Protein 9LQ2 (pdb70)

Structure (mmCIF, N/CA/C/O backbone):
data_9LQ2
#
_entry.id   9LQ2
#
_cell.length_a   1.00
_cell.length_b   1.00
_cell.length_c   1.00
_cell.angle_alpha   90.00
_cell.angle_beta   90.00
_cell.angle_gamma   90.00
#
_symmetry.space_group_name_H-M   'P 1'
#
loop_
_entity.id
_entity.type
_entity.pdbx_description
1 polymer 'Isoform 3 of NACHT, LRR and PYD domains-containing protein 7'
2 polymer 'T-cell leukemia/lymphoma protein 1A'
#
loop_
_atom_site.group_PDB
_atom_site.id
_atom_site.type_symbol
_atom_site.label_atom_id
_atom_site.label_alt_id
_atom_site.label_comp_id
_atom_site.label_asym_id
_atom_site.label_entity_id
_atom_site.label_seq_id
_atom_site.pdbx_PDB_ins_code
_atom_site.Cartn_x
_atom_site.Cartn_y
_atom_site.Cartn_z
_atom_site.occupancy
_atom_site.B_iso_or_equiv
_atom_site.auth_seq_id
_atom_site.auth_comp_id
_atom_site.auth_asym_id
_atom_site.auth_atom_id
_atom_site.pdbx_PDB_model_num
ATOM 1 N N . THR A 1 2 ? 139.603 131.596 115.744 1.00 104.49 2 THR A N 1
ATOM 2 C CA . THR A 1 2 ? 140.827 131.589 116.535 1.00 104.49 2 THR A CA 1
ATOM 3 C C . THR A 1 2 ? 141.605 130.296 116.317 1.00 104.49 2 THR A C 1
ATOM 4 O O . THR A 1 2 ? 141.036 129.276 115.931 1.00 104.49 2 THR A O 1
ATOM 8 N N . SER A 1 3 ? 142.910 130.347 116.570 1.00 103.08 3 SER A N 1
ATOM 9 C CA . SER A 1 3 ? 143.791 129.204 116.359 1.00 103.08 3 SER A CA 1
ATOM 10 C C . SER A 1 3 ? 144.330 128.711 117.695 1.00 103.08 3 SER A C 1
ATOM 11 O O . SER A 1 3 ? 145.256 129.327 118.245 1.00 103.08 3 SER A O 1
ATOM 14 N N . PRO A 1 4 ? 143.801 127.620 118.257 1.00 101.42 4 PRO A N 1
ATOM 15 C CA . PRO A 1 4 ? 144.362 127.108 119.518 1.00 101.42 4 PRO A CA 1
ATOM 16 C C . PRO A 1 4 ? 145.804 126.651 119.401 1.00 101.42 4 PRO A C 1
ATOM 17 O O . PRO A 1 4 ? 146.479 126.528 120.430 1.00 101.42 4 PRO A O 1
ATOM 21 N N . GLN A 1 5 ? 146.295 126.385 118.190 1.00 102.80 5 GLN A N 1
ATOM 22 C CA . GLN A 1 5 ? 147.648 125.862 118.037 1.00 102.80 5 GLN A CA 1
ATOM 23 C C . GLN A 1 5 ? 148.691 126.863 118.520 1.00 102.80 5 GLN A C 1
ATOM 24 O O . GLN A 1 5 ? 149.598 126.508 119.282 1.00 102.80 5 GLN A O 1
ATOM 30 N N . LEU A 1 6 ? 148.586 128.121 118.085 1.00 91.57 6 LEU A N 1
ATOM 31 C CA . LEU A 1 6 ? 149.624 129.092 118.417 1.00 91.57 6 LEU A CA 1
ATOM 32 C C . LEU A 1 6 ? 149.705 129.323 119.920 1.00 91.57 6 LEU A C 1
ATOM 33 O O . LEU A 1 6 ? 150.802 129.425 120.481 1.00 91.57 6 LEU A O 1
ATOM 38 N N . GLU A 1 7 ? 148.557 129.407 120.592 1.00 95.45 7 GLU A N 1
ATOM 39 C CA . GLU A 1 7 ? 148.572 129.620 122.035 1.00 95.45 7 GLU A CA 1
ATOM 40 C C . GLU A 1 7 ? 149.275 128.474 122.750 1.00 95.45 7 GLU A C 1
ATOM 41 O O . GLU A 1 7 ? 150.074 128.701 123.665 1.00 95.45 7 GLU A O 1
ATOM 47 N N . TRP A 1 8 ? 148.991 127.233 122.349 1.00 92.29 8 TRP A N 1
ATOM 48 C CA . TRP A 1 8 ? 149.640 126.091 122.983 1.00 92.29 8 TRP A CA 1
ATOM 49 C C . TRP A 1 8 ? 151.146 126.125 122.768 1.00 92.29 8 TRP A C 1
ATOM 50 O O . TRP A 1 8 ? 151.919 125.864 123.695 1.00 92.29 8 TRP A O 1
ATOM 61 N N . THR A 1 9 ? 151.582 126.442 121.549 1.00 92.53 9 THR A N 1
ATOM 62 C CA . THR A 1 9 ? 153.013 126.476 121.270 1.00 92.53 9 THR A CA 1
ATOM 63 C C . THR A 1 9 ? 153.706 127.581 122.055 1.00 92.53 9 THR A C 1
ATOM 64 O O . THR A 1 9 ? 154.834 127.401 122.525 1.00 92.53 9 THR A O 1
ATOM 68 N N . LEU A 1 10 ? 153.060 128.739 122.191 1.00 84.92 10 LEU A N 1
ATOM 69 C CA . LEU A 1 10 ? 153.680 129.838 122.922 1.00 84.92 10 LEU A CA 1
ATOM 70 C C . LEU A 1 10 ? 153.736 129.546 124.416 1.00 84.92 10 LEU A C 1
ATOM 71 O O . LEU A 1 10 ? 154.695 129.932 125.094 1.00 84.92 10 LEU A O 1
ATOM 76 N N . GLN A 1 11 ? 152.717 128.872 124.947 1.00 85.38 11 GLN A N 1
ATOM 77 C CA . GLN A 1 11 ? 152.691 128.580 126.376 1.00 85.38 11 GLN A CA 1
ATOM 78 C C . GLN A 1 11 ? 153.827 127.644 126.763 1.00 85.38 11 GLN A C 1
ATOM 79 O O . GLN A 1 11 ? 154.569 127.911 127.714 1.00 85.38 11 GLN A O 1
ATOM 85 N N . THR A 1 12 ? 153.984 126.540 126.030 1.00 86.51 12 THR A N 1
ATOM 86 C CA . THR A 1 12 ? 154.950 125.526 126.437 1.00 86.51 12 THR A CA 1
ATOM 87 C C . THR A 1 12 ? 156.370 126.073 126.452 1.00 86.51 12 THR A C 1
ATOM 88 O O . THR A 1 12 ? 157.160 125.719 127.333 1.00 86.51 12 THR A O 1
ATOM 92 N N . LEU A 1 13 ? 156.718 126.931 125.493 1.00 87.67 13 LEU A N 1
ATOM 93 C CA . LEU A 1 13 ? 158.069 127.479 125.460 1.00 87.67 13 LEU A CA 1
ATOM 94 C C . LEU A 1 13 ? 158.338 128.352 126.678 1.00 87.67 13 LEU A C 1
ATOM 95 O O . LEU A 1 13 ? 159.376 128.216 127.334 1.00 87.67 13 LEU A O 1
ATOM 100 N N . LEU A 1 14 ? 157.405 129.247 127.007 1.00 83.84 14 LEU A N 1
ATOM 101 C CA . LEU A 1 14 ? 157.643 130.191 128.094 1.00 83.84 14 LEU A CA 1
ATOM 102 C C . LEU A 1 14 ? 157.794 129.485 129.433 1.00 83.84 14 LEU A C 1
ATOM 103 O O . LEU A 1 14 ? 158.557 129.944 130.290 1.00 83.84 14 LEU A O 1
ATOM 108 N N . GLU A 1 15 ? 157.091 128.372 129.635 1.00 79.57 15 GLU A N 1
ATOM 109 C CA . GLU A 1 15 ? 157.148 127.682 130.916 1.00 79.57 15 GLU A CA 1
ATOM 110 C C . GLU A 1 15 ? 158.511 127.068 131.192 1.00 79.57 15 GLU A C 1
ATOM 111 O O . GLU A 1 15 ? 158.752 126.632 132.321 1.00 79.57 15 GLU A O 1
ATOM 117 N N . GLN A 1 16 ? 159.399 127.017 130.204 1.00 82.28 16 GLN A N 1
ATOM 118 C CA . GLN A 1 16 ? 160.750 126.523 130.420 1.00 82.28 16 GLN A CA 1
ATOM 119 C C . GLN A 1 16 ? 161.697 127.596 130.940 1.00 82.28 16 GLN A C 1
ATOM 120 O O . GLN A 1 16 ? 162.875 127.301 131.169 1.00 82.28 16 GLN A O 1
ATOM 126 N N . LEU A 1 17 ? 161.219 128.822 131.127 1.00 80.65 17 LEU A N 1
ATOM 127 C CA . LEU A 1 17 ? 162.055 129.897 131.637 1.00 80.65 17 LEU A CA 1
ATOM 128 C C . LEU A 1 17 ? 161.995 129.945 133.158 1.00 80.65 17 LEU A C 1
ATOM 129 O O . LEU A 1 17 ? 160.926 129.800 133.757 1.00 80.65 17 LEU A O 1
ATOM 134 N N . ASN A 1 18 ? 163.152 130.156 133.780 1.00 80.10 18 ASN A N 1
ATOM 135 C CA . ASN A 1 18 ? 163.218 130.336 135.221 1.00 80.10 18 ASN A CA 1
ATOM 136 C C . ASN A 1 18 ? 162.893 131.785 135.576 1.00 80.10 18 ASN A C 1
ATOM 137 O O . ASN A 1 18 ? 162.616 132.619 134.711 1.00 80.10 18 ASN A O 1
ATOM 142 N N . GLU A 1 19 ? 162.934 132.094 136.872 1.00 81.06 19 GLU A N 1
ATOM 143 C CA . GLU A 1 19 ? 162.516 133.416 137.328 1.00 81.06 19 GLU A CA 1
ATOM 144 C C . GLU A 1 19 ? 163.416 134.505 136.759 1.00 81.06 19 GLU A C 1
ATOM 145 O O . GLU A 1 19 ? 162.935 135.541 136.286 1.00 81.06 19 GLU A O 1
ATOM 151 N N . ASP A 1 20 ? 164.732 134.288 136.797 1.00 85.06 20 ASP A N 1
ATOM 152 C CA . ASP A 1 20 ? 165.661 135.315 136.340 1.00 85.06 20 ASP A CA 1
ATOM 153 C C . ASP A 1 20 ? 165.479 135.607 134.858 1.00 85.06 20 ASP A C 1
ATOM 154 O O . ASP A 1 20 ? 165.484 136.772 134.444 1.00 85.06 20 ASP A O 1
ATOM 159 N N . GLU A 1 21 ? 165.321 134.565 134.042 1.00 87.10 21 GLU A N 1
ATOM 160 C CA . GLU A 1 21 ? 165.199 134.774 132.604 1.00 87.10 21 GLU A CA 1
ATOM 161 C C . GLU A 1 21 ? 163.860 135.405 132.250 1.00 87.10 21 GLU A C 1
ATOM 162 O O . GLU A 1 21 ? 163.782 136.241 131.343 1.00 87.10 21 GLU A O 1
ATOM 168 N N . LEU A 1 22 ? 162.794 135.026 132.955 1.00 82.13 22 LEU A N 1
ATOM 169 C CA . LEU A 1 22 ? 161.483 135.584 132.647 1.00 82.13 22 LEU A CA 1
ATOM 170 C C . LEU A 1 22 ? 161.469 137.090 132.857 1.00 82.13 22 LEU A C 1
ATOM 171 O O . LEU A 1 22 ? 160.887 137.830 132.056 1.00 82.13 22 LEU A O 1
ATOM 176 N N . LYS A 1 23 ? 162.105 137.565 133.929 1.00 83.19 23 LYS A N 1
ATOM 177 C CA . LYS A 1 23 ? 162.125 138.999 134.194 1.00 83.19 23 LYS A CA 1
ATOM 178 C C . LYS A 1 23 ? 162.811 139.757 133.065 1.00 83.19 23 LYS A C 1
ATOM 179 O O . LYS A 1 23 ? 162.330 140.811 132.633 1.00 83.19 23 LYS A O 1
ATOM 185 N N . SER A 1 24 ? 163.937 139.237 132.574 1.00 88.03 24 SER A N 1
ATOM 186 C CA . SER A 1 24 ? 164.614 139.872 131.448 1.00 88.03 24 SER A CA 1
ATOM 187 C C . SER A 1 24 ? 163.752 139.824 130.195 1.00 88.03 24 SER A C 1
ATOM 188 O O . SER A 1 24 ? 163.740 140.772 129.402 1.00 88.03 24 SER A O 1
ATOM 191 N N . PHE A 1 25 ? 163.026 138.723 129.998 1.00 85.92 25 PHE A N 1
ATOM 192 C CA . PHE A 1 25 ? 162.178 138.591 128.819 1.00 85.92 25 PHE A CA 1
ATOM 193 C C . PHE A 1 25 ? 161.130 139.695 128.776 1.00 85.92 25 PHE A C 1
ATOM 194 O O . PHE A 1 25 ? 160.908 140.316 127.732 1.00 85.92 25 PHE A O 1
ATOM 202 N N . LYS A 1 26 ? 160.477 139.960 129.909 1.00 87.27 26 LYS A N 1
ATOM 203 C CA . LYS A 1 26 ? 159.462 141.006 129.938 1.00 87.27 26 LYS A CA 1
ATOM 204 C C . LYS A 1 26 ? 160.070 142.367 129.637 1.00 87.27 26 LYS A C 1
ATOM 205 O O . LYS A 1 26 ? 159.499 143.156 128.876 1.00 87.27 26 LYS A O 1
ATOM 211 N N . SER A 1 27 ? 161.232 142.662 130.222 1.00 91.48 27 SER A N 1
ATOM 212 C CA . SER A 1 27 ? 161.878 143.946 129.973 1.00 91.48 27 SER A CA 1
ATOM 213 C C . SER A 1 27 ? 162.275 144.083 128.508 1.00 91.48 27 SER A C 1
ATOM 214 O O . SER A 1 27 ? 162.056 145.130 127.888 1.00 91.48 27 SER A O 1
ATOM 217 N N . LEU A 1 28 ? 162.860 143.028 127.934 1.00 91.20 28 LEU A N 1
ATOM 218 C CA . LEU A 1 28 ? 163.276 143.086 126.536 1.00 91.20 28 LEU A CA 1
ATOM 219 C C . LEU A 1 28 ? 162.077 143.234 125.610 1.00 91.20 28 LEU A C 1
ATOM 220 O O . LEU A 1 28 ? 162.139 143.963 124.614 1.00 91.20 28 LEU A O 1
ATOM 225 N N . LEU A 1 29 ? 160.977 142.543 125.916 1.00 91.04 29 LEU A N 1
ATOM 226 C CA . LEU A 1 29 ? 159.773 142.683 125.105 1.00 91.04 29 LEU A CA 1
ATOM 227 C C . LEU A 1 29 ? 159.271 144.118 125.123 1.00 91.04 29 LEU A C 1
ATOM 228 O O . LEU A 1 29 ? 158.881 144.661 124.083 1.00 91.04 29 LEU A O 1
ATOM 233 N N . TRP A 1 30 ? 159.274 144.750 126.298 1.00 100.71 30 TRP A N 1
ATOM 234 C CA . TRP A 1 30 ? 158.760 146.111 126.408 1.00 100.71 30 TRP A CA 1
ATOM 235 C C . TRP A 1 30 ? 159.562 147.074 125.542 1.00 100.71 30 TRP A C 1
ATOM 236 O O . TRP A 1 30 ? 158.993 147.959 124.893 1.00 100.71 30 TRP A O 1
ATOM 247 N N . ALA A 1 31 ? 160.887 146.922 125.523 1.00 99.84 31 ALA A N 1
ATOM 248 C CA . ALA A 1 31 ? 161.719 147.742 124.651 1.00 99.84 31 ALA A CA 1
ATOM 249 C C . ALA A 1 31 ? 161.453 147.470 123.178 1.00 99.84 31 ALA A C 1
ATOM 250 O O . ALA A 1 31 ? 161.762 148.320 122.337 1.00 99.84 31 ALA A O 1
ATOM 252 N N . PHE A 1 32 ? 160.896 146.309 122.849 1.00 89.74 32 PHE A N 1
ATOM 253 C CA . PHE A 1 32 ? 160.578 145.995 121.468 1.00 89.74 32 PHE A CA 1
ATOM 254 C C . PHE A 1 32 ? 159.491 146.941 120.957 1.00 89.74 32 PHE A C 1
ATOM 255 O O . PHE A 1 32 ? 158.647 147.400 121.729 1.00 89.74 32 PHE A O 1
ATOM 263 N N . PRO A 1 33 ? 159.494 147.262 119.659 1.00 89.60 33 PRO A N 1
ATOM 264 C CA . PRO A 1 33 ? 158.395 148.070 119.114 1.00 89.60 33 PRO A CA 1
ATOM 265 C C . PRO A 1 33 ? 157.044 147.437 119.402 1.00 89.60 33 PRO A C 1
ATOM 266 O O . PRO A 1 33 ? 156.746 146.345 118.908 1.00 89.60 33 PRO A O 1
ATOM 270 N N . LEU A 1 34 ? 156.222 148.113 120.199 1.00 90.15 34 LEU A N 1
ATOM 271 C CA . LEU A 1 34 ? 154.945 147.557 120.618 1.00 90.15 34 LEU A CA 1
ATOM 272 C C . LEU A 1 34 ? 153.825 147.997 119.686 1.00 90.15 34 LEU A C 1
ATOM 273 O O . LEU A 1 34 ? 153.781 149.147 119.241 1.00 90.15 34 LEU A O 1
ATOM 278 N N . GLU A 1 35 ? 152.916 147.070 119.393 1.00 79.67 35 GLU A N 1
ATOM 279 C CA . GLU A 1 35 ? 151.704 147.421 118.672 1.00 79.67 35 GLU A CA 1
ATOM 280 C C . GLU A 1 35 ? 150.830 148.316 119.543 1.00 79.67 35 GLU A C 1
ATOM 281 O O . GLU A 1 35 ? 150.865 148.247 120.774 1.00 79.67 35 GLU A O 1
ATOM 287 N N . ASP A 1 36 ? 150.034 149.165 118.889 1.00 80.43 36 ASP A N 1
ATOM 288 C CA . ASP A 1 36 ? 149.284 150.180 119.625 1.00 80.43 36 ASP A CA 1
ATOM 289 C C . ASP A 1 36 ? 148.367 149.564 120.673 1.00 80.43 36 ASP A C 1
ATOM 290 O O . ASP A 1 36 ? 148.104 150.188 121.707 1.00 80.43 36 ASP A O 1
ATOM 295 N N . VAL A 1 37 ? 147.867 148.352 120.432 1.00 79.56 37 VAL A N 1
ATOM 296 C CA . VAL A 1 37 ? 146.926 147.752 121.371 1.00 79.56 37 VAL A CA 1
ATOM 297 C C . VAL A 1 37 ? 147.623 147.402 122.679 1.00 79.56 37 VAL A C 1
ATOM 298 O O . VAL A 1 37 ? 147.056 147.570 123.764 1.00 79.56 37 VAL A O 1
ATOM 302 N N . LEU A 1 38 ? 148.860 146.907 122.602 1.00 85.61 38 LEU A N 1
ATOM 303 C CA . LEU A 1 38 ? 149.546 146.448 123.805 1.00 85.61 38 LEU A CA 1
ATOM 304 C C . LEU A 1 38 ? 149.780 147.591 124.784 1.00 85.61 38 LEU A C 1
ATOM 305 O O . LEU A 1 38 ? 149.627 147.417 125.998 1.00 85.61 38 LEU A O 1
ATOM 310 N N . GLN A 1 39 ? 150.152 148.768 124.277 1.00 83.33 39 GLN A N 1
ATOM 311 C CA . GLN A 1 39 ? 150.503 149.874 125.162 1.00 83.33 39 GLN A CA 1
ATOM 312 C C . GLN A 1 39 ? 149.371 150.214 126.122 1.00 83.33 39 GLN A C 1
ATOM 313 O O . GLN A 1 39 ? 149.626 150.644 127.252 1.00 83.33 39 GLN A O 1
ATOM 319 N N . LYS A 1 40 ? 148.120 150.030 125.698 1.00 92.53 40 LYS A N 1
ATOM 320 C CA . LYS A 1 40 ? 146.993 150.331 126.572 1.00 92.53 40 LYS A CA 1
ATOM 321 C C . LYS A 1 40 ? 146.961 149.431 127.799 1.00 92.53 40 LYS A C 1
ATOM 322 O O . LYS A 1 40 ? 146.333 149.791 128.800 1.00 92.53 40 LYS A O 1
ATOM 328 N N . THR A 1 41 ? 147.619 148.278 127.747 1.00 94.87 41 THR A N 1
ATOM 329 C CA . THR A 1 41 ? 147.630 147.378 128.889 1.00 94.87 41 THR A CA 1
ATOM 330 C C . THR A 1 41 ? 148.388 148.018 130.051 1.00 94.87 41 THR A C 1
ATOM 331 O O . THR A 1 41 ? 149.373 148.730 129.831 1.00 94.87 41 THR A O 1
ATOM 335 N N . PRO A 1 42 ? 147.963 147.791 131.297 1.00 93.03 42 PRO A N 1
ATOM 336 C CA . PRO A 1 42 ? 148.698 148.362 132.433 1.00 93.03 42 PRO A CA 1
ATOM 337 C C . PRO A 1 42 ? 149.937 147.534 132.745 1.00 93.03 42 PRO A C 1
ATOM 338 O O . PRO A 1 42 ? 149.865 146.309 132.876 1.00 93.03 42 PRO A O 1
ATOM 342 N N . TRP A 1 43 ? 151.078 148.215 132.875 1.00 96.17 43 TRP A N 1
ATOM 343 C CA . TRP A 1 43 ? 152.336 147.511 133.093 1.00 96.17 43 TRP A CA 1
ATOM 344 C C . TRP A 1 43 ? 152.312 146.700 134.381 1.00 96.17 43 TRP A C 1
ATOM 345 O O . TRP A 1 43 ? 153.052 145.718 134.509 1.00 96.17 43 TRP A O 1
ATOM 356 N N . SER A 1 44 ? 151.474 147.085 135.345 1.00 96.99 44 SER A N 1
ATOM 357 C CA . SER A 1 44 ? 151.402 146.334 136.593 1.00 96.99 44 SER A CA 1
ATOM 358 C C . SER A 1 44 ? 150.955 144.901 136.345 1.00 96.99 44 SER A C 1
ATOM 359 O O . SER A 1 44 ? 151.506 143.960 136.929 1.00 96.99 44 SER A O 1
ATOM 362 N N . GLU A 1 45 ? 149.956 144.712 135.481 1.00 96.40 45 GLU A N 1
ATOM 363 C CA . GLU A 1 45 ? 149.446 143.368 135.230 1.00 96.40 45 GLU A CA 1
ATOM 364 C C . GLU A 1 45 ? 150.503 142.483 134.585 1.00 96.40 45 GLU A C 1
ATOM 365 O O . GLU A 1 45 ? 150.604 141.293 134.906 1.00 96.40 45 GLU A O 1
ATOM 371 N N . VAL A 1 46 ? 151.299 143.043 133.673 1.00 95.58 46 VAL A N 1
ATOM 372 C CA . VAL A 1 46 ? 152.325 142.252 133.001 1.00 95.58 46 VAL A CA 1
ATOM 373 C C . VAL A 1 46 ? 153.322 141.704 134.014 1.00 95.58 46 VAL A C 1
ATOM 374 O O . VAL A 1 46 ? 153.736 140.542 133.934 1.00 95.58 46 VAL A O 1
ATOM 378 N N . GLU A 1 47 ? 153.726 142.530 134.981 1.00 96.76 47 GLU A N 1
ATOM 379 C CA . GLU A 1 47 ? 154.709 142.086 135.963 1.00 96.76 47 GLU A CA 1
ATOM 380 C C . GLU A 1 47 ? 154.193 140.903 136.771 1.00 96.76 47 GLU A C 1
ATOM 381 O O . GLU A 1 47 ? 154.919 139.925 136.985 1.00 96.76 47 GLU A O 1
ATOM 387 N N . GLU A 1 48 ? 152.943 140.971 137.230 1.00 88.90 48 GLU A N 1
ATOM 388 C CA . GLU A 1 48 ? 152.403 139.921 138.084 1.00 88.90 48 GLU A CA 1
ATOM 389 C C . GLU A 1 48 ? 152.033 138.661 137.314 1.00 88.90 48 GLU A C 1
ATOM 390 O O . GLU A 1 48 ? 151.951 137.587 137.918 1.00 88.90 48 GLU A O 1
ATOM 396 N N . ALA A 1 49 ? 151.810 138.763 136.007 1.00 89.67 49 ALA A N 1
ATOM 397 C CA . ALA A 1 49 ? 151.404 137.600 135.232 1.00 89.67 49 ALA A CA 1
ATOM 398 C C . ALA A 1 49 ? 152.510 136.553 135.220 1.00 89.67 49 ALA A C 1
ATOM 399 O O . ALA A 1 49 ? 153.693 136.874 135.081 1.00 89.67 49 ALA A O 1
ATOM 401 N N . ASP A 1 50 ? 152.116 135.292 135.364 1.00 88.23 50 ASP A N 1
ATOM 402 C CA . ASP A 1 50 ? 153.063 134.185 135.335 1.00 88.23 50 ASP A CA 1
ATOM 403 C C . ASP A 1 50 ? 153.313 133.789 133.881 1.00 88.23 50 ASP A C 1
ATOM 404 O O . ASP A 1 50 ? 152.922 134.490 132.944 1.00 88.23 50 ASP A O 1
ATOM 409 N N . GLY A 1 51 ? 153.980 132.654 133.672 1.00 88.78 51 GLY A N 1
ATOM 410 C CA . GLY A 1 51 ? 154.288 132.234 132.316 1.00 88.78 51 GLY A CA 1
ATOM 411 C C . GLY A 1 51 ? 153.048 131.958 131.487 1.00 88.78 51 GLY A C 1
ATOM 412 O O . GLY A 1 51 ? 152.943 132.408 130.345 1.00 88.78 51 GLY A O 1
ATOM 413 N N . LYS A 1 52 ? 152.091 131.217 132.048 1.00 86.43 52 LYS A N 1
ATOM 414 C CA . LYS A 1 52 ? 150.917 130.825 131.274 1.00 86.43 52 LYS A CA 1
ATOM 415 C C . LYS A 1 52 ? 150.079 132.035 130.881 1.00 86.43 52 LYS A C 1
ATOM 416 O O . LYS A 1 52 ? 149.625 132.142 129.737 1.00 86.43 52 LYS A O 1
ATOM 422 N N . LYS A 1 53 ? 149.853 132.954 131.819 1.00 85.30 53 LYS A N 1
ATOM 423 C CA . LYS A 1 53 ? 149.012 134.108 131.519 1.00 85.30 53 LYS A CA 1
ATOM 424 C C . LYS A 1 53 ? 149.665 135.019 130.486 1.00 85.30 53 LYS A C 1
ATOM 425 O O . LYS A 1 53 ? 148.982 135.554 129.607 1.00 85.30 53 LYS A O 1
ATOM 431 N N . LEU A 1 54 ? 150.983 135.212 130.576 1.00 84.79 54 LEU A N 1
ATOM 432 C CA . LEU A 1 54 ? 151.659 136.095 129.631 1.00 84.79 54 LEU A CA 1
ATOM 433 C C . LEU A 1 54 ? 151.394 135.663 128.196 1.00 84.79 54 LEU A C 1
ATOM 434 O O . LEU A 1 54 ? 151.195 136.504 127.313 1.00 84.79 54 LEU A O 1
ATOM 439 N N . ALA A 1 55 ? 151.382 134.354 127.942 1.00 83.63 55 ALA A N 1
ATOM 440 C CA . ALA A 1 55 ? 151.027 133.873 126.613 1.00 83.63 55 ALA A CA 1
ATOM 441 C C . ALA A 1 55 ? 149.598 134.261 126.259 1.00 83.63 55 ALA A C 1
ATOM 442 O O . ALA A 1 55 ? 149.318 134.664 125.125 1.00 83.63 55 ALA A O 1
ATOM 444 N N . GLU A 1 56 ? 148.680 134.150 127.220 1.00 88.49 56 GLU A N 1
ATOM 445 C CA . GLU A 1 56 ? 147.291 134.512 126.960 1.00 88.49 56 GLU A CA 1
ATOM 446 C C . GLU A 1 56 ? 147.159 135.993 126.625 1.00 88.49 56 GLU A C 1
ATOM 447 O O . GLU A 1 56 ? 146.373 136.370 125.750 1.00 88.49 56 GLU A O 1
ATOM 453 N N . ILE A 1 57 ? 147.908 136.850 127.320 1.00 85.96 57 ILE A N 1
ATOM 454 C CA . ILE A 1 57 ? 147.837 138.281 127.040 1.00 85.96 57 ILE A CA 1
ATOM 455 C C . ILE A 1 57 ? 148.322 138.575 125.626 1.00 85.96 57 ILE A C 1
ATOM 456 O O . ILE A 1 57 ? 147.697 139.348 124.891 1.00 85.96 57 ILE A O 1
ATOM 461 N N . LEU A 1 58 ? 149.442 137.974 125.223 1.00 83.06 58 LEU A N 1
ATOM 462 C CA . LEU A 1 58 ? 150.009 138.280 123.913 1.00 83.06 58 LEU A CA 1
ATOM 463 C C . LEU A 1 58 ? 149.082 137.841 122.787 1.00 83.06 58 LEU A C 1
ATOM 464 O O . LEU A 1 58 ? 148.907 138.566 121.802 1.00 83.06 58 LEU A O 1
ATOM 469 N N . VAL A 1 59 ? 148.482 136.657 122.911 1.00 85.35 59 VAL A N 1
ATOM 470 C CA . VAL A 1 59 ? 147.700 136.110 121.807 1.00 85.35 59 VAL A CA 1
ATOM 471 C C . VAL A 1 59 ? 146.398 136.878 121.612 1.00 85.35 59 VAL A C 1
ATOM 472 O O . VAL A 1 59 ? 145.871 136.938 120.495 1.00 85.35 59 VAL A O 1
ATOM 476 N N . ASN A 1 60 ? 145.852 137.468 122.674 1.00 84.82 60 ASN A N 1
ATOM 477 C CA . ASN A 1 60 ? 144.536 138.090 122.594 1.00 84.82 60 ASN A CA 1
ATOM 478 C C . ASN A 1 60 ? 144.567 139.540 122.129 1.00 84.82 60 ASN A C 1
ATOM 479 O O . ASN A 1 60 ? 143.496 140.137 121.978 1.00 84.82 60 ASN A O 1
ATOM 484 N N . THR A 1 61 ? 145.743 140.125 121.899 1.00 83.30 61 THR A N 1
ATOM 485 C CA . THR A 1 61 ? 145.833 141.538 121.540 1.00 83.30 61 THR A CA 1
ATOM 486 C C . THR A 1 61 ? 146.752 141.844 120.366 1.00 83.30 61 THR A C 1
ATOM 487 O O . THR A 1 61 ? 146.596 142.912 119.763 1.00 83.30 61 THR A O 1
ATOM 491 N N . SER A 1 62 ? 147.689 140.969 120.019 1.00 79.82 62 SER A N 1
ATOM 492 C CA . SER A 1 62 ? 148.699 141.273 119.018 1.00 79.82 62 SER A CA 1
ATOM 493 C C . SER A 1 62 ? 148.540 140.373 117.799 1.00 79.82 62 SER A C 1
ATOM 494 O O . SER A 1 62 ? 147.995 139.269 117.877 1.00 79.82 62 SER A O 1
ATOM 497 N N . SER A 1 63 ? 149.029 140.868 116.665 1.00 79.23 63 SER A N 1
ATOM 498 C CA . SER A 1 63 ? 148.919 140.140 115.410 1.00 79.23 63 SER A CA 1
ATOM 499 C C . SER A 1 63 ? 149.825 138.916 115.416 1.00 79.23 63 SER A C 1
ATOM 500 O O . SER A 1 63 ? 150.823 138.855 116.138 1.00 79.23 63 SER A O 1
ATOM 503 N N . GLU A 1 64 ? 149.471 137.936 114.584 1.00 82.64 64 GLU A N 1
ATOM 504 C CA . GLU A 1 64 ? 150.193 136.668 114.584 1.00 82.64 64 GLU A CA 1
ATOM 505 C C . GLU A 1 64 ? 151.650 136.858 114.177 1.00 82.64 64 GLU A C 1
ATOM 506 O O . GLU A 1 64 ? 152.560 136.336 114.829 1.00 82.64 64 GLU A O 1
ATOM 512 N N . ASN A 1 65 ? 151.893 137.613 113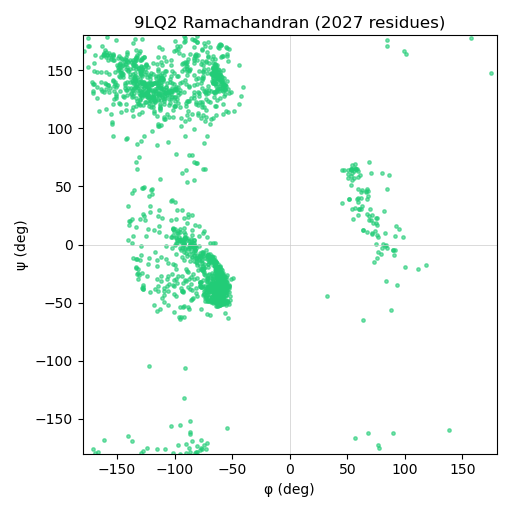.105 1.00 74.12 65 ASN A N 1
ATOM 513 C CA . ASN A 1 65 ? 153.261 137.763 112.619 1.00 74.12 65 ASN A CA 1
ATOM 514 C C . ASN A 1 65 ? 154.144 138.441 113.657 1.00 74.12 65 ASN A C 1
ATOM 515 O O . ASN A 1 65 ? 155.308 138.065 113.831 1.00 74.12 65 ASN A O 1
ATOM 520 N N . TRP A 1 66 ? 153.611 139.446 114.354 1.00 79.66 66 TRP A N 1
ATOM 521 C CA . TRP A 1 66 ? 154.407 140.143 115.359 1.00 79.66 66 TRP A CA 1
ATOM 522 C C . TRP A 1 66 ? 154.871 139.187 116.449 1.00 79.66 66 TRP A C 1
ATOM 523 O O . TRP A 1 66 ? 156.013 139.271 116.914 1.00 79.66 66 TRP A O 1
ATOM 534 N N . ILE A 1 67 ? 153.999 138.270 116.869 1.00 78.75 67 ILE A N 1
ATOM 535 C CA . ILE A 1 67 ? 154.361 137.337 117.930 1.00 78.75 67 ILE A CA 1
ATOM 536 C C . ILE A 1 67 ? 155.518 136.450 117.492 1.00 78.75 67 ILE A C 1
ATOM 537 O O . ILE A 1 67 ? 156.450 136.196 118.264 1.00 78.75 67 ILE A O 1
ATOM 542 N N . ARG A 1 68 ? 155.477 135.960 116.253 1.00 85.19 68 ARG A N 1
ATOM 543 C CA . ARG A 1 68 ? 156.493 135.017 115.796 1.00 85.19 68 ARG A CA 1
ATOM 544 C C . ARG A 1 68 ? 157.881 135.647 115.806 1.00 85.19 68 ARG A C 1
ATOM 545 O O . ARG A 1 68 ? 158.851 135.029 116.260 1.00 85.19 68 ARG A O 1
ATOM 553 N N . ASN A 1 69 ? 157.999 136.875 115.301 1.00 79.94 69 ASN A N 1
ATOM 554 C CA . ASN A 1 69 ? 159.310 137.509 115.210 1.00 79.94 69 ASN A CA 1
ATOM 555 C C . ASN A 1 69 ? 159.760 138.048 116.560 1.00 79.94 69 ASN A C 1
ATOM 556 O O . ASN A 1 69 ? 160.960 138.087 116.854 1.00 79.94 69 ASN A O 1
ATOM 561 N N . ALA A 1 70 ? 158.814 138.485 117.392 1.00 84.04 70 ALA A N 1
ATOM 562 C CA . ALA A 1 70 ? 159.177 138.976 118.717 1.00 84.04 70 ALA A CA 1
ATOM 563 C C . ALA A 1 70 ? 159.769 137.865 119.574 1.00 84.04 70 ALA A C 1
ATOM 564 O O . ALA A 1 70 ? 160.734 138.087 120.314 1.00 84.04 70 ALA A O 1
ATOM 566 N N . THR A 1 71 ? 159.201 136.663 119.496 1.00 81.81 71 THR A N 1
ATOM 567 C CA . THR A 1 71 ? 159.701 135.559 120.307 1.00 81.81 71 THR A CA 1
ATOM 568 C C . THR A 1 71 ? 161.092 135.133 119.858 1.00 81.81 71 THR A C 1
ATOM 569 O O . THR A 1 71 ? 162.001 134.979 120.680 1.00 81.81 71 THR A O 1
ATOM 573 N N . VAL A 1 72 ? 161.279 134.936 118.554 1.00 85.83 72 VAL A N 1
ATOM 574 C CA . VAL A 1 72 ? 162.548 134.406 118.062 1.00 85.83 72 VAL A CA 1
ATOM 575 C C . VAL A 1 72 ? 163.681 135.387 118.335 1.00 85.83 72 VAL A C 1
ATOM 576 O O . VAL A 1 72 ? 164.777 134.994 118.749 1.00 85.83 72 VAL A O 1
ATOM 580 N N . ASN A 1 73 ? 163.442 136.676 118.093 1.00 89.46 73 ASN A N 1
ATOM 581 C CA . ASN A 1 73 ? 164.505 137.660 118.262 1.00 89.46 73 ASN A CA 1
ATOM 582 C C . ASN A 1 73 ? 164.935 137.775 119.719 1.00 89.46 73 ASN A C 1
ATOM 583 O O . ASN A 1 73 ? 166.131 137.874 120.014 1.00 89.46 73 ASN A O 1
ATOM 588 N N . ILE A 1 74 ? 163.975 137.776 120.647 1.00 88.56 74 ILE A N 1
ATOM 589 C CA . ILE A 1 74 ? 164.308 137.953 122.059 1.00 88.56 74 ILE A CA 1
ATOM 590 C C . ILE A 1 74 ? 165.142 136.782 122.560 1.00 88.56 74 ILE A C 1
ATOM 591 O O . ILE A 1 74 ? 166.157 136.966 123.242 1.00 88.56 74 ILE A O 1
ATOM 596 N N . LEU A 1 75 ? 164.728 135.558 122.231 1.00 89.86 75 LEU A N 1
ATOM 597 C CA . LEU A 1 75 ? 165.458 134.387 122.702 1.00 89.86 75 LEU A CA 1
ATOM 598 C C . LEU A 1 75 ? 166.876 134.363 122.150 1.00 89.86 75 LEU A C 1
ATOM 599 O O . LEU A 1 75 ? 167.827 134.041 122.871 1.00 89.86 75 LEU A O 1
ATOM 604 N N . GLU A 1 76 ? 167.041 134.707 120.872 1.00 95.00 76 GLU A N 1
ATOM 605 C CA . GLU A 1 76 ? 168.375 134.713 120.282 1.00 95.00 76 GLU A CA 1
ATOM 606 C C . GLU A 1 76 ? 169.286 135.697 121.003 1.00 95.00 76 GLU A C 1
ATOM 607 O O . GLU A 1 76 ? 170.456 135.396 121.263 1.00 95.00 76 GLU A O 1
ATOM 613 N N . GLU A 1 77 ? 168.767 136.883 121.331 1.00 99.47 77 GLU A N 1
ATOM 614 C CA . GLU A 1 77 ? 169.575 137.879 122.026 1.00 99.47 77 GLU A CA 1
ATOM 615 C C . GLU A 1 77 ? 169.968 137.415 123.423 1.00 99.47 77 GLU A C 1
ATOM 616 O O . GLU A 1 77 ? 171.107 137.638 123.849 1.00 99.47 77 GLU A O 1
ATOM 622 N N . MET A 1 78 ? 169.050 136.780 124.150 1.00 92.75 78 MET A N 1
ATOM 623 C CA . MET A 1 78 ? 169.340 136.286 125.490 1.00 92.75 78 MET A CA 1
ATOM 624 C C . MET A 1 78 ? 170.282 135.090 125.484 1.00 92.75 78 MET A C 1
ATOM 625 O O . MET A 1 78 ? 170.728 134.668 126.556 1.00 92.75 78 MET A O 1
ATOM 630 N N . ASN A 1 79 ? 170.582 134.532 124.313 1.00 100.57 79 ASN A N 1
ATOM 631 C CA . ASN A 1 79 ? 171.578 133.480 124.139 1.00 100.57 79 ASN A CA 1
ATOM 632 C C . ASN A 1 79 ? 171.092 132.114 124.604 1.00 100.57 79 ASN A C 1
ATOM 633 O O . ASN A 1 79 ? 171.908 131.242 124.917 1.00 100.57 79 ASN A O 1
ATOM 638 N N . LEU A 1 80 ? 169.777 131.897 124.652 1.00 92.84 80 LEU A N 1
ATOM 639 C CA . LEU A 1 80 ? 169.221 130.571 124.921 1.00 92.84 80 LEU A CA 1
ATOM 640 C C . LEU A 1 80 ? 169.145 129.800 123.602 1.00 92.84 80 LEU A C 1
ATOM 641 O O . LEU A 1 80 ? 168.092 129.643 122.982 1.00 92.84 80 LEU A O 1
ATOM 646 N N . THR A 1 81 ? 170.309 129.307 123.176 1.00 101.64 81 THR A N 1
ATOM 647 C CA . THR A 1 81 ? 170.417 128.707 121.851 1.00 101.64 81 THR A CA 1
ATOM 648 C C . THR A 1 81 ? 169.504 127.497 121.707 1.00 101.64 81 THR A C 1
ATOM 649 O O . THR A 1 81 ? 168.836 127.335 120.679 1.00 101.64 81 THR A O 1
ATOM 653 N N . GLU A 1 82 ? 169.456 126.636 122.724 1.00 102.02 82 GLU A N 1
ATOM 654 C CA . GLU A 1 82 ? 168.669 125.413 122.605 1.00 102.02 82 GLU A CA 1
ATOM 655 C C . GLU A 1 82 ? 167.202 125.733 122.347 1.00 102.02 82 GLU A C 1
ATOM 656 O O . GLU A 1 82 ? 166.566 125.126 121.479 1.00 102.02 82 GLU A O 1
ATOM 662 N N . LEU A 1 83 ? 166.647 126.693 123.090 1.00 95.73 83 LEU A N 1
ATOM 663 C CA . LEU A 1 83 ? 165.258 127.073 122.869 1.00 95.73 83 LEU A CA 1
ATOM 664 C C . LEU A 1 83 ? 165.060 127.687 121.492 1.00 95.73 83 LEU A C 1
ATOM 665 O O . LEU A 1 83 ? 164.001 127.504 120.881 1.00 95.73 83 LEU A O 1
ATOM 670 N N . CYS A 1 84 ? 166.058 128.414 120.986 1.00 97.56 84 CYS A N 1
ATOM 671 C CA . CYS A 1 84 ? 165.915 129.045 119.680 1.00 97.56 84 CYS A CA 1
ATOM 672 C C . CYS A 1 84 ? 165.692 128.006 118.589 1.00 97.56 84 CYS A C 1
ATOM 673 O O . CYS A 1 84 ? 164.844 128.193 117.708 1.00 97.56 84 CYS A O 1
ATOM 676 N N . LYS A 1 85 ? 166.440 126.903 118.632 1.00 102.12 85 LYS A N 1
ATOM 677 C CA . LYS A 1 85 ? 166.255 125.856 117.634 1.00 102.12 85 LYS A CA 1
ATOM 678 C C . LYS A 1 85 ? 164.857 125.258 117.719 1.00 102.12 85 LYS A C 1
ATOM 679 O O . LYS A 1 85 ? 164.209 125.027 116.692 1.00 102.12 85 LYS A O 1
ATOM 685 N N . MET A 1 86 ? 164.373 125.002 118.937 1.00 103.88 86 MET A N 1
ATOM 686 C CA . MET A 1 86 ? 163.028 124.457 119.093 1.00 103.88 86 MET A CA 1
ATOM 687 C C . MET A 1 86 ? 161.979 125.425 118.567 1.00 103.88 86 MET A C 1
ATOM 688 O O . MET A 1 86 ? 161.034 125.018 117.882 1.00 103.88 86 MET A O 1
ATOM 693 N N . ALA A 1 87 ? 162.126 126.714 118.880 1.00 99.53 87 ALA A N 1
ATOM 694 C CA . ALA A 1 87 ? 161.149 127.697 118.429 1.00 99.53 87 ALA A CA 1
ATOM 695 C C . ALA A 1 87 ? 161.141 127.803 116.910 1.00 99.53 87 ALA A C 1
ATOM 696 O O . ALA A 1 87 ? 160.076 127.810 116.282 1.00 99.53 87 ALA A O 1
ATOM 698 N N . LYS A 1 88 ? 162.324 127.872 116.297 1.00 99.33 88 LYS A N 1
ATOM 699 C CA . LYS A 1 88 ? 162.390 128.042 114.849 1.00 99.33 88 LYS A CA 1
ATOM 700 C C . LYS A 1 88 ? 161.758 126.861 114.125 1.00 99.33 88 LYS A C 1
ATOM 701 O O . LYS A 1 88 ? 161.023 127.044 113.148 1.00 99.33 88 LYS A O 1
ATOM 707 N N . ALA A 1 89 ? 162.024 125.641 114.592 1.00 103.31 89 ALA A N 1
ATOM 708 C CA . ALA A 1 89 ? 161.492 124.466 113.913 1.00 103.31 89 ALA A CA 1
ATOM 709 C C . ALA A 1 89 ? 159.970 124.488 113.890 1.00 103.31 89 ALA A C 1
ATOM 710 O O . ALA A 1 89 ? 159.353 124.182 112.863 1.00 103.31 89 ALA A O 1
ATOM 712 N N . GLU A 1 90 ? 159.346 124.851 115.011 1.00 101.16 90 GLU A N 1
ATOM 713 C CA . GLU A 1 90 ? 157.890 124.879 115.067 1.00 101.16 90 GLU A CA 1
ATOM 714 C C . GLU A 1 90 ? 157.314 126.169 114.494 1.00 101.16 90 GLU A C 1
ATOM 715 O O . GLU A 1 90 ? 156.195 126.160 113.970 1.00 101.16 90 GLU A O 1
ATOM 721 N N . MET A 1 91 ? 158.047 127.281 114.590 1.00 98.69 91 MET A N 1
ATOM 722 C CA . MET A 1 91 ? 157.536 128.543 114.064 1.00 98.69 91 MET A CA 1
ATOM 723 C C . MET A 1 91 ? 157.620 128.596 112.544 1.00 98.69 91 MET A C 1
ATOM 724 O O . MET A 1 91 ? 156.889 129.368 111.914 1.00 98.69 91 MET A O 1
ATOM 729 N N . MET A 1 92 ? 158.496 127.800 111.941 1.00 110.59 92 MET A N 1
ATOM 730 C CA . MET A 1 92 ? 158.637 127.777 110.490 1.00 110.59 92 MET A CA 1
ATOM 731 C C . MET A 1 92 ? 157.329 127.357 109.829 1.00 110.59 92 MET A C 1
ATOM 732 O O . MET A 1 92 ? 157.092 127.654 108.659 1.00 110.59 92 MET A O 1
ATOM 737 N N . ILE A 1 143 ? 127.648 103.411 130.642 1.00 107.78 143 ILE A N 1
ATOM 738 C CA . ILE A 1 143 ? 126.259 102.973 130.632 1.00 107.78 143 ILE A CA 1
ATOM 739 C C . ILE A 1 143 ? 125.371 104.168 130.307 1.00 107.78 143 ILE A C 1
ATOM 740 O O . ILE A 1 143 ? 125.743 105.315 130.552 1.00 107.78 143 ILE A O 1
ATOM 745 N N . ASP A 1 144 ? 124.193 103.888 129.758 1.00 119.44 144 ASP A N 1
ATOM 746 C CA . ASP A 1 144 ? 123.321 104.935 129.255 1.00 119.44 144 ASP A CA 1
ATOM 747 C C . ASP A 1 144 ? 122.932 105.907 130.372 1.00 119.44 144 ASP A C 1
ATOM 748 O O . ASP A 1 144 ? 123.226 105.702 131.552 1.00 119.44 144 ASP A O 1
ATOM 753 N N . ASN A 1 145 ? 122.272 106.994 129.963 1.00 120.99 145 ASN A N 1
ATOM 754 C CA . ASN A 1 145 ? 121.772 108.032 130.860 1.00 120.99 145 ASN A CA 1
ATOM 755 C C . ASN A 1 145 ? 122.885 108.952 131.352 1.00 120.99 145 ASN A C 1
ATOM 756 O O . ASN A 1 145 ? 122.610 109.954 132.019 1.00 120.99 145 ASN A O 1
ATOM 761 N N . PHE A 1 146 ? 124.137 108.633 131.026 1.00 105.21 146 PHE A N 1
ATOM 762 C CA . PHE A 1 146 ? 125.279 109.472 131.373 1.00 105.21 146 PHE A CA 1
ATOM 763 C C . PHE A 1 146 ? 125.929 110.078 130.137 1.00 105.21 146 PHE A C 1
ATOM 764 O O . PHE A 1 146 ? 126.074 111.303 130.039 1.00 105.21 146 PHE A O 1
ATOM 772 N N . HIS A 1 147 ? 126.324 109.232 129.183 1.00 101.16 147 HIS A N 1
ATOM 773 C CA . HIS A 1 147 ? 126.788 109.737 127.898 1.00 101.16 147 HIS A CA 1
ATOM 774 C C . HIS A 1 147 ? 125.726 110.619 127.251 1.00 101.16 147 HIS A C 1
ATOM 775 O O . HIS A 1 147 ? 126.046 111.652 126.651 1.00 101.16 147 HIS A O 1
ATOM 782 N N . ASP A 1 148 ? 124.452 110.229 127.370 1.00 113.72 148 ASP A N 1
ATOM 783 C CA . ASP A 1 148 ? 123.368 111.075 126.880 1.00 113.72 148 ASP A CA 1
ATOM 784 C C . ASP A 1 148 ? 123.336 112.406 127.618 1.00 113.72 148 ASP A C 1
ATOM 785 O O . ASP A 1 148 ? 123.142 113.463 127.005 1.00 113.72 148 ASP A O 1
ATOM 790 N N . ASP A 1 149 ? 123.520 112.375 128.940 1.00 114.04 149 ASP A N 1
ATOM 791 C CA . ASP A 1 149 ? 123.503 113.609 129.717 1.00 114.04 149 ASP A CA 1
ATOM 792 C C . ASP A 1 149 ? 124.598 114.560 129.252 1.00 114.04 149 ASP A C 1
ATOM 793 O O . ASP A 1 149 ? 124.386 115.775 129.159 1.00 114.04 149 ASP A O 1
ATOM 798 N N . VAL A 1 150 ? 125.785 114.025 128.961 1.00 108.87 150 VAL A N 1
ATOM 799 C CA . VAL A 1 150 ? 126.886 114.872 128.502 1.00 108.87 150 VAL A CA 1
ATOM 800 C C . VAL A 1 150 ? 126.608 115.391 127.094 1.00 108.87 150 VAL A C 1
ATOM 801 O O . VAL A 1 150 ? 126.788 116.581 126.799 1.00 108.87 150 VAL A O 1
ATOM 805 N N . THR A 1 151 ? 126.160 114.503 126.205 1.00 106.98 151 THR A N 1
ATOM 806 C CA . THR A 1 151 ? 125.988 114.881 124.808 1.00 106.98 151 THR A CA 1
ATOM 807 C C . THR A 1 151 ? 124.872 115.905 124.644 1.00 106.98 151 THR A C 1
ATOM 808 O O . THR A 1 151 ? 124.922 116.743 123.737 1.00 106.98 151 THR A O 1
ATOM 812 N N . LEU A 1 152 ? 123.855 115.859 125.508 1.00 115.30 152 LEU A N 1
ATOM 813 C CA . LEU A 1 152 ? 122.747 116.798 125.368 1.00 115.30 152 LEU A CA 1
ATOM 814 C C . LEU A 1 152 ? 123.226 118.234 125.542 1.00 115.30 152 LEU A C 1
ATOM 815 O O . LEU A 1 152 ? 122.830 119.129 124.787 1.00 115.30 152 LEU A O 1
ATOM 820 N N . ARG A 1 153 ? 124.084 118.476 126.537 1.00 114.99 153 ARG A N 1
ATOM 821 C CA . ARG A 1 153 ? 124.604 119.825 126.733 1.00 114.99 153 ARG A CA 1
ATOM 822 C C . ARG A 1 153 ? 125.699 120.145 125.724 1.00 114.99 153 ARG A C 1
ATOM 823 O O . ARG A 1 153 ? 125.853 121.301 125.314 1.00 114.99 153 ARG A O 1
ATOM 831 N N . ASN A 1 154 ? 126.473 119.138 125.308 1.00 111.80 154 ASN A N 1
ATOM 832 C CA . ASN A 1 154 ? 127.511 119.396 124.314 1.00 111.80 154 ASN A CA 1
ATOM 833 C C . ASN A 1 154 ? 126.911 119.860 122.992 1.00 111.80 154 ASN A C 1
ATOM 834 O O . ASN A 1 154 ? 127.440 120.773 122.348 1.00 111.80 154 ASN A O 1
ATOM 839 N N . GLN A 1 155 ? 125.799 119.249 122.574 1.00 110.95 155 GLN A N 1
ATOM 840 C CA . GLN A 1 155 ? 125.273 119.495 121.234 1.00 110.95 155 GLN A CA 1
ATOM 841 C C . GLN A 1 155 ? 124.855 120.949 121.049 1.00 110.95 155 GLN A C 1
ATOM 842 O O . GLN A 1 155 ? 124.808 121.449 119.919 1.00 110.95 155 GLN A O 1
ATOM 848 N N . ARG A 1 156 ? 124.543 121.644 122.143 1.00 118.61 156 ARG A N 1
ATOM 849 C CA . ARG A 1 156 ? 123.930 122.963 122.023 1.00 118.61 156 ARG A CA 1
ATOM 850 C C . ARG A 1 156 ? 124.969 124.042 121.724 1.00 118.61 156 ARG A C 1
ATOM 851 O O . ARG A 1 156 ? 124.620 125.136 121.266 1.00 118.61 156 ARG A O 1
ATOM 859 N N . PHE A 1 157 ? 126.252 123.752 121.958 1.00 116.81 157 PHE A N 1
ATOM 860 C CA . PHE A 1 157 ? 127.290 124.752 121.708 1.00 116.81 157 PHE A CA 1
ATOM 861 C C . PHE A 1 157 ? 127.509 124.964 120.212 1.00 116.81 157 PHE A C 1
ATOM 862 O O . PHE A 1 157 ? 128.162 125.933 119.804 1.00 116.81 157 PHE A O 1
ATOM 870 N N . ILE A 1 158 ? 126.962 124.081 119.384 1.00 112.34 158 ILE A N 1
ATOM 871 C CA . ILE A 1 158 ? 127.228 124.112 117.941 1.00 112.34 158 ILE A CA 1
ATOM 872 C C . ILE A 1 158 ? 126.264 125.102 117.290 1.00 112.34 158 ILE A C 1
ATOM 873 O O . ILE A 1 158 ? 125.087 125.156 117.696 1.00 112.34 158 ILE A O 1
ATOM 878 N N . PRO A 1 171 ? 126.555 127.975 104.561 1.00 126.56 171 PRO A N 1
ATOM 879 C CA . PRO A 1 171 ? 127.443 126.853 104.879 1.00 126.56 171 PRO A CA 1
ATOM 880 C C . PRO A 1 171 ? 128.236 127.074 106.165 1.00 126.56 171 PRO A C 1
ATOM 881 O O . PRO A 1 171 ? 128.893 128.104 106.317 1.00 126.56 171 PRO A O 1
ATOM 885 N N . TYR A 1 172 ? 128.169 126.108 107.077 1.00 125.65 172 TYR A N 1
ATOM 886 C CA . TYR A 1 172 ? 128.843 126.180 108.365 1.00 125.65 172 TYR A CA 1
ATOM 887 C C . TYR A 1 172 ? 129.887 125.078 108.459 1.00 125.65 172 TYR A C 1
ATOM 888 O O . TYR A 1 172 ? 129.649 123.947 108.025 1.00 125.65 172 TYR A O 1
ATOM 897 N N . THR A 1 173 ? 131.043 125.414 109.026 1.00 114.77 173 THR A N 1
ATOM 898 C CA . THR A 1 173 ? 132.137 124.467 109.234 1.00 114.77 173 THR A CA 1
ATOM 899 C C . THR A 1 173 ? 132.382 124.366 110.736 1.00 114.77 173 THR A C 1
ATOM 900 O O . THR A 1 173 ? 132.821 125.333 111.366 1.00 114.77 173 THR A O 1
ATOM 904 N N . VAL A 1 174 ? 132.103 123.195 111.304 1.00 108.26 174 VAL A N 1
ATOM 905 C CA . VAL A 1 174 ? 132.256 122.947 112.734 1.00 108.26 174 VAL A CA 1
ATOM 906 C C . VAL A 1 174 ? 133.348 121.907 112.927 1.00 108.26 174 VAL A C 1
ATOM 907 O O . VAL A 1 174 ? 133.398 120.906 112.201 1.00 108.26 174 VAL A O 1
ATOM 911 N N . VAL A 1 175 ? 134.224 122.143 113.900 1.00 100.17 175 VAL A N 1
ATOM 912 C CA . VAL A 1 175 ? 135.325 121.241 114.217 1.00 100.17 175 VAL A CA 1
ATOM 913 C C . VAL A 1 175 ? 135.228 120.886 115.695 1.00 100.17 175 VAL A C 1
ATOM 914 O O . VAL A 1 175 ? 135.100 121.775 116.545 1.00 100.17 175 VAL A O 1
ATOM 918 N N . LEU A 1 176 ? 135.280 119.592 115.997 1.00 96.57 176 LEU A N 1
ATOM 919 C CA . LEU A 1 176 ? 135.315 119.103 117.368 1.00 96.57 176 LEU A CA 1
ATOM 920 C C . LEU A 1 176 ? 136.712 118.585 117.678 1.00 96.57 176 LEU A C 1
ATOM 921 O O . LEU A 1 176 ? 137.294 117.844 116.879 1.00 96.57 176 LEU A O 1
ATOM 926 N N . HIS A 1 177 ? 137.249 118.977 118.831 1.00 93.72 177 HIS A N 1
ATOM 927 C CA . HIS A 1 177 ? 138.570 118.536 119.250 1.00 93.72 177 HIS A CA 1
ATOM 928 C C . HIS A 1 177 ? 138.595 118.316 120.753 1.00 93.72 177 HIS A C 1
ATOM 929 O O . HIS A 1 177 ? 138.037 119.113 121.512 1.00 93.72 177 HIS A O 1
ATOM 936 N N . GLY A 1 178 ? 139.257 117.242 121.177 1.00 84.63 178 GLY A N 1
ATOM 937 C CA . GLY A 1 178 ? 139.416 116.948 122.580 1.00 84.63 178 GLY A CA 1
ATOM 938 C C . GLY A 1 178 ? 140.322 115.756 122.810 1.00 84.63 178 GLY A C 1
ATOM 939 O O . GLY A 1 178 ? 140.705 115.052 121.871 1.00 84.63 178 GLY A O 1
ATOM 940 N N . PRO A 1 179 ? 140.687 115.507 124.066 1.00 70.63 179 PRO A N 1
ATOM 941 C CA . PRO A 1 179 ? 141.540 114.353 124.375 1.00 70.63 179 PRO A CA 1
ATOM 942 C C . PRO A 1 179 ? 140.836 113.038 124.081 1.00 70.63 179 PRO A C 1
ATOM 943 O O . PRO A 1 179 ? 139.608 112.933 124.075 1.00 70.63 179 PRO A O 1
ATOM 947 N N . ALA A 1 180 ? 141.644 112.014 123.829 1.00 68.56 180 ALA A N 1
ATOM 948 C CA . ALA A 1 180 ? 141.110 110.707 123.480 1.00 68.56 180 ALA A CA 1
ATOM 949 C C . ALA A 1 180 ? 140.284 110.137 124.625 1.00 68.56 180 ALA A C 1
ATOM 950 O O . ALA A 1 180 ? 140.578 110.355 125.801 1.00 68.56 180 ALA A O 1
ATOM 952 N N . GLY A 1 181 ? 139.237 109.397 124.266 1.00 62.52 181 GLY A N 1
ATOM 953 C CA . GLY A 1 181 ? 138.376 108.762 125.244 1.00 62.52 181 GLY A CA 1
ATOM 954 C C . GLY A 1 181 ? 137.288 109.643 125.813 1.00 62.52 181 GLY A C 1
ATOM 955 O O . GLY A 1 181 ? 136.508 109.173 126.647 1.00 62.52 181 GLY A O 1
ATOM 956 N N . VAL A 1 182 ? 137.203 110.905 125.387 1.00 74.21 182 VAL A N 1
ATOM 957 C CA . VAL A 1 182 ? 136.187 111.812 125.914 1.00 74.21 182 VAL A CA 1
ATOM 958 C C . VAL A 1 182 ? 134.842 111.656 125.225 1.00 74.21 182 VAL A C 1
ATOM 959 O O . VAL A 1 182 ? 133.851 112.235 125.687 1.00 74.21 182 VAL A O 1
ATOM 963 N N . GLY A 1 183 ? 134.768 110.890 124.140 1.00 77.89 183 GLY A N 1
ATOM 964 C CA . GLY A 1 183 ? 133.492 110.616 123.510 1.00 77.89 183 GLY A CA 1
ATOM 965 C C . GLY A 1 183 ? 133.050 111.652 122.497 1.00 77.89 183 GLY A C 1
ATOM 966 O O . GLY A 1 183 ? 132.008 112.287 122.677 1.00 77.89 183 GLY A O 1
ATOM 967 N N . LYS A 1 184 ? 133.844 111.855 121.442 1.00 84.32 184 LYS A N 1
ATOM 968 C CA . LYS A 1 184 ? 133.399 112.702 120.339 1.00 84.32 184 LYS A CA 1
ATOM 969 C C . LYS A 1 184 ? 132.564 111.906 119.341 1.00 84.32 184 LYS A C 1
ATOM 970 O O . LYS A 1 184 ? 131.564 112.411 118.810 1.00 84.32 184 LYS A O 1
ATOM 976 N N . THR A 1 185 ? 132.958 110.659 119.077 1.00 84.01 185 THR A N 1
ATOM 977 C CA . THR A 1 185 ? 132.203 109.827 118.148 1.00 84.01 185 THR A CA 1
ATOM 978 C C . THR A 1 185 ? 130.793 109.576 118.658 1.00 84.01 185 THR A C 1
ATOM 979 O O . THR A 1 185 ? 129.839 109.544 117.873 1.00 84.01 185 THR A O 1
ATOM 983 N N . THR A 1 186 ? 130.637 109.382 119.965 1.00 85.48 186 THR A N 1
ATOM 984 C CA . THR A 1 186 ? 129.294 109.227 120.507 1.00 85.48 186 THR A CA 1
ATOM 985 C C . THR A 1 186 ? 128.473 110.486 120.269 1.00 85.48 186 THR A C 1
ATOM 986 O O . THR A 1 186 ? 127.283 110.406 119.957 1.00 85.48 186 THR A O 1
ATOM 990 N N . LEU A 1 187 ? 129.094 111.659 120.396 1.00 93.60 187 LEU A N 1
ATOM 991 C CA . LEU A 1 187 ? 128.377 112.906 120.152 1.00 93.60 187 LEU A CA 1
ATOM 992 C C . LEU A 1 187 ? 127.905 112.992 118.705 1.00 93.60 187 LEU A C 1
ATOM 993 O O . LEU A 1 187 ? 126.741 113.316 118.433 1.00 93.60 187 LEU A O 1
ATOM 998 N N . ALA A 1 188 ? 128.799 112.703 117.759 1.00 94.29 188 ALA A N 1
ATOM 999 C CA . ALA A 1 188 ? 128.412 112.768 116.352 1.00 94.29 188 ALA A CA 1
ATOM 1000 C C . ALA A 1 188 ? 127.319 111.754 116.032 1.00 94.29 188 ALA A C 1
ATOM 1001 O O . ALA A 1 188 ? 126.360 112.064 115.312 1.00 94.29 188 ALA A O 1
ATOM 1003 N N . LYS A 1 189 ? 127.445 110.532 116.554 1.00 99.92 189 LYS A N 1
ATOM 1004 C CA . LYS A 1 189 ? 126.429 109.519 116.299 1.00 99.92 189 LYS A CA 1
ATOM 1005 C C . LYS A 1 189 ? 125.097 109.911 116.922 1.00 99.92 189 LYS A C 1
ATOM 1006 O O . LYS A 1 189 ? 124.038 109.622 116.360 1.00 99.92 189 LYS A O 1
ATOM 1012 N N . LYS A 1 190 ? 125.128 110.554 118.090 1.00 107.89 190 LYS A N 1
ATOM 1013 C CA . LYS A 1 190 ? 123.896 111.038 118.703 1.00 107.89 190 LYS A CA 1
ATOM 1014 C C . LYS A 1 190 ? 123.239 112.100 117.831 1.00 107.89 190 LYS A C 1
ATOM 1015 O O . LYS A 1 190 ? 122.014 112.105 117.662 1.00 107.89 190 LYS A O 1
ATOM 1021 N N . CYS A 1 191 ? 124.038 113.006 117.264 1.00 107.27 191 CYS A N 1
ATOM 1022 C CA . CYS A 1 191 ? 123.478 113.996 116.347 1.00 107.27 191 CYS A CA 1
ATOM 1023 C C . CYS A 1 191 ? 122.840 113.324 115.136 1.00 107.27 191 CYS A C 1
ATOM 1024 O O . CYS A 1 191 ? 121.725 113.679 114.729 1.00 107.27 191 CYS A O 1
ATOM 1027 N N . MET A 1 192 ? 123.529 112.346 114.549 1.00 112.41 192 MET A N 1
ATOM 1028 C CA . MET A 1 192 ? 122.974 111.664 113.382 1.00 112.41 192 MET A CA 1
ATOM 1029 C C . MET A 1 192 ? 121.687 110.924 113.732 1.00 112.41 192 MET A C 1
ATOM 1030 O O . MET A 1 192 ? 120.710 110.966 112.975 1.00 112.41 192 MET A O 1
ATOM 1035 N N . LEU A 1 193 ? 121.666 110.239 114.877 1.00 117.41 193 LEU A N 1
ATOM 1036 C CA . LEU A 1 193 ? 120.459 109.536 115.294 1.00 117.41 193 LEU A CA 1
ATOM 1037 C C . LEU A 1 193 ? 119.312 110.510 115.513 1.00 117.41 193 LEU A C 1
ATOM 1038 O O . LEU A 1 193 ? 118.169 110.230 115.135 1.00 117.41 193 LEU A O 1
ATOM 1043 N N . ASP A 1 194 ? 119.598 111.660 116.126 1.00 124.19 194 ASP A N 1
ATOM 1044 C CA . ASP A 1 194 ? 118.570 112.679 116.291 1.00 124.19 194 ASP A CA 1
ATOM 1045 C C . ASP A 1 194 ? 118.033 113.129 114.940 1.00 124.19 194 ASP A C 1
ATOM 1046 O O . ASP A 1 194 ? 116.829 113.365 114.788 1.00 124.19 194 ASP A O 1
ATOM 1051 N N . TRP A 1 195 ? 118.913 113.260 113.946 1.00 127.55 195 TRP A N 1
ATOM 1052 C CA . TRP A 1 195 ? 118.442 113.576 112.601 1.00 127.55 195 TRP A CA 1
ATOM 1053 C C . TRP A 1 195 ? 117.507 112.489 112.084 1.00 127.55 195 TRP A C 1
ATOM 1054 O O . TRP A 1 195 ? 116.453 112.781 111.507 1.00 127.55 195 TRP A O 1
ATOM 1065 N N . THR A 1 196 ? 117.883 111.221 112.278 1.00 133.68 196 THR A N 1
ATOM 1066 C CA . THR A 1 196 ? 117.055 110.120 111.788 1.00 133.68 196 THR A CA 1
ATOM 1067 C C . THR A 1 196 ? 115.703 110.091 112.487 1.00 133.68 196 THR A C 1
ATOM 1068 O O . THR A 1 196 ? 114.667 109.879 111.846 1.00 133.68 196 THR A O 1
ATOM 1072 N N . ASP A 1 197 ? 115.694 110.295 113.801 1.00 142.47 197 ASP A N 1
ATOM 1073 C CA . ASP A 1 197 ? 114.474 110.209 114.592 1.00 142.47 197 ASP A CA 1
ATOM 1074 C C . ASP A 1 197 ? 113.611 111.458 114.483 1.00 142.47 197 ASP A C 1
ATOM 1075 O O . ASP A 1 197 ? 112.629 111.577 115.223 1.00 142.47 197 ASP A O 1
ATOM 1080 N N . CYS A 1 198 ? 113.956 112.389 113.594 1.00 140.34 198 CYS A N 1
ATOM 1081 C CA . CYS A 1 198 ? 113.232 113.646 113.424 1.00 140.34 198 CYS A CA 1
ATOM 1082 C C . CYS A 1 198 ? 113.301 114.521 114.669 1.00 140.34 198 CYS A C 1
ATOM 1083 O O . CYS A 1 198 ? 112.561 115.504 114.783 1.00 140.34 198 CYS A O 1
ATOM 1086 N N . ASN A 1 199 ? 114.185 114.184 115.612 1.00 137.67 199 ASN A N 1
ATOM 1087 C CA . ASN A 1 199 ? 114.337 115.009 116.804 1.00 137.67 199 ASN A CA 1
ATOM 1088 C C . ASN A 1 199 ? 114.840 116.402 116.452 1.00 137.67 199 ASN A C 1
ATOM 1089 O O . ASN A 1 199 ? 114.362 117.395 117.014 1.00 137.67 199 ASN A O 1
ATOM 1094 N N . LEU A 1 200 ? 115.791 116.495 115.526 1.00 130.26 200 LEU A N 1
ATOM 1095 C CA . LEU A 1 200 ? 116.342 117.770 115.106 1.00 130.26 200 LEU A CA 1
ATOM 1096 C C . LEU A 1 200 ? 115.326 118.517 114.245 1.00 130.26 200 LEU A C 1
ATOM 1097 O O . LEU A 1 200 ? 114.190 118.077 114.051 1.00 130.26 200 LEU A O 1
ATOM 1102 N N . SER A 1 201 ? 115.741 119.663 113.720 1.00 136.85 201 SER A N 1
ATOM 1103 C CA . SER A 1 201 ? 114.862 120.437 112.861 1.00 136.85 201 SER A CA 1
ATOM 1104 C C . SER A 1 201 ? 114.561 119.648 111.588 1.00 136.85 201 SER A C 1
ATOM 1105 O O . SER A 1 201 ? 115.413 118.887 111.113 1.00 136.85 201 SER A O 1
ATOM 1108 N N . PRO A 1 202 ? 113.365 119.796 111.010 1.00 138.74 202 PRO A N 1
ATOM 1109 C CA . PRO A 1 202 ? 113.060 119.075 109.764 1.00 138.74 202 PRO A CA 1
ATOM 1110 C C . PRO A 1 202 ? 113.924 119.498 108.588 1.00 138.74 202 PRO A C 1
ATOM 1111 O O . PRO A 1 202 ? 113.958 118.777 107.582 1.00 138.74 202 PRO A O 1
ATOM 1115 N N . THR A 1 203 ? 114.617 120.637 108.677 1.00 137.78 203 THR A N 1
ATOM 1116 C CA . THR A 1 203 ? 115.450 121.093 107.569 1.00 137.78 203 THR A CA 1
ATOM 1117 C C . THR A 1 203 ? 116.520 120.076 107.196 1.00 137.78 203 THR A C 1
ATOM 1118 O O . THR A 1 203 ? 116.973 120.064 106.047 1.00 137.78 203 THR A O 1
ATOM 1122 N N . LEU A 1 204 ? 116.934 119.228 108.134 1.00 132.13 204 LEU A N 1
ATOM 1123 C CA . LEU A 1 204 ? 117.924 118.187 107.865 1.00 132.13 204 LEU A CA 1
ATOM 1124 C C . LEU A 1 204 ? 117.196 116.995 107.258 1.00 132.13 204 LEU A C 1
ATOM 1125 O O . LEU A 1 204 ? 116.593 116.190 107.971 1.00 132.13 204 LEU A O 1
ATOM 1130 N N . ARG A 1 205 ? 117.248 116.883 105.932 1.00 127.92 205 ARG A N 1
ATOM 1131 C CA . ARG A 1 205 ? 116.573 115.806 105.220 1.00 127.92 205 ARG A CA 1
ATOM 1132 C C . ARG A 1 205 ? 117.499 114.657 104.855 1.00 127.92 205 ARG A C 1
ATOM 1133 O O . ARG A 1 205 ? 117.020 113.544 104.617 1.00 127.92 205 ARG A O 1
ATOM 1141 N N . TYR A 1 206 ? 118.808 114.894 104.803 1.00 127.32 206 TYR A N 1
ATOM 1142 C CA . TYR A 1 206 ? 119.768 113.864 104.437 1.00 127.32 206 TYR A CA 1
ATOM 1143 C C . TYR A 1 206 ? 121.078 114.105 105.173 1.00 127.32 206 TYR A C 1
ATOM 1144 O O . TYR A 1 206 ? 121.473 115.249 105.415 1.00 127.32 206 TYR A O 1
ATOM 1153 N N . ALA A 1 207 ? 121.742 113.008 105.538 1.00 126.21 207 ALA A N 1
ATOM 1154 C CA . ALA A 1 207 ? 123.028 113.053 106.219 1.00 126.21 207 ALA A CA 1
ATOM 1155 C C . ALA A 1 207 ? 123.863 111.861 105.780 1.00 126.21 207 ALA A C 1
ATOM 1156 O O . ALA A 1 207 ? 123.333 110.784 105.494 1.00 126.21 207 ALA A O 1
ATOM 1158 N N . PHE A 1 208 ? 125.178 112.060 105.730 1.00 118.12 208 PHE A N 1
ATOM 1159 C CA . PHE A 1 208 ? 126.105 111.044 105.255 1.00 118.12 208 PHE A CA 1
ATOM 1160 C C . PHE A 1 208 ? 127.240 110.871 106.252 1.00 118.12 208 PHE A C 1
ATOM 1161 O O . PHE A 1 208 ? 127.709 111.846 106.846 1.00 118.12 208 PHE A O 1
ATOM 1169 N N . TYR A 1 209 ? 127.682 109.627 106.425 1.00 107.13 209 TYR A N 1
ATOM 1170 C CA . TYR A 1 209 ? 128.714 109.276 107.393 1.00 107.13 209 TYR A CA 1
ATOM 1171 C C . TYR A 1 209 ? 129.972 108.840 106.655 1.00 107.13 209 TYR A C 1
ATOM 1172 O O . TYR A 1 209 ? 129.928 107.916 105.836 1.00 107.13 209 TYR A O 1
ATOM 1181 N N . LEU A 1 210 ? 131.089 109.499 106.955 1.00 108.19 210 LEU A N 1
ATOM 1182 C CA . LEU A 1 210 ? 132.384 109.192 106.363 1.00 108.19 210 LEU A CA 1
ATOM 1183 C C . LEU A 1 210 ? 133.385 108.990 107.490 1.00 108.19 210 LEU A C 1
ATOM 1184 O O . LEU A 1 210 ? 133.466 109.817 108.404 1.00 108.19 210 LEU A O 1
ATOM 1189 N N . SER A 1 211 ? 134.143 107.899 107.425 1.00 102.12 211 SER A N 1
ATOM 1190 C CA . SER A 1 211 ? 135.107 107.544 108.459 1.00 102.12 211 SER A CA 1
ATOM 1191 C C . SER A 1 211 ? 136.472 107.338 107.821 1.00 102.12 211 SER A C 1
ATOM 1192 O O . SER A 1 211 ? 136.622 106.497 106.929 1.00 102.12 211 SER A O 1
ATOM 1195 N N . CYS A 1 212 ? 137.467 108.094 108.290 1.00 102.99 212 CYS A N 1
ATOM 1196 C CA . CYS A 1 212 ? 138.832 107.879 107.825 1.00 102.99 212 CYS A CA 1
ATOM 1197 C C . CYS A 1 212 ? 139.345 106.510 108.246 1.00 102.99 212 CYS A C 1
ATOM 1198 O O . CYS A 1 212 ? 140.321 106.007 107.677 1.00 102.99 212 CYS A O 1
ATOM 1201 N N . LYS A 1 213 ? 138.698 105.896 109.240 1.00 96.68 213 LYS A N 1
ATOM 1202 C CA . LYS A 1 213 ? 139.105 104.573 109.701 1.00 96.68 213 LYS A CA 1
ATOM 1203 C C . LYS A 1 213 ? 139.002 103.543 108.583 1.00 96.68 213 LYS A C 1
ATOM 1204 O O . LYS A 1 213 ? 139.788 102.589 108.533 1.00 96.68 213 LYS A O 1
ATOM 1210 N N . GLU A 1 214 ? 138.041 103.720 107.679 1.00 103.67 214 GLU A N 1
ATOM 1211 C CA . GLU A 1 214 ? 137.802 102.796 106.576 1.00 103.67 214 GLU A CA 1
ATOM 1212 C C . GLU A 1 214 ? 138.194 103.375 105.224 1.00 103.67 214 GLU A C 1
ATOM 1213 O O . GLU A 1 214 ? 138.715 102.649 104.373 1.00 103.67 214 GLU A O 1
ATOM 1219 N N . LEU A 1 215 ? 137.964 104.670 105.009 1.00 108.07 215 LEU A N 1
ATOM 1220 C CA . LEU A 1 215 ? 138.185 105.273 103.701 1.00 108.07 215 LEU A CA 1
ATOM 1221 C C . LEU A 1 215 ? 139.660 105.394 103.345 1.00 108.07 215 LEU A C 1
ATOM 1222 O O . LEU A 1 215 ? 139.973 105.730 102.199 1.00 108.07 215 LEU A O 1
ATOM 1227 N N . SER A 1 216 ? 140.567 105.132 104.286 1.00 104.87 216 SER A N 1
ATOM 1228 C CA . SER A 1 216 ? 141.990 105.285 104.007 1.00 104.87 216 SER A CA 1
ATOM 1229 C C . SER A 1 216 ? 142.513 104.238 103.031 1.00 104.87 216 SER A C 1
ATOM 1230 O O . SER A 1 216 ? 143.643 104.374 102.551 1.00 104.87 216 SER A O 1
ATOM 1233 N N . ARG A 1 217 ? 141.726 103.204 102.723 1.00 107.33 217 ARG A N 1
ATOM 1234 C CA . ARG A 1 217 ? 142.195 102.097 101.902 1.00 107.33 217 ARG A CA 1
ATOM 1235 C C . ARG A 1 217 ? 141.485 101.967 100.562 1.00 107.33 217 ARG A C 1
ATOM 1236 O O . ARG A 1 217 ? 142.100 101.489 99.605 1.00 107.33 217 ARG A O 1
ATOM 1244 N N . MET A 1 218 ? 140.222 102.367 100.468 1.00 118.31 218 MET A N 1
ATOM 1245 C CA . MET A 1 218 ? 139.463 102.152 99.245 1.00 118.31 218 MET A CA 1
ATOM 1246 C C . MET A 1 218 ? 140.038 102.984 98.102 1.00 118.31 218 MET A C 1
ATOM 1247 O O . MET A 1 218 ? 140.494 104.114 98.301 1.00 118.31 218 MET A O 1
ATOM 1252 N N . GLY A 1 219 ? 140.015 102.412 96.896 1.00 121.24 219 GLY A N 1
ATOM 1253 C CA . GLY A 1 219 ? 140.678 103.006 95.759 1.00 121.24 219 GLY A CA 1
ATOM 1254 C C . GLY A 1 219 ? 139.864 104.110 95.117 1.00 121.24 219 GLY A C 1
ATOM 1255 O O . GLY A 1 219 ? 138.761 104.460 95.554 1.00 121.24 219 GLY A O 1
ATOM 1256 N N . PRO A 1 220 ? 140.416 104.677 94.043 1.00 121.00 220 PRO A N 1
ATOM 1257 C CA . PRO A 1 220 ? 139.750 105.809 93.386 1.00 121.00 220 PRO A CA 1
ATOM 1258 C C . PRO A 1 220 ? 138.358 105.440 92.895 1.00 121.00 220 PRO A C 1
ATOM 1259 O O . PRO A 1 220 ? 138.104 104.313 92.467 1.00 121.00 220 PRO A O 1
ATOM 1263 N N . CYS A 1 221 ? 137.453 106.410 92.967 1.00 119.83 221 CYS A N 1
ATOM 1264 C CA . CYS A 1 221 ? 136.080 106.247 92.504 1.00 119.83 221 CYS A CA 1
ATOM 1265 C C . CYS A 1 221 ? 135.420 107.620 92.531 1.00 119.83 221 CYS A C 1
ATOM 1266 O O . CYS A 1 221 ? 136.062 108.632 92.829 1.00 119.83 221 CYS A O 1
ATOM 1269 N N . SER A 1 222 ? 134.130 107.648 92.213 1.00 121.87 222 SER A N 1
ATOM 1270 C CA . SER A 1 222 ? 133.359 108.881 92.230 1.00 121.87 222 SER A CA 1
ATOM 1271 C C . SER A 1 222 ? 132.749 109.102 93.607 1.00 121.87 222 SER A C 1
ATOM 1272 O O . SER A 1 222 ? 132.452 108.154 94.338 1.00 121.87 222 SER A O 1
ATOM 1275 N N . PHE A 1 223 ? 132.554 110.376 93.952 1.00 121.94 223 PHE A N 1
ATOM 1276 C CA . PHE A 1 223 ? 132.007 110.706 95.264 1.00 121.94 223 PHE A CA 1
ATOM 1277 C C . PHE A 1 223 ? 130.603 110.142 95.435 1.00 121.94 223 PHE A C 1
ATOM 1278 O O . PHE A 1 223 ? 130.244 109.670 96.521 1.00 121.94 223 PHE A O 1
ATOM 1286 N N . ALA A 1 224 ? 129.786 110.196 94.381 1.00 123.72 224 ALA A N 1
ATOM 1287 C CA . ALA A 1 224 ? 128.445 109.628 94.467 1.00 123.72 224 ALA A CA 1
ATOM 1288 C C . ALA A 1 224 ? 128.506 108.136 94.769 1.00 123.72 224 ALA A C 1
ATOM 1289 O O . ALA A 1 224 ? 127.772 107.638 95.630 1.00 123.72 224 ALA A O 1
ATOM 1291 N N . GLU A 1 225 ? 129.382 107.408 94.075 1.00 126.35 225 GLU A N 1
ATOM 1292 C CA . GLU A 1 225 ? 129.578 105.998 94.390 1.00 126.35 225 GLU A CA 1
ATOM 1293 C C . GLU A 1 225 ? 130.162 105.830 95.786 1.00 126.35 225 GLU A C 1
ATOM 1294 O O . GLU A 1 225 ? 129.768 104.921 96.527 1.00 126.35 225 GLU A O 1
ATOM 1300 N N . LEU A 1 226 ? 131.099 106.702 96.162 1.00 119.82 226 LEU A N 1
ATOM 1301 C CA . LEU A 1 226 ? 131.731 106.600 97.473 1.00 119.82 226 LEU A CA 1
ATOM 1302 C C . LEU A 1 226 ? 130.693 106.646 98.586 1.00 119.82 226 LEU A C 1
ATOM 1303 O O . LEU A 1 226 ? 130.679 105.787 99.475 1.00 119.82 226 LEU A O 1
ATOM 1308 N N . ILE A 1 227 ? 129.809 107.643 98.549 1.00 120.35 227 ILE A N 1
ATOM 1309 C CA . ILE A 1 227 ? 128.835 107.810 99.621 1.00 120.35 227 ILE A CA 1
ATOM 1310 C C . ILE A 1 227 ? 127.689 106.812 99.525 1.00 120.35 227 ILE A C 1
ATOM 1311 O O . ILE A 1 227 ? 127.018 106.554 100.532 1.00 120.35 227 ILE A O 1
ATOM 1316 N N . SER A 1 228 ? 127.444 106.244 98.347 1.00 127.75 228 SER A N 1
ATOM 1317 C CA . SER A 1 228 ? 126.384 105.264 98.161 1.00 127.75 228 SER A CA 1
ATOM 1318 C C . SER A 1 228 ? 126.877 103.830 98.294 1.00 127.75 228 SER A C 1
ATOM 1319 O O . SER A 1 228 ? 126.094 102.898 98.081 1.00 127.75 228 SER A O 1
ATOM 1322 N N . LYS A 1 229 ? 128.150 103.630 98.639 1.00 126.57 229 LYS A N 1
ATOM 1323 C CA . LYS A 1 229 ? 128.676 102.275 98.760 1.00 126.57 229 LYS A CA 1
ATOM 1324 C C . LYS A 1 229 ? 127.935 101.493 99.837 1.00 126.57 229 LYS A C 1
ATOM 1325 O O . LYS A 1 229 ? 127.600 100.319 99.642 1.00 126.57 229 LYS A O 1
ATOM 1331 N N . ASP A 1 230 ? 127.671 102.126 100.979 1.00 129.43 230 ASP A N 1
ATOM 1332 C CA . ASP A 1 230 ? 127.003 101.456 102.087 1.00 129.43 230 ASP A CA 1
ATOM 1333 C C . ASP A 1 230 ? 125.486 101.428 101.942 1.00 129.43 230 ASP A C 1
ATOM 1334 O O . ASP A 1 230 ? 124.827 100.675 102.667 1.00 129.43 230 ASP A O 1
ATOM 1339 N N . TRP A 1 231 ? 124.920 102.218 101.032 1.00 132.07 231 TRP A N 1
ATOM 1340 C CA . TRP A 1 231 ? 123.478 102.255 100.784 1.00 132.07 231 TRP A CA 1
ATOM 1341 C C . TRP A 1 231 ? 123.234 102.139 99.286 1.00 132.07 231 TRP A C 1
ATOM 1342 O O . TRP A 1 231 ? 122.912 103.127 98.615 1.00 132.07 231 TRP A O 1
ATOM 1353 N N . PRO A 1 232 ? 123.379 100.935 98.724 1.00 127.14 232 PRO A N 1
ATOM 1354 C CA . PRO A 1 232 ? 123.217 100.793 97.266 1.00 127.14 232 PRO A CA 1
ATOM 1355 C C . PRO A 1 232 ? 121.864 101.261 96.758 1.00 127.14 232 PRO A C 1
ATOM 1356 O O . PRO A 1 232 ? 121.779 101.815 95.655 1.00 127.14 232 PRO A O 1
ATOM 1360 N N . GLU A 1 233 ? 120.800 101.058 97.537 1.00 128.69 233 GLU A N 1
ATOM 1361 C CA . GLU A 1 233 ? 119.463 101.422 97.083 1.00 128.69 233 GLU A CA 1
ATOM 1362 C C . GLU A 1 233 ? 119.329 102.915 96.811 1.00 128.69 233 GLU A C 1
ATOM 1363 O O . GLU A 1 233 ? 118.451 103.316 96.039 1.00 128.69 233 GLU A O 1
ATOM 1369 N N . LEU A 1 234 ? 120.173 103.743 97.425 1.00 131.24 234 LEU A N 1
ATOM 1370 C CA . LEU A 1 234 ? 120.036 105.190 97.318 1.00 131.24 234 LEU A CA 1
ATOM 1371 C C . LEU A 1 234 ? 120.698 105.770 96.075 1.00 131.24 234 LEU A C 1
ATOM 1372 O O . LEU A 1 234 ? 120.469 106.945 95.769 1.00 131.24 234 LEU A O 1
ATOM 1377 N N . GLN A 1 235 ? 121.501 104.985 95.349 1.00 130.79 235 GLN A N 1
ATOM 1378 C CA . GLN A 1 235 ? 122.223 105.532 94.204 1.00 130.79 235 GLN A CA 1
ATOM 1379 C C . GLN A 1 235 ? 121.263 106.097 93.164 1.00 130.79 235 GLN A C 1
ATOM 1380 O O . GLN A 1 235 ? 121.575 107.087 92.492 1.00 130.79 235 GLN A O 1
ATOM 1386 N N . ASP A 1 236 ? 120.092 105.475 93.010 1.00 135.24 236 ASP A N 1
ATOM 1387 C CA . ASP A 1 236 ? 119.088 106.018 92.104 1.00 135.24 236 ASP A CA 1
ATOM 1388 C C . ASP A 1 236 ? 118.608 107.387 92.565 1.00 135.24 236 ASP A C 1
ATOM 1389 O O . ASP A 1 236 ? 118.221 108.218 91.736 1.00 135.24 236 ASP A O 1
ATOM 1394 N N . ASP A 1 237 ? 118.620 107.637 93.874 1.00 127.19 237 ASP A N 1
ATOM 1395 C CA . ASP A 1 237 ? 118.190 108.911 94.429 1.00 127.19 237 ASP A CA 1
ATOM 1396 C C . ASP A 1 237 ? 119.347 109.841 94.767 1.00 127.19 237 ASP A C 1
ATOM 1397 O O . ASP A 1 237 ? 119.103 110.956 95.239 1.00 127.19 237 ASP A O 1
ATOM 1402 N N . ILE A 1 238 ? 120.595 109.419 94.538 1.00 123.31 238 ILE A N 1
ATOM 1403 C CA . ILE A 1 238 ? 121.736 110.279 94.860 1.00 123.31 238 ILE A CA 1
ATOM 1404 C C . ILE A 1 238 ? 121.661 111.598 94.108 1.00 123.31 238 ILE A C 1
ATOM 1405 O O . ILE A 1 238 ? 121.870 112.651 94.728 1.00 123.31 238 ILE A O 1
ATOM 1410 N N . PRO A 1 239 ? 121.403 111.634 92.798 1.00 118.16 239 PRO A N 1
ATOM 1411 C CA . PRO A 1 239 ? 121.265 112.940 92.134 1.00 118.16 239 PRO A CA 1
ATOM 1412 C C . PRO A 1 239 ? 120.167 113.799 92.734 1.00 118.16 239 PRO A C 1
ATOM 1413 O O . PRO A 1 239 ? 120.360 115.007 92.926 1.00 118.16 239 PRO A O 1
ATOM 1417 N N . SER A 1 240 ? 119.016 113.203 93.052 1.00 121.58 240 SER A N 1
ATOM 1418 C CA . SER A 1 240 ? 117.931 113.972 93.652 1.00 121.58 240 SER A CA 1
ATOM 1419 C C . SER A 1 240 ? 118.320 114.477 95.034 1.00 121.58 240 SER A C 1
ATOM 1420 O O . SER A 1 240 ? 118.004 115.614 95.402 1.00 121.58 240 SER A O 1
ATOM 1423 N N . ILE A 1 241 ? 119.006 113.643 95.815 1.00 123.51 241 ILE A N 1
ATOM 1424 C CA . ILE A 1 241 ? 119.444 114.058 97.144 1.00 123.51 241 ILE A CA 1
ATOM 1425 C C . ILE A 1 241 ? 120.419 115.224 97.039 1.00 123.51 241 ILE A C 1
ATOM 1426 O O . ILE A 1 241 ? 120.324 116.205 97.785 1.00 123.51 241 ILE A O 1
ATOM 1431 N N . LEU A 1 242 ? 121.369 115.135 96.105 1.00 119.73 242 LEU A N 1
ATOM 1432 C CA . LEU A 1 242 ? 122.391 116.166 95.970 1.00 119.73 242 LEU A CA 1
ATOM 1433 C C . LEU A 1 242 ? 121.877 117.401 95.241 1.00 119.73 242 LEU A C 1
ATOM 1434 O O . LEU A 1 242 ? 122.579 118.417 95.202 1.00 119.73 242 LEU A O 1
ATOM 1439 N N . ALA A 1 243 ? 120.682 117.334 94.653 1.00 117.11 243 ALA A N 1
ATOM 1440 C CA . ALA A 1 243 ? 120.050 118.538 94.128 1.00 117.11 243 ALA A CA 1
ATOM 1441 C C . ALA A 1 243 ? 119.563 119.459 95.241 1.00 117.11 243 ALA A C 1
ATOM 1442 O O . ALA A 1 243 ? 119.154 120.590 94.960 1.00 117.11 243 ALA A O 1
ATOM 1444 N N . GLN A 1 244 ? 119.596 118.997 96.490 1.00 120.84 244 GLN A N 1
ATOM 1445 C CA . GLN A 1 244 ? 119.150 119.756 97.653 1.00 120.84 244 GLN A CA 1
ATOM 1446 C C . GLN A 1 244 ? 120.291 119.949 98.648 1.00 120.84 244 GLN A C 1
ATOM 1447 O O . GLN A 1 244 ? 120.137 119.719 99.849 1.00 120.84 244 GLN A O 1
ATOM 1453 N N . ALA A 1 245 ? 121.454 120.368 98.148 1.00 117.08 245 ALA A N 1
ATOM 1454 C CA . ALA A 1 245 ? 122.671 120.455 98.948 1.00 117.08 245 ALA A CA 1
ATOM 1455 C C . ALA A 1 245 ? 122.451 121.184 100.269 1.00 117.08 245 ALA A C 1
ATOM 1456 O O . ALA A 1 245 ? 123.145 120.909 101.253 1.00 117.08 245 ALA A O 1
ATOM 1458 N N . GLN A 1 246 ? 121.497 122.114 100.308 1.00 120.27 246 GLN A N 1
ATOM 1459 C CA . GLN A 1 246 ? 121.244 122.856 101.538 1.00 120.27 246 GLN A CA 1
ATOM 1460 C C . GLN A 1 246 ? 120.575 122.007 102.613 1.00 120.27 246 GLN A C 1
ATOM 1461 O O . GLN A 1 246 ? 120.461 122.468 103.754 1.00 120.27 246 GLN A O 1
ATOM 1467 N N . ARG A 1 247 ? 120.131 120.793 102.284 1.00 125.19 247 ARG A N 1
ATOM 1468 C CA . ARG A 1 247 ? 119.498 119.894 103.242 1.00 125.19 247 ARG A CA 1
ATOM 1469 C C . ARG A 1 247 ? 120.342 118.653 103.516 1.00 125.19 247 ARG A C 1
ATOM 1470 O O . ARG A 1 247 ? 119.793 117.591 103.826 1.00 125.19 247 ARG A O 1
ATOM 1478 N N . ILE A 1 248 ? 121.665 118.764 103.410 1.00 121.24 248 ILE A N 1
ATOM 1479 C CA . ILE A 1 248 ? 122.577 117.639 103.587 1.00 121.24 248 ILE A CA 1
ATOM 1480 C C . ILE A 1 248 ? 123.547 117.967 104.712 1.00 121.24 248 ILE A C 1
ATOM 1481 O O . ILE A 1 248 ? 123.983 119.115 104.855 1.00 121.24 248 ILE A O 1
ATOM 1486 N N . LEU A 1 249 ? 123.884 116.955 105.510 1.00 118.79 249 LEU A N 1
ATOM 1487 C CA . LEU A 1 249 ? 124.845 117.089 106.597 1.00 118.79 249 LEU A CA 1
ATOM 1488 C C . LEU A 1 249 ? 125.943 116.048 106.426 1.00 118.79 249 LEU A C 1
ATOM 1489 O O . LEU A 1 249 ? 125.656 114.861 106.238 1.00 118.79 249 LEU A O 1
ATOM 1494 N N . PHE A 1 250 ? 127.194 116.492 106.504 1.00 118.45 250 PHE A N 1
ATOM 1495 C CA . PHE A 1 250 ? 128.357 115.629 106.350 1.00 118.45 250 PHE A CA 1
ATOM 1496 C C . PHE A 1 250 ? 129.134 115.595 107.658 1.00 118.45 250 PHE A C 1
ATOM 1497 O O . PHE A 1 250 ? 129.298 116.631 108.312 1.00 118.45 250 PHE A O 1
ATOM 1505 N N . VAL A 1 251 ? 129.608 114.410 108.036 1.00 105.74 251 VAL A N 1
ATOM 1506 C CA . VAL A 1 251 ? 130.400 114.223 109.248 1.00 105.74 251 VAL A CA 1
ATOM 1507 C C . VAL A 1 251 ? 131.653 113.444 108.878 1.00 105.74 251 VAL A C 1
ATOM 1508 O O . VAL A 1 251 ? 131.566 112.378 108.257 1.00 105.74 251 VAL A O 1
ATOM 1512 N N . VAL A 1 252 ? 132.809 113.968 109.269 1.00 99.61 252 VAL A N 1
ATOM 1513 C CA . VAL A 1 252 ? 134.092 113.300 109.085 1.00 99.61 252 VAL A CA 1
ATOM 1514 C C . VAL A 1 252 ? 134.608 112.949 110.473 1.00 99.61 252 VAL A C 1
ATOM 1515 O O . VAL A 1 252 ? 134.837 113.838 111.303 1.00 99.61 252 VAL A O 1
ATOM 1519 N N . ASP A 1 253 ? 134.796 111.658 110.731 1.00 94.37 253 ASP A N 1
ATOM 1520 C CA . ASP A 1 253 ? 135.154 111.163 112.053 1.00 94.37 253 ASP A CA 1
ATOM 1521 C C . ASP A 1 253 ? 136.582 110.642 112.039 1.00 94.37 253 ASP A C 1
ATOM 1522 O O . ASP A 1 253 ? 136.937 109.810 111.197 1.00 94.37 253 ASP A O 1
ATOM 1527 N N . GLY A 1 254 ? 137.393 111.129 112.973 1.00 98.73 254 GLY A N 1
ATOM 1528 C CA . GLY A 1 254 ? 138.752 110.648 113.121 1.00 98.73 254 GLY A CA 1
ATOM 1529 C C . GLY A 1 254 ? 139.673 111.077 111.999 1.00 98.73 254 GLY A C 1
ATOM 1530 O O . GLY A 1 254 ? 140.210 110.234 111.275 1.00 98.73 254 GLY A O 1
ATOM 1531 N N . LEU A 1 255 ? 139.864 112.388 111.839 1.00 100.99 255 LEU A N 1
ATOM 1532 C CA . LEU A 1 255 ? 140.782 112.874 110.814 1.00 100.99 255 LEU A CA 1
ATOM 1533 C C . LEU A 1 255 ? 142.208 112.419 111.093 1.00 100.99 255 LEU A C 1
ATOM 1534 O O . LEU A 1 255 ? 142.928 112.003 110.178 1.00 100.99 255 LEU A O 1
ATOM 1539 N N . ASP A 1 256 ? 142.634 112.488 112.356 1.00 101.00 256 ASP A N 1
ATOM 1540 C CA . ASP A 1 256 ? 144.011 112.140 112.690 1.00 101.00 256 ASP A CA 1
ATOM 1541 C C . ASP A 1 256 ? 144.332 110.696 112.329 1.00 101.00 256 ASP A C 1
ATOM 1542 O O . ASP A 1 256 ? 145.489 110.374 112.037 1.00 101.00 256 ASP A O 1
ATOM 1547 N N . GLU A 1 257 ? 143.333 109.815 112.342 1.00 100.27 257 GLU A N 1
ATOM 1548 C CA . GLU A 1 257 ? 143.565 108.412 112.028 1.00 100.27 257 GLU A CA 1
ATOM 1549 C C . GLU A 1 257 ? 143.694 108.149 110.535 1.00 100.27 257 GLU A C 1
ATOM 1550 O O . GLU A 1 257 ? 144.028 107.023 110.151 1.00 100.27 257 GLU A O 1
ATOM 1556 N N . LEU A 1 258 ? 143.440 109.144 109.691 1.00 103.35 258 LEU A N 1
ATOM 1557 C CA . LEU A 1 258 ? 143.538 108.972 108.245 1.00 103.35 258 LEU A CA 1
ATOM 1558 C C . LEU A 1 258 ? 144.910 108.434 107.850 1.00 103.35 258 LEU A C 1
ATOM 1559 O O . LEU A 1 258 ? 145.908 109.153 107.896 1.00 103.35 258 LEU A O 1
ATOM 1564 N N . GLY A 1 271 ? 134.735 118.488 91.762 1.00 120.05 271 GLY A N 1
ATOM 1565 C CA . GLY A 1 271 ? 133.512 119.236 91.990 1.00 120.05 271 GLY A CA 1
ATOM 1566 C C . GLY A 1 271 ? 132.263 118.442 91.659 1.00 120.05 271 GLY A C 1
ATOM 1567 O O . GLY A 1 271 ? 131.220 118.617 92.290 1.00 120.05 271 GLY A O 1
ATOM 1568 N N . ASP A 1 272 ? 132.367 117.569 90.660 1.00 124.74 272 ASP A N 1
ATOM 1569 C CA . ASP A 1 272 ? 131.257 116.719 90.250 1.00 124.74 272 ASP A CA 1
ATOM 1570 C C . ASP A 1 272 ? 131.265 115.447 91.086 1.00 124.74 272 ASP A C 1
ATOM 1571 O O . ASP A 1 272 ? 132.260 114.715 91.106 1.00 124.74 272 ASP A O 1
ATOM 1576 N N . TRP A 1 273 ? 130.149 115.182 91.764 1.00 121.04 273 TRP A N 1
ATOM 1577 C CA . TRP A 1 273 ? 130.039 113.980 92.581 1.00 121.04 273 TRP A CA 1
ATOM 1578 C C . TRP A 1 273 ? 130.096 112.707 91.749 1.00 121.04 273 TRP A C 1
ATOM 1579 O O . TRP A 1 273 ? 130.335 111.630 92.307 1.00 121.04 273 TRP A O 1
ATOM 1590 N N . GLU A 1 274 ? 129.883 112.800 90.437 1.00 120.84 274 GLU A N 1
ATOM 1591 C CA . GLU A 1 274 ? 129.926 111.643 89.554 1.00 120.84 274 GLU A CA 1
ATOM 1592 C C . GLU A 1 274 ? 131.228 111.544 88.770 1.00 120.84 274 GLU A C 1
ATOM 1593 O O . GLU A 1 274 ? 131.303 110.765 87.814 1.00 120.84 274 GLU A O 1
ATOM 1599 N N . LYS A 1 275 ? 132.249 112.307 89.148 1.00 125.64 275 LYS A N 1
ATOM 1600 C CA . LYS A 1 275 ? 133.557 112.224 88.515 1.00 125.64 275 LYS A CA 1
ATOM 1601 C C . LYS A 1 275 ? 134.488 111.383 89.379 1.00 125.64 275 LYS A C 1
ATOM 1602 O O . LYS A 1 275 ? 134.651 111.654 90.573 1.00 125.64 275 LYS A O 1
ATOM 1608 N N . LYS A 1 276 ? 135.095 110.364 88.775 1.00 123.44 276 LYS A N 1
ATOM 1609 C CA . LYS A 1 276 ? 135.987 109.480 89.513 1.00 123.44 276 LYS A CA 1
ATOM 1610 C C . LYS A 1 276 ? 137.298 110.191 89.827 1.00 123.44 276 LYS A C 1
ATOM 1611 O O . LYS A 1 276 ? 137.921 110.786 88.942 1.00 123.44 276 LYS A O 1
ATOM 1617 N N . LYS A 1 277 ? 137.718 110.123 91.085 1.00 123.06 277 LYS A N 1
ATOM 1618 C CA . LYS A 1 277 ? 138.934 110.784 91.535 1.00 123.06 277 LYS A CA 1
ATOM 1619 C C . LYS A 1 277 ? 139.481 110.028 92.735 1.00 123.06 277 LYS A C 1
ATOM 1620 O O . LYS A 1 277 ? 138.763 109.233 93.353 1.00 123.06 277 LYS A O 1
ATOM 1626 N N . PRO A 1 278 ? 140.750 110.245 93.087 1.00 119.83 278 PRO A N 1
ATOM 1627 C CA . PRO A 1 278 ? 141.311 109.573 94.266 1.00 119.83 278 PRO A CA 1
ATOM 1628 C C . PRO A 1 278 ? 140.631 110.029 95.548 1.00 119.83 278 PRO A C 1
ATOM 1629 O O . PRO A 1 278 ? 140.150 111.159 95.657 1.00 119.83 278 PRO A O 1
ATOM 1633 N N . VAL A 1 279 ? 140.603 109.126 96.532 1.00 115.70 279 VAL A N 1
ATOM 1634 C CA . VAL A 1 279 ? 139.941 109.438 97.801 1.00 115.70 279 VAL A CA 1
ATOM 1635 C C . VAL A 1 279 ? 140.577 110.644 98.475 1.00 115.70 279 VAL A C 1
ATOM 1636 O O . VAL A 1 279 ? 139.839 111.520 98.951 1.00 115.70 279 VAL A O 1
ATOM 1640 N N . PRO A 1 280 ? 141.905 110.756 98.581 1.00 117.06 280 PRO A N 1
ATOM 1641 C CA . PRO A 1 280 ? 142.472 111.970 99.193 1.00 117.06 280 PRO A CA 1
ATOM 1642 C C . PRO A 1 280 ? 142.054 113.241 98.480 1.00 117.06 280 PRO A C 1
ATOM 1643 O O . PRO A 1 280 ? 141.769 114.252 99.133 1.00 117.06 280 PRO A O 1
ATOM 1647 N N . VAL A 1 281 ? 141.998 113.213 97.148 1.00 119.93 281 VAL A N 1
ATOM 1648 C CA . VAL A 1 281 ? 141.577 114.393 96.401 1.00 119.93 281 VAL A CA 1
ATOM 1649 C C . VAL A 1 281 ? 140.131 114.736 96.725 1.00 119.93 281 VAL A C 1
ATOM 1650 O O . VAL A 1 281 ? 139.789 115.906 96.929 1.00 119.93 281 VAL A O 1
ATOM 1654 N N . LEU A 1 282 ? 139.259 113.730 96.766 1.00 119.44 282 LEU A N 1
ATOM 1655 C CA . LEU A 1 282 ? 137.858 113.982 97.082 1.00 119.44 282 LEU A CA 1
ATOM 1656 C C . LEU A 1 282 ? 137.713 114.577 98.476 1.00 119.44 282 LEU A C 1
ATOM 1657 O O . LEU A 1 282 ? 136.950 115.529 98.684 1.00 119.44 282 LEU A O 1
ATOM 1662 N N . LEU A 1 283 ? 138.435 114.020 99.451 1.00 114.34 283 LEU A N 1
ATOM 1663 C CA . LEU A 1 283 ? 138.335 114.525 100.816 1.00 114.34 283 LEU A CA 1
ATOM 1664 C C . LEU A 1 283 ? 138.863 115.950 100.916 1.00 114.34 283 LEU A C 1
ATOM 1665 O O . LEU A 1 283 ? 138.263 116.793 101.594 1.00 114.34 283 LEU A O 1
ATOM 1670 N N . GLY A 1 284 ? 139.981 116.241 100.250 1.00 117.00 284 GLY A N 1
ATOM 1671 C CA . GLY A 1 284 ? 140.491 117.601 100.254 1.00 117.00 284 GLY A CA 1
ATOM 1672 C C . GLY A 1 284 ? 139.532 118.578 99.603 1.00 117.00 284 GLY A C 1
ATOM 1673 O O . GLY A 1 284 ? 139.331 119.690 100.096 1.00 117.00 284 GLY A O 1
ATOM 1674 N N . SER A 1 285 ? 138.925 118.174 98.485 1.00 119.21 285 SER A N 1
ATOM 1675 C CA . SER A 1 285 ? 137.974 119.044 97.805 1.00 119.21 285 SER A CA 1
ATOM 1676 C C . SER A 1 285 ? 136.754 119.316 98.675 1.00 119.21 285 SER A C 1
ATOM 1677 O O . SER A 1 285 ? 136.311 120.464 98.793 1.00 119.21 285 SER A O 1
ATOM 1680 N N . LEU A 1 286 ? 136.198 118.275 99.298 1.00 116.63 286 LEU A N 1
ATOM 1681 C CA . LEU A 1 286 ? 135.032 118.479 100.151 1.00 116.63 286 LEU A CA 1
ATOM 1682 C C . LEU A 1 286 ? 135.382 119.351 101.349 1.00 116.63 286 LEU A C 1
ATOM 1683 O O . LEU A 1 286 ? 134.630 120.265 101.706 1.00 116.63 286 LEU A O 1
ATOM 1688 N N . LEU A 1 287 ? 136.526 119.086 101.985 1.00 112.17 287 LEU A N 1
ATOM 1689 C CA . LEU A 1 287 ? 136.961 119.929 103.091 1.00 112.17 287 LEU A CA 1
ATOM 1690 C C . LEU A 1 287 ? 137.177 121.365 102.637 1.00 112.17 287 LEU A C 1
ATOM 1691 O O . LEU A 1 287 ? 136.998 122.301 103.424 1.00 112.17 287 LEU A O 1
ATOM 1696 N N . LYS A 1 288 ? 137.561 121.557 101.377 1.00 119.07 288 LYS A N 1
ATOM 1697 C CA . LYS A 1 288 ? 137.720 122.885 100.803 1.00 119.07 288 LYS A CA 1
ATOM 1698 C C . LYS A 1 288 ? 136.415 123.442 100.248 1.00 119.07 288 LYS A C 1
ATOM 1699 O O . LYS A 1 288 ? 136.407 124.574 99.752 1.00 119.07 288 LYS A O 1
ATOM 1705 N N . ARG A 1 289 ? 135.324 122.676 100.316 1.00 120.66 289 ARG A N 1
ATOM 1706 C CA . ARG A 1 289 ? 134.009 123.066 99.814 1.00 120.66 289 ARG A CA 1
ATOM 1707 C C . ARG A 1 289 ? 133.972 123.191 98.296 1.00 120.66 289 ARG A C 1
ATOM 1708 O O . ARG A 1 289 ? 133.146 123.933 97.754 1.00 120.66 289 ARG A O 1
ATOM 1716 N N . LYS A 1 290 ? 134.850 122.472 97.593 1.00 121.98 290 LYS A N 1
ATOM 1717 C CA . LYS A 1 290 ? 134.850 122.519 96.135 1.00 121.98 290 LYS A CA 1
ATOM 1718 C C . LYS A 1 290 ? 133.692 121.720 95.548 1.00 121.98 290 LYS A C 1
ATOM 1719 O O . LYS A 1 290 ? 133.332 121.920 94.383 1.00 121.98 290 LYS A O 1
ATOM 1725 N N . MET A 1 291 ? 133.105 120.818 96.331 1.00 121.89 291 MET A N 1
ATOM 1726 C CA . MET A 1 291 ? 131.970 120.007 95.910 1.00 121.89 291 MET A CA 1
ATOM 1727 C C . MET A 1 291 ? 130.880 120.106 96.966 1.00 121.89 291 MET A C 1
ATOM 1728 O O . MET A 1 291 ? 131.154 119.956 98.160 1.00 121.89 291 MET A O 1
ATOM 1733 N N . LEU A 1 292 ? 129.649 120.348 96.526 1.00 120.07 292 LEU A N 1
ATOM 1734 C CA . LEU A 1 292 ? 128.517 120.550 97.422 1.00 120.07 292 LEU A CA 1
ATOM 1735 C C . LEU A 1 292 ? 128.839 121.646 98.443 1.00 120.07 292 LEU A C 1
ATOM 1736 O O . LEU A 1 292 ? 128.798 121.408 99.653 1.00 120.07 292 LEU A O 1
ATOM 1741 N N . PRO A 1 293 ? 129.153 122.857 97.981 1.00 120.73 293 PRO A N 1
ATOM 1742 C CA . PRO A 1 293 ? 129.627 123.893 98.913 1.00 120.73 293 PRO A CA 1
ATOM 1743 C C . PRO A 1 293 ? 128.640 124.232 100.015 1.00 120.73 293 PRO A C 1
ATOM 1744 O O . PRO A 1 293 ? 129.067 124.565 101.127 1.00 120.73 293 PRO A O 1
ATOM 1748 N N . ARG A 1 294 ? 127.339 124.160 99.749 1.00 120.03 294 ARG A N 1
ATOM 1749 C CA . ARG A 1 294 ? 126.335 124.636 100.692 1.00 120.03 294 ARG A CA 1
ATOM 1750 C C . ARG A 1 294 ? 125.841 123.557 101.649 1.00 120.03 294 ARG A C 1
ATOM 1751 O O . ARG A 1 294 ? 124.734 123.685 102.183 1.00 120.03 294 ARG A O 1
ATOM 1759 N N . ALA A 1 295 ? 126.621 122.504 101.878 1.00 119.23 295 ALA A N 1
ATOM 1760 C CA . ALA A 1 295 ? 126.266 121.504 102.871 1.00 119.23 295 ALA A CA 1
ATOM 1761 C C . ALA A 1 295 ? 126.851 121.874 104.232 1.00 119.23 295 ALA A C 1
ATOM 1762 O O . ALA A 1 295 ? 127.510 122.904 104.395 1.00 119.23 295 ALA A O 1
ATOM 1764 N N . ALA A 1 296 ? 126.598 121.016 105.216 1.00 118.12 296 ALA A N 1
ATOM 1765 C CA . ALA A 1 296 ? 127.098 121.220 106.570 1.00 118.12 296 ALA A CA 1
ATOM 1766 C C . ALA A 1 296 ? 128.140 120.165 106.917 1.00 118.12 296 ALA A C 1
ATOM 1767 O O . ALA A 1 296 ? 127.939 118.971 106.679 1.00 118.12 296 ALA A O 1
ATOM 1769 N N . LEU A 1 297 ? 129.251 120.615 107.496 1.00 113.86 297 LEU A N 1
ATOM 1770 C CA . LEU A 1 297 ? 130.379 119.755 107.822 1.00 113.86 297 LEU A CA 1
ATOM 1771 C C . LEU A 1 297 ? 130.557 119.679 109.331 1.00 113.86 297 LEU A C 1
ATOM 1772 O O . LEU A 1 297 ? 130.249 120.632 110.054 1.00 113.86 297 LEU A O 1
ATOM 1777 N N . LEU A 1 298 ? 131.059 118.536 109.796 1.00 105.50 298 LEU A N 1
ATOM 1778 C CA . LEU A 1 298 ? 131.345 118.313 111.208 1.00 105.50 298 LEU A CA 1
ATOM 1779 C C . LEU A 1 298 ? 132.531 117.367 111.301 1.00 105.50 298 LEU A C 1
ATOM 1780 O O . LEU A 1 298 ? 132.471 116.247 110.787 1.00 105.50 298 LEU A O 1
ATOM 1785 N N . VAL A 1 299 ? 133.599 117.812 111.959 1.00 99.16 299 VAL A N 1
ATOM 1786 C CA . VAL A 1 299 ? 134.877 117.110 111.964 1.00 99.16 299 VAL A CA 1
ATOM 1787 C C . VAL A 1 299 ? 135.261 116.789 113.401 1.00 99.16 299 VAL A C 1
ATOM 1788 O O . VAL A 1 299 ? 135.072 117.612 114.304 1.00 99.16 299 VAL A O 1
ATOM 1792 N N . THR A 1 300 ? 135.794 115.588 113.610 1.00 91.52 300 THR A N 1
ATOM 1793 C CA . THR A 1 300 ? 136.284 115.146 114.909 1.00 91.52 300 THR A CA 1
ATOM 1794 C C . THR A 1 300 ? 137.744 114.745 114.778 1.00 91.52 300 THR A C 1
ATOM 1795 O O . THR A 1 300 ? 138.087 113.914 113.931 1.00 91.52 300 THR A O 1
ATOM 1799 N N . THR A 1 301 ? 138.597 115.322 115.622 1.00 96.76 301 THR A N 1
ATOM 1800 C CA . THR A 1 301 ? 140.027 115.055 115.557 1.00 96.76 301 THR A CA 1
ATOM 1801 C C . THR A 1 301 ? 140.655 115.376 116.904 1.00 96.76 301 THR A C 1
ATOM 1802 O O . THR A 1 301 ? 140.098 116.131 117.703 1.00 96.76 301 THR A O 1
ATOM 1806 N N . ARG A 1 302 ? 141.825 114.790 117.143 1.00 85.59 302 ARG A N 1
ATOM 1807 C CA . ARG A 1 302 ? 142.605 115.115 118.324 1.00 85.59 302 ARG A CA 1
ATOM 1808 C C . ARG A 1 302 ? 143.384 116.406 118.101 1.00 85.59 302 ARG A C 1
ATOM 1809 O O . ARG A 1 302 ? 143.630 116.805 116.961 1.00 85.59 302 ARG A O 1
ATOM 1817 N N . PRO A 1 303 ? 143.797 117.079 119.178 1.00 88.91 303 PRO A N 1
ATOM 1818 C CA . PRO A 1 303 ? 144.522 118.347 119.005 1.00 88.91 303 PRO A CA 1
ATOM 1819 C C . PRO A 1 303 ? 145.818 118.200 118.235 1.00 88.91 303 PRO A C 1
ATOM 1820 O O . PRO A 1 303 ? 146.334 119.200 117.723 1.00 88.91 303 PRO A O 1
ATOM 1824 N N . ARG A 1 304 ? 146.364 116.988 118.138 1.00 89.49 304 ARG A N 1
ATOM 1825 C CA . ARG A 1 304 ? 147.635 116.806 117.446 1.00 89.49 304 ARG A CA 1
ATOM 1826 C C . ARG A 1 304 ? 147.516 117.135 115.963 1.00 89.49 304 ARG A C 1
ATOM 1827 O O . ARG A 1 304 ? 148.413 117.761 115.386 1.00 89.49 304 ARG A O 1
ATOM 1835 N N . ALA A 1 305 ? 146.421 116.724 115.328 1.00 103.19 305 ALA A N 1
ATOM 1836 C CA . ALA A 1 305 ? 146.241 116.881 113.891 1.00 103.19 305 ALA A CA 1
ATOM 1837 C C . ALA A 1 305 ? 145.457 118.135 113.522 1.00 103.19 305 ALA A C 1
ATOM 1838 O O . ALA A 1 305 ? 145.065 118.286 112.360 1.00 103.19 305 ALA A O 1
ATOM 1840 N N . LEU A 1 306 ? 145.227 119.038 114.476 1.00 104.20 306 LEU A N 1
ATOM 1841 C CA . LEU A 1 306 ? 144.435 120.231 114.206 1.00 104.20 306 LEU A CA 1
ATOM 1842 C C . LEU A 1 306 ? 145.125 121.187 113.242 1.00 104.20 306 LEU A C 1
ATOM 1843 O O . LEU A 1 306 ? 144.479 122.114 112.742 1.00 104.20 306 LEU A O 1
ATOM 1848 N N . ARG A 1 307 ? 146.415 120.990 112.968 1.00 112.00 307 ARG A N 1
ATOM 1849 C CA . ARG A 1 307 ? 147.153 121.956 112.158 1.00 112.00 307 ARG A CA 1
ATOM 1850 C C . ARG A 1 307 ? 146.625 122.019 110.729 1.00 112.00 307 ARG A C 1
ATOM 1851 O O . ARG A 1 307 ? 146.430 123.109 110.180 1.00 112.00 307 ARG A O 1
ATOM 1859 N N . ASP A 1 308 ? 146.385 120.862 110.110 1.00 114.71 308 ASP A N 1
ATOM 1860 C CA . ASP A 1 308 ? 146.051 120.842 108.688 1.00 114.71 308 ASP A CA 1
ATOM 1861 C C . ASP A 1 308 ? 144.725 121.542 108.413 1.00 114.71 308 ASP A C 1
ATOM 1862 O O . ASP A 1 308 ? 144.580 122.241 107.401 1.00 114.71 308 ASP A O 1
ATOM 1867 N N . LEU A 1 309 ? 143.742 121.361 109.297 1.00 109.28 309 LEU A N 1
ATOM 1868 C CA . LEU A 1 309 ? 142.441 121.981 109.081 1.00 109.28 309 LEU A CA 1
ATOM 1869 C C . LEU A 1 309 ? 142.557 123.493 108.958 1.00 109.28 309 LEU A C 1
ATOM 1870 O O . LEU A 1 309 ? 141.711 124.128 108.318 1.00 109.28 309 LEU A O 1
ATOM 1875 N N . GLN A 1 310 ? 143.585 124.089 109.566 1.00 113.42 310 GLN A N 1
ATOM 1876 C CA . GLN A 1 310 ? 143.800 125.523 109.401 1.00 113.42 310 GLN A CA 1
ATOM 1877 C C . GLN A 1 310 ? 144.136 125.876 107.958 1.00 113.42 310 GLN A C 1
ATOM 1878 O O . GLN A 1 310 ? 143.614 126.863 107.425 1.00 113.42 310 GLN A O 1
ATOM 1884 N N . LEU A 1 311 ? 144.999 125.093 107.313 1.00 115.51 311 LEU A N 1
ATOM 1885 C CA . LEU A 1 311 ? 145.335 125.329 105.917 1.00 115.51 311 LEU A CA 1
ATOM 1886 C C . LEU A 1 311 ? 144.227 124.905 104.964 1.00 115.51 311 LEU A C 1
ATOM 1887 O O . LEU A 1 311 ? 144.166 125.424 103.845 1.00 115.51 311 LEU A O 1
ATOM 1892 N N . LEU A 1 312 ? 143.355 123.985 105.374 1.00 113.48 312 LEU A N 1
ATOM 1893 C CA . LEU A 1 312 ? 142.288 123.486 104.515 1.00 113.48 312 LEU A CA 1
ATOM 1894 C C . LEU A 1 312 ? 140.982 124.251 104.675 1.00 113.48 312 LEU A C 1
ATOM 1895 O O . LEU A 1 312 ? 140.423 124.732 103.685 1.00 113.48 312 LEU A O 1
ATOM 1900 N N . ALA A 1 313 ? 140.479 124.381 105.899 1.00 113.47 313 ALA A N 1
ATOM 1901 C CA . ALA A 1 313 ? 139.165 124.965 106.124 1.00 113.47 313 ALA A CA 1
ATOM 1902 C C . ALA A 1 313 ? 139.179 126.473 105.895 1.00 113.47 313 ALA A C 1
ATOM 1903 O O . ALA A 1 313 ? 140.221 127.129 105.980 1.00 113.47 313 ALA A O 1
ATOM 1905 N N . GLN A 1 314 ? 137.999 127.016 105.602 1.00 122.10 314 GLN A N 1
ATOM 1906 C CA . GLN A 1 314 ? 137.797 128.447 105.406 1.00 122.10 314 GLN A CA 1
ATOM 1907 C C . GLN A 1 314 ? 136.828 128.963 106.461 1.00 122.10 314 GLN A C 1
ATOM 1908 O O . GLN A 1 314 ? 135.650 128.590 106.463 1.00 122.10 314 GLN A O 1
ATOM 1914 N N . GLN A 1 315 ? 137.322 129.830 107.341 1.00 119.95 315 GLN A N 1
ATOM 1915 C CA . GLN A 1 315 ? 136.521 130.445 108.391 1.00 119.95 315 GLN A CA 1
ATOM 1916 C C . GLN A 1 315 ? 135.721 129.408 109.188 1.00 119.95 315 GLN A C 1
ATOM 1917 O O . GLN A 1 315 ? 134.493 129.489 109.262 1.00 119.95 315 GLN A O 1
ATOM 1923 N N . PRO A 1 316 ? 136.386 128.426 109.790 1.00 110.00 316 PRO A N 1
ATOM 1924 C CA . PRO A 1 316 ? 135.669 127.442 110.604 1.00 110.00 316 PRO A CA 1
ATOM 1925 C C . PRO A 1 316 ? 135.414 127.954 112.014 1.00 110.00 316 PRO A C 1
ATOM 1926 O O . PRO A 1 316 ? 135.844 129.040 112.404 1.00 110.00 316 PRO A O 1
ATOM 1930 N N . ILE A 1 317 ? 134.690 127.140 112.778 1.00 103.73 317 ILE A N 1
ATOM 1931 C CA . ILE A 1 317 ? 134.433 127.391 114.191 1.00 103.73 317 ILE A CA 1
ATOM 1932 C C . ILE A 1 317 ? 134.850 126.152 114.970 1.00 103.73 317 ILE A C 1
ATOM 1933 O O . ILE A 1 317 ? 134.597 125.023 114.533 1.00 103.73 317 ILE A O 1
ATOM 1938 N N . TYR A 1 318 ? 135.491 126.363 116.116 1.00 97.72 318 TYR A N 1
ATOM 1939 C CA . TYR A 1 318 ? 136.046 125.283 116.919 1.00 97.72 318 TYR A CA 1
ATOM 1940 C C . TYR A 1 318 ? 135.204 125.075 118.169 1.00 97.72 318 TYR A C 1
ATOM 1941 O O . TYR A 1 318 ? 134.821 126.042 118.835 1.00 97.72 318 TYR A O 1
ATOM 1950 N N . VAL A 1 319 ? 134.927 123.813 118.487 1.00 99.68 319 VAL A N 1
ATOM 1951 C CA . VAL A 1 319 ? 134.161 123.435 119.668 1.00 99.68 319 VAL A CA 1
ATOM 1952 C C . VAL A 1 319 ? 134.958 122.393 120.437 1.00 99.68 319 VAL A C 1
ATOM 1953 O O . VAL A 1 319 ? 135.549 121.490 119.836 1.00 99.68 319 VAL A O 1
ATOM 1957 N N . ARG A 1 320 ? 134.971 122.517 121.760 1.00 96.06 320 ARG A N 1
ATOM 1958 C CA . ARG A 1 320 ? 135.766 121.658 122.624 1.00 96.06 320 ARG A CA 1
ATOM 1959 C C . ARG A 1 320 ? 134.854 120.788 123.478 1.00 96.06 320 ARG A C 1
ATOM 1960 O O . ARG A 1 320 ? 133.802 121.240 123.938 1.00 96.06 320 ARG A O 1
ATOM 1968 N N . VAL A 1 321 ? 135.261 119.538 123.683 1.00 86.12 321 VAL A N 1
ATOM 1969 C CA . VAL A 1 321 ? 134.538 118.600 124.533 1.00 86.12 321 VAL A CA 1
ATOM 1970 C C . VAL A 1 321 ? 135.332 118.400 125.814 1.00 86.12 321 VAL A C 1
ATOM 1971 O O . VAL A 1 321 ? 136.542 118.647 125.861 1.00 86.12 321 VAL A O 1
ATOM 1975 N N . GLU A 1 322 ? 134.649 117.956 126.868 1.00 85.85 322 GLU A N 1
ATOM 1976 C CA . GLU A 1 322 ? 135.279 117.789 128.171 1.00 85.85 322 GLU A CA 1
ATOM 1977 C C . GLU A 1 322 ? 135.080 116.415 128.794 1.00 85.85 322 GLU A C 1
ATOM 1978 O O . GLU A 1 322 ? 136.012 115.901 129.412 1.00 85.85 322 GLU A O 1
ATOM 1984 N N . GLY A 1 323 ? 133.910 115.807 128.653 1.00 82.69 323 GLY A N 1
ATOM 1985 C CA . GLY A 1 323 ? 133.678 114.489 129.210 1.00 82.69 323 GLY A CA 1
ATOM 1986 C C . GLY A 1 323 ? 133.143 114.536 130.628 1.00 82.69 323 GLY A C 1
ATOM 1987 O O . GLY A 1 323 ? 132.651 115.556 131.116 1.00 82.69 323 GLY A O 1
ATOM 1988 N N . PHE A 1 324 ? 133.262 113.394 131.302 1.00 78.03 324 PHE A N 1
ATOM 1989 C CA . PHE A 1 324 ? 132.694 113.237 132.635 1.00 78.03 324 PHE A CA 1
ATOM 1990 C C . PHE A 1 324 ? 133.181 114.331 133.575 1.00 78.03 324 PHE A C 1
ATOM 1991 O O . PHE A 1 324 ? 134.179 115.008 133.318 1.00 78.03 324 PHE A O 1
ATOM 1999 N N . LEU A 1 325 ? 132.458 114.496 134.676 1.00 79.31 325 LEU A N 1
ATOM 2000 C CA . LEU A 1 325 ? 132.833 115.370 135.775 1.00 79.31 325 LEU A CA 1
ATOM 2001 C C . LEU A 1 325 ? 132.872 114.560 137.069 1.00 79.31 325 LEU A C 1
ATOM 2002 O O . LEU A 1 325 ? 132.700 113.338 137.071 1.00 79.31 325 LEU A O 1
ATOM 2007 N N . GLU A 1 326 ? 133.099 115.258 138.185 1.00 79.80 326 GLU A N 1
ATOM 2008 C CA . GLU A 1 326 ? 133.151 114.582 139.477 1.00 79.80 326 GLU A CA 1
ATOM 2009 C C . GLU A 1 326 ? 131.833 113.886 139.786 1.00 79.80 326 GLU A C 1
ATOM 2010 O O . GLU A 1 326 ? 131.817 112.738 140.251 1.00 79.80 326 GLU A O 1
ATOM 2016 N N . GLU A 1 327 ? 130.714 114.559 139.522 1.00 87.38 327 GLU A N 1
ATOM 2017 C CA . GLU A 1 327 ? 129.421 113.968 139.837 1.00 87.38 327 GLU A CA 1
ATOM 2018 C C . GLU A 1 327 ? 129.176 112.728 138.994 1.00 87.38 327 GLU A C 1
ATOM 2019 O O . GLU A 1 327 ? 128.686 111.710 139.494 1.00 87.38 327 GLU A O 1
ATOM 2025 N N . ASP A 1 328 ? 129.523 112.789 137.709 1.00 84.18 328 ASP A N 1
ATOM 2026 C CA . ASP A 1 328 ? 129.318 111.630 136.852 1.00 84.18 328 ASP A CA 1
ATOM 2027 C C . ASP A 1 328 ? 130.255 110.492 137.235 1.00 84.18 328 ASP A C 1
ATOM 2028 O O . ASP A 1 328 ? 129.884 109.320 137.125 1.00 84.18 328 ASP A O 1
ATOM 2033 N N . ARG A 1 329 ? 131.469 110.809 137.687 1.00 73.06 329 ARG A N 1
ATOM 2034 C CA . ARG A 1 329 ? 132.353 109.760 138.189 1.00 73.06 329 ARG A CA 1
ATOM 2035 C C . ARG A 1 329 ? 131.740 109.074 139.402 1.00 73.06 329 ARG A C 1
ATOM 2036 O O . ARG A 1 329 ? 131.744 107.839 139.506 1.00 73.06 329 ARG A O 1
ATOM 2044 N N . ARG A 1 330 ? 131.199 109.862 140.332 1.00 86.17 330 ARG A N 1
ATOM 2045 C CA . ARG A 1 330 ? 130.545 109.271 141.492 1.00 86.17 330 ARG A CA 1
ATOM 2046 C C . ARG A 1 330 ? 129.373 108.399 141.064 1.00 86.17 330 ARG A C 1
ATOM 2047 O O . ARG A 1 330 ? 129.175 107.301 141.598 1.00 86.17 330 ARG A O 1
ATOM 2055 N N . ALA A 1 331 ? 128.586 108.875 140.098 1.00 86.92 331 ALA A N 1
ATOM 2056 C CA . ALA A 1 331 ? 127.446 108.100 139.620 1.00 86.92 331 ALA A CA 1
ATOM 2057 C C . ALA A 1 331 ? 127.896 106.790 138.986 1.00 86.92 331 ALA A C 1
ATOM 2058 O O . ALA A 1 331 ? 127.280 105.741 139.207 1.00 86.92 331 ALA A O 1
ATOM 2060 N N . TYR A 1 332 ? 128.959 106.832 138.183 1.00 76.96 332 TYR A N 1
ATOM 2061 C CA . TYR A 1 332 ? 129.456 105.610 137.565 1.00 76.96 332 TYR A CA 1
ATOM 2062 C C . TYR A 1 332 ? 129.923 104.626 138.624 1.00 76.96 332 TYR A C 1
ATOM 2063 O O . TYR A 1 332 ? 129.671 103.419 138.520 1.00 76.96 332 TYR A O 1
ATOM 2072 N N . PHE A 1 333 ? 130.617 105.122 139.648 1.00 74.95 333 PHE A N 1
ATOM 2073 C CA . PHE A 1 333 ? 131.058 104.234 140.716 1.00 74.95 333 PHE A CA 1
ATOM 2074 C C . PHE A 1 333 ? 129.864 103.614 141.432 1.00 74.95 333 PHE A C 1
ATOM 2075 O O . PHE A 1 333 ? 129.861 102.412 141.726 1.00 74.95 333 PHE A O 1
ATOM 2083 N N . LEU A 1 334 ? 128.835 104.418 141.711 1.00 90.62 334 LEU A N 1
ATOM 2084 C CA . LEU A 1 334 ? 127.641 103.890 142.364 1.00 90.62 334 LEU A CA 1
ATOM 2085 C C . LEU A 1 334 ? 126.982 102.815 141.512 1.00 90.62 334 LEU A C 1
ATOM 2086 O O . LEU A 1 334 ? 126.551 101.778 142.029 1.00 90.62 334 LEU A O 1
ATOM 2091 N N . ARG A 1 335 ? 126.888 103.049 140.203 1.00 101.05 335 ARG A N 1
ATOM 2092 C CA . ARG A 1 335 ? 126.302 102.056 139.311 1.00 101.05 335 ARG A CA 1
ATOM 2093 C C . ARG A 1 335 ? 127.102 100.761 139.330 1.00 101.05 335 ARG A C 1
ATOM 2094 O O . ARG A 1 335 ? 126.537 99.669 139.458 1.00 101.05 335 ARG A O 1
ATOM 2102 N N . HIS A 1 336 ? 128.425 100.863 139.199 1.00 86.97 336 HIS A N 1
ATOM 2103 C CA . HIS A 1 336 ? 129.240 99.659 139.078 1.00 86.97 336 HIS A CA 1
ATOM 2104 C C . HIS A 1 336 ? 129.245 98.862 140.377 1.00 86.97 336 HIS A C 1
ATOM 2105 O O . HIS A 1 336 ? 129.006 97.650 140.373 1.00 86.97 336 HIS A O 1
ATOM 2112 N N . PHE A 1 337 ? 129.509 99.525 141.504 1.00 90.91 337 PHE A N 1
ATOM 2113 C CA . PHE A 1 337 ? 129.599 98.800 142.767 1.00 90.91 337 PHE A CA 1
ATOM 2114 C C . PHE A 1 337 ? 128.232 98.333 143.254 1.00 90.91 337 PHE A C 1
ATOM 2115 O O . PHE A 1 337 ? 128.090 97.191 143.705 1.00 90.91 337 PHE A O 1
ATOM 2123 N N . GLY A 1 338 ? 127.219 99.192 143.173 1.00 106.65 338 GLY A N 1
ATOM 2124 C CA . GLY A 1 338 ? 125.896 98.845 143.655 1.00 106.65 338 GLY A CA 1
ATOM 2125 C C . GLY A 1 338 ? 125.711 99.156 145.126 1.00 106.65 338 GLY A C 1
ATOM 2126 O O . GLY A 1 338 ? 124.794 99.889 145.504 1.00 106.65 338 GLY A O 1
ATOM 2127 N N . ASP A 1 339 ? 126.580 98.602 145.967 1.00 110.94 339 ASP A N 1
ATOM 2128 C CA . ASP A 1 339 ? 126.556 98.866 147.399 1.00 110.94 339 ASP A CA 1
ATOM 2129 C C . ASP A 1 339 ? 127.093 100.266 147.670 1.00 110.94 339 ASP A C 1
ATOM 2130 O O . ASP A 1 339 ? 128.159 100.634 147.167 1.00 110.94 339 ASP A O 1
ATOM 2135 N N . GLU A 1 340 ? 126.357 101.044 148.467 1.00 106.21 340 GLU A N 1
ATOM 2136 C CA . GLU A 1 340 ? 126.767 102.421 148.731 1.00 106.21 340 GLU A CA 1
ATOM 2137 C C . GLU A 1 340 ? 128.113 102.469 149.443 1.00 106.21 340 GLU A C 1
ATOM 2138 O O . GLU A 1 340 ? 128.987 103.271 149.092 1.00 106.21 340 GLU A O 1
ATOM 2144 N N . ASP A 1 341 ? 128.297 101.616 150.452 1.00 105.08 341 ASP A N 1
ATOM 2145 C CA . ASP A 1 341 ? 129.534 101.641 151.226 1.00 105.08 341 ASP A CA 1
ATOM 2146 C C . ASP A 1 341 ? 130.739 101.346 150.343 1.00 105.08 341 ASP A C 1
ATOM 2147 O O . ASP A 1 341 ? 131.729 102.087 150.355 1.00 105.08 341 ASP A O 1
ATOM 2152 N N . GLN A 1 342 ? 130.674 100.262 149.570 1.00 97.93 342 GLN A N 1
ATOM 2153 C CA . GLN A 1 342 ? 131.793 99.908 148.705 1.00 97.93 342 GLN A CA 1
ATOM 2154 C C . GLN A 1 342 ? 132.062 101.008 147.688 1.00 97.93 342 GLN A C 1
ATOM 2155 O O . GLN A 1 342 ? 133.213 101.405 147.471 1.00 97.93 342 GLN A O 1
ATOM 2161 N N . ALA A 1 343 ? 131.004 101.515 147.054 1.00 90.49 343 ALA A N 1
ATOM 2162 C CA . ALA A 1 343 ? 131.181 102.524 146.017 1.00 90.49 343 ALA A CA 1
ATOM 2163 C C . ALA A 1 343 ? 131.845 103.770 146.580 1.00 90.49 343 ALA A C 1
ATOM 2164 O O . ALA A 1 343 ? 132.784 104.309 145.983 1.00 90.49 343 ALA A O 1
ATOM 2166 N N . MET A 1 344 ? 131.384 104.235 147.745 1.00 85.60 344 MET A N 1
ATOM 2167 C CA . MET A 1 344 ? 131.931 105.464 148.311 1.00 85.60 344 MET A CA 1
ATOM 2168 C C . MET A 1 344 ? 133.344 105.253 148.840 1.00 85.60 344 MET A C 1
ATOM 2169 O O . MET A 1 344 ? 134.197 106.139 148.709 1.00 85.60 344 MET A O 1
ATOM 2174 N N . ARG A 1 345 ? 133.621 104.090 149.432 1.00 81.37 345 ARG A N 1
ATOM 2175 C CA . ARG A 1 345 ? 134.984 103.795 149.859 1.00 81.37 345 ARG A CA 1
ATOM 2176 C C . ARG A 1 345 ? 135.941 103.831 148.675 1.00 81.37 345 ARG A C 1
ATOM 2177 O O . ARG A 1 345 ? 136.999 104.474 148.728 1.00 81.37 345 ARG A O 1
ATOM 2185 N N . ALA A 1 346 ? 135.574 103.152 147.585 1.00 76.97 346 ALA A N 1
ATOM 2186 C CA . ALA A 1 346 ? 136.427 103.141 146.403 1.00 76.97 346 ALA A CA 1
ATOM 2187 C C . ALA A 1 346 ? 136.587 104.540 145.830 1.00 76.97 346 ALA A C 1
ATOM 2188 O O . ALA A 1 346 ? 137.694 104.940 145.450 1.00 76.97 346 ALA A O 1
ATOM 2190 N N . PHE A 1 347 ? 135.495 105.302 145.754 1.00 68.84 347 PHE A N 1
ATOM 2191 C CA . PHE A 1 347 ? 135.586 106.641 145.190 1.00 68.84 347 PHE A CA 1
ATOM 2192 C C . PHE A 1 347 ? 136.504 107.519 146.022 1.00 68.84 347 PHE A C 1
ATOM 2193 O O . PHE A 1 347 ? 137.292 108.298 145.476 1.00 68.84 347 PHE A O 1
ATOM 2201 N N . GLU A 1 348 ? 136.417 107.416 147.348 1.00 65.53 348 GLU A N 1
ATOM 2202 C CA . GLU A 1 348 ? 137.306 108.208 148.187 1.00 65.53 348 GLU A CA 1
ATOM 2203 C C . GLU A 1 348 ? 138.759 107.809 147.967 1.00 65.53 348 GLU A C 1
ATOM 2204 O O . GLU A 1 348 ? 139.628 108.672 147.765 1.00 65.53 348 GLU A O 1
ATOM 2210 N N . LEU A 1 349 ? 139.036 106.501 147.974 1.00 62.38 349 LEU A N 1
ATOM 2211 C CA . LEU A 1 349 ? 140.408 106.043 147.791 1.00 62.38 349 LEU A CA 1
ATOM 2212 C C . LEU A 1 349 ? 140.974 106.529 146.466 1.00 62.38 349 LEU A C 1
ATOM 2213 O O . LEU A 1 349 ? 142.144 106.917 146.386 1.00 62.38 349 LEU A O 1
ATOM 2218 N N . MET A 1 350 ? 140.160 106.515 145.412 1.00 57.04 350 MET A N 1
ATOM 2219 C CA . MET A 1 350 ? 140.629 107.016 144.127 1.00 57.04 350 MET A CA 1
ATOM 2220 C C . MET A 1 350 ? 140.882 108.516 144.186 1.00 57.04 350 MET A C 1
ATOM 2221 O O . MET A 1 350 ? 141.959 108.986 143.808 1.00 57.04 350 MET A O 1
ATOM 2226 N N . ARG A 1 351 ? 139.910 109.287 144.676 1.00 61.50 351 ARG A N 1
ATOM 2227 C CA . ARG A 1 351 ? 140.059 110.737 144.649 1.00 61.50 351 ARG A CA 1
ATOM 2228 C C . ARG A 1 351 ? 141.222 111.206 145.506 1.00 61.50 351 ARG A C 1
ATOM 2229 O O . ARG A 1 351 ? 141.695 112.331 145.322 1.00 61.50 351 ARG A O 1
ATOM 2237 N N . SER A 1 352 ? 141.701 110.377 146.434 1.00 55.64 352 SER A N 1
ATOM 2238 C CA . SER A 1 352 ? 142.840 110.803 147.238 1.00 55.64 352 SER A CA 1
ATOM 2239 C C . SER A 1 352 ? 144.067 111.087 146.380 1.00 55.64 352 SER A C 1
ATOM 2240 O O . SER A 1 352 ? 144.981 111.779 146.839 1.00 55.64 352 SER A O 1
ATOM 2243 N N . ASN A 1 353 ? 144.106 110.576 145.148 1.00 50.42 353 ASN A N 1
ATOM 2244 C CA . ASN A 1 353 ? 145.233 110.745 144.233 1.00 50.42 353 ASN A CA 1
ATOM 2245 C C . ASN A 1 353 ? 144.822 111.682 143.103 1.00 50.42 353 ASN A C 1
ATOM 2246 O O . ASN A 1 353 ? 144.062 111.290 142.214 1.00 50.42 353 ASN A O 1
ATOM 2251 N N . ALA A 1 354 ? 145.355 112.905 143.116 1.00 45.47 354 ALA A N 1
ATOM 2252 C CA . ALA A 1 354 ? 144.920 113.909 142.149 1.00 45.47 354 ALA A CA 1
ATOM 2253 C C . ALA A 1 354 ? 145.261 113.502 140.721 1.00 45.47 354 ALA A C 1
ATOM 2254 O O . ALA A 1 354 ? 144.434 113.646 139.811 1.00 45.47 354 ALA A O 1
ATOM 2256 N N . ALA A 1 355 ? 146.476 113.000 140.500 1.00 46.81 355 ALA A N 1
ATOM 2257 C CA . ALA A 1 355 ? 146.901 112.670 139.143 1.00 46.81 355 ALA A CA 1
ATOM 2258 C C . ALA A 1 355 ? 146.043 111.563 138.546 1.00 46.81 355 ALA A C 1
ATOM 2259 O O . ALA A 1 355 ? 145.655 111.635 137.375 1.00 46.81 355 ALA A O 1
ATOM 2261 N N . LEU A 1 356 ? 145.746 110.524 139.328 1.00 45.95 356 LEU A N 1
ATOM 2262 C CA . LEU A 1 356 ? 144.870 109.467 138.839 1.00 45.95 356 LEU A CA 1
ATOM 2263 C C . LEU A 1 356 ? 143.437 109.954 138.702 1.00 45.95 356 LEU A C 1
ATOM 2264 O O . LEU A 1 356 ? 142.705 109.486 137.826 1.00 45.95 356 LEU A O 1
ATOM 2269 N N . PHE A 1 357 ? 143.014 110.876 139.566 1.00 55.04 357 PHE A N 1
ATOM 2270 C CA . PHE A 1 357 ? 141.662 111.412 139.473 1.00 55.04 357 PHE A CA 1
ATOM 2271 C C . PHE A 1 357 ? 141.456 112.161 138.166 1.00 55.04 357 PHE A C 1
ATOM 2272 O O . PHE A 1 357 ? 140.413 112.017 137.523 1.00 55.04 357 PHE A O 1
ATOM 2280 N N . GLN A 1 358 ? 142.440 112.960 137.753 1.00 49.83 358 GLN A N 1
ATOM 2281 C CA . GLN A 1 358 ? 142.282 113.728 136.522 1.00 49.83 358 GLN A CA 1
ATOM 2282 C C . GLN A 1 358 ? 142.070 112.814 135.324 1.00 49.83 358 GLN A C 1
ATOM 2283 O O . GLN A 1 358 ? 141.205 113.073 134.482 1.00 49.83 358 GLN A O 1
ATOM 2289 N N . LEU A 1 359 ? 142.846 111.734 135.232 1.00 47.83 359 LEU A N 1
ATOM 2290 C CA . LEU A 1 359 ? 142.677 110.782 134.140 1.00 47.83 359 LEU A CA 1
ATOM 2291 C C . LEU A 1 359 ? 141.382 109.994 134.248 1.00 47.83 359 LEU A C 1
ATOM 2292 O O . LEU A 1 359 ? 141.142 109.119 133.412 1.00 47.83 359 LEU A O 1
ATOM 2297 N N . GLY A 1 360 ? 140.562 110.261 135.263 1.00 54.71 360 GLY A N 1
ATOM 2298 C CA . GLY A 1 360 ? 139.298 109.568 135.412 1.00 54.71 360 GLY A CA 1
ATOM 2299 C C . GLY A 1 360 ? 138.175 110.126 134.568 1.00 54.71 360 GLY A C 1
ATOM 2300 O O . GLY A 1 360 ? 137.084 109.547 134.566 1.00 54.71 360 GLY A O 1
ATOM 2301 N N . SER A 1 361 ? 138.407 111.231 133.857 1.00 58.88 361 SER A N 1
ATOM 2302 C CA . SER A 1 361 ? 137.362 111.771 132.998 1.00 58.88 361 SER A CA 1
ATOM 2303 C C . SER A 1 361 ? 136.976 110.778 131.915 1.00 58.88 361 SER A C 1
ATOM 2304 O O . SER A 1 361 ? 135.788 110.598 131.631 1.00 58.88 361 SER A O 1
ATOM 2307 N N . ALA A 1 362 ? 137.946 110.125 131.313 1.00 53.03 362 ALA A N 1
ATOM 2308 C CA . ALA A 1 362 ? 137.645 109.112 130.313 1.00 53.03 362 ALA A CA 1
ATOM 2309 C C . ALA A 1 362 ? 136.909 107.948 130.968 1.00 53.03 362 ALA A C 1
ATOM 2310 O O . ALA A 1 362 ? 137.360 107.441 131.997 1.00 53.03 362 ALA A O 1
ATOM 2312 N N . PRO A 1 363 ? 135.779 107.502 130.416 1.00 59.35 363 PRO A N 1
ATOM 2313 C CA . PRO A 1 363 ? 135.059 106.390 131.056 1.00 59.35 363 PRO A CA 1
ATOM 2314 C C . PRO A 1 363 ? 135.880 105.123 131.197 1.00 59.35 363 PRO A C 1
ATOM 2315 O O . PRO A 1 363 ? 135.704 104.386 132.174 1.00 59.35 363 PRO A O 1
ATOM 2319 N N . ALA A 1 364 ? 136.770 104.837 130.249 1.00 52.73 364 ALA A N 1
ATOM 2320 C CA . ALA A 1 364 ? 137.506 103.579 130.301 1.00 52.73 364 ALA A CA 1
ATOM 2321 C C . ALA A 1 364 ? 138.399 103.506 131.535 1.00 52.73 364 ALA A C 1
ATOM 2322 O O . ALA A 1 364 ? 138.536 102.441 132.151 1.00 52.73 364 ALA A O 1
ATOM 2324 N N . VAL A 1 365 ? 139.030 104.621 131.904 1.00 50.49 365 VAL A N 1
ATOM 2325 C CA . VAL A 1 365 ? 139.897 104.629 133.080 1.00 50.49 365 VAL A CA 1
ATOM 2326 C C . VAL A 1 365 ? 139.089 104.330 134.337 1.00 50.49 365 VAL A C 1
ATOM 2327 O O . VAL A 1 365 ? 139.534 103.583 135.220 1.00 50.49 365 VAL A O 1
ATOM 2331 N N . CYS A 1 366 ? 137.896 104.918 134.445 1.00 49.29 366 CYS A N 1
ATOM 2332 C CA . CYS A 1 366 ? 137.023 104.618 135.574 1.00 49.29 366 CYS A CA 1
ATOM 2333 C C . CYS A 1 366 ? 136.601 103.156 135.560 1.00 49.29 366 CYS A C 1
ATOM 2334 O O . CYS A 1 366 ? 136.486 102.525 136.616 1.00 49.29 366 CYS A O 1
ATOM 2337 N N . TRP A 1 367 ? 136.375 102.599 134.373 1.00 51.03 367 TRP A N 1
ATOM 2338 C CA . TRP A 1 367 ? 136.071 101.176 134.273 1.00 51.03 367 TRP A CA 1
ATOM 2339 C C . TRP A 1 367 ? 137.207 100.341 134.850 1.00 51.03 367 TRP A C 1
ATOM 2340 O O . TRP A 1 367 ? 136.981 99.412 135.635 1.00 51.03 367 TRP A O 1
ATOM 2351 N N . ILE A 1 368 ? 138.443 100.672 134.474 1.00 50.95 368 ILE A N 1
ATOM 2352 C CA . ILE A 1 368 ? 139.600 99.917 134.953 1.00 50.95 368 ILE A CA 1
ATOM 2353 C C . ILE A 1 368 ? 139.711 100.021 136.468 1.00 50.95 368 ILE A C 1
ATOM 2354 O O . ILE A 1 368 ? 139.915 99.019 137.168 1.00 50.95 368 ILE A O 1
ATOM 2359 N N . VAL A 1 369 ? 139.589 101.240 136.995 1.00 51.54 369 VAL A N 1
ATOM 2360 C CA . VAL A 1 369 ? 139.740 101.446 138.433 1.00 51.54 369 VAL A CA 1
ATOM 2361 C C . VAL A 1 369 ? 138.674 100.669 139.192 1.00 51.54 369 VAL A C 1
ATOM 2362 O O . VAL A 1 369 ? 138.963 99.991 140.185 1.00 51.54 369 VAL A O 1
ATOM 2366 N N . CYS A 1 370 ? 137.421 100.763 138.742 1.00 62.09 370 CYS A N 1
ATOM 2367 C CA . CYS A 1 370 ? 136.341 100.074 139.435 1.00 62.09 370 CYS A CA 1
ATOM 2368 C C . CYS A 1 370 ? 136.542 98.569 139.396 1.00 62.09 370 CYS A C 1
ATOM 2369 O O . CYS A 1 370 ? 136.401 97.889 140.418 1.00 62.09 370 CYS A O 1
ATOM 2372 N N . THR A 1 371 ? 136.890 98.024 138.229 1.00 62.76 371 THR A N 1
ATOM 2373 C CA . THR A 1 371 ? 137.090 96.582 138.140 1.00 62.76 371 THR A CA 1
ATOM 2374 C C . THR A 1 371 ? 138.194 96.130 139.085 1.00 62.76 371 THR A C 1
ATOM 2375 O O . THR A 1 371 ? 138.024 95.169 139.845 1.00 62.76 371 THR A O 1
ATOM 2379 N N . THR A 1 372 ? 139.334 96.826 139.066 1.00 63.15 372 THR A N 1
ATOM 2380 C CA . THR A 1 372 ? 140.462 96.411 139.892 1.00 63.15 372 THR A CA 1
ATOM 2381 C C . THR A 1 372 ? 140.114 96.484 141.372 1.00 63.15 372 THR A C 1
ATOM 2382 O O . THR A 1 372 ? 140.341 95.529 142.127 1.00 63.15 372 THR A O 1
ATOM 2386 N N . LEU A 1 373 ? 139.568 97.618 141.812 1.00 69.62 373 LEU A N 1
ATOM 2387 C CA . LEU A 1 373 ? 139.281 97.774 143.231 1.00 69.62 373 LEU A CA 1
ATOM 2388 C C . LEU A 1 373 ? 138.222 96.782 143.687 1.00 69.62 373 LEU A C 1
ATOM 2389 O O . LEU A 1 373 ? 138.323 96.225 144.783 1.00 69.62 373 LEU A O 1
ATOM 2394 N N . LYS A 1 374 ? 137.195 96.548 142.867 1.00 84.17 374 LYS A N 1
ATOM 2395 C CA . LYS A 1 374 ? 136.168 95.584 143.242 1.00 84.17 374 LYS A CA 1
ATOM 2396 C C . LYS A 1 374 ? 136.749 94.182 143.354 1.00 84.17 374 LYS A C 1
ATOM 2397 O O . LYS A 1 374 ? 136.432 93.445 144.294 1.00 84.17 374 LYS A O 1
ATOM 2403 N N . LEU A 1 375 ? 137.606 93.796 142.406 1.00 79.38 375 LEU A N 1
ATOM 2404 C CA . LEU A 1 375 ? 138.231 92.481 142.482 1.00 79.38 375 LEU A CA 1
ATOM 2405 C C . LEU A 1 375 ? 139.061 92.346 143.749 1.00 79.38 375 LEU A C 1
ATOM 2406 O O . LEU A 1 375 ? 139.022 91.307 144.419 1.00 79.38 375 LEU A O 1
ATOM 2411 N N . GLN A 1 376 ? 139.825 93.385 144.093 1.00 84.92 376 GLN A N 1
ATOM 2412 C CA . GLN A 1 376 ? 140.632 93.323 145.308 1.00 84.92 376 GLN A CA 1
ATOM 2413 C C . GLN A 1 376 ? 139.752 93.247 146.551 1.00 84.92 376 GLN A C 1
ATOM 2414 O O . GLN A 1 376 ? 140.059 92.508 147.494 1.00 84.92 376 GLN A O 1
ATOM 2420 N N . MET A 1 377 ? 138.655 94.008 146.575 1.00 87.41 377 MET A N 1
ATOM 2421 C CA . MET A 1 377 ? 137.770 94.001 147.735 1.00 87.41 377 MET A CA 1
ATOM 2422 C C . MET A 1 377 ? 137.111 92.642 147.920 1.00 87.41 377 MET A C 1
ATOM 2423 O O . MET A 1 377 ? 137.013 92.140 149.046 1.00 87.41 377 MET A O 1
ATOM 2428 N N . GLU A 1 378 ? 136.648 92.031 146.828 1.00 94.63 378 GLU A N 1
ATOM 2429 C CA . GLU A 1 378 ? 135.995 90.732 146.941 1.00 94.63 378 GLU A CA 1
ATOM 2430 C C . GLU A 1 378 ? 136.951 89.669 147.467 1.00 94.63 378 GLU A C 1
ATOM 2431 O O . GLU A 1 378 ? 136.507 88.675 148.051 1.00 94.63 378 GLU A O 1
ATOM 2437 N N . LYS A 1 379 ? 138.253 89.858 147.275 1.00 96.08 379 LYS A N 1
ATOM 2438 C CA . LYS A 1 379 ? 139.259 88.926 147.765 1.00 96.08 379 LYS A CA 1
ATOM 2439 C C . LYS A 1 379 ? 139.778 89.290 149.150 1.00 96.08 379 LYS A C 1
ATOM 2440 O O . LYS A 1 379 ? 140.650 88.589 149.671 1.00 96.08 379 LYS A O 1
ATOM 2446 N N . GLY A 1 380 ? 139.265 90.357 149.758 1.00 100.89 380 GLY A N 1
ATOM 2447 C CA . GLY A 1 380 ? 139.722 90.754 151.075 1.00 100.89 380 GLY A CA 1
ATOM 2448 C C . GLY A 1 380 ? 141.155 91.232 151.126 1.00 100.89 380 GLY A C 1
ATOM 2449 O O . GLY A 1 380 ? 141.903 90.829 152.022 1.00 100.89 380 GLY A O 1
ATOM 2450 N N . GLU A 1 381 ? 141.563 92.078 150.185 1.00 94.54 381 GLU A N 1
ATOM 2451 C CA . GLU A 1 381 ? 142.913 92.620 150.162 1.00 94.54 381 GLU A CA 1
ATOM 2452 C C . GLU A 1 381 ? 142.901 94.117 150.458 1.00 94.54 381 GLU A C 1
ATOM 2453 O O . GLU A 1 381 ? 141.895 94.808 150.277 1.00 94.54 381 GLU A O 1
ATOM 2459 N N . ASP A 1 382 ? 144.045 94.611 150.921 1.00 84.93 382 ASP A N 1
ATOM 2460 C CA . ASP A 1 382 ? 144.186 96.024 151.253 1.00 84.93 382 ASP A CA 1
ATOM 2461 C C . ASP A 1 382 ? 144.315 96.846 149.975 1.00 84.93 382 ASP A C 1
ATOM 2462 O O . ASP A 1 382 ? 145.223 96.589 149.178 1.00 84.93 382 ASP A O 1
ATOM 2467 N N . PRO A 1 383 ? 143.445 97.834 149.740 1.00 80.22 383 PRO A N 1
ATOM 2468 C CA . PRO A 1 383 ? 143.552 98.640 148.520 1.00 80.22 383 PRO A CA 1
ATOM 2469 C C . PRO A 1 383 ? 144.392 99.900 148.647 1.00 80.22 383 PRO A C 1
ATOM 2470 O O . PRO A 1 383 ? 144.620 100.564 147.628 1.00 80.22 383 PRO A O 1
ATOM 2474 N N . VAL A 1 384 ? 144.852 100.255 149.847 1.00 75.07 384 VAL A N 1
ATOM 2475 C CA . VAL A 1 384 ? 145.576 101.515 150.013 1.00 75.07 384 VAL A CA 1
ATOM 2476 C C . VAL A 1 384 ? 146.823 101.565 149.140 1.00 75.07 384 VAL A C 1
ATOM 2477 O O . VAL A 1 384 ? 147.003 102.557 148.415 1.00 75.07 384 VAL A O 1
ATOM 2481 N N . PRO A 1 385 ? 147.709 100.567 149.153 1.00 75.84 385 PRO A N 1
ATOM 2482 C CA . PRO A 1 385 ? 148.895 100.641 148.283 1.00 75.84 385 PRO A CA 1
ATOM 2483 C C . PRO A 1 385 ? 148.557 100.696 146.805 1.00 75.84 385 PRO A C 1
ATOM 2484 O O . PRO A 1 385 ? 149.331 101.255 146.019 1.00 75.84 385 PRO A O 1
ATOM 2488 N N . THR A 1 386 ? 147.419 100.129 146.401 1.00 68.47 386 THR A N 1
ATOM 2489 C CA . THR A 1 386 ? 147.094 100.049 144.982 1.00 68.47 386 THR A CA 1
ATOM 2490 C C . THR A 1 386 ? 146.959 101.433 144.360 1.00 68.47 386 THR A C 1
ATOM 2491 O O . THR A 1 386 ? 147.479 101.681 143.267 1.00 68.47 386 THR A O 1
ATOM 2495 N N . CYS A 1 387 ? 146.281 102.350 145.040 1.00 58.47 387 CYS A N 1
ATOM 2496 C CA . CYS A 1 387 ? 145.993 103.665 144.488 1.00 58.47 387 CYS A CA 1
ATOM 2497 C C . CYS A 1 387 ? 147.067 104.692 144.812 1.00 58.47 387 CYS A C 1
ATOM 2498 O O . CYS A 1 387 ? 146.888 105.874 144.504 1.00 58.47 387 CYS A O 1
ATOM 2501 N N . LEU A 1 388 ? 148.172 104.274 145.429 1.00 54.54 388 LEU A N 1
ATOM 2502 C CA . LEU A 1 388 ? 149.210 105.230 145.797 1.00 54.54 388 LEU A CA 1
ATOM 2503 C C . LEU A 1 388 ? 149.811 105.896 144.565 1.00 54.54 388 LEU A C 1
ATOM 2504 O O . LEU A 1 388 ? 150.096 107.098 144.579 1.00 54.54 388 LEU A O 1
ATOM 2509 N N . THR A 1 389 ? 150.015 105.134 143.493 1.00 47.58 389 THR A N 1
ATOM 2510 C CA . THR A 1 389 ? 150.556 105.678 142.256 1.00 47.58 389 THR A CA 1
ATOM 2511 C C . THR A 1 389 ? 149.969 104.914 141.080 1.00 47.58 389 THR A C 1
ATOM 2512 O O . THR A 1 389 ? 149.549 103.762 141.212 1.00 47.58 389 THR A O 1
ATOM 2516 N N . ARG A 1 390 ? 149.960 105.564 139.916 1.00 45.77 390 ARG A N 1
ATOM 2517 C CA . ARG A 1 390 ? 149.340 104.964 138.740 1.00 45.77 390 ARG A CA 1
ATOM 2518 C C . ARG A 1 390 ? 149.930 103.592 138.444 1.00 45.77 390 ARG A C 1
ATOM 2519 O O . ARG A 1 390 ? 149.199 102.604 138.272 1.00 45.77 390 ARG A O 1
ATOM 2527 N N . THR A 1 391 ? 151.260 103.508 138.404 1.00 48.80 391 THR A N 1
ATOM 2528 C CA . THR A 1 391 ? 151.903 102.300 137.911 1.00 48.80 391 THR A CA 1
ATOM 2529 C C . THR A 1 391 ? 151.486 101.084 138.718 1.00 48.80 391 THR A C 1
ATOM 2530 O O . THR A 1 391 ? 151.288 100.003 138.159 1.00 48.80 391 THR A O 1
ATOM 2534 N N . GLY A 1 392 ? 151.343 101.232 140.033 1.00 47.28 392 GLY A N 1
ATOM 2535 C CA . GLY A 1 392 ? 150.889 100.107 140.832 1.00 47.28 392 GLY A CA 1
ATOM 2536 C C . GLY A 1 392 ? 149.523 99.615 140.399 1.00 47.28 392 GLY A C 1
ATOM 2537 O O . GLY A 1 392 ? 149.302 98.411 140.244 1.00 47.28 392 GLY A O 1
ATOM 2538 N N . LEU A 1 393 ? 148.595 100.544 140.176 1.00 51.53 393 LEU A N 1
ATOM 2539 C CA . LEU A 1 393 ? 147.245 100.166 139.778 1.00 51.53 393 LEU A CA 1
ATOM 2540 C C . LEU A 1 393 ? 147.252 99.435 138.443 1.00 51.53 393 LEU A C 1
ATOM 2541 O O . LEU A 1 393 ? 146.697 98.334 138.317 1.00 51.53 393 LEU A O 1
ATOM 2546 N N . PHE A 1 394 ? 147.875 100.036 137.430 1.00 61.89 394 PHE A N 1
ATOM 2547 C CA . PHE A 1 394 ? 147.865 99.400 136.119 1.00 61.89 394 PHE A CA 1
ATOM 2548 C C . PHE A 1 394 ? 148.576 98.058 136.164 1.00 61.89 394 PHE A C 1
ATOM 2549 O O . PHE A 1 394 ? 148.130 97.093 135.536 1.00 61.89 394 PHE A O 1
ATOM 2557 N N . LEU A 1 395 ? 149.685 97.974 136.902 1.00 51.01 395 LEU A N 1
ATOM 2558 C CA . LEU A 1 395 ? 150.416 96.719 137.001 1.00 51.01 395 LEU A CA 1
ATOM 2559 C C . LEU A 1 395 ? 149.550 95.636 137.618 1.00 51.01 395 LEU A C 1
ATOM 2560 O O . LEU A 1 395 ? 149.534 94.495 137.141 1.00 51.01 395 LEU A O 1
ATOM 2565 N N . ARG A 1 396 ? 148.817 95.972 138.680 1.00 56.53 396 ARG A N 1
ATOM 2566 C CA . ARG A 1 396 ? 147.949 94.980 139.298 1.00 56.53 396 ARG A CA 1
ATOM 2567 C C . ARG A 1 396 ? 146.871 94.521 138.328 1.00 56.53 396 ARG A C 1
ATOM 2568 O O . ARG A 1 396 ? 146.613 93.316 138.195 1.00 56.53 396 ARG A O 1
ATOM 2576 N N . PHE A 1 397 ? 146.245 95.463 137.618 1.00 54.03 397 PHE A N 1
ATOM 2577 C CA . PHE A 1 397 ? 145.201 95.067 136.678 1.00 54.03 397 PHE A CA 1
ATOM 2578 C C . PHE A 1 397 ? 145.760 94.147 135.605 1.00 54.03 397 PHE A C 1
ATOM 2579 O O . PHE A 1 397 ? 145.162 93.115 135.284 1.00 54.03 397 PHE A O 1
ATOM 2587 N N . LEU A 1 398 ? 146.919 94.497 135.047 1.00 55.70 398 LEU A N 1
ATOM 2588 C CA . LEU A 1 398 ? 147.501 93.664 134.001 1.00 55.70 398 LEU A CA 1
ATOM 2589 C C . LEU A 1 398 ? 147.835 92.281 134.533 1.00 55.70 398 LEU A C 1
ATOM 2590 O O . LEU A 1 398 ? 147.602 91.275 133.854 1.00 55.70 398 LEU A O 1
ATOM 2595 N N . CYS A 1 399 ? 148.375 92.205 135.750 1.00 60.03 399 CYS A N 1
ATOM 2596 C CA . CYS A 1 399 ? 148.640 90.905 136.351 1.00 60.03 399 CYS A CA 1
ATOM 2597 C C . CYS A 1 399 ? 147.363 90.110 136.571 1.00 60.03 399 CYS A C 1
ATOM 2598 O O . CYS A 1 399 ? 147.415 88.876 136.609 1.00 60.03 399 CYS A O 1
ATOM 2601 N N . SER A 1 400 ? 146.222 90.781 136.713 1.00 63.07 400 SER A N 1
ATOM 2602 C CA . SER A 1 400 ? 144.962 90.107 136.994 1.00 63.07 400 SER A CA 1
ATOM 2603 C C . SER A 1 400 ? 144.109 89.879 135.749 1.00 63.07 400 SER A C 1
ATOM 2604 O O . SER A 1 400 ? 142.880 89.842 135.858 1.00 63.07 400 SER A O 1
ATOM 2607 N N . ARG A 1 401 ? 144.719 89.716 134.575 1.00 62.76 401 ARG A N 1
ATOM 2608 C CA . ARG A 1 401 ? 143.970 89.518 133.340 1.00 62.76 401 ARG A CA 1
ATOM 2609 C C . ARG A 1 401 ? 144.551 88.429 132.446 1.00 62.76 401 ARG A C 1
ATOM 2610 O O . ARG A 1 401 ? 144.287 88.429 131.241 1.00 62.76 401 ARG A O 1
ATOM 2618 N N . PHE A 1 402 ? 145.325 87.500 132.996 1.00 84.67 402 PHE A N 1
ATOM 2619 C CA . PHE A 1 402 ? 145.831 86.373 132.230 1.00 84.67 402 PHE A CA 1
ATOM 2620 C C . PHE A 1 402 ? 145.810 85.129 133.103 1.00 84.67 402 PHE A C 1
ATOM 2621 O O . PHE A 1 402 ? 145.919 85.225 134.332 1.00 84.67 402 PHE A O 1
ATOM 2629 N N . PRO A 1 403 ? 145.689 83.948 132.496 1.00 108.46 403 PRO A N 1
ATOM 2630 C CA . PRO A 1 403 ? 145.565 82.719 133.290 1.00 108.46 403 PRO A CA 1
ATOM 2631 C C . PRO A 1 403 ? 146.833 82.412 134.075 1.00 108.46 403 PRO A C 1
ATOM 2632 O O . PRO A 1 403 ? 147.940 82.791 133.689 1.00 108.46 403 PRO A O 1
ATOM 2636 N N . GLN A 1 404 ? 146.655 81.712 135.194 1.00 134.33 404 GLN A N 1
ATOM 2637 C CA . GLN A 1 404 ? 147.782 81.348 136.039 1.00 134.33 404 GLN A CA 1
ATOM 2638 C C . GLN A 1 404 ? 148.535 80.153 135.466 1.00 134.33 404 GLN A C 1
ATOM 2639 O O . GLN A 1 404 ? 147.960 79.278 134.812 1.00 134.33 404 GLN A O 1
ATOM 2645 N N . GLY A 1 405 ? 149.843 80.126 135.722 1.00 121.48 405 GLY A N 1
ATOM 2646 C CA . GLY A 1 405 ? 150.687 79.005 135.368 1.00 121.48 405 GLY A CA 1
ATOM 2647 C C . GLY A 1 405 ? 151.114 78.946 133.921 1.00 121.48 405 GLY A C 1
ATOM 2648 O O . GLY A 1 405 ? 151.955 78.106 133.578 1.00 121.48 405 GLY A O 1
ATOM 2649 N N . ALA A 1 406 ? 150.576 79.807 133.058 1.00 109.56 406 ALA A N 1
ATOM 2650 C CA . ALA A 1 406 ? 150.941 79.751 131.649 1.00 109.56 406 ALA A CA 1
ATOM 2651 C C . ALA A 1 406 ? 152.351 80.281 131.423 1.00 109.56 406 ALA A C 1
ATOM 2652 O O . ALA A 1 406 ? 153.114 79.711 130.635 1.00 109.56 406 ALA A O 1
ATOM 2654 N N . GLN A 1 407 ? 152.717 81.360 132.108 1.00 93.98 407 GLN A N 1
ATOM 2655 C CA . GLN A 1 407 ? 153.997 82.027 131.890 1.00 93.98 407 GLN A CA 1
ATOM 2656 C C . GLN A 1 407 ? 154.158 82.388 130.413 1.00 93.98 407 GLN A C 1
ATOM 2657 O O . GLN A 1 407 ? 155.066 81.928 129.718 1.00 93.98 407 GLN A O 1
ATOM 2663 N N . LEU A 1 408 ? 153.237 83.228 129.941 1.00 88.31 408 LEU A N 1
ATOM 2664 C CA . LEU A 1 408 ? 153.207 83.644 128.541 1.00 88.31 408 LEU A CA 1
ATOM 2665 C C . LEU A 1 408 ? 154.229 84.754 128.293 1.00 88.31 408 LEU A C 1
ATOM 2666 O O . LEU A 1 408 ? 153.899 85.916 128.059 1.00 88.31 408 LEU A O 1
ATOM 2671 N N . ARG A 1 409 ? 155.503 84.367 128.351 1.00 77.28 409 ARG A N 1
ATOM 2672 C CA . ARG A 1 409 ? 156.575 85.319 128.081 1.00 77.28 409 ARG A CA 1
ATOM 2673 C C . ARG A 1 409 ? 156.483 85.844 126.654 1.00 77.28 409 ARG A C 1
ATOM 2674 O O . ARG A 1 409 ? 156.513 87.059 126.419 1.00 77.28 409 ARG A O 1
ATOM 2682 N N . GLY A 1 410 ? 156.345 84.937 125.686 1.00 69.82 410 GLY A N 1
ATOM 2683 C CA . GLY A 1 410 ? 156.301 85.358 124.298 1.00 69.82 410 GLY A CA 1
ATOM 2684 C C . GLY A 1 410 ? 155.144 86.293 124.012 1.00 69.82 410 GLY A C 1
ATOM 2685 O O . GLY A 1 410 ? 155.302 87.297 123.314 1.00 69.82 410 GLY A O 1
ATOM 2686 N N . ALA A 1 411 ? 153.966 85.980 124.548 1.00 69.58 411 ALA A N 1
ATOM 2687 C CA . ALA A 1 411 ? 152.816 86.844 124.325 1.00 69.58 411 ALA A CA 1
ATOM 2688 C C . ALA A 1 411 ? 153.055 88.231 124.903 1.00 69.58 411 ALA A C 1
ATOM 2689 O O . ALA A 1 411 ? 152.697 89.238 124.282 1.00 69.58 411 ALA A O 1
ATOM 2691 N N . LEU A 1 412 ? 153.648 88.306 126.096 1.00 59.95 412 LEU A N 1
ATOM 2692 C CA . LEU A 1 412 ? 153.901 89.607 126.707 1.00 59.95 412 LEU A CA 1
ATOM 2693 C C . LEU A 1 412 ? 154.898 90.415 125.886 1.00 59.95 412 LEU A C 1
ATOM 2694 O O . LEU A 1 412 ? 154.709 91.620 125.671 1.00 59.95 412 LEU A O 1
ATOM 2699 N N . ARG A 1 413 ? 155.962 89.769 125.405 1.00 65.30 413 ARG A N 1
ATOM 2700 C CA . ARG A 1 413 ? 156.902 90.476 124.541 1.00 65.30 413 ARG A CA 1
ATOM 2701 C C . ARG A 1 413 ? 156.212 90.973 123.277 1.00 65.30 413 ARG A C 1
ATOM 2702 O O . ARG A 1 413 ? 156.425 92.115 122.846 1.00 65.30 413 ARG A O 1
ATOM 2710 N N . THR A 1 414 ? 155.378 90.127 122.671 1.00 61.16 414 THR A N 1
ATOM 2711 C CA . THR A 1 414 ? 154.679 90.516 121.452 1.00 61.16 414 THR A CA 1
ATOM 2712 C C . THR A 1 414 ? 153.789 91.723 121.699 1.00 61.16 414 THR A C 1
ATOM 2713 O O . THR A 1 414 ? 153.783 92.679 120.915 1.00 61.16 414 THR A O 1
ATOM 2717 N N . LEU A 1 415 ? 153.025 91.693 122.789 1.00 58.25 415 LEU A N 1
ATOM 2718 C CA . LEU A 1 415 ? 152.130 92.803 123.088 1.00 58.25 415 LEU A CA 1
ATOM 2719 C C . LEU A 1 415 ? 152.912 94.084 123.326 1.00 58.25 415 LEU A C 1
ATOM 2720 O O . LEU A 1 415 ? 152.523 95.158 122.848 1.00 58.25 415 LEU A O 1
ATOM 2725 N N . SER A 1 416 ? 154.016 93.996 124.065 1.00 58.10 416 SER A N 1
ATOM 2726 C CA . SER A 1 416 ? 154.821 95.185 124.310 1.00 58.10 416 SER A CA 1
ATOM 2727 C C . SER A 1 416 ? 155.338 95.773 123.005 1.00 58.10 416 SER A C 1
ATOM 2728 O O . SER A 1 416 ? 155.252 96.987 122.781 1.00 58.10 416 SER A O 1
ATOM 2731 N N . LEU A 1 417 ? 155.863 94.922 122.122 1.00 63.20 417 LEU A N 1
ATOM 2732 C CA . LEU A 1 417 ? 156.387 95.412 120.851 1.00 63.20 417 LEU A CA 1
ATOM 2733 C C . LEU A 1 417 ? 155.288 96.054 120.015 1.00 63.20 417 LEU A C 1
ATOM 2734 O O . LEU A 1 417 ? 155.499 97.104 119.395 1.00 63.20 417 LEU A O 1
ATOM 2739 N N . LEU A 1 418 ? 154.111 95.427 119.974 1.00 60.54 418 LEU A N 1
ATOM 2740 C CA . LEU A 1 418 ? 153.007 95.972 119.193 1.00 60.54 418 LEU A CA 1
ATOM 2741 C C . LEU A 1 418 ? 152.585 97.340 119.713 1.00 60.54 418 LEU A C 1
ATOM 2742 O O . LEU A 1 418 ? 152.377 98.276 118.930 1.00 60.54 418 LEU A O 1
ATOM 2747 N N . ALA A 1 419 ? 152.464 97.481 121.033 1.00 56.03 419 ALA A N 1
ATOM 2748 C CA . ALA A 1 419 ? 152.098 98.776 121.592 1.00 56.03 419 ALA A CA 1
ATOM 2749 C C . ALA A 1 419 ? 153.156 99.820 121.283 1.00 56.03 419 ALA A C 1
ATOM 2750 O O . ALA A 1 419 ? 152.830 100.972 120.972 1.00 56.03 419 ALA A O 1
ATOM 2752 N N . ALA A 1 420 ? 154.432 99.444 121.380 1.00 62.11 420 ALA A N 1
ATOM 2753 C CA . ALA A 1 420 ? 155.500 100.394 121.087 1.00 62.11 420 ALA A CA 1
ATOM 2754 C C . ALA A 1 420 ? 155.413 100.881 119.649 1.00 62.11 420 ALA A C 1
ATOM 2755 O O . ALA A 1 420 ? 155.453 102.089 119.381 1.00 62.11 420 ALA A O 1
ATOM 2757 N N . GLN A 1 421 ? 155.285 99.947 118.706 1.00 64.19 421 GLN A N 1
ATOM 2758 C CA . GLN A 1 421 ? 155.156 100.335 117.308 1.00 64.19 421 GLN A CA 1
ATOM 2759 C C . GLN A 1 421 ? 153.977 101.277 117.123 1.00 64.19 421 GLN A C 1
ATOM 2760 O O . GLN A 1 421 ? 154.095 102.323 116.476 1.00 64.19 421 GLN A O 1
ATOM 2766 N N . GLY A 1 422 ? 152.828 100.924 117.698 1.00 62.88 422 GLY A N 1
ATOM 2767 C CA . GLY A 1 422 ? 151.657 101.766 117.542 1.00 62.88 422 GLY A CA 1
ATOM 2768 C C . GLY A 1 422 ? 151.884 103.172 118.056 1.00 62.88 422 GLY A C 1
ATOM 2769 O O . GLY A 1 422 ? 151.488 104.148 117.417 1.00 62.88 422 GLY A O 1
ATOM 2770 N N . LEU A 1 423 ? 152.522 103.298 119.220 1.00 56.45 423 LEU A N 1
ATOM 2771 C CA . LEU A 1 423 ? 152.719 104.626 119.786 1.00 56.45 423 LEU A CA 1
ATOM 2772 C C . LEU A 1 423 ? 153.701 105.438 118.959 1.00 56.45 423 LEU A C 1
ATOM 2773 O O . LEU A 1 423 ? 153.502 106.641 118.760 1.00 56.45 423 LEU A O 1
ATOM 2778 N N . TRP A 1 424 ? 154.775 104.810 118.478 1.00 68.08 424 TRP A N 1
ATOM 2779 C CA . TRP A 1 424 ? 155.761 105.569 117.715 1.00 68.08 424 TRP A CA 1
ATOM 2780 C C . TRP A 1 424 ? 155.170 106.096 116.413 1.00 68.08 424 TRP A C 1
ATOM 2781 O O . TRP A 1 424 ? 155.444 107.235 116.018 1.00 68.08 424 TRP A O 1
ATOM 2792 N N . ALA A 1 425 ? 154.349 105.291 115.740 1.00 72.79 425 ALA A N 1
ATOM 2793 C CA . ALA A 1 425 ? 153.798 105.651 114.438 1.00 72.79 425 ALA A CA 1
ATOM 2794 C C . ALA A 1 425 ? 152.578 106.559 114.529 1.00 72.79 425 ALA A C 1
ATOM 2795 O O . ALA A 1 425 ? 152.111 107.039 113.492 1.00 72.79 425 ALA A O 1
ATOM 2797 N N . GLN A 1 426 ? 152.052 106.808 115.729 1.00 77.33 426 GLN A N 1
ATOM 2798 C CA . GLN A 1 426 ? 150.928 107.721 115.934 1.00 77.33 426 GLN A CA 1
ATOM 2799 C C . GLN A 1 426 ? 149.613 107.154 115.407 1.00 77.33 426 GLN A C 1
ATOM 2800 O O . GLN A 1 426 ? 148.697 107.908 115.076 1.00 77.33 426 GLN A O 1
ATOM 2806 N N . MET A 1 427 ? 149.494 105.834 115.332 1.00 76.60 427 MET A N 1
ATOM 2807 C CA . MET A 1 427 ? 148.291 105.184 114.832 1.00 76.60 427 MET A CA 1
ATOM 2808 C C . MET A 1 427 ? 147.496 104.617 116.000 1.00 76.60 427 MET A C 1
ATOM 2809 O O . MET A 1 427 ? 148.075 104.063 116.940 1.00 76.60 427 MET A O 1
ATOM 2814 N N . SER A 1 428 ? 146.170 104.752 115.934 1.00 79.38 428 SER A N 1
ATOM 2815 C CA . SER A 1 428 ? 145.289 104.304 117.004 1.00 79.38 428 SER A CA 1
ATOM 2816 C C . SER A 1 428 ? 144.489 103.059 116.650 1.00 79.38 428 SER A C 1
ATOM 2817 O O . SER A 1 428 ? 143.886 102.461 117.546 1.00 79.38 428 SER A O 1
ATOM 2820 N N . VAL A 1 429 ? 144.458 102.657 115.383 1.00 76.47 429 VAL A N 1
ATOM 2821 C CA . VAL A 1 429 ? 143.693 101.497 114.949 1.00 76.47 429 VAL A CA 1
ATOM 2822 C C . VAL A 1 429 ? 144.602 100.591 114.137 1.00 76.47 429 VAL A C 1
ATOM 2823 O O . VAL A 1 429 ? 145.536 101.049 113.473 1.00 76.47 429 VAL A O 1
ATOM 2827 N N . PHE A 1 430 ? 144.323 99.292 114.195 1.00 72.50 430 PHE A N 1
ATOM 2828 C CA . PHE A 1 430 ? 145.084 98.302 113.453 1.00 72.50 430 PHE A CA 1
ATOM 2829 C C . PHE A 1 430 ? 144.122 97.333 112.786 1.00 72.50 430 PHE A C 1
ATOM 2830 O O . PHE A 1 430 ? 143.096 96.969 113.367 1.00 72.50 430 PHE A O 1
ATOM 2838 N N . HIS A 1 431 ? 144.453 96.929 111.566 1.00 84.82 431 HIS A N 1
ATOM 2839 C CA . HIS A 1 431 ? 143.680 95.947 110.823 1.00 84.82 431 HIS A CA 1
ATOM 2840 C C . HIS A 1 431 ? 144.327 94.573 110.943 1.00 84.82 431 HIS A C 1
ATOM 2841 O O . HIS A 1 431 ? 145.469 94.432 111.383 1.00 84.82 431 HIS A O 1
ATOM 2848 N N . ARG A 1 432 ? 143.577 93.548 110.535 1.00 87.18 432 ARG A N 1
ATOM 2849 C CA . ARG A 1 432 ? 144.105 92.190 110.583 1.00 87.18 432 ARG A CA 1
ATOM 2850 C C . ARG A 1 432 ? 145.434 92.091 109.849 1.00 87.18 432 ARG A C 1
ATOM 2851 O O . ARG A 1 432 ? 146.334 91.359 110.279 1.00 87.18 432 ARG A O 1
ATOM 2859 N N . GLU A 1 433 ? 145.582 92.829 108.748 1.00 89.22 433 GLU A N 1
ATOM 2860 C CA . GLU A 1 433 ? 146.831 92.789 107.999 1.00 89.22 433 GLU A CA 1
ATOM 2861 C C . GLU A 1 433 ? 147.994 93.302 108.838 1.00 89.22 433 GLU A C 1
ATOM 2862 O O . GLU A 1 433 ? 149.092 92.738 108.799 1.00 89.22 433 GLU A O 1
ATOM 2868 N N . ASP A 1 434 ? 147.777 94.376 109.600 1.00 83.47 434 ASP A N 1
ATOM 2869 C CA . ASP A 1 434 ? 148.847 94.903 110.440 1.00 83.47 434 ASP A CA 1
ATOM 2870 C C . ASP A 1 434 ? 149.273 93.888 111.493 1.00 83.47 434 ASP A C 1
ATOM 2871 O O . ASP A 1 434 ? 150.470 93.690 111.727 1.00 83.47 434 ASP A O 1
ATOM 2876 N N . LEU A 1 435 ? 148.308 93.229 112.137 1.00 80.05 435 LEU A N 1
ATOM 2877 C CA . LEU A 1 435 ? 148.656 92.209 113.119 1.00 80.05 435 LEU A CA 1
ATOM 2878 C C . LEU A 1 435 ? 149.409 91.061 112.462 1.00 80.05 435 LEU A C 1
ATOM 2879 O O . LEU A 1 435 ? 150.355 90.515 113.041 1.00 80.05 435 LEU A O 1
ATOM 2884 N N . GLU A 1 436 ? 149.001 90.677 111.251 1.00 86.80 436 GLU A N 1
ATOM 2885 C CA . GLU A 1 436 ? 149.710 89.621 110.537 1.00 86.80 436 GLU A CA 1
ATOM 2886 C C . GLU A 1 436 ? 151.149 90.028 110.245 1.00 86.80 436 GLU A C 1
ATOM 2887 O O . GLU A 1 436 ? 152.070 89.211 110.363 1.00 86.80 436 GLU A O 1
ATOM 2893 N N . ARG A 1 437 ? 151.361 91.290 109.861 1.00 85.89 437 ARG A N 1
ATOM 2894 C CA . ARG A 1 437 ? 152.698 91.740 109.483 1.00 85.89 437 ARG A CA 1
ATOM 2895 C C . ARG A 1 437 ? 153.707 91.520 110.601 1.00 85.89 437 ARG A C 1
ATOM 2896 O O . ARG A 1 437 ? 154.883 91.255 110.330 1.00 85.89 437 ARG A O 1
ATOM 2904 N N . LEU A 1 438 ? 153.276 91.628 111.853 1.00 78.39 438 LEU A N 1
ATOM 2905 C CA . LEU A 1 438 ? 154.165 91.486 112.996 1.00 78.39 438 LEU A CA 1
ATOM 2906 C C . LEU A 1 438 ? 154.236 90.060 113.522 1.00 78.39 438 LEU A C 1
ATOM 2907 O O . LEU A 1 438 ? 154.873 89.828 114.554 1.00 78.39 438 LEU A O 1
ATOM 2912 N N . GLY A 1 439 ? 153.598 89.106 112.849 1.00 81.80 439 GLY A N 1
ATOM 2913 C CA . GLY A 1 439 ? 153.642 87.733 113.304 1.00 81.80 439 GLY A CA 1
ATOM 2914 C C . GLY A 1 439 ? 152.779 87.440 114.507 1.00 81.80 439 GLY A C 1
ATOM 2915 O O . GLY A 1 439 ? 153.042 86.472 115.223 1.00 81.80 439 GLY A O 1
ATOM 2916 N N . VAL A 1 440 ? 151.755 88.249 114.755 1.00 83.79 440 VAL A N 1
ATOM 2917 C CA . VAL A 1 440 ? 150.847 88.014 115.872 1.00 83.79 440 VAL A CA 1
ATOM 2918 C C . VAL A 1 440 ? 149.897 86.891 115.469 1.00 83.79 440 VAL A C 1
ATOM 2919 O O . VAL A 1 440 ? 149.021 87.080 114.623 1.00 83.79 440 VAL A O 1
ATOM 2923 N N . GLN A 1 441 ? 150.073 85.718 116.071 1.00 94.99 441 GLN A N 1
ATOM 2924 C CA . GLN A 1 441 ? 149.195 84.593 115.781 1.00 94.99 441 GLN A CA 1
ATOM 2925 C C . GLN A 1 441 ? 147.773 84.927 116.207 1.00 94.99 441 GLN A C 1
ATOM 2926 O O . GLN A 1 441 ? 147.543 85.398 117.326 1.00 94.99 441 GLN A O 1
ATOM 2932 N N . GLU A 1 442 ? 146.810 84.675 115.317 1.00 100.68 442 GLU A N 1
ATOM 2933 C CA . GLU A 1 442 ? 145.433 85.052 115.611 1.00 100.68 442 GLU A CA 1
ATOM 2934 C C . GLU A 1 442 ? 144.866 84.272 116.788 1.00 100.68 442 GLU A C 1
ATOM 2935 O O . GLU A 1 442 ? 143.869 84.699 117.379 1.00 100.68 442 GLU A O 1
ATOM 2941 N N . SER A 1 443 ? 145.481 83.145 117.148 1.00 101.91 443 SER A N 1
ATOM 2942 C CA . SER A 1 443 ? 145.028 82.410 118.322 1.00 101.91 443 SER A CA 1
ATOM 2943 C C . SER A 1 443 ? 145.184 83.246 119.586 1.00 101.91 443 SER A C 1
ATOM 2944 O O . SER A 1 443 ? 144.301 83.246 120.452 1.00 101.91 443 SER A O 1
ATOM 2947 N N . ASP A 1 444 ? 146.299 83.969 119.710 1.00 94.70 444 ASP A N 1
ATOM 2948 C CA . ASP A 1 444 ? 146.516 84.805 120.886 1.00 94.70 444 ASP A CA 1
ATOM 2949 C C . ASP A 1 444 ? 145.483 85.916 121.006 1.00 94.70 444 ASP A C 1
ATOM 2950 O O . ASP A 1 444 ? 145.288 86.450 122.106 1.00 94.70 444 ASP A O 1
ATOM 2955 N N . LEU A 1 445 ? 144.823 86.282 119.905 1.00 88.06 445 LEU A N 1
ATOM 2956 C CA . LEU A 1 445 ? 143.816 87.330 119.987 1.00 88.06 445 LEU A CA 1
ATOM 2957 C C . LEU A 1 445 ? 142.688 86.939 120.928 1.00 88.06 445 LEU A C 1
ATOM 2958 O O . LEU A 1 445 ? 142.034 87.815 121.497 1.00 88.06 445 LEU A O 1
ATOM 2963 N N . ARG A 1 446 ? 142.457 85.639 121.126 1.00 95.48 446 ARG A N 1
ATOM 2964 C CA . ARG A 1 446 ? 141.431 85.215 122.076 1.00 95.48 446 ARG A CA 1
ATOM 2965 C C . ARG A 1 446 ? 141.753 85.713 123.478 1.00 95.48 446 ARG A C 1
ATOM 2966 O O . ARG A 1 446 ? 140.908 86.323 124.144 1.00 95.48 446 ARG A O 1
ATOM 2974 N N . LEU A 1 447 ? 142.978 85.463 123.942 1.00 90.62 447 LEU A N 1
ATOM 2975 C CA . LEU A 1 447 ? 143.390 85.974 125.244 1.00 90.62 447 LEU A CA 1
ATOM 2976 C C . LEU A 1 447 ? 143.446 87.495 125.241 1.00 90.62 447 LEU A C 1
ATOM 2977 O O . LEU A 1 447 ? 143.022 88.141 126.205 1.00 90.62 447 LEU A O 1
ATOM 2982 N N . PHE A 1 448 ? 143.960 88.087 124.160 1.00 74.24 448 PHE A N 1
ATOM 2983 C CA . PHE A 1 448 ? 144.092 89.540 124.121 1.00 74.24 448 PHE A CA 1
ATOM 2984 C C . PHE A 1 448 ? 142.741 90.236 124.222 1.00 74.24 448 PHE A C 1
ATOM 2985 O O . PHE A 1 448 ? 142.652 91.326 124.799 1.00 74.24 448 PHE A O 1
ATOM 2993 N N . LEU A 1 449 ? 141.689 89.634 123.667 1.00 78.20 449 LEU A N 1
ATOM 2994 C CA . LEU A 1 449 ? 140.360 90.228 123.659 1.00 78.20 449 LEU A CA 1
ATOM 2995 C C . LEU A 1 449 ? 139.579 89.885 124.920 1.00 78.20 449 LEU A C 1
ATOM 2996 O O . LEU A 1 449 ? 139.119 90.783 125.632 1.00 78.20 449 LEU A O 1
ATOM 3001 N N . ASP A 1 450 ? 139.432 88.594 125.217 1.00 80.68 450 ASP A N 1
ATOM 3002 C CA . ASP A 1 450 ? 138.646 88.201 126.378 1.00 80.68 450 ASP A CA 1
ATOM 3003 C C . ASP A 1 450 ? 139.204 88.791 127.662 1.00 80.68 450 ASP A C 1
ATOM 3004 O O . ASP A 1 450 ? 138.471 88.903 128.650 1.00 80.68 450 ASP A O 1
ATOM 3009 N N . GLY A 1 451 ? 140.477 89.167 127.674 1.00 69.70 451 GLY A N 1
ATOM 3010 C CA . GLY A 1 451 ? 141.037 89.880 128.798 1.00 69.70 451 GLY A CA 1
ATOM 3011 C C . GLY A 1 451 ? 140.798 91.369 128.788 1.00 69.70 451 GLY A C 1
ATOM 3012 O O . GLY A 1 451 ? 141.212 92.057 129.723 1.00 69.70 451 GLY A O 1
ATOM 3013 N N . ASP A 1 452 ? 140.141 91.891 127.753 1.00 65.03 452 ASP A N 1
ATOM 3014 C CA . ASP A 1 452 ? 139.835 93.310 127.613 1.00 65.03 452 ASP A CA 1
ATOM 3015 C C . ASP A 1 452 ? 141.072 94.165 127.368 1.00 65.03 452 ASP A C 1
ATOM 3016 O O . ASP A 1 452 ? 141.065 95.363 127.670 1.00 65.03 452 ASP A O 1
ATOM 3021 N N . ILE A 1 453 ? 142.145 93.589 126.827 1.00 59.43 453 ILE A N 1
ATOM 3022 C CA . ILE A 1 453 ? 143.276 94.415 126.421 1.00 59.43 453 ILE A CA 1
ATOM 3023 C C . ILE A 1 453 ? 143.013 95.030 125.053 1.00 59.43 453 ILE A C 1
ATOM 3024 O O . ILE A 1 453 ? 143.300 96.209 124.827 1.00 59.43 453 ILE A O 1
ATOM 3029 N N . LEU A 1 454 ? 142.455 94.253 124.127 1.00 64.84 454 LEU A N 1
ATOM 3030 C CA . LEU A 1 454 ? 142.051 94.736 122.815 1.00 64.84 454 LEU A CA 1
ATOM 3031 C C . LEU A 1 454 ? 140.534 94.688 122.691 1.00 64.84 454 LEU A C 1
ATOM 3032 O O . LEU A 1 454 ? 139.879 93.796 123.235 1.00 64.84 454 LEU A O 1
ATOM 3037 N N . ARG A 1 455 ? 139.977 95.654 121.968 1.00 69.65 455 ARG A N 1
ATOM 3038 C CA . ARG A 1 455 ? 138.538 95.739 121.759 1.00 69.65 455 ARG A CA 1
ATOM 3039 C C . ARG A 1 455 ? 138.241 95.711 120.268 1.00 69.65 455 ARG A C 1
ATOM 3040 O O . ARG A 1 455 ? 138.711 96.576 119.522 1.00 69.65 455 ARG A O 1
ATOM 3048 N N . GLN A 1 456 ? 137.451 94.729 119.842 1.00 83.79 456 GLN A N 1
ATOM 3049 C CA . GLN A 1 456 ? 137.091 94.578 118.440 1.00 83.79 456 GLN A CA 1
ATOM 3050 C C . GLN A 1 456 ? 135.924 95.498 118.108 1.00 83.79 456 GLN A C 1
ATOM 3051 O O . GLN A 1 456 ? 134.908 95.497 118.808 1.00 83.79 456 GLN A O 1
ATOM 3057 N N . ASP A 1 457 ? 136.075 96.282 117.044 1.00 100.29 457 ASP A N 1
ATOM 3058 C CA . ASP A 1 457 ? 134.998 97.160 116.605 1.00 100.29 457 ASP A CA 1
ATOM 3059 C C . ASP A 1 457 ? 133.881 96.342 115.970 1.00 100.29 457 ASP A C 1
ATOM 3060 O O . ASP A 1 457 ? 134.133 95.473 115.129 1.00 100.29 457 ASP A O 1
ATOM 3065 N N . ARG A 1 458 ? 132.643 96.627 116.369 1.00 114.60 458 ARG A N 1
ATOM 3066 C CA . ARG A 1 458 ? 131.488 95.871 115.906 1.00 114.60 458 ARG A CA 1
ATOM 3067 C C . ARG A 1 458 ? 130.755 96.535 114.749 1.00 114.60 458 ARG A C 1
ATOM 3068 O O . ARG A 1 458 ? 129.740 95.997 114.294 1.00 114.60 458 ARG A O 1
ATOM 3076 N N . VAL A 1 459 ? 131.234 97.680 114.263 1.00 109.59 459 VAL A N 1
ATOM 3077 C CA . VAL A 1 459 ? 130.594 98.364 113.145 1.00 109.59 459 VAL A CA 1
ATOM 3078 C C . VAL A 1 459 ? 131.280 97.952 111.850 1.00 109.59 459 VAL A C 1
ATOM 3079 O O . VAL A 1 459 ? 130.656 97.353 110.968 1.00 109.59 459 VAL A O 1
ATOM 3083 N N . SER A 1 460 ? 132.566 98.267 111.729 1.00 108.86 460 SER A N 1
ATOM 3084 C CA . SER A 1 460 ? 133.373 97.863 110.580 1.00 108.86 460 SER A CA 1
ATOM 3085 C C . SER A 1 460 ? 134.208 96.664 111.014 1.00 108.86 460 SER A C 1
ATOM 3086 O O . SER A 1 460 ? 135.136 96.796 111.815 1.00 108.86 460 SER A O 1
ATOM 3089 N N . LYS A 1 461 ? 133.871 95.490 110.489 1.00 115.20 461 LYS A N 1
ATOM 3090 C CA . LYS A 1 461 ? 134.589 94.279 110.855 1.00 115.20 461 LYS A CA 1
ATOM 3091 C C . LYS A 1 461 ? 136.034 94.357 110.377 1.00 115.20 461 LYS A C 1
ATOM 3092 O O . LYS A 1 461 ? 136.358 95.055 109.412 1.00 115.20 461 LYS A O 1
ATOM 3098 N N . GLY A 1 462 ? 136.911 93.632 111.067 1.00 94.09 462 GLY A N 1
ATOM 3099 C CA . GLY A 1 462 ? 138.315 93.639 110.715 1.00 94.09 462 GLY A CA 1
ATOM 3100 C C . GLY A 1 462 ? 139.097 94.810 111.257 1.00 94.09 462 GLY A C 1
ATOM 3101 O O . GLY A 1 462 ? 140.078 95.224 110.633 1.00 94.09 462 GLY A O 1
ATOM 3102 N N . CYS A 1 463 ? 138.689 95.366 112.394 1.00 86.57 463 CYS A N 1
ATOM 3103 C CA . CYS A 1 463 ? 139.394 96.461 113.045 1.00 86.57 463 CYS A CA 1
ATOM 3104 C C . CYS A 1 463 ? 139.612 96.126 114.515 1.00 86.57 463 CYS A C 1
ATOM 3105 O O . CYS A 1 463 ? 138.820 95.397 115.119 1.00 86.57 463 CYS A O 1
ATOM 3108 N N . TYR A 1 464 ? 140.694 96.651 115.085 1.00 74.40 464 TYR A N 1
ATOM 3109 C CA . TYR A 1 464 ? 141.016 96.430 116.485 1.00 74.40 464 TYR A CA 1
ATOM 3110 C C . TYR A 1 464 ? 141.709 97.662 117.047 1.00 74.40 464 TYR A C 1
ATOM 3111 O O . TYR A 1 464 ? 142.326 98.434 116.309 1.00 74.40 464 TYR A O 1
ATOM 3120 N N . SER A 1 465 ? 141.604 97.838 118.362 1.00 59.96 465 SER A N 1
ATOM 3121 C CA . SER A 1 465 ? 142.227 98.975 119.026 1.00 59.96 465 SER A CA 1
ATOM 3122 C C . SER A 1 465 ? 142.445 98.634 120.493 1.00 59.96 465 SER A C 1
ATOM 3123 O O . SER A 1 465 ? 141.880 97.669 121.014 1.00 59.96 465 SER A O 1
ATOM 3126 N N . PHE A 1 466 ? 143.283 99.435 121.148 1.00 53.79 466 PHE A N 1
ATOM 3127 C CA . PHE A 1 466 ? 143.593 99.221 122.552 1.00 53.79 466 PHE A CA 1
ATOM 3128 C C . PHE A 1 466 ? 142.526 99.844 123.445 1.00 53.79 466 PHE A C 1
ATOM 3129 O O . PHE A 1 466 ? 141.795 100.752 123.047 1.00 53.79 466 PHE A O 1
ATOM 3137 N N . ILE A 1 467 ? 142.464 99.352 124.682 1.00 50.84 467 ILE A N 1
ATOM 3138 C CA . ILE A 1 467 ? 141.395 99.756 125.591 1.00 50.84 467 ILE A CA 1
ATOM 3139 C C . ILE A 1 467 ? 141.429 101.259 125.827 1.00 50.84 467 ILE A C 1
ATOM 3140 O O . ILE A 1 467 ? 140.390 101.927 125.808 1.00 50.84 467 ILE A O 1
ATOM 3145 N N . HIS A 1 468 ? 142.612 101.817 126.056 1.00 48.03 468 HIS A N 1
ATOM 3146 C CA . HIS A 1 468 ? 142.732 103.250 126.277 1.00 48.03 468 HIS A CA 1
ATOM 3147 C C . HIS A 1 468 ? 144.180 103.655 126.067 1.00 48.03 468 HIS A C 1
ATOM 3148 O O . HIS A 1 468 ? 145.084 102.818 126.080 1.00 48.03 468 HIS A O 1
ATOM 3155 N N . LEU A 1 469 ? 144.391 104.957 125.878 1.00 53.28 469 LEU A N 1
ATOM 3156 C CA . LEU A 1 469 ? 145.725 105.443 125.544 1.00 53.28 469 LEU A CA 1
ATOM 3157 C C . LEU A 1 469 ? 146.723 105.143 126.654 1.00 53.28 469 LEU A C 1
ATOM 3158 O O . LEU A 1 469 ? 147.866 104.752 126.382 1.00 53.28 469 LEU A O 1
ATOM 3163 N N . SER A 1 470 ? 146.318 105.323 127.913 1.00 54.18 470 SER A N 1
ATOM 3164 C CA . SER A 1 470 ? 147.262 105.144 129.010 1.00 54.18 470 SER A CA 1
ATOM 3165 C C . SER A 1 470 ? 147.775 103.713 129.063 1.00 54.18 470 SER A C 1
ATOM 3166 O O . SER A 1 470 ? 148.952 103.482 129.354 1.00 54.18 470 SER A O 1
ATOM 3169 N N . PHE A 1 471 ? 146.906 102.734 128.808 1.00 61.89 471 PHE A N 1
ATOM 3170 C CA . PHE A 1 471 ? 147.356 101.348 128.798 1.00 61.89 471 PHE A CA 1
ATOM 3171 C C . PHE A 1 471 ? 148.383 101.113 127.697 1.00 61.89 471 PHE A C 1
ATOM 3172 O O . PHE A 1 471 ? 149.365 100.383 127.889 1.00 61.89 471 PHE A O 1
ATOM 3180 N N . GLN A 1 472 ? 148.178 101.729 126.536 1.00 56.56 472 GLN A N 1
ATOM 3181 C CA . GLN A 1 472 ? 149.167 101.634 125.472 1.00 56.56 472 GLN A CA 1
ATOM 3182 C C . GLN A 1 472 ? 150.497 102.226 125.913 1.00 56.56 472 GLN A C 1
ATOM 3183 O O . GLN A 1 472 ? 151.559 101.652 125.650 1.00 56.56 472 GLN A O 1
ATOM 3189 N N . GLN A 1 473 ? 150.463 103.372 126.594 1.00 52.39 473 GLN A N 1
ATOM 3190 C CA . GLN A 1 473 ? 151.707 103.965 127.074 1.00 52.39 473 GLN A CA 1
ATOM 3191 C C . GLN A 1 473 ? 152.395 103.065 128.095 1.00 52.39 473 GLN A C 1
ATOM 3192 O O . GLN A 1 473 ? 153.622 102.902 128.064 1.00 52.39 473 GLN A O 1
ATOM 3198 N N . PHE A 1 474 ? 151.629 102.478 129.010 1.00 61.89 474 PHE A N 1
ATOM 3199 C CA . PHE A 1 474 ? 152.224 101.595 130.004 1.00 61.89 474 PHE A CA 1
ATOM 3200 C C . PHE A 1 474 ? 152.915 100.418 129.332 1.00 61.89 474 PHE A C 1
ATOM 3201 O O . PHE A 1 474 ? 154.055 100.076 129.670 1.00 61.89 474 PHE A O 1
ATOM 3209 N N . LEU A 1 475 ? 152.253 99.793 128.357 1.00 61.89 475 LEU A N 1
ATOM 3210 C CA . LEU A 1 475 ? 152.902 98.696 127.646 1.00 61.89 475 LEU A CA 1
ATOM 3211 C C . LEU A 1 475 ? 154.141 99.171 126.893 1.00 61.89 475 LEU A C 1
ATOM 3212 O O . LEU A 1 475 ? 155.133 98.435 126.796 1.00 61.89 475 LEU A O 1
ATOM 3217 N N . THR A 1 476 ? 154.115 100.392 126.354 1.00 49.64 476 THR A N 1
ATOM 3218 C CA . THR A 1 476 ? 155.319 100.925 125.727 1.00 49.64 476 THR A CA 1
ATOM 3219 C C . THR A 1 476 ? 156.471 100.966 126.718 1.00 49.64 476 THR A C 1
ATOM 3220 O O . THR A 1 476 ? 157.594 100.567 126.392 1.00 49.64 476 THR A O 1
ATOM 3224 N N . ALA A 1 477 ? 156.215 101.444 127.936 1.00 49.07 477 ALA A N 1
ATOM 3225 C CA . ALA A 1 477 ? 157.278 101.486 128.937 1.00 49.07 477 ALA A CA 1
ATOM 3226 C C . ALA A 1 477 ? 157.778 100.084 129.257 1.00 49.07 477 ALA A C 1
ATOM 3227 O O . ALA A 1 477 ? 158.992 99.847 129.348 1.00 49.07 477 ALA A O 1
ATOM 3229 N N . LEU A 1 478 ? 156.853 99.141 129.422 1.00 61.89 478 LEU A N 1
ATOM 3230 C CA . LEU A 1 478 ? 157.252 97.761 129.669 1.00 61.89 478 LEU A CA 1
ATOM 3231 C C . LEU A 1 478 ? 158.159 97.240 128.567 1.00 61.89 478 LEU A C 1
ATOM 3232 O O . LEU A 1 478 ? 159.036 96.413 128.830 1.00 61.89 478 LEU A O 1
ATOM 3237 N N . PHE A 1 479 ? 157.949 97.676 127.326 1.00 57.07 479 PHE A N 1
ATOM 3238 C CA . PHE A 1 479 ? 158.868 97.266 126.267 1.00 57.07 479 PHE A CA 1
ATOM 3239 C C . PHE A 1 479 ? 160.283 97.743 126.557 1.00 57.07 479 PHE A C 1
ATOM 3240 O O . PHE A 1 479 ? 161.234 96.955 126.520 1.00 57.07 479 PHE A O 1
ATOM 3248 N N . TYR A 1 480 ? 160.443 99.038 126.842 1.00 52.77 480 TYR A N 1
ATOM 3249 C CA . TYR A 1 480 ? 161.780 99.596 127.012 1.00 52.77 480 TYR A CA 1
ATOM 3250 C C . TYR A 1 480 ? 162.503 98.978 128.194 1.00 52.77 480 TYR A C 1
ATOM 3251 O O . TYR A 1 480 ? 163.711 98.734 128.116 1.00 52.77 480 TYR A O 1
ATOM 3260 N N . ALA A 1 481 ? 161.804 98.723 129.297 1.00 48.98 481 ALA A N 1
ATOM 3261 C CA . ALA A 1 481 ? 162.492 98.111 130.426 1.00 48.98 481 ALA A CA 1
ATOM 3262 C C . ALA A 1 481 ? 162.713 96.616 130.223 1.00 48.98 481 ALA A C 1
ATOM 3263 O O . ALA A 1 481 ? 163.523 96.022 130.938 1.00 48.98 481 ALA A O 1
ATOM 3265 N N . LEU A 1 482 ? 162.037 96.000 129.258 1.00 60.52 482 LEU A N 1
ATOM 3266 C CA . LEU A 1 482 ? 162.247 94.585 128.982 1.00 60.52 482 LEU A CA 1
ATOM 3267 C C . LEU A 1 482 ? 163.644 94.340 128.422 1.00 60.52 482 LEU A C 1
ATOM 3268 O O . LEU A 1 482 ? 164.212 95.174 127.711 1.00 60.52 482 LEU A O 1
ATOM 3273 N N . GLU A 1 483 ? 164.194 93.171 128.745 1.00 70.98 483 GLU A N 1
ATOM 3274 C CA . GLU A 1 483 ? 165.533 92.814 128.293 1.00 70.98 483 GLU A CA 1
ATOM 3275 C C . GLU A 1 483 ? 165.568 92.673 126.776 1.00 70.98 483 GLU A C 1
ATOM 3276 O O . GLU A 1 483 ? 164.641 92.127 126.171 1.00 70.98 483 GLU A O 1
ATOM 3282 N N . LYS A 1 484 ? 166.645 93.161 126.162 1.00 80.60 484 LYS A N 1
ATOM 3283 C CA . LYS A 1 484 ? 166.814 93.058 124.717 1.00 80.60 484 LYS A CA 1
ATOM 3284 C C . LYS A 1 484 ? 167.723 91.888 124.368 1.00 80.60 484 LYS A C 1
ATOM 3285 O O . LYS A 1 484 ? 168.772 91.692 124.987 1.00 80.60 484 LYS A O 1
ATOM 3291 N N . GLU A 1 485 ? 167.324 91.116 123.363 1.00 103.30 485 GLU A N 1
ATOM 3292 C CA . GLU A 1 485 ? 168.065 89.930 122.963 1.00 103.30 485 GLU A CA 1
ATOM 3293 C C . GLU A 1 485 ? 169.127 90.279 121.924 1.00 103.30 485 GLU A C 1
ATOM 3294 O O . GLU A 1 485 ? 169.009 91.253 121.177 1.00 103.30 485 GLU A O 1
ATOM 3300 N N . GLU A 1 486 ? 170.175 89.457 121.890 1.00 112.61 486 GLU A N 1
ATOM 3301 C CA . GLU A 1 486 ? 171.270 89.668 120.953 1.00 112.61 486 GLU A CA 1
ATOM 3302 C C . GLU A 1 486 ? 170.806 89.442 119.520 1.00 112.61 486 GLU A C 1
ATOM 3303 O O . GLU A 1 486 ? 170.028 88.527 119.237 1.00 112.61 486 GLU A O 1
ATOM 3309 N N . GLY A 1 487 ? 171.295 90.283 118.613 1.00 126.20 487 GLY A N 1
ATOM 3310 C CA . GLY A 1 487 ? 171.024 90.117 117.201 1.00 126.20 487 GLY A CA 1
ATOM 3311 C C . GLY A 1 487 ? 169.648 90.549 116.756 1.00 126.20 487 GLY A C 1
ATOM 3312 O O . GLY A 1 487 ? 169.303 90.342 115.587 1.00 126.20 487 GLY A O 1
ATOM 3313 N N . GLU A 1 488 ? 168.852 91.154 117.640 1.00 125.69 488 GLU A N 1
ATOM 3314 C CA . GLU A 1 488 ? 167.500 91.547 117.262 1.00 125.69 488 GLU A CA 1
ATOM 3315 C C . GLU A 1 488 ? 167.497 92.630 116.193 1.00 125.69 488 GLU A C 1
ATOM 3316 O O . GLU A 1 488 ? 166.449 92.891 115.592 1.00 125.69 488 GLU A O 1
ATOM 3322 N N . ASP A 1 489 ? 168.642 93.266 115.942 1.00 139.13 489 ASP A N 1
ATOM 3323 C CA . ASP A 1 489 ? 168.757 94.194 114.825 1.00 139.13 489 ASP A CA 1
ATOM 3324 C C . ASP A 1 489 ? 168.691 93.489 113.476 1.00 139.13 489 ASP A C 1
ATOM 3325 O O . ASP A 1 489 ? 168.554 94.165 112.450 1.00 139.13 489 ASP A O 1
ATOM 3330 N N . ARG A 1 490 ? 168.778 92.160 113.455 1.00 134.00 490 ARG A N 1
ATOM 3331 C CA . ARG A 1 490 ? 168.799 91.384 112.222 1.00 134.00 490 ARG A CA 1
ATOM 3332 C C . ARG A 1 490 ? 167.410 90.992 111.736 1.00 134.00 490 ARG A C 1
ATOM 3333 O O . ARG A 1 490 ? 167.304 90.269 110.740 1.00 134.00 490 ARG A O 1
ATOM 3341 N N . ASP A 1 491 ? 166.352 91.435 112.409 1.00 125.73 491 ASP A N 1
ATOM 3342 C CA . ASP A 1 491 ? 165.005 91.091 111.983 1.00 125.73 491 ASP A CA 1
ATOM 3343 C C . ASP A 1 491 ? 164.765 91.558 110.549 1.00 125.73 491 ASP A C 1
ATOM 3344 O O . ASP A 1 491 ? 165.484 92.405 110.012 1.00 125.73 491 ASP A O 1
ATOM 3349 N N . GLY A 1 492 ? 163.732 90.993 109.929 1.00 117.94 492 GLY A N 1
ATOM 3350 C CA . GLY A 1 492 ? 163.426 91.290 108.542 1.00 117.94 492 GLY A CA 1
ATOM 3351 C C . GLY A 1 492 ? 162.706 92.599 108.308 1.00 117.94 492 GLY A C 1
ATOM 3352 O O . GLY A 1 492 ? 162.430 92.934 107.153 1.00 117.94 492 GLY A O 1
ATOM 3353 N N . HIS A 1 493 ? 162.394 93.346 109.366 1.00 116.13 493 HIS A N 1
ATOM 3354 C CA . HIS A 1 493 ? 161.700 94.620 109.257 1.00 116.13 493 HIS A CA 1
ATOM 3355 C C . HIS A 1 493 ? 162.505 95.703 109.958 1.00 116.13 493 HIS A C 1
ATOM 3356 O O . HIS A 1 493 ? 163.177 95.440 110.961 1.00 116.13 493 HIS A O 1
ATOM 3363 N N . ALA A 1 494 ? 162.433 96.922 109.424 1.00 112.93 494 ALA A N 1
ATOM 3364 C CA . ALA A 1 494 ? 163.063 98.088 110.041 1.00 112.93 494 ALA A CA 1
ATOM 3365 C C . ALA A 1 494 ? 162.037 98.731 110.964 1.00 112.93 494 ALA A C 1
ATOM 3366 O O . ALA A 1 494 ? 161.227 99.561 110.551 1.00 112.93 494 ALA A O 1
ATOM 3368 N N . TRP A 1 495 ? 162.077 98.344 112.237 1.00 95.02 495 TRP A N 1
ATOM 3369 C CA . TRP A 1 495 ? 161.064 98.787 113.184 1.00 95.02 495 TRP A CA 1
ATOM 3370 C C . TRP A 1 495 ? 161.131 100.294 113.386 1.00 95.02 495 TRP A C 1
ATOM 3371 O O . TRP A 1 495 ? 162.195 100.908 113.277 1.00 95.02 495 TRP A O 1
ATOM 3382 N N . ASP A 1 496 ? 159.977 100.889 113.678 1.00 86.25 496 ASP A N 1
ATOM 3383 C CA . ASP A 1 496 ? 159.889 102.318 113.978 1.00 86.25 496 ASP A CA 1
ATOM 3384 C C . ASP A 1 496 ? 159.967 102.545 115.489 1.00 86.25 496 ASP A C 1
ATOM 3385 O O . ASP A 1 496 ? 159.048 103.058 116.124 1.00 86.25 496 ASP A O 1
ATOM 3390 N N . ILE A 1 497 ? 161.099 102.144 116.061 1.00 75.22 497 ILE A N 1
ATOM 3391 C CA . ILE A 1 497 ? 161.339 102.232 117.496 1.00 75.22 497 ILE A CA 1
ATOM 3392 C C . ILE A 1 497 ? 162.606 103.044 117.714 1.00 75.22 497 ILE A C 1
ATOM 3393 O O . ILE A 1 497 ? 163.629 102.794 117.065 1.00 75.22 497 ILE A O 1
ATOM 3398 N N . GLY A 1 498 ? 162.538 104.017 118.622 1.00 68.38 498 GLY A N 1
ATOM 3399 C CA . GLY A 1 498 ? 163.703 104.798 118.977 1.00 68.38 498 GLY A CA 1
ATOM 3400 C C . GLY A 1 498 ? 164.514 104.138 120.075 1.00 68.38 498 GLY A C 1
ATOM 3401 O O . GLY A 1 498 ? 164.533 102.919 120.223 1.00 68.38 498 GLY A O 1
ATOM 3402 N N . ASP A 1 499 ? 165.202 104.969 120.848 1.00 63.02 499 ASP A N 1
ATOM 3403 C CA . ASP A 1 499 ? 165.949 104.504 122.006 1.00 63.02 499 ASP A CA 1
ATOM 3404 C C . ASP A 1 499 ? 165.691 105.405 123.208 1.00 63.02 499 ASP A C 1
ATOM 3405 O O . ASP A 1 499 ? 165.001 106.423 123.122 1.00 63.02 499 ASP A O 1
ATOM 3410 N N . VAL A 1 500 ? 166.275 105.018 124.342 1.00 59.99 500 VAL A N 1
ATOM 3411 C CA . VAL A 1 500 ? 165.982 105.699 125.600 1.00 59.99 500 VAL A CA 1
ATOM 3412 C C . VAL A 1 500 ? 166.363 107.171 125.511 1.00 59.99 500 VAL A C 1
ATOM 3413 O O . VAL A 1 500 ? 165.591 108.056 125.902 1.00 59.99 500 VAL A O 1
ATOM 3417 N N . GLN A 1 501 ? 167.560 107.460 124.995 1.00 61.49 501 GLN A N 1
ATOM 3418 C CA . GLN A 1 501 ? 167.999 108.849 124.907 1.00 61.49 501 GLN A CA 1
ATOM 3419 C C . GLN A 1 501 ? 167.091 109.654 123.990 1.00 61.49 501 GLN A C 1
ATOM 3420 O O . GLN A 1 501 ? 166.760 110.807 124.288 1.00 61.49 501 GLN A O 1
ATOM 3426 N N . LYS A 1 502 ? 166.683 109.068 122.866 1.00 62.52 502 LYS A N 1
ATOM 3427 C CA . LYS A 1 502 ? 165.764 109.768 121.977 1.00 62.52 502 LYS A CA 1
ATOM 3428 C C . LYS A 1 502 ? 164.408 109.948 122.644 1.00 62.52 502 LYS A C 1
ATOM 3429 O O . LYS A 1 502 ? 163.774 111.001 122.510 1.00 62.52 502 LYS A O 1
ATOM 3435 N N . LEU A 1 503 ? 163.956 108.931 123.381 1.00 59.86 503 LEU A N 1
ATOM 3436 C CA . LEU A 1 503 ? 162.671 109.017 124.067 1.00 59.86 503 LEU A CA 1
ATOM 3437 C C . LEU A 1 503 ? 162.661 110.152 125.080 1.00 59.86 503 LEU A C 1
ATOM 3438 O O . LEU A 1 503 ? 161.655 110.855 125.226 1.00 59.86 503 LEU A O 1
ATOM 3443 N N . LEU A 1 504 ? 163.763 110.335 125.802 1.00 63.59 504 LEU A N 1
ATOM 3444 C CA . LEU A 1 504 ? 163.843 111.341 126.853 1.00 63.59 504 LEU A CA 1
ATOM 3445 C C . LEU A 1 504 ? 164.248 112.714 126.335 1.00 63.59 504 LEU A C 1
ATOM 3446 O O . LEU A 1 504 ? 164.356 113.651 127.132 1.00 63.59 504 LEU A O 1
ATOM 3451 N N . SER A 1 505 ? 164.474 112.859 125.035 1.00 74.68 505 SER A N 1
ATOM 3452 C CA . SER A 1 505 ? 164.873 114.146 124.488 1.00 74.68 505 SER A CA 1
ATOM 3453 C C . SER A 1 505 ? 163.687 115.106 124.447 1.00 74.68 505 SER A C 1
ATOM 3454 O O . SER A 1 505 ? 162.530 114.696 124.327 1.00 74.68 505 SER A O 1
ATOM 3457 N N . GLY A 1 506 ? 163.987 116.401 124.561 1.00 79.03 506 GLY A N 1
ATOM 3458 C CA . GLY A 1 506 ? 162.928 117.399 124.569 1.00 79.03 506 GLY A CA 1
ATOM 3459 C C . GLY A 1 506 ? 162.303 117.621 123.204 1.00 79.03 506 GLY A C 1
ATOM 3460 O O . GLY A 1 506 ? 161.088 117.817 123.090 1.00 79.03 506 GLY A O 1
ATOM 3461 N N . GLU A 1 507 ? 163.121 117.611 122.150 1.00 84.80 507 GLU A N 1
ATOM 3462 C CA . GLU A 1 507 ? 162.588 117.831 120.811 1.00 84.80 507 GLU A CA 1
ATOM 3463 C C . GLU A 1 507 ? 161.586 116.746 120.439 1.00 84.80 507 GLU A C 1
ATOM 3464 O O . GLU A 1 507 ? 160.554 117.029 119.820 1.00 84.80 507 GLU A O 1
ATOM 3470 N N . GLU A 1 508 ? 161.867 115.497 120.815 1.00 78.90 508 GLU A N 1
ATOM 3471 C CA . GLU A 1 508 ? 160.902 114.430 120.587 1.00 78.90 508 GLU A CA 1
ATOM 3472 C C . GLU A 1 508 ? 159.628 114.664 121.382 1.00 78.90 508 GLU A C 1
ATOM 3473 O O . GLU A 1 508 ? 158.528 114.394 120.887 1.00 78.90 508 GLU A O 1
ATOM 3479 N N . ARG A 1 509 ? 159.753 115.162 122.613 1.00 73.37 509 ARG A N 1
ATOM 3480 C CA . ARG A 1 509 ? 158.570 115.482 123.402 1.00 73.37 509 ARG A CA 1
ATOM 3481 C C . ARG A 1 509 ? 157.695 116.497 122.680 1.00 73.37 509 ARG A C 1
ATOM 3482 O O . ARG A 1 509 ? 156.481 116.305 122.546 1.00 73.37 509 ARG A O 1
ATOM 3490 N N . LEU A 1 510 ? 158.296 117.588 122.202 1.00 86.19 510 LEU A N 1
ATOM 3491 C CA . LEU A 1 510 ? 157.512 118.597 121.494 1.00 86.19 510 LEU A CA 1
ATOM 3492 C C . LEU A 1 510 ? 156.906 118.027 120.218 1.00 86.19 510 LEU A C 1
ATOM 3493 O O . LEU A 1 510 ? 155.735 118.279 119.911 1.00 86.19 510 LEU A O 1
ATOM 3498 N N . LYS A 1 511 ? 157.686 117.257 119.460 1.00 84.01 511 LYS A N 1
ATOM 3499 C CA . LYS A 1 511 ? 157.178 116.691 118.216 1.00 84.01 511 LYS A CA 1
ATOM 3500 C C . LYS A 1 511 ? 156.040 115.713 118.476 1.00 84.01 511 LYS A C 1
ATOM 3501 O O . LYS A 1 511 ? 155.041 115.705 117.749 1.00 84.01 511 LYS A O 1
ATOM 3507 N N . ASN A 1 512 ? 156.174 114.880 119.507 1.00 75.66 512 ASN A N 1
ATOM 3508 C CA . ASN A 1 512 ? 155.212 113.822 119.820 1.00 75.66 512 ASN A CA 1
ATOM 3509 C C . ASN A 1 512 ? 154.829 113.933 121.291 1.00 75.66 512 ASN A C 1
ATOM 3510 O O . ASN A 1 512 ? 155.456 113.307 122.154 1.00 75.66 512 ASN A O 1
ATOM 3515 N N . PRO A 1 513 ? 153.798 114.716 121.615 1.00 71.26 513 PRO A N 1
ATOM 3516 C CA . PRO A 1 513 ? 153.487 114.959 123.033 1.00 71.26 513 PRO A CA 1
ATOM 3517 C C . PRO A 1 513 ? 153.003 113.733 123.787 1.00 71.26 513 PRO A C 1
ATOM 3518 O O . PRO A 1 513 ? 152.693 113.850 124.977 1.00 71.26 513 PRO A O 1
ATOM 3522 N N . ASP A 1 514 ? 152.917 112.567 123.148 1.00 66.90 514 ASP A N 1
ATOM 3523 C CA . ASP A 1 514 ? 152.370 111.397 123.823 1.00 66.90 514 ASP A CA 1
ATOM 3524 C C . ASP A 1 514 ? 153.430 110.544 124.507 1.00 66.90 514 ASP A C 1
ATOM 3525 O O . ASP A 1 514 ? 153.086 109.483 125.034 1.00 66.90 514 ASP A O 1
ATOM 3530 N N . LEU A 1 515 ? 154.697 110.961 124.503 1.00 58.75 515 LEU A N 1
ATOM 3531 C CA . LEU A 1 515 ? 155.738 110.206 125.193 1.00 58.75 515 LEU A CA 1
ATOM 3532 C C . LEU A 1 515 ? 155.980 110.703 126.613 1.00 58.75 515 LEU A C 1
ATOM 3533 O O . LEU A 1 515 ? 156.672 110.030 127.391 1.00 58.75 515 LEU A O 1
ATOM 3538 N N . ILE A 1 516 ? 155.418 111.854 126.974 1.00 57.65 516 ILE A N 1
ATOM 3539 C CA . ILE A 1 516 ? 155.627 112.384 128.315 1.00 57.65 516 ILE A CA 1
ATOM 3540 C C . ILE A 1 516 ? 155.156 111.374 129.351 1.00 57.65 516 ILE A C 1
ATOM 3541 O O . ILE A 1 516 ? 155.856 111.082 130.326 1.00 57.65 516 ILE A O 1
ATOM 3546 N N . GLN A 1 517 ? 153.971 110.807 129.144 1.00 49.71 517 GLN A N 1
ATOM 3547 C CA . GLN A 1 517 ? 153.448 109.843 130.101 1.00 49.71 517 GLN A CA 1
ATOM 3548 C C . GLN A 1 517 ? 154.281 108.567 130.124 1.00 49.71 517 GLN A C 1
ATOM 3549 O O . GLN A 1 517 ? 154.439 107.945 131.185 1.00 49.71 517 GLN A O 1
ATOM 3555 N N . VAL A 1 518 ? 154.802 108.145 128.970 1.00 47.82 518 VAL A N 1
ATOM 3556 C CA . VAL A 1 518 ? 155.675 106.978 128.966 1.00 47.82 518 VAL A CA 1
ATOM 3557 C C . VAL A 1 518 ? 156.880 107.246 129.838 1.00 47.82 518 VAL A C 1
ATOM 3558 O O . VAL A 1 518 ? 157.411 106.332 130.474 1.00 47.82 518 VAL A O 1
ATOM 3562 N N . GLY A 1 519 ? 157.333 108.497 129.885 1.00 41.87 519 GLY A N 1
ATOM 3563 C CA . GLY A 1 519 ? 158.444 108.822 130.768 1.00 41.87 519 GLY A CA 1
ATOM 3564 C C . GLY A 1 519 ? 158.134 108.525 132.225 1.00 41.87 519 GLY A C 1
ATOM 3565 O O . GLY A 1 519 ? 158.909 107.858 132.918 1.00 41.87 519 GLY A O 1
ATOM 3566 N N . HIS A 1 520 ? 156.984 109.000 132.704 1.00 44.30 520 HIS A N 1
ATOM 3567 C CA . HIS A 1 520 ? 156.618 108.767 134.096 1.00 44.30 520 HIS A CA 1
ATOM 3568 C C . HIS A 1 520 ? 156.472 107.282 134.373 1.00 44.30 520 HIS A C 1
ATOM 3569 O O . HIS A 1 520 ? 156.943 106.780 135.397 1.00 44.30 520 HIS A O 1
ATOM 3576 N N . PHE A 1 521 ? 155.817 106.555 133.469 1.00 61.89 521 PHE A N 1
ATOM 3577 C CA . PHE A 1 521 ? 155.643 105.125 133.702 1.00 61.89 521 PHE A CA 1
ATOM 3578 C C . PHE A 1 521 ? 156.989 104.417 133.756 1.00 61.89 521 PHE A C 1
ATOM 3579 O O . PHE A 1 521 ? 157.206 103.543 134.604 1.00 61.89 521 PHE A O 1
ATOM 3587 N N . LEU A 1 522 ? 157.912 104.784 132.865 1.00 49.08 522 LEU A N 1
ATOM 3588 C CA . LEU A 1 522 ? 159.229 104.164 132.889 1.00 49.08 522 LEU A CA 1
ATOM 3589 C C . LEU A 1 522 ? 159.919 104.425 134.214 1.00 49.08 522 LEU A C 1
ATOM 3590 O O . LEU A 1 522 ? 160.500 103.511 134.809 1.00 49.08 522 LEU A O 1
ATOM 3595 N N . PHE A 1 523 ? 159.852 105.663 134.703 1.00 44.08 523 PHE A N 1
ATOM 3596 C CA . PHE A 1 523 ? 160.395 105.939 136.028 1.00 44.08 523 PHE A CA 1
ATOM 3597 C C . PHE A 1 523 ? 159.762 105.024 137.061 1.00 44.08 523 PHE A C 1
ATOM 3598 O O . PHE A 1 523 ? 160.452 104.469 137.922 1.00 44.08 523 PHE A O 1
ATOM 3606 N N . GLY A 1 524 ? 158.448 104.844 136.978 1.00 44.68 524 GLY A N 1
ATOM 3607 C CA . GLY A 1 524 ? 157.761 104.013 137.949 1.00 44.68 524 GLY A CA 1
ATOM 3608 C C . GLY A 1 524 ? 158.203 102.567 137.913 1.00 44.68 524 GLY A C 1
ATOM 3609 O O . GLY A 1 524 ? 158.154 101.875 138.932 1.00 44.68 524 GLY A O 1
ATOM 3610 N N . LEU A 1 525 ? 158.623 102.084 136.749 1.00 48.58 525 LEU A N 1
ATOM 3611 C CA . LEU A 1 525 ? 159.052 100.695 136.633 1.00 48.58 525 LEU A CA 1
ATOM 3612 C C . LEU A 1 525 ? 160.496 100.480 137.068 1.00 48.58 525 LEU A C 1
ATOM 3613 O O . LEU A 1 525 ? 160.966 99.338 137.038 1.00 48.58 525 LEU A O 1
ATOM 3618 N N . ALA A 1 526 ? 161.209 101.534 137.476 1.00 48.43 526 ALA A N 1
ATOM 3619 C CA . ALA A 1 526 ? 162.589 101.391 137.929 1.00 48.43 526 ALA A CA 1
ATOM 3620 C C . ALA A 1 526 ? 162.695 100.785 139.320 1.00 48.43 526 ALA A C 1
ATOM 3621 O O . ALA A 1 526 ? 163.809 100.496 139.766 1.00 48.43 526 ALA A O 1
ATOM 3623 N N . ASN A 1 527 ? 161.578 100.597 140.013 1.00 49.88 527 ASN A N 1
ATOM 3624 C CA . ASN A 1 527 ? 161.593 99.972 141.326 1.00 49.88 527 ASN A CA 1
ATOM 3625 C C . ASN A 1 527 ? 162.011 98.512 141.216 1.00 49.88 527 ASN A C 1
ATOM 3626 O O . ASN A 1 527 ? 161.980 97.913 140.139 1.00 49.88 527 ASN A O 1
ATOM 3631 N N . GLU A 1 528 ? 162.411 97.938 142.352 1.00 55.45 528 GLU A N 1
ATOM 3632 C CA . GLU A 1 528 ? 162.833 96.543 142.368 1.00 55.45 528 GLU A CA 1
ATOM 3633 C C . GLU A 1 528 ? 161.678 95.607 142.706 1.00 55.45 528 GLU A C 1
ATOM 3634 O O . GLU A 1 528 ? 161.562 94.523 142.121 1.00 55.45 528 GLU A O 1
ATOM 3640 N N . LYS A 1 529 ? 160.820 96.000 143.646 1.00 49.88 529 LYS A N 1
ATOM 3641 C CA . LYS A 1 529 ? 159.734 95.119 144.061 1.00 49.88 529 LYS A CA 1
ATOM 3642 C C . LYS A 1 529 ? 158.777 94.842 142.909 1.00 49.88 529 LYS A C 1
ATOM 3643 O O . LYS A 1 529 ? 158.309 93.710 142.738 1.00 49.88 529 LYS A O 1
ATOM 3649 N N . ARG A 1 530 ? 158.458 95.866 142.119 1.00 47.02 530 ARG A N 1
ATOM 3650 C CA . ARG A 1 530 ? 157.550 95.665 140.998 1.00 47.02 530 ARG A CA 1
ATOM 3651 C C . ARG A 1 530 ? 158.153 94.719 139.972 1.00 47.02 530 ARG A C 1
ATOM 3652 O O . ARG A 1 530 ? 157.455 93.856 139.430 1.00 47.02 530 ARG A O 1
ATOM 3660 N N . ALA A 1 531 ? 159.450 94.860 139.693 1.00 58.12 531 ALA A N 1
ATOM 3661 C CA . ALA A 1 531 ? 160.107 93.939 138.770 1.00 58.12 531 ALA A CA 1
ATOM 3662 C C . ALA A 1 531 ? 160.076 92.517 139.310 1.00 58.12 531 ALA A C 1
ATOM 3663 O O . ALA A 1 531 ? 159.830 91.564 138.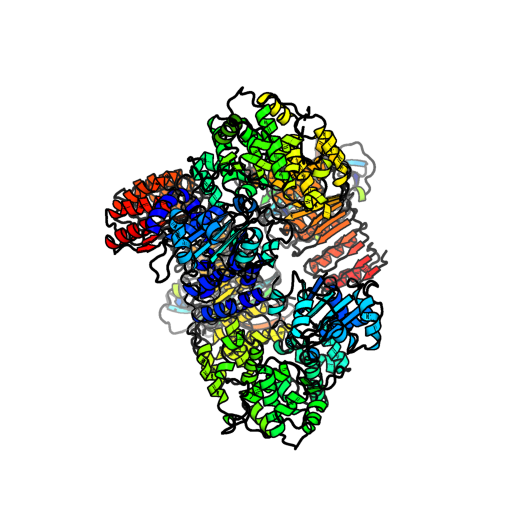561 1.00 58.12 531 ALA A O 1
ATOM 3665 N N . LYS A 1 532 ? 160.322 92.354 140.610 1.00 63.45 532 LYS A N 1
ATOM 3666 C CA . LYS A 1 532 ? 160.255 91.030 141.217 1.00 63.45 532 LYS A CA 1
ATOM 3667 C C . LYS A 1 532 ? 158.869 90.419 141.039 1.00 63.45 532 LYS A C 1
ATOM 3668 O O . LYS A 1 532 ? 158.734 89.266 140.610 1.00 63.45 532 LYS A O 1
ATOM 3674 N N . GLU A 1 533 ? 157.824 91.183 141.364 1.00 57.77 533 GLU A N 1
ATOM 3675 C CA . GLU A 1 533 ? 156.466 90.655 141.258 1.00 57.77 533 GLU A CA 1
ATOM 3676 C C . GLU A 1 533 ? 156.116 90.322 139.814 1.00 57.77 533 GLU A C 1
ATOM 3677 O O . GLU A 1 533 ? 155.500 89.286 139.539 1.00 57.77 533 GLU A O 1
ATOM 3683 N N . LEU A 1 534 ? 156.488 91.195 138.877 1.00 58.22 534 LEU A N 1
ATOM 3684 C CA . LEU A 1 534 ? 156.176 90.953 137.474 1.00 58.22 534 LEU A CA 1
ATOM 3685 C C . LEU A 1 534 ? 156.871 89.694 136.973 1.00 58.22 534 LEU A C 1
ATOM 3686 O O . LEU A 1 534 ? 156.263 88.866 136.285 1.00 58.22 534 LEU A O 1
ATOM 3691 N N . GLU A 1 535 ? 158.151 89.527 137.314 1.00 67.66 535 GLU A N 1
ATOM 3692 C CA . GLU A 1 535 ? 158.866 88.326 136.898 1.00 67.66 535 GLU A CA 1
ATOM 3693 C C . GLU A 1 535 ? 158.239 87.080 137.507 1.00 67.66 535 GLU A C 1
ATOM 3694 O O . GLU A 1 535 ? 158.096 86.055 136.830 1.00 67.66 535 GLU A O 1
ATOM 3700 N N . ALA A 1 536 ? 157.856 87.147 138.785 1.00 67.15 536 ALA A N 1
ATOM 3701 C CA . ALA A 1 536 ? 157.242 85.991 139.428 1.00 67.15 536 ALA A CA 1
ATOM 3702 C C . ALA A 1 536 ? 155.912 85.627 138.784 1.00 67.15 536 ALA A C 1
ATOM 3703 O O . ALA A 1 536 ? 155.620 84.441 138.598 1.00 67.15 536 ALA A O 1
ATOM 3705 N N . THR A 1 537 ? 155.095 86.624 138.441 1.00 66.52 537 THR A N 1
ATOM 3706 C CA . THR A 1 537 ? 153.777 86.343 137.881 1.00 66.52 537 THR A CA 1
ATOM 3707 C C . THR A 1 537 ? 153.860 85.861 136.437 1.00 66.52 537 THR A C 1
ATOM 3708 O O . THR A 1 537 ? 153.119 84.955 136.043 1.00 66.52 537 THR A O 1
ATOM 3712 N N . PHE A 1 538 ? 154.748 86.450 135.632 1.00 69.31 538 PHE A N 1
ATOM 3713 C CA . PHE A 1 538 ? 154.850 86.093 134.224 1.00 69.31 538 PHE A CA 1
ATOM 3714 C C . PHE A 1 538 ? 156.084 85.276 133.879 1.00 69.31 538 PHE A C 1
ATOM 3715 O O . PHE A 1 538 ? 155.996 84.397 133.017 1.00 69.31 538 PHE A O 1
ATOM 3723 N N . GLY A 1 539 ? 157.222 85.533 134.520 1.00 77.23 539 GLY A N 1
ATOM 3724 C CA . GLY A 1 539 ? 158.430 84.799 134.204 1.00 77.23 539 GLY A CA 1
ATOM 3725 C C . GLY A 1 539 ? 159.311 85.430 133.150 1.00 77.23 539 GLY A C 1
ATOM 3726 O O . GLY A 1 539 ? 160.180 84.749 132.599 1.00 77.23 539 GLY A O 1
ATOM 3727 N N . CYS A 1 540 ? 159.113 86.709 132.844 1.00 73.26 540 CYS A N 1
ATOM 3728 C CA . CYS A 1 540 ? 159.996 87.405 131.922 1.00 73.26 540 CYS A CA 1
ATOM 3729 C C . CYS A 1 540 ? 161.301 87.762 132.631 1.00 73.26 540 CYS A C 1
ATOM 3730 O O . CYS A 1 540 ? 161.537 87.387 133.783 1.00 73.26 540 CYS A O 1
ATOM 3733 N N . ARG A 1 541 ? 162.166 88.495 131.934 1.00 74.17 541 ARG A N 1
ATOM 3734 C CA . ARG A 1 541 ? 163.446 88.928 132.473 1.00 74.17 541 ARG A CA 1
ATOM 3735 C C . ARG A 1 541 ? 163.589 90.427 132.279 1.00 74.17 541 ARG A C 1
ATOM 3736 O O . ARG A 1 541 ? 163.231 90.961 131.227 1.00 74.17 541 ARG A O 1
ATOM 3744 N N . MET A 1 542 ? 164.124 91.101 133.291 1.00 61.45 542 MET A N 1
ATOM 3745 C CA . MET A 1 542 ? 164.116 92.553 133.352 1.00 61.45 542 MET A CA 1
ATOM 3746 C C . MET A 1 542 ? 165.531 93.096 133.191 1.00 61.45 542 MET A C 1
ATOM 3747 O O . MET A 1 542 ? 166.473 92.593 133.810 1.00 61.45 542 MET A O 1
ATOM 3752 N N . SER A 1 543 ? 165.674 94.125 132.363 1.00 66.49 543 SER A N 1
ATOM 3753 C CA . SER A 1 543 ? 166.980 94.741 132.148 1.00 66.49 543 SER A CA 1
ATOM 3754 C C . SER A 1 543 ? 167.409 95.504 133.396 1.00 66.49 543 SER A C 1
ATOM 3755 O O . SER A 1 543 ? 166.612 96.269 133.949 1.00 66.49 543 SER A O 1
ATOM 3758 N N . PRO A 1 544 ? 168.647 95.334 133.870 1.00 69.37 544 PRO A N 1
ATOM 3759 C CA . PRO A 1 544 ? 169.082 96.044 135.078 1.00 69.37 544 PRO A CA 1
ATOM 3760 C C . PRO A 1 544 ? 169.762 97.381 134.835 1.00 69.37 544 PRO A C 1
ATOM 3761 O O . PRO A 1 544 ? 170.166 98.029 135.810 1.00 69.37 544 PRO A O 1
ATOM 3765 N N . ASP A 1 545 ? 169.900 97.818 133.585 1.00 66.68 545 ASP A N 1
ATOM 3766 C CA . ASP A 1 545 ? 170.634 99.042 133.296 1.00 66.68 545 ASP A CA 1
ATOM 3767 C C . ASP A 1 545 ? 169.750 100.280 133.275 1.00 66.68 545 ASP A C 1
ATOM 3768 O O . ASP A 1 545 ? 170.241 101.360 132.930 1.00 66.68 545 ASP A O 1
ATOM 3773 N N . ILE A 1 546 ? 168.467 100.157 133.619 1.00 55.96 546 ILE A N 1
ATOM 3774 C CA . ILE A 1 546 ? 167.578 101.312 133.552 1.00 55.96 546 ILE A CA 1
ATOM 3775 C C . ILE A 1 546 ? 168.008 102.374 134.554 1.00 55.96 546 ILE A C 1
ATOM 3776 O O . ILE A 1 546 ? 167.929 103.579 134.279 1.00 55.96 546 ILE A O 1
ATOM 3781 N N . LYS A 1 547 ? 168.467 101.948 135.731 1.00 60.64 547 LYS A N 1
ATOM 3782 C CA . LYS A 1 547 ? 168.856 102.907 136.760 1.00 60.64 547 LYS A CA 1
ATOM 3783 C C . LYS A 1 547 ? 169.984 103.804 136.281 1.00 60.64 547 LYS A C 1
ATOM 3784 O O . LYS A 1 547 ? 170.083 104.959 136.709 1.00 60.64 547 LYS A O 1
ATOM 3790 N N . GLN A 1 548 ? 170.845 103.292 135.404 1.00 66.42 548 GLN A N 1
ATOM 3791 C CA . GLN A 1 548 ? 171.937 104.076 134.843 1.00 66.42 548 GLN A CA 1
ATOM 3792 C C . GLN A 1 548 ? 171.513 104.828 133.589 1.00 66.42 548 GLN A C 1
ATOM 3793 O O . GLN A 1 548 ? 171.960 105.957 133.366 1.00 66.42 548 GLN A O 1
ATOM 3799 N N . GLU A 1 549 ? 170.661 104.223 132.760 1.00 61.77 549 GLU A N 1
ATOM 3800 C CA . GLU A 1 549 ? 170.220 104.897 131.544 1.00 61.77 549 GLU A CA 1
ATOM 3801 C C . GLU A 1 549 ? 169.421 106.147 131.875 1.00 61.77 549 GLU A C 1
ATOM 3802 O O . GLU A 1 549 ? 169.540 107.169 131.191 1.00 61.77 549 GLU A O 1
ATOM 3808 N N . LEU A 1 550 ? 168.595 106.086 132.922 1.00 57.62 550 LEU A N 1
ATOM 3809 C CA . LEU A 1 550 ? 167.842 107.266 133.332 1.00 57.62 550 LEU A CA 1
ATOM 3810 C C . LEU A 1 550 ? 168.775 108.390 133.762 1.00 57.62 550 LEU A C 1
ATOM 3811 O O . LEU A 1 550 ? 168.559 109.556 133.414 1.00 57.62 550 LEU A O 1
ATOM 3816 N N . LEU A 1 551 ? 169.820 108.059 134.518 1.00 67.76 551 LEU A N 1
ATOM 3817 C CA . LEU A 1 551 ? 170.774 109.058 134.973 1.00 67.76 551 LEU A CA 1
ATOM 3818 C C . LEU A 1 551 ? 171.729 109.504 133.877 1.00 67.76 551 LEU A C 1
ATOM 3819 O O . LEU A 1 551 ? 172.427 110.504 134.057 1.00 67.76 551 LEU A O 1
ATOM 3824 N N . GLN A 1 552 ? 171.795 108.785 132.756 1.00 76.57 552 GLN A N 1
ATOM 3825 C CA . GLN A 1 552 ? 172.621 109.246 131.646 1.00 76.57 552 GLN A CA 1
ATOM 3826 C C . GLN A 1 552 ? 172.021 110.475 130.980 1.00 76.57 552 GLN A C 1
ATOM 3827 O O . GLN A 1 552 ? 172.752 111.266 130.374 1.00 76.57 552 GLN A O 1
ATOM 3833 N N . CYS A 1 553 ? 170.705 110.652 131.084 1.00 79.08 553 CYS A N 1
ATOM 3834 C CA . CYS A 1 553 ? 170.037 111.878 130.676 1.00 79.08 553 CYS A CA 1
ATOM 3835 C C . CYS A 1 553 ? 169.988 112.904 131.802 1.00 79.08 553 CYS A C 1
ATOM 3836 O O . CYS A 1 553 ? 169.116 113.781 131.800 1.00 79.08 553 CYS A O 1
ATOM 3839 N N . LYS A 1 554 ? 170.907 112.801 132.766 1.00 88.41 554 LYS A N 1
ATOM 3840 C CA . LYS A 1 554 ? 170.967 113.695 133.916 1.00 88.41 554 LYS A CA 1
ATOM 3841 C C . LYS A 1 554 ? 171.354 115.118 133.538 1.00 88.41 554 LYS A C 1
ATOM 3842 O O . LYS A 1 554 ? 171.212 116.020 134.370 1.00 88.41 554 LYS A O 1
ATOM 3848 N N . ALA A 1 555 ? 171.840 115.339 132.315 1.00 96.24 555 ALA A N 1
ATOM 3849 C CA . ALA A 1 555 ? 172.095 116.700 131.860 1.00 96.24 555 ALA A CA 1
ATOM 3850 C C . ALA A 1 555 ? 170.812 117.519 131.820 1.00 96.24 555 ALA A C 1
ATOM 3851 O O . ALA A 1 555 ? 170.853 118.745 131.971 1.00 96.24 555 ALA A O 1
ATOM 3853 N N . HIS A 1 556 ? 169.665 116.863 131.617 1.00 91.05 556 HIS A N 1
ATOM 3854 C CA . HIS A 1 556 ? 168.389 117.569 131.663 1.00 91.05 556 HIS A CA 1
ATOM 3855 C C . HIS A 1 556 ? 168.167 118.224 133.018 1.00 91.05 556 HIS A C 1
ATOM 3856 O O . HIS A 1 556 ? 167.411 119.197 133.124 1.00 91.05 556 HIS A O 1
ATOM 3863 N N . LEU A 1 557 ? 168.807 117.701 134.061 1.00 83.74 557 LEU A N 1
ATOM 3864 C CA . LEU A 1 557 ? 168.678 118.211 135.419 1.00 83.74 557 LEU A CA 1
ATOM 3865 C C . LEU A 1 557 ? 169.846 119.099 135.825 1.00 83.74 557 LEU A C 1
ATOM 3866 O O . LEU A 1 557 ? 169.668 120.026 136.621 1.00 83.74 557 LEU A O 1
ATOM 3871 N N . HIS A 1 558 ? 171.038 118.837 135.290 1.00 95.45 558 HIS A N 1
ATOM 3872 C CA . HIS A 1 558 ? 172.229 119.623 135.608 1.00 95.45 558 HIS A CA 1
ATOM 3873 C C . HIS A 1 558 ? 172.372 120.794 134.635 1.00 95.45 558 HIS A C 1
ATOM 3874 O O . HIS A 1 558 ? 173.321 120.896 133.860 1.00 95.45 558 HIS A O 1
ATOM 3881 N N . ALA A 1 559 ? 171.391 121.692 134.690 1.00 115.33 559 ALA A N 1
ATOM 3882 C CA . ALA A 1 559 ? 171.412 122.884 133.855 1.00 115.33 559 ALA A CA 1
ATOM 3883 C C . ALA A 1 559 ? 172.297 123.987 134.419 1.00 115.33 559 ALA A C 1
ATOM 3884 O O . ALA A 1 559 ? 172.549 124.974 133.719 1.00 115.33 559 ALA A O 1
ATOM 3886 N N . ASN A 1 560 ? 172.770 123.850 135.657 1.00 117.21 560 ASN A N 1
ATOM 3887 C CA . ASN A 1 560 ? 173.586 124.847 136.343 1.00 117.21 560 ASN A CA 1
ATOM 3888 C C . ASN A 1 560 ? 172.815 126.124 136.637 1.00 117.21 560 ASN A C 1
ATOM 3889 O O . ASN A 1 560 ? 173.421 127.131 137.020 1.00 117.21 560 ASN A O 1
ATOM 3894 N N . LYS A 1 561 ? 171.499 126.115 136.462 1.00 97.02 561 LYS A N 1
ATOM 3895 C CA . LYS A 1 561 ? 170.637 127.230 136.807 1.00 97.02 561 LYS A CA 1
ATOM 3896 C C . LYS A 1 561 ? 169.417 126.698 137.541 1.00 97.02 561 LYS A C 1
ATOM 3897 O O . LYS A 1 561 ? 169.040 125.538 137.357 1.00 97.02 561 LYS A O 1
ATOM 3903 N N . PRO A 1 562 ? 168.782 127.516 138.377 1.00 73.05 562 PRO A N 1
ATOM 3904 C CA . PRO A 1 562 ? 167.546 127.065 139.032 1.00 73.05 562 PRO A CA 1
ATOM 3905 C C . PRO A 1 562 ? 166.507 126.656 138.000 1.00 73.05 562 PRO A C 1
ATOM 3906 O O . PRO A 1 562 ? 166.322 127.324 136.980 1.00 73.05 562 PRO A O 1
ATOM 3910 N N . LEU A 1 563 ? 165.831 125.544 138.268 1.00 58.68 563 LEU A N 1
ATOM 3911 C CA . LEU A 1 563 ? 164.825 125.041 137.343 1.00 58.68 563 LEU A CA 1
ATOM 3912 C C . LEU A 1 563 ? 163.522 125.809 137.516 1.00 58.68 563 LEU A C 1
ATOM 3913 O O . LEU A 1 563 ? 163.145 126.170 138.634 1.00 58.68 563 LEU A O 1
ATOM 3918 N N . SER A 1 564 ? 162.831 126.056 136.406 1.00 59.91 564 SER A N 1
ATOM 3919 C CA . SER A 1 564 ? 161.548 126.745 136.449 1.00 59.91 564 SER A CA 1
ATOM 3920 C C . SER A 1 564 ? 160.548 125.936 137.259 1.00 59.91 564 SER A C 1
ATOM 3921 O O . SER A 1 564 ? 160.830 124.796 137.636 1.00 59.91 564 SER A O 1
ATOM 3924 N N . VAL A 1 565 ? 159.376 126.511 137.529 1.00 45.58 565 VAL A N 1
ATOM 3925 C CA . VAL A 1 565 ? 158.401 125.833 138.380 1.00 45.58 565 VAL A CA 1
ATOM 3926 C C . VAL A 1 565 ? 157.939 124.532 137.738 1.00 45.58 565 VAL A C 1
ATOM 3927 O O . VAL A 1 565 ? 157.895 123.480 138.389 1.00 45.58 565 VAL A O 1
ATOM 3931 N N . THR A 1 566 ? 157.587 124.579 136.454 1.00 49.25 566 THR A N 1
ATOM 3932 C CA . THR A 1 566 ? 157.032 123.398 135.804 1.00 49.25 566 THR A CA 1
ATOM 3933 C C . THR A 1 566 ? 158.050 122.267 135.736 1.00 49.25 566 THR A C 1
ATOM 3934 O O . THR A 1 566 ? 157.705 121.099 135.957 1.00 49.25 566 THR A O 1
ATOM 3938 N N . ASP A 1 567 ? 159.304 122.586 135.422 1.00 52.31 567 ASP A N 1
ATOM 3939 C CA . ASP A 1 567 ? 160.324 121.546 135.384 1.00 52.31 567 ASP A CA 1
ATOM 3940 C C . ASP A 1 567 ? 160.485 120.892 136.748 1.00 52.31 567 ASP A C 1
ATOM 3941 O O . ASP A 1 567 ? 160.616 119.666 136.845 1.00 52.31 567 ASP A O 1
ATOM 3946 N N . LEU A 1 568 ? 160.488 121.695 137.811 1.00 43.10 568 LEU A N 1
ATOM 3947 C CA . LEU A 1 568 ? 160.611 121.133 139.147 1.00 43.10 568 LEU A CA 1
ATOM 3948 C C . LEU A 1 568 ? 159.422 120.240 139.468 1.00 43.10 568 LEU A C 1
ATOM 3949 O O . LEU A 1 568 ? 159.585 119.165 140.056 1.00 43.10 568 LEU A O 1
ATOM 3954 N N . LYS A 1 569 ? 158.215 120.663 139.084 1.00 43.51 569 LYS A N 1
ATOM 3955 C CA . LYS A 1 569 ? 157.049 119.812 139.300 1.00 43.51 569 LYS A CA 1
ATOM 3956 C C . LYS A 1 569 ? 157.216 118.475 138.595 1.00 43.51 569 LYS A C 1
ATOM 3957 O O . LYS A 1 569 ? 156.957 117.417 139.179 1.00 43.51 569 LYS A O 1
ATOM 3963 N N . GLU A 1 570 ? 157.653 118.505 137.337 1.00 50.60 570 GLU A N 1
ATOM 3964 C CA . GLU A 1 570 ? 157.811 117.268 136.579 1.00 50.60 570 GLU A CA 1
ATOM 3965 C C . GLU A 1 570 ? 158.840 116.353 137.234 1.00 50.60 570 GLU A C 1
ATOM 3966 O O . GLU A 1 570 ? 158.607 115.146 137.395 1.00 50.60 570 GLU A O 1
ATOM 3972 N N . VAL A 1 571 ? 159.991 116.911 137.615 1.00 44.71 571 VAL A N 1
ATOM 3973 C CA . VAL A 1 571 ? 161.053 116.091 138.192 1.00 44.71 571 VAL A CA 1
ATOM 3974 C C . VAL A 1 571 ? 160.597 115.485 139.510 1.00 44.71 571 VAL A C 1
ATOM 3975 O O . VAL A 1 571 ? 160.850 114.306 139.788 1.00 44.71 571 VAL A O 1
ATOM 3979 N N . LEU A 1 572 ? 159.930 116.278 140.349 1.00 40.59 572 LEU A N 1
ATOM 3980 C CA . LEU A 1 572 ? 159.461 115.755 141.624 1.00 40.59 572 LEU A CA 1
ATOM 3981 C C . LEU A 1 572 ? 158.414 114.669 141.420 1.00 40.59 572 LEU A C 1
ATOM 3982 O O . LEU A 1 572 ? 158.411 113.659 142.132 1.00 40.59 572 LEU A O 1
ATOM 3987 N N . GLY A 1 573 ? 157.516 114.854 140.452 1.00 44.54 573 GLY A N 1
ATOM 3988 C CA . GLY A 1 573 ? 156.531 113.822 140.177 1.00 44.54 573 GLY A CA 1
ATOM 3989 C C . GLY A 1 573 ? 157.173 112.516 139.753 1.00 44.54 573 GLY A C 1
ATOM 3990 O O . GLY A 1 573 ? 156.815 111.443 140.244 1.00 44.54 573 GLY A O 1
ATOM 3991 N N . CYS A 1 574 ? 158.140 112.589 138.838 1.00 42.65 574 CYS A N 1
ATOM 3992 C CA . CYS A 1 574 ? 158.831 111.376 138.415 1.00 42.65 574 CYS A CA 1
ATOM 3993 C C . CYS A 1 574 ? 159.533 110.713 139.594 1.00 42.65 574 CYS A C 1
ATOM 3994 O O . CYS A 1 574 ? 159.431 109.495 139.793 1.00 42.65 574 CYS A O 1
ATOM 3997 N N . LEU A 1 575 ? 160.240 111.503 140.404 1.00 43.73 575 LEU A N 1
ATOM 3998 C CA . LEU A 1 575 ? 160.973 110.922 141.521 1.00 43.73 575 LEU A CA 1
ATOM 3999 C C . LEU A 1 575 ? 160.024 110.247 142.498 1.00 43.73 575 LEU A C 1
ATOM 4000 O O . LEU A 1 575 ? 160.318 109.160 143.005 1.00 43.73 575 LEU A O 1
ATOM 4005 N N . TYR A 1 576 ? 158.874 110.869 142.769 1.00 41.85 576 TYR A N 1
ATOM 4006 C CA . TYR A 1 576 ? 157.887 110.238 143.640 1.00 41.85 576 TYR A CA 1
ATOM 4007 C C . TYR A 1 576 ? 157.370 108.945 143.032 1.00 41.85 576 TYR A C 1
ATOM 4008 O O . TYR A 1 576 ? 157.155 107.959 143.744 1.00 41.85 576 TYR A O 1
ATOM 4017 N N . GLU A 1 577 ? 157.154 108.929 141.718 1.00 44.67 577 GLU A N 1
ATOM 4018 C CA . GLU A 1 577 ? 156.756 107.688 141.065 1.00 44.67 577 GLU A CA 1
ATOM 4019 C C . GLU A 1 577 ? 157.778 106.595 141.325 1.00 44.67 577 GLU A C 1
ATOM 4020 O O . GLU A 1 577 ? 157.413 105.442 141.577 1.00 44.67 577 GLU A O 1
ATOM 4026 N N . SER A 1 578 ? 159.065 106.939 141.275 1.00 42.88 578 SER A N 1
ATOM 4027 C CA . SER A 1 578 ? 160.102 105.922 141.423 1.00 42.88 578 SER A CA 1
ATOM 4028 C C . SER A 1 578 ? 160.007 105.222 142.771 1.00 42.88 578 SER A C 1
ATOM 4029 O O . SER A 1 578 ? 160.240 104.013 142.867 1.00 42.88 578 SER A O 1
ATOM 4032 N N . GLN A 1 579 ? 159.684 105.963 143.828 1.00 45.11 579 GLN A N 1
ATOM 4033 C CA . GLN A 1 579 ? 159.528 105.394 145.167 1.00 45.11 579 GLN A CA 1
ATOM 4034 C C . GLN A 1 579 ? 160.811 104.734 145.661 1.00 45.11 579 GLN A C 1
ATOM 4035 O O . GLN A 1 579 ? 160.770 103.769 146.424 1.00 45.11 579 GLN A O 1
ATOM 4041 N N . GLU A 1 580 ? 161.963 105.244 145.235 1.00 53.59 580 GLU A N 1
ATOM 4042 C CA . GLU A 1 580 ? 163.255 104.775 145.720 1.00 53.59 580 GLU A CA 1
ATOM 4043 C C . GLU A 1 580 ? 164.113 105.983 146.057 1.00 53.59 580 GLU A C 1
ATOM 4044 O O . GLU A 1 580 ? 164.419 106.795 145.179 1.00 53.59 580 GLU A O 1
ATOM 4050 N N . GLU A 1 581 ? 164.511 106.092 147.324 1.00 55.17 581 GLU A N 1
ATOM 4051 C CA . GLU A 1 581 ? 165.223 107.283 147.768 1.00 55.17 581 GLU A CA 1
ATOM 4052 C C . GLU A 1 581 ? 166.616 107.373 147.160 1.00 55.17 581 GLU A C 1
ATOM 4053 O O . GLU A 1 581 ? 167.099 108.479 146.889 1.00 55.17 581 GLU A O 1
ATOM 4059 N N . GLU A 1 582 ? 167.276 106.233 146.941 1.00 58.34 582 GLU A N 1
ATOM 4060 C CA . GLU A 1 582 ? 168.615 106.262 146.363 1.00 58.34 582 GLU A CA 1
ATOM 4061 C C . GLU A 1 582 ? 168.606 106.890 144.980 1.00 58.34 582 GLU A C 1
ATOM 4062 O O . GLU A 1 582 ? 169.624 107.433 144.538 1.00 58.34 582 GLU A O 1
ATOM 4068 N N . LEU A 1 583 ? 167.477 106.814 144.277 1.00 49.93 583 LEU A N 1
ATOM 4069 C CA . LEU A 1 583 ? 167.366 107.484 142.989 1.00 49.93 583 LEU A CA 1
ATOM 4070 C C . LEU A 1 583 ? 167.196 108.986 143.159 1.00 49.93 583 LEU A C 1
ATOM 4071 O O . LEU A 1 583 ? 167.619 109.759 142.293 1.00 49.93 583 LEU A O 1
ATOM 4076 N N . ALA A 1 584 ? 166.567 109.415 144.255 1.00 47.10 584 ALA A N 1
ATOM 4077 C CA . ALA A 1 584 ? 166.333 110.836 144.483 1.00 47.10 584 ALA A CA 1
ATOM 4078 C C . ALA A 1 584 ? 167.585 111.548 144.981 1.00 47.10 584 ALA A C 1
ATOM 4079 O O . ALA A 1 584 ? 167.816 112.715 144.641 1.00 47.10 584 ALA A O 1
ATOM 4081 N N . LYS A 1 585 ? 168.391 110.873 145.800 1.00 49.25 585 LYS A N 1
ATOM 4082 C CA . LYS A 1 585 ? 169.546 111.537 146.395 1.00 49.25 585 LYS A CA 1
ATOM 4083 C C . LYS A 1 585 ? 170.488 112.062 145.322 1.00 49.25 585 LYS A C 1
ATOM 4084 O O . LYS A 1 585 ? 170.858 113.240 145.327 1.00 49.25 585 LYS A O 1
ATOM 4090 N N . VAL A 1 586 ? 170.874 111.205 144.376 1.00 55.20 586 VAL A N 1
ATOM 4091 C CA . VAL A 1 586 ? 171.854 111.601 143.375 1.00 55.20 586 VAL A CA 1
ATOM 4092 C C . VAL A 1 586 ? 171.345 112.740 142.507 1.00 55.20 586 VAL A C 1
ATOM 4093 O O . VAL A 1 586 ? 172.145 113.446 141.886 1.00 55.20 586 VAL A O 1
ATOM 4097 N N . VAL A 1 587 ? 170.033 112.941 142.445 1.00 53.17 587 VAL A N 1
ATOM 4098 C CA . VAL A 1 587 ? 169.466 113.953 141.559 1.00 53.17 587 VAL A CA 1
ATOM 4099 C C . VAL A 1 587 ? 169.262 115.279 142.278 1.00 53.17 587 VAL A C 1
ATOM 4100 O O . VAL A 1 587 ? 169.504 116.340 141.701 1.00 53.17 587 VAL A O 1
ATOM 4104 N N . VAL A 1 588 ? 168.801 115.254 143.534 1.00 46.84 588 VAL A N 1
ATOM 4105 C CA . VAL A 1 588 ? 168.499 116.495 144.246 1.00 46.84 588 VAL A CA 1
ATOM 4106 C C . VAL A 1 588 ? 169.681 117.024 145.043 1.00 46.84 588 VAL A C 1
ATOM 4107 O O . VAL A 1 588 ? 169.521 117.996 145.791 1.00 46.84 588 VAL A O 1
ATOM 4111 N N . ALA A 1 589 ? 170.854 116.412 144.926 1.00 44.49 589 ALA A N 1
ATOM 4112 C CA . ALA A 1 589 ? 172.006 116.900 145.676 1.00 44.49 589 ALA A CA 1
ATOM 4113 C C . ALA A 1 589 ? 172.437 118.305 145.275 1.00 44.49 589 ALA A C 1
ATOM 4114 O O . ALA A 1 589 ? 172.699 119.119 146.178 1.00 44.49 589 ALA A O 1
ATOM 4116 N N . PRO A 1 590 ? 172.540 118.660 143.992 1.00 49.96 590 PRO A N 1
ATOM 4117 C CA . PRO A 1 590 ? 173.174 119.929 143.623 1.00 49.96 590 PRO A CA 1
ATOM 4118 C C . PRO A 1 590 ? 172.248 121.135 143.584 1.00 49.96 590 PRO A C 1
ATOM 4119 O O . PRO A 1 590 ? 172.710 122.218 143.212 1.00 49.96 590 PRO A O 1
ATOM 4123 N N . PHE A 1 591 ? 170.972 121.007 143.939 1.00 47.73 591 PHE A N 1
ATOM 4124 C CA . PHE A 1 591 ? 170.085 122.164 143.896 1.00 47.73 591 PHE A CA 1
ATOM 4125 C C . PHE A 1 591 ? 170.622 123.271 144.790 1.00 47.73 591 PHE A C 1
ATOM 4126 O O . PHE A 1 591 ? 171.112 123.018 145.892 1.00 47.73 591 PHE A O 1
ATOM 4134 N N . LYS A 1 592 ? 170.534 124.505 144.303 1.00 43.08 592 LYS A N 1
ATOM 4135 C CA . LYS A 1 592 ? 170.976 125.669 145.055 1.00 43.08 592 LYS A CA 1
ATOM 4136 C C . LYS A 1 592 ? 169.900 126.719 145.244 1.00 43.08 592 LYS A C 1
ATOM 4137 O O . LYS A 1 592 ? 169.962 127.466 146.217 1.00 43.08 592 LYS A O 1
ATOM 4143 N N . GLU A 1 593 ? 168.932 126.812 144.344 1.00 45.90 593 GLU A N 1
ATOM 4144 C CA . GLU A 1 593 ? 167.812 127.718 144.519 1.00 45.90 593 GLU A CA 1
ATOM 4145 C C . GLU A 1 593 ? 166.550 127.029 144.035 1.00 45.90 593 GLU A C 1
ATOM 4146 O O . GLU A 1 593 ? 166.604 126.178 143.145 1.00 45.90 593 GLU A O 1
ATOM 4152 N N . ILE A 1 594 ? 165.419 127.386 144.629 1.00 38.98 594 ILE A N 1
ATOM 4153 C CA . ILE A 1 594 ? 164.175 126.670 144.403 1.00 38.98 594 ILE A CA 1
ATOM 4154 C C . ILE A 1 594 ? 163.019 127.653 144.442 1.00 38.98 594 ILE A C 1
ATOM 4155 O O . ILE A 1 594 ? 163.055 128.656 145.159 1.00 38.98 594 ILE A O 1
ATOM 4160 N N . SER A 1 595 ? 161.993 127.365 143.654 1.00 40.30 595 SER A N 1
ATOM 4161 C CA . SER A 1 595 ? 160.725 128.070 143.729 1.00 40.30 595 SER A CA 1
ATOM 4162 C C . SER A 1 595 ? 159.600 127.053 143.668 1.00 40.30 595 SER A C 1
ATOM 4163 O O . SER A 1 595 ? 159.663 126.096 142.894 1.00 40.30 595 SER A O 1
ATOM 4166 N N . ILE A 1 596 ? 158.572 127.263 144.482 1.00 34.27 596 ILE A N 1
ATOM 4167 C CA . ILE A 1 596 ? 157.478 126.315 144.626 1.00 34.27 596 ILE A CA 1
ATOM 4168 C C . ILE A 1 596 ? 156.165 127.057 144.449 1.00 34.27 596 ILE A C 1
ATOM 4169 O O . ILE A 1 596 ? 156.055 128.236 144.798 1.00 34.27 596 ILE A O 1
ATOM 4174 N N . HIS A 1 597 ? 155.173 126.370 143.886 1.00 32.49 597 HIS A N 1
ATOM 4175 C CA . HIS A 1 597 ? 153.826 126.915 143.710 1.00 32.49 597 HIS A CA 1
ATOM 4176 C C . HIS A 1 597 ? 152.846 125.773 143.955 1.00 32.49 597 HIS A C 1
ATOM 4177 O O . HIS A 1 597 ? 152.470 125.059 143.025 1.00 32.49 597 HIS A O 1
ATOM 4184 N N . LEU A 1 598 ? 152.421 125.619 145.202 1.00 33.19 598 LEU A N 1
ATOM 4185 C CA . LEU A 1 598 ? 151.526 124.532 145.562 1.00 33.19 598 LEU A CA 1
ATOM 4186 C C . LEU A 1 598 ? 150.112 124.827 145.084 1.00 33.19 598 LEU A C 1
ATOM 4187 O O . LEU A 1 598 ? 149.675 125.979 145.069 1.00 33.19 598 LEU A O 1
ATOM 4192 N N . THR A 1 599 ? 149.399 123.774 144.686 1.00 38.75 599 THR A N 1
ATOM 4193 C CA . THR A 1 599 ? 148.008 123.894 144.272 1.00 38.75 599 THR A CA 1
ATOM 4194 C C . THR A 1 599 ? 147.088 122.850 144.879 1.00 38.75 599 THR A C 1
ATOM 4195 O O . THR A 1 599 ? 145.873 123.072 144.890 1.00 38.75 599 THR A O 1
ATOM 4199 N N . ASN A 1 600 ? 147.604 121.732 145.374 1.00 40.03 600 ASN A N 1
ATOM 4200 C CA . ASN A 1 600 ? 146.763 120.719 145.994 1.00 40.03 600 ASN A CA 1
ATOM 4201 C C . ASN A 1 600 ? 147.630 119.859 146.899 1.00 40.03 600 ASN A C 1
ATOM 4202 O O . ASN A 1 600 ? 148.845 120.044 146.989 1.00 40.03 600 ASN A O 1
ATOM 4207 N N . THR A 1 601 ? 146.986 118.903 147.566 1.00 41.82 601 THR A N 1
ATOM 4208 C CA . THR A 1 601 ? 147.677 118.105 148.573 1.00 41.82 601 THR A CA 1
ATOM 4209 C C . THR A 1 601 ? 148.801 117.275 147.964 1.00 41.82 601 THR A C 1
ATOM 4210 O O . THR A 1 601 ? 149.882 117.143 148.556 1.00 41.82 601 THR A O 1
ATOM 4214 N N . SER A 1 602 ? 148.565 116.696 146.787 1.00 41.21 602 SER A N 1
ATOM 4215 C CA . SER A 1 602 ? 149.550 115.793 146.207 1.00 41.21 602 SER A CA 1
ATOM 4216 C C . SER A 1 602 ? 150.887 116.495 145.995 1.00 41.21 602 SER A C 1
ATOM 4217 O O . SER A 1 602 ? 151.951 115.898 146.200 1.00 41.21 602 SER A O 1
ATOM 4220 N N . GLU A 1 603 ? 150.857 117.761 145.576 1.00 39.41 603 GLU A N 1
ATOM 4221 C CA . GLU A 1 603 ? 152.105 118.489 145.378 1.00 39.41 603 GLU A CA 1
ATOM 4222 C C . GLU A 1 603 ? 152.859 118.651 146.692 1.00 39.41 603 GLU A C 1
ATOM 4223 O O . GLU A 1 603 ? 154.088 118.504 146.734 1.00 39.41 603 GLU A O 1
ATOM 4229 N N . VAL A 1 604 ? 152.142 118.950 147.774 1.00 32.93 604 VAL A N 1
ATOM 4230 C CA . VAL A 1 604 ? 152.784 119.048 149.080 1.00 32.93 604 VAL A CA 1
ATOM 4231 C C . VAL A 1 604 ? 153.447 117.728 149.432 1.00 32.93 604 VAL A C 1
ATOM 4232 O O . VAL A 1 604 ? 154.588 117.690 149.910 1.00 32.93 604 VAL A O 1
ATOM 4236 N N . MET A 1 605 ? 152.742 116.621 149.203 1.00 39.40 605 MET A N 1
ATOM 4237 C CA . MET A 1 605 ? 153.307 115.324 149.556 1.00 39.40 605 MET A CA 1
ATOM 4238 C C . MET A 1 605 ? 154.565 115.036 148.747 1.00 39.40 605 MET A C 1
ATOM 4239 O O . MET A 1 605 ? 155.563 114.545 149.289 1.00 39.40 605 MET A O 1
ATOM 4244 N N . HIS A 1 606 ? 154.542 115.347 147.450 1.00 37.97 606 HIS A N 1
ATOM 4245 C CA . HIS A 1 606 ? 155.713 115.106 146.611 1.00 37.97 606 HIS A CA 1
ATOM 4246 C C . HIS A 1 606 ? 156.910 115.923 147.083 1.00 37.97 606 HIS A C 1
ATOM 4247 O O . HIS A 1 606 ? 158.027 115.396 147.210 1.00 37.97 606 HIS A O 1
ATOM 4254 N N . CYS A 1 607 ? 156.699 117.217 147.337 1.00 33.93 607 CYS A N 1
ATOM 4255 C CA . CYS A 1 607 ? 157.800 118.062 147.785 1.00 33.93 607 CYS A CA 1
ATOM 4256 C C . CYS A 1 607 ? 158.365 117.560 149.104 1.00 33.93 607 CYS A C 1
ATOM 4257 O O . CYS A 1 607 ? 159.588 117.494 149.280 1.00 33.93 607 CYS A O 1
ATOM 4260 N N . SER A 1 608 ? 157.493 117.183 150.040 1.00 35.85 608 SER A N 1
ATOM 4261 C CA . SER A 1 608 ? 157.977 116.675 151.316 1.00 35.85 608 SER A CA 1
ATOM 4262 C C . SER A 1 608 ? 158.811 115.420 151.120 1.00 35.85 608 SER A C 1
ATOM 4263 O O . SER A 1 608 ? 159.881 115.279 151.722 1.00 35.85 608 SER A O 1
ATOM 4266 N N . PHE A 1 609 ? 158.346 114.496 150.277 1.00 39.37 609 PHE A N 1
ATOM 4267 C CA . PHE A 1 609 ? 159.085 113.252 150.086 1.00 39.37 609 PHE A CA 1
ATOM 4268 C C . PHE A 1 609 ? 160.463 113.507 149.499 1.00 39.37 609 PHE A C 1
ATOM 4269 O O . PHE A 1 609 ? 161.447 112.894 149.926 1.00 39.37 609 PHE A O 1
ATOM 4277 N N . SER A 1 610 ? 160.557 114.390 148.506 1.00 37.57 610 SER A N 1
ATOM 4278 C CA . SER A 1 610 ? 161.806 114.539 147.763 1.00 37.57 610 SER A CA 1
ATOM 4279 C C . SER A 1 610 ? 162.805 115.486 148.412 1.00 37.57 610 SER A C 1
ATOM 4280 O O . SER A 1 610 ? 163.982 115.138 148.526 1.00 37.57 610 SER A O 1
ATOM 4283 N N . LEU A 1 611 ? 162.377 116.675 148.841 1.00 35.08 611 LEU A N 1
ATOM 4284 C CA . LEU A 1 611 ? 163.335 117.731 149.156 1.00 35.08 611 LEU A CA 1
ATOM 4285 C C . LEU A 1 611 ? 164.062 117.532 150.479 1.00 35.08 611 LEU A C 1
ATOM 4286 O O . LEU A 1 611 ? 165.006 118.278 150.754 1.00 35.08 611 LEU A O 1
ATOM 4291 N N . LYS A 1 612 ? 163.671 116.555 151.298 1.00 44.30 612 LYS A N 1
ATOM 4292 C CA . LYS A 1 612 ? 164.307 116.409 152.603 1.00 44.30 612 LYS A CA 1
ATOM 4293 C C . LYS A 1 612 ? 165.785 116.061 152.492 1.00 44.30 612 LYS A C 1
ATOM 4294 O O . LYS A 1 612 ? 166.511 116.181 153.484 1.00 44.30 612 LYS A O 1
ATOM 4300 N N . HIS A 1 613 ? 166.248 115.629 151.320 1.00 45.13 613 HIS A N 1
ATOM 4301 C CA . HIS A 1 613 ? 167.637 115.229 151.136 1.00 45.13 613 HIS A CA 1
ATOM 4302 C C . HIS A 1 613 ? 168.545 116.368 150.695 1.00 45.13 613 HIS A C 1
ATOM 4303 O O . HIS A 1 613 ? 169.763 116.172 150.631 1.00 45.13 613 HIS A O 1
ATOM 4310 N N . CYS A 1 614 ? 167.999 117.538 150.384 1.00 44.28 614 CYS A N 1
ATOM 4311 C CA . CYS A 1 614 ? 168.837 118.655 149.977 1.00 44.28 614 CYS A CA 1
ATOM 4312 C C . CYS A 1 614 ? 169.710 119.109 151.139 1.00 44.28 614 CYS A C 1
ATOM 4313 O O . CYS A 1 614 ? 169.300 119.057 152.301 1.00 44.28 614 CYS A O 1
ATOM 4316 N N . GLN A 1 615 ? 170.926 119.549 150.820 1.00 43.49 615 GLN A N 1
ATOM 4317 C CA . GLN A 1 615 ? 171.862 120.037 151.823 1.00 43.49 615 GLN A CA 1
ATOM 4318 C C . GLN A 1 615 ? 172.491 121.376 151.480 1.00 43.49 615 GLN A C 1
ATOM 4319 O O . GLN A 1 615 ? 172.881 122.102 152.395 1.00 43.49 615 GLN A O 1
ATOM 4325 N N . ASP A 1 616 ? 172.604 121.724 150.202 1.00 41.26 616 ASP A N 1
ATOM 4326 C CA . ASP A 1 616 ? 173.206 122.984 149.794 1.00 41.26 616 ASP A CA 1
ATOM 4327 C C . ASP A 1 616 ? 172.176 124.034 149.408 1.00 41.26 616 ASP A C 1
ATOM 4328 O O . ASP A 1 616 ? 172.551 125.105 148.926 1.00 41.26 616 ASP A O 1
ATOM 4333 N N . LEU A 1 617 ? 170.892 123.758 149.606 1.00 37.31 617 LEU A N 1
ATOM 4334 C CA . LEU A 1 617 ? 169.860 124.725 149.261 1.00 37.31 617 LEU A CA 1
ATOM 4335 C C . LEU A 1 617 ? 170.121 126.035 149.987 1.00 37.31 617 LEU A C 1
ATOM 4336 O O . LEU A 1 617 ? 170.478 126.037 151.167 1.00 37.31 617 LEU A O 1
ATOM 4341 N N . GLN A 1 618 ? 169.962 127.155 149.280 1.00 36.60 618 GLN A N 1
ATOM 4342 C CA . GLN A 1 618 ? 170.312 128.461 149.825 1.00 36.60 618 GLN A CA 1
ATOM 4343 C C . GLN A 1 618 ? 169.221 129.508 149.721 1.00 36.60 618 GLN A C 1
ATOM 4344 O O . GLN A 1 618 ? 169.239 130.460 150.496 1.00 36.60 618 GLN A O 1
ATOM 4350 N N . LYS A 1 619 ? 168.297 129.385 148.785 1.00 36.01 619 LYS A N 1
ATOM 4351 C CA . LYS A 1 619 ? 167.200 130.326 148.660 1.00 36.01 619 LYS A CA 1
ATOM 4352 C C . LYS A 1 619 ? 165.912 129.543 148.501 1.00 36.01 619 LYS A C 1
ATOM 4353 O O . LYS A 1 619 ? 165.931 128.357 148.177 1.00 36.01 619 LYS A O 1
ATOM 4359 N N . LEU A 1 620 ? 164.789 130.198 148.761 1.00 41.66 620 LEU A N 1
ATOM 4360 C CA . LEU A 1 620 ? 163.504 129.526 148.667 1.00 41.66 620 LEU A CA 1
ATOM 4361 C C . LEU A 1 620 ? 162.406 130.566 148.551 1.00 41.66 620 LEU A C 1
ATOM 4362 O O . LEU A 1 620 ? 162.369 131.517 149.332 1.00 41.66 620 LEU A O 1
ATOM 4367 N N . SER A 1 621 ? 161.522 130.385 147.580 1.00 42.39 621 SER A N 1
ATOM 4368 C CA . SER A 1 621 ? 160.362 131.243 147.399 1.00 42.39 621 SER A CA 1
ATOM 4369 C C . SER A 1 621 ? 159.120 130.372 147.410 1.00 42.39 621 SER A C 1
ATOM 4370 O O . SER A 1 621 ? 159.033 129.408 146.646 1.00 42.39 621 SER A O 1
ATOM 4373 N N . LEU A 1 622 ? 158.164 130.714 148.260 1.00 61.89 622 LEU A N 1
ATOM 4374 C CA . LEU A 1 622 ? 157.003 129.875 148.500 1.00 61.89 622 LEU A CA 1
ATOM 4375 C C . LEU A 1 622 ? 155.746 130.578 148.014 1.00 61.89 622 LEU A C 1
ATOM 4376 O O . LEU A 1 622 ? 155.741 131.789 147.792 1.00 61.89 622 LEU A O 1
ATOM 4381 N N . GLN A 1 623 ? 154.688 129.799 147.820 1.00 42.71 623 GLN A N 1
ATOM 4382 C CA . GLN A 1 623 ? 153.390 130.344 147.461 1.00 42.71 623 GLN A CA 1
ATOM 4383 C C . GLN A 1 623 ? 152.359 129.236 147.565 1.00 42.71 623 GLN A C 1
ATOM 4384 O O . GLN A 1 623 ? 152.618 128.108 147.146 1.00 42.71 623 GLN A O 1
ATOM 4390 N N . VAL A 1 624 ? 151.195 129.559 148.117 1.00 36.49 624 VAL A N 1
ATOM 4391 C CA . VAL A 1 624 ? 150.117 128.596 148.299 1.00 36.49 624 VAL A CA 1
ATOM 4392 C C . VAL A 1 624 ? 148.888 129.131 147.583 1.00 36.49 624 VAL A C 1
ATOM 4393 O O . VAL A 1 624 ? 148.495 130.284 147.792 1.00 36.49 624 VAL A O 1
ATOM 4397 N N . ALA A 1 625 ? 148.284 128.300 146.743 1.00 38.52 625 ALA A N 1
ATOM 4398 C CA . ALA A 1 625 ? 147.102 128.710 146.008 1.00 38.52 625 ALA A CA 1
ATOM 4399 C C . ALA A 1 625 ? 145.846 128.420 146.818 1.00 38.52 625 ALA A C 1
ATOM 4400 O O . ALA A 1 625 ? 145.841 127.597 147.734 1.00 38.52 625 ALA A O 1
ATOM 4402 N N . LYS A 1 626 ? 144.768 129.112 146.465 1.00 49.51 626 LYS A N 1
ATOM 4403 C CA . LYS A 1 626 ? 143.508 128.923 147.165 1.00 49.51 626 LYS A CA 1
ATOM 4404 C C . LYS A 1 626 ? 143.005 127.499 146.973 1.00 49.51 626 LYS A C 1
ATOM 4405 O O . LYS A 1 626 ? 143.210 126.878 145.929 1.00 49.51 626 LYS A O 1
ATOM 4411 N N . GLY A 1 627 ? 142.344 126.981 148.001 1.00 44.79 627 GLY A N 1
ATOM 4412 C CA . GLY A 1 627 ? 141.763 125.663 147.969 1.00 44.79 627 GLY A CA 1
ATOM 4413 C C . GLY A 1 627 ? 142.585 124.596 148.659 1.00 44.79 627 GLY A C 1
ATOM 4414 O O . GLY A 1 627 ? 142.038 123.541 148.999 1.00 44.79 627 GLY A O 1
ATOM 4415 N N . VAL A 1 628 ? 143.877 124.834 148.877 1.00 41.75 628 VAL A N 1
ATOM 4416 C CA . VAL A 1 628 ? 144.689 123.858 149.593 1.00 41.75 628 VAL A CA 1
ATOM 4417 C C . VAL A 1 628 ? 144.231 123.755 151.041 1.00 41.75 628 VAL A C 1
ATOM 4418 O O . VAL A 1 628 ? 144.018 122.656 151.565 1.00 41.75 628 VAL A O 1
ATOM 4422 N N . PHE A 1 629 ? 144.065 124.897 151.703 1.00 47.63 629 PHE A N 1
ATOM 4423 C CA . PHE A 1 629 ? 143.620 124.956 153.089 1.00 47.63 629 PHE A CA 1
ATOM 4424 C C . PHE A 1 629 ? 142.181 125.446 153.138 1.00 47.63 629 PHE A C 1
ATOM 4425 O O . PHE A 1 629 ? 141.854 126.489 152.561 1.00 47.63 629 PHE A O 1
ATOM 4433 N N . LEU A 1 630 ? 141.333 124.699 153.836 1.00 97.87 630 LEU A N 1
ATOM 4434 C CA . LEU A 1 630 ? 139.912 124.997 153.884 1.00 97.87 630 LEU A CA 1
ATOM 4435 C C . LEU A 1 630 ? 139.666 126.319 154.608 1.00 97.87 630 LEU A C 1
ATOM 4436 O O . LEU A 1 630 ? 140.394 126.701 155.528 1.00 97.87 630 LEU A O 1
ATOM 4441 N N . GLU A 1 631 ? 138.620 127.019 154.177 1.00 105.69 631 GLU A N 1
ATOM 4442 C CA . GLU A 1 631 ? 138.259 128.291 154.787 1.00 105.69 631 GLU A CA 1
ATOM 4443 C C . GLU A 1 631 ? 138.108 128.147 156.297 1.00 105.69 631 GLU A C 1
ATOM 4444 O O . GLU A 1 631 ? 137.892 127.053 156.824 1.00 105.69 631 GLU A O 1
ATOM 4450 N N . ASN A 1 632 ? 138.229 129.274 156.994 1.00 116.96 632 ASN A N 1
ATOM 4451 C CA . ASN A 1 632 ? 138.154 129.269 158.449 1.00 116.96 632 ASN A CA 1
ATOM 4452 C C . ASN A 1 632 ? 136.715 129.081 158.912 1.00 116.96 632 ASN A C 1
ATOM 4453 O O . ASN A 1 632 ? 135.800 129.750 158.425 1.00 116.96 632 ASN A O 1
ATOM 4458 N N . TYR A 1 633 ? 136.522 128.170 159.862 1.00 116.82 633 TYR A N 1
ATOM 4459 C CA . TYR A 1 633 ? 135.218 127.958 160.479 1.00 116.82 633 TYR A CA 1
ATOM 4460 C C . TYR A 1 633 ? 135.322 128.153 161.986 1.00 116.82 633 TYR A C 1
ATOM 4461 O O . TYR A 1 633 ? 136.408 128.063 162.559 1.00 116.82 633 TYR A O 1
ATOM 4470 N N . TRP A 1 653 ? 134.584 118.014 157.313 1.00 123.09 653 TRP A N 1
ATOM 4471 C CA . TRP A 1 653 ? 135.564 119.003 156.880 1.00 123.09 653 TRP A CA 1
ATOM 4472 C C . TRP A 1 653 ? 136.799 118.971 157.779 1.00 123.09 653 TRP A C 1
ATOM 4473 O O . TRP A 1 653 ? 137.923 119.242 157.335 1.00 123.09 653 TRP A O 1
ATOM 4484 N N . ALA A 1 654 ? 136.576 118.630 159.050 1.00 122.07 654 ALA A N 1
ATOM 4485 C CA . ALA A 1 654 ? 137.672 118.620 160.012 1.00 122.07 654 ALA A CA 1
ATOM 4486 C C . ALA A 1 654 ? 138.756 117.631 159.604 1.00 122.07 654 ALA A C 1
ATOM 4487 O O . ALA A 1 654 ? 139.945 117.958 159.646 1.00 122.07 654 ALA A O 1
ATOM 4489 N N . ARG A 1 655 ? 138.369 116.419 159.196 1.00 117.81 655 ARG A N 1
ATOM 4490 C CA . ARG A 1 655 ? 139.360 115.425 158.790 1.00 117.81 655 ARG A CA 1
ATOM 4491 C C . ARG A 1 655 ? 140.068 115.842 157.505 1.00 117.81 655 ARG A C 1
ATOM 4492 O O . ARG A 1 655 ? 141.278 115.618 157.345 1.00 117.81 655 ARG A O 1
ATOM 4494 N N . GLN A 1 656 ? 139.324 116.434 156.569 1.00 111.24 656 GLN A N 1
ATOM 4495 C CA . GLN A 1 656 ? 139.931 116.893 155.326 1.00 111.24 656 GLN A CA 1
ATOM 4496 C C . GLN A 1 656 ? 141.007 117.928 155.608 1.00 111.24 656 GLN A C 1
ATOM 4497 O O . GLN A 1 656 ? 142.092 117.894 155.015 1.00 111.24 656 GLN A O 1
ATOM 4503 N N . ASP A 1 657 ? 140.727 118.863 156.519 1.00 98.19 657 ASP A N 1
ATOM 4504 C CA . ASP A 1 657 ? 141.753 119.830 156.889 1.00 98.19 657 ASP A CA 1
ATOM 4505 C C . ASP A 1 657 ? 142.852 119.189 157.728 1.00 98.19 657 ASP A C 1
ATOM 4506 O O . ASP A 1 657 ? 144.002 119.636 157.680 1.00 98.19 657 ASP A O 1
ATOM 4511 N N . LEU A 1 658 ? 142.525 118.149 158.498 1.00 90.05 658 LEU A N 1
ATOM 4512 C CA . LEU A 1 658 ? 143.525 117.513 159.349 1.00 90.05 658 LEU A CA 1
ATOM 4513 C C . LEU A 1 658 ? 144.595 116.815 158.523 1.00 90.05 658 LEU A C 1
ATOM 4514 O O . LEU A 1 658 ? 145.782 116.861 158.869 1.00 90.05 658 LEU A O 1
ATOM 4519 N N . ARG A 1 659 ? 144.197 116.144 157.443 1.00 65.56 659 ARG A N 1
ATOM 4520 C CA . ARG A 1 659 ? 145.197 115.517 156.583 1.00 65.56 659 ARG A CA 1
ATOM 4521 C C . ARG A 1 659 ? 146.153 116.560 156.018 1.00 65.56 659 ARG A C 1
ATOM 4522 O O . ARG A 1 659 ? 147.378 116.365 156.017 1.00 65.56 659 ARG A O 1
ATOM 4530 N N . SER A 1 660 ? 145.609 117.682 155.545 1.00 58.34 660 SER A N 1
ATOM 4531 C CA . SER A 1 660 ? 146.453 118.748 155.022 1.00 58.34 660 SER A CA 1
ATOM 4532 C C . SER A 1 660 ? 147.363 119.302 156.106 1.00 58.34 660 SER A C 1
ATOM 4533 O O . SER A 1 660 ? 148.527 119.614 155.844 1.00 58.34 660 SER A O 1
ATOM 4536 N N . LEU A 1 661 ? 146.850 119.442 157.328 1.00 55.64 661 LEU A N 1
ATOM 4537 C CA . LEU A 1 661 ? 147.681 119.935 158.422 1.00 55.64 661 LEU A CA 1
ATOM 4538 C C . LEU A 1 661 ? 148.831 118.981 158.713 1.00 55.64 661 LEU A C 1
ATOM 4539 O O . LEU A 1 661 ? 149.967 119.416 158.929 1.00 55.64 661 LEU A O 1
ATOM 4544 N N . ARG A 1 662 ? 148.557 117.678 158.730 1.00 50.81 662 ARG A N 1
ATOM 4545 C CA . ARG A 1 662 ? 149.616 116.704 158.971 1.00 50.81 662 ARG A CA 1
ATOM 4546 C C . ARG A 1 662 ? 150.691 116.797 157.897 1.00 50.81 662 ARG A C 1
ATOM 4547 O O . ARG A 1 662 ? 151.893 116.841 158.195 1.00 50.81 662 ARG A O 1
ATOM 4555 N N . LEU A 1 663 ? 150.273 116.840 156.631 1.00 42.97 663 LEU A N 1
ATOM 4556 C CA . LEU A 1 663 ? 151.254 116.927 155.556 1.00 42.97 663 LEU A CA 1
ATOM 4557 C C . LEU A 1 663 ? 152.020 118.239 155.621 1.00 42.97 663 LEU A C 1
ATOM 4558 O O . LEU A 1 663 ? 153.219 118.279 155.333 1.00 42.97 663 LEU A O 1
ATOM 4563 N N . TRP A 1 664 ? 151.348 119.326 155.997 1.00 38.30 664 TRP A N 1
ATOM 4564 C CA . TRP A 1 664 ? 152.028 120.608 156.130 1.00 38.30 664 TRP A CA 1
ATOM 4565 C C . TRP A 1 664 ? 153.087 120.549 157.219 1.00 38.30 664 TRP A C 1
ATOM 4566 O O . TRP A 1 664 ? 154.202 121.053 157.042 1.00 38.30 664 TRP A O 1
ATOM 4577 N N . THR A 1 665 ? 152.760 119.930 158.353 1.00 40.48 665 THR A N 1
ATOM 4578 C CA . THR A 1 665 ? 153.743 119.793 159.422 1.00 40.48 665 THR A CA 1
ATOM 4579 C C . THR A 1 665 ? 154.940 118.980 158.957 1.00 40.48 665 THR A C 1
ATOM 4580 O O . THR A 1 665 ? 156.086 119.310 159.280 1.00 40.48 665 THR A O 1
ATOM 4584 N N . ASP A 1 666 ? 154.696 117.905 158.209 1.00 44.07 666 ASP A N 1
ATOM 4585 C CA . ASP A 1 666 ? 155.816 117.139 157.669 1.00 44.07 666 ASP A CA 1
ATOM 4586 C C . ASP A 1 666 ? 156.635 117.976 156.693 1.00 44.07 666 ASP A C 1
ATOM 4587 O O . ASP A 1 666 ? 157.864 117.865 156.650 1.00 44.07 666 ASP A O 1
ATOM 4592 N N . PHE A 1 667 ? 155.968 118.815 155.902 1.00 33.96 667 PHE A N 1
ATOM 4593 C CA . PHE A 1 667 ? 156.655 119.591 154.877 1.00 33.96 667 PHE A CA 1
ATOM 4594 C C . PHE A 1 667 ? 157.497 120.709 155.469 1.00 33.96 667 PHE A C 1
ATOM 4595 O O . PHE A 1 667 ? 158.529 121.069 154.895 1.00 33.96 667 PHE A O 1
ATOM 4603 N N . CYS A 1 668 ? 157.078 121.279 156.597 1.00 32.75 668 CYS A N 1
ATOM 4604 C CA . CYS A 1 668 ? 157.778 122.420 157.174 1.00 32.75 668 CYS A CA 1
ATOM 4605 C C . CYS A 1 668 ? 159.037 122.030 157.931 1.00 32.75 668 CYS A C 1
ATOM 4606 O O . CYS A 1 668 ? 159.537 122.840 158.715 1.00 32.75 668 CYS A O 1
ATOM 4609 N N . SER A 1 669 ? 159.560 120.821 157.734 1.00 33.47 669 SER A N 1
ATOM 4610 C CA . SER A 1 669 ? 160.796 120.438 158.401 1.00 33.47 669 SER A CA 1
ATOM 4611 C C . SER A 1 669 ? 162.036 120.867 157.631 1.00 33.47 669 SER A C 1
ATOM 4612 O O . SER A 1 669 ? 163.146 120.679 158.138 1.00 33.47 669 SER A O 1
ATOM 4615 N N . LEU A 1 670 ? 161.887 121.417 156.425 1.00 31.44 670 LEU A N 1
ATOM 4616 C CA . LEU A 1 670 ? 163.058 121.888 155.691 1.00 31.44 670 LEU A CA 1
ATOM 4617 C C . LEU A 1 670 ? 163.754 123.008 156.446 1.00 31.44 670 LEU A C 1
ATOM 4618 O O . LEU A 1 670 ? 164.985 123.026 156.551 1.00 31.44 670 LEU A O 1
ATOM 4623 N N . PHE A 1 671 ? 162.981 123.949 156.990 1.00 34.01 671 PHE A N 1
ATOM 4624 C CA . PHE A 1 671 ? 163.577 125.106 157.645 1.00 34.01 671 PHE A CA 1
ATOM 4625 C C . PHE A 1 671 ? 164.392 124.693 158.861 1.00 34.01 671 PHE A C 1
ATOM 4626 O O . PHE A 1 671 ? 165.480 125.224 159.097 1.00 34.01 671 PHE A O 1
ATOM 4634 N N . SER A 1 672 ? 163.884 123.745 159.643 1.00 35.70 672 SER A N 1
ATOM 4635 C CA . SER A 1 672 ? 164.551 123.377 160.886 1.00 35.70 672 SER A CA 1
ATOM 4636 C C . SER A 1 672 ? 165.799 122.539 160.642 1.00 35.70 672 SER A C 1
ATOM 4637 O O . SER A 1 672 ? 166.784 122.669 161.375 1.00 35.70 672 SER A O 1
ATOM 4640 N N . SER A 1 673 ? 165.779 121.673 159.630 1.00 38.16 673 SER A N 1
ATOM 4641 C CA . SER A 1 673 ? 166.877 120.731 159.441 1.00 38.16 673 SER A CA 1
ATOM 4642 C C . SER A 1 673 ? 168.036 121.359 158.677 1.00 38.16 673 SER A C 1
ATOM 4643 O O . SER A 1 673 ? 169.199 121.211 159.066 1.00 38.16 673 SER A O 1
ATOM 4646 N N . ASN A 1 674 ? 167.742 122.053 157.585 1.00 35.82 674 ASN A N 1
ATOM 4647 C CA . ASN A 1 674 ? 168.779 122.623 156.736 1.00 35.82 674 ASN A CA 1
ATOM 4648 C C . ASN A 1 674 ? 169.354 123.868 157.399 1.00 35.82 674 ASN A C 1
ATOM 4649 O O . ASN A 1 674 ? 168.632 124.844 157.627 1.00 35.82 674 ASN A O 1
ATOM 4654 N N . SER A 1 675 ? 170.650 123.841 157.701 1.00 36.15 675 SER A N 1
ATOM 4655 C CA . SER A 1 675 ? 171.318 124.953 158.361 1.00 36.15 675 SER A CA 1
ATOM 4656 C C . SER A 1 675 ? 172.101 125.825 157.392 1.00 36.15 675 SER A C 1
ATOM 4657 O O . SER A 1 675 ? 172.902 126.652 157.834 1.00 36.15 675 SER A O 1
ATOM 4660 N N . ASN A 1 676 ? 171.910 125.646 156.086 1.00 33.05 676 ASN A N 1
ATOM 4661 C CA . ASN A 1 676 ? 172.526 126.513 155.093 1.00 33.05 676 ASN A CA 1
ATOM 4662 C C . ASN A 1 676 ? 171.544 127.479 154.455 1.00 33.05 676 ASN A C 1
ATOM 4663 O O . ASN A 1 676 ? 171.977 128.447 153.825 1.00 33.05 676 ASN A O 1
ATOM 4668 N N . LEU A 1 677 ? 170.244 127.242 154.601 1.00 38.23 677 LEU A N 1
ATOM 4669 C CA . LEU A 1 677 ? 169.248 128.150 154.054 1.00 38.23 677 LEU A CA 1
ATOM 4670 C C . LEU A 1 677 ? 169.476 129.550 154.603 1.00 38.23 677 LEU A C 1
ATOM 4671 O O . LEU A 1 677 ? 169.670 129.730 155.806 1.00 38.23 677 LEU A O 1
ATOM 4676 N N . LYS A 1 678 ? 169.469 130.545 153.717 1.00 37.49 678 LYS A N 1
ATOM 4677 C CA . LYS A 1 678 ? 169.816 131.907 154.094 1.00 37.49 678 LYS A CA 1
ATOM 4678 C C . LYS A 1 678 ? 168.951 132.975 153.451 1.00 37.49 678 LYS A C 1
ATOM 4679 O O . LYS A 1 678 ? 169.391 134.124 153.373 1.00 37.49 678 LYS A O 1
ATOM 4685 N N . PHE A 1 679 ? 167.763 132.642 152.964 1.00 46.75 679 PHE A N 1
ATOM 4686 C CA . PHE A 1 679 ? 166.887 133.629 152.351 1.00 46.75 679 PHE A CA 1
ATOM 4687 C C . PHE A 1 679 ? 165.541 132.967 152.115 1.00 46.75 679 PHE A C 1
ATOM 4688 O O . PHE A 1 679 ? 165.486 131.853 151.594 1.00 46.75 679 PHE A O 1
ATOM 4696 N N . LEU A 1 680 ? 164.469 133.635 152.514 1.00 61.89 680 LEU A N 1
ATOM 4697 C CA . LEU A 1 680 ? 163.123 133.110 152.372 1.00 61.89 680 LEU A CA 1
ATOM 4698 C C . LEU A 1 680 ? 162.236 134.199 151.795 1.00 61.89 680 LEU A C 1
ATOM 4699 O O . LEU A 1 680 ? 162.586 135.378 151.822 1.00 61.89 680 LEU A O 1
ATOM 4704 N N . GLU A 1 681 ? 161.104 133.795 151.233 1.00 49.99 681 GLU A N 1
ATOM 4705 C CA . GLU A 1 681 ? 160.130 134.746 150.723 1.00 49.99 681 GLU A CA 1
ATOM 4706 C C . GLU A 1 681 ? 158.779 134.061 150.621 1.00 49.99 681 GLU A C 1
ATOM 4707 O O . GLU A 1 681 ? 158.693 132.909 150.194 1.00 49.99 681 GLU A O 1
ATOM 4713 N N . VAL A 1 682 ? 157.729 134.773 151.011 1.00 61.89 682 VAL A N 1
ATOM 4714 C CA . VAL A 1 682 ? 156.363 134.273 150.952 1.00 61.89 682 VAL A CA 1
ATOM 4715 C C . VAL A 1 682 ? 155.507 135.362 150.331 1.00 61.89 682 VAL A C 1
ATOM 4716 O O . VAL A 1 682 ? 155.662 136.539 150.670 1.00 61.89 682 VAL A O 1
ATOM 4720 N N . LYS A 1 683 ? 154.615 134.987 149.421 1.00 46.15 683 LYS A N 1
ATOM 4721 C CA . LYS A 1 683 ? 153.836 135.996 148.724 1.00 46.15 683 LYS A CA 1
ATOM 4722 C C . LYS A 1 683 ? 152.537 135.413 148.193 1.00 46.15 683 LYS A C 1
ATOM 4723 O O . LYS A 1 683 ? 152.527 134.333 147.602 1.00 46.15 683 LYS A O 1
ATOM 4729 N N . GLN A 1 684 ? 151.449 136.149 148.400 1.00 41.93 684 GLN A N 1
ATOM 4730 C CA . GLN A 1 684 ? 150.157 135.862 147.787 1.00 41.93 684 GLN A CA 1
ATOM 4731 C C . GLN A 1 684 ? 149.704 134.436 148.101 1.00 41.93 684 GLN A C 1
ATOM 4732 O O . GLN A 1 684 ? 149.540 133.593 147.225 1.00 41.93 684 GLN A O 1
ATOM 4738 N N . SER A 1 685 ? 149.497 134.198 149.390 1.00 38.59 685 SER A N 1
ATOM 4739 C CA . SER A 1 685 ? 149.129 132.884 149.886 1.00 38.59 685 SER A CA 1
ATOM 4740 C C . SER A 1 685 ? 147.843 132.978 150.690 1.00 38.59 685 SER A C 1
ATOM 4741 O O . SER A 1 685 ? 147.674 133.891 151.501 1.00 38.59 685 SER A O 1
ATOM 4744 N N . PHE A 1 686 ? 146.940 132.026 150.466 1.00 42.07 686 PHE A N 1
ATOM 4745 C CA . PHE A 1 686 ? 145.686 131.949 151.212 1.00 42.07 686 PHE A CA 1
ATOM 4746 C C . PHE A 1 686 ? 145.863 130.916 152.320 1.00 42.07 686 PHE A C 1
ATOM 4747 O O . PHE A 1 686 ? 145.403 129.779 152.232 1.00 42.07 686 PHE A O 1
ATOM 4755 N N . LEU A 1 687 ? 146.540 131.333 153.384 1.00 39.42 687 LEU A N 1
ATOM 4756 C CA . LEU A 1 687 ? 146.840 130.452 154.499 1.00 39.42 687 LEU A CA 1
ATOM 4757 C C . LEU A 1 687 ? 145.700 130.469 155.516 1.00 39.42 687 LEU A C 1
ATOM 4758 O O . LEU A 1 687 ? 144.652 131.083 155.310 1.00 39.42 687 LEU A O 1
ATOM 4763 N N . SER A 1 688 ? 145.908 129.772 156.629 1.00 43.07 688 SER A N 1
ATOM 4764 C CA . SER A 1 688 ? 144.985 129.791 157.751 1.00 43.07 688 SER A CA 1
ATOM 4765 C C . SER A 1 688 ? 145.794 129.785 159.040 1.00 43.07 688 SER A C 1
ATOM 4766 O O . SER A 1 688 ? 146.950 129.358 159.065 1.00 43.07 688 SER A O 1
ATOM 4769 N N . ASP A 1 689 ? 145.163 130.251 160.120 1.00 49.40 689 ASP A N 1
ATOM 4770 C CA . ASP A 1 689 ? 145.897 130.535 161.352 1.00 49.40 689 ASP A CA 1
ATOM 4771 C C . ASP A 1 689 ? 146.743 129.351 161.804 1.00 49.40 689 ASP A C 1
ATOM 4772 O O . ASP A 1 689 ? 147.904 129.523 162.194 1.00 49.40 689 ASP A O 1
ATOM 4777 N N . SER A 1 690 ? 146.183 128.141 161.771 1.00 46.43 690 SER A N 1
ATOM 4778 C CA . SER A 1 690 ? 146.918 126.985 162.276 1.00 46.43 690 SER A CA 1
ATOM 4779 C C . SER A 1 690 ? 148.193 126.747 161.478 1.00 46.43 690 SER A C 1
ATOM 4780 O O . SER A 1 690 ? 149.254 126.467 162.053 1.00 46.43 690 SER A O 1
ATOM 4783 N N . SER A 1 691 ? 148.111 126.843 160.150 1.00 40.85 691 SER A N 1
ATOM 4784 C CA . SER A 1 691 ? 149.296 126.636 159.329 1.00 40.85 691 SER A CA 1
ATOM 4785 C C . SER A 1 691 ? 150.363 127.673 159.639 1.00 40.85 691 SER A C 1
ATOM 4786 O O . SER A 1 691 ? 151.550 127.343 159.751 1.00 40.85 691 SER A O 1
ATOM 4789 N N . VAL A 1 692 ? 149.961 128.935 159.780 1.00 37.43 692 VAL A N 1
ATOM 4790 C CA . VAL A 1 692 ? 150.927 129.979 160.097 1.00 37.43 692 VAL A CA 1
ATOM 4791 C C . VAL A 1 692 ? 151.579 129.703 161.443 1.00 37.43 692 VAL A C 1
ATOM 4792 O O . VAL A 1 692 ? 152.785 129.912 161.620 1.00 37.43 692 VAL A O 1
ATOM 4796 N N . ARG A 1 693 ? 150.797 129.239 162.416 1.00 42.63 693 ARG A N 1
ATOM 4797 C CA . ARG A 1 693 ? 151.373 128.951 163.724 1.00 42.63 693 ARG A CA 1
ATOM 4798 C C . ARG A 1 693 ? 152.382 127.816 163.643 1.00 42.63 693 ARG A C 1
ATOM 4799 O O . ARG A 1 693 ? 153.440 127.875 164.276 1.00 42.63 693 ARG A O 1
ATOM 4807 N N . ILE A 1 694 ? 152.079 126.770 162.875 1.00 37.14 694 ILE A N 1
ATOM 4808 C CA . ILE A 1 694 ? 153.041 125.679 162.733 1.00 37.14 694 ILE A CA 1
ATOM 4809 C C . ILE A 1 694 ? 154.320 126.184 162.077 1.00 37.14 694 ILE A C 1
ATOM 4810 O O . ILE A 1 694 ? 155.438 125.862 162.512 1.00 37.14 694 ILE A O 1
ATOM 4815 N N . LEU A 1 695 ? 154.179 126.988 161.024 1.00 33.24 695 LEU A N 1
ATOM 4816 C CA . LEU A 1 695 ? 155.353 127.506 160.332 1.00 33.24 695 LEU A CA 1
ATOM 4817 C C . LEU A 1 695 ? 156.217 128.328 161.275 1.00 33.24 695 LEU A C 1
ATOM 4818 O O . LEU A 1 695 ? 157.443 128.172 161.308 1.00 33.24 695 LEU A O 1
ATOM 4823 N N . CYS A 1 696 ? 155.595 129.201 162.069 1.00 40.43 696 CYS A N 1
ATOM 4824 C CA . CYS A 1 696 ? 156.371 130.009 163.004 1.00 40.43 696 CYS A CA 1
ATOM 4825 C C . CYS A 1 696 ? 157.011 129.154 164.089 1.00 40.43 696 CYS A C 1
ATOM 4826 O O . CYS A 1 696 ? 158.154 129.413 164.486 1.00 40.43 696 CYS A O 1
ATOM 4829 N N . ASP A 1 697 ? 156.304 128.137 164.580 1.00 36.57 697 ASP A N 1
ATOM 4830 C CA . ASP A 1 697 ? 156.908 127.231 165.547 1.00 36.57 697 ASP A CA 1
ATOM 4831 C C . ASP A 1 697 ? 158.189 126.637 164.995 1.00 36.57 697 ASP A C 1
ATOM 4832 O O . ASP A 1 697 ? 159.194 126.533 165.705 1.00 36.57 697 ASP A O 1
ATOM 4837 N N . HIS A 1 698 ? 158.172 126.229 163.727 1.00 35.44 698 HIS A N 1
ATOM 4838 C CA . HIS A 1 698 ? 159.378 125.632 163.156 1.00 35.44 698 HIS A CA 1
ATOM 4839 C C . HIS A 1 698 ? 160.446 126.685 162.884 1.00 35.44 698 HIS A C 1
ATOM 4840 O O . HIS A 1 698 ? 161.641 126.375 162.882 1.00 35.44 698 HIS A O 1
ATOM 4847 N N . VAL A 1 699 ? 160.040 127.935 162.659 1.00 36.60 699 VAL A N 1
ATOM 4848 C CA . VAL A 1 699 ? 161.019 128.972 162.345 1.00 36.60 699 VAL A CA 1
ATOM 4849 C C . VAL A 1 699 ? 161.708 129.492 163.601 1.00 36.60 699 VAL A C 1
ATOM 4850 O O . VAL A 1 699 ? 162.806 130.052 163.520 1.00 36.60 699 VAL A O 1
ATOM 4854 N N . THR A 1 700 ? 161.098 129.325 164.773 1.00 40.39 700 THR A N 1
ATOM 4855 C CA . THR A 1 700 ? 161.673 129.911 165.984 1.00 40.39 700 THR A CA 1
ATOM 4856 C C . THR A 1 700 ? 162.774 129.070 166.612 1.00 40.39 700 THR A C 1
ATOM 4857 O O . THR A 1 700 ? 163.334 129.490 167.628 1.00 40.39 700 THR A O 1
ATOM 4861 N N . ARG A 1 701 ? 163.099 127.904 166.062 1.00 41.59 701 ARG A N 1
ATOM 4862 C CA . ARG A 1 701 ? 164.096 127.054 166.692 1.00 41.59 701 ARG A CA 1
ATOM 4863 C C . ARG A 1 701 ? 165.497 127.624 166.478 1.00 41.59 701 ARG A C 1
ATOM 4864 O O . ARG A 1 701 ? 165.696 128.615 165.772 1.00 41.59 701 ARG A O 1
ATOM 4872 N N . SER A 1 702 ? 166.478 126.997 167.125 1.00 42.77 702 SER A N 1
ATOM 4873 C CA . SER A 1 702 ? 167.853 127.479 167.112 1.00 42.77 702 SER A CA 1
ATOM 4874 C C . SER A 1 702 ? 168.728 126.791 166.074 1.00 42.77 702 SER A C 1
ATOM 4875 O O . SER A 1 702 ? 169.934 127.048 166.043 1.00 42.77 702 SER A O 1
ATOM 4878 N N . THR A 1 703 ? 168.172 125.912 165.246 1.00 36.73 703 THR A N 1
ATOM 4879 C CA . THR A 1 703 ? 168.921 125.305 164.154 1.00 36.73 703 THR A CA 1
ATOM 4880 C C . THR A 1 703 ? 168.720 126.033 162.836 1.00 36.73 703 THR A C 1
ATOM 4881 O O . THR A 1 703 ? 169.246 125.586 161.815 1.00 36.73 703 THR A O 1
ATOM 4885 N N . CYS A 1 704 ? 167.970 127.128 162.832 1.00 35.65 704 CYS A N 1
ATOM 4886 C CA . CYS A 1 704 ? 167.713 127.907 161.631 1.00 35.65 704 CYS A CA 1
ATOM 4887 C C . CYS A 1 704 ? 168.622 129.126 161.632 1.00 35.65 704 CYS A C 1
ATOM 4888 O O . CYS A 1 704 ? 168.808 129.759 162.674 1.00 35.65 704 CYS A O 1
ATOM 4891 N N . HIS A 1 705 ? 169.192 129.450 160.471 1.00 40.53 705 HIS A N 1
ATOM 4892 C CA . HIS A 1 705 ? 170.118 130.572 160.374 1.00 40.53 705 HIS A CA 1
ATOM 4893 C C . HIS A 1 705 ? 169.707 131.551 159.285 1.00 40.53 705 HIS A C 1
ATOM 4894 O O . HIS A 1 705 ? 170.533 131.941 158.458 1.00 40.53 705 HIS A O 1
ATOM 4901 N N . LEU A 1 706 ? 168.443 131.959 159.276 1.00 61.89 706 LEU A N 1
ATOM 4902 C CA . LEU A 1 706 ? 167.967 132.882 158.257 1.00 61.89 706 LEU A CA 1
ATOM 4903 C C . LEU A 1 706 ? 168.674 134.225 158.380 1.00 61.89 706 LEU A C 1
ATOM 4904 O O . LEU A 1 706 ? 169.116 134.624 159.459 1.00 61.89 706 LEU A O 1
ATOM 4909 N N . GLN A 1 707 ? 168.797 134.918 157.244 1.00 61.89 707 GLN A N 1
ATOM 4910 C CA . GLN A 1 707 ? 169.425 136.229 157.180 1.00 61.89 707 GLN A CA 1
ATOM 4911 C C . GLN A 1 707 ? 168.600 137.275 156.458 1.00 61.89 707 GLN A C 1
ATOM 4912 O O . GLN A 1 707 ? 168.942 138.454 156.537 1.00 61.89 707 GLN A O 1
ATOM 4918 N N . LYS A 1 708 ? 167.557 136.888 155.739 1.00 61.89 708 LYS A N 1
ATOM 4919 C CA . LYS A 1 708 ? 166.643 137.836 155.127 1.00 61.89 708 LYS A CA 1
ATOM 4920 C C . LYS A 1 708 ? 165.263 137.209 155.100 1.00 61.89 708 LYS A C 1
ATOM 4921 O O . LYS A 1 708 ? 165.139 135.986 155.109 1.00 61.89 708 LYS A O 1
ATOM 4927 N N . VAL A 1 709 ? 164.228 138.040 155.087 1.00 61.89 709 VAL A N 1
ATOM 4928 C CA . VAL A 1 709 ? 162.854 137.560 155.070 1.00 61.89 709 VAL A CA 1
ATOM 4929 C C . VAL A 1 709 ? 161.994 138.582 154.344 1.00 61.89 709 VAL A C 1
ATOM 4930 O O . VAL A 1 709 ? 162.330 139.766 154.275 1.00 61.89 709 VAL A O 1
ATOM 4934 N N . GLU A 1 710 ? 160.883 138.115 153.783 1.00 53.86 710 GLU A N 1
ATOM 4935 C CA . GLU A 1 710 ? 159.946 138.997 153.103 1.00 53.86 710 GLU A CA 1
ATOM 4936 C C . GLU A 1 710 ? 158.554 138.395 153.182 1.00 53.86 710 GLU A C 1
ATOM 4937 O O . GLU A 1 710 ? 158.396 137.182 153.036 1.00 53.86 710 GLU A O 1
ATOM 4943 N N . ILE A 1 711 ? 157.555 139.239 153.413 1.00 61.89 711 ILE A N 1
ATOM 4944 C CA . ILE A 1 711 ? 156.155 138.837 153.438 1.00 61.89 711 ILE A CA 1
ATOM 4945 C C . ILE A 1 711 ? 155.376 139.818 152.578 1.00 61.89 711 ILE A C 1
ATOM 4946 O O . ILE A 1 711 ? 155.579 141.031 152.679 1.00 61.89 711 ILE A O 1
ATOM 4951 N N . LYS A 1 712 ? 154.497 139.306 151.724 1.00 43.84 712 LYS A N 1
ATOM 4952 C CA . LYS A 1 712 ? 153.763 140.174 150.808 1.00 43.84 712 LYS A CA 1
ATOM 4953 C C . LYS A 1 712 ? 152.380 139.601 150.547 1.00 43.84 712 LYS A C 1
ATOM 4954 O O . LYS A 1 712 ? 152.257 138.477 150.056 1.00 43.84 712 LYS A O 1
ATOM 4960 N N . ASN A 1 713 ? 151.347 140.374 150.866 1.00 41.96 713 ASN A N 1
ATOM 4961 C CA . ASN A 1 713 ? 149.969 140.051 150.506 1.00 41.96 713 ASN A CA 1
ATOM 4962 C C . ASN A 1 713 ? 149.593 138.639 150.960 1.00 41.96 713 ASN A C 1
ATOM 4963 O O . ASN A 1 713 ? 149.312 137.751 150.161 1.00 41.96 713 ASN A O 1
ATOM 4968 N N . VAL A 1 714 ? 149.593 138.461 152.275 1.00 41.55 714 VAL A N 1
ATOM 4969 C CA . VAL A 1 714 ? 149.214 137.202 152.904 1.00 41.55 714 VAL A CA 1
ATOM 4970 C C . VAL A 1 714 ? 147.896 137.405 153.634 1.00 41.55 714 VAL A C 1
ATOM 4971 O O . VAL A 1 714 ? 147.650 138.476 154.196 1.00 41.55 714 VAL A O 1
ATOM 4975 N N . THR A 1 715 ? 147.044 136.380 153.616 1.00 40.38 715 THR A N 1
ATOM 4976 C CA . THR A 1 715 ? 145.790 136.400 154.352 1.00 40.38 715 THR A CA 1
ATOM 4977 C C . THR A 1 715 ? 145.653 135.131 155.185 1.00 40.38 715 THR A C 1
ATOM 4978 O O . THR A 1 715 ? 146.114 134.068 154.757 1.00 40.38 715 THR A O 1
ATOM 4982 N N . PRO A 1 716 ? 145.014 135.190 156.359 1.00 44.92 716 PRO A N 1
ATOM 4983 C CA . PRO A 1 716 ? 144.332 136.328 156.994 1.00 44.92 716 PRO A CA 1
ATOM 4984 C C . PRO A 1 716 ? 145.295 137.392 157.507 1.00 44.92 716 PRO A C 1
ATOM 4985 O O . PRO A 1 716 ? 146.486 137.333 157.229 1.00 44.92 716 PRO A O 1
ATOM 4989 N N . ASP A 1 717 ? 144.811 138.375 158.265 1.00 42.80 717 ASP A N 1
ATOM 4990 C CA . ASP A 1 717 ? 145.631 139.508 158.671 1.00 42.80 717 ASP A CA 1
ATOM 4991 C C . ASP A 1 717 ? 146.296 139.326 160.027 1.00 42.80 717 ASP A C 1
ATOM 4992 O O . ASP A 1 717 ? 146.956 140.257 160.501 1.00 42.80 717 ASP A O 1
ATOM 4997 N N . THR A 1 718 ? 146.134 138.170 160.670 1.00 44.57 718 THR A N 1
ATOM 4998 C CA . THR A 1 718 ? 146.915 137.881 161.866 1.00 44.57 718 THR A CA 1
ATOM 4999 C C . THR A 1 718 ? 148.307 137.374 161.521 1.00 44.57 718 THR A C 1
ATOM 5000 O O . THR A 1 718 ? 149.172 137.301 162.405 1.00 44.57 718 THR A O 1
ATOM 5004 N N . ALA A 1 719 ? 148.544 137.031 160.255 1.00 40.14 719 ALA A N 1
ATOM 5005 C CA . ALA A 1 719 ? 149.843 136.502 159.867 1.00 40.14 719 ALA A CA 1
ATOM 5006 C C . ALA A 1 719 ? 150.949 137.508 160.146 1.00 40.14 719 ALA A C 1
ATOM 5007 O O . ALA A 1 719 ? 152.019 137.140 160.643 1.00 40.14 719 ALA A O 1
ATOM 5009 N N . TYR A 1 720 ? 150.719 138.782 159.825 1.00 43.11 720 TYR A N 1
ATOM 5010 C CA . TYR A 1 720 ? 151.760 139.781 160.040 1.00 43.11 720 TYR A CA 1
ATOM 5011 C C . TYR A 1 720 ? 152.103 139.904 161.516 1.00 43.11 720 TYR A C 1
ATOM 5012 O O . TYR A 1 720 ? 153.282 139.972 161.882 1.00 43.11 720 TYR A O 1
ATOM 5021 N N . ARG A 1 721 ? 151.089 139.937 162.381 1.00 41.83 721 ARG A N 1
ATOM 5022 C CA . ARG A 1 721 ? 151.354 140.038 163.811 1.00 41.83 721 ARG A CA 1
ATOM 5023 C C . ARG A 1 721 ? 152.128 138.827 164.304 1.00 41.83 721 ARG A C 1
ATOM 5024 O O . ARG A 1 721 ? 153.106 138.960 165.052 1.00 41.83 721 ARG A O 1
ATOM 5032 N N . ASP A 1 722 ? 151.709 137.630 163.896 1.00 37.38 722 ASP A N 1
ATOM 5033 C CA . ASP A 1 722 ? 152.405 136.441 164.367 1.00 37.38 722 ASP A CA 1
ATOM 5034 C C . ASP A 1 722 ? 153.851 136.435 163.896 1.00 37.38 722 ASP A C 1
ATOM 5035 O O . ASP A 1 722 ? 154.759 136.090 164.660 1.00 37.38 722 ASP A O 1
ATOM 5040 N N . PHE A 1 723 ? 154.088 136.820 162.641 1.00 39.28 723 PHE A N 1
ATOM 5041 C CA . PHE A 1 723 ? 155.452 136.837 162.127 1.00 39.28 723 PHE A CA 1
ATOM 5042 C C . PHE A 1 723 ? 156.304 137.861 162.861 1.00 39.28 723 PHE A C 1
ATOM 5043 O O . PHE A 1 723 ? 157.465 137.591 163.185 1.00 39.28 723 PHE A O 1
ATOM 5051 N N . CYS A 1 724 ? 155.752 139.042 163.139 1.00 37.27 724 CYS A N 1
ATOM 5052 C CA . CYS A 1 724 ? 156.503 140.016 163.920 1.00 37.27 724 CYS A CA 1
ATOM 5053 C C . CYS A 1 724 ? 156.830 139.479 165.302 1.00 37.27 724 CYS A C 1
ATOM 5054 O O . CYS A 1 724 ? 157.893 139.786 165.847 1.00 37.27 724 CYS A O 1
ATOM 5057 N N . LEU A 1 725 ? 155.932 138.695 165.896 1.00 39.21 725 LEU A N 1
ATOM 5058 C CA . LEU A 1 725 ? 156.248 138.098 167.190 1.00 39.21 725 LEU A CA 1
ATOM 5059 C C . LEU A 1 725 ? 157.365 137.069 167.072 1.00 39.21 725 LEU A C 1
ATOM 5060 O O . LEU A 1 725 ? 158.243 136.998 167.938 1.00 39.21 725 LEU A O 1
ATOM 5065 N N . ALA A 1 726 ? 157.346 136.254 166.017 1.00 36.09 726 ALA A N 1
ATOM 5066 C CA . ALA A 1 726 ? 158.281 135.135 165.944 1.00 36.09 726 ALA A CA 1
ATOM 5067 C C . ALA A 1 726 ? 159.710 135.589 165.686 1.00 36.09 726 ALA A C 1
ATOM 5068 O O . ALA A 1 726 ? 160.653 134.911 166.102 1.00 36.09 726 ALA A O 1
ATOM 5070 N N . PHE A 1 727 ? 159.898 136.718 165.007 1.00 45.64 727 PHE A N 1
ATOM 5071 C CA . PHE A 1 727 ? 161.219 137.164 164.588 1.00 45.64 727 PHE A CA 1
ATOM 5072 C C . PHE A 1 727 ? 161.872 138.110 165.587 1.00 45.64 727 PHE A C 1
ATOM 5073 O O . PHE A 1 727 ? 162.657 138.973 165.182 1.00 45.64 727 PHE A O 1
ATOM 5081 N N . ILE A 1 728 ? 161.570 137.978 166.872 1.00 39.00 728 ILE A N 1
ATOM 5082 C CA . ILE A 1 728 ? 162.187 138.810 167.897 1.00 39.00 728 ILE A CA 1
ATOM 5083 C C . ILE A 1 728 ? 163.337 138.042 168.523 1.00 39.00 728 ILE A C 1
ATOM 5084 O O . ILE A 1 728 ? 163.153 136.926 169.019 1.00 39.00 728 ILE A O 1
ATOM 5089 N N . GLY A 1 729 ? 164.521 138.642 168.513 1.00 41.63 729 GLY A N 1
ATOM 5090 C CA . GLY A 1 729 ? 165.689 138.025 169.098 1.00 41.63 729 GLY A CA 1
ATOM 5091 C C . GLY A 1 729 ? 166.494 137.149 168.164 1.00 41.63 729 GLY A C 1
ATOM 5092 O O . GLY A 1 729 ? 167.553 136.658 168.569 1.00 41.63 729 GLY A O 1
ATOM 5093 N N . LYS A 1 730 ? 166.034 136.929 166.936 1.00 40.20 730 LYS A N 1
ATOM 5094 C CA . LYS A 1 730 ? 166.812 136.154 165.981 1.00 40.20 730 LYS A CA 1
ATOM 5095 C C . LYS A 1 730 ? 168.205 136.749 165.860 1.00 40.20 730 LYS A C 1
ATOM 5096 O O . LYS A 1 730 ? 168.364 137.876 165.387 1.00 40.20 730 LYS A O 1
ATOM 5102 N N . LYS A 1 731 ? 169.223 136.002 166.283 1.00 45.59 731 LYS A N 1
ATOM 5103 C CA . LYS A 1 731 ? 170.577 136.538 166.264 1.00 45.59 731 LYS A CA 1
ATOM 5104 C C . LYS A 1 731 ? 171.034 136.842 164.845 1.00 45.59 731 LYS A C 1
ATOM 5105 O O . LYS A 1 731 ? 171.701 137.854 164.606 1.00 45.59 731 LYS A O 1
ATOM 5111 N N . THR A 1 732 ? 170.696 135.978 163.889 1.00 47.88 732 THR A N 1
ATOM 5112 C CA . THR A 1 732 ? 171.232 136.131 162.543 1.00 47.88 732 THR A CA 1
ATOM 5113 C C . THR A 1 732 ? 170.485 137.177 161.728 1.00 47.88 732 THR A C 1
ATOM 5114 O O . THR A 1 732 ? 171.084 137.807 160.853 1.00 47.88 732 THR A O 1
ATOM 5118 N N . LEU A 1 733 ? 169.199 137.388 162.000 1.00 61.89 733 LEU A N 1
ATOM 5119 C CA . LEU A 1 733 ? 168.374 138.217 161.129 1.00 61.89 733 LEU A CA 1
ATOM 5120 C C . LEU A 1 733 ? 168.975 139.605 160.971 1.00 61.89 733 LEU A C 1
ATOM 5121 O O . LEU A 1 733 ? 169.385 140.228 161.952 1.00 61.89 733 LEU A O 1
ATOM 5126 N N . THR A 1 734 ? 169.037 140.085 159.725 1.00 61.89 734 THR A N 1
ATOM 5127 C CA . THR A 1 734 ? 169.511 141.430 159.440 1.00 61.89 734 THR A CA 1
ATOM 5128 C C . THR A 1 734 ? 168.680 142.175 158.412 1.00 61.89 734 THR A C 1
ATOM 5129 O O . THR A 1 734 ? 169.048 143.295 158.057 1.00 61.89 734 THR A O 1
ATOM 5133 N N . HIS A 1 735 ? 167.613 141.591 157.891 1.00 61.89 735 HIS A N 1
ATOM 5134 C CA . HIS A 1 735 ? 166.688 142.284 157.012 1.00 61.89 735 HIS A CA 1
ATOM 5135 C C . HIS A 1 735 ? 165.282 141.813 157.340 1.00 61.89 735 HIS A C 1
ATOM 5136 O O . HIS A 1 735 ? 165.101 140.775 157.975 1.00 61.89 735 HIS A O 1
ATOM 5143 N N . LEU A 1 736 ? 164.282 142.588 156.930 1.00 61.89 736 LEU A N 1
ATOM 5144 C CA . LEU A 1 736 ? 162.900 142.224 157.220 1.00 61.89 736 LEU A CA 1
ATOM 5145 C C . LEU A 1 736 ? 161.975 143.153 156.454 1.00 61.89 736 LEU A C 1
ATOM 5146 O O . LEU A 1 736 ? 162.222 144.358 156.397 1.00 61.89 736 LEU A O 1
ATOM 5151 N N . THR A 1 737 ? 160.918 142.598 155.873 1.00 54.04 737 THR A N 1
ATOM 5152 C CA . THR A 1 737 ? 159.985 143.358 155.056 1.00 54.04 737 THR A CA 1
ATOM 5153 C C . THR A 1 737 ? 158.560 142.931 155.364 1.00 54.04 737 THR A C 1
ATOM 5154 O O . THR A 1 737 ? 158.301 141.755 155.622 1.00 54.04 737 THR A O 1
ATOM 5158 N N . LEU A 1 738 ? 157.638 143.887 155.340 1.00 61.89 738 LEU A N 1
ATOM 5159 C CA . LEU A 1 738 ? 156.223 143.611 155.540 1.00 61.89 738 LEU A CA 1
ATOM 5160 C C . LEU A 1 738 ? 155.418 144.510 154.619 1.00 61.89 738 LEU A C 1
ATOM 5161 O O . LEU A 1 738 ? 155.679 145.713 154.543 1.00 61.89 738 LEU A O 1
ATOM 5166 N N . ALA A 1 739 ? 154.443 143.936 153.924 1.00 46.39 739 ALA A N 1
ATOM 5167 C CA . ALA A 1 739 ? 153.636 144.685 152.974 1.00 46.39 739 ALA A CA 1
ATOM 5168 C C . ALA A 1 739 ? 152.241 144.087 152.913 1.00 46.39 739 ALA A C 1
ATOM 5169 O O . ALA A 1 739 ? 152.034 142.939 153.311 1.00 46.39 739 ALA A O 1
ATOM 5171 N N . GLY A 1 740 ? 151.294 144.867 152.424 1.00 49.70 740 GLY A N 1
ATOM 5172 C CA . GLY A 1 740 ? 149.914 144.429 152.333 1.00 49.70 740 GLY A CA 1
ATOM 5173 C C . GLY A 1 740 ? 148.972 145.538 152.745 1.00 49.70 740 GLY A C 1
ATOM 5174 O O . GLY A 1 740 ? 149.315 146.717 152.745 1.00 49.70 740 GLY A O 1
ATOM 5175 N N . HIS A 1 741 ? 147.753 145.134 153.095 1.00 62.52 741 HIS A N 1
ATOM 5176 C CA . HIS A 1 741 ? 146.738 146.058 153.590 1.00 62.52 741 HIS A CA 1
ATOM 5177 C C . HIS A 1 741 ? 146.423 145.704 155.038 1.00 62.52 741 HIS A C 1
ATOM 5178 O O . HIS A 1 741 ? 145.830 144.657 155.314 1.00 62.52 741 HIS A O 1
ATOM 5185 N N . ILE A 1 742 ? 146.819 146.576 155.963 1.00 52.14 742 ILE A N 1
ATOM 5186 C CA . ILE A 1 742 ? 146.653 146.335 157.390 1.00 52.14 742 ILE A CA 1
ATOM 5187 C C . ILE A 1 742 ? 146.154 147.606 158.058 1.00 52.14 742 ILE A C 1
ATOM 5188 O O . ILE A 1 742 ? 146.308 148.712 157.532 1.00 52.14 742 ILE A O 1
ATOM 5193 N N . GLU A 1 743 ? 145.547 147.437 159.227 1.00 58.46 743 GLU A N 1
ATOM 5194 C CA . GLU A 1 743 ? 145.187 148.539 160.106 1.00 58.46 743 GLU A CA 1
ATOM 5195 C C . GLU A 1 743 ? 145.774 148.261 161.481 1.00 58.46 743 GLU A C 1
ATOM 5196 O O . GLU A 1 743 ? 145.673 147.140 161.987 1.00 58.46 743 GLU A O 1
ATOM 5202 N N . TRP A 1 744 ? 146.382 149.279 162.083 1.00 45.11 744 TRP A N 1
ATOM 5203 C CA . TRP A 1 744 ? 147.172 149.065 163.287 1.00 45.11 744 TRP A CA 1
ATOM 5204 C C . TRP A 1 744 ? 146.292 148.816 164.504 1.00 45.11 744 TRP A C 1
ATOM 5205 O O . TRP A 1 744 ? 145.942 149.750 165.230 1.00 45.11 744 TRP A O 1
ATOM 5216 N N . GLU A 1 745 ? 145.932 147.559 164.732 1.00 51.12 745 GLU A N 1
ATOM 5217 C CA . GLU A 1 745 ? 145.347 147.167 166.004 1.00 51.12 745 GLU A CA 1
ATOM 5218 C C . GLU A 1 745 ? 146.402 147.301 167.096 1.00 51.12 745 GLU A C 1
ATOM 5219 O O . GLU A 1 745 ? 147.593 147.095 166.852 1.00 51.12 745 GLU A O 1
ATOM 5225 N N . ARG A 1 746 ? 145.965 147.657 168.306 1.00 54.27 746 ARG A N 1
ATOM 5226 C CA . ARG A 1 746 ? 146.909 147.936 169.383 1.00 54.27 746 ARG A CA 1
ATOM 5227 C C . ARG A 1 746 ? 147.899 146.794 169.585 1.00 54.27 746 ARG A C 1
ATOM 5228 O O . ARG A 1 746 ? 149.067 147.030 169.915 1.00 54.27 746 ARG A O 1
ATOM 5236 N N . THR A 1 747 ? 147.458 145.548 169.405 1.00 42.16 747 THR A N 1
ATOM 5237 C CA . THR A 1 747 ? 148.382 144.430 169.564 1.00 42.16 747 THR A CA 1
ATOM 5238 C C . THR A 1 747 ? 149.529 144.523 168.567 1.00 42.16 747 THR A C 1
ATOM 5239 O O . THR A 1 747 ? 150.694 144.288 168.919 1.00 42.16 747 THR A O 1
ATOM 5243 N N . MET A 1 748 ? 149.220 144.861 167.316 1.00 39.89 748 MET A N 1
ATOM 5244 C CA . MET A 1 748 ? 150.275 145.010 166.324 1.00 39.89 748 MET A CA 1
ATOM 5245 C C . MET A 1 748 ? 151.231 146.126 166.711 1.00 39.89 748 MET A C 1
ATOM 5246 O O . MET A 1 748 ? 152.441 146.005 166.509 1.00 39.89 748 MET A O 1
ATOM 5251 N N . MET A 1 749 ? 150.713 147.226 167.257 1.00 42.18 749 MET A N 1
ATOM 5252 C CA . MET A 1 749 ? 151.597 148.297 167.705 1.00 42.18 749 MET A CA 1
ATOM 5253 C C . MET A 1 749 ? 152.516 147.817 168.820 1.00 42.18 749 MET A C 1
ATOM 5254 O O . MET A 1 749 ? 153.719 148.108 168.814 1.00 42.18 749 MET A O 1
ATOM 5259 N N . LEU A 1 750 ? 151.971 147.072 169.782 1.00 43.53 750 LEU A N 1
ATOM 5260 C CA . LEU A 1 750 ? 152.804 146.518 170.843 1.00 43.53 750 LEU A CA 1
ATOM 5261 C C . LEU A 1 750 ? 153.939 145.689 170.262 1.00 43.53 750 LEU A C 1
ATOM 5262 O O . LEU A 1 750 ? 155.112 145.888 170.603 1.00 43.53 750 LEU A O 1
ATOM 5267 N N . MET A 1 751 ? 153.605 144.741 169.388 1.00 38.67 751 MET A N 1
ATOM 5268 C CA . MET A 1 751 ? 154.635 143.856 168.856 1.00 38.67 751 MET A CA 1
ATOM 5269 C C . MET A 1 751 ? 155.649 144.626 168.024 1.00 38.67 751 MET A C 1
ATOM 5270 O O . MET A 1 751 ? 156.856 144.381 168.131 1.00 38.67 751 MET A O 1
ATOM 5275 N N . LEU A 1 752 ? 155.191 145.567 167.200 1.00 40.43 752 LEU A N 1
ATOM 5276 C CA . LEU A 1 752 ? 156.103 146.266 166.308 1.00 40.43 752 LEU A CA 1
ATOM 5277 C C . LEU A 1 752 ? 156.962 147.288 167.035 1.00 40.43 752 LEU A C 1
ATOM 5278 O O . LEU A 1 752 ? 157.961 147.742 166.472 1.00 40.43 752 LEU A O 1
ATOM 5283 N N . CYS A 1 753 ? 156.593 147.677 168.256 1.00 40.34 753 CYS A N 1
ATOM 5284 C CA . CYS A 1 753 ? 157.507 148.475 169.066 1.00 40.34 753 CYS A CA 1
ATOM 5285 C C . CYS A 1 753 ? 158.466 147.590 169.851 1.00 40.34 753 CYS A C 1
ATOM 5286 O O . CYS A 1 753 ? 159.649 147.924 170.003 1.00 40.34 753 CYS A O 1
ATOM 5289 N N . ASP A 1 754 ? 157.982 146.456 170.357 1.00 40.32 754 ASP A N 1
ATOM 5290 C CA . ASP A 1 754 ? 158.870 145.573 171.098 1.00 40.32 754 ASP A CA 1
ATOM 5291 C C . ASP A 1 754 ? 159.925 144.957 170.196 1.00 40.32 754 ASP A C 1
ATOM 5292 O O . ASP A 1 754 ? 161.005 144.593 170.670 1.00 40.32 754 ASP A O 1
ATOM 5297 N N . LEU A 1 755 ? 159.635 144.821 168.902 1.00 38.91 755 LEU A N 1
ATOM 5298 C CA . LEU A 1 755 ? 160.624 144.254 167.992 1.00 38.91 755 LEU A CA 1
ATOM 5299 C C . LEU A 1 755 ? 161.875 145.116 167.917 1.00 38.91 755 LEU A C 1
ATOM 5300 O O . LEU A 1 755 ? 162.949 144.618 167.563 1.00 38.91 755 LEU A O 1
ATOM 5305 N N . LEU A 1 756 ? 161.757 146.407 168.227 1.00 36.58 756 LEU A N 1
ATOM 5306 C CA . LEU A 1 756 ? 162.898 147.311 168.247 1.00 36.58 756 LEU A CA 1
ATOM 5307 C C . LEU A 1 756 ? 163.395 147.609 169.652 1.00 36.58 756 LEU A C 1
ATOM 5308 O O . LEU A 1 756 ? 164.566 147.964 169.818 1.00 36.58 756 LEU A O 1
ATOM 5313 N N . ARG A 1 757 ? 162.536 147.494 170.662 1.00 44.91 757 ARG A N 1
ATOM 5314 C CA . ARG A 1 757 ? 162.983 147.768 172.023 1.00 44.91 757 ARG A CA 1
ATOM 5315 C C . ARG A 1 757 ? 163.996 146.735 172.500 1.00 44.91 757 ARG A C 1
ATOM 5316 O O . ARG A 1 757 ? 164.869 147.049 173.315 1.00 44.91 757 ARG A O 1
ATOM 5324 N N . ASN A 1 758 ? 163.900 145.503 172.004 1.00 39.52 758 ASN A N 1
ATOM 5325 C CA . ASN A 1 758 ? 164.657 144.395 172.572 1.00 39.52 758 ASN A CA 1
ATOM 5326 C C . ASN A 1 758 ? 166.146 144.711 172.606 1.00 39.52 758 ASN A C 1
ATOM 5327 O O . ASN A 1 758 ? 166.618 145.643 171.953 1.00 39.52 758 ASN A O 1
ATOM 5332 N N . HIS A 1 759 ? 166.890 143.925 173.389 1.00 41.42 759 HIS A N 1
ATOM 5333 C CA . HIS A 1 759 ? 168.329 144.117 173.521 1.00 41.42 759 HIS A CA 1
ATOM 5334 C C . HIS A 1 759 ? 169.148 143.133 172.697 1.00 41.42 759 HIS A C 1
ATOM 5335 O O . HIS A 1 759 ? 170.338 143.380 172.473 1.00 41.42 759 HIS A O 1
ATOM 5342 N N . LYS A 1 760 ? 168.551 142.030 172.247 1.00 44.16 760 LYS A N 1
ATOM 5343 C CA . LYS A 1 760 ? 169.211 141.107 171.330 1.00 44.16 760 LYS A CA 1
ATOM 5344 C C . LYS A 1 760 ? 169.115 141.555 169.880 1.00 44.16 760 LYS A C 1
ATOM 5345 O O . LYS A 1 760 ? 169.678 140.890 169.007 1.00 44.16 760 LYS A O 1
ATOM 5351 N N . CYS A 1 761 ? 168.413 142.651 169.606 1.00 44.88 761 CYS A N 1
ATOM 5352 C CA . CYS A 1 761 ? 168.143 143.046 168.232 1.00 44.88 761 CYS A CA 1
ATOM 5353 C C . CYS A 1 761 ? 169.437 143.215 167.456 1.00 44.88 761 CYS A C 1
ATOM 5354 O O . CYS A 1 761 ? 170.412 143.777 167.962 1.00 44.88 761 CYS A O 1
ATOM 5357 N N . ASN A 1 762 ? 169.442 142.717 166.219 1.00 50.44 762 ASN A N 1
ATOM 5358 C CA . ASN A 1 762 ? 170.573 142.877 165.315 1.00 50.44 762 ASN A CA 1
ATOM 5359 C C . ASN A 1 762 ? 170.125 143.384 163.951 1.00 50.44 762 ASN A C 1
ATOM 5360 O O . ASN A 1 762 ? 170.848 143.220 162.966 1.00 50.44 762 ASN A O 1
ATOM 5365 N N . LEU A 1 763 ? 168.958 144.013 163.881 1.00 61.89 763 LEU A N 1
ATOM 5366 C CA . LEU A 1 763 ? 168.384 144.401 162.604 1.00 61.89 763 LEU A CA 1
ATOM 5367 C C . LEU A 1 763 ? 169.261 145.449 161.927 1.00 61.89 763 LEU A C 1
ATOM 5368 O O . LEU A 1 763 ? 170.031 146.159 162.575 1.00 61.89 763 LEU A O 1
ATOM 5373 N N . GLN A 1 764 ? 169.157 145.524 160.599 1.00 61.89 764 GLN A N 1
ATOM 5374 C CA . GLN A 1 764 ? 169.889 146.520 159.829 1.00 61.89 764 GLN A CA 1
ATOM 5375 C C . GLN A 1 764 ? 169.090 147.117 158.683 1.00 61.89 764 GLN A C 1
ATOM 5376 O O . GLN A 1 764 ? 169.657 147.886 157.905 1.00 61.89 764 GLN A O 1
ATOM 5382 N N . TYR A 1 765 ? 167.820 146.768 158.527 1.00 61.89 765 TYR A N 1
ATOM 5383 C CA . TYR A 1 765 ? 167.011 147.293 157.436 1.00 61.89 765 TYR A CA 1
ATOM 5384 C C . TYR A 1 765 ? 165.578 146.873 157.690 1.00 61.89 765 TYR A C 1
ATOM 5385 O O . TYR A 1 765 ? 165.324 145.697 157.951 1.00 61.89 765 TYR A O 1
ATOM 5394 N N . LEU A 1 766 ? 164.648 147.817 157.621 1.00 61.89 766 LEU A N 1
ATOM 5395 C CA . LEU A 1 766 ? 163.257 147.533 157.939 1.00 61.89 766 LEU A CA 1
ATOM 5396 C C . LEU A 1 766 ? 162.364 148.316 156.996 1.00 61.89 766 LEU A C 1
ATOM 5397 O O . LEU A 1 766 ? 162.598 149.502 156.762 1.00 61.89 766 LEU A O 1
ATOM 5402 N N . ARG A 1 767 ? 161.350 147.652 156.458 1.00 49.06 767 ARG A N 1
ATOM 5403 C CA . ARG A 1 767 ? 160.421 148.261 155.524 1.00 49.06 767 ARG A CA 1
ATOM 5404 C C . ARG A 1 767 ? 158.996 148.039 156.008 1.00 49.06 767 ARG A C 1
ATOM 5405 O O . ARG A 1 767 ? 158.711 147.079 156.725 1.00 49.06 767 ARG A O 1
ATOM 5413 N N . LEU A 1 768 ? 158.105 148.947 155.625 1.00 42.36 768 LEU A N 1
ATOM 5414 C CA . LEU A 1 768 ? 156.697 148.849 155.970 1.00 42.36 768 LEU A CA 1
ATOM 5415 C C . LEU A 1 768 ? 155.871 149.279 154.770 1.00 42.36 768 LEU A C 1
ATOM 5416 O O . LEU A 1 768 ? 156.308 150.117 153.979 1.00 42.36 768 LEU A O 1
ATOM 5421 N N . GLY A 1 769 ? 154.681 148.706 154.635 1.00 48.21 769 GLY A N 1
ATOM 5422 C CA . GLY A 1 769 ? 153.818 149.042 153.521 1.00 48.21 769 GLY A CA 1
ATOM 5423 C C . GLY A 1 769 ? 152.344 148.911 153.841 1.00 48.21 769 GLY A C 1
ATOM 5424 O O . GLY A 1 769 ? 151.923 147.951 154.490 1.00 48.21 769 GLY A O 1
ATOM 5425 N N . GLY A 1 770 ? 151.551 149.880 153.398 1.00 48.38 770 GLY A N 1
ATOM 5426 C CA . GLY A 1 770 ? 150.116 149.817 153.591 1.00 48.38 770 GLY A CA 1
ATOM 5427 C C . GLY A 1 770 ? 149.676 149.743 155.035 1.00 48.38 770 GLY A C 1
ATOM 5428 O O . GLY A 1 770 ? 148.692 149.064 155.338 1.00 48.38 770 GLY A O 1
ATOM 5429 N N . HIS A 1 771 ? 150.367 150.434 155.935 1.00 47.12 771 HIS A N 1
ATOM 5430 C CA . HIS A 1 771 ? 149.999 150.470 157.343 1.00 47.12 771 HIS A CA 1
ATOM 5431 C C . HIS A 1 771 ? 149.343 151.806 157.654 1.00 47.12 771 HIS A C 1
ATOM 5432 O O . HIS A 1 771 ? 149.951 152.861 157.455 1.00 47.12 771 HIS A O 1
ATOM 5439 N N . CYS A 1 772 ? 148.108 151.758 158.145 1.00 54.56 772 CYS A N 1
ATOM 5440 C CA . CYS A 1 772 ? 147.362 152.949 158.528 1.00 54.56 772 CYS A CA 1
ATOM 5441 C C . CYS A 1 772 ? 147.247 152.997 160.044 1.00 54.56 772 CYS A C 1
ATOM 5442 O O . CYS A 1 772 ? 146.884 151.999 160.674 1.00 54.56 772 CYS A O 1
ATOM 5445 N N . ALA A 1 773 ? 147.556 154.154 160.623 1.00 47.83 773 ALA A N 1
ATOM 5446 C CA . ALA A 1 773 ? 147.535 154.308 162.068 1.00 47.83 773 ALA A CA 1
ATOM 5447 C C . ALA A 1 773 ? 147.331 155.775 162.411 1.00 47.83 773 ALA A C 1
ATOM 5448 O O . ALA A 1 773 ? 147.521 156.661 161.575 1.00 47.83 773 ALA A O 1
ATOM 5450 N N . THR A 1 774 ? 146.942 156.019 163.656 1.00 55.03 774 THR A N 1
ATOM 5451 C CA . THR A 1 774 ? 146.695 157.372 164.125 1.00 55.03 774 THR A CA 1
ATOM 5452 C C . THR A 1 774 ? 147.996 158.044 164.542 1.00 55.03 774 THR A C 1
ATOM 5453 O O . THR A 1 774 ? 148.995 157.375 164.816 1.00 55.03 774 THR A O 1
ATOM 5457 N N . PRO A 1 775 ? 148.015 159.377 164.610 1.00 54.17 775 PRO A N 1
ATOM 5458 C CA . PRO A 1 775 ? 149.259 160.072 164.973 1.00 54.17 775 PRO A CA 1
ATOM 5459 C C . PRO A 1 775 ? 149.814 159.681 166.329 1.00 54.17 775 PRO A C 1
ATOM 5460 O O . PRO A 1 775 ? 151.026 159.804 166.535 1.00 54.17 775 PRO A O 1
ATOM 5464 N N . GLU A 1 776 ? 148.985 159.218 167.261 1.00 55.57 776 GLU A N 1
ATOM 5465 C CA . GLU A 1 776 ? 149.503 158.826 168.569 1.00 55.57 776 GLU A CA 1
ATOM 5466 C C . GLU A 1 776 ? 150.366 157.573 168.474 1.00 55.57 776 GLU A C 1
ATOM 5467 O O . GLU A 1 776 ? 151.456 157.511 169.062 1.00 55.57 776 GLU A O 1
ATOM 5473 N N . GLN A 1 777 ? 149.893 156.568 167.738 1.00 48.03 777 GLN A N 1
ATOM 5474 C CA . GLN A 1 777 ? 150.678 155.356 167.551 1.00 48.03 777 GLN A CA 1
ATOM 5475 C C . GLN A 1 777 ? 151.994 155.668 166.852 1.00 48.03 777 GLN A C 1
ATOM 5476 O O . GLN A 1 777 ? 153.054 155.170 167.247 1.00 48.03 777 GLN A O 1
ATOM 5482 N N . TRP A 1 778 ? 151.946 156.498 165.810 1.00 42.79 778 TRP A N 1
ATOM 5483 C CA . TRP A 1 778 ? 153.174 156.886 165.128 1.00 42.79 778 TRP A CA 1
ATOM 5484 C C . TRP A 1 778 ? 154.110 157.620 166.074 1.00 42.79 778 TRP A C 1
ATOM 5485 O O . TRP A 1 778 ? 155.330 157.420 166.034 1.00 42.79 778 TRP A O 1
ATOM 5496 N N . ALA A 1 779 ? 153.563 158.485 166.927 1.00 45.57 779 ALA A N 1
ATOM 5497 C CA . ALA A 1 779 ? 154.401 159.214 167.870 1.00 45.57 779 ALA A CA 1
ATOM 5498 C C . ALA A 1 779 ? 155.123 158.255 168.803 1.00 45.57 779 ALA A C 1
ATOM 5499 O O . ALA A 1 779 ? 156.330 158.388 169.038 1.00 45.57 779 ALA A O 1
ATOM 5501 N N . GLU A 1 780 ? 154.408 157.262 169.330 1.00 44.65 780 GLU A N 1
ATOM 5502 C CA . GLU A 1 780 ? 155.059 156.331 170.249 1.00 44.65 780 GLU A CA 1
ATOM 5503 C C . GLU A 1 780 ? 156.066 155.444 169.524 1.00 44.65 780 GLU A C 1
ATOM 5504 O O . GLU A 1 780 ? 157.124 155.116 170.075 1.00 44.65 780 GLU A O 1
ATOM 5510 N N . PHE A 1 781 ? 155.772 155.061 168.284 1.00 37.57 781 PHE A N 1
ATOM 5511 C CA . PHE A 1 781 ? 156.739 154.288 167.514 1.00 37.57 781 PHE A CA 1
ATOM 5512 C C . PHE A 1 781 ? 158.030 155.076 167.324 1.00 37.57 781 PHE A C 1
ATOM 5513 O O . PHE A 1 781 ? 159.125 154.589 167.639 1.00 37.57 781 PHE A O 1
ATOM 5521 N N . PHE A 1 782 ? 157.920 156.315 166.841 1.00 39.43 782 PHE A N 1
ATOM 5522 C CA . PHE A 1 782 ? 159.118 157.121 166.628 1.00 39.43 782 PHE A CA 1
ATOM 5523 C C . PHE A 1 782 ? 159.834 157.411 167.936 1.00 39.43 782 PHE A C 1
ATOM 5524 O O . PHE A 1 782 ? 161.052 157.606 167.938 1.00 39.43 782 PHE A O 1
ATOM 5532 N N . TYR A 1 783 ? 159.109 157.456 169.052 1.00 41.59 783 TYR A N 1
ATOM 5533 C CA . TYR A 1 783 ? 159.785 157.547 170.339 1.00 41.59 783 TYR A CA 1
ATOM 5534 C C . TYR A 1 783 ? 160.602 156.293 170.612 1.00 41.59 783 TYR A C 1
ATOM 5535 O O . TYR A 1 783 ? 161.713 156.372 171.146 1.00 41.59 783 TYR A O 1
ATOM 5544 N N . VAL A 1 784 ? 160.062 155.124 170.264 1.00 39.61 784 VAL A N 1
ATOM 5545 C CA . VAL A 1 784 ? 160.790 153.878 170.504 1.00 39.61 784 VAL A CA 1
ATOM 5546 C C . VAL A 1 784 ? 162.051 153.824 169.656 1.00 39.61 784 VAL A C 1
ATOM 5547 O O . VAL A 1 784 ? 163.082 153.298 170.089 1.00 39.61 784 VAL A O 1
ATOM 5551 N N . LEU A 1 785 ? 161.990 154.355 168.433 1.00 38.71 785 LEU A N 1
ATOM 5552 C CA . LEU A 1 785 ? 163.166 154.332 167.564 1.00 38.71 785 LEU A CA 1
ATOM 5553 C C . LEU A 1 785 ? 164.384 154.967 168.218 1.00 38.71 785 LEU A C 1
ATOM 5554 O O . LEU A 1 785 ? 165.519 154.582 167.920 1.00 38.71 785 LEU A O 1
ATOM 5559 N N . LYS A 1 786 ? 164.175 155.944 169.102 1.00 47.52 786 LYS A N 1
ATOM 5560 C CA . LYS A 1 786 ? 165.296 156.686 169.668 1.00 47.52 786 LYS A CA 1
ATOM 5561 C C . LYS A 1 786 ? 166.263 155.777 170.410 1.00 47.52 786 LYS A C 1
ATOM 5562 O O . LYS A 1 786 ? 167.456 156.085 170.499 1.00 47.52 786 LYS A O 1
ATOM 5568 N N . ALA A 1 787 ? 165.774 154.670 170.962 1.00 44.73 787 ALA A N 1
ATOM 5569 C CA . ALA A 1 787 ? 166.615 153.775 171.746 1.00 44.73 787 ALA A CA 1
ATOM 5570 C C . ALA A 1 787 ? 167.391 152.789 170.888 1.00 44.73 787 ALA A C 1
ATOM 5571 O O . ALA A 1 787 ? 168.451 152.314 171.310 1.00 44.73 787 ALA A O 1
ATOM 5573 N N . ASN A 1 788 ? 166.893 152.469 169.699 1.00 42.28 788 ASN A N 1
ATOM 5574 C CA . ASN A 1 788 ? 167.561 151.495 168.851 1.00 42.28 788 ASN A CA 1
ATOM 5575 C C . ASN A 1 788 ? 168.941 151.999 168.458 1.00 42.28 788 ASN A C 1
ATOM 5576 O O . ASN A 1 788 ? 169.123 153.177 168.146 1.00 42.28 788 ASN A O 1
ATOM 5581 N N . GLN A 1 789 ? 169.923 151.097 168.477 1.00 48.10 789 GLN A N 1
ATOM 5582 C CA . GLN A 1 789 ? 171.295 151.436 168.122 1.00 48.10 789 GLN A CA 1
ATOM 5583 C C . GLN A 1 789 ? 171.859 150.509 167.052 1.00 48.10 789 GLN A C 1
ATOM 5584 O O . GLN A 1 789 ? 173.076 150.316 166.984 1.00 48.10 789 GLN A O 1
ATOM 5590 N N . SER A 1 790 ? 171.003 149.926 166.220 1.00 49.58 790 SER A N 1
ATOM 5591 C CA . SER A 1 790 ? 171.445 149.068 165.134 1.00 49.58 790 SER A CA 1
ATOM 5592 C C . SER A 1 790 ? 170.810 149.395 163.795 1.00 49.58 790 SER A C 1
ATOM 5593 O O . SER A 1 790 ? 171.444 149.173 162.766 1.00 49.58 790 SER A O 1
ATOM 5596 N N . LEU A 1 791 ? 169.589 149.919 163.777 1.00 61.89 791 LEU A N 1
ATOM 5597 C CA . LEU A 1 791 ? 168.919 150.191 162.515 1.00 61.89 791 LEU A CA 1
ATOM 5598 C C . LEU A 1 791 ? 169.713 151.211 161.708 1.00 61.89 791 LEU A C 1
ATOM 5599 O O . LEU A 1 791 ? 170.306 152.137 162.265 1.00 61.89 791 LEU A O 1
ATOM 5604 N N . LYS A 1 792 ? 169.752 151.020 160.387 1.00 43.21 792 LYS A N 1
ATOM 5605 C CA . LYS A 1 792 ? 170.466 151.940 159.508 1.00 43.21 792 LYS A CA 1
ATOM 5606 C C . LYS A 1 792 ? 169.604 152.418 158.349 1.00 43.21 792 LYS A C 1
ATOM 5607 O O . LYS A 1 792 ? 169.708 153.575 157.942 1.00 43.21 792 LYS A O 1
ATOM 5613 N N . HIS A 1 793 ? 168.764 151.553 157.801 1.00 47.15 793 HIS A N 1
ATOM 5614 C CA . HIS A 1 793 ? 167.811 151.942 156.774 1.00 47.15 793 HIS A CA 1
ATOM 5615 C C . HIS A 1 793 ? 166.439 152.119 157.406 1.00 47.15 793 HIS A C 1
ATOM 5616 O O . HIS A 1 793 ? 166.213 151.741 158.555 1.00 47.15 793 HIS A O 1
ATOM 5623 N N . LEU A 1 794 ? 165.523 152.731 156.658 1.00 41.48 794 LEU A N 1
ATOM 5624 C CA . LEU A 1 794 ? 164.125 152.785 157.083 1.00 41.48 794 LEU A CA 1
ATOM 5625 C C . LEU A 1 794 ? 163.281 153.212 155.893 1.00 41.48 794 LEU A C 1
ATOM 5626 O O . LEU A 1 794 ? 163.415 154.343 155.423 1.00 41.48 794 LEU A O 1
ATOM 5631 N N . ARG A 1 795 ? 162.406 152.332 155.424 1.00 43.77 795 ARG A N 1
ATOM 5632 C CA . ARG A 1 795 ? 161.522 152.628 154.306 1.00 43.77 795 ARG A CA 1
ATOM 5633 C C . ARG A 1 795 ? 160.084 152.703 154.794 1.00 43.77 795 ARG A C 1
ATOM 5634 O O . ARG A 1 795 ? 159.688 151.966 155.699 1.00 43.77 795 ARG A O 1
ATOM 5642 N N . LEU A 1 796 ? 159.307 153.601 154.198 1.00 42.07 796 LEU A N 1
ATOM 5643 C CA . LEU A 1 796 ? 157.908 153.792 154.554 1.00 42.07 796 LEU A CA 1
ATOM 5644 C C . LEU A 1 796 ? 157.059 153.959 153.307 1.00 42.07 796 LEU A C 1
ATOM 5645 O O . LEU A 1 796 ? 156.193 154.833 153.238 1.00 42.07 796 LEU A O 1
ATOM 5650 N N . SER A 1 797 ? 157.284 153.125 152.299 1.00 46.39 797 SER A N 1
ATOM 5651 C CA . SER A 1 797 ? 156.545 153.262 151.052 1.00 46.39 797 SER A CA 1
ATOM 5652 C C . SER A 1 797 ? 155.090 152.855 151.245 1.00 46.39 797 SER A C 1
ATOM 5653 O O . SER A 1 797 ? 154.798 151.844 151.890 1.00 46.39 797 SER A O 1
ATOM 5656 N N . ALA A 1 798 ? 154.179 153.650 150.687 1.00 47.85 798 ALA A N 1
ATOM 5657 C CA . ALA A 1 798 ? 152.740 153.391 150.624 1.00 47.85 798 ALA A CA 1
ATOM 5658 C C . ALA A 1 798 ? 152.027 153.607 151.952 1.00 47.85 798 ALA A C 1
ATOM 5659 O O . ALA A 1 798 ? 150.809 153.409 152.018 1.00 47.85 798 ALA A O 1
ATOM 5661 N N . ASN A 1 799 ? 152.728 154.009 153.005 1.00 52.51 799 ASN A N 1
ATOM 5662 C CA . ASN A 1 799 ? 152.116 154.282 154.296 1.00 52.51 799 ASN A CA 1
ATOM 5663 C C . ASN A 1 799 ? 151.674 155.736 154.346 1.00 52.51 799 ASN A C 1
ATOM 5664 O O . ASN A 1 799 ? 152.326 156.611 153.769 1.00 52.51 799 ASN A O 1
ATOM 5669 N N . VAL A 1 800 ? 150.571 155.993 155.039 1.00 55.57 800 VAL A N 1
ATOM 5670 C CA . VAL A 1 800 ? 150.016 157.338 155.135 1.00 55.57 800 VAL A CA 1
ATOM 5671 C C . VAL A 1 800 ? 150.624 158.020 156.356 1.00 55.57 800 VAL A C 1
ATOM 5672 O O . VAL A 1 800 ? 150.517 157.522 157.478 1.00 55.57 800 VAL A O 1
ATOM 5676 N N . LEU A 1 801 ? 151.284 159.156 156.131 1.00 57.20 801 LEU A N 1
ATOM 5677 C CA . LEU A 1 801 ? 151.776 159.957 157.246 1.00 57.20 801 LEU A CA 1
ATOM 5678 C C . LEU A 1 801 ? 150.831 161.113 157.548 1.00 57.20 801 LEU A C 1
ATOM 5679 O O . LEU A 1 801 ? 150.731 161.556 158.699 1.00 57.20 801 LEU A O 1
ATOM 5684 N N . LEU A 1 802 ? 150.130 161.615 156.530 1.00 69.81 802 LEU A N 1
ATOM 5685 C CA . LEU A 1 802 ? 149.265 162.786 156.646 1.00 69.81 802 LEU A CA 1
ATOM 5686 C C . LEU A 1 802 ? 150.047 164.047 156.990 1.00 69.81 802 LEU A C 1
ATOM 5687 O O . LEU A 1 802 ? 149.456 165.060 157.373 1.00 69.81 802 LEU A O 1
ATOM 5689 N N . ASP A 1 803 ? 151.374 163.978 156.886 1.00 65.26 803 ASP A N 1
ATOM 5690 C CA . ASP A 1 803 ? 152.305 165.064 157.174 1.00 65.26 803 ASP A CA 1
ATOM 5691 C C . ASP A 1 803 ? 152.438 165.329 158.667 1.00 65.26 803 ASP A C 1
ATOM 5692 O O . ASP A 1 803 ? 153.443 165.897 159.103 1.00 65.26 803 ASP A O 1
ATOM 5697 N N . GLU A 1 804 ? 151.524 164.801 159.478 1.00 62.19 804 GLU A N 1
ATOM 5698 C CA . GLU A 1 804 ? 151.633 165.018 160.915 1.00 62.19 804 GLU A CA 1
ATOM 5699 C C . GLU A 1 804 ? 152.644 164.059 161.519 1.00 62.19 804 GLU A C 1
ATOM 5700 O O . GLU A 1 804 ? 153.492 164.458 162.329 1.00 62.19 804 GLU A O 1
ATOM 5706 N N . GLY A 1 805 ? 152.588 162.792 161.113 1.00 59.31 805 GLY A N 1
ATOM 5707 C CA . GLY A 1 805 ? 153.656 161.877 161.459 1.00 59.31 805 GLY A CA 1
ATOM 5708 C C . GLY A 1 805 ? 154.995 162.357 160.939 1.00 59.31 805 GLY A C 1
ATOM 5709 O O . GLY A 1 805 ? 156.019 162.200 161.601 1.00 59.31 805 GLY A O 1
ATOM 5710 N N . ALA A 1 806 ? 155.004 162.959 159.750 1.00 56.38 806 ALA A N 1
ATOM 5711 C CA . ALA A 1 806 ? 156.256 163.470 159.207 1.00 56.38 806 ALA A CA 1
ATOM 5712 C C . ALA A 1 806 ? 156.829 164.582 160.077 1.00 56.38 806 ALA A C 1
ATOM 5713 O O . ALA A 1 806 ? 158.029 164.585 160.378 1.00 56.38 806 ALA A O 1
ATOM 5715 N N . MET A 1 807 ? 155.999 165.546 160.482 1.00 61.74 807 MET A N 1
ATOM 5716 C CA . MET A 1 807 ? 156.513 166.609 161.339 1.00 61.74 807 MET A CA 1
ATOM 5717 C C . MET A 1 807 ? 156.961 166.055 162.685 1.00 61.74 807 MET A C 1
ATOM 5718 O O . MET A 1 807 ? 157.973 166.500 163.237 1.00 61.74 807 MET A O 1
ATOM 5723 N N . LEU A 1 808 ? 156.225 165.086 163.235 1.00 53.83 808 LEU A N 1
ATOM 5724 C CA . LEU A 1 808 ? 156.662 164.458 164.479 1.00 53.83 808 LEU A CA 1
ATOM 5725 C C . LEU A 1 808 ? 158.024 163.797 164.300 1.00 53.83 808 LEU A C 1
ATOM 5726 O O . LEU A 1 808 ? 158.912 163.922 165.152 1.00 53.83 808 LEU A O 1
ATOM 5731 N N . LEU A 1 809 ? 158.204 163.094 163.184 1.00 48.34 809 LEU A N 1
ATOM 5732 C CA . LEU A 1 809 ? 159.467 162.429 162.903 1.00 48.34 809 LEU A CA 1
ATOM 5733 C C . LEU A 1 809 ? 160.607 163.436 162.845 1.00 48.34 809 LEU A C 1
ATOM 5734 O O . LEU A 1 809 ? 161.653 163.252 163.478 1.00 48.34 809 LEU A O 1
ATOM 5739 N N . TYR A 1 810 ? 160.413 164.521 162.094 1.00 50.41 810 TYR A N 1
ATOM 5740 C CA . TYR A 1 810 ? 161.474 165.515 161.965 1.00 50.41 810 TYR A CA 1
ATOM 5741 C C . TYR A 1 810 ? 161.787 166.160 163.307 1.00 50.41 810 TYR A C 1
ATOM 5742 O O . TYR A 1 810 ? 162.958 166.343 163.656 1.00 50.41 810 TYR A O 1
ATOM 5751 N N . LYS A 1 811 ? 160.758 166.507 164.079 1.00 55.45 811 LYS A N 1
ATOM 5752 C CA . LYS A 1 811 ? 161.003 167.075 165.398 1.00 55.45 811 LYS A CA 1
ATOM 5753 C C . LYS A 1 811 ? 161.682 166.077 166.320 1.00 55.45 811 LYS A C 1
ATOM 5754 O O . LYS A 1 811 ? 162.307 166.485 167.304 1.00 55.45 811 LYS A O 1
ATOM 5760 N N . THR A 1 812 ? 161.554 164.780 166.040 1.00 49.05 812 THR A N 1
ATOM 5761 C CA . THR A 1 812 ? 162.307 163.788 166.798 1.00 49.05 812 THR A CA 1
ATOM 5762 C C . THR A 1 812 ? 163.766 163.737 166.362 1.00 49.05 812 THR A C 1
ATOM 5763 O O . THR A 1 812 ? 164.657 163.543 167.195 1.00 49.05 812 THR A O 1
ATOM 5767 N N . MET A 1 813 ? 164.027 163.904 165.063 1.00 46.54 813 MET A N 1
ATOM 5768 C CA . MET A 1 813 ? 165.391 163.794 164.556 1.00 46.54 813 MET A CA 1
ATOM 5769 C C . MET A 1 813 ? 166.260 164.994 164.896 1.00 46.54 813 MET A C 1
ATOM 5770 O O . MET A 1 813 ? 167.488 164.870 164.878 1.00 46.54 813 MET A O 1
ATOM 5775 N N . THR A 1 814 ? 165.671 166.147 165.212 1.00 49.91 814 THR A N 1
ATOM 5776 C CA . THR A 1 814 ? 166.493 167.312 165.519 1.00 49.91 814 THR A CA 1
ATOM 5777 C C . THR A 1 814 ? 167.312 167.116 166.786 1.00 49.91 814 THR A C 1
ATOM 5778 O O . THR A 1 814 ? 168.231 167.900 167.044 1.00 49.91 814 THR A O 1
ATOM 5782 N N . ARG A 1 815 ? 167.006 166.092 167.579 1.00 59.17 815 ARG A N 1
ATOM 5783 C CA . ARG A 1 815 ? 167.761 165.837 168.789 1.00 59.17 815 ARG A CA 1
ATOM 5784 C C . ARG A 1 815 ? 169.197 165.457 168.437 1.00 59.17 815 ARG A C 1
ATOM 5785 O O . ARG A 1 815 ? 169.487 165.067 167.304 1.00 59.17 815 ARG A O 1
ATOM 5793 N N . PRO A 1 816 ? 170.123 165.587 169.393 1.00 60.96 816 PRO A N 1
ATOM 5794 C CA . PRO A 1 816 ? 171.545 165.419 169.060 1.00 60.96 816 PRO A CA 1
ATOM 5795 C C . PRO A 1 816 ? 172.055 163.989 169.105 1.00 60.96 816 PRO A C 1
ATOM 5796 O O . PRO A 1 816 ? 173.244 163.779 168.829 1.00 60.96 816 PRO A O 1
ATOM 5800 N N . LYS A 1 817 ? 171.225 163.002 169.437 1.00 55.46 817 LYS A N 1
ATOM 5801 C CA . LYS A 1 817 ? 171.706 161.643 169.647 1.00 55.46 817 LYS A CA 1
ATOM 5802 C C . LYS A 1 817 ? 170.974 160.603 168.810 1.00 55.46 817 LYS A C 1
ATOM 5803 O O . LYS A 1 817 ? 171.004 159.420 169.156 1.00 55.46 817 LYS A O 1
ATOM 5809 N N . HIS A 1 818 ? 170.335 160.999 167.715 1.00 47.04 818 HIS A N 1
ATOM 5810 C CA . HIS A 1 818 ? 169.707 160.011 166.855 1.00 47.04 818 HIS A CA 1
ATOM 5811 C C . HIS A 1 818 ? 170.770 159.215 166.105 1.00 47.04 818 HIS A C 1
ATOM 5812 O O . HIS A 1 818 ? 171.945 159.587 166.061 1.00 47.04 818 HIS A O 1
ATOM 5819 N N . PHE A 1 819 ? 170.344 158.097 165.512 1.00 50.21 819 PHE A N 1
ATOM 5820 C CA . PHE A 1 819 ? 171.269 157.147 164.914 1.00 50.21 819 PHE A CA 1
ATOM 5821 C C . PHE A 1 819 ? 170.937 156.744 163.485 1.00 50.21 819 PHE A C 1
ATOM 5822 O O . PHE A 1 819 ? 171.761 156.080 162.850 1.00 50.21 819 PHE A O 1
ATOM 5830 N N . LEU A 1 820 ? 169.775 157.109 162.957 1.00 37.24 820 LEU A N 1
ATOM 5831 C CA . LEU A 1 820 ? 169.455 156.745 161.586 1.00 37.24 820 LEU A CA 1
ATOM 5832 C C . LEU A 1 820 ? 170.419 157.421 160.620 1.00 37.24 820 LEU A C 1
ATOM 5833 O O . LEU A 1 820 ? 170.883 158.538 160.853 1.00 37.24 820 LEU A O 1
ATOM 5838 N N . GLN A 1 821 ? 170.733 156.721 159.531 1.00 34.25 821 GLN A N 1
ATOM 5839 C CA . GLN A 1 821 ? 171.560 157.262 158.460 1.00 34.25 821 GLN A CA 1
ATOM 5840 C C . GLN A 1 821 ? 170.799 157.399 157.154 1.00 34.25 821 GLN A C 1
ATOM 5841 O O . GLN A 1 821 ? 170.711 158.502 156.609 1.00 34.25 821 GLN A O 1
ATOM 5847 N N . MET A 1 822 ? 170.237 156.319 156.637 1.00 35.30 822 MET A N 1
ATOM 5848 C CA . MET A 1 822 ? 169.349 156.414 155.493 1.00 35.30 822 MET A CA 1
ATOM 5849 C C . MET A 1 822 ? 167.959 156.821 155.971 1.00 35.30 822 MET A C 1
ATOM 5850 O O . MET A 1 822 ? 167.651 156.775 157.161 1.00 35.30 822 MET A O 1
ATOM 5855 N N . LEU A 1 823 ? 167.129 157.262 155.031 1.00 37.52 823 LEU A N 1
ATOM 5856 C CA . LEU A 1 823 ? 165.728 157.535 155.326 1.00 37.52 823 LEU A CA 1
ATOM 5857 C C . LEU A 1 823 ? 164.987 157.716 154.015 1.00 37.52 823 LEU A C 1
ATOM 5858 O O . LEU A 1 823 ? 165.478 158.407 153.121 1.00 37.52 823 LEU A O 1
ATOM 5863 N N . SER A 1 824 ? 163.814 157.104 153.900 1.00 41.15 824 SER A N 1
ATOM 5864 C CA . SER A 1 824 ? 163.027 157.189 152.677 1.00 41.15 824 SER A CA 1
ATOM 5865 C C . SER A 1 824 ? 161.559 157.307 153.042 1.00 41.15 824 SER A C 1
ATOM 5866 O O . SER A 1 824 ? 161.047 156.498 153.818 1.00 41.15 824 SER A O 1
ATOM 5869 N N . LEU A 1 825 ? 160.885 158.305 152.478 1.00 45.62 825 LEU A N 1
ATOM 5870 C CA . LEU A 1 825 ? 159.475 158.572 152.736 1.00 45.62 825 LEU A CA 1
ATOM 5871 C C . LEU A 1 825 ? 158.662 158.468 151.455 1.00 45.62 825 LEU A C 1
ATOM 5872 O O . LEU A 1 825 ? 157.792 159.292 151.180 1.00 45.62 825 LEU A O 1
ATOM 5877 N N . GLU A 1 826 ? 158.938 157.440 150.665 1.00 49.16 826 GLU A N 1
ATOM 5878 C CA . GLU A 1 826 ? 158.345 157.317 149.344 1.00 49.16 826 GLU A CA 1
ATOM 5879 C C . GLU A 1 826 ? 156.823 157.297 149.420 1.00 49.16 826 GLU A C 1
ATOM 5880 O O . GLU A 1 826 ? 156.234 156.437 150.078 1.00 49.16 826 GLU A O 1
ATOM 5886 N N . ASN A 1 827 ? 156.188 158.253 148.745 1.00 54.75 827 ASN A N 1
ATOM 5887 C CA . ASN A 1 827 ? 154.737 158.266 148.551 1.00 54.75 827 ASN A CA 1
ATOM 5888 C C . ASN A 1 827 ? 153.985 158.226 149.882 1.00 54.75 827 ASN A C 1
ATOM 5889 O O . ASN A 1 827 ? 153.263 157.279 150.192 1.00 54.75 827 ASN A O 1
ATOM 5894 N N . CYS A 1 828 ? 154.152 159.289 150.666 1.00 58.34 828 CYS A N 1
ATOM 5895 C CA . CYS A 1 828 ? 153.546 159.384 151.989 1.00 58.34 828 CYS A CA 1
ATOM 5896 C C . CYS A 1 828 ? 152.631 160.599 152.116 1.00 58.34 828 CYS A C 1
ATOM 5897 O O . CYS A 1 828 ? 152.438 161.122 153.215 1.00 58.34 828 CYS A O 1
ATOM 5900 N N . ARG A 1 829 ? 152.051 161.056 151.008 1.00 68.73 829 ARG A N 1
ATOM 5901 C CA . ARG A 1 829 ? 151.117 162.182 151.038 1.00 68.73 829 ARG A CA 1
ATOM 5902 C C . ARG A 1 829 ? 151.784 163.435 151.599 1.00 68.73 829 ARG A C 1
ATOM 5903 O O . ARG A 1 829 ? 151.326 164.011 152.587 1.00 68.73 829 ARG A O 1
ATOM 5911 N N . LEU A 1 830 ? 152.871 163.866 150.966 1.00 65.02 830 LEU A N 1
ATOM 5912 C CA . LEU A 1 830 ? 153.644 164.994 151.462 1.00 65.02 830 LEU A CA 1
ATOM 5913 C C . LEU A 1 830 ? 153.364 166.252 150.649 1.00 65.02 830 LEU A C 1
ATOM 5914 O O . LEU A 1 830 ? 152.975 166.191 149.480 1.00 65.02 830 LEU A O 1
ATOM 5919 N N . THR A 1 831 ? 153.561 167.400 151.292 1.00 73.53 831 THR A N 1
ATOM 5920 C CA . THR A 1 831 ? 153.391 168.711 150.682 1.00 73.53 831 THR A CA 1
ATOM 5921 C C . THR A 1 831 ? 154.550 169.604 151.103 1.00 73.53 831 THR A C 1
ATOM 5922 O O . THR A 1 831 ? 155.538 169.147 151.682 1.00 73.53 831 THR A O 1
ATOM 5926 N N . GLU A 1 832 ? 154.420 170.899 150.812 1.00 77.76 832 GLU A N 1
ATOM 5927 C CA . GLU A 1 832 ? 155.471 171.850 151.155 1.00 77.76 832 GLU A CA 1
ATOM 5928 C C . GLU A 1 832 ? 155.387 172.313 152.603 1.00 77.76 832 GLU A C 1
ATOM 5929 O O . GLU A 1 832 ? 156.264 173.057 153.052 1.00 77.76 832 GLU A O 1
ATOM 5935 N N . ALA A 1 833 ? 154.354 171.903 153.339 1.00 71.32 833 ALA A N 1
ATOM 5936 C CA . ALA A 1 833 ? 154.193 172.378 154.708 1.00 71.32 833 ALA A CA 1
ATOM 5937 C C . ALA A 1 833 ? 155.339 171.914 155.598 1.00 71.32 833 ALA A C 1
ATOM 5938 O O . ALA A 1 833 ? 155.844 172.681 156.426 1.00 71.32 833 ALA A O 1
ATOM 5940 N N . SER A 1 834 ? 155.765 170.661 155.443 1.00 66.38 834 SER A N 1
ATOM 5941 C CA . SER A 1 834 ? 156.740 170.068 156.348 1.00 66.38 834 SER A CA 1
ATOM 5942 C C . SER A 1 834 ? 158.185 170.322 155.938 1.00 66.38 834 SER A C 1
ATOM 5943 O O . SER A 1 834 ? 159.093 170.016 156.718 1.00 66.38 834 SER A O 1
ATOM 5946 N N . CYS A 1 835 ? 158.424 170.882 154.753 1.00 61.16 835 CYS A N 1
ATOM 5947 C CA . CYS A 1 835 ? 159.792 170.992 154.260 1.00 61.16 835 CYS A CA 1
ATOM 5948 C C . CYS A 1 835 ? 160.665 171.838 155.179 1.00 61.16 835 CYS A C 1
ATOM 5949 O O . CYS A 1 835 ? 161.881 171.628 155.242 1.00 61.16 835 CYS A O 1
ATOM 5952 N N . LYS A 1 836 ? 160.076 172.796 155.893 1.00 62.46 836 LYS A N 1
ATOM 5953 C CA . LYS A 1 836 ? 160.878 173.649 156.764 1.00 62.46 836 LYS A CA 1
ATOM 5954 C C . LYS A 1 836 ? 161.541 172.838 157.871 1.00 62.46 836 LYS A C 1
ATOM 5955 O O . LYS A 1 836 ? 162.727 173.029 158.171 1.00 62.46 836 LYS A O 1
ATOM 5961 N N . ASP A 1 837 ? 160.792 171.922 158.491 1.00 60.45 837 ASP A N 1
ATOM 5962 C CA . ASP A 1 837 ? 161.387 171.060 159.505 1.00 60.45 837 ASP A CA 1
ATOM 5963 C C . ASP A 1 837 ? 162.463 170.168 158.907 1.00 60.45 837 ASP A C 1
ATOM 5964 O O . ASP A 1 837 ? 163.459 169.865 159.573 1.00 60.45 837 ASP A O 1
ATOM 5969 N N . LEU A 1 838 ? 162.284 169.742 157.655 1.00 48.80 838 LEU A N 1
ATOM 5970 C CA . LEU A 1 838 ? 163.317 168.962 156.984 1.00 48.80 838 LEU A CA 1
ATOM 5971 C C . LEU A 1 838 ? 164.593 169.778 156.814 1.00 48.80 838 LEU A C 1
ATOM 5972 O O . LEU A 1 838 ? 165.702 169.264 157.001 1.00 48.80 838 LEU A O 1
ATOM 5977 N N . ALA A 1 839 ? 164.455 171.056 156.457 1.00 51.93 839 ALA A N 1
ATOM 5978 C CA . ALA A 1 839 ? 165.623 171.924 156.368 1.00 51.93 839 ALA A CA 1
ATOM 5979 C C . ALA A 1 839 ? 166.295 172.070 157.725 1.00 51.93 839 ALA A C 1
ATOM 5980 O O . ALA A 1 839 ? 167.529 172.070 157.824 1.00 51.93 839 ALA A O 1
ATOM 5982 N N . ALA A 1 840 ? 165.495 172.212 158.783 1.00 50.10 840 ALA A N 1
ATOM 5983 C CA . ALA A 1 840 ? 166.061 172.275 160.126 1.00 50.10 840 ALA A CA 1
ATOM 5984 C C . ALA A 1 840 ? 166.864 171.018 160.433 1.00 50.10 840 ALA A C 1
ATOM 5985 O O . ALA A 1 840 ? 167.978 171.090 160.970 1.00 50.10 840 ALA A O 1
ATOM 5987 N N . VAL A 1 841 ? 166.316 169.854 160.085 1.00 48.50 841 VAL A N 1
ATOM 5988 C CA . VAL A 1 841 ? 167.023 168.598 160.313 1.00 48.50 841 VAL A CA 1
ATOM 5989 C C . VAL A 1 841 ? 168.341 168.594 159.551 1.00 48.50 841 VAL A C 1
ATOM 5990 O O . VAL A 1 841 ? 169.392 168.236 160.094 1.00 48.50 841 VAL A O 1
ATOM 5994 N N . LEU A 1 842 ? 168.305 169.003 158.281 1.00 45.92 842 LEU A N 1
ATOM 5995 C CA . LEU A 1 842 ? 169.520 168.978 157.472 1.00 45.92 842 LEU A CA 1
ATOM 5996 C C . LEU A 1 842 ? 170.590 169.885 158.062 1.00 45.92 842 LEU A C 1
ATOM 5997 O O . LEU A 1 842 ? 171.768 169.515 158.111 1.00 45.92 842 LEU A O 1
ATOM 6002 N N . VAL A 1 843 ? 170.205 171.081 158.506 1.00 49.58 843 VAL A N 1
ATOM 6003 C CA . VAL A 1 843 ? 171.205 172.011 159.021 1.00 49.58 843 VAL A CA 1
ATOM 6004 C C . VAL A 1 843 ? 171.750 171.531 160.360 1.00 49.58 843 VAL A C 1
ATOM 6005 O O . VAL A 1 843 ? 172.934 171.721 160.661 1.00 49.58 843 VAL A O 1
ATOM 6009 N N . VAL A 1 844 ? 170.909 170.913 161.187 1.00 46.90 844 VAL A N 1
ATOM 6010 C CA . VAL A 1 844 ? 171.343 170.551 162.533 1.00 46.90 844 VAL A CA 1
ATOM 6011 C C . VAL A 1 844 ? 171.948 169.150 162.603 1.00 46.90 844 VAL A C 1
ATOM 6012 O O . VAL A 1 844 ? 172.831 168.904 163.431 1.00 46.90 844 VAL A O 1
ATOM 6016 N N . SER A 1 845 ? 171.503 168.227 161.756 1.00 45.27 845 SER A N 1
ATOM 6017 C CA . SER A 1 845 ? 171.866 166.825 161.922 1.00 45.27 845 SER A CA 1
ATOM 6018 C C . SER A 1 845 ? 173.375 166.625 161.850 1.00 45.27 845 SER A C 1
ATOM 6019 O O . SER A 1 845 ? 174.119 167.476 161.357 1.00 45.27 845 SER A O 1
ATOM 6022 N N . LYS A 1 846 ? 173.822 165.478 162.362 1.00 48.91 846 LYS A N 1
ATOM 6023 C CA . LYS A 1 846 ? 175.218 165.072 162.299 1.00 48.91 846 LYS A CA 1
ATOM 6024 C C . LYS A 1 846 ? 175.396 163.608 161.924 1.00 48.91 846 LYS A C 1
ATOM 6025 O O . LYS A 1 846 ? 176.521 163.103 161.988 1.00 48.91 846 LYS A O 1
ATOM 6031 N N . LYS A 1 847 ? 174.326 162.910 161.550 1.00 40.52 847 LYS A N 1
ATOM 6032 C CA . LYS A 1 847 ? 174.425 161.501 161.200 1.00 40.52 847 LYS A CA 1
ATOM 6033 C C . LYS A 1 847 ? 173.717 161.199 159.887 1.00 40.52 847 LYS A C 1
ATOM 6034 O O . LYS A 1 847 ? 174.052 160.222 159.214 1.00 40.52 847 LYS A O 1
ATOM 6040 N N . LEU A 1 848 ? 172.736 162.016 159.515 1.00 36.02 848 LEU A N 1
ATOM 6041 C CA . LEU A 1 848 ? 171.994 161.779 158.284 1.00 36.02 848 LEU A CA 1
ATOM 6042 C C . LEU A 1 848 ? 172.906 161.955 157.078 1.00 36.02 848 LEU A C 1
ATOM 6043 O O . LEU A 1 848 ? 173.559 162.991 156.936 1.00 36.02 848 LEU A O 1
ATOM 6048 N N . THR A 1 849 ? 172.951 160.943 156.205 1.00 29.54 849 THR A N 1
ATOM 6049 C CA . THR A 1 849 ? 173.758 161.034 154.992 1.00 29.54 849 THR A CA 1
ATOM 6050 C C . THR A 1 849 ? 173.099 160.454 153.756 1.00 29.54 849 THR A C 1
ATOM 6051 O O . THR A 1 849 ? 173.817 160.149 152.803 1.00 29.54 849 THR A O 1
ATOM 6055 N N . HIS A 1 850 ? 171.794 160.234 153.744 1.00 34.92 850 HIS A N 1
ATOM 6056 C CA . HIS A 1 850 ? 171.067 159.862 152.540 1.00 34.92 850 HIS A CA 1
ATOM 6057 C C . HIS A 1 850 ? 169.631 160.322 152.712 1.00 34.92 850 HIS A C 1
ATOM 6058 O O . HIS A 1 850 ? 169.212 160.633 153.828 1.00 34.92 850 HIS A O 1
ATOM 6065 N N . LEU A 1 851 ? 168.880 160.379 151.618 1.00 39.18 851 LEU A N 1
ATOM 6066 C CA . LEU A 1 851 ? 167.490 160.796 151.696 1.00 39.18 851 LEU A CA 1
ATOM 6067 C C . LEU A 1 851 ? 166.783 160.403 150.413 1.00 39.18 851 LEU A C 1
ATOM 6068 O O . LEU A 1 851 ? 167.426 160.126 149.401 1.00 39.18 851 LEU A O 1
ATOM 6073 N N . CYS A 1 852 ? 165.457 160.365 150.462 1.00 41.74 852 CYS A N 1
ATOM 6074 C CA . CYS A 1 852 ? 164.663 160.054 149.283 1.00 41.74 852 CYS A CA 1
ATOM 6075 C C . CYS A 1 852 ? 163.238 160.538 149.487 1.00 41.74 852 CYS A C 1
ATOM 6076 O O . CYS A 1 852 ? 162.678 160.395 150.575 1.00 41.74 852 CYS A O 1
ATOM 6079 N N . LEU A 1 853 ? 162.656 161.114 148.436 1.00 46.83 853 LEU A N 1
ATOM 6080 C CA . LEU A 1 853 ? 161.305 161.653 148.516 1.00 46.83 853 LEU A CA 1
ATOM 6081 C C . LEU A 1 853 ? 160.514 161.369 147.248 1.00 46.83 853 LEU A C 1
ATOM 6082 O O . LEU A 1 853 ? 159.667 162.174 146.852 1.00 46.83 853 LEU A O 1
ATOM 6087 N N . ALA A 1 854 ? 160.763 160.234 146.604 1.00 50.78 854 ALA A N 1
ATOM 6088 C CA . ALA A 1 854 ? 160.108 159.946 145.337 1.00 50.78 854 ALA A CA 1
ATOM 6089 C C . ALA A 1 854 ? 158.594 159.896 145.507 1.00 50.78 854 ALA A C 1
ATOM 6090 O O . ALA A 1 854 ? 158.073 159.527 146.561 1.00 50.78 854 ALA A O 1
ATOM 6092 N N . LYS A 1 855 ? 157.888 160.282 144.445 1.00 54.83 855 LYS A N 1
ATOM 6093 C CA . LYS A 1 855 ? 156.426 160.276 144.416 1.00 54.83 855 LYS A CA 1
ATOM 6094 C C . LYS A 1 855 ? 155.848 161.165 145.517 1.00 54.83 855 LYS A C 1
ATOM 6095 O O . LYS A 1 855 ? 155.161 160.703 146.430 1.00 54.83 855 LYS A O 1
ATOM 6101 N N . ASN A 1 856 ? 156.139 162.459 145.424 1.00 61.82 856 ASN A N 1
ATOM 6102 C CA . ASN A 1 856 ? 155.572 163.446 146.331 1.00 61.82 856 ASN A CA 1
ATOM 6103 C C . ASN A 1 856 ? 155.565 164.818 145.669 1.00 61.82 856 ASN A C 1
ATOM 6104 O O . ASN A 1 856 ? 156.635 165.393 145.436 1.00 61.82 856 ASN A O 1
ATOM 6109 N N . PRO A 1 857 ? 154.397 165.386 145.357 1.00 65.06 857 PRO A N 1
ATOM 6110 C CA . PRO A 1 857 ? 154.365 166.738 144.774 1.00 65.06 857 PRO A CA 1
ATOM 6111 C C . PRO A 1 857 ? 154.636 167.818 145.817 1.00 65.06 857 PRO A C 1
ATOM 6112 O O . PRO A 1 857 ? 153.782 168.645 146.138 1.00 65.06 857 PRO A O 1
ATOM 6116 N N . ILE A 1 858 ? 155.853 167.806 146.363 1.00 68.52 858 ILE A N 1
ATOM 6117 C CA . ILE A 1 858 ? 156.193 168.749 147.424 1.00 68.52 858 ILE A CA 1
ATOM 6118 C C . ILE A 1 858 ? 156.107 170.182 146.914 1.00 68.52 858 ILE A C 1
ATOM 6119 O O . ILE A 1 858 ? 155.581 171.068 147.599 1.00 68.52 858 ILE A O 1
ATOM 6124 N N . GLY A 1 859 ? 156.612 170.435 145.712 1.00 72.06 859 GLY A N 1
ATOM 6125 C CA . GLY A 1 859 ? 156.463 171.728 145.083 1.00 72.06 859 GLY A CA 1
ATOM 6126 C C . GLY A 1 859 ? 157.702 172.602 145.184 1.00 72.06 859 GLY A C 1
ATOM 6127 O O . GLY A 1 859 ? 158.613 172.383 145.990 1.00 72.06 859 GLY A O 1
ATOM 6128 N N . ASP A 1 860 ? 157.713 173.633 144.337 1.00 77.70 860 ASP A N 1
ATOM 6129 C CA . ASP A 1 860 ? 158.877 174.504 144.245 1.00 77.70 860 ASP A CA 1
ATOM 6130 C C . ASP A 1 860 ? 159.146 175.221 145.558 1.00 77.70 860 ASP A C 1
ATOM 6131 O O . ASP A 1 860 ? 160.300 175.520 145.871 1.00 77.70 860 ASP A O 1
ATOM 6136 N N . THR A 1 861 ? 158.106 175.501 146.343 1.00 76.90 861 THR A N 1
ATOM 6137 C CA . THR A 1 861 ? 158.331 176.109 147.650 1.00 76.90 861 THR A CA 1
ATOM 6138 C C . THR A 1 861 ? 159.087 175.158 148.573 1.00 76.90 861 THR A C 1
ATOM 6139 O O . THR A 1 861 ? 159.994 175.576 149.306 1.00 76.90 861 THR A O 1
ATOM 6143 N N . GLY A 1 862 ? 158.730 173.873 148.552 1.00 73.61 862 GLY A N 1
ATOM 6144 C CA . GLY A 1 862 ? 159.483 172.900 149.322 1.00 73.61 862 GLY A CA 1
ATOM 6145 C C . GLY A 1 862 ? 160.916 172.775 148.845 1.00 73.61 862 GLY A C 1
ATOM 6146 O O . GLY A 1 862 ? 161.846 172.677 149.652 1.00 73.61 862 GLY A O 1
ATOM 6147 N N . VAL A 1 863 ? 161.115 172.768 147.527 1.00 72.42 863 VAL A N 1
ATOM 6148 C CA . VAL A 1 863 ? 162.476 172.741 146.999 1.00 72.42 863 VAL A CA 1
ATOM 6149 C C . VAL A 1 863 ? 163.250 173.959 147.483 1.00 72.42 863 VAL A C 1
ATOM 6150 O O . VAL A 1 863 ? 164.436 173.867 147.817 1.00 72.42 863 VAL A O 1
ATOM 6154 N N . LYS A 1 864 ? 162.592 175.117 147.525 1.00 74.11 864 LYS A N 1
ATOM 6155 C CA . LYS A 1 864 ? 163.236 176.335 148.004 1.00 74.11 864 LYS A CA 1
ATOM 6156 C C . LYS A 1 864 ? 163.647 176.198 149.463 1.00 74.11 864 LYS A C 1
ATOM 6157 O O . LYS A 1 864 ? 164.750 176.597 149.851 1.00 74.11 864 LYS A O 1
ATOM 6163 N N . PHE A 1 865 ? 162.759 175.652 150.292 1.00 67.36 865 PHE A N 1
ATOM 6164 C CA . PHE A 1 865 ? 163.094 175.460 151.700 1.00 67.36 865 PHE A CA 1
ATOM 6165 C C . PHE A 1 865 ? 164.293 174.530 151.852 1.00 67.36 865 PHE A C 1
ATOM 6166 O O . PHE A 1 865 ? 165.244 174.825 152.590 1.00 67.36 865 PHE A O 1
ATOM 6174 N N . LEU A 1 866 ? 164.275 173.402 151.142 1.00 58.86 866 LEU A N 1
ATOM 6175 C CA . LEU A 1 866 ? 165.395 172.474 151.233 1.00 58.86 866 LEU A CA 1
ATOM 6176 C C . LEU A 1 866 ? 166.686 173.135 150.775 1.00 58.86 866 LEU A C 1
ATOM 6177 O O . LEU A 1 866 ? 167.737 172.951 151.396 1.00 58.86 866 LEU A O 1
ATOM 6182 N N . CYS A 1 867 ? 166.628 173.907 149.686 1.00 66.91 867 CYS A N 1
ATOM 6183 C CA . CYS A 1 867 ? 167.828 174.565 149.179 1.00 66.91 867 CYS A CA 1
ATOM 6184 C C . CYS A 1 867 ? 168.363 175.575 150.183 1.00 66.91 867 CYS A C 1
ATOM 6185 O O . CYS A 1 867 ? 169.578 175.679 150.382 1.00 66.91 867 CYS A O 1
ATOM 6188 N N . GLU A 1 868 ? 167.474 176.333 150.824 1.00 70.74 868 GLU A N 1
ATOM 6189 C CA . GLU A 1 868 ? 167.910 177.172 151.933 1.00 70.74 868 GLU A CA 1
ATOM 6190 C C . GLU A 1 868 ? 168.612 176.333 152.989 1.00 70.74 868 GLU A C 1
ATOM 6191 O O . GLU A 1 868 ? 169.584 176.781 153.609 1.00 70.74 868 GLU A O 1
ATOM 6197 N N . GLY A 1 869 ? 168.130 175.111 153.209 1.00 61.08 869 GLY A N 1
ATOM 6198 C CA . GLY A 1 869 ? 168.797 174.233 154.158 1.00 61.08 869 GLY A CA 1
ATOM 6199 C C . GLY A 1 869 ? 170.197 173.845 153.715 1.00 61.08 869 GLY A C 1
ATOM 6200 O O . GLY A 1 869 ? 171.147 173.888 154.502 1.00 61.08 869 GLY A O 1
ATOM 6201 N N . LEU A 1 870 ? 170.347 173.474 152.443 1.00 57.07 870 LEU A N 1
ATOM 6202 C CA . LEU A 1 870 ? 171.614 172.928 151.966 1.00 57.07 870 LEU A CA 1
ATOM 6203 C C . LEU A 1 870 ? 172.743 173.943 152.056 1.00 57.07 870 LEU A C 1
ATOM 6204 O O . LEU A 1 870 ? 173.910 173.561 152.194 1.00 57.07 870 LEU A O 1
ATOM 6209 N N . SER A 1 871 ? 172.423 175.235 151.983 1.00 62.59 871 SER A N 1
ATOM 6210 C CA . SER A 1 871 ? 173.458 176.252 151.845 1.00 62.59 871 SER A CA 1
ATOM 6211 C C . SER A 1 871 ? 174.375 176.337 153.057 1.00 62.59 871 SER A C 1
ATOM 6212 O O . SER A 1 871 ? 175.467 176.903 152.948 1.00 62.59 871 SER A O 1
ATOM 6215 N N . TYR A 1 872 ? 173.969 175.797 154.198 1.00 59.34 872 TYR A N 1
ATOM 6216 C CA . TYR A 1 872 ? 174.765 175.967 155.402 1.00 59.34 872 TYR A CA 1
ATOM 6217 C C . TYR A 1 872 ? 176.117 175.271 155.241 1.00 59.34 872 TYR A C 1
ATOM 6218 O O . TYR A 1 872 ? 176.205 174.233 154.577 1.00 59.34 872 TYR A O 1
ATOM 6227 N N . PRO A 1 873 ? 177.189 175.821 155.819 1.00 61.76 873 PRO A N 1
ATOM 6228 C CA . PRO A 1 873 ? 178.515 175.211 155.621 1.00 61.76 873 PRO A CA 1
ATOM 6229 C C . PRO A 1 873 ? 178.625 173.772 156.095 1.00 61.76 873 PRO A C 1
ATOM 6230 O O . PRO A 1 873 ? 179.332 172.980 155.461 1.00 61.76 873 PRO A O 1
ATOM 6234 N N . ASP A 1 874 ? 177.957 173.401 157.182 1.00 53.39 874 ASP A N 1
ATOM 6235 C CA . ASP A 1 874 ? 178.200 172.119 157.830 1.00 53.39 874 ASP A CA 1
ATOM 6236 C C . ASP A 1 874 ? 177.309 170.995 157.310 1.00 53.39 874 ASP A C 1
ATOM 6237 O O . ASP A 1 874 ? 177.300 169.911 157.901 1.00 53.39 874 ASP A O 1
ATOM 6242 N N . CYS A 1 875 ? 176.562 171.219 156.233 1.00 51.29 875 CYS A N 1
ATOM 6243 C CA . CYS A 1 875 ? 175.714 170.164 155.697 1.00 51.29 875 CYS A CA 1
ATOM 6244 C C . CYS A 1 875 ? 176.546 168.941 155.341 1.00 51.29 875 CYS A C 1
ATOM 6245 O O . CYS A 1 875 ? 177.618 169.053 154.740 1.00 51.29 875 CYS A O 1
ATOM 6248 N N . LYS A 1 876 ? 176.041 167.761 155.708 1.00 47.10 876 LYS A N 1
ATOM 6249 C CA . LYS A 1 876 ? 176.740 166.507 155.471 1.00 47.10 876 LYS A CA 1
ATOM 6250 C C . LYS A 1 876 ? 175.993 165.564 154.542 1.00 47.10 876 LYS A C 1
ATOM 6251 O O . LYS A 1 876 ? 176.543 164.520 154.179 1.00 47.10 876 LYS A O 1
ATOM 6257 N N . LEU A 1 877 ? 174.767 165.888 154.150 1.00 38.86 877 LEU A N 1
ATOM 6258 C CA . LEU A 1 877 ? 174.042 165.041 153.217 1.00 38.86 877 LEU A CA 1
ATOM 6259 C C . LEU A 1 877 ? 174.853 164.867 151.943 1.00 38.86 877 LEU A C 1
ATOM 6260 O O . LEU A 1 877 ? 175.380 165.837 151.394 1.00 38.86 877 LEU A O 1
ATOM 6265 N N . GLN A 1 878 ? 174.958 163.623 151.473 1.00 39.54 878 GLN A N 1
ATOM 6266 C CA . GLN A 1 878 ? 175.736 163.306 150.283 1.00 39.54 878 GLN A CA 1
ATOM 6267 C C . GLN A 1 878 ? 174.905 162.782 149.129 1.00 39.54 878 GLN A C 1
ATOM 6268 O O . GLN A 1 878 ? 175.417 162.710 148.012 1.00 39.54 878 GLN A O 1
ATOM 6274 N N . THR A 1 879 ? 173.661 162.402 149.366 1.00 37.98 879 THR A N 1
ATOM 6275 C CA . THR A 1 879 ? 172.790 161.882 148.328 1.00 37.98 879 THR A CA 1
ATOM 6276 C C . THR A 1 879 ? 171.419 162.516 148.471 1.00 37.98 879 THR A C 1
ATOM 6277 O O . THR A 1 879 ? 171.023 162.913 149.569 1.00 37.98 879 THR A O 1
ATOM 6281 N N . LEU A 1 880 ? 170.703 162.622 147.360 1.00 44.04 880 LEU A N 1
ATOM 6282 C CA . LEU A 1 880 ? 169.368 163.193 147.354 1.00 44.04 880 LEU A CA 1
ATOM 6283 C C . LEU A 1 880 ? 168.631 162.695 146.126 1.00 44.04 880 LEU A C 1
ATOM 6284 O O . LEU A 1 880 ? 169.203 162.636 145.037 1.00 44.04 880 LEU A O 1
ATOM 6289 N N . VAL A 1 881 ? 167.366 162.336 146.302 1.00 49.27 881 VAL A N 1
ATOM 6290 C CA . VAL A 1 881 ? 166.541 161.808 145.225 1.00 49.27 881 VAL A CA 1
ATOM 6291 C C . VAL A 1 881 ? 165.240 162.592 145.191 1.00 49.27 881 VAL A C 1
ATOM 6292 O O . VAL A 1 881 ? 164.578 162.748 146.222 1.00 49.27 881 VAL A O 1
ATOM 6296 N N . LEU A 1 882 ? 164.881 163.091 144.013 1.00 55.06 882 LEU A N 1
ATOM 6297 C CA . LEU A 1 882 ? 163.650 163.850 143.824 1.00 55.06 882 LEU A CA 1
ATOM 6298 C C . LEU A 1 882 ? 162.953 163.383 142.555 1.00 55.06 882 LEU A C 1
ATOM 6299 O O . LEU A 1 882 ? 162.518 164.178 141.724 1.00 55.06 882 LEU A O 1
ATOM 6304 N N . GLN A 1 883 ? 162.845 162.070 142.395 1.00 59.60 883 GLN A N 1
ATOM 6305 C CA . GLN A 1 883 ? 162.191 161.509 141.223 1.00 59.60 883 GLN A CA 1
ATOM 6306 C C . GLN A 1 883 ? 160.685 161.719 141.310 1.00 59.60 883 GLN A C 1
ATOM 6307 O O . GLN A 1 883 ? 160.063 161.410 142.329 1.00 59.60 883 GLN A O 1
ATOM 6313 N N . GLN A 1 884 ? 160.103 162.256 140.240 1.00 62.41 884 GLN A N 1
ATOM 6314 C CA . GLN A 1 884 ? 158.656 162.435 140.123 1.00 62.41 884 GLN A CA 1
ATOM 6315 C C . GLN A 1 884 ? 158.088 163.188 141.327 1.00 62.41 884 GLN A C 1
ATOM 6316 O O . GLN A 1 884 ? 157.301 162.662 142.115 1.00 62.41 884 GLN A O 1
ATOM 6322 N N . CYS A 1 885 ? 158.503 164.449 141.455 1.00 64.30 885 CYS A N 1
ATOM 6323 C CA . CYS A 1 885 ? 158.079 165.300 142.561 1.00 64.30 885 CYS A CA 1
ATOM 6324 C C . CYS A 1 885 ? 157.417 166.590 142.087 1.00 64.30 885 CYS A C 1
ATOM 6325 O O . CYS A 1 885 ? 157.225 167.510 142.888 1.00 64.30 885 CYS A O 1
ATOM 6328 N N . SER A 1 886 ? 157.057 166.680 140.809 1.00 74.37 886 SER A N 1
ATOM 6329 C CA . SER A 1 886 ? 156.330 167.836 140.287 1.00 74.37 886 SER A CA 1
ATOM 6330 C C . SER A 1 886 ? 157.059 169.139 140.613 1.00 74.37 886 SER A C 1
ATOM 6331 O O . SER A 1 886 ? 156.579 169.981 141.374 1.00 74.37 886 SER A O 1
ATOM 6334 N N . ILE A 1 887 ? 158.242 169.291 140.038 1.00 77.20 887 ILE A N 1
ATOM 6335 C CA . ILE A 1 887 ? 159.049 170.493 140.199 1.00 77.20 887 ILE A CA 1
ATOM 6336 C C . ILE A 1 887 ? 159.093 171.225 138.866 1.00 77.20 887 ILE A C 1
ATOM 6337 O O . ILE A 1 887 ? 159.057 170.610 137.793 1.00 77.20 887 ILE A O 1
ATOM 6342 N N . THR A 1 888 ? 159.162 172.551 138.930 1.00 85.98 888 THR A N 1
ATOM 6343 C CA . THR A 1 888 ? 159.172 173.405 137.749 1.00 85.98 888 THR A CA 1
ATOM 6344 C C . THR A 1 888 ? 160.507 174.147 137.654 1.00 85.98 888 THR A C 1
ATOM 6345 O O . THR A 1 888 ? 161.418 173.944 138.461 1.00 85.98 888 THR A O 1
ATOM 6349 N N . LYS A 1 889 ? 160.609 175.025 136.655 1.00 83.48 889 LYS A N 1
ATOM 6350 C CA . LYS A 1 889 ? 161.883 175.673 136.364 1.00 83.48 889 LYS A CA 1
ATOM 6351 C C . LYS A 1 889 ? 162.351 176.532 137.528 1.00 83.48 889 LYS A C 1
ATOM 6352 O O . LYS A 1 889 ? 163.554 176.758 137.698 1.00 83.48 889 LYS A O 1
ATOM 6358 N N . LEU A 1 890 ? 161.417 177.027 138.340 1.00 82.66 890 LEU A N 1
ATOM 6359 C CA . LEU A 1 890 ? 161.814 177.760 139.537 1.00 82.66 890 LEU A CA 1
ATOM 6360 C C . LEU A 1 890 ? 162.595 176.859 140.488 1.00 82.66 890 LEU A C 1
ATOM 6361 O O . LEU A 1 890 ? 163.598 177.279 141.082 1.00 82.66 890 LEU A O 1
ATOM 6366 N N . GLY A 1 891 ? 162.155 175.608 140.634 1.00 81.85 891 GLY A N 1
ATOM 6367 C CA . GLY A 1 891 ? 162.913 174.657 141.427 1.00 81.85 891 GLY A CA 1
ATOM 6368 C C . GLY A 1 891 ? 164.289 174.391 140.849 1.00 81.85 891 GLY A C 1
ATOM 6369 O O . GLY A 1 891 ? 165.262 174.235 141.589 1.00 81.85 891 GLY A O 1
ATOM 6370 N N . CYS A 1 892 ? 164.392 174.331 139.520 1.00 80.10 892 CYS A N 1
ATOM 6371 C CA . CYS A 1 892 ? 165.698 174.148 138.893 1.00 80.10 892 CYS A CA 1
ATOM 6372 C C . CYS A 1 892 ? 166.617 175.326 139.185 1.00 80.10 892 CYS A C 1
ATOM 6373 O O . CYS A 1 892 ? 167.807 175.142 139.471 1.00 80.10 892 CYS A O 1
ATOM 6376 N N . ARG A 1 893 ? 166.087 176.546 139.106 1.00 82.90 893 ARG A N 1
ATOM 6377 C CA . ARG A 1 893 ? 166.887 177.717 139.442 1.00 82.90 893 ARG A CA 1
ATOM 6378 C C . ARG A 1 893 ? 167.358 177.647 140.886 1.00 82.90 893 ARG A C 1
ATOM 6379 O O . ARG A 1 893 ? 168.519 177.945 141.190 1.00 82.90 893 ARG A O 1
ATOM 6387 N N . TYR A 1 894 ? 166.465 177.252 141.795 1.00 80.62 894 TYR A N 1
ATOM 6388 C CA . TYR A 1 894 ? 166.860 177.111 143.193 1.00 80.62 894 TYR A CA 1
ATOM 6389 C C . TYR A 1 894 ? 167.959 176.068 143.351 1.00 80.62 894 TYR A C 1
ATOM 6390 O O . TYR A 1 894 ? 168.917 176.272 144.107 1.00 80.62 894 TYR A O 1
ATOM 6399 N N . LEU A 1 895 ? 167.833 174.938 142.654 1.00 74.29 895 LEU A N 1
ATOM 6400 C CA . LEU A 1 895 ? 168.844 173.893 142.763 1.00 74.29 895 LEU A CA 1
ATOM 6401 C C . LEU A 1 895 ? 170.191 174.387 142.265 1.00 74.29 895 LEU A C 1
ATOM 6402 O O . LEU A 1 895 ? 171.226 174.114 142.882 1.00 74.29 895 LEU A O 1
ATOM 6407 N N . SER A 1 896 ? 170.203 175.109 141.145 1.00 78.95 896 SER A N 1
ATOM 6408 C CA . SER A 1 896 ? 171.463 175.631 140.627 1.00 78.95 896 SER A CA 1
ATOM 6409 C C . SER A 1 896 ? 172.070 176.645 141.586 1.00 78.95 896 SER A C 1
ATOM 6410 O O . SER A 1 896 ? 173.286 176.654 141.807 1.00 78.95 896 SER A O 1
ATOM 6413 N N . GLU A 1 897 ? 171.237 177.506 142.170 1.00 84.66 897 GLU A N 1
ATOM 6414 C CA . GLU A 1 897 ? 171.749 178.475 143.132 1.00 84.66 897 GLU A CA 1
ATOM 6415 C C . GLU A 1 897 ? 172.351 177.776 144.342 1.00 84.66 897 GLU A C 1
ATOM 6416 O O . GLU A 1 897 ? 173.397 178.192 144.853 1.00 84.66 897 GLU A O 1
ATOM 6422 N N . ALA A 1 898 ? 171.704 176.712 144.819 1.00 75.55 898 ALA A N 1
ATOM 6423 C CA . ALA A 1 898 ? 172.253 175.960 145.944 1.00 75.55 898 ALA A CA 1
ATOM 6424 C C . ALA A 1 898 ? 173.567 175.286 145.567 1.00 75.55 898 ALA A C 1
ATOM 6425 O O . ALA A 1 898 ? 174.543 175.338 146.324 1.00 75.55 898 ALA A O 1
ATOM 6427 N N . LEU A 1 899 ? 173.612 174.650 144.395 1.00 70.45 899 LEU A N 1
ATOM 6428 C CA . LEU A 1 899 ? 174.806 173.935 143.961 1.00 70.45 899 LEU A CA 1
ATOM 6429 C C . LEU A 1 899 ? 175.973 174.868 143.680 1.00 70.45 899 LEU A C 1
ATOM 6430 O O . LEU A 1 899 ? 177.126 174.430 143.740 1.00 70.45 899 LEU A O 1
ATOM 6435 N N . GLN A 1 900 ? 175.703 176.136 143.368 1.00 85.94 900 GLN A N 1
ATOM 6436 C CA . GLN A 1 900 ? 176.776 177.053 143.001 1.00 85.94 900 GLN A CA 1
ATOM 6437 C C . GLN A 1 900 ? 177.808 177.210 144.106 1.00 85.94 900 GLN A C 1
ATOM 6438 O O . GLN A 1 900 ? 178.941 177.615 143.825 1.00 85.94 900 GLN A O 1
ATOM 6444 N N . GLU A 1 901 ? 177.449 176.908 145.346 1.00 87.01 901 GLU A N 1
ATOM 6445 C CA . GLU A 1 901 ? 178.383 177.009 146.452 1.00 87.01 901 GLU A CA 1
ATOM 6446 C C . GLU A 1 901 ? 179.111 175.683 146.651 1.00 87.01 901 GLU A C 1
ATOM 6447 O O . GLU A 1 901 ? 178.833 174.683 145.987 1.00 87.01 901 GLU A O 1
ATOM 6453 N N . ALA A 1 902 ? 180.063 175.686 147.582 1.00 79.68 902 ALA A N 1
ATOM 6454 C CA . ALA A 1 902 ? 180.883 174.508 147.855 1.00 79.68 902 ALA A CA 1
ATOM 6455 C C . ALA A 1 902 ? 180.136 173.536 148.773 1.00 79.68 902 ALA A C 1
ATOM 6456 O O . ALA A 1 902 ? 180.475 173.339 149.939 1.00 79.68 902 ALA A O 1
ATOM 6458 N N . CYS A 1 903 ? 179.098 172.920 148.219 1.00 65.25 903 CYS A N 1
ATOM 6459 C CA . CYS A 1 903 ? 178.327 171.946 148.970 1.00 65.25 903 CYS A CA 1
ATOM 6460 C C . CYS A 1 903 ? 179.042 170.598 148.977 1.00 65.25 903 CYS A C 1
ATOM 6461 O O . CYS A 1 903 ? 180.121 170.429 148.404 1.00 65.25 903 CYS A O 1
ATOM 6464 N N . SER A 1 904 ? 178.421 169.628 149.645 1.00 54.04 904 SER A N 1
ATOM 6465 C CA . SER A 1 904 ? 178.946 168.274 149.738 1.00 54.04 904 SER A CA 1
ATOM 6466 C C . SER A 1 904 ? 178.156 167.277 148.905 1.00 54.04 904 SER A C 1
ATOM 6467 O O . SER A 1 904 ? 178.510 166.097 148.878 1.00 54.04 904 SER A O 1
ATOM 6470 N N . LEU A 1 905 ? 177.099 167.718 148.233 1.00 49.95 905 LEU A N 1
ATOM 6471 C CA . LEU A 1 905 ? 176.315 166.813 147.407 1.00 49.95 905 LEU A CA 1
ATOM 6472 C C . LEU A 1 905 ? 177.195 166.218 146.315 1.00 49.95 905 LEU A C 1
ATOM 6473 O O . LEU A 1 905 ? 178.075 166.891 145.775 1.00 49.95 905 LEU A O 1
ATOM 6478 N N . THR A 1 906 ? 176.977 164.939 146.008 1.00 51.01 906 THR A N 1
ATOM 6479 C CA . THR A 1 906 ? 177.695 164.309 144.906 1.00 51.01 906 THR A CA 1
ATOM 6480 C C . THR A 1 906 ? 176.760 163.530 143.997 1.00 51.01 906 THR A C 1
ATOM 6481 O O . THR A 1 906 ? 177.067 163.329 142.820 1.00 51.01 906 THR A O 1
ATOM 6485 N N . ASN A 1 907 ? 175.631 163.075 144.523 1.00 45.70 907 ASN A N 1
ATOM 6486 C CA . ASN A 1 907 ? 174.670 162.292 143.759 1.00 45.70 907 ASN A CA 1
ATOM 6487 C C . ASN A 1 907 ? 173.342 163.028 143.750 1.00 45.70 907 ASN A C 1
ATOM 6488 O O . ASN A 1 907 ? 172.925 163.570 144.777 1.00 45.70 907 ASN A O 1
ATOM 6493 N N . LEU A 1 908 ? 172.688 163.060 142.593 1.00 55.10 908 LEU A N 1
ATOM 6494 C CA . LEU A 1 908 ? 171.408 163.734 142.431 1.00 55.10 908 LEU A CA 1
ATOM 6495 C C . LEU A 1 908 ? 170.647 163.055 141.308 1.00 55.10 908 LEU A C 1
ATOM 6496 O O . LEU A 1 908 ? 171.208 162.816 140.236 1.00 55.10 908 LEU A O 1
ATOM 6501 N N . ASP A 1 909 ? 169.378 162.750 141.547 1.00 58.10 909 ASP A N 1
ATOM 6502 C CA . ASP A 1 909 ? 168.582 161.979 140.603 1.00 58.10 909 ASP A CA 1
ATOM 6503 C C . ASP A 1 909 ? 167.262 162.688 140.347 1.00 58.10 909 ASP A C 1
ATOM 6504 O O . ASP A 1 909 ? 166.475 162.894 141.275 1.00 58.10 909 ASP A O 1
ATOM 6509 N N . LEU A 1 910 ? 167.024 163.051 139.086 1.00 63.41 910 LEU A N 1
ATOM 6510 C CA . LEU A 1 910 ? 165.785 163.685 138.654 1.00 63.41 910 LEU A CA 1
ATOM 6511 C C . LEU A 1 910 ? 165.210 162.886 137.497 1.00 63.41 910 LEU A C 1
ATOM 6512 O O . LEU A 1 910 ? 165.955 162.419 136.632 1.00 63.41 910 LEU A O 1
ATOM 6517 N N . SER A 1 911 ? 163.892 162.717 137.488 1.00 66.39 911 SER A N 1
ATOM 6518 C CA . SER A 1 911 ? 163.235 162.013 136.400 1.00 66.39 911 SER A CA 1
ATOM 6519 C C . SER A 1 911 ? 161.754 162.355 136.409 1.00 66.39 911 SER A C 1
ATOM 6520 O O . SER A 1 911 ? 161.224 162.860 137.402 1.00 66.39 911 SER A O 1
ATOM 6523 N N . ILE A 1 912 ? 161.091 162.080 135.288 1.00 69.92 912 ILE A N 1
ATOM 6524 C CA . ILE A 1 912 ? 159.685 162.422 135.106 1.00 69.92 912 ILE A CA 1
ATOM 6525 C C . ILE A 1 912 ? 159.527 163.936 135.158 1.00 69.92 912 ILE A C 1
ATOM 6526 O O . ILE A 1 912 ? 159.153 164.562 134.160 1.00 69.92 912 ILE A O 1
ATOM 6531 N N . ASN A 1 913 ? 159.814 164.538 136.309 1.00 71.85 913 ASN A N 1
ATOM 6532 C CA . ASN A 1 913 ? 159.825 165.991 136.383 1.00 71.85 913 ASN A CA 1
ATOM 6533 C C . ASN A 1 913 ? 160.842 166.535 135.388 1.00 71.85 913 ASN A C 1
ATOM 6534 O O . ASN A 1 913 ? 161.917 165.959 135.199 1.00 71.85 913 ASN A O 1
ATOM 6539 N N . GLN A 1 914 ? 160.496 167.643 134.739 1.00 82.73 914 GLN A N 1
ATOM 6540 C CA . GLN A 1 914 ? 161.217 168.124 133.567 1.00 82.73 914 GLN A CA 1
ATOM 6541 C C . GLN A 1 914 ? 161.992 169.392 133.890 1.00 82.73 914 GLN A C 1
ATOM 6542 O O . GLN A 1 914 ? 161.511 170.248 134.640 1.00 82.73 914 GLN A O 1
ATOM 6548 N N . ILE A 1 915 ? 163.187 169.507 133.307 1.00 85.33 915 ILE A N 1
ATOM 6549 C CA . ILE A 1 915 ? 164.069 170.650 133.514 1.00 85.33 915 ILE A CA 1
ATOM 6550 C C . ILE A 1 915 ? 164.500 171.284 132.193 1.00 85.33 915 ILE A C 1
ATOM 6551 O O . ILE A 1 915 ? 165.549 171.934 132.136 1.00 85.33 915 ILE A O 1
ATOM 6556 N N . ALA A 1 916 ? 163.710 171.116 131.129 1.00 90.05 916 ALA A N 1
ATOM 6557 C CA . ALA A 1 916 ? 164.177 171.465 129.789 1.00 90.05 916 ALA A CA 1
ATOM 6558 C C . ALA A 1 916 ? 164.446 172.958 129.658 1.00 90.05 916 ALA A C 1
ATOM 6559 O O . ALA A 1 916 ? 165.531 173.370 129.236 1.00 90.05 916 ALA A O 1
ATOM 6561 N N . ARG A 1 917 ? 163.468 173.788 130.016 1.00 91.31 917 ARG A N 1
ATOM 6562 C CA . ARG A 1 917 ? 163.624 175.227 129.828 1.00 91.31 917 ARG A CA 1
ATOM 6563 C C . ARG A 1 917 ? 164.769 175.767 130.677 1.00 91.31 917 ARG A C 1
ATOM 6564 O O . ARG A 1 917 ? 165.562 176.595 130.216 1.00 91.31 917 ARG A O 1
ATOM 6572 N N . GLY A 1 918 ? 164.875 175.302 131.919 1.00 86.75 918 GLY A N 1
ATOM 6573 C CA . GLY A 1 918 ? 165.951 175.693 132.803 1.00 86.75 918 GLY A CA 1
ATOM 6574 C C . GLY A 1 918 ? 167.214 174.881 132.659 1.00 86.75 918 GLY A C 1
ATOM 6575 O O . GLY A 1 918 ? 168.163 175.084 133.420 1.00 86.75 918 GLY A O 1
ATOM 6576 N N . LEU A 1 919 ? 167.253 173.963 131.691 1.00 88.49 919 LEU A N 1
ATOM 6577 C CA . LEU A 1 919 ? 168.422 173.108 131.518 1.00 88.49 919 LEU A CA 1
ATOM 6578 C C . LEU A 1 919 ? 169.697 173.934 131.404 1.00 88.49 919 LEU A C 1
ATOM 6579 O O . LEU A 1 919 ? 170.752 173.542 131.918 1.00 88.49 919 LEU A O 1
ATOM 6584 N N . TRP A 1 920 ? 169.619 175.086 130.736 1.00 92.71 920 TRP A N 1
ATOM 6585 C CA . TRP A 1 920 ? 170.786 175.952 130.633 1.00 92.71 920 TRP A CA 1
ATOM 6586 C C . TRP A 1 920 ? 171.229 176.448 132.002 1.00 92.71 920 TRP A C 1
ATOM 6587 O O . TRP A 1 920 ? 172.420 176.697 132.217 1.00 92.71 920 TRP A O 1
ATOM 6598 N N . ILE A 1 921 ? 170.296 176.569 132.949 1.00 84.94 921 ILE A N 1
ATOM 6599 C CA . ILE A 1 921 ? 170.668 176.994 134.295 1.00 84.94 921 ILE A CA 1
ATOM 6600 C C . ILE A 1 921 ? 171.547 175.940 134.955 1.00 84.94 921 ILE A C 1
ATOM 6601 O O . ILE A 1 921 ? 172.593 176.255 135.537 1.00 84.94 921 ILE A O 1
ATOM 6606 N N . LEU A 1 922 ? 171.139 174.673 134.880 1.00 84.40 922 LEU A N 1
ATOM 6607 C CA . LEU A 1 922 ? 171.957 173.611 135.450 1.00 84.40 922 LEU A CA 1
ATOM 6608 C C . LEU A 1 922 ? 173.268 173.456 134.695 1.00 84.40 922 LEU A C 1
ATOM 6609 O O . LEU A 1 922 ? 174.283 173.090 135.294 1.00 84.40 922 LEU A O 1
ATOM 6614 N N . CYS A 1 923 ? 173.275 173.729 133.388 1.00 87.79 923 CYS A N 1
ATOM 6615 C CA . CYS A 1 923 ? 174.534 173.719 132.650 1.00 87.79 923 CYS A CA 1
ATOM 6616 C C . CYS A 1 923 ? 175.480 174.798 133.168 1.00 87.79 923 CYS A C 1
ATOM 6617 O O . CYS A 1 923 ? 176.679 174.552 133.356 1.00 87.79 923 CYS A O 1
ATOM 6620 N N . GLN A 1 924 ? 174.955 175.998 133.418 1.00 89.94 924 GLN A N 1
ATOM 6621 C CA . GLN A 1 924 ? 175.764 177.048 134.026 1.00 89.94 924 GLN A CA 1
ATOM 6622 C C . GLN A 1 924 ? 176.283 176.603 135.385 1.00 89.94 924 GLN A C 1
ATOM 6623 O O . GLN A 1 924 ? 177.449 176.830 135.726 1.00 89.94 924 GLN A O 1
ATOM 6629 N N . ALA A 1 925 ? 175.420 175.968 136.180 1.00 83.44 925 ALA A N 1
ATOM 6630 C CA . ALA A 1 925 ? 175.849 175.477 137.485 1.00 83.44 925 ALA A CA 1
ATOM 6631 C C . ALA A 1 925 ? 176.996 174.485 137.343 1.00 83.44 925 ALA A C 1
ATOM 6632 O O . ALA A 1 925 ? 177.981 174.549 138.088 1.00 83.44 925 ALA A O 1
ATOM 6634 N N . LEU A 1 926 ? 176.890 173.567 136.381 1.00 80.56 926 LEU A N 1
ATOM 6635 C CA . LEU A 1 926 ? 177.972 172.622 136.130 1.00 80.56 926 LEU A CA 1
ATOM 6636 C C . LEU A 1 926 ? 179.251 173.343 135.741 1.00 80.56 926 LEU A C 1
ATOM 6637 O O . LEU A 1 926 ? 180.343 172.932 136.147 1.00 80.56 926 LEU A O 1
ATOM 6642 N N . GLU A 1 927 ? 179.142 174.414 134.954 1.00 91.53 927 GLU A N 1
ATOM 6643 C CA . GLU A 1 927 ? 180.327 175.177 134.583 1.00 91.53 927 GLU A CA 1
ATOM 6644 C C . GLU A 1 927 ? 181.050 175.746 135.797 1.00 91.53 927 GLU A C 1
ATOM 6645 O O . GLU A 1 927 ? 182.253 176.014 135.716 1.00 91.53 927 GLU A O 1
ATOM 6651 N N . ASN A 1 928 ? 180.355 175.930 136.909 1.00 95.04 928 ASN A N 1
ATOM 6652 C CA . ASN A 1 928 ? 180.973 176.531 138.083 1.00 95.04 928 ASN A CA 1
ATOM 6653 C C . ASN A 1 928 ? 182.081 175.623 138.608 1.00 95.04 928 ASN A C 1
ATOM 6654 O O . ASN A 1 928 ? 181.862 174.417 138.763 1.00 95.04 928 ASN A O 1
ATOM 6659 N N . PRO A 1 929 ? 183.274 176.152 138.893 1.00 97.07 929 PRO A N 1
ATOM 6660 C CA . PRO A 1 929 ? 184.334 175.295 139.448 1.00 97.07 929 PRO A CA 1
ATOM 6661 C C . PRO A 1 929 ? 184.009 174.735 140.818 1.00 97.07 929 PRO A C 1
ATOM 6662 O O . PRO A 1 929 ? 184.609 173.730 141.216 1.00 97.07 929 PRO A O 1
ATOM 6666 N N . ASN A 1 930 ? 183.084 175.349 141.553 1.00 91.41 930 ASN A N 1
ATOM 6667 C CA . ASN A 1 930 ? 182.776 174.913 142.908 1.00 91.41 930 ASN A CA 1
ATOM 6668 C C . ASN A 1 930 ? 181.904 173.667 142.951 1.00 91.41 930 ASN A C 1
ATOM 6669 O O . ASN A 1 930 ? 181.706 173.113 144.036 1.00 91.41 930 ASN A O 1
ATOM 6674 N N . CYS A 1 931 ? 181.376 173.218 141.818 1.00 74.56 931 CYS A N 1
ATOM 6675 C CA . CYS A 1 931 ? 180.541 172.027 141.812 1.00 74.56 931 CYS A CA 1
ATOM 6676 C C . CYS A 1 931 ? 181.361 170.795 142.162 1.00 74.56 931 CYS A C 1
ATOM 6677 O O . CYS A 1 931 ? 182.563 170.731 141.892 1.00 74.56 931 CYS A O 1
ATOM 6680 N N . ASN A 1 932 ? 180.700 169.810 142.769 1.00 64.13 932 ASN A N 1
ATOM 6681 C CA . ASN A 1 932 ? 181.343 168.556 143.128 1.00 64.13 932 ASN A CA 1
ATOM 6682 C C . ASN A 1 932 ? 180.505 167.348 142.743 1.00 64.13 932 ASN A C 1
ATOM 6683 O O . ASN A 1 932 ? 180.779 166.243 143.221 1.00 64.13 932 ASN A O 1
ATOM 6688 N N . LEU A 1 933 ? 179.495 167.521 141.898 1.00 56.89 933 LEU A N 1
ATOM 6689 C CA . LEU A 1 933 ? 178.672 166.392 141.497 1.00 56.89 933 LEU A CA 1
ATOM 6690 C C . LEU A 1 933 ? 179.512 165.367 140.745 1.00 56.89 933 LEU A C 1
ATOM 6691 O O . LEU A 1 933 ? 180.423 165.716 139.991 1.00 56.89 933 LEU A O 1
ATOM 6696 N N . LYS A 1 934 ? 179.211 164.092 140.971 1.00 55.81 934 LYS A N 1
ATOM 6697 C CA . LYS A 1 934 ? 179.812 163.001 140.218 1.00 55.81 934 LYS A CA 1
ATOM 6698 C C . LYS A 1 934 ? 178.824 162.286 139.320 1.00 55.81 934 LYS A C 1
ATOM 6699 O O . LYS A 1 934 ? 179.215 161.792 138.263 1.00 55.81 934 LYS A O 1
ATOM 6705 N N . HIS A 1 935 ? 177.561 162.224 139.717 1.00 52.61 935 HIS A N 1
ATOM 6706 C CA . HIS A 1 935 ? 176.526 161.546 138.961 1.00 52.61 935 HIS A CA 1
ATOM 6707 C C . HIS A 1 935 ? 175.353 162.494 138.780 1.00 52.61 935 HIS A C 1
ATOM 6708 O O . HIS A 1 935 ? 175.215 163.478 139.508 1.00 52.61 935 HIS A O 1
ATOM 6715 N N . LEU A 1 936 ? 174.525 162.204 137.782 1.00 63.66 936 LEU A N 1
ATOM 6716 C CA . LEU A 1 936 ? 173.367 163.036 137.491 1.00 63.66 936 LEU A CA 1
ATOM 6717 C C . LEU A 1 936 ? 172.471 162.279 136.528 1.00 63.66 936 LEU A C 1
ATOM 6718 O O . LEU A 1 936 ? 172.934 161.846 135.470 1.00 63.66 936 LEU A O 1
ATOM 6723 N N . ARG A 1 937 ? 171.202 162.122 136.887 1.00 69.69 937 ARG A N 1
ATOM 6724 C CA . ARG A 1 937 ? 170.252 161.368 136.082 1.00 69.69 937 ARG A CA 1
ATOM 6725 C C . ARG A 1 937 ? 169.123 162.282 135.636 1.00 69.69 937 ARG A C 1
ATOM 6726 O O . ARG A 1 937 ? 168.486 162.937 136.466 1.00 69.69 937 ARG A O 1
ATOM 6734 N N . LEU A 1 938 ? 168.875 162.314 134.329 1.00 76.82 938 LEU A N 1
ATOM 6735 C CA . LEU A 1 938 ? 167.808 163.106 133.729 1.00 76.82 938 LEU A CA 1
ATOM 6736 C C . LEU A 1 938 ? 166.956 162.228 132.828 1.00 76.82 938 LEU A C 1
ATOM 6737 O O . LEU A 1 938 ? 166.666 162.559 131.679 1.00 76.82 938 LEU A O 1
ATOM 6742 N N . TRP A 1 939 ? 166.550 161.078 133.352 1.00 80.15 939 TRP A N 1
ATOM 6743 C CA . TRP A 1 939 ? 165.734 160.138 132.596 1.00 80.15 939 TRP A CA 1
ATOM 6744 C C . TRP A 1 939 ? 164.338 160.712 132.379 1.00 80.15 939 TRP A C 1
ATOM 6745 O O . TRP A 1 939 ? 163.638 161.038 133.343 1.00 80.15 939 TRP A O 1
ATOM 6756 N N . SER A 1 940 ? 163.930 160.829 131.114 1.00 80.65 940 SER A N 1
ATOM 6757 C CA . SER A 1 940 ? 162.588 161.277 130.737 1.00 80.65 940 SER A CA 1
ATOM 6758 C C . SER A 1 940 ? 162.293 162.672 131.298 1.00 80.65 940 SER A C 1
ATOM 6759 O O . SER A 1 940 ? 161.414 162.871 132.137 1.00 80.65 940 SER A O 1
ATOM 6762 N N . CYS A 1 941 ? 163.060 163.642 130.797 1.00 82.64 941 CYS A N 1
ATOM 6763 C CA . CYS A 1 941 ? 162.934 165.033 131.219 1.00 82.64 941 CYS A CA 1
ATOM 6764 C C . CYS A 1 941 ? 162.425 165.940 130.101 1.00 82.64 941 CYS A C 1
ATOM 6765 O O . CYS A 1 941 ? 162.539 167.165 130.204 1.00 82.64 941 CYS A O 1
ATOM 6768 N N . SER A 1 942 ? 161.865 165.368 129.037 1.00 85.72 942 SER A N 1
ATOM 6769 C CA . SER A 1 942 ? 161.241 166.143 127.966 1.00 85.72 942 SER A CA 1
ATOM 6770 C C . SER A 1 942 ? 162.178 167.238 127.461 1.00 85.72 942 SER A C 1
ATOM 6771 O O . SER A 1 942 ? 161.904 168.433 127.580 1.00 85.72 942 SER A O 1
ATOM 6774 N N . LEU A 1 943 ? 163.300 166.813 126.892 1.00 92.97 943 LEU A N 1
ATOM 6775 C CA . LEU A 1 943 ? 164.315 167.728 126.394 1.00 92.97 943 LEU A CA 1
ATOM 6776 C C . LEU A 1 943 ? 164.226 167.851 124.877 1.00 92.97 943 LEU A C 1
ATOM 6777 O O . LEU A 1 943 ? 163.845 166.908 124.177 1.00 92.97 943 LEU A O 1
ATOM 6782 N N . MET A 1 944 ? 164.588 169.036 124.372 1.00 97.25 944 MET A N 1
ATOM 6783 C CA . MET A 1 944 ? 164.543 169.335 122.952 1.00 97.25 944 MET A CA 1
ATOM 6784 C C . MET A 1 944 ? 165.953 169.419 122.375 1.00 97.25 944 MET A C 1
ATOM 6785 O O . MET A 1 944 ? 166.891 169.814 123.075 1.00 97.25 944 MET A O 1
ATOM 6790 N N . PRO A 1 945 ? 166.137 169.075 121.097 1.00 101.50 945 PRO A N 1
ATOM 6791 C CA . PRO A 1 945 ? 167.500 169.066 120.539 1.00 101.50 945 PRO A CA 1
ATOM 6792 C C . PRO A 1 945 ? 168.188 170.418 120.573 1.00 101.50 945 PRO A C 1
ATOM 6793 O O . PRO A 1 945 ? 169.424 170.470 120.550 1.00 101.50 945 PRO A O 1
ATOM 6797 N N . PHE A 1 946 ? 167.434 171.517 120.620 1.00 103.58 946 PHE A N 1
ATOM 6798 C CA . PHE A 1 946 ? 168.062 172.834 120.599 1.00 103.58 946 PHE A CA 1
ATOM 6799 C C . PHE A 1 946 ? 169.022 173.023 121.766 1.00 103.58 946 PHE A C 1
ATOM 6800 O O . PHE A 1 946 ? 169.988 173.786 121.657 1.00 103.58 946 PHE A O 1
ATOM 6808 N N . TYR A 1 947 ? 168.788 172.331 122.878 1.00 100.60 947 TYR A N 1
ATOM 6809 C CA . TYR A 1 947 ? 169.534 172.576 124.106 1.00 100.60 947 TYR A CA 1
ATOM 6810 C C . TYR A 1 947 ? 170.775 171.701 124.244 1.00 100.60 947 TYR A C 1
ATOM 6811 O O . TYR A 1 947 ? 171.437 171.762 125.284 1.00 100.60 947 TYR A O 1
ATOM 6820 N N . CYS A 1 948 ? 171.108 170.898 123.232 1.00 104.42 948 CYS A N 1
ATOM 6821 C CA . CYS A 1 948 ? 172.291 170.048 123.325 1.00 104.42 948 CYS A CA 1
ATOM 6822 C C . CYS A 1 948 ? 173.570 170.868 123.442 1.00 104.42 948 CYS A C 1
ATOM 6823 O O . CYS A 1 948 ? 174.568 170.383 123.992 1.00 104.42 948 CYS A O 1
ATOM 6826 N N . GLN A 1 949 ? 173.563 172.103 122.939 1.00 105.69 949 GLN A N 1
ATOM 6827 C CA . GLN A 1 949 ? 174.761 172.934 122.997 1.00 105.69 949 GLN A CA 1
ATOM 6828 C C . GLN A 1 949 ? 175.216 173.141 124.434 1.00 105.69 949 GLN A C 1
ATOM 6829 O O . GLN A 1 949 ? 176.413 173.052 124.738 1.00 105.69 949 GLN A O 1
ATOM 6835 N N . HIS A 1 950 ? 174.273 173.433 125.329 1.00 100.36 950 HIS A N 1
ATOM 6836 C CA . HIS A 1 950 ? 174.631 173.714 126.714 1.00 100.36 950 HIS A CA 1
ATOM 6837 C C . HIS A 1 950 ? 175.280 172.500 127.364 1.00 100.36 950 HIS A C 1
ATOM 6838 O O . HIS A 1 950 ? 176.326 172.613 128.015 1.00 100.36 950 HIS A O 1
ATOM 6845 N N . LEU A 1 951 ? 174.669 171.325 127.198 1.00 90.75 951 LEU A N 1
ATOM 6846 C CA . LEU A 1 951 ? 175.233 170.118 127.788 1.00 90.75 951 LEU A CA 1
ATOM 6847 C C . LEU A 1 951 ? 176.602 169.815 127.202 1.00 90.75 951 LEU A C 1
ATOM 6848 O O . LEU A 1 951 ? 177.519 169.419 127.927 1.00 90.75 951 LEU A O 1
ATOM 6853 N N . GLY A 1 952 ? 176.758 169.983 125.888 1.00 95.84 952 GLY A N 1
ATOM 6854 C CA . GLY A 1 952 ? 178.058 169.742 125.285 1.00 95.84 952 GLY A CA 1
ATOM 6855 C C . GLY A 1 952 ? 179.133 170.639 125.866 1.00 95.84 952 GLY A C 1
ATOM 6856 O O . GLY A 1 952 ? 180.219 170.178 126.233 1.00 95.84 952 GLY A O 1
ATOM 6857 N N . SER A 1 953 ? 178.841 171.938 125.969 1.00 93.15 953 SER A N 1
ATOM 6858 C CA . SER A 1 953 ? 179.823 172.865 126.522 1.00 93.15 953 SER A CA 1
ATOM 6859 C C . SER A 1 953 ? 180.139 172.527 127.972 1.00 93.15 953 SER A C 1
ATOM 6860 O O . SER A 1 953 ? 181.309 172.521 128.377 1.00 93.15 953 SER A O 1
ATOM 6863 N N . ALA A 1 954 ? 179.111 172.235 128.769 1.00 88.77 954 ALA A N 1
ATOM 6864 C CA . ALA A 1 954 ? 179.344 171.908 130.170 1.00 88.77 954 ALA A CA 1
ATOM 6865 C C . ALA A 1 954 ? 180.207 170.662 130.305 1.00 88.77 954 ALA A C 1
ATOM 6866 O O . ALA A 1 954 ? 181.152 170.636 131.102 1.00 88.77 954 ALA A O 1
ATOM 6868 N N . LEU A 1 955 ? 179.903 169.619 129.531 1.00 87.09 955 LEU A N 1
ATOM 6869 C CA . LEU A 1 955 ? 180.689 168.394 129.608 1.00 87.09 955 LEU A CA 1
ATOM 6870 C C . LEU A 1 955 ? 182.129 168.645 129.190 1.00 87.09 955 LEU A C 1
ATOM 6871 O O . LEU A 1 955 ? 183.063 168.142 129.823 1.00 87.09 955 LEU A O 1
ATOM 6876 N N . LEU A 1 956 ? 182.331 169.431 128.130 1.00 99.47 956 LEU A N 1
ATOM 6877 C CA . LEU A 1 956 ? 183.687 169.778 127.725 1.00 99.47 956 LEU A CA 1
ATOM 6878 C C . LEU A 1 956 ? 184.410 170.602 128.780 1.00 99.47 956 LEU A C 1
ATOM 6879 O O . LEU A 1 956 ? 185.644 170.584 128.824 1.00 99.47 956 LEU A O 1
ATOM 6884 N N . SER A 1 957 ? 183.673 171.321 129.626 1.00 88.51 957 SER A N 1
ATOM 6885 C CA . SER A 1 957 ? 184.289 172.203 130.609 1.00 88.51 957 SER A CA 1
ATOM 6886 C C . SER A 1 957 ? 184.504 171.529 131.960 1.00 88.51 957 SER A C 1
ATOM 6887 O O . SER A 1 957 ? 185.548 171.733 132.589 1.00 88.51 957 SER A O 1
ATOM 6890 N N . ASN A 1 958 ? 183.545 170.730 132.421 1.00 81.00 958 ASN A N 1
ATOM 6891 C CA . ASN A 1 958 ? 183.594 170.214 133.782 1.00 81.00 958 ASN A CA 1
ATOM 6892 C C . ASN A 1 958 ? 184.756 169.242 133.959 1.00 81.00 958 ASN A C 1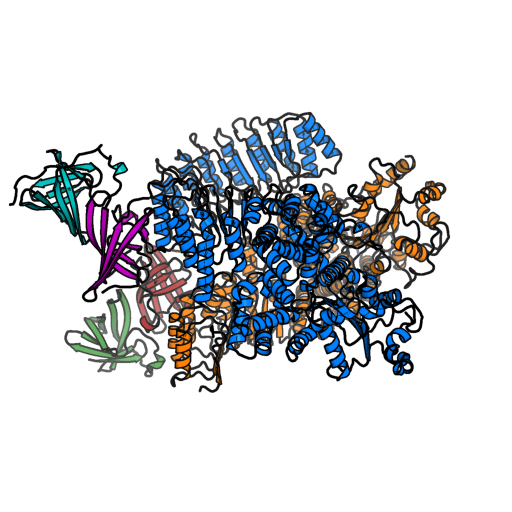
ATOM 6893 O O . ASN A 1 958 ? 185.286 168.685 132.994 1.00 81.00 958 ASN A O 1
ATOM 6898 N N . GLN A 1 959 ? 185.148 169.044 135.219 1.00 75.06 959 GLN A N 1
ATOM 6899 C CA . GLN A 1 959 ? 186.307 168.235 135.563 1.00 75.06 959 GLN A CA 1
ATOM 6900 C C . GLN A 1 959 ? 185.986 167.082 136.501 1.00 75.06 959 GLN A C 1
ATOM 6901 O O . GLN A 1 959 ? 186.802 166.162 136.620 1.00 75.06 959 GLN A O 1
ATOM 6907 N N . LYS A 1 960 ? 184.832 167.097 137.169 1.00 67.75 960 LYS A N 1
ATOM 6908 C CA . LYS A 1 960 ? 184.517 166.098 138.185 1.00 67.75 960 LYS A CA 1
ATOM 6909 C C . LYS A 1 960 ? 183.348 165.191 137.839 1.00 67.75 960 LYS A C 1
ATOM 6910 O O . LYS A 1 960 ? 183.224 164.129 138.458 1.00 67.75 960 LYS A O 1
ATOM 6916 N N . LEU A 1 961 ? 182.490 165.560 136.892 1.00 67.30 961 LEU A N 1
ATOM 6917 C CA . LEU A 1 961 ? 181.354 164.714 136.550 1.00 67.30 961 LEU A CA 1
ATOM 6918 C C . LEU A 1 961 ? 181.843 163.392 135.966 1.00 67.30 961 LEU A C 1
ATOM 6919 O O . LEU A 1 961 ? 182.768 163.365 135.151 1.00 67.30 961 LEU A O 1
ATOM 6924 N N . GLU A 1 962 ? 181.223 162.289 136.395 1.00 67.10 962 GLU A N 1
ATOM 6925 C CA . GLU A 1 962 ? 181.645 160.957 135.985 1.00 67.10 962 GLU A CA 1
ATOM 6926 C C . GLU A 1 962 ? 180.529 160.071 135.456 1.00 67.10 962 GLU A C 1
ATOM 6927 O O . GLU A 1 962 ? 180.810 158.930 135.078 1.00 67.10 962 GLU A O 1
ATOM 6933 N N . THR A 1 963 ? 179.284 160.536 135.432 1.00 67.34 963 THR A N 1
ATOM 6934 C CA . THR A 1 963 ? 178.203 159.735 134.879 1.00 67.34 963 THR A CA 1
ATOM 6935 C C . THR A 1 963 ? 176.997 160.619 134.613 1.00 67.34 963 THR A C 1
ATOM 6936 O O . THR A 1 963 ? 176.611 161.425 135.462 1.00 67.34 963 THR A O 1
ATOM 6940 N N . LEU A 1 964 ? 176.404 160.454 133.435 1.00 76.02 964 LEU A N 1
ATOM 6941 C CA . LEU A 1 964 ? 175.211 161.189 133.047 1.00 76.02 964 LEU A CA 1
ATOM 6942 C C . LEU A 1 964 ? 174.235 160.221 132.401 1.00 76.02 964 LEU A C 1
ATOM 6943 O O . LEU A 1 964 ? 174.646 159.303 131.687 1.00 76.02 964 LEU A O 1
ATOM 6948 N N . ASP A 1 965 ? 172.944 160.428 132.646 1.00 78.88 965 ASP A N 1
ATOM 6949 C CA . ASP A 1 965 ? 171.909 159.494 132.214 1.00 78.88 965 ASP A CA 1
ATOM 6950 C C . ASP A 1 965 ? 170.796 160.264 131.515 1.00 78.88 965 ASP A C 1
ATOM 6951 O O . ASP A 1 965 ? 170.064 161.024 132.158 1.00 78.88 965 ASP A O 1
ATOM 6956 N N . LEU A 1 966 ? 170.660 160.056 130.207 1.00 85.74 966 LEU A N 1
ATOM 6957 C CA . LEU A 1 966 ? 169.622 160.684 129.401 1.00 85.74 966 LEU A CA 1
ATOM 6958 C C . LEU A 1 966 ? 168.774 159.603 128.748 1.00 85.74 966 LEU A C 1
ATOM 6959 O O . LEU A 1 966 ? 169.310 158.643 128.187 1.00 85.74 966 LEU A O 1
ATOM 6964 N N . GLY A 1 967 ? 167.461 159.761 128.824 1.00 88.89 967 GLY A N 1
ATOM 6965 C CA . GLY A 1 967 ? 166.548 158.792 128.243 1.00 88.89 967 GLY A CA 1
ATOM 6966 C C . GLY A 1 967 ? 165.217 159.432 127.924 1.00 88.89 967 GLY A C 1
ATOM 6967 O O . GLY A 1 967 ? 164.868 160.486 128.465 1.00 88.89 967 GLY A O 1
ATOM 6968 N N . GLN A 1 968 ? 164.468 158.787 127.031 1.00 89.42 968 GLN A N 1
ATOM 6969 C CA . GLN A 1 968 ? 163.148 159.212 126.576 1.00 89.42 968 GLN A CA 1
ATOM 6970 C C . GLN A 1 968 ? 163.141 160.635 126.037 1.00 89.42 968 GLN A C 1
ATOM 6971 O O . GLN A 1 968 ? 162.076 161.261 126.004 1.00 89.42 968 GLN A O 1
ATOM 6977 N N . ASN A 1 969 ? 164.282 161.168 125.618 1.00 93.38 969 ASN A N 1
ATOM 6978 C CA . ASN A 1 969 ? 164.328 162.512 125.069 1.00 93.38 969 ASN A CA 1
ATOM 6979 C C . ASN A 1 969 ? 164.171 162.469 123.551 1.00 93.38 969 ASN A C 1
ATOM 6980 O O . ASN A 1 969 ? 164.340 161.428 122.910 1.00 93.38 969 ASN A O 1
ATOM 6985 N N . HIS A 1 970 ? 163.845 163.624 122.978 1.00 95.63 970 HIS A N 1
ATOM 6986 C CA . HIS A 1 970 ? 163.640 163.749 121.542 1.00 95.63 970 HIS A CA 1
ATOM 6987 C C . HIS A 1 970 ? 164.910 164.142 120.800 1.00 95.63 970 HIS A C 1
ATOM 6988 O O . HIS A 1 970 ? 164.846 164.455 119.607 1.00 95.63 970 HIS A O 1
ATOM 6995 N N . LEU A 1 971 ? 166.061 164.117 121.468 1.00 100.93 971 LEU A N 1
ATOM 6996 C CA . LEU A 1 971 ? 167.328 164.486 120.855 1.00 100.93 971 LEU A CA 1
ATOM 6997 C C . LEU A 1 971 ? 167.956 163.318 120.107 1.00 100.93 971 LEU A C 1
ATOM 6998 O O . LEU A 1 971 ? 169.181 163.281 119.938 1.00 100.93 971 LEU A O 1
ATOM 7003 N N . TRP A 1 972 ? 167.138 162.365 119.658 1.00 110.50 972 TRP A N 1
ATOM 7004 C CA . TRP A 1 972 ? 167.668 161.100 119.166 1.00 110.50 972 TRP A CA 1
ATOM 7005 C C . TRP A 1 972 ? 168.576 161.309 117.960 1.00 110.50 972 TRP A C 1
ATOM 7006 O O . TRP A 1 972 ? 169.691 160.779 117.916 1.00 110.50 972 TRP A O 1
ATOM 7017 N N . LYS A 1 973 ? 168.122 162.076 116.967 1.00 111.56 973 LYS A N 1
ATOM 7018 C CA . LYS A 1 973 ? 168.888 162.260 115.735 1.00 111.56 973 LYS A CA 1
ATOM 7019 C C . LYS A 1 973 ? 169.735 163.530 115.756 1.00 111.56 973 LYS A C 1
ATOM 7020 O O . LYS A 1 973 ? 170.972 163.465 115.752 1.00 111.56 973 LYS A O 1
ATOM 7026 N N . SER A 1 974 ? 169.087 164.695 115.810 1.00 107.46 974 SER A N 1
ATOM 7027 C CA . SER A 1 974 ? 169.833 165.948 115.822 1.00 107.46 974 SER A CA 1
ATOM 7028 C C . SER A 1 974 ? 170.659 166.073 117.092 1.00 107.46 974 SER A C 1
ATOM 7029 O O . SER A 1 974 ? 171.806 166.538 117.058 1.00 107.46 974 SER A O 1
ATOM 7032 N N . GLY A 1 975 ? 170.083 165.675 118.227 1.00 106.08 975 GLY A N 1
ATOM 7033 C CA . GLY A 1 975 ? 170.822 165.728 119.474 1.00 106.08 975 GLY A CA 1
ATOM 7034 C C . GLY A 1 975 ? 172.029 164.815 119.467 1.00 106.08 975 GLY A C 1
ATOM 7035 O O . GLY A 1 975 ? 173.107 165.198 119.921 1.00 106.08 975 GLY A O 1
ATOM 7036 N N . ILE A 1 976 ? 171.866 163.594 118.957 1.00 111.58 976 ILE A N 1
ATOM 7037 C CA . ILE A 1 976 ? 173.018 162.712 118.819 1.00 111.58 976 ILE A CA 1
ATOM 7038 C C . ILE A 1 976 ? 174.089 163.389 117.982 1.00 111.58 976 ILE A C 1
ATOM 7039 O O . ILE A 1 976 ? 175.265 163.434 118.367 1.00 111.58 976 ILE A O 1
ATOM 7044 N N . ILE A 1 977 ? 173.701 163.938 116.830 1.00 112.89 977 ILE A N 1
ATOM 7045 C CA . ILE A 1 977 ? 174.683 164.539 115.930 1.00 112.89 977 ILE A CA 1
ATOM 7046 C C . ILE A 1 977 ? 175.449 165.642 116.650 1.00 112.89 977 ILE A C 1
ATOM 7047 O O . ILE A 1 977 ? 176.686 165.660 116.668 1.00 112.89 977 ILE A O 1
ATOM 7052 N N . LYS A 1 978 ? 174.719 166.564 117.281 1.00 106.07 978 LYS A N 1
ATOM 7053 C CA . LYS A 1 978 ? 175.368 167.718 117.894 1.00 106.07 978 LYS A CA 1
ATOM 7054 C C . LYS A 1 978 ? 176.221 167.314 119.090 1.00 106.07 978 LYS A C 1
ATOM 7055 O O . LYS A 1 978 ? 177.354 167.788 119.235 1.00 106.07 978 LYS A O 1
ATOM 7061 N N . LEU A 1 979 ? 175.697 166.456 119.968 1.00 101.16 979 LEU A N 1
ATOM 7062 C CA . LEU A 1 979 ? 176.470 166.043 121.133 1.00 101.16 979 LEU A CA 1
ATOM 7063 C C . LEU A 1 979 ? 177.744 165.331 120.709 1.00 101.16 979 LEU A C 1
ATOM 7064 O O . LEU A 1 979 ? 178.827 165.612 121.232 1.00 101.16 979 LEU A O 1
ATOM 7069 N N . PHE A 1 980 ? 177.639 164.405 119.757 1.00 108.21 980 PHE A N 1
ATOM 7070 C CA . PHE A 1 980 ? 178.823 163.672 119.335 1.00 108.21 980 PHE A CA 1
ATOM 7071 C C . PHE A 1 980 ? 179.831 164.599 118.673 1.00 108.21 980 PHE A C 1
ATOM 7072 O O . PHE A 1 980 ? 181.041 164.465 118.891 1.00 108.21 980 PHE A O 1
ATOM 7080 N N . GLY A 1 981 ? 179.358 165.557 117.874 1.00 105.91 981 GLY A N 1
ATOM 7081 C CA . GLY A 1 981 ? 180.277 166.510 117.274 1.00 105.91 981 GLY A CA 1
ATOM 7082 C C . GLY A 1 981 ? 180.995 167.347 118.313 1.00 105.91 981 GLY A C 1
ATOM 7083 O O . GLY A 1 981 ? 182.209 167.550 118.237 1.00 105.91 981 GLY A O 1
ATOM 7084 N N . VAL A 1 982 ? 180.254 167.840 119.307 1.00 105.23 982 VAL A N 1
ATOM 7085 C CA . VAL A 1 982 ? 180.852 168.714 120.310 1.00 105.23 982 VAL A CA 1
ATOM 7086 C C . VAL A 1 982 ? 181.836 167.942 121.180 1.00 105.23 982 VAL A C 1
ATOM 7087 O O . VAL A 1 982 ? 182.956 168.403 121.432 1.00 105.23 982 VAL A O 1
ATOM 7091 N N . LEU A 1 983 ? 181.439 166.760 121.652 1.00 103.51 983 LEU A N 1
ATOM 7092 C CA . LEU A 1 983 ? 182.286 165.980 122.545 1.00 103.51 983 LEU A CA 1
ATOM 7093 C C . LEU A 1 983 ? 183.513 165.414 121.846 1.00 103.51 983 LEU A C 1
ATOM 7094 O O . LEU A 1 983 ? 184.420 164.922 122.526 1.00 103.51 983 LEU A O 1
ATOM 7099 N N . ARG A 1 984 ? 183.565 165.472 120.516 1.00 114.16 984 ARG A N 1
ATOM 7100 C CA . ARG A 1 984 ? 184.737 165.012 119.784 1.00 114.16 984 ARG A CA 1
ATOM 7101 C C . ARG A 1 984 ? 185.964 165.874 120.051 1.00 114.16 984 ARG A C 1
ATOM 7102 O O . ARG A 1 984 ? 187.080 165.452 119.730 1.00 114.16 984 ARG A O 1
ATOM 7110 N N . GLN A 1 985 ? 185.788 167.053 120.649 1.00 110.50 985 GLN A N 1
ATOM 7111 C CA . GLN A 1 985 ? 186.884 168.005 120.774 1.00 110.50 985 GLN A CA 1
ATOM 7112 C C . GLN A 1 985 ? 187.810 167.693 121.945 1.00 110.50 985 GLN A C 1
ATOM 7113 O O . GLN A 1 985 ? 189.027 167.877 121.827 1.00 110.50 985 GLN A O 1
ATOM 7119 N N . ARG A 1 986 ? 187.269 167.225 123.069 1.00 111.58 986 ARG A N 1
ATOM 7120 C CA . ARG A 1 986 ? 188.042 167.058 124.292 1.00 111.58 986 ARG A CA 1
ATOM 7121 C C . ARG A 1 986 ? 187.738 165.701 124.909 1.00 111.58 986 ARG A C 1
ATOM 7122 O O . ARG A 1 986 ? 186.707 165.084 124.629 1.00 111.58 986 ARG A O 1
ATOM 7130 N N . THR A 1 987 ? 188.659 165.241 125.756 1.00 112.87 987 THR A N 1
ATOM 7131 C CA . THR A 1 987 ? 188.522 163.971 126.472 1.00 112.87 987 THR A CA 1
ATOM 7132 C C . THR A 1 987 ? 188.191 164.286 127.928 1.00 112.87 987 THR A C 1
ATOM 7133 O O . THR A 1 987 ? 189.076 164.396 128.777 1.00 112.87 987 THR A O 1
ATOM 7137 N N . GLY A 1 988 ? 186.897 164.429 128.216 1.00 100.55 988 GLY A N 1
ATOM 7138 C CA . GLY A 1 988 ? 186.462 164.739 129.560 1.00 100.55 988 GLY A CA 1
ATOM 7139 C C . GLY A 1 988 ? 186.514 163.534 130.477 1.00 100.55 988 GLY A C 1
ATOM 7140 O O . GLY A 1 988 ? 186.681 162.392 130.054 1.00 100.55 988 GLY A O 1
ATOM 7141 N N . SER A 1 989 ? 186.362 163.806 131.773 1.00 79.79 989 SER A N 1
ATOM 7142 C CA . SER A 1 989 ? 186.440 162.740 132.762 1.00 79.79 989 SER A CA 1
ATOM 7143 C C . SER A 1 989 ? 185.271 161.772 132.661 1.00 79.79 989 SER A C 1
ATOM 7144 O O . SER A 1 989 ? 185.343 160.678 133.228 1.00 79.79 989 SER A O 1
ATOM 7147 N N . LEU A 1 990 ? 184.214 162.138 131.942 1.00 78.40 990 LEU A N 1
ATOM 7148 C CA . LEU A 1 990 ? 183.015 161.312 131.888 1.00 78.40 990 LEU A CA 1
ATOM 7149 C C . LEU A 1 990 ? 183.372 159.890 131.480 1.00 78.40 990 LEU A C 1
ATOM 7150 O O . LEU A 1 990 ? 184.143 159.675 130.542 1.00 78.40 990 LEU A O 1
ATOM 7155 N N . LYS A 1 991 ? 182.822 158.918 132.203 1.00 79.00 991 LYS A N 1
ATOM 7156 C CA . LYS A 1 991 ? 183.083 157.505 131.957 1.00 79.00 991 LYS A CA 1
ATOM 7157 C C . LYS A 1 991 ? 181.895 156.760 131.373 1.00 79.00 991 LYS A C 1
ATOM 7158 O O . LYS A 1 991 ? 182.069 155.971 130.443 1.00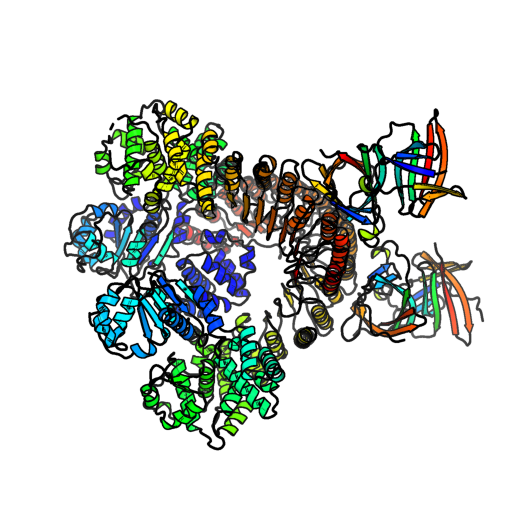 79.00 991 LYS A O 1
ATOM 7164 N N . ILE A 1 992 ? 180.689 156.986 131.888 1.00 80.38 992 ILE A N 1
ATOM 7165 C CA . ILE A 1 992 ? 179.489 156.292 131.433 1.00 80.38 992 ILE A CA 1
ATOM 7166 C C . ILE A 1 992 ? 178.462 157.334 131.019 1.00 80.38 992 ILE A C 1
ATOM 7167 O O . ILE A 1 992 ? 178.077 158.187 131.827 1.00 80.38 992 ILE A O 1
ATOM 7172 N N . LEU A 1 993 ? 178.010 157.256 129.770 1.00 88.74 993 LEU A N 1
ATOM 7173 C CA . LEU A 1 993 ? 176.977 158.138 129.241 1.00 88.74 993 LEU A CA 1
ATOM 7174 C C . LEU A 1 993 ? 175.900 157.286 128.592 1.00 88.74 993 LEU A C 1
ATOM 7175 O O . LEU A 1 993 ? 176.207 156.426 127.760 1.00 88.74 993 LEU A O 1
ATOM 7180 N N . ARG A 1 994 ? 174.647 157.525 128.961 1.00 94.11 994 ARG A N 1
ATOM 7181 C CA . ARG A 1 994 ? 173.528 156.704 128.521 1.00 94.11 994 ARG A CA 1
ATOM 7182 C C . ARG A 1 994 ? 172.540 157.541 127.720 1.00 94.11 994 ARG A C 1
ATOM 7183 O O . ARG A 1 994 ? 172.079 158.587 128.190 1.00 94.11 994 ARG A O 1
ATOM 7191 N N . LEU A 1 995 ? 172.212 157.072 126.518 1.00 104.63 995 LEU A N 1
ATOM 7192 C CA . LEU A 1 995 ? 171.196 157.708 125.691 1.00 104.63 995 LEU A CA 1
ATOM 7193 C C . LEU A 1 995 ? 170.729 156.716 124.635 1.00 104.63 995 LEU A C 1
ATOM 7194 O O . LEU A 1 995 ? 171.381 155.700 124.380 1.00 104.63 995 LEU A O 1
ATOM 7199 N N . LYS A 1 996 ? 169.588 157.027 124.023 1.00 110.97 996 LYS A N 1
ATOM 7200 C CA . LYS A 1 996 ? 168.950 156.136 123.061 1.00 110.97 996 LYS A CA 1
ATOM 7201 C C . LYS A 1 996 ? 169.357 156.513 121.642 1.00 110.97 996 LYS A C 1
ATOM 7202 O O . LYS A 1 996 ? 169.332 157.692 121.273 1.00 110.97 996 LYS A O 1
ATOM 7208 N N . THR A 1 997 ? 169.730 155.508 120.851 1.00 116.75 997 THR A N 1
ATOM 7209 C CA . THR A 1 997 ? 170.218 155.725 119.497 1.00 116.75 997 THR A CA 1
ATOM 7210 C C . THR A 1 997 ? 169.685 154.637 118.576 1.00 116.75 997 THR A C 1
ATOM 7211 O O . THR A 1 997 ? 169.177 153.606 119.022 1.00 116.75 997 THR A O 1
ATOM 7215 N N . TYR A 1 998 ? 169.810 154.890 117.276 1.00 113.10 998 TYR A N 1
ATOM 7216 C CA . TYR A 1 998 ? 169.576 153.892 116.241 1.00 113.10 998 TYR A CA 1
ATOM 7217 C C . TYR A 1 998 ? 170.902 153.628 115.542 1.00 113.10 998 TYR A C 1
ATOM 7218 O O . TYR A 1 998 ? 171.546 154.563 115.055 1.00 113.10 998 TYR A O 1
ATOM 7227 N N . GLU A 1 999 ? 171.308 152.360 115.498 1.00 127.76 999 GLU A N 1
ATOM 7228 C CA . GLU A 1 999 ? 172.585 151.966 114.921 1.00 127.76 999 GLU A CA 1
ATOM 7229 C C . GLU A 1 999 ? 172.489 151.678 113.427 1.00 127.76 999 GLU A C 1
ATOM 7230 O O . GLU A 1 999 ? 173.374 151.015 112.874 1.00 127.76 999 GLU A O 1
ATOM 7236 N N . THR A 1 1000 ? 171.439 152.159 112.766 1.00 113.27 1000 THR A N 1
ATOM 7237 C CA . THR A 1 1000 ? 171.254 151.944 111.339 1.00 113.27 1000 THR A CA 1
ATOM 7238 C C . THR A 1 1000 ? 171.791 153.084 110.484 1.00 113.27 1000 THR A C 1
ATOM 7239 O O . THR A 1 1000 ? 171.777 152.971 109.253 1.00 113.27 1000 THR A O 1
ATOM 7243 N N . ASN A 1 1001 ? 172.267 154.166 111.093 1.00 116.04 1001 ASN A N 1
ATOM 7244 C CA . ASN A 1 1001 ? 172.713 155.346 110.364 1.00 116.04 1001 ASN A CA 1
ATOM 7245 C C . ASN A 1 1001 ? 174.231 155.326 110.237 1.00 116.04 1001 ASN A C 1
ATOM 7246 O O . ASN A 1 1001 ? 174.938 155.063 111.216 1.00 116.04 1001 ASN A O 1
ATOM 7251 N N . LEU A 1 1002 ? 174.725 155.598 109.027 1.00 122.20 1002 LEU A N 1
ATOM 7252 C CA . LEU A 1 1002 ? 176.163 155.532 108.782 1.00 122.20 1002 LEU A CA 1
ATOM 7253 C C . LEU A 1 1002 ? 176.893 156.724 109.391 1.00 122.20 1002 LEU A C 1
ATOM 7254 O O . LEU A 1 1002 ? 177.965 156.561 109.985 1.00 122.20 1002 LEU A O 1
ATOM 7259 N N . GLU A 1 1003 ? 176.341 157.931 109.246 1.00 122.56 1003 GLU A N 1
ATOM 7260 C CA . GLU A 1 1003 ? 177.018 159.115 109.767 1.00 122.56 1003 GLU A CA 1
ATOM 7261 C C . GLU A 1 1003 ? 177.117 159.068 111.287 1.00 122.56 1003 GLU A C 1
ATOM 7262 O O . GLU A 1 1003 ? 178.161 159.402 111.862 1.00 122.56 1003 GLU A O 1
ATOM 7268 N N . ILE A 1 1004 ? 176.035 158.663 111.955 1.00 118.17 1004 ILE A N 1
ATOM 7269 C CA . ILE A 1 1004 ? 176.074 158.534 113.408 1.00 118.17 1004 ILE A CA 1
ATOM 7270 C C . ILE A 1 1004 ? 177.101 157.487 113.813 1.00 118.17 1004 ILE A C 1
ATOM 7271 O O . ILE A 1 1004 ? 177.827 157.658 114.800 1.00 118.17 1004 ILE A O 1
ATOM 7276 N N . LYS A 1 1005 ? 177.179 156.388 113.061 1.00 120.07 1005 LYS A N 1
ATOM 7277 C CA . LYS A 1 1005 ? 178.182 155.371 113.349 1.00 120.07 1005 LYS A CA 1
ATOM 7278 C C . LYS A 1 1005 ? 179.589 155.937 113.219 1.00 120.07 1005 LYS A C 1
ATOM 7279 O O . LYS A 1 1005 ? 180.455 155.665 114.057 1.00 120.07 1005 LYS A O 1
ATOM 7285 N N . LYS A 1 1006 ? 179.837 156.724 112.172 1.00 119.18 1006 LYS A N 1
ATOM 7286 C CA . LYS A 1 1006 ? 181.161 157.308 111.983 1.00 119.18 1006 LYS A CA 1
ATOM 7287 C C . LYS A 1 1006 ? 181.510 158.244 113.132 1.00 119.18 1006 LYS A C 1
ATOM 7288 O O . LYS A 1 1006 ? 182.630 158.213 113.660 1.00 119.18 1006 LYS A O 1
ATOM 7294 N N . LEU A 1 1007 ? 180.560 159.090 113.533 1.00 115.20 1007 LEU A N 1
ATOM 7295 C CA . LEU A 1 1007 ? 180.816 160.008 114.639 1.00 115.20 1007 LEU A CA 1
ATOM 7296 C C . LEU A 1 1007 ? 181.094 159.245 115.928 1.00 115.20 1007 LEU A C 1
ATOM 7297 O O . LEU A 1 1007 ? 182.015 159.591 116.681 1.00 115.20 1007 LEU A O 1
ATOM 7302 N N . LEU A 1 1008 ? 180.307 158.202 116.198 1.00 113.88 1008 LEU A N 1
ATOM 7303 C CA . LEU A 1 1008 ? 180.520 157.407 117.400 1.00 113.88 1008 LEU A CA 1
ATOM 7304 C C . LEU A 1 1008 ? 181.887 156.737 117.375 1.00 113.88 1008 LEU A C 1
ATOM 7305 O O . LEU A 1 1008 ? 182.586 156.698 118.394 1.00 113.88 1008 LEU A O 1
ATOM 7310 N N . GLU A 1 1009 ? 182.283 156.196 116.221 1.00 117.42 1009 GLU A N 1
ATOM 7311 C CA . GLU A 1 1009 ? 183.589 155.556 116.114 1.00 117.42 1009 GLU A CA 1
ATOM 7312 C C . GLU A 1 1009 ? 184.709 156.559 116.354 1.00 117.42 1009 GLU A C 1
ATOM 7313 O O . GLU A 1 1009 ? 185.687 156.254 117.044 1.00 117.42 1009 GLU A O 1
ATOM 7319 N N . GLU A 1 1010 ? 184.585 157.761 115.789 1.00 117.31 1010 GLU A N 1
ATOM 7320 C CA . GLU A 1 1010 ? 185.600 158.786 116.009 1.00 117.31 1010 GLU A CA 1
ATOM 7321 C C . GLU A 1 1010 ? 185.702 159.142 117.487 1.00 117.31 1010 GLU A C 1
ATOM 7322 O O . GLU A 1 1010 ? 186.803 159.219 118.049 1.00 117.31 1010 GLU A O 1
ATOM 7328 N N . VAL A 1 1011 ? 184.557 159.352 118.138 1.00 113.41 1011 VAL A N 1
ATOM 7329 C CA . VAL A 1 1011 ? 184.572 159.721 119.551 1.00 113.41 1011 VAL A CA 1
ATOM 7330 C C . VAL A 1 1011 ? 185.198 158.605 120.378 1.00 113.41 1011 VAL A C 1
ATOM 7331 O O . VAL A 1 1011 ? 186.024 158.853 121.264 1.00 113.41 1011 VAL A O 1
ATOM 7335 N N . LYS A 1 1012 ? 184.820 157.356 120.096 1.00 114.44 1012 LYS A N 1
ATOM 7336 C CA . LYS A 1 1012 ? 185.374 156.230 120.841 1.00 114.44 1012 LYS A CA 1
ATOM 7337 C C . LYS A 1 1012 ? 186.880 156.127 120.642 1.00 114.44 1012 LYS A C 1
ATOM 7338 O O . LYS A 1 1012 ? 187.625 155.880 121.598 1.00 114.44 1012 LYS A O 1
ATOM 7344 N N . GLU A 1 1013 ? 187.348 156.307 119.406 1.00 117.16 1013 GLU A N 1
ATOM 7345 C CA . GLU A 1 1013 ? 188.781 156.250 119.145 1.00 117.16 1013 GLU A CA 1
ATOM 7346 C C . GLU A 1 1013 ? 189.520 157.336 119.914 1.00 117.16 1013 GLU A C 1
ATOM 7347 O O . GLU A 1 1013 ? 190.565 157.074 120.521 1.00 117.16 1013 GLU A O 1
ATOM 7353 N N . LYS A 1 1014 ? 188.993 158.561 119.906 1.00 117.37 1014 LYS A N 1
ATOM 7354 C CA . LYS A 1 1014 ? 189.681 159.644 120.599 1.00 117.37 1014 LYS A CA 1
ATOM 7355 C C . LYS A 1 1014 ? 189.464 159.593 122.106 1.00 117.37 1014 LYS A C 1
ATOM 7356 O O . LYS A 1 1014 ? 190.234 160.204 122.855 1.00 117.37 1014 LYS A O 1
ATOM 7362 N N . ASN A 1 1015 ? 188.440 158.879 122.570 1.00 110.81 1015 ASN A N 1
ATOM 7363 C CA . ASN A 1 1015 ? 188.150 158.733 123.997 1.00 110.81 1015 ASN A CA 1
ATOM 7364 C C . ASN A 1 1015 ? 187.885 157.265 124.308 1.00 110.81 1015 ASN A C 1
ATOM 7365 O O . ASN A 1 1015 ? 186.749 156.871 124.594 1.00 110.81 1015 ASN A O 1
ATOM 7370 N N . PRO A 1 1016 ? 188.923 156.425 124.267 1.00 112.20 1016 PRO A N 1
ATOM 7371 C CA . PRO A 1 1016 ? 188.715 154.992 124.533 1.00 112.20 1016 PRO A CA 1
ATOM 7372 C C . PRO A 1 1016 ? 188.262 154.690 125.951 1.00 112.20 1016 PRO A C 1
ATOM 7373 O O . PRO A 1 1016 ? 187.743 153.594 126.194 1.00 112.20 1016 PRO A O 1
ATOM 7377 N N . LYS A 1 1017 ? 188.442 155.615 126.892 1.00 104.14 1017 LYS A N 1
ATOM 7378 C CA . LYS A 1 1017 ? 188.059 155.391 128.281 1.00 104.14 1017 LYS A CA 1
ATOM 7379 C C . LYS A 1 1017 ? 186.598 155.718 128.554 1.00 104.14 1017 LYS A C 1
ATOM 7380 O O . LYS A 1 1017 ? 186.160 155.600 129.703 1.00 104.14 1017 LYS A O 1
ATOM 7386 N N . LEU A 1 1018 ? 185.843 156.127 127.540 1.00 99.33 1018 LEU A N 1
ATOM 7387 C CA . LEU A 1 1018 ? 184.452 156.526 127.699 1.00 99.33 1018 LEU A CA 1
ATOM 7388 C C . LEU A 1 1018 ? 183.548 155.428 127.155 1.00 99.33 1018 LEU A C 1
ATOM 7389 O O . LEU A 1 1018 ? 183.627 155.083 125.972 1.00 99.33 1018 LEU A O 1
ATOM 7394 N N . THR A 1 1019 ? 182.691 154.888 128.014 1.00 95.92 1019 THR A N 1
ATOM 7395 C CA . THR A 1 1019 ? 181.692 153.905 127.617 1.00 95.92 1019 THR A CA 1
ATOM 7396 C C . THR A 1 1019 ? 180.367 154.617 127.390 1.00 95.92 1019 THR A C 1
ATOM 7397 O O . THR A 1 1019 ? 179.907 155.368 128.256 1.00 95.92 1019 THR A O 1
ATOM 7401 N N . ILE A 1 1020 ? 179.757 154.383 126.232 1.00 103.19 1020 ILE A N 1
ATOM 7402 C CA . ILE A 1 1020 ? 178.496 155.018 125.863 1.00 103.19 1020 ILE A CA 1
ATOM 7403 C C . ILE A 1 1020 ? 177.451 153.926 125.698 1.00 103.19 1020 ILE A C 1
ATOM 7404 O O . ILE A 1 1020 ? 177.621 153.010 124.885 1.00 103.19 1020 ILE A O 1
ATOM 7409 N N . ASP A 1 1021 ? 176.367 154.030 126.462 1.00 107.11 1021 ASP A N 1
ATOM 7410 C CA . ASP A 1 1021 ? 175.255 153.088 126.380 1.00 107.11 1021 ASP A CA 1
ATOM 7411 C C . ASP A 1 1021 ? 174.291 153.605 125.320 1.00 107.11 1021 ASP A C 1
ATOM 7412 O O . ASP A 1 1021 ? 173.686 154.668 125.478 1.00 107.11 1021 ASP A O 1
ATOM 7417 N N . CYS A 1 1022 ? 174.149 152.851 124.232 1.00 125.66 1022 CYS A N 1
ATOM 7418 C CA . CYS A 1 1022 ? 173.329 153.265 123.101 1.00 125.66 1022 CYS A CA 1
ATOM 7419 C C . CYS A 1 1022 ? 171.939 152.646 123.112 1.00 125.66 1022 CYS A C 1
ATOM 7420 O O . CYS A 1 1022 ? 171.220 152.770 122.116 1.00 125.66 1022 CYS A O 1
ATOM 7423 N N . ASN A 1 1023 ? 171.545 151.986 124.201 1.00 119.95 1023 ASN A N 1
ATOM 7424 C CA . ASN A 1 1023 ? 170.276 151.271 124.248 1.00 119.95 1023 ASN A CA 1
ATOM 7425 C C . ASN A 1 1023 ? 169.451 151.693 125.456 1.00 119.95 1023 ASN A C 1
ATOM 7426 O O . ASN A 1 1023 ? 168.935 150.845 126.191 1.00 119.95 1023 ASN A O 1
ATOM 7431 N N . ALA A 1 1024 ? 169.316 153.001 125.666 1.00 109.39 1024 ALA A N 1
ATOM 7432 C CA . ALA A 1 1024 ? 168.584 153.549 126.801 1.00 109.39 1024 ALA A CA 1
ATOM 7433 C C . ALA A 1 1024 ? 167.070 153.432 126.653 1.00 109.39 1024 ALA A C 1
ATOM 7434 O O . ALA A 1 1024 ? 166.334 154.045 127.435 1.00 109.39 1024 ALA A O 1
ATOM 7436 N N . SER A 1 1025 ? 166.589 152.661 125.677 1.00 116.16 1025 SER A N 1
ATOM 7437 C CA . SER A 1 1025 ? 165.156 152.541 125.438 1.00 116.16 1025 SER A CA 1
ATOM 7438 C C . SER A 1 1025 ? 164.409 151.858 126.576 1.00 116.16 1025 SER A C 1
ATOM 7439 O O . SER A 1 1025 ? 163.173 151.877 126.576 1.00 116.16 1025 SER A O 1
ATOM 7442 N N . GLY A 1 1026 ? 165.115 151.256 127.531 1.00 112.41 1026 GLY A N 1
ATOM 7443 C CA . GLY A 1 1026 ? 164.465 150.584 128.639 1.00 112.41 1026 GLY A CA 1
ATOM 7444 C C . GLY A 1 1026 ? 163.470 151.475 129.353 1.00 112.41 1026 GLY A C 1
ATOM 7445 O O . GLY A 1 1026 ? 163.786 152.615 129.705 1.00 112.41 1026 GLY A O 1
ATOM 7446 N N . ALA A 1 1027 ? 162.261 150.962 129.571 1.00 104.17 1027 ALA A N 1
ATOM 7447 C CA . ALA A 1 1027 ? 161.183 151.721 130.187 1.00 104.17 1027 ALA A CA 1
ATOM 7448 C C . ALA A 1 1027 ? 161.031 151.430 131.675 1.00 104.17 1027 ALA A C 1
ATOM 7449 O O . ALA A 1 1027 ? 159.950 151.651 132.231 1.00 104.17 1027 ALA A O 1
ATOM 7451 N N . THR A 1 1028 ? 162.080 150.932 132.325 1.00 101.74 1028 THR A N 1
ATOM 7452 C CA . THR A 1 1028 ? 162.096 150.740 133.769 1.00 101.74 1028 THR A CA 1
ATOM 7453 C C . THR A 1 1028 ? 163.044 151.763 134.382 1.00 101.74 1028 THR A C 1
ATOM 7454 O O . THR A 1 1028 ? 164.223 151.820 134.016 1.00 101.74 1028 THR A O 1
ATOM 7458 N N . ALA A 1 1029 ? 162.529 152.566 135.306 1.00 84.58 1029 ALA A N 1
ATOM 7459 C CA . ALA A 1 1029 ? 163.325 153.630 135.892 1.00 84.58 1029 ALA A CA 1
ATOM 7460 C C . ALA A 1 1029 ? 164.303 153.071 136.923 1.00 84.58 1029 ALA A C 1
ATOM 7461 O O . ALA A 1 1029 ? 164.068 152.006 137.499 1.00 84.58 1029 ALA A O 1
ATOM 7463 N N . PRO A 1 1030 ? 165.407 153.768 137.177 1.00 74.99 1030 PRO A N 1
ATOM 7464 C CA . PRO A 1 1030 ? 166.299 153.362 138.262 1.00 74.99 1030 PRO A CA 1
ATOM 7465 C C . PRO A 1 1030 ? 165.602 153.505 139.603 1.00 74.99 1030 PRO A C 1
ATOM 7466 O O . PRO A 1 1030 ? 165.197 154.614 139.980 1.00 74.99 1030 PRO A O 1
ATOM 7470 N N . PRO A 1 1031 ? 165.434 152.421 140.352 1.00 69.39 1031 PRO A N 1
ATOM 7471 C CA . PRO A 1 1031 ? 164.694 152.501 141.614 1.00 69.39 1031 PRO A CA 1
ATOM 7472 C C . PRO A 1 1031 ? 165.524 153.145 142.719 1.00 69.39 1031 PRO A C 1
ATOM 7473 O O . PRO A 1 1031 ? 166.642 153.616 142.510 1.00 69.39 1031 PRO A O 1
ATOM 7477 N N . CYS A 1 1032 ? 164.940 153.163 143.916 1.00 60.50 1032 CYS A N 1
ATOM 7478 C CA . CYS A 1 1032 ? 165.572 153.731 145.102 1.00 60.50 1032 CYS A CA 1
ATOM 7479 C C . CYS A 1 1032 ? 166.248 152.680 145.977 1.00 60.50 1032 CYS A C 1
ATOM 7480 O O . CYS A 1 1032 ? 166.653 153.004 147.098 1.00 60.50 1032 CYS A O 1
ATOM 7483 N N . CYS A 1 1033 ? 166.368 151.436 145.502 1.00 64.19 1033 CYS A N 1
ATOM 7484 C CA . CYS A 1 1033 ? 166.911 150.367 146.336 1.00 64.19 1033 CYS A CA 1
ATOM 7485 C C . CYS A 1 1033 ? 168.346 150.660 146.749 1.00 64.19 1033 CYS A C 1
ATOM 7486 O O . CYS A 1 1033 ? 168.722 150.454 147.908 1.00 64.19 1033 CYS A O 1
ATOM 7489 N N . ASP A 1 1034 ? 169.166 151.129 145.813 1.00 53.91 1034 ASP A N 1
ATOM 7490 C CA . ASP A 1 1034 ? 170.540 151.502 146.117 1.00 53.91 1034 ASP A CA 1
ATOM 7491 C C . ASP A 1 1034 ? 170.637 152.705 147.046 1.00 53.91 1034 ASP A C 1
ATOM 7492 O O . ASP A 1 1034 ? 171.497 152.711 147.935 1.00 53.91 1034 ASP A O 1
ATOM 7497 N N . PHE A 1 1035 ? 169.779 153.707 146.871 1.00 53.77 1035 PHE A N 1
ATOM 7498 C CA . PHE A 1 1035 ? 169.909 154.991 147.560 1.00 53.77 1035 PHE A CA 1
ATOM 7499 C C . PHE A 1 1035 ? 169.298 154.974 148.958 1.00 53.77 1035 PHE A C 1
ATOM 7500 O O . PHE A 1 1035 ? 169.177 156.016 149.601 1.00 53.77 1035 PHE A O 1
ATOM 7508 N N . GLU B 1 121 ? 177.331 148.513 87.635 1.00 108.33 121 GLU B N 1
ATOM 7509 C CA . GLU B 1 121 ? 177.923 149.780 88.043 1.00 108.33 121 GLU B CA 1
ATOM 7510 C C . GLU B 1 121 ? 177.355 150.927 87.214 1.00 108.33 121 GLU B C 1
ATOM 7511 O O . GLU B 1 121 ? 176.836 151.901 87.760 1.00 108.33 121 GLU B O 1
ATOM 7517 N N . GLY B 1 122 ? 177.455 150.804 85.889 1.00 114.78 122 GLY B N 1
ATOM 7518 C CA . GLY B 1 122 ? 176.895 151.826 85.020 1.00 114.78 122 GLY B CA 1
ATOM 7519 C C . GLY B 1 122 ? 175.394 151.970 85.188 1.00 114.78 122 GLY B C 1
ATOM 7520 O O . GLY B 1 122 ? 174.854 153.076 85.111 1.00 114.78 122 GLY B O 1
ATOM 7521 N N . TRP B 1 123 ? 174.701 150.853 85.417 1.00 111.50 123 TRP B N 1
ATOM 7522 C CA . TRP B 1 123 ? 173.258 150.911 85.638 1.00 111.50 123 TRP B CA 1
ATOM 7523 C C . TRP B 1 123 ? 172.933 151.654 86.927 1.00 111.50 123 TRP B C 1
ATOM 7524 O O . TRP B 1 123 ? 171.991 152.454 86.970 1.00 111.50 123 TRP B O 1
ATOM 7535 N N . ARG B 1 124 ? 173.703 151.401 87.986 1.00 114.11 124 ARG B N 1
ATOM 7536 C CA . ARG B 1 124 ? 173.471 152.087 89.252 1.00 114.11 124 ARG B CA 1
ATOM 7537 C C . ARG B 1 124 ? 173.682 153.588 89.110 1.00 114.11 124 ARG B C 1
ATOM 7538 O O . ARG B 1 124 ? 172.936 154.384 89.692 1.00 114.11 124 ARG B O 1
ATOM 7540 N N . ASN B 1 125 ? 174.694 153.994 88.341 1.00 117.55 125 ASN B N 1
ATOM 7541 C CA . ASN B 1 125 ? 174.961 155.418 88.168 1.00 117.55 125 ASN B CA 1
ATOM 7542 C C . ASN B 1 125 ? 173.767 156.127 87.543 1.00 117.55 125 ASN B C 1
ATOM 7543 O O . ASN B 1 125 ? 173.389 157.222 87.976 1.00 117.55 125 ASN B O 1
ATOM 7548 N N . SER B 1 126 ? 173.159 155.520 86.522 1.00 116.10 126 SER B N 1
ATOM 7549 C CA . SER B 1 126 ? 171.953 156.094 85.935 1.00 116.10 126 SER B CA 1
ATOM 7550 C C . SER B 1 126 ? 170.801 156.086 86.933 1.00 116.10 126 SER B C 1
ATOM 7551 O O . SER B 1 126 ? 170.019 157.041 86.995 1.00 116.10 126 SER B O 1
ATOM 7554 N N . MET B 1 127 ? 170.682 155.016 87.721 1.00 113.74 127 MET B N 1
ATOM 7555 C CA . MET B 1 127 ? 169.612 154.938 88.709 1.00 113.74 127 MET B CA 1
ATOM 7556 C C . MET B 1 127 ? 169.778 155.985 89.802 1.00 113.74 127 MET B C 1
ATOM 7557 O O . MET B 1 127 ? 168.781 156.499 90.323 1.00 113.74 127 MET B O 1
ATOM 7562 N N . GLU B 1 128 ? 171.022 156.315 90.162 1.00 121.31 128 GLU B N 1
ATOM 7563 C CA . GLU B 1 128 ? 171.253 157.257 91.252 1.00 121.31 128 GLU B CA 1
ATOM 7564 C C . GLU B 1 128 ? 170.589 158.600 90.985 1.00 121.31 128 GLU B C 1
ATOM 7565 O O . GLU B 1 128 ? 170.113 159.253 91.920 1.00 121.31 128 GLU B O 1
ATOM 7571 N N . LYS B 1 129 ? 170.550 159.033 89.723 1.00 123.43 129 LYS B N 1
ATOM 7572 C CA . LYS B 1 129 ? 169.843 160.265 89.391 1.00 123.43 129 LYS B CA 1
ATOM 7573 C C . LYS B 1 129 ? 168.364 160.149 89.733 1.00 123.43 129 LYS B C 1
ATOM 7574 O O . LYS B 1 129 ? 167.758 161.098 90.244 1.00 123.43 129 LYS B O 1
ATOM 7580 N N . GLN B 1 130 ? 167.765 158.989 89.455 1.00 114.43 130 GLN B N 1
ATOM 7581 C CA . GLN B 1 130 ? 166.367 158.774 89.806 1.00 114.43 130 GLN B CA 1
ATOM 7582 C C . GLN B 1 130 ? 166.181 158.641 91.311 1.00 114.43 130 GLN B C 1
ATOM 7583 O O . GLN B 1 130 ? 165.058 158.769 91.810 1.00 114.43 130 GLN B O 1
ATOM 7589 N N . SER B 1 131 ? 167.262 158.385 92.049 1.00 111.74 131 SER B N 1
ATOM 7590 C CA . SER B 1 131 ? 167.155 158.242 93.495 1.00 111.74 131 SER B CA 1
ATOM 7591 C C . SER B 1 131 ? 166.773 159.548 94.178 1.00 111.74 131 SER B C 1
ATOM 7592 O O . SER B 1 131 ? 166.328 159.523 95.330 1.00 111.74 131 SER B O 1
ATOM 7595 N N . LEU B 1 132 ? 166.941 160.685 93.500 1.00 111.60 132 LEU B N 1
ATOM 7596 C CA . LEU B 1 132 ? 166.647 161.967 94.132 1.00 111.60 132 LEU B CA 1
ATOM 7597 C C . LEU B 1 132 ? 165.166 162.114 94.452 1.00 111.60 132 LEU B C 1
ATOM 7598 O O . LEU B 1 132 ? 164.812 162.585 95.539 1.00 111.60 132 LEU B O 1
ATOM 7603 N N . VAL B 1 133 ? 164.285 161.724 93.529 1.00 104.39 133 VAL B N 1
ATOM 7604 C CA . VAL B 1 133 ? 162.852 161.861 93.776 1.00 104.39 133 VAL B CA 1
ATOM 7605 C C . VAL B 1 133 ? 162.414 160.931 94.901 1.00 104.39 133 VAL B C 1
ATOM 7606 O O . VAL B 1 133 ? 161.643 161.322 95.785 1.00 104.39 133 VAL B O 1
ATOM 7610 N N . TRP B 1 134 ? 162.905 159.689 94.894 1.00 95.28 134 TRP B N 1
ATOM 7611 C CA . TRP B 1 134 ? 162.561 158.751 95.956 1.00 95.28 134 TRP B CA 1
ATOM 7612 C C . TRP B 1 134 ? 163.204 159.127 97.282 1.00 95.28 134 TRP B C 1
ATOM 7613 O O . TRP B 1 134 ? 162.806 158.595 98.324 1.00 95.28 134 TRP B O 1
ATOM 7624 N N . LYS B 1 135 ? 164.185 160.030 97.267 1.00 98.71 135 LYS B N 1
ATOM 7625 C CA . LYS B 1 135 ? 164.828 160.467 98.499 1.00 98.71 135 LYS B CA 1
ATOM 7626 C C . LYS B 1 135 ? 164.052 161.571 99.202 1.00 98.71 135 LYS B C 1
ATOM 7627 O O . LYS B 1 135 ? 164.505 162.056 100.245 1.00 98.71 135 LYS B O 1
ATOM 7633 N N . ASN B 1 136 ? 162.909 161.986 98.655 1.00 94.78 136 ASN B N 1
ATOM 7634 C CA . ASN B 1 136 ? 161.984 162.848 99.378 1.00 94.78 136 ASN B CA 1
ATOM 7635 C C . ASN B 1 136 ? 161.105 161.988 100.277 1.00 94.78 136 ASN B C 1
ATOM 7636 O O . ASN B 1 136 ? 159.874 162.046 100.196 1.00 94.78 136 ASN B O 1
ATOM 7641 N N . THR B 1 137 ? 161.737 161.195 101.146 1.00 76.01 137 THR B N 1
ATOM 7642 C CA . THR B 1 137 ? 161.058 160.184 101.947 1.00 76.01 137 THR B CA 1
ATOM 7643 C C . THR B 1 137 ? 160.533 160.738 103.271 1.00 76.01 137 THR B C 1
ATOM 7644 O O . THR B 1 137 ? 160.401 159.989 104.248 1.00 76.01 137 THR B O 1
ATOM 7648 N N . PHE B 1 138 ? 160.243 162.036 103.330 1.00 78.90 138 PHE B N 1
ATOM 7649 C CA . PHE B 1 138 ? 159.659 162.653 104.511 1.00 78.90 138 PHE B CA 1
ATOM 7650 C C . PHE B 1 138 ? 158.541 163.588 104.075 1.00 78.90 138 PHE B C 1
ATOM 7651 O O . PHE B 1 138 ? 158.534 164.098 102.952 1.00 78.90 138 PHE B O 1
ATOM 7659 N N . TRP B 1 139 ? 157.592 163.815 104.982 1.00 83.92 139 TRP B N 1
ATOM 7660 C CA . TRP B 1 139 ? 156.431 164.634 104.658 1.00 83.92 139 TRP B CA 1
ATOM 7661 C C . TRP B 1 139 ? 156.867 166.027 104.222 1.00 83.92 139 TRP B C 1
ATOM 7662 O O . TRP B 1 139 ? 157.787 166.618 104.794 1.00 83.92 139 TRP B O 1
ATOM 7673 N N . GLN B 1 140 ? 156.201 166.546 103.190 1.00 103.02 140 GLN B N 1
ATOM 7674 C CA . GLN B 1 140 ? 156.566 167.833 102.612 1.00 103.02 140 GLN B CA 1
ATOM 7675 C C . GLN B 1 140 ? 156.513 168.921 103.676 1.00 103.02 140 GLN B C 1
ATOM 7676 O O . GLN B 1 140 ? 155.434 169.270 104.165 1.00 103.02 140 GLN B O 1
ATOM 7682 N N . GLY B 1 141 ? 157.673 169.465 104.031 1.00 93.90 141 GLY B N 1
ATOM 7683 C CA . GLY B 1 141 ? 157.766 170.461 105.076 1.00 93.90 141 GLY B CA 1
ATOM 7684 C C . GLY B 1 141 ? 158.029 169.919 106.462 1.00 93.90 141 GLY B C 1
ATOM 7685 O O . GLY B 1 141 ? 157.994 170.693 107.426 1.00 93.90 141 GLY B O 1
ATOM 7686 N N . ASP B 1 142 ? 158.294 168.621 106.598 1.00 82.75 142 ASP B N 1
ATOM 7687 C CA . ASP B 1 142 ? 158.540 168.049 107.914 1.00 82.75 142 ASP B CA 1
ATOM 7688 C C . ASP B 1 142 ? 159.718 168.745 108.579 1.00 82.75 142 ASP B C 1
ATOM 7689 O O . ASP B 1 142 ? 160.722 169.053 107.930 1.00 82.75 142 ASP B O 1
ATOM 7694 N N . ILE B 1 143 ? 159.591 168.995 109.879 1.00 82.81 143 ILE B N 1
ATOM 7695 C CA . ILE B 1 143 ? 160.640 169.664 110.643 1.00 82.81 143 ILE B CA 1
ATOM 7696 C C . ILE B 1 143 ? 161.564 168.593 111.215 1.00 82.81 143 ILE B C 1
ATOM 7697 O O . ILE B 1 143 ? 161.201 167.887 112.158 1.00 82.81 143 ILE B O 1
ATOM 7702 N N . ASP B 1 144 ? 162.762 168.477 110.644 1.00 86.66 144 ASP B N 1
ATOM 7703 C CA . ASP B 1 144 ? 163.786 167.531 111.077 1.00 86.66 144 ASP B CA 1
ATOM 7704 C C . ASP B 1 144 ? 163.451 166.086 110.713 1.00 86.66 144 ASP B C 1
ATOM 7705 O O . ASP B 1 144 ? 164.018 165.155 111.292 1.00 86.66 144 ASP B O 1
ATOM 7710 N N . ASN B 1 145 ? 162.539 165.876 109.766 1.00 78.09 145 ASN B N 1
ATOM 7711 C CA . ASN B 1 145 ? 162.271 164.555 109.199 1.00 78.09 145 ASN B CA 1
ATOM 7712 C C . ASN B 1 145 ? 161.859 163.552 110.279 1.00 78.09 145 ASN B C 1
ATOM 7713 O O . ASN B 1 145 ? 162.552 162.573 110.560 1.00 78.09 145 ASN B O 1
ATOM 7718 N N . PHE B 1 146 ? 160.698 163.813 110.886 1.00 63.71 146 PHE B N 1
ATOM 7719 C CA . PHE B 1 146 ? 160.198 162.924 111.930 1.00 63.71 146 PHE B CA 1
ATOM 7720 C C . PHE B 1 146 ? 159.877 161.537 111.391 1.00 63.71 146 PHE B C 1
ATOM 7721 O O . PHE B 1 146 ? 159.884 160.562 112.151 1.00 63.71 146 PHE B O 1
ATOM 7729 N N . HIS B 1 147 ? 159.589 161.423 110.094 1.00 63.55 147 HIS B N 1
ATOM 7730 C CA . HIS B 1 147 ? 159.136 160.152 109.540 1.00 63.55 147 HIS B CA 1
ATOM 7731 C C . HIS B 1 147 ? 160.221 159.080 109.548 1.00 63.55 147 HIS B C 1
ATOM 7732 O O . HIS B 1 147 ? 159.908 157.910 109.295 1.00 63.55 147 HIS B O 1
ATOM 7739 N N . ASP B 1 148 ? 161.478 159.441 109.820 1.00 62.64 148 ASP B N 1
ATOM 7740 C CA . ASP B 1 148 ? 162.548 158.447 109.815 1.00 62.64 148 ASP B CA 1
ATOM 7741 C C . ASP B 1 148 ? 162.295 157.360 110.851 1.00 62.64 148 ASP B C 1
ATOM 7742 O O . ASP B 1 148 ? 162.388 156.163 110.551 1.00 62.64 148 ASP B O 1
ATOM 7747 N N . ASP B 1 149 ? 161.976 157.758 112.082 1.00 62.33 149 ASP B N 1
ATOM 7748 C CA . ASP B 1 149 ? 161.746 156.773 113.130 1.00 62.33 149 ASP B CA 1
ATOM 7749 C C . ASP B 1 149 ? 160.546 155.903 112.785 1.00 62.33 149 ASP B C 1
ATOM 7750 O O . ASP B 1 149 ? 160.584 154.678 112.949 1.00 62.33 149 ASP B O 1
ATOM 7755 N N . VAL B 1 150 ? 159.473 156.520 112.289 1.00 56.84 150 VAL B N 1
ATOM 7756 C CA . VAL B 1 150 ? 158.260 155.766 111.986 1.00 56.84 150 VAL B CA 1
ATOM 7757 C C . VAL B 1 150 ? 158.529 154.729 110.904 1.00 56.84 150 VAL B C 1
ATOM 7758 O O . VAL B 1 150 ? 158.123 153.567 111.026 1.00 56.84 150 VAL B O 1
ATOM 7762 N N . THR B 1 151 ? 159.219 155.121 109.833 1.00 54.70 151 THR B N 1
ATOM 7763 C CA . THR B 1 151 ? 159.513 154.159 108.777 1.00 54.70 151 THR B CA 1
ATOM 7764 C C . THR B 1 151 ? 160.424 153.051 109.288 1.00 54.70 151 THR B C 1
ATOM 7765 O O . THR B 1 151 ? 160.135 151.865 109.101 1.00 54.70 151 THR B O 1
ATOM 7769 N N . LEU B 1 152 ? 161.522 153.412 109.955 1.00 63.73 152 LEU B N 1
ATOM 7770 C CA . LEU B 1 152 ? 162.479 152.399 110.383 1.00 63.73 152 LEU B CA 1
ATOM 7771 C C . LEU B 1 152 ? 161.929 151.504 111.486 1.00 63.73 152 LEU B C 1
ATOM 7772 O O . LEU B 1 152 ? 162.507 150.446 111.751 1.00 63.73 152 LEU B O 1
ATOM 7777 N N . ARG B 1 153 ? 160.837 151.899 112.138 1.00 62.87 153 ARG B N 1
ATOM 7778 C CA . ARG B 1 153 ? 160.299 151.084 113.220 1.00 62.87 153 ARG B CA 1
ATOM 7779 C C . ARG B 1 153 ? 159.825 149.726 112.718 1.00 62.87 153 ARG B C 1
ATOM 7780 O O . ARG B 1 153 ? 160.033 148.707 113.384 1.00 62.87 153 ARG B O 1
ATOM 7788 N N . ASN B 1 154 ? 159.186 149.690 111.551 1.00 59.14 154 ASN B N 1
ATOM 7789 C CA . ASN B 1 154 ? 158.546 148.478 111.048 1.00 59.14 154 ASN B CA 1
ATOM 7790 C C . ASN B 1 154 ? 159.448 147.638 110.154 1.00 59.14 154 ASN B C 1
ATOM 7791 O O . ASN B 1 154 ? 159.005 146.595 109.665 1.00 59.14 154 ASN B O 1
ATOM 7796 N N . GLN B 1 155 ? 160.696 148.049 109.932 1.00 60.08 155 GLN B N 1
ATOM 7797 C CA . GLN B 1 155 ? 161.578 147.300 109.046 1.00 60.08 155 GLN B CA 1
ATOM 7798 C C . GLN B 1 155 ? 162.028 145.972 109.637 1.00 60.08 155 GLN B C 1
ATOM 7799 O O . GLN B 1 155 ? 162.661 145.185 108.927 1.00 60.08 155 GLN B O 1
ATOM 7805 N N . ARG B 1 156 ? 161.737 145.707 110.911 1.00 78.03 156 ARG B N 1
ATOM 7806 C CA . ARG B 1 156 ? 162.192 144.480 111.551 1.00 78.03 156 ARG B CA 1
ATOM 7807 C C . ARG B 1 156 ? 161.372 143.258 111.164 1.00 78.03 156 ARG B C 1
ATOM 7808 O O . ARG B 1 156 ? 161.783 142.139 111.486 1.00 78.03 156 ARG B O 1
ATOM 7816 N N . PHE B 1 157 ? 160.232 143.432 110.497 1.00 71.12 157 PHE B N 1
ATOM 7817 C CA . PHE B 1 157 ? 159.305 142.335 110.255 1.00 71.12 157 PHE B CA 1
ATOM 7818 C C . PHE B 1 157 ? 159.283 141.861 108.809 1.00 71.12 157 PHE B C 1
ATOM 7819 O O . PHE B 1 157 ? 158.442 141.026 108.464 1.00 71.12 157 PHE B O 1
ATOM 7827 N N . ILE B 1 158 ? 160.173 142.357 107.959 1.00 58.94 158 ILE B N 1
ATOM 7828 C CA . ILE B 1 158 ? 160.194 141.990 106.547 1.00 58.94 158 ILE B CA 1
ATOM 7829 C C . ILE B 1 158 ? 161.203 140.858 106.369 1.00 58.94 158 ILE B C 1
ATOM 7830 O O . ILE B 1 158 ? 162.395 141.064 106.644 1.00 58.94 158 ILE B O 1
ATOM 7835 N N . PRO B 1 159 ? 160.784 139.672 105.916 1.00 65.76 159 PRO B N 1
ATOM 7836 C CA . PRO B 1 159 ? 161.742 138.554 105.840 1.00 65.76 159 PRO B CA 1
ATOM 7837 C C . PRO B 1 159 ? 162.980 138.852 105.011 1.00 65.76 159 PRO B C 1
ATOM 7838 O O . PRO B 1 159 ? 164.098 138.800 105.540 1.00 65.76 159 PRO B O 1
ATOM 7842 N N . PHE B 1 160 ? 162.823 139.184 103.731 1.00 61.65 160 PHE B N 1
ATOM 7843 C CA . PHE B 1 160 ? 163.993 139.244 102.861 1.00 61.65 160 PHE B CA 1
ATOM 7844 C C . PHE B 1 160 ? 164.898 140.432 103.149 1.00 61.65 160 PHE B C 1
ATOM 7845 O O . PHE B 1 160 ? 165.847 140.652 102.391 1.00 61.65 160 PHE B O 1
ATOM 7853 N N . LEU B 1 161 ? 164.640 141.198 104.207 1.00 69.55 161 LEU B N 1
ATOM 7854 C CA . LEU B 1 161 ? 165.559 142.229 104.666 1.00 69.55 161 LEU B CA 1
ATOM 7855 C C . LEU B 1 161 ? 166.340 141.800 105.901 1.00 69.55 161 LEU B C 1
ATOM 7856 O O . LEU B 1 161 ? 167.060 142.621 106.477 1.00 69.55 161 LEU B O 1
ATOM 7861 N N . ASN B 1 162 ? 166.213 140.540 106.321 1.00 98.16 162 ASN B N 1
ATOM 7862 C CA . ASN B 1 162 ? 166.924 140.024 107.486 1.00 98.16 162 ASN B CA 1
ATOM 7863 C C . ASN B 1 162 ? 168.002 139.045 107.040 1.00 98.16 162 ASN B C 1
ATOM 7864 O O . ASN B 1 162 ? 167.670 137.936 106.592 1.00 98.16 162 ASN B O 1
ATOM 7866 N N . PRO B 1 163 ? 169.291 139.387 107.143 1.00 107.46 163 PRO B N 1
ATOM 7867 C CA . PRO B 1 163 ? 170.328 138.424 106.736 1.00 107.46 163 PRO B CA 1
ATOM 7868 C C . PRO B 1 163 ? 170.219 137.145 107.545 1.00 107.46 163 PRO B C 1
ATOM 7869 O O . PRO B 1 163 ? 170.544 136.066 107.031 1.00 107.46 163 PRO B O 1
ATOM 7873 N N . ARG B 1 164 ? 169.722 137.251 108.779 1.00 110.43 164 ARG B N 1
ATOM 7874 C CA . ARG B 1 164 ? 169.605 136.062 109.667 1.00 110.43 164 ARG B CA 1
ATOM 7875 C C . ARG B 1 164 ? 168.618 135.052 109.074 1.00 110.43 164 ARG B C 1
ATOM 7876 O O . ARG B 1 164 ? 168.719 133.862 109.427 1.00 110.43 164 ARG B O 1
ATOM 7884 N N . THR B 1 165 ? 167.701 135.502 108.213 1.00 113.95 165 THR B N 1
ATOM 7885 C CA . THR B 1 165 ? 166.680 134.618 107.674 1.00 113.95 165 THR B CA 1
ATOM 7886 C C . THR B 1 165 ? 167.254 133.377 106.997 1.00 113.95 165 THR B C 1
ATOM 7887 O O . THR B 1 165 ? 168.233 133.486 106.244 1.00 113.95 165 THR B O 1
ATOM 7889 N N . PRO B 1 166 ? 166.692 132.192 107.233 1.00 112.21 166 PRO B N 1
ATOM 7890 C CA . PRO B 1 166 ? 167.236 130.987 106.595 1.00 112.21 166 PRO B CA 1
ATOM 7891 C C . PRO B 1 166 ? 167.173 131.095 105.080 1.00 112.21 166 PRO B C 1
ATOM 7892 O O . PRO B 1 166 ? 166.168 131.528 104.511 1.00 112.21 166 PRO B O 1
ATOM 7896 N N . ARG B 1 167 ? 168.258 130.686 104.423 1.00 111.81 167 ARG B N 1
ATOM 7897 C CA . ARG B 1 167 ? 168.365 130.777 102.968 1.00 111.81 167 ARG B CA 1
ATOM 7898 C C . ARG B 1 167 ? 167.763 129.520 102.336 1.00 111.81 167 ARG B C 1
ATOM 7899 O O . ARG B 1 167 ? 168.456 128.607 101.882 1.00 111.81 167 ARG B O 1
ATOM 7901 N N . LYS B 1 168 ? 166.434 129.489 102.314 1.00 126.76 168 LYS B N 1
ATOM 7902 C CA . LYS B 1 168 ? 165.706 128.392 101.700 1.00 126.76 168 LYS B CA 1
ATOM 7903 C C . LYS B 1 168 ? 165.407 128.718 100.237 1.00 126.76 168 LYS B C 1
ATOM 7904 O O . LYS B 1 168 ? 165.679 129.818 99.747 1.00 126.76 168 LYS B O 1
ATOM 7906 N N . LEU B 1 169 ? 164.839 127.745 99.529 1.00 127.09 169 LEU B N 1
ATOM 7907 C CA . LEU B 1 169 ? 164.489 127.904 98.124 1.00 127.09 169 LEU B CA 1
ATOM 7908 C C . LEU B 1 169 ? 163.057 128.380 97.918 1.00 127.09 169 LEU B C 1
ATOM 7909 O O . LEU B 1 169 ? 162.642 128.565 96.769 1.00 127.09 169 LEU B O 1
ATOM 7911 N N . THR B 1 170 ? 162.299 128.579 98.987 1.00 120.34 170 THR B N 1
ATOM 7912 C CA . THR B 1 170 ? 160.916 129.025 98.859 1.00 120.34 170 THR B CA 1
ATOM 7913 C C . THR B 1 170 ? 160.868 130.535 98.660 1.00 120.34 170 THR B C 1
ATOM 7914 O O . THR B 1 170 ? 161.396 131.275 99.501 1.00 120.34 170 THR B O 1
ATOM 7916 N N . PRO B 1 171 ? 160.264 131.039 97.582 1.00 101.62 171 PRO B N 1
ATOM 7917 C CA . PRO B 1 171 ? 160.108 132.491 97.437 1.00 101.62 171 PRO B CA 1
ATOM 7918 C C . PRO B 1 171 ? 158.888 132.997 98.193 1.00 101.62 171 PRO B C 1
ATOM 7919 O O . PRO B 1 171 ? 157.861 132.319 98.283 1.00 101.62 171 PRO B O 1
ATOM 7923 N N . TYR B 1 172 ? 159.006 134.204 98.734 1.00 81.05 172 TYR B N 1
ATOM 7924 C CA . TYR B 1 172 ? 158.001 134.759 99.628 1.00 81.05 172 TYR B CA 1
ATOM 7925 C C . TYR B 1 172 ? 157.226 135.887 98.958 1.00 81.05 172 TYR B C 1
ATOM 7926 O O . TYR B 1 172 ? 157.651 136.461 97.954 1.00 81.05 172 TYR B O 1
ATOM 7935 N N . THR B 1 173 ? 156.063 136.189 99.534 1.00 70.91 173 THR B N 1
ATOM 7936 C CA . THR B 1 173 ? 155.241 137.327 99.143 1.00 70.91 173 THR B CA 1
ATOM 7937 C C . THR B 1 173 ? 154.862 138.087 100.402 1.00 70.91 173 THR B C 1
ATOM 7938 O O . THR B 1 173 ? 154.377 137.487 101.365 1.00 70.91 173 THR B O 1
ATOM 7942 N N . VAL B 1 174 ? 155.068 139.400 100.394 1.00 54.93 174 VAL B N 1
ATOM 7943 C CA . VAL B 1 174 ? 154.795 140.249 101.547 1.00 54.93 174 VAL B CA 1
ATOM 7944 C C . VAL B 1 174 ? 153.654 141.190 101.188 1.00 54.93 174 VAL B C 1
ATOM 7945 O O . VAL B 1 174 ? 153.702 141.871 100.157 1.00 54.93 174 VAL B O 1
ATOM 7949 N N . VAL B 1 175 ? 152.634 141.229 102.039 1.00 48.42 175 VAL B N 1
ATOM 7950 C CA . VAL B 1 175 ? 151.418 141.992 101.793 1.00 48.42 175 VAL B CA 1
ATOM 7951 C C . VAL B 1 175 ? 151.277 143.032 102.894 1.00 48.42 175 VAL B C 1
ATOM 7952 O O . VAL B 1 175 ? 151.147 142.680 104.072 1.00 48.42 175 VAL B O 1
ATOM 7956 N N . LEU B 1 176 ? 151.288 144.307 102.510 1.00 42.35 176 LEU B N 1
ATOM 7957 C CA . LEU B 1 176 ? 151.118 145.409 103.447 1.00 42.35 176 LEU B CA 1
ATOM 7958 C C . LEU B 1 176 ? 149.661 145.849 103.444 1.00 42.35 176 LEU B C 1
ATOM 7959 O O . LEU B 1 176 ? 149.077 146.054 102.377 1.00 42.35 176 LEU B O 1
ATOM 7964 N N . HIS B 1 177 ? 149.076 145.995 104.630 1.00 41.40 177 HIS B N 1
ATOM 7965 C CA . HIS B 1 177 ? 147.669 146.355 104.730 1.00 41.40 177 HIS B CA 1
ATOM 7966 C C . HIS B 1 177 ? 147.437 147.261 105.928 1.00 41.40 177 HIS B C 1
ATOM 7967 O O . HIS B 1 177 ? 147.831 146.926 107.047 1.00 41.40 177 HIS B O 1
ATOM 7974 N N . GLY B 1 178 ? 146.791 148.401 105.688 1.00 36.05 178 GLY B N 1
ATOM 7975 C CA . GLY B 1 178 ? 146.419 149.311 106.745 1.00 36.05 178 GLY B CA 1
ATOM 7976 C C . GLY B 1 178 ? 145.497 150.407 106.248 1.00 36.05 178 GLY B C 1
ATOM 7977 O O . GLY B 1 178 ? 145.500 150.750 105.064 1.00 36.05 178 GLY B O 1
ATOM 7978 N N . PRO B 1 179 ? 144.705 150.995 107.147 1.00 37.42 179 PRO B N 1
ATOM 7979 C CA . PRO B 1 179 ? 143.711 151.988 106.722 1.00 37.42 179 PRO B CA 1
ATOM 7980 C C . PRO B 1 179 ? 144.332 153.121 105.923 1.00 37.42 179 PRO B C 1
ATOM 7981 O O . PRO B 1 179 ? 145.551 153.267 105.842 1.00 37.42 179 PRO B O 1
ATOM 7985 N N . ALA B 1 180 ? 143.465 153.932 105.325 1.00 37.80 180 ALA B N 1
ATOM 7986 C CA . ALA B 1 180 ? 143.919 154.967 104.407 1.00 37.80 180 ALA B CA 1
ATOM 7987 C C . ALA B 1 180 ? 144.675 156.060 105.145 1.00 37.80 180 ALA B C 1
ATOM 7988 O O . ALA B 1 180 ? 144.387 156.364 106.303 1.00 37.80 180 ALA B O 1
ATOM 7990 N N . GLY B 1 181 ? 145.652 156.651 104.465 1.00 36.49 181 GLY B N 1
ATOM 7991 C CA . GLY B 1 181 ? 146.385 157.772 105.012 1.00 36.49 181 GLY B CA 1
ATOM 7992 C C . GLY B 1 181 ? 147.515 157.415 105.951 1.00 36.49 181 GLY B C 1
ATOM 7993 O O . GLY B 1 181 ? 148.204 158.321 106.430 1.00 36.49 181 GLY B O 1
ATOM 7994 N N . VAL B 1 182 ? 147.735 156.126 106.231 1.00 29.35 182 VAL B N 1
ATOM 7995 C CA . VAL B 1 182 ? 148.815 155.717 107.120 1.00 29.35 182 VAL B CA 1
ATOM 7996 C C . VAL B 1 182 ? 150.159 155.673 106.410 1.00 29.35 182 VAL B C 1
ATOM 7997 O O . VAL B 1 182 ? 151.180 155.400 107.053 1.00 29.35 182 VAL B O 1
ATOM 8001 N N . GLY B 1 183 ? 150.199 155.932 105.108 1.00 30.96 183 GLY B N 1
ATOM 8002 C CA . GLY B 1 183 ? 151.483 156.069 104.442 1.00 30.96 183 GLY B CA 1
ATOM 8003 C C . GLY B 1 183 ? 152.269 154.780 104.341 1.00 30.96 183 GLY B C 1
ATOM 8004 O O . GLY B 1 183 ? 153.267 154.611 105.053 1.00 30.96 183 GLY B O 1
ATOM 8005 N N . LYS B 1 184 ? 151.822 153.849 103.492 1.00 34.98 184 LYS B N 1
ATOM 8006 C CA . LYS B 1 184 ? 152.564 152.608 103.276 1.00 34.98 184 LYS B CA 1
ATOM 8007 C C . LYS B 1 184 ? 153.512 152.729 102.090 1.00 34.98 184 LYS B C 1
ATOM 8008 O O . LYS B 1 184 ? 154.594 152.127 102.083 1.00 34.98 184 LYS B O 1
ATOM 8014 N N . THR B 1 185 ? 153.129 153.504 101.078 1.00 40.66 185 THR B N 1
ATOM 8015 C CA . THR B 1 185 ? 154.014 153.694 99.938 1.00 40.66 185 THR B CA 1
ATOM 8016 C C . THR B 1 185 ? 155.369 154.211 100.388 1.00 40.66 185 THR B C 1
ATOM 8017 O O . THR B 1 185 ? 156.393 153.904 99.771 1.00 40.66 185 THR B O 1
ATOM 8021 N N . THR B 1 186 ? 155.403 154.998 101.464 1.00 42.11 186 THR B N 1
ATOM 8022 C CA . THR B 1 186 ? 156.682 155.493 101.961 1.00 42.11 186 THR B CA 1
ATOM 8023 C C . THR B 1 186 ? 157.546 154.349 102.478 1.00 42.11 186 THR B C 1
ATOM 8024 O O . THR B 1 186 ? 158.756 154.307 102.220 1.00 42.11 186 THR B O 1
ATOM 8028 N N . LEU B 1 187 ? 156.942 153.399 103.195 1.00 41.78 187 LEU B N 1
ATOM 8029 C CA . LEU B 1 187 ? 157.697 152.243 103.668 1.00 41.78 187 LEU B CA 1
ATOM 8030 C C . LEU B 1 187 ? 158.199 151.405 102.501 1.00 41.78 187 LEU B C 1
ATOM 8031 O O . LEU B 1 187 ? 159.334 150.915 102.519 1.00 41.78 187 LEU B O 1
ATOM 8036 N N . ALA B 1 188 ? 157.370 151.230 101.472 1.00 43.93 188 ALA B N 1
ATOM 8037 C CA . ALA B 1 188 ? 157.822 150.493 100.297 1.00 43.93 188 ALA B CA 1
ATOM 8038 C C . ALA B 1 188 ? 158.992 151.202 99.625 1.00 43.93 188 ALA B C 1
ATOM 8039 O O . ALA B 1 188 ? 159.959 150.562 99.193 1.00 43.93 188 ALA B O 1
ATOM 8041 N N . LYS B 1 189 ? 158.919 152.529 99.516 1.00 57.89 189 LYS B N 1
ATOM 8042 C CA . LYS B 1 189 ? 160.028 153.279 98.936 1.00 57.89 189 LYS B CA 1
ATOM 8043 C C . LYS B 1 189 ? 161.298 153.077 99.744 1.00 57.89 189 LYS B C 1
ATOM 8044 O O . LYS B 1 189 ? 162.389 152.925 99.182 1.00 57.89 189 LYS B O 1
ATOM 8050 N N . LYS B 1 190 ? 161.179 153.093 101.071 1.00 59.78 190 LYS B N 1
ATOM 8051 C CA . LYS B 1 190 ? 162.353 152.898 101.913 1.00 59.78 190 LYS B CA 1
ATOM 8052 C C . LYS B 1 190 ? 162.951 151.513 101.695 1.00 59.78 190 LYS B C 1
ATOM 8053 O O . LYS B 1 190 ? 164.176 151.356 101.640 1.00 59.78 190 LYS B O 1
ATOM 8059 N N . CYS B 1 191 ? 162.098 150.493 101.577 1.00 56.66 191 CYS B N 1
ATOM 8060 C CA . CYS B 1 191 ? 162.601 149.148 101.305 1.00 56.66 191 CYS B CA 1
ATOM 8061 C C . CYS B 1 191 ? 163.334 149.091 99.975 1.00 56.66 191 CYS B C 1
ATOM 8062 O O . CYS B 1 191 ? 164.406 148.484 99.873 1.00 56.66 191 CYS B O 1
ATOM 8065 N N . MET B 1 192 ? 162.768 149.706 98.940 1.00 65.30 192 MET B N 1
ATOM 8066 C CA . MET B 1 192 ? 163.453 149.739 97.652 1.00 65.30 192 MET B CA 1
ATOM 8067 C C . MET B 1 192 ? 164.817 150.404 97.779 1.00 65.30 192 MET B C 1
ATOM 8068 O O . MET B 1 192 ? 165.817 149.896 97.258 1.00 65.30 192 MET B O 1
ATOM 8073 N N . LEU B 1 193 ? 164.878 151.543 98.473 1.00 72.11 193 LEU B N 1
ATOM 8074 C CA . LEU B 1 193 ? 166.145 152.255 98.607 1.00 72.11 193 LEU B CA 1
ATOM 8075 C C . LEU B 1 193 ? 167.171 151.419 99.358 1.00 72.11 193 LEU B C 1
ATOM 8076 O O . LEU B 1 193 ? 168.350 151.390 98.986 1.00 72.11 193 LEU B O 1
ATOM 8081 N N . ASP B 1 194 ? 166.747 150.737 100.421 1.00 72.03 194 ASP B N 1
ATOM 8082 C CA . ASP B 1 194 ? 167.667 149.867 101.147 1.00 72.03 194 ASP B CA 1
ATOM 8083 C C . ASP B 1 194 ? 168.167 148.737 100.257 1.00 72.03 194 ASP B C 1
ATOM 8084 O O . ASP B 1 194 ? 169.351 148.386 100.289 1.00 72.03 194 ASP B O 1
ATOM 8089 N N . TRP B 1 195 ? 167.276 148.154 99.455 1.00 72.36 195 TRP B N 1
ATOM 8090 C CA . TRP B 1 195 ? 167.683 147.076 98.561 1.00 72.36 195 TRP B CA 1
ATOM 8091 C C . TRP B 1 195 ? 168.688 147.564 97.526 1.00 72.36 195 TRP B C 1
ATOM 8092 O O . TRP B 1 195 ? 169.600 146.824 97.142 1.00 72.36 195 TRP B O 1
ATOM 8103 N N . THR B 1 196 ? 168.530 148.799 97.046 1.00 77.12 196 THR B N 1
ATOM 8104 C CA . THR B 1 196 ? 169.451 149.308 96.032 1.00 77.12 196 THR B CA 1
ATOM 8105 C C . THR B 1 196 ? 170.876 149.389 96.566 1.00 77.12 196 THR B C 1
ATOM 8106 O O . THR B 1 196 ? 171.831 149.067 95.851 1.00 77.12 196 THR B O 1
ATOM 8110 N N . ASP B 1 197 ? 171.044 149.831 97.816 1.00 83.06 197 ASP B N 1
ATOM 8111 C CA . ASP B 1 197 ? 172.386 149.925 98.382 1.00 83.06 197 ASP B CA 1
ATOM 8112 C C . ASP B 1 197 ? 173.094 148.579 98.330 1.00 83.06 197 ASP B C 1
ATOM 8113 O O . ASP B 1 197 ? 174.239 148.488 97.872 1.00 83.06 197 ASP B O 1
ATOM 8118 N N . CYS B 1 198 ? 172.428 147.523 98.794 1.00 84.86 198 CYS B N 1
ATOM 8119 C CA . CYS B 1 198 ? 172.911 146.168 98.563 1.00 84.86 198 CYS B CA 1
ATOM 8120 C C . CYS B 1 198 ? 174.326 145.958 99.085 1.00 84.86 198 CYS B C 1
ATOM 8121 O O . CYS B 1 198 ? 175.269 145.850 98.294 1.00 84.86 198 CYS B O 1
ATOM 8123 N N . ASN B 1 199 ? 174.493 145.955 100.407 1.00 91.94 199 ASN B N 1
ATOM 8124 C CA . ASN B 1 199 ? 175.777 145.591 100.990 1.00 91.94 199 ASN B CA 1
ATOM 8125 C C . ASN B 1 199 ? 176.382 144.414 100.234 1.00 91.94 199 ASN B C 1
ATOM 8126 O O . ASN B 1 199 ? 175.692 143.442 99.915 1.00 91.94 199 ASN B O 1
ATOM 8128 N N . LEU B 1 200 ? 177.679 144.519 99.942 1.00 101.72 200 LEU B N 1
ATOM 8129 C CA . LEU B 1 200 ? 178.337 143.602 99.017 1.00 101.72 200 LEU B CA 1
ATOM 8130 C C . LEU B 1 200 ? 177.929 142.158 99.273 1.00 101.72 200 LEU B C 1
ATOM 8131 O O . LEU B 1 200 ? 178.127 141.623 100.367 1.00 101.72 200 LEU B O 1
ATOM 8133 N N . SER B 1 201 ? 177.353 141.534 98.252 1.00 106.25 201 SER B N 1
ATOM 8134 C CA . SER B 1 201 ? 176.971 140.131 98.295 1.00 106.25 201 SER B CA 1
ATOM 8135 C C . SER B 1 201 ? 177.237 139.526 96.926 1.00 106.25 201 SER B C 1
ATOM 8136 O O . SER B 1 201 ? 177.258 140.246 95.920 1.00 106.25 201 SER B O 1
ATOM 8138 N N . PRO B 1 202 ? 177.449 138.208 96.850 1.00 113.48 202 PRO B N 1
ATOM 8139 C CA . PRO B 1 202 ? 177.715 137.595 95.539 1.00 113.48 202 PRO B CA 1
ATOM 8140 C C . PRO B 1 202 ? 176.582 137.775 94.545 1.00 113.48 202 PRO B C 1
ATOM 8141 O O . PRO B 1 202 ? 176.843 137.883 93.341 1.00 113.48 202 PRO B O 1
ATOM 8145 N N . THR B 1 203 ? 175.335 137.805 95.005 1.00 108.56 203 THR B N 1
ATOM 8146 C CA . THR B 1 203 ? 174.208 137.967 94.097 1.00 108.56 203 THR B CA 1
ATOM 8147 C C . THR B 1 203 ? 174.108 139.410 93.618 1.00 108.56 203 THR B C 1
ATOM 8148 O O . THR B 1 203 ? 174.563 140.340 94.290 1.00 108.56 203 THR B O 1
ATOM 8150 N N . LEU B 1 204 ? 173.515 139.591 92.440 1.00 114.83 204 LEU B N 1
ATOM 8151 C CA . LEU B 1 204 ? 173.277 140.925 91.912 1.00 114.83 204 LEU B CA 1
ATOM 8152 C C . LEU B 1 204 ? 172.031 141.534 92.557 1.00 114.83 204 LEU B C 1
ATOM 8153 O O . LEU B 1 204 ? 171.308 140.885 93.320 1.00 114.83 204 LEU B O 1
ATOM 8155 N N . ARG B 1 205 ? 171.776 142.801 92.235 1.00 102.08 205 ARG B N 1
ATOM 8156 C CA . ARG B 1 205 ? 170.664 143.545 92.814 1.00 102.08 205 ARG B CA 1
ATOM 8157 C C . ARG B 1 205 ? 170.051 144.446 91.752 1.00 102.08 205 ARG B C 1
ATOM 8158 O O . ARG B 1 205 ? 170.711 145.368 91.261 1.00 102.08 205 ARG B O 1
ATOM 8160 N N . TYR B 1 206 ? 168.793 144.177 91.401 1.00 96.74 206 TYR B N 1
ATOM 8161 C CA . TYR B 1 206 ? 168.016 145.014 90.495 1.00 96.74 206 TYR B CA 1
ATOM 8162 C C . TYR B 1 206 ? 166.635 145.213 91.100 1.00 96.74 206 TYR B C 1
ATOM 8163 O O . TYR B 1 206 ? 166.107 144.302 91.746 1.00 96.74 206 TYR B O 1
ATOM 8172 N N . ALA B 1 207 ? 166.051 146.393 90.895 1.00 79.83 207 ALA B N 1
ATOM 8173 C CA . ALA B 1 207 ? 164.760 146.740 91.478 1.00 79.83 207 ALA B CA 1
ATOM 8174 C C . ALA B 1 207 ? 163.872 147.416 90.443 1.00 79.83 207 ALA B C 1
ATOM 8175 O O . ALA B 1 207 ? 164.324 148.308 89.719 1.00 79.83 207 ALA B O 1
ATOM 8177 N N . PHE B 1 208 ? 162.608 146.994 90.387 1.00 79.76 208 PHE B N 1
ATOM 8178 C CA . PHE B 1 208 ? 161.604 147.572 89.505 1.00 79.76 208 PHE B CA 1
ATOM 8179 C C . PHE B 1 208 ? 160.297 147.719 90.270 1.00 79.76 208 PHE B C 1
ATOM 8180 O O . PHE B 1 208 ? 160.065 147.014 91.256 1.00 79.76 208 PHE B O 1
ATOM 8188 N N . TYR B 1 209 ? 159.442 148.631 89.812 1.00 69.45 209 TYR B N 1
ATOM 8189 C CA . TYR B 1 209 ? 158.253 149.044 90.547 1.00 69.45 209 TYR B CA 1
ATOM 8190 C C . TYR B 1 209 ? 157.101 149.272 89.579 1.00 69.45 209 TYR B C 1
ATOM 8191 O O . TYR B 1 209 ? 157.201 150.108 88.675 1.00 69.45 209 TYR B O 1
ATOM 8200 N N . LEU B 1 210 ? 156.009 148.533 89.776 1.00 70.20 210 LEU B N 1
ATOM 8201 C CA . LEU B 1 210 ? 154.821 148.623 88.935 1.00 70.20 210 LEU B CA 1
ATOM 8202 C C . LEU B 1 210 ? 153.650 149.109 89.772 1.00 70.20 210 LEU B C 1
ATOM 8203 O O . LEU B 1 210 ? 153.415 148.596 90.870 1.00 70.20 210 LEU B O 1
ATOM 8208 N N . SER B 1 211 ? 152.908 150.078 89.247 1.00 73.46 211 SER B N 1
ATOM 8209 C CA . SER B 1 211 ? 151.765 150.661 89.935 1.00 73.46 211 SER B CA 1
ATOM 8210 C C . SER B 1 211 ? 150.489 150.270 89.207 1.00 73.46 211 SER B C 1
ATOM 8211 O O . SER B 1 211 ? 150.421 150.358 87.977 1.00 73.46 211 SER B O 1
ATOM 8214 N N . CYS B 1 212 ? 149.479 149.847 89.967 1.00 72.83 212 CYS B N 1
ATOM 8215 C CA . CYS B 1 212 ? 148.226 149.427 89.357 1.00 72.83 212 CYS B CA 1
ATOM 8216 C C . CYS B 1 212 ? 147.453 150.590 88.757 1.00 72.83 212 CYS B C 1
ATOM 8217 O O . CYS B 1 212 ? 146.488 150.360 88.023 1.00 72.83 212 CYS B O 1
ATOM 8220 N N . LYS B 1 213 ? 147.853 151.828 89.048 1.00 75.22 213 LYS B N 1
ATOM 8221 C CA . LYS B 1 213 ? 147.125 152.980 88.529 1.00 75.22 213 LYS B CA 1
ATOM 8222 C C . LYS B 1 213 ? 147.185 153.027 87.009 1.00 75.22 213 LYS B C 1
ATOM 8223 O O . LYS B 1 213 ? 146.181 153.305 86.345 1.00 75.22 213 LYS B O 1
ATOM 8229 N N . GLU B 1 214 ? 148.358 152.763 86.438 1.00 83.48 214 GLU B N 1
ATOM 8230 C CA . GLU B 1 214 ? 148.520 152.802 84.992 1.00 83.48 214 GLU B CA 1
ATOM 8231 C C . GLU B 1 214 ? 148.377 151.436 84.336 1.00 83.48 214 GLU B C 1
ATOM 8232 O O . GLU B 1 214 ? 148.445 151.348 83.105 1.00 83.48 214 GLU B O 1
ATOM 8238 N N . LEU B 1 215 ? 148.188 150.372 85.121 1.00 85.06 215 LEU B N 1
ATOM 8239 C CA . LEU B 1 215 ? 148.007 149.050 84.533 1.00 85.06 215 LEU B CA 1
ATOM 8240 C C . LEU B 1 215 ? 146.603 148.868 83.973 1.00 85.06 215 LEU B C 1
ATOM 8241 O O . LEU B 1 215 ? 146.421 148.152 82.983 1.00 85.06 215 LEU B O 1
ATOM 8246 N N . SER B 1 216 ? 145.603 149.503 84.585 1.00 85.43 216 SER B N 1
ATOM 8247 C CA . SER B 1 216 ? 144.226 149.309 84.150 1.00 85.43 216 SER B CA 1
ATOM 8248 C C . SER B 1 216 ? 143.965 149.886 82.765 1.00 85.43 216 SER B C 1
ATOM 8249 O O . SER B 1 216 ? 142.917 149.599 82.179 1.00 85.43 216 SER B O 1
ATOM 8252 N N . ARG B 1 217 ? 144.883 150.690 82.231 1.00 89.94 217 ARG B N 1
ATOM 8253 C CA . ARG B 1 217 ? 144.690 151.326 80.934 1.00 89.94 217 ARG B CA 1
ATOM 8254 C C . ARG B 1 217 ? 145.544 150.724 79.828 1.00 89.94 217 ARG B C 1
ATOM 8255 O O . ARG B 1 217 ? 145.127 150.742 78.665 1.00 89.94 217 ARG B O 1
ATOM 8263 N N . MET B 1 218 ? 146.720 150.194 80.153 1.00 98.22 218 MET B N 1
ATOM 8264 C CA . MET B 1 218 ? 147.644 149.748 79.120 1.00 98.22 218 MET B CA 1
ATOM 8265 C C . MET B 1 218 ? 147.060 148.580 78.333 1.00 98.22 218 MET B C 1
ATOM 8266 O O . MET B 1 218 ? 146.316 147.750 78.862 1.00 98.22 218 MET B O 1
ATOM 8271 N N . GLY B 1 219 ? 147.408 148.525 77.048 1.00 102.98 219 GLY B N 1
ATOM 8272 C CA . GLY B 1 219 ? 146.946 147.479 76.168 1.00 102.98 219 GLY B CA 1
ATOM 8273 C C . GLY B 1 219 ? 147.839 146.256 76.208 1.00 102.98 219 GLY B C 1
ATOM 8274 O O . GLY B 1 219 ? 148.823 146.200 76.950 1.00 102.98 219 GLY B O 1
ATOM 8275 N N . PRO B 1 220 ? 147.507 145.246 75.406 1.00 102.84 220 PRO B N 1
ATOM 8276 C CA . PRO B 1 220 ? 148.282 143.999 75.432 1.00 102.84 220 PRO B CA 1
ATOM 8277 C C . PRO B 1 220 ? 149.734 144.223 75.035 1.00 102.84 220 PRO B C 1
ATOM 8278 O O . PRO B 1 220 ? 150.039 145.016 74.142 1.00 102.84 220 PRO B O 1
ATOM 8282 N N . CYS B 1 221 ? 150.630 143.500 75.703 1.00 102.03 221 CYS B N 1
ATOM 8283 C CA . CYS B 1 221 ? 152.060 143.566 75.422 1.00 102.03 221 CYS B CA 1
ATOM 8284 C C . CYS B 1 221 ? 152.759 142.524 76.284 1.00 102.03 221 CYS B C 1
ATOM 8285 O O . CYS B 1 221 ? 152.155 141.915 77.170 1.00 102.03 221 CYS B O 1
ATOM 8288 N N . SER B 1 222 ? 154.045 142.328 76.011 1.00 103.16 222 SER B N 1
ATOM 8289 C CA . SER B 1 222 ? 154.840 141.360 76.748 1.00 103.16 222 SER B CA 1
ATOM 8290 C C . SER B 1 222 ? 155.328 141.953 78.065 1.00 103.16 222 SER B C 1
ATOM 8291 O O . SER B 1 222 ? 155.342 143.169 78.264 1.00 103.16 222 SER B O 1
ATOM 8294 N N . PHE B 1 223 ? 155.742 141.067 78.972 1.00 94.55 223 PHE B N 1
ATOM 8295 C CA . PHE B 1 223 ? 156.249 141.525 80.261 1.00 94.55 223 PHE B CA 1
ATOM 8296 C C . PHE B 1 223 ? 157.526 142.337 80.100 1.00 94.55 223 PHE B C 1
ATOM 8297 O O . PHE B 1 223 ? 157.715 143.347 80.787 1.00 94.55 223 PHE B O 1
ATOM 8305 N N . ALA B 1 224 ? 158.417 141.916 79.204 1.00 97.59 224 ALA B N 1
ATOM 8306 C CA . ALA B 1 224 ? 159.636 142.686 78.979 1.00 97.59 224 ALA B CA 1
ATOM 8307 C C . ALA B 1 224 ? 159.311 144.087 78.478 1.00 97.59 224 ALA B C 1
ATOM 8308 O O . ALA B 1 224 ? 159.897 145.073 78.940 1.00 97.59 224 ALA B O 1
ATOM 8310 N N . GLU B 1 225 ? 158.376 144.195 77.535 1.00 99.96 225 GLU B N 1
ATOM 8311 C CA . GLU B 1 225 ? 157.958 145.508 77.059 1.00 99.96 225 GLU B CA 1
ATOM 8312 C C . GLU B 1 225 ? 157.225 146.276 78.151 1.00 99.96 225 GLU B C 1
ATOM 8313 O O . GLU B 1 225 ? 157.376 147.498 78.267 1.00 99.96 225 GLU B O 1
ATOM 8319 N N . LEU B 1 226 ? 156.432 145.575 78.963 1.00 94.50 226 LEU B N 1
ATOM 8320 C CA . LEU B 1 226 ? 155.701 146.231 80.042 1.00 94.50 226 LEU B CA 1
ATOM 8321 C C . LEU B 1 226 ? 156.652 146.878 81.039 1.00 94.50 226 LEU B C 1
ATOM 8322 O O . LEU B 1 226 ? 156.408 147.995 81.508 1.00 94.50 226 LEU B O 1
ATOM 8327 N N . ILE B 1 227 ? 157.742 146.190 81.376 1.00 91.24 227 ILE B N 1
ATOM 8328 C CA . ILE B 1 227 ? 158.658 146.683 82.398 1.00 91.24 227 ILE B CA 1
ATOM 8329 C C . ILE B 1 227 ? 159.709 147.636 81.842 1.00 91.24 227 ILE B C 1
ATOM 8330 O O . ILE B 1 227 ? 160.378 148.327 82.623 1.00 91.24 227 ILE B O 1
ATOM 8335 N N . SER B 1 228 ? 159.877 147.692 80.524 1.00 101.77 228 SER B N 1
ATOM 8336 C CA . SER B 1 228 ? 160.843 148.583 79.895 1.00 101.77 228 SER B CA 1
ATOM 8337 C C . SER B 1 228 ? 160.226 149.897 79.440 1.00 101.77 228 SER B C 1
ATOM 8338 O O . SER B 1 228 ? 160.916 150.701 78.807 1.00 101.77 228 SER B O 1
ATOM 8341 N N . LYS B 1 229 ? 158.947 150.130 79.737 1.00 101.33 229 LYS B N 1
ATOM 8342 C CA . LYS B 1 229 ? 158.296 151.354 79.283 1.00 101.33 229 LYS B CA 1
ATOM 8343 C C . LYS B 1 229 ? 158.975 152.589 79.861 1.00 101.33 229 LYS B C 1
ATOM 8344 O O . LYS B 1 229 ? 159.168 153.587 79.157 1.00 101.33 229 LYS B O 1
ATOM 8350 N N . ASP B 1 230 ? 159.344 152.544 81.139 1.00 103.75 230 ASP B N 1
ATOM 8351 C CA . ASP B 1 230 ? 160.003 153.661 81.801 1.00 103.75 230 ASP B CA 1
ATOM 8352 C C . ASP B 1 230 ? 161.522 153.541 81.806 1.00 103.75 230 ASP B C 1
ATOM 8353 O O . ASP B 1 230 ? 162.193 154.390 82.401 1.00 103.75 230 ASP B O 1
ATOM 8358 N N . TRP B 1 231 ? 162.080 152.515 81.167 1.00 105.21 231 TRP B N 1
ATOM 8359 C CA . TRP B 1 231 ? 163.529 152.321 81.089 1.00 105.21 231 TRP B CA 1
ATOM 8360 C C . TRP B 1 231 ? 163.935 152.007 79.653 1.00 105.21 231 TRP B C 1
ATOM 8361 O O . TRP B 1 231 ? 164.421 150.913 79.354 1.00 105.21 231 TRP B O 1
ATOM 8372 N N . PRO B 1 232 ? 163.754 152.957 78.730 1.00 111.82 232 PRO B N 1
ATOM 8373 C CA . PRO B 1 232 ? 164.115 152.674 77.330 1.00 111.82 232 PRO B CA 1
ATOM 8374 C C . PRO B 1 232 ? 165.578 152.312 77.146 1.00 111.82 232 PRO B C 1
ATOM 8375 O O . PRO B 1 232 ? 165.902 151.444 76.326 1.00 111.82 232 PRO B O 1
ATOM 8379 N N . GLU B 1 233 ? 166.476 152.950 77.901 1.00 115.38 233 GLU B N 1
ATOM 8380 C CA . GLU B 1 233 ? 167.904 152.746 77.682 1.00 115.38 233 GLU B CA 1
ATOM 8381 C C . GLU B 1 233 ? 168.297 151.298 77.933 1.00 115.38 233 GLU B C 1
ATOM 8382 O O . GLU B 1 233 ? 169.082 150.717 77.174 1.00 115.38 233 GLU B O 1
ATOM 8388 N N . LEU B 1 234 ? 167.755 150.695 78.988 1.00 111.39 234 LEU B N 1
ATOM 8389 C CA . LEU B 1 234 ? 168.116 149.336 79.363 1.00 111.39 234 LEU B CA 1
ATOM 8390 C C . LEU B 1 234 ? 167.356 148.282 78.569 1.00 111.39 234 LEU B C 1
ATOM 8391 O O . LEU B 1 234 ? 167.603 147.088 78.768 1.00 111.39 234 LEU B O 1
ATOM 8396 N N . GLN B 1 235 ? 166.463 148.696 77.665 1.00 110.89 235 GLN B N 1
ATOM 8397 C CA . GLN B 1 235 ? 165.559 147.754 77.009 1.00 110.89 235 GLN B CA 1
ATOM 8398 C C . GLN B 1 235 ? 166.315 146.583 76.393 1.00 110.89 235 GLN B C 1
ATOM 8399 O O . GLN B 1 235 ? 165.942 145.420 76.583 1.00 110.89 235 GLN B O 1
ATOM 8405 N N . ASP B 1 236 ? 167.389 146.869 75.653 1.00 113.35 236 ASP B N 1
ATOM 8406 C CA . ASP B 1 236 ? 168.129 145.793 75.001 1.00 113.35 236 ASP B CA 1
ATOM 8407 C C . ASP B 1 236 ? 168.698 144.808 76.013 1.00 113.35 236 ASP B C 1
ATOM 8408 O O . ASP B 1 236 ? 168.807 143.613 75.720 1.00 113.35 236 ASP B O 1
ATOM 8413 N N . ASP B 1 237 ? 169.068 145.284 77.200 1.00 108.37 237 ASP B N 1
ATOM 8414 C CA . ASP B 1 237 ? 169.603 144.415 78.239 1.00 108.37 237 ASP B CA 1
ATOM 8415 C C . ASP B 1 237 ? 168.526 143.827 79.139 1.00 108.37 237 ASP B C 1
ATOM 8416 O O . ASP B 1 237 ? 168.828 142.930 79.934 1.00 108.37 237 ASP B O 1
ATOM 8421 N N . ILE B 1 238 ? 167.287 144.295 79.031 1.00 102.75 238 ILE B N 1
ATOM 8422 C CA . ILE B 1 238 ? 166.213 143.851 79.917 1.00 102.75 238 ILE B CA 1
ATOM 8423 C C . ILE B 1 238 ? 166.090 142.332 79.864 1.00 102.75 238 ILE B C 1
ATOM 8424 O O . ILE B 1 238 ? 165.905 141.704 80.914 1.00 102.75 238 ILE B O 1
ATOM 8429 N N . PRO B 1 239 ? 166.154 141.697 78.689 1.00 104.45 239 PRO B N 1
ATOM 8430 C CA . PRO B 1 239 ? 166.096 140.226 78.678 1.00 104.45 239 PRO B CA 1
ATOM 8431 C C . PRO B 1 239 ? 167.173 139.583 79.533 1.00 104.45 239 PRO B C 1
ATOM 8432 O O . PRO B 1 239 ? 166.897 138.611 80.249 1.00 104.45 239 PRO B O 1
ATOM 8436 N N . SER B 1 240 ? 168.397 140.112 79.493 1.00 104.28 240 SER B N 1
ATOM 8437 C CA . SER B 1 240 ? 169.468 139.549 80.308 1.00 104.28 240 SER B CA 1
ATOM 8438 C C . SER B 1 240 ? 169.160 139.707 81.790 1.00 104.28 240 SER B C 1
ATOM 8439 O O . SER B 1 240 ? 169.347 138.772 82.578 1.00 104.28 240 SER B O 1
ATOM 8442 N N . ILE B 1 241 ? 168.674 140.884 82.187 1.00 101.31 241 ILE B N 1
ATOM 8443 C CA . ILE B 1 241 ? 168.341 141.109 83.590 1.00 101.31 241 ILE B CA 1
ATOM 8444 C C . ILE B 1 241 ? 167.238 140.157 84.026 1.00 101.31 241 ILE B C 1
ATOM 8445 O O . ILE B 1 241 ? 167.275 139.602 85.130 1.00 101.31 241 ILE B O 1
ATOM 8450 N N . LEU B 1 242 ? 166.241 139.951 83.166 1.00 97.63 242 LEU B N 1
ATOM 8451 C CA . LEU B 1 242 ? 165.176 139.009 83.486 1.00 97.63 242 LEU B CA 1
ATOM 8452 C C . LEU B 1 242 ? 165.728 137.600 83.643 1.00 97.63 242 LEU B C 1
ATOM 8453 O O . LEU B 1 242 ? 165.284 136.845 84.515 1.00 97.63 242 LEU B O 1
ATOM 8458 N N . ALA B 1 243 ? 166.701 137.228 82.807 1.00 97.52 243 ALA B N 1
ATOM 8459 C CA . ALA B 1 243 ? 167.291 135.897 82.909 1.00 97.52 243 ALA B CA 1
ATOM 8460 C C . ALA B 1 243 ? 167.846 135.647 84.306 1.00 97.52 243 ALA B C 1
ATOM 8461 O O . ALA B 1 243 ? 167.695 134.550 84.855 1.00 97.52 243 ALA B O 1
ATOM 8463 N N . GLN B 1 244 ? 168.495 136.652 84.895 1.00 99.33 244 GLN B N 1
ATOM 8464 C CA . GLN B 1 244 ? 168.992 136.566 86.268 1.00 99.33 244 GLN B CA 1
ATOM 8465 C C . GLN B 1 244 ? 167.866 136.893 87.253 1.00 99.33 244 GLN B C 1
ATOM 8466 O O . GLN B 1 244 ? 167.851 137.928 87.918 1.00 99.33 244 GLN B O 1
ATOM 8472 N N . ALA B 1 245 ? 166.912 135.965 87.344 1.00 94.51 245 ALA B N 1
ATOM 8473 C CA . ALA B 1 245 ? 165.702 136.222 88.117 1.00 94.51 245 ALA B CA 1
ATOM 8474 C C . ALA B 1 245 ? 166.008 136.495 89.582 1.00 94.51 245 ALA B C 1
ATOM 8475 O O . ALA B 1 245 ? 165.352 137.337 90.204 1.00 94.51 245 ALA B O 1
ATOM 8477 N N . GLN B 1 246 ? 166.995 135.800 90.150 1.00 96.83 246 GLN B N 1
ATOM 8478 C CA . GLN B 1 246 ? 167.252 135.919 91.581 1.00 96.83 246 GLN B CA 1
ATOM 8479 C C . GLN B 1 246 ? 167.468 137.371 91.989 1.00 96.83 246 GLN B C 1
ATOM 8480 O O . GLN B 1 246 ? 166.976 137.808 93.035 1.00 96.83 246 GLN B O 1
ATOM 8486 N N . ARG B 1 247 ? 168.193 138.134 91.178 1.00 101.48 247 ARG B N 1
ATOM 8487 C CA . ARG B 1 247 ? 168.542 139.515 91.516 1.00 101.48 247 ARG B CA 1
ATOM 8488 C C . ARG B 1 247 ? 167.487 140.507 91.029 1.00 101.48 247 ARG B C 1
ATOM 8489 O O . ARG B 1 247 ? 167.796 141.475 90.335 1.00 101.48 247 ARG B O 1
ATOM 8491 N N . ILE B 1 248 ? 166.229 140.279 91.401 1.00 88.55 248 ILE B N 1
ATOM 8492 C CA . ILE B 1 248 ? 165.121 141.135 90.989 1.00 88.55 248 ILE B CA 1
ATOM 8493 C C . ILE B 1 248 ? 164.216 141.373 92.189 1.00 88.55 248 ILE B C 1
ATOM 8494 O O . ILE B 1 248 ? 163.979 140.465 92.992 1.00 88.55 248 ILE B O 1
ATOM 8499 N N . LEU B 1 249 ? 163.713 142.601 92.308 1.00 75.93 249 LEU B N 1
ATOM 8500 C CA . LEU B 1 249 ? 162.748 142.978 93.334 1.00 75.93 249 LEU B CA 1
ATOM 8501 C C . LEU B 1 249 ? 161.541 143.617 92.664 1.00 75.93 249 LEU B C 1
ATOM 8502 O O . LEU B 1 249 ? 161.692 144.549 91.868 1.00 75.93 249 LEU B O 1
ATOM 8507 N N . PHE B 1 250 ? 160.348 143.127 92.994 1.00 73.52 250 PHE B N 1
ATOM 8508 C CA . PHE B 1 250 ? 159.114 143.614 92.395 1.00 73.52 250 PHE B CA 1
ATOM 8509 C C . PHE B 1 250 ? 158.250 144.258 93.464 1.00 73.52 250 PHE B C 1
ATOM 8510 O O . PHE B 1 250 ? 158.050 143.682 94.537 1.00 73.52 250 PHE B O 1
ATOM 8518 N N . VAL B 1 251 ? 157.737 145.449 93.162 1.00 62.16 251 VAL B N 1
ATOM 8519 C CA . VAL B 1 251 ? 156.803 146.163 94.023 1.00 62.16 251 VAL B CA 1
ATOM 8520 C C . VAL B 1 251 ? 155.544 146.419 93.214 1.00 62.16 251 VAL B C 1
ATOM 8521 O O . VAL B 1 251 ? 155.593 147.104 92.185 1.00 62.16 251 VAL B O 1
ATOM 8525 N N . VAL B 1 252 ? 154.422 145.877 93.672 1.00 57.80 252 VAL B N 1
ATOM 8526 C CA . VAL B 1 252 ? 153.118 146.131 93.072 1.00 57.80 252 VAL B CA 1
ATOM 8527 C C . VAL B 1 252 ? 152.312 146.928 94.081 1.00 57.80 252 VAL B C 1
ATOM 8528 O O . VAL B 1 252 ? 152.023 146.436 95.178 1.00 57.80 252 VAL B O 1
ATOM 8532 N N . ASP B 1 253 ? 151.945 148.154 93.715 1.00 59.33 253 ASP B N 1
ATOM 8533 C CA . ASP B 1 253 ? 151.366 149.108 94.649 1.00 59.33 253 ASP B CA 1
ATOM 8534 C C . ASP B 1 253 ? 149.970 149.517 94.210 1.00 59.33 253 ASP B C 1
ATOM 8535 O O . ASP B 1 253 ? 149.728 149.769 93.026 1.00 59.33 253 ASP B O 1
ATOM 8540 N N . GLY B 1 254 ? 149.062 149.599 95.177 1.00 60.56 254 GLY B N 1
ATOM 8541 C CA . GLY B 1 254 ? 147.709 150.038 94.912 1.00 60.56 254 GLY B CA 1
ATOM 8542 C C . GLY B 1 254 ? 146.832 148.949 94.337 1.00 60.56 254 GLY B C 1
ATOM 8543 O O . GLY B 1 254 ? 146.335 149.078 93.216 1.00 60.56 254 GLY B O 1
ATOM 8544 N N . LEU B 1 255 ? 146.633 147.867 95.090 1.00 61.57 255 LEU B N 1
ATOM 8545 C CA . LEU B 1 255 ? 145.768 146.795 94.618 1.00 61.57 255 LEU B CA 1
ATOM 8546 C C . LEU B 1 255 ? 144.293 147.152 94.727 1.00 61.57 255 LEU B C 1
ATOM 8547 O O . LEU B 1 255 ? 143.471 146.540 94.038 1.00 61.57 255 LEU B O 1
ATOM 8552 N N . ASP B 1 256 ? 143.936 148.118 95.575 1.00 60.54 256 ASP B N 1
ATOM 8553 C CA . ASP B 1 256 ? 142.544 148.538 95.669 1.00 60.54 256 ASP B CA 1
ATOM 8554 C C . ASP B 1 256 ? 142.125 149.418 94.502 1.00 60.54 256 ASP B C 1
ATOM 8555 O O . ASP B 1 256 ? 140.925 149.603 94.283 1.00 60.54 256 ASP B O 1
ATOM 8560 N N . GLU B 1 257 ? 143.080 149.967 93.753 1.00 61.93 257 GLU B N 1
ATOM 8561 C CA . GLU B 1 257 ? 142.791 150.831 92.618 1.00 61.93 257 GLU B CA 1
ATOM 8562 C C . GLU B 1 257 ? 142.972 150.110 91.289 1.00 61.93 257 GLU B C 1
ATOM 8563 O O . GLU B 1 257 ? 143.449 150.704 90.318 1.00 61.93 257 GLU B O 1
ATOM 8569 N N . LEU B 1 258 ? 142.604 148.834 91.231 1.00 77.74 258 LEU B N 1
ATOM 8570 C CA . LEU B 1 258 ? 142.697 148.049 90.008 1.00 77.74 258 LEU B CA 1
ATOM 8571 C C . LEU B 1 258 ? 141.299 147.871 89.432 1.00 77.74 258 LEU B C 1
ATOM 8572 O O . LEU B 1 258 ? 140.393 147.395 90.124 1.00 77.74 258 LEU B O 1
ATOM 8577 N N . LYS B 1 259 ? 141.124 148.253 88.171 1.00 81.63 259 LYS B N 1
ATOM 8578 C CA . LYS B 1 259 ? 139.835 148.178 87.488 1.00 81.63 259 LYS B CA 1
ATOM 8579 C C . LYS B 1 259 ? 139.930 147.111 86.402 1.00 81.63 259 LYS B C 1
ATOM 8580 O O . LYS B 1 259 ? 140.508 147.347 85.337 1.00 81.63 259 LYS B O 1
ATOM 8586 N N . VAL B 1 260 ? 139.363 145.940 86.673 1.00 93.61 260 VAL B N 1
ATOM 8587 C CA . VAL B 1 260 ? 139.353 144.839 85.710 1.00 93.61 260 VAL B CA 1
ATOM 8588 C C . VAL B 1 260 ? 138.003 144.139 85.765 1.00 93.61 260 VAL B C 1
ATOM 8589 O O . VAL B 1 260 ? 137.289 144.209 86.775 1.00 93.61 260 VAL B O 1
ATOM 8593 N N . PRO B 1 261 ? 137.626 143.454 84.687 1.00 102.94 261 PRO B N 1
ATOM 8594 C CA . PRO B 1 261 ? 136.380 142.679 84.701 1.00 102.94 261 PRO B CA 1
ATOM 8595 C C . PRO B 1 261 ? 136.424 141.606 85.773 1.00 102.94 261 PRO B C 1
ATOM 8596 O O . PRO B 1 261 ? 137.474 141.378 86.392 1.00 102.94 261 PRO B O 1
ATOM 8600 N N . PRO B 1 262 ? 135.309 140.919 86.022 1.00 107.63 262 PRO B N 1
ATOM 8601 C CA . PRO B 1 262 ? 135.288 139.911 87.091 1.00 107.63 262 PRO B CA 1
ATOM 8602 C C . PRO B 1 262 ? 135.946 138.615 86.639 1.00 107.63 262 PRO B C 1
ATOM 8603 O O . PRO B 1 262 ? 135.609 138.064 85.589 1.00 107.63 262 PRO B O 1
ATOM 8607 N N . GLY B 1 263 ? 136.893 138.133 87.441 1.00 104.77 263 GLY B N 1
ATOM 8608 C CA . GLY B 1 263 ? 137.540 136.867 87.166 1.00 104.77 263 GLY B CA 1
ATOM 8609 C C . GLY B 1 263 ? 138.568 136.895 86.061 1.00 104.77 263 GLY B C 1
ATOM 8610 O O . GLY B 1 263 ? 139.053 135.833 85.661 1.00 104.77 263 GLY B O 1
ATOM 8611 N N . ALA B 1 264 ? 138.924 138.077 85.556 1.00 98.80 264 ALA B N 1
ATOM 8612 C CA . ALA B 1 264 ? 139.881 138.154 84.461 1.00 98.80 264 ALA B CA 1
ATOM 8613 C C . ALA B 1 264 ? 141.291 137.778 84.893 1.00 98.80 264 ALA B C 1
ATOM 8614 O O . ALA B 1 264 ? 142.162 137.611 84.034 1.00 98.80 264 ALA B O 1
ATOM 8616 N N . LEU B 1 265 ? 141.538 137.643 86.196 1.00 94.34 265 LEU B N 1
ATOM 8617 C CA . LEU B 1 265 ? 142.875 137.336 86.686 1.00 94.34 265 LEU B CA 1
ATOM 8618 C C . LEU B 1 265 ? 143.174 135.842 86.725 1.00 94.34 265 LEU B C 1
ATOM 8619 O O . LEU B 1 265 ? 144.297 135.465 87.078 1.00 94.34 265 LEU B O 1
ATOM 8624 N N . ILE B 1 266 ? 142.216 134.990 86.374 1.00 101.07 266 ILE B N 1
ATOM 8625 C CA . ILE B 1 266 ? 142.404 133.546 86.391 1.00 101.07 266 ILE B CA 1
ATOM 8626 C C . ILE B 1 266 ? 142.167 132.938 85.008 1.00 101.07 266 ILE B C 1
ATOM 8627 O O . ILE B 1 266 ? 141.674 131.818 84.900 1.00 101.07 266 ILE B O 1
ATOM 8632 N N . GLN B 1 267 ? 142.501 133.668 83.947 1.00 103.26 267 GLN B N 1
ATOM 8633 C CA . GLN B 1 267 ? 142.260 133.234 82.579 1.00 103.26 267 GLN B CA 1
ATOM 8634 C C . GLN B 1 267 ? 143.579 133.129 81.828 1.00 103.26 267 GLN B C 1
ATOM 8635 O O . GLN B 1 267 ? 144.357 134.088 81.798 1.00 103.26 267 GLN B O 1
ATOM 8641 N N . ASP B 1 268 ? 143.820 131.970 81.221 1.00 101.60 268 ASP B N 1
ATOM 8642 C CA . ASP B 1 268 ? 144.950 131.756 80.317 1.00 101.60 268 ASP B CA 1
ATOM 8643 C C . ASP B 1 268 ? 146.254 132.282 80.915 1.00 101.60 268 ASP B C 1
ATOM 8644 O O . ASP B 1 268 ? 146.886 133.204 80.397 1.00 101.60 268 ASP B O 1
ATOM 8649 N N . ILE B 1 269 ? 146.658 131.667 82.025 1.00 95.36 269 ILE B N 1
ATOM 8650 C CA . ILE B 1 269 ? 147.877 132.086 82.704 1.00 95.36 269 ILE B CA 1
ATOM 8651 C C . ILE B 1 269 ? 149.084 131.690 81.864 1.00 95.36 269 ILE B C 1
ATOM 8652 O O . ILE B 1 269 ? 149.200 130.541 81.417 1.00 95.36 269 ILE B O 1
ATOM 8657 N N . CYS B 1 270 ? 149.989 132.643 81.648 1.00 96.12 270 CYS B N 1
ATOM 8658 C CA . CYS B 1 270 ? 151.155 132.461 80.793 1.00 96.12 270 CYS B CA 1
ATOM 8659 C C . CYS B 1 270 ? 152.422 132.407 81.635 1.00 96.12 270 CYS B C 1
ATOM 8660 O O . CYS B 1 270 ? 152.530 133.092 82.657 1.00 96.12 270 CYS B O 1
ATOM 8663 N N . GLY B 1 271 ? 153.383 131.599 81.192 1.00 99.06 271 GLY B N 1
ATOM 8664 C CA . GLY B 1 271 ? 154.603 131.382 81.945 1.00 99.06 271 GLY B CA 1
ATOM 8665 C C . GLY B 1 271 ? 155.818 132.078 81.366 1.00 99.06 271 GLY B C 1
ATOM 8666 O O . GLY B 1 271 ? 156.757 132.400 82.099 1.00 99.06 271 GLY B O 1
ATOM 8667 N N . ASP B 1 272 ? 155.820 132.312 80.056 1.00 105.73 272 ASP B N 1
ATOM 8668 C CA . ASP B 1 272 ? 156.927 132.993 79.396 1.00 105.73 272 ASP B CA 1
ATOM 8669 C C . ASP B 1 272 ? 156.770 134.500 79.533 1.00 105.73 272 ASP B C 1
ATOM 8670 O O . ASP B 1 272 ? 155.671 135.034 79.364 1.00 105.73 272 ASP B O 1
ATOM 8675 N N . TRP B 1 273 ? 157.876 135.183 79.822 1.00 101.34 273 TRP B N 1
ATOM 8676 C CA . TRP B 1 273 ? 157.827 136.625 80.017 1.00 101.34 273 TRP B CA 1
ATOM 8677 C C . TRP B 1 273 ? 157.838 137.404 78.709 1.00 101.34 273 TRP B C 1
ATOM 8678 O O . TRP B 1 273 ? 157.509 138.595 78.716 1.00 101.34 273 TRP B O 1
ATOM 8689 N N . GLU B 1 274 ? 158.198 136.773 77.593 1.00 103.19 274 GLU B N 1
ATOM 8690 C CA . GLU B 1 274 ? 158.263 137.462 76.312 1.00 103.19 274 GLU B CA 1
ATOM 8691 C C . GLU B 1 274 ? 157.064 137.186 75.414 1.00 103.19 274 GLU B C 1
ATOM 8692 O O . GLU B 1 274 ? 157.075 137.601 74.251 1.00 103.19 274 GLU B O 1
ATOM 8698 N N . LYS B 1 275 ? 156.035 136.508 75.917 1.00 110.83 275 LYS B N 1
ATOM 8699 C CA . LYS B 1 275 ? 154.838 136.249 75.128 1.00 110.83 275 LYS B CA 1
ATOM 8700 C C . LYS B 1 275 ? 153.787 137.315 75.415 1.00 110.83 275 LYS B C 1
ATOM 8701 O O . LYS B 1 275 ? 153.473 137.594 76.576 1.00 110.83 275 LYS B O 1
ATOM 8707 N N . LYS B 1 276 ? 153.237 137.901 74.355 1.00 107.54 276 LYS B N 1
ATOM 8708 C CA . LYS B 1 276 ? 152.354 139.052 74.491 1.00 107.54 276 LYS B CA 1
ATOM 8709 C C . LYS B 1 276 ? 150.970 138.600 74.939 1.00 107.54 276 LYS B C 1
ATOM 8710 O O . LYS B 1 276 ? 150.330 137.787 74.266 1.00 107.54 276 LYS B O 1
ATOM 8716 N N . LYS B 1 277 ? 150.507 139.139 76.069 1.00 101.90 277 LYS B N 1
ATOM 8717 C CA . LYS B 1 277 ? 149.219 138.772 76.645 1.00 101.90 277 LYS B CA 1
ATOM 8718 C C . LYS B 1 277 ? 148.518 139.997 77.227 1.00 101.90 277 LYS B C 1
ATOM 8719 O O . LYS B 1 277 ? 149.155 141.038 77.433 1.00 101.90 277 LYS B O 1
ATOM 8725 N N . PRO B 1 278 ? 147.214 139.919 77.495 1.00 96.05 278 PRO B N 1
ATOM 8726 C CA . PRO B 1 278 ? 146.526 141.046 78.134 1.00 96.05 278 PRO B CA 1
ATOM 8727 C C . PRO B 1 278 ? 147.069 141.317 79.528 1.00 96.05 278 PRO B C 1
ATOM 8728 O O . PRO B 1 278 ? 147.599 140.428 80.198 1.00 96.05 278 PRO B O 1
ATOM 8732 N N . VAL B 1 279 ? 146.924 142.571 79.965 1.00 93.66 279 VAL B N 1
ATOM 8733 C CA . VAL B 1 279 ? 147.511 142.981 81.245 1.00 93.66 279 VAL B CA 1
ATOM 8734 C C . VAL B 1 279 ? 146.954 142.165 82.400 1.00 93.66 279 VAL B C 1
ATOM 8735 O O . VAL B 1 279 ? 147.741 141.711 83.248 1.00 93.66 279 VAL B O 1
ATOM 8739 N N . PRO B 1 280 ? 145.641 141.949 82.522 1.00 92.29 280 PRO B N 1
ATOM 8740 C CA . PRO B 1 280 ? 145.151 141.126 83.638 1.00 92.29 280 PRO B CA 1
ATOM 8741 C C . PRO B 1 280 ? 145.754 139.736 83.650 1.00 92.29 280 PRO B C 1
ATOM 8742 O O . PRO B 1 280 ? 145.999 139.180 84.726 1.00 92.29 280 PRO B O 1
ATOM 8746 N N . VAL B 1 281 ? 146.002 139.155 82.475 1.00 96.27 281 VAL B N 1
ATOM 8747 C CA . VAL B 1 281 ? 146.662 137.855 82.418 1.00 96.27 281 VAL B CA 1
ATOM 8748 C C . VAL B 1 281 ? 148.066 137.951 82.998 1.00 96.27 281 VAL B C 1
ATOM 8749 O O . VAL B 1 281 ? 148.497 137.086 83.771 1.00 96.27 281 VAL B O 1
ATOM 8753 N N . LEU B 1 282 ? 148.803 139.004 82.636 1.00 93.50 282 LEU B N 1
ATOM 8754 C CA . LEU B 1 282 ? 150.151 139.174 83.164 1.00 93.50 282 LEU B CA 1
ATOM 8755 C C . LEU B 1 282 ? 150.130 139.295 84.681 1.00 93.50 282 LEU B C 1
ATOM 8756 O O . LEU B 1 282 ? 150.965 138.697 85.372 1.00 93.50 282 LEU B O 1
ATOM 8761 N N . LEU B 1 283 ? 149.185 140.065 85.221 1.00 87.41 283 LEU B N 1
ATOM 8762 C CA . LEU B 1 283 ? 149.081 140.173 86.672 1.00 87.41 283 LEU B CA 1
ATOM 8763 C C . LEU B 1 283 ? 148.753 138.822 87.294 1.00 87.41 283 LEU B C 1
ATOM 8764 O O . LEU B 1 283 ? 149.437 138.367 88.217 1.00 87.41 283 LEU B O 1
ATOM 8769 N N . GLY B 1 284 ? 147.717 138.151 86.788 1.00 87.67 284 GLY B N 1
ATOM 8770 C CA . GLY B 1 284 ? 147.357 136.857 87.341 1.00 87.67 284 GLY B CA 1
ATOM 8771 C C . GLY B 1 284 ? 148.518 135.884 87.320 1.00 87.67 284 GLY B C 1
ATOM 8772 O O . GLY B 1 284 ? 148.639 135.024 88.197 1.00 87.67 284 GLY B O 1
ATOM 8773 N N . SER B 1 285 ? 149.388 136.007 86.318 1.00 91.15 285 SER B N 1
ATOM 8774 C CA . SER B 1 285 ? 150.576 135.164 86.261 1.00 91.15 285 SER B CA 1
ATOM 8775 C C . SER B 1 285 ? 151.582 135.555 87.337 1.00 91.15 285 SER B C 1
ATOM 8776 O O . SER B 1 285 ? 152.096 134.695 88.061 1.00 91.15 285 SER B O 1
ATOM 8779 N N . LEU B 1 286 ? 151.880 136.850 87.456 1.00 80.75 286 LEU B N 1
ATOM 8780 C CA . LEU B 1 286 ? 152.956 137.268 88.351 1.00 80.75 286 LEU B CA 1
ATOM 8781 C C . LEU B 1 286 ? 152.567 137.085 89.813 1.00 80.75 286 LEU B C 1
ATOM 8782 O O . LEU B 1 286 ? 153.326 136.505 90.597 1.00 80.75 286 LEU B O 1
ATOM 8787 N N . LEU B 1 287 ? 151.385 137.563 90.201 1.00 76.87 287 LEU B N 1
ATOM 8788 C CA . LEU B 1 287 ? 150.974 137.431 91.594 1.00 76.87 287 LEU B CA 1
ATOM 8789 C C . LEU B 1 287 ? 150.829 135.969 91.991 1.00 76.87 287 LEU B C 1
ATOM 8790 O O . LEU B 1 287 ? 151.235 135.576 93.090 1.00 76.87 287 LEU B O 1
ATOM 8795 N N . LYS B 1 288 ? 150.255 135.147 91.113 1.00 88.94 288 LYS B N 1
ATOM 8796 C CA . LYS B 1 288 ? 150.096 133.723 91.391 1.00 88.94 288 LYS B CA 1
ATOM 8797 C C . LYS B 1 288 ? 151.401 132.948 91.265 1.00 88.94 288 LYS B C 1
ATOM 8798 O O . LYS B 1 288 ? 151.427 131.755 91.586 1.00 88.94 288 LYS B O 1
ATOM 8804 N N . ARG B 1 289 ? 152.471 133.590 90.798 1.00 84.45 289 ARG B N 1
ATOM 8805 C CA . ARG B 1 289 ? 153.804 132.992 90.766 1.00 84.45 289 ARG B CA 1
ATOM 8806 C C . ARG B 1 289 ? 153.883 131.833 89.776 1.00 84.45 289 ARG B C 1
ATOM 8807 O O . ARG B 1 289 ? 154.390 130.759 90.098 1.00 84.45 289 ARG B O 1
ATOM 8815 N N . LYS B 1 290 ? 153.375 132.048 88.566 1.00 93.31 290 LYS B N 1
ATOM 8816 C CA . LYS B 1 290 ? 153.600 131.116 87.470 1.00 93.31 290 LYS B CA 1
ATOM 8817 C C . LYS B 1 290 ? 154.724 131.550 86.543 1.00 93.31 290 LYS B C 1
ATOM 8818 O O . LYS B 1 290 ? 155.117 130.777 85.663 1.00 93.31 290 LYS B O 1
ATOM 8824 N N . MET B 1 291 ? 155.239 132.761 86.716 1.00 92.70 291 MET B N 1
ATOM 8825 C CA . MET B 1 291 ? 156.300 133.304 85.883 1.00 92.70 291 MET B CA 1
ATOM 8826 C C . MET B 1 291 ? 157.240 134.135 86.746 1.00 92.70 291 MET B C 1
ATOM 8827 O O . MET B 1 291 ? 156.793 134.910 87.596 1.00 92.70 291 MET B O 1
ATOM 8832 N N . LEU B 1 292 ? 158.542 133.975 86.522 1.00 91.51 292 LEU B N 1
ATOM 8833 C CA . LEU B 1 292 ? 159.566 134.560 87.379 1.00 91.51 292 LEU B CA 1
ATOM 8834 C C . LEU B 1 292 ? 159.284 134.212 88.843 1.00 91.51 292 LEU B C 1
ATOM 8835 O O . LEU B 1 292 ? 159.064 135.101 89.671 1.00 91.51 292 LEU B O 1
ATOM 8840 N N . PRO B 1 293 ? 159.272 132.925 89.185 1.00 90.38 293 PRO B N 1
ATOM 8841 C CA . PRO B 1 293 ? 158.947 132.528 90.562 1.00 90.38 293 PRO B CA 1
ATOM 8842 C C . PRO B 1 293 ? 160.010 132.892 91.580 1.00 90.38 293 PRO B C 1
ATOM 8843 O O . PRO B 1 293 ? 159.734 132.821 92.783 1.00 90.38 293 PRO B O 1
ATOM 8847 N N . ARG B 1 294 ? 161.215 133.264 91.153 1.00 95.45 294 ARG B N 1
ATOM 8848 C CA . ARG B 1 294 ? 162.320 133.460 92.082 1.00 95.45 294 ARG B CA 1
ATOM 8849 C C . ARG B 1 294 ? 162.485 134.900 92.555 1.00 95.45 294 ARG B C 1
ATOM 8850 O O . ARG B 1 294 ? 163.351 135.154 93.398 1.00 95.45 294 ARG B O 1
ATOM 8858 N N . ALA B 1 295 ? 161.688 135.841 92.057 1.00 82.94 295 ALA B N 1
ATOM 8859 C CA . ALA B 1 295 ? 161.822 137.230 92.471 1.00 82.94 295 ALA B CA 1
ATOM 8860 C C . ALA B 1 295 ? 161.080 137.482 93.781 1.00 82.94 295 ALA B C 1
ATOM 8861 O O . ALA B 1 295 ? 160.315 136.644 94.265 1.00 82.94 295 ALA B O 1
ATOM 8863 N N . ALA B 1 296 ? 161.313 138.660 94.355 1.00 70.87 296 ALA B N 1
ATOM 8864 C CA . ALA B 1 296 ? 160.686 139.067 95.607 1.00 70.87 296 ALA B CA 1
ATOM 8865 C C . ALA B 1 296 ? 159.542 140.034 95.325 1.00 70.87 296 ALA B C 1
ATOM 8866 O O . ALA B 1 296 ? 159.699 140.979 94.545 1.00 70.87 296 ALA B O 1
ATOM 8868 N N . LEU B 1 297 ? 158.404 139.805 95.977 1.00 62.82 297 LEU B N 1
ATOM 8869 C CA . LEU B 1 297 ? 157.160 140.500 95.680 1.00 62.82 297 LEU B CA 1
ATOM 8870 C C . LEU B 1 297 ? 156.661 141.249 96.907 1.00 62.82 297 LEU B C 1
ATOM 8871 O O . LEU B 1 297 ? 156.701 140.725 98.024 1.00 62.82 297 LEU B O 1
ATOM 8876 N N . LEU B 1 298 ? 156.172 142.469 96.689 1.00 49.09 298 LEU B N 1
ATOM 8877 C CA . LEU B 1 298 ? 155.634 143.308 97.753 1.00 49.09 298 LEU B CA 1
ATOM 8878 C C . LEU B 1 298 ? 154.348 143.954 97.261 1.00 49.09 298 LEU B C 1
ATOM 8879 O O . LEU B 1 298 ? 154.375 144.754 96.321 1.00 49.09 298 LEU B O 1
ATOM 8884 N N . VAL B 1 299 ? 153.229 143.616 97.899 1.00 48.78 299 VAL B N 1
ATOM 8885 C CA . VAL B 1 299 ? 151.900 144.050 97.479 1.00 48.78 299 VAL B CA 1
ATOM 8886 C C . VAL B 1 299 ? 151.309 144.924 98.576 1.00 48.78 299 VAL B C 1
ATOM 8887 O O . VAL B 1 299 ? 151.265 144.517 99.742 1.00 48.78 299 VAL B O 1
ATOM 8891 N N . THR B 1 300 ? 150.840 146.114 98.202 1.00 44.60 300 THR B N 1
ATOM 8892 C CA . THR B 1 300 ? 150.250 147.065 99.134 1.00 44.60 300 THR B CA 1
ATOM 8893 C C . THR B 1 300 ? 148.762 147.212 98.850 1.00 44.60 300 THR B C 1
ATOM 8894 O O . THR B 1 300 ? 148.345 147.248 97.689 1.00 44.60 300 THR B O 1
ATOM 8898 N N . THR B 1 301 ? 147.962 147.304 99.907 1.00 50.04 301 THR B N 1
ATOM 8899 C CA . THR B 1 301 ? 146.519 147.371 99.735 1.00 50.04 301 THR B CA 1
ATOM 8900 C C . THR B 1 301 ? 145.875 147.922 100.997 1.00 50.04 301 THR B C 1
ATOM 8901 O O . THR B 1 301 ? 146.498 147.984 102.057 1.00 50.04 301 THR B O 1
ATOM 8905 N N . ARG B 1 302 ? 144.618 148.321 100.862 1.00 45.46 302 ARG B N 1
ATOM 8906 C CA . ARG B 1 302 ? 143.777 148.672 101.993 1.00 45.46 302 ARG B CA 1
ATOM 8907 C C . ARG B 1 302 ? 142.925 147.480 102.398 1.00 45.46 302 ARG B C 1
ATOM 8908 O O . ARG B 1 302 ? 142.783 146.521 101.639 1.00 45.46 302 ARG B O 1
ATOM 8916 N N . PRO B 1 303 ? 142.330 147.508 103.592 1.00 46.19 303 PRO B N 1
ATOM 8917 C CA . PRO B 1 303 ? 141.588 146.328 104.064 1.00 46.19 303 PRO B CA 1
ATOM 8918 C C . PRO B 1 303 ? 140.395 145.967 103.202 1.00 46.19 303 PRO B C 1
ATOM 8919 O O . PRO B 1 303 ? 139.886 144.846 103.318 1.00 46.19 303 PRO B O 1
ATOM 8923 N N . ARG B 1 304 ? 139.923 146.875 102.348 1.00 51.42 304 ARG B N 1
ATOM 8924 C CA . ARG B 1 304 ? 138.741 146.577 101.546 1.00 51.42 304 ARG B CA 1
ATOM 8925 C C . ARG B 1 304 ? 138.998 145.403 100.611 1.00 51.42 304 ARG B C 1
ATOM 8926 O O . ARG B 1 304 ? 138.133 144.539 100.434 1.00 51.42 304 ARG B O 1
ATOM 8934 N N . ALA B 1 305 ? 140.187 145.350 100.010 1.00 51.14 305 ALA B N 1
ATOM 8935 C CA . ALA B 1 305 ? 140.522 144.353 99.004 1.00 51.14 305 ALA B CA 1
ATOM 8936 C C . ALA B 1 305 ? 141.338 143.200 99.571 1.00 51.14 305 ALA B C 1
ATOM 8937 O O . ALA B 1 305 ? 142.232 142.692 98.889 1.00 51.14 305 ALA B O 1
ATOM 8939 N N . LEU B 1 306 ? 141.052 142.777 100.801 1.00 58.79 306 LEU B N 1
ATOM 8940 C CA . LEU B 1 306 ? 141.843 141.718 101.416 1.00 58.79 306 LEU B CA 1
ATOM 8941 C C . LEU B 1 306 ? 141.343 140.330 101.049 1.00 58.79 306 LEU B C 1
ATOM 8942 O O . LEU B 1 306 ? 141.886 139.342 101.553 1.00 58.79 306 LEU B O 1
ATOM 8947 N N . ARG B 1 307 ? 140.325 140.227 100.192 1.00 72.44 307 ARG B N 1
ATOM 8948 C CA . ARG B 1 307 ? 139.742 138.920 99.901 1.00 72.44 307 ARG B CA 1
ATOM 8949 C C . ARG B 1 307 ? 140.362 138.293 98.658 1.00 72.44 307 ARG B C 1
ATOM 8950 O O . ARG B 1 307 ? 140.564 137.075 98.609 1.00 72.44 307 ARG B O 1
ATOM 8958 N N . ASP B 1 308 ? 140.671 139.102 97.645 1.00 74.65 308 ASP B N 1
ATOM 8959 C CA . ASP B 1 308 ? 141.264 138.556 96.430 1.00 74.65 308 ASP B CA 1
ATOM 8960 C C . ASP B 1 308 ? 142.614 137.916 96.719 1.00 74.65 308 ASP B C 1
ATOM 8961 O O . ASP B 1 308 ? 142.935 136.848 96.182 1.00 74.65 308 ASP B O 1
ATOM 8966 N N . LEU B 1 309 ? 143.421 138.557 97.566 1.00 70.48 309 LEU B N 1
ATOM 8967 C CA . LEU B 1 309 ? 144.759 138.050 97.834 1.00 70.48 309 LEU B CA 1
ATOM 8968 C C . LEU B 1 309 ? 144.721 136.716 98.567 1.00 70.48 309 LEU B C 1
ATOM 8969 O O . LEU B 1 309 ? 145.657 135.918 98.441 1.00 70.48 309 LEU B O 1
ATOM 8974 N N . GLN B 1 310 ? 143.658 136.448 99.330 1.00 75.35 310 GLN B N 1
ATOM 8975 C CA . GLN B 1 310 ? 143.539 135.143 99.972 1.00 75.35 310 GLN B CA 1
ATOM 8976 C C . GLN B 1 310 ? 143.463 134.028 98.942 1.00 75.35 310 GLN B C 1
ATOM 8977 O O . GLN B 1 310 ? 143.927 132.911 99.198 1.00 75.35 310 GLN B O 1
ATOM 8983 N N . LEU B 1 311 ? 142.886 134.309 97.775 1.00 78.26 311 LEU B N 1
ATOM 8984 C CA . LEU B 1 311 ? 142.810 133.336 96.695 1.00 78.26 311 LEU B CA 1
ATOM 8985 C C . LEU B 1 311 ? 144.057 133.328 95.826 1.00 78.26 311 LEU B C 1
ATOM 8986 O O . LEU B 1 311 ? 144.600 132.255 95.547 1.00 78.26 311 LEU B O 1
ATOM 8991 N N . LEU B 1 312 ? 144.527 134.499 95.401 1.00 84.50 312 LEU B N 1
ATOM 8992 C CA . LEU B 1 312 ? 145.619 134.575 94.435 1.00 84.50 312 LEU B CA 1
ATOM 8993 C C . LEU B 1 312 ? 146.974 134.198 95.026 1.00 84.50 312 LEU B C 1
ATOM 8994 O O . LEU B 1 312 ? 147.789 133.569 94.343 1.00 84.50 312 LEU B O 1
ATOM 8999 N N . ALA B 1 313 ? 147.240 134.573 96.274 1.00 88.35 313 ALA B N 1
ATOM 9000 C CA . ALA B 1 313 ? 148.570 134.410 96.846 1.00 88.35 313 ALA B CA 1
ATOM 9001 C C . ALA B 1 313 ? 148.728 133.028 97.468 1.00 88.35 313 ALA B C 1
ATOM 9002 O O . ALA B 1 313 ? 147.757 132.438 97.949 1.00 88.35 313 ALA B O 1
ATOM 9004 N N . GLN B 1 314 ? 149.958 132.516 97.453 1.00 99.22 314 GLN B N 1
ATOM 9005 C CA . GLN B 1 314 ? 150.299 131.245 98.080 1.00 99.22 314 GLN B CA 1
ATOM 9006 C C . GLN B 1 314 ? 151.323 131.502 99.180 1.00 99.22 314 GLN B C 1
ATOM 9007 O O . GLN B 1 314 ? 152.372 132.104 98.925 1.00 99.22 314 GLN B O 1
ATOM 9013 N N . GLN B 1 315 ? 151.026 131.035 100.391 1.00 88.94 315 GLN B N 1
ATOM 9014 C CA . GLN B 1 315 ? 151.905 131.239 101.536 1.00 88.94 315 GLN B CA 1
ATOM 9015 C C . GLN B 1 315 ? 152.215 132.723 101.703 1.00 88.94 315 GLN B C 1
ATOM 9016 O O . GLN B 1 315 ? 153.356 133.149 101.481 1.00 88.94 315 GLN B O 1
ATOM 9022 N N . PRO B 1 316 ? 151.234 133.542 102.071 1.00 74.17 316 PRO B N 1
ATOM 9023 C CA . PRO B 1 316 ? 151.490 134.968 102.280 1.00 74.17 316 PRO B CA 1
ATOM 9024 C C . PRO B 1 316 ? 151.812 135.303 103.727 1.00 74.17 316 PRO B C 1
ATOM 9025 O O . PRO B 1 316 ? 151.429 134.599 104.662 1.00 74.17 316 PRO B O 1
ATOM 9029 N N . ILE B 1 317 ? 152.526 136.412 103.900 1.00 61.11 317 ILE B N 1
ATOM 9030 C CA . ILE B 1 317 ? 152.866 136.944 105.214 1.00 61.11 317 ILE B CA 1
ATOM 9031 C C . ILE B 1 317 ? 152.336 138.370 105.297 1.00 61.11 317 ILE B C 1
ATOM 9032 O O . ILE B 1 317 ? 152.586 139.183 104.402 1.00 61.11 317 ILE B O 1
ATOM 9037 N N . TYR B 1 318 ? 151.602 138.668 106.366 1.00 54.92 318 TYR B N 1
ATOM 9038 C CA . TYR B 1 318 ? 150.890 139.932 106.502 1.00 54.92 318 TYR B CA 1
ATOM 9039 C C . TYR B 1 318 ? 151.626 140.860 107.457 1.00 54.92 318 TYR B C 1
ATOM 9040 O O . TYR B 1 318 ? 151.996 140.455 108.562 1.00 54.92 318 TYR B O 1
ATOM 9049 N N . VAL B 1 319 ? 151.811 142.107 107.036 1.00 45.80 319 VAL B N 1
ATOM 9050 C CA . VAL B 1 319 ? 152.447 143.140 107.844 1.00 45.80 319 VAL B CA 1
ATOM 9051 C C . VAL B 1 319 ? 151.444 144.268 108.020 1.00 45.80 319 VAL B C 1
ATOM 9052 O O . VAL B 1 319 ? 150.733 144.622 107.073 1.00 45.80 319 VAL B O 1
ATOM 9056 N N . ARG B 1 320 ? 151.383 144.828 109.224 1.00 46.30 320 ARG B N 1
ATOM 9057 C CA . ARG B 1 320 ? 150.422 145.872 109.555 1.00 46.30 320 ARG B CA 1
ATOM 9058 C C . ARG B 1 320 ? 151.134 147.205 109.745 1.00 46.30 320 ARG B C 1
ATOM 9059 O O . ARG B 1 320 ? 152.161 147.274 110.427 1.00 46.30 320 ARG B O 1
ATOM 9067 N N . VAL B 1 321 ? 150.583 148.259 109.150 1.00 34.93 321 VAL B N 1
ATOM 9068 C CA . VAL B 1 321 ? 151.121 149.610 109.256 1.00 34.93 321 VAL B CA 1
ATOM 9069 C C . VAL B 1 321 ? 150.114 150.448 110.030 1.00 34.93 321 VAL B C 1
ATOM 9070 O O . VAL B 1 321 ? 148.927 150.473 109.686 1.00 34.93 321 VAL B O 1
ATOM 9074 N N . GLU B 1 322 ? 150.581 151.136 111.075 1.00 48.16 322 GLU B N 1
ATOM 9075 C CA . GLU B 1 322 ? 149.699 151.856 111.986 1.00 48.16 322 GLU B CA 1
ATOM 9076 C C . GLU B 1 322 ? 149.992 153.345 112.100 1.00 48.16 322 GLU B C 1
ATOM 9077 O O . GLU B 1 322 ? 149.182 154.067 112.688 1.00 48.16 322 GLU B O 1
ATOM 9083 N N . GLY B 1 323 ? 151.118 153.825 111.588 1.00 41.14 323 GLY B N 1
ATOM 9084 C CA . GLY B 1 323 ? 151.345 155.256 111.625 1.00 41.14 323 GLY B CA 1
ATOM 9085 C C . GLY B 1 323 ? 151.554 155.775 113.041 1.00 41.14 323 GLY B C 1
ATOM 9086 O O . GLY B 1 323 ? 151.815 155.025 113.983 1.00 41.14 323 GLY B O 1
ATOM 9087 N N . PHE B 1 324 ? 151.401 157.092 113.181 1.00 45.91 324 PHE B N 1
ATOM 9088 C CA . PHE B 1 324 ? 151.743 157.769 114.427 1.00 45.91 324 PHE B CA 1
ATOM 9089 C C . PHE B 1 324 ? 150.991 157.168 115.602 1.00 45.91 324 PHE B C 1
ATOM 9090 O O . PHE B 1 324 ? 149.799 156.870 115.508 1.00 45.91 324 PHE B O 1
ATOM 9098 N N . LEU B 1 325 ? 151.694 156.991 116.712 1.00 55.77 325 LEU B N 1
ATOM 9099 C CA . LEU B 1 325 ? 151.064 156.680 117.984 1.00 55.77 325 LEU B CA 1
ATOM 9100 C C . LEU B 1 325 ? 150.913 157.976 118.779 1.00 55.77 325 LEU B C 1
ATOM 9101 O O . LEU B 1 325 ? 151.177 159.069 118.274 1.00 55.77 325 LEU B O 1
ATOM 9106 N N . GLU B 1 326 ? 150.493 157.872 120.041 1.00 52.79 326 GLU B N 1
ATOM 9107 C CA . GLU B 1 326 ? 150.237 159.075 120.826 1.00 52.79 326 GLU B CA 1
ATOM 9108 C C . GLU B 1 326 ? 151.501 159.910 120.985 1.00 52.79 326 GLU B C 1
ATOM 9109 O O . GLU B 1 326 ? 151.506 161.116 120.704 1.00 52.79 326 GLU B O 1
ATOM 9115 N N . GLU B 1 327 ? 152.590 159.282 121.427 1.00 55.08 327 GLU B N 1
ATOM 9116 C CA . GLU B 1 327 ? 153.827 160.026 121.632 1.00 55.08 327 GLU B CA 1
ATOM 9117 C C . GLU B 1 327 ? 154.315 160.654 120.337 1.00 55.08 327 GLU B C 1
ATOM 9118 O O . GLU B 1 327 ? 154.875 161.755 120.352 1.00 55.08 327 GLU B O 1
ATOM 9124 N N . ASP B 1 328 ? 154.116 159.975 119.209 1.00 56.70 328 ASP B N 1
ATOM 9125 C CA . ASP B 1 328 ? 154.498 160.564 117.934 1.00 56.70 328 ASP B CA 1
ATOM 9126 C C . ASP B 1 328 ? 153.668 161.804 117.632 1.00 56.70 328 ASP B C 1
ATOM 9127 O O . ASP B 1 328 ? 154.193 162.793 117.109 1.00 56.70 328 ASP B O 1
ATOM 9132 N N . ARG B 1 329 ? 152.370 161.776 117.948 1.00 48.98 329 ARG B N 1
ATOM 9133 C CA . ARG B 1 329 ? 151.552 162.971 117.768 1.00 48.98 329 ARG B CA 1
ATOM 9134 C C . ARG B 1 329 ? 152.056 164.104 118.647 1.00 48.98 329 ARG B C 1
ATOM 9135 O O . ARG B 1 329 ? 152.113 165.260 118.214 1.00 48.98 329 ARG B O 1
ATOM 9143 N N . ARG B 1 330 ? 152.427 163.793 119.890 1.00 56.29 330 ARG B N 1
ATOM 9144 C CA . ARG B 1 330 ? 152.968 164.825 120.769 1.00 56.29 330 ARG B CA 1
ATOM 9145 C C . ARG B 1 330 ? 154.245 165.419 120.191 1.00 56.29 330 ARG B C 1
ATOM 9146 O O . ARG B 1 330 ? 154.435 166.641 120.203 1.00 56.29 330 ARG B O 1
ATOM 9154 N N . ALA B 1 331 ? 155.133 164.566 119.681 1.00 59.29 331 ALA B N 1
ATOM 9155 C CA . ALA B 1 331 ? 156.373 165.057 119.091 1.00 59.29 331 ALA B CA 1
ATOM 9156 C C . ALA B 1 331 ? 156.094 165.933 117.879 1.00 59.29 331 ALA B C 1
ATOM 9157 O O . ALA B 1 331 ? 156.733 166.976 117.696 1.00 59.29 331 ALA B O 1
ATOM 9159 N N . TYR B 1 332 ? 155.152 165.518 117.032 1.00 51.97 332 TYR B N 1
ATOM 9160 C CA . TYR B 1 332 ? 154.799 166.327 115.874 1.00 51.97 332 TYR B CA 1
ATOM 9161 C C . TYR B 1 332 ? 154.270 167.686 116.307 1.00 51.97 332 TYR B C 1
ATOM 9162 O O . TYR B 1 332 ? 154.632 168.717 115.728 1.00 51.97 332 TYR B O 1
ATOM 9171 N N . PHE B 1 333 ? 153.413 167.707 117.327 1.00 54.19 333 PHE B N 1
ATOM 9172 C CA . PHE B 1 333 ? 152.891 168.975 117.822 1.00 54.19 333 PHE B CA 1
ATOM 9173 C C . PHE B 1 333 ? 154.025 169.871 118.295 1.00 54.19 333 PHE B C 1
ATOM 9174 O O . PHE B 1 333 ? 154.095 171.052 117.934 1.00 54.19 333 PHE B O 1
ATOM 9182 N N . LEU B 1 334 ? 154.939 169.315 119.094 1.00 63.98 334 LEU B N 1
ATOM 9183 C CA . LEU B 1 334 ? 156.032 170.119 119.631 1.00 63.98 334 LEU B CA 1
ATOM 9184 C C . LEU B 1 334 ? 156.904 170.676 118.516 1.00 63.98 334 LEU B C 1
ATOM 9185 O O . LEU B 1 334 ? 157.300 171.846 118.554 1.00 63.98 334 LEU B O 1
ATOM 9190 N N . ARG B 1 335 ? 157.216 169.857 117.512 1.00 66.67 335 ARG B N 1
ATOM 9191 C CA . ARG B 1 335 ? 158.076 170.330 116.434 1.00 66.67 335 ARG B CA 1
ATOM 9192 C C . ARG B 1 335 ? 157.374 171.383 115.587 1.00 66.67 335 ARG B C 1
ATOM 9193 O O . ARG B 1 335 ? 158.009 172.344 115.138 1.00 66.67 335 ARG B O 1
ATOM 9201 N N . HIS B 1 336 ? 156.071 171.222 115.347 1.00 62.45 336 HIS B N 1
ATOM 9202 C CA . HIS B 1 336 ? 155.368 172.177 114.496 1.00 62.45 336 HIS B CA 1
ATOM 9203 C C . HIS B 1 336 ? 155.181 173.516 115.200 1.00 62.45 336 HIS B C 1
ATOM 9204 O O . HIS B 1 336 ? 155.472 174.573 114.628 1.00 62.45 336 HIS B O 1
ATOM 9211 N N . PHE B 1 337 ? 154.700 173.497 116.445 1.00 64.94 337 PHE B N 1
ATOM 9212 C CA . PHE B 1 337 ? 154.386 174.757 117.114 1.00 64.94 337 PHE B CA 1
ATOM 9213 C C . PHE B 1 337 ? 155.650 175.527 117.473 1.00 64.94 337 PHE B C 1
ATOM 9214 O O . PHE B 1 337 ? 155.746 176.729 117.202 1.00 64.94 337 PHE B O 1
ATOM 9222 N N . GLY B 1 338 ? 156.630 174.861 118.072 1.00 79.68 338 GLY B N 1
ATOM 9223 C CA . GLY B 1 338 ? 157.879 175.490 118.476 1.00 79.68 338 GLY B CA 1
ATOM 9224 C C . GLY B 1 338 ? 157.903 175.988 119.910 1.00 79.68 338 GLY B C 1
ATOM 9225 O O . GLY B 1 338 ? 158.946 175.944 120.565 1.00 79.68 338 GLY B O 1
ATOM 9226 N N . ASP B 1 339 ? 156.767 176.467 120.409 1.00 85.11 339 ASP B N 1
ATOM 9227 C CA . ASP B 1 339 ? 156.640 176.939 121.782 1.00 85.11 339 ASP B CA 1
ATOM 9228 C C . ASP B 1 339 ? 155.877 175.909 122.601 1.00 85.11 339 ASP B C 1
ATOM 9229 O O . ASP B 1 339 ? 154.811 175.445 122.186 1.00 85.11 339 ASP B O 1
ATOM 9234 N N . GLU B 1 340 ? 156.419 175.563 123.769 1.00 82.37 340 GLU B N 1
ATOM 9235 C CA . GLU B 1 340 ? 155.858 174.460 124.541 1.00 82.37 340 GLU B CA 1
ATOM 9236 C C . GLU B 1 340 ? 154.445 174.763 125.026 1.00 82.37 340 GLU B C 1
ATOM 9237 O O . GLU B 1 340 ? 153.577 173.882 125.008 1.00 82.37 340 GLU B O 1
ATOM 9243 N N . ASP B 1 341 ? 154.197 175.988 125.495 1.00 84.74 341 ASP B N 1
ATOM 9244 C CA . ASP B 1 341 ? 152.900 176.298 126.092 1.00 84.74 341 ASP B CA 1
ATOM 9245 C C . ASP B 1 341 ? 151.775 176.157 125.072 1.00 84.74 341 ASP B C 1
ATOM 9246 O O . ASP B 1 341 ? 150.785 175.450 125.308 1.00 84.74 341 ASP B O 1
ATOM 9251 N N . GLN B 1 342 ? 151.915 176.822 123.925 1.00 78.39 342 GLN B N 1
ATOM 9252 C CA . GLN B 1 342 ? 150.895 176.721 122.892 1.00 78.39 342 GLN B CA 1
ATOM 9253 C C . GLN B 1 342 ? 150.753 175.285 122.413 1.00 78.39 342 GLN B C 1
ATOM 9254 O O . GLN B 1 342 ? 149.638 174.812 122.167 1.00 78.39 342 GLN B O 1
ATOM 9260 N N . ALA B 1 343 ? 151.873 174.580 122.259 1.00 68.18 343 ALA B N 1
ATOM 9261 C CA . ALA B 1 343 ? 151.818 173.209 121.770 1.00 68.18 343 ALA B CA 1
ATOM 9262 C C . ALA B 1 343 ? 151.016 172.323 122.712 1.00 68.18 343 ALA B C 1
ATOM 9263 O O . ALA B 1 343 ? 150.158 171.552 122.272 1.00 68.18 343 ALA B O 1
ATOM 9265 N N . MET B 1 344 ? 151.271 172.424 124.016 1.00 66.87 344 MET B N 1
ATOM 9266 C CA . MET B 1 344 ? 150.524 171.601 124.963 1.00 66.87 344 MET B CA 1
ATOM 9267 C C . MET B 1 344 ? 149.060 172.017 125.041 1.00 66.87 344 MET B C 1
ATOM 9268 O O . MET B 1 344 ? 148.176 171.160 125.175 1.00 66.87 344 MET B O 1
ATOM 9273 N N . ARG B 1 345 ? 148.772 173.316 124.948 1.00 68.75 345 ARG B N 1
ATOM 9274 C CA . ARG B 1 345 ? 147.375 173.740 124.937 1.00 68.75 345 ARG B CA 1
ATOM 9275 C C . ARG B 1 345 ? 146.637 173.142 123.742 1.00 68.75 345 ARG B C 1
ATOM 9276 O O . ARG B 1 345 ? 145.539 172.587 123.884 1.00 68.75 345 ARG B O 1
ATOM 9284 N N . ALA B 1 346 ? 147.239 173.229 122.554 1.00 59.97 346 ALA B N 1
ATOM 9285 C CA . ALA B 1 346 ? 146.605 172.678 121.362 1.00 59.97 346 ALA B CA 1
ATOM 9286 C C . ALA B 1 346 ? 146.461 171.169 121.469 1.00 59.97 346 ALA B C 1
ATOM 9287 O O . ALA B 1 346 ? 145.452 170.599 121.038 1.00 59.97 346 ALA B O 1
ATOM 9289 N N . PHE B 1 347 ? 147.468 170.500 122.026 1.00 56.43 347 PHE B N 1
ATOM 9290 C CA . PHE B 1 347 ? 147.387 169.054 122.170 1.00 56.43 347 PHE B CA 1
ATOM 9291 C C . PHE B 1 347 ? 146.241 168.663 123.088 1.00 56.43 347 PHE B C 1
ATOM 9292 O O . PHE B 1 347 ? 145.521 167.697 122.815 1.00 56.43 347 PHE B O 1
ATOM 9300 N N . GLU B 1 348 ? 146.054 169.394 124.187 1.00 60.02 348 GLU B N 1
ATOM 9301 C CA . GLU B 1 348 ? 144.924 169.098 125.062 1.00 60.02 348 GLU B CA 1
ATOM 9302 C C . GLU B 1 348 ? 143.603 169.351 124.349 1.00 60.02 348 GLU B C 1
ATOM 9303 O O . GLU B 1 348 ? 142.655 168.563 124.479 1.00 60.02 348 GLU B O 1
ATOM 9309 N N . LEU B 1 349 ? 143.521 170.440 123.582 1.00 56.77 349 LEU B N 1
ATOM 9310 C CA . LEU B 1 349 ? 142.313 170.692 122.802 1.00 56.77 349 LEU B CA 1
ATOM 9311 C C . LEU B 1 349 ? 141.991 169.500 121.911 1.00 56.77 349 LEU B C 1
ATOM 9312 O O . LEU B 1 349 ? 140.861 169.000 121.906 1.00 56.77 349 LEU B O 1
ATOM 9317 N N . MET B 1 350 ? 142.982 169.020 121.159 1.00 44.93 350 MET B N 1
ATOM 9318 C CA . MET B 1 350 ? 142.751 167.871 120.288 1.00 44.93 350 MET B CA 1
ATOM 9319 C C . MET B 1 350 ? 142.327 166.649 121.090 1.00 44.93 350 MET B C 1
ATOM 9320 O O . MET B 1 350 ? 141.357 165.972 120.735 1.00 44.93 350 MET B O 1
ATOM 9325 N N . ARG B 1 351 ? 143.036 166.351 122.178 1.00 51.49 351 ARG B N 1
ATOM 9326 C CA . ARG B 1 351 ? 142.741 165.151 122.950 1.00 51.49 351 ARG B CA 1
ATOM 9327 C C . ARG B 1 351 ? 141.386 165.222 123.635 1.00 51.49 351 ARG B C 1
ATOM 9328 O O . ARG B 1 351 ? 140.897 164.196 124.119 1.00 51.49 351 ARG B O 1
ATOM 9336 N N . SER B 1 352 ? 140.775 166.406 123.708 1.00 49.84 352 SER B N 1
ATOM 9337 C CA . SER B 1 352 ? 139.429 166.491 124.263 1.00 49.84 352 SER B CA 1
ATOM 9338 C C . SER B 1 352 ? 138.437 165.676 123.438 1.00 49.84 352 SER B C 1
ATOM 9339 O O . SER B 1 352 ? 137.598 164.958 123.993 1.00 49.84 352 SER B O 1
ATOM 9342 N N . ASN B 1 353 ? 138.523 165.766 122.111 1.00 41.44 353 ASN B N 1
ATOM 9343 C CA . ASN B 1 353 ? 137.582 165.104 121.206 1.00 41.44 353 ASN B CA 1
ATOM 9344 C C . ASN B 1 353 ? 138.165 163.761 120.785 1.00 41.44 353 ASN B C 1
ATOM 9345 O O . ASN B 1 353 ? 139.017 163.695 119.898 1.00 41.44 353 ASN B O 1
ATOM 9350 N N . ALA B 1 354 ? 137.680 162.678 121.395 1.00 43.42 354 ALA B N 1
ATOM 9351 C CA . ALA B 1 354 ? 138.257 161.363 121.130 1.00 43.42 354 ALA B CA 1
ATOM 9352 C C . ALA B 1 354 ? 138.089 160.961 119.670 1.00 43.42 354 ALA B C 1
ATOM 9353 O O . ALA B 1 354 ? 139.015 160.412 119.058 1.00 43.42 354 ALA B O 1
ATOM 9355 N N . ALA B 1 355 ? 136.914 161.216 119.095 1.00 35.43 355 ALA B N 1
ATOM 9356 C CA . ALA B 1 355 ? 136.675 160.822 117.712 1.00 35.43 355 ALA B CA 1
ATOM 9357 C C . ALA B 1 355 ? 137.622 161.543 116.764 1.00 35.43 355 ALA B C 1
ATOM 9358 O O . ALA B 1 355 ? 138.124 160.944 115.807 1.00 35.43 355 ALA B O 1
ATOM 9360 N N . LEU B 1 356 ? 137.865 162.834 116.999 1.00 36.54 356 LEU B N 1
ATOM 9361 C CA . LEU B 1 356 ? 138.836 163.558 116.185 1.00 36.54 356 LEU B CA 1
ATOM 9362 C C . LEU B 1 356 ? 140.258 163.168 116.546 1.00 36.54 356 LEU B C 1
ATOM 9363 O O . LEU B 1 356 ? 141.180 163.389 115.757 1.00 36.54 356 LEU B O 1
ATOM 9368 N N . PHE B 1 357 ? 140.459 162.611 117.737 1.00 41.55 357 PHE B N 1
ATOM 9369 C CA . PHE B 1 357 ? 141.780 162.125 118.108 1.00 41.55 357 PHE B CA 1
ATOM 9370 C C . PHE B 1 357 ? 142.147 160.885 117.308 1.00 41.55 357 PHE B C 1
ATOM 9371 O O . PHE B 1 357 ? 143.285 160.751 116.849 1.00 41.55 357 PHE B O 1
ATOM 9379 N N . GLN B 1 358 ? 141.193 159.975 117.114 1.00 37.63 358 GLN B N 1
ATOM 9380 C CA . GLN B 1 358 ? 141.504 158.736 116.409 1.00 37.63 358 GLN B CA 1
ATOM 9381 C C . GLN B 1 358 ? 141.990 159.015 114.996 1.00 37.63 358 GLN B C 1
ATOM 9382 O O . GLN B 1 358 ? 142.945 158.389 114.528 1.00 37.63 358 GLN B O 1
ATOM 9388 N N . LEU B 1 359 ? 141.359 159.959 114.301 1.00 34.16 359 LEU B N 1
ATOM 9389 C CA . LEU B 1 359 ? 141.852 160.357 112.989 1.00 34.16 359 LEU B CA 1
ATOM 9390 C C . LEU B 1 359 ? 143.219 161.019 113.057 1.00 34.16 359 LEU B C 1
ATOM 9391 O O . LEU B 1 359 ? 143.725 161.459 112.020 1.00 34.16 359 LEU B O 1
ATOM 9396 N N . GLY B 1 360 ? 143.811 161.132 114.242 1.00 43.92 360 GLY B N 1
ATOM 9397 C CA . GLY B 1 360 ? 145.148 161.656 114.390 1.00 43.92 360 GLY B CA 1
ATOM 9398 C C . GLY B 1 360 ? 146.249 160.652 114.166 1.00 43.92 360 GLY B C 1
ATOM 9399 O O . GLY B 1 360 ? 147.420 160.984 114.360 1.00 43.92 360 GLY B O 1
ATOM 9400 N N . SER B 1 361 ? 145.906 159.418 113.783 1.00 36.76 361 SER B N 1
ATOM 9401 C CA . SER B 1 361 ? 146.924 158.432 113.447 1.00 36.76 361 SER B CA 1
ATOM 9402 C C . SER B 1 361 ? 147.451 158.621 112.036 1.00 36.76 361 SER B C 1
ATOM 9403 O O . SER B 1 361 ? 148.453 158.000 111.676 1.00 36.76 361 SER B O 1
ATOM 9406 N N . ALA B 1 362 ? 146.812 159.432 111.248 1.00 35.78 362 ALA B N 1
ATOM 9407 C CA . ALA B 1 362 ? 147.328 159.748 109.926 1.00 35.78 362 ALA B CA 1
ATOM 9408 C C . ALA B 1 362 ? 148.050 161.087 109.970 1.00 35.78 362 ALA B C 1
ATOM 9409 O O . ALA B 1 362 ? 147.520 162.044 110.540 1.00 35.78 362 ALA B O 1
ATOM 9411 N N . PRO B 1 363 ? 149.248 161.205 109.402 1.00 43.52 363 PRO B N 1
ATOM 9412 C CA . PRO B 1 363 ? 149.960 162.489 109.499 1.00 43.52 363 PRO B CA 1
ATOM 9413 C C . PRO B 1 363 ? 149.202 163.661 108.905 1.00 43.52 363 PRO B C 1
ATOM 9414 O O . PRO B 1 363 ? 149.291 164.774 109.433 1.00 43.52 363 PRO B O 1
ATOM 9418 N N . ALA B 1 364 ? 148.462 163.452 107.816 1.00 43.19 364 ALA B N 1
ATOM 9419 C CA . ALA B 1 364 ? 147.811 164.575 107.151 1.00 43.19 364 ALA B CA 1
ATOM 9420 C C . ALA B 1 364 ? 146.773 165.229 108.055 1.00 43.19 364 ALA B C 1
ATOM 9421 O O . ALA B 1 364 ? 146.651 166.460 108.083 1.00 43.19 364 ALA B O 1
ATOM 9423 N N . VAL B 1 365 ? 146.010 164.430 108.800 1.00 39.04 365 VAL B N 1
ATOM 9424 C CA . VAL B 1 365 ? 145.022 165.004 109.709 1.00 39.04 365 VAL B CA 1
ATOM 9425 C C . VAL B 1 365 ? 145.707 165.860 110.766 1.00 39.04 365 VAL B C 1
ATOM 9426 O O . VAL B 1 365 ? 145.253 166.970 111.084 1.00 39.04 365 VAL B O 1
ATOM 9430 N N . CYS B 1 366 ? 146.802 165.359 111.336 1.00 42.85 366 CYS B N 1
ATOM 9431 C CA . CYS B 1 366 ? 147.523 166.134 112.335 1.00 42.85 366 CYS B CA 1
ATOM 9432 C C . CYS B 1 366 ? 148.045 167.431 111.737 1.00 42.85 366 CYS B C 1
ATOM 9433 O O . CYS B 1 366 ? 148.001 168.482 112.383 1.00 42.85 366 CYS B O 1
ATOM 9436 N N . TRP B 1 367 ? 148.540 167.381 110.502 1.00 43.64 367 TRP B N 1
ATOM 9437 C CA . TRP B 1 367 ? 149.006 168.600 109.856 1.00 43.64 367 TRP B CA 1
ATOM 9438 C C . TRP B 1 367 ? 147.877 169.604 109.701 1.00 43.64 367 TRP B C 1
ATOM 9439 O O . TRP B 1 367 ? 148.065 170.802 109.938 1.00 43.64 367 TRP B O 1
ATOM 9450 N N . ILE B 1 368 ? 146.697 169.136 109.294 1.00 45.13 368 ILE B N 1
ATOM 9451 C CA . ILE B 1 368 ? 145.557 170.038 109.136 1.00 45.13 368 ILE B CA 1
ATOM 9452 C C . ILE B 1 368 ? 145.230 170.711 110.463 1.00 45.13 368 ILE B C 1
ATOM 9453 O O . ILE B 1 368 ? 145.075 171.939 110.543 1.00 45.13 368 ILE B O 1
ATOM 9458 N N . VAL B 1 369 ? 145.113 169.915 111.524 1.00 40.43 369 VAL B N 1
ATOM 9459 C CA . VAL B 1 369 ? 144.731 170.479 112.816 1.00 40.43 369 VAL B CA 1
ATOM 9460 C C . VAL B 1 369 ? 145.767 171.494 113.274 1.00 40.43 369 VAL B C 1
ATOM 9461 O O . VAL B 1 369 ? 145.427 172.587 113.742 1.00 40.43 369 VAL B O 1
ATOM 9465 N N . CYS B 1 370 ? 147.047 171.144 113.164 1.00 45.35 370 CYS B N 1
ATOM 9466 C CA . CYS B 1 370 ? 148.081 172.048 113.643 1.00 45.35 370 CYS B CA 1
ATOM 9467 C C . CYS B 1 370 ? 148.077 173.350 112.859 1.00 45.35 370 CYS B C 1
ATOM 9468 O O . CYS B 1 370 ? 148.167 174.430 113.449 1.00 45.35 370 CYS B O 1
ATOM 9471 N N . THR B 1 371 ? 147.959 173.283 111.532 1.00 49.89 371 THR B N 1
ATOM 9472 C CA . THR B 1 371 ? 147.942 174.523 110.764 1.00 49.89 371 THR B CA 1
ATOM 9473 C C . THR B 1 371 ? 146.758 175.393 111.160 1.00 49.89 371 THR B C 1
ATOM 9474 O O . THR B 1 371 ? 146.913 176.600 111.387 1.00 49.89 371 THR B O 1
ATOM 9478 N N . THR B 1 372 ? 145.569 174.797 111.269 1.00 51.19 372 THR B N 1
ATOM 9479 C CA . THR B 1 372 ? 144.388 175.588 111.602 1.00 51.19 372 THR B CA 1
ATOM 9480 C C . THR B 1 372 ? 144.536 176.263 112.961 1.00 51.19 372 THR B C 1
ATOM 9481 O O . THR B 1 372 ? 144.341 177.479 113.090 1.00 51.19 372 THR B O 1
ATOM 9485 N N . LEU B 1 373 ? 144.877 175.485 113.993 1.00 51.35 373 LEU B N 1
ATOM 9486 C CA . LEU B 1 373 ? 144.956 176.051 115.336 1.00 51.35 373 LEU B CA 1
ATOM 9487 C C . LEU B 1 373 ? 146.080 177.069 115.445 1.00 51.35 373 LEU B C 1
ATOM 9488 O O . LEU B 1 373 ? 145.923 178.093 116.114 1.00 51.35 373 LEU B O 1
ATOM 9493 N N . LYS B 1 374 ? 147.227 176.810 114.817 1.00 60.46 374 LYS B N 1
ATOM 9494 C CA . LYS B 1 374 ? 148.310 177.781 114.870 1.00 60.46 374 LYS B CA 1
ATOM 9495 C C . LYS B 1 374 ? 147.889 179.092 114.225 1.00 60.46 374 LYS B C 1
ATOM 9496 O O . LYS B 1 374 ? 148.120 180.171 114.782 1.00 60.46 374 LYS B O 1
ATOM 9502 N N . LEU B 1 375 ? 147.250 179.024 113.055 1.00 65.74 375 LEU B N 1
ATOM 9503 C CA . LEU B 1 375 ? 146.824 180.257 112.405 1.00 65.74 375 LEU B CA 1
ATOM 9504 C C . LEU B 1 375 ? 145.815 181.004 113.263 1.00 65.74 375 LEU B C 1
ATOM 9505 O O . LEU B 1 375 ? 145.869 182.235 113.366 1.00 65.74 375 LEU B O 1
ATOM 9510 N N . GLN B 1 376 ? 144.883 180.282 113.888 1.00 65.66 376 GLN B N 1
ATOM 9511 C CA . GLN B 1 376 ? 143.898 180.947 114.736 1.00 65.66 376 GLN B CA 1
ATOM 9512 C C . GLN B 1 376 ? 144.561 181.601 115.945 1.00 65.66 376 GLN B C 1
ATOM 9513 O O . GLN B 1 376 ? 144.257 182.750 116.287 1.00 65.66 376 GLN B O 1
ATOM 9519 N N . MET B 1 377 ? 145.473 180.887 116.606 1.00 66.17 377 MET B N 1
ATOM 9520 C CA . MET B 1 377 ? 146.099 181.422 117.811 1.00 66.17 377 MET B CA 1
ATOM 9521 C C . MET B 1 377 ? 146.984 182.616 117.488 1.00 66.17 377 MET B C 1
ATOM 9522 O O . MET B 1 377 ? 147.091 183.549 118.291 1.00 66.17 377 MET B O 1
ATOM 9527 N N . GLU B 1 378 ? 147.630 182.606 116.322 1.00 81.17 378 GLU B N 1
ATOM 9528 C CA . GLU B 1 378 ? 148.519 183.708 115.971 1.00 81.17 378 GLU B CA 1
ATOM 9529 C C . GLU B 1 378 ? 147.763 185.029 115.920 1.00 81.17 378 GLU B C 1
ATOM 9530 O O . GLU B 1 378 ? 148.266 186.058 116.384 1.00 81.17 378 GLU B O 1
ATOM 9536 N N . LYS B 1 379 ? 146.554 185.022 115.361 1.00 79.80 379 LYS B N 1
ATOM 9537 C CA . LYS B 1 379 ? 145.760 186.239 115.265 1.00 79.80 379 LYS B CA 1
ATOM 9538 C C . LYS B 1 379 ? 145.064 186.602 116.570 1.00 79.80 379 LYS B C 1
ATOM 9539 O O . LYS B 1 379 ? 144.566 187.726 116.691 1.00 79.80 379 LYS B O 1
ATOM 9545 N N . GLY B 1 380 ? 145.013 185.691 117.538 1.00 84.59 380 GLY B N 1
ATOM 9546 C CA . GLY B 1 380 ? 144.502 186.002 118.858 1.00 84.59 380 GLY B CA 1
ATOM 9547 C C . GLY B 1 380 ? 143.070 185.598 119.125 1.00 84.59 380 GLY B C 1
ATOM 9548 O O . GLY B 1 380 ? 142.542 185.937 120.191 1.00 84.59 380 GLY B O 1
ATOM 9549 N N . GLU B 1 381 ? 142.426 184.885 118.208 1.00 82.71 381 GLU B N 1
ATOM 9550 C CA . GLU B 1 381 ? 141.041 184.490 118.403 1.00 82.71 381 GLU B CA 1
ATOM 9551 C C . GLU B 1 381 ? 140.947 183.326 119.387 1.00 82.71 381 GLU B C 1
ATOM 9552 O O . GLU B 1 381 ? 141.944 182.691 119.738 1.00 82.71 381 GLU B O 1
ATOM 9558 N N . ASP B 1 382 ? 139.727 183.054 119.834 1.00 77.06 382 ASP B N 1
ATOM 9559 C CA . ASP B 1 382 ? 139.494 181.946 120.752 1.00 77.06 382 ASP B CA 1
ATOM 9560 C C . ASP B 1 382 ? 139.530 180.629 119.987 1.00 77.06 382 ASP B C 1
ATOM 9561 O O . ASP B 1 382 ? 138.731 180.444 119.063 1.00 77.06 382 ASP B O 1
ATOM 9566 N N . PRO B 1 383 ? 140.421 179.694 120.330 1.00 68.78 383 PRO B N 1
ATOM 9567 C CA . PRO B 1 383 ? 140.476 178.420 119.605 1.00 68.78 383 PRO B CA 1
ATOM 9568 C C . PRO B 1 383 ? 139.623 177.305 120.189 1.00 68.78 383 PRO B C 1
ATOM 9569 O O . PRO B 1 383 ? 139.427 176.291 119.507 1.00 68.78 383 PRO B O 1
ATOM 9573 N N . VAL B 1 384 ? 139.115 177.452 121.415 1.00 67.30 384 VAL B N 1
ATOM 9574 C CA . VAL B 1 384 ? 138.354 176.365 122.034 1.00 67.30 384 VAL B CA 1
ATOM 9575 C C . VAL B 1 384 ? 137.155 175.955 121.187 1.00 67.30 384 VAL B C 1
ATOM 9576 O O . VAL B 1 384 ? 136.943 174.745 121.002 1.00 67.30 384 VAL B O 1
ATOM 9580 N N . PRO B 1 385 ? 136.337 176.871 120.665 1.00 66.09 385 PRO B N 1
ATOM 9581 C CA . PRO B 1 385 ? 135.174 176.435 119.877 1.00 66.09 385 PRO B CA 1
ATOM 9582 C C . PRO B 1 385 ? 135.540 175.606 118.660 1.00 66.09 385 PRO B C 1
ATOM 9583 O O . PRO B 1 385 ? 134.767 174.724 118.268 1.00 66.09 385 PRO B O 1
ATOM 9587 N N . THR B 1 386 ? 136.697 175.862 118.048 1.00 55.85 386 THR B N 1
ATOM 9588 C CA . THR B 1 386 ? 137.022 175.207 116.786 1.00 55.85 386 THR B CA 1
ATOM 9589 C C . THR B 1 386 ? 137.076 173.693 116.940 1.00 55.85 386 THR B C 1
ATOM 9590 O O . THR B 1 386 ? 136.514 172.961 116.118 1.00 55.85 386 THR B O 1
ATOM 9594 N N . CYS B 1 387 ? 137.730 173.203 117.987 1.00 52.91 387 CYS B N 1
ATOM 9595 C CA . CYS B 1 387 ? 137.913 171.768 118.160 1.00 52.91 387 CYS B CA 1
ATOM 9596 C C . CYS B 1 387 ? 136.727 171.094 118.833 1.00 52.91 387 CYS B C 1
ATOM 9597 O O . CYS B 1 387 ? 136.852 169.940 119.253 1.00 52.91 387 CYS B O 1
ATOM 9600 N N . LEU B 1 388 ? 135.590 171.777 118.956 1.00 50.87 388 LEU B N 1
ATOM 9601 C CA . LEU B 1 388 ? 134.432 171.177 119.604 1.00 50.87 388 LEU B CA 1
ATOM 9602 C C . LEU B 1 388 ? 133.718 170.172 118.711 1.00 50.87 388 LEU B C 1
ATOM 9603 O O . LEU B 1 388 ? 132.989 169.319 119.225 1.00 50.87 388 LEU B O 1
ATOM 9608 N N . THR B 1 389 ? 133.902 170.250 117.397 1.00 46.46 389 THR B N 1
ATOM 9609 C CA . THR B 1 389 ? 133.232 169.343 116.478 1.00 46.46 389 THR B CA 1
ATOM 9610 C C . THR B 1 389 ? 134.020 169.275 115.178 1.00 46.46 389 THR B C 1
ATOM 9611 O O . THR B 1 389 ? 134.612 170.270 114.750 1.00 46.46 389 THR B O 1
ATOM 9615 N N . ARG B 1 390 ? 134.013 168.100 114.547 1.00 41.76 390 ARG B N 1
ATOM 9616 C CA . ARG B 1 390 ? 134.809 167.907 113.340 1.00 41.76 390 ARG B CA 1
ATOM 9617 C C . ARG B 1 390 ? 134.385 168.867 112.238 1.00 41.76 390 ARG B C 1
ATOM 9618 O O . ARG B 1 390 ? 135.223 169.536 111.621 1.00 41.76 390 ARG B O 1
ATOM 9626 N N . THR B 1 391 ? 133.080 168.959 111.988 1.00 42.95 391 THR B N 1
ATOM 9627 C CA . THR B 1 391 ? 132.610 169.752 110.862 1.00 42.95 391 THR B CA 1
ATOM 9628 C C . THR B 1 391 ? 133.014 171.209 111.014 1.00 42.95 391 THR B C 1
ATOM 9629 O O . THR B 1 391 ? 133.401 171.858 110.036 1.00 42.95 391 THR B O 1
ATOM 9633 N N . GLY B 1 392 ? 132.928 171.745 112.229 1.00 48.95 392 GLY B N 1
ATOM 9634 C CA . GLY B 1 392 ? 133.393 173.103 112.450 1.00 48.95 392 GLY B CA 1
ATOM 9635 C C . GLY B 1 392 ? 134.860 173.264 112.112 1.00 48.95 392 GLY B C 1
ATOM 9636 O O . GLY B 1 392 ? 135.259 174.245 111.477 1.00 48.95 392 GLY B O 1
ATOM 9637 N N . LEU B 1 393 ? 135.683 172.297 112.517 1.00 42.35 393 LEU B N 1
ATOM 9638 C CA . LEU B 1 393 ? 137.112 172.377 112.237 1.00 42.35 393 LEU B CA 1
ATOM 9639 C C . LEU B 1 393 ? 137.375 172.398 110.738 1.00 42.35 393 LEU B C 1
ATOM 9640 O O . LEU B 1 393 ? 138.156 173.219 110.241 1.00 42.35 393 LEU B O 1
ATOM 9645 N N . PHE B 1 394 ? 136.728 171.501 109.996 1.00 48.19 394 PHE B N 1
ATOM 9646 C CA . PHE B 1 394 ? 136.984 171.444 108.562 1.00 48.19 394 PHE B CA 1
ATOM 9647 C C . PHE B 1 394 ? 136.444 172.680 107.859 1.00 48.19 394 PHE B C 1
ATOM 9648 O O . PHE B 1 394 ? 137.049 173.163 106.898 1.00 48.19 394 PHE B O 1
ATOM 9656 N N . LEU B 1 395 ? 135.304 173.203 108.307 1.00 51.54 395 LEU B N 1
ATOM 9657 C CA . LEU B 1 395 ? 134.786 174.422 107.702 1.00 51.54 395 LEU B CA 1
ATOM 9658 C C . LEU B 1 395 ? 135.735 175.586 107.937 1.00 51.54 395 LEU B C 1
ATOM 9659 O O . LEU B 1 395 ? 135.979 176.395 107.032 1.00 51.54 395 LEU B O 1
ATOM 9664 N N . ARG B 1 396 ? 136.292 175.682 109.146 1.00 54.28 396 ARG B N 1
ATOM 9665 C CA . ARG B 1 396 ? 137.266 176.730 109.421 1.00 54.28 396 ARG B CA 1
ATOM 9666 C C . ARG B 1 396 ? 138.505 176.560 108.555 1.00 54.28 396 ARG B C 1
ATOM 9667 O O . ARG B 1 396 ? 139.073 177.543 108.067 1.00 54.28 396 ARG B O 1
ATOM 9675 N N . PHE B 1 397 ? 138.948 175.317 108.367 1.00 49.66 397 PHE B N 1
ATOM 9676 C CA . PHE B 1 397 ? 140.073 175.063 107.476 1.00 49.66 397 PHE B CA 1
ATOM 9677 C C . PHE B 1 397 ? 139.765 175.548 106.067 1.00 49.66 397 PHE B C 1
ATOM 9678 O O . PHE B 1 397 ? 140.549 176.288 105.463 1.00 49.66 397 PHE B O 1
ATOM 9686 N N . LEU B 1 398 ? 138.613 175.148 105.531 1.00 50.43 398 LEU B N 1
ATOM 9687 C CA . LEU B 1 398 ? 138.293 175.458 104.144 1.00 50.43 398 LEU B CA 1
ATOM 9688 C C . LEU B 1 398 ? 138.151 176.958 103.932 1.00 50.43 398 LEU B C 1
ATOM 9689 O O . LEU B 1 398 ? 138.558 177.485 102.891 1.00 50.43 398 LEU B O 1
ATOM 9694 N N . CYS B 1 399 ? 137.581 177.668 104.906 1.00 61.70 399 CYS B N 1
ATOM 9695 C CA . CYS B 1 399 ? 137.291 179.081 104.695 1.00 61.70 399 CYS B CA 1
ATOM 9696 C C . CYS B 1 399 ? 138.547 179.929 104.536 1.00 61.70 399 CYS B C 1
ATOM 9697 O O . CYS B 1 399 ? 138.447 181.074 104.086 1.00 61.70 399 CYS B O 1
ATOM 9700 N N . SER B 1 400 ? 139.721 179.406 104.884 1.00 61.87 400 SER B N 1
ATOM 9701 C CA . SER B 1 400 ? 140.942 180.202 104.899 1.00 61.87 400 SER B CA 1
ATOM 9702 C C . SER B 1 400 ? 141.968 179.765 103.861 1.00 61.87 400 SER B C 1
ATOM 9703 O O . SER B 1 400 ? 143.162 180.013 104.056 1.00 61.87 400 SER B O 1
ATOM 9706 N N . ARG B 1 401 ? 141.547 179.127 102.771 1.00 60.34 401 ARG B N 1
ATOM 9707 C CA . ARG B 1 401 ? 142.469 178.673 101.738 1.00 60.34 401 ARG B CA 1
ATOM 9708 C C . ARG B 1 401 ? 142.299 179.404 100.416 1.00 60.34 401 ARG B C 1
ATOM 9709 O O . ARG B 1 401 ? 142.873 178.975 99.412 1.00 60.34 401 ARG B O 1
ATOM 9717 N N . PHE B 1 402 ? 141.534 180.489 100.385 1.00 86.88 402 PHE B N 1
ATOM 9718 C CA . PHE B 1 402 ? 141.408 181.315 99.195 1.00 86.88 402 PHE B CA 1
ATOM 9719 C C . PHE B 1 402 ? 141.415 182.779 99.605 1.00 86.88 402 PHE B C 1
ATOM 9720 O O . PHE B 1 402 ? 140.990 183.115 100.717 1.00 86.88 402 PHE B O 1
ATOM 9728 N N . PRO B 1 403 ? 141.893 183.670 98.737 1.00 114.59 403 PRO B N 1
ATOM 9729 C CA . PRO B 1 403 ? 141.814 185.102 99.045 1.00 114.59 403 PRO B CA 1
ATOM 9730 C C . PRO B 1 403 ? 140.371 185.579 99.077 1.00 114.59 403 PRO B C 1
ATOM 9731 O O . PRO B 1 403 ? 139.517 185.106 98.323 1.00 114.59 403 PRO B O 1
ATOM 9735 N N . GLN B 1 404 ? 140.107 186.540 99.957 1.00 143.03 404 GLN B N 1
ATOM 9736 C CA . GLN B 1 404 ? 138.746 187.017 100.152 1.00 143.03 404 GLN B CA 1
ATOM 9737 C C . GLN B 1 404 ? 138.224 187.691 98.888 1.00 143.03 404 GLN B C 1
ATOM 9738 O O . GLN B 1 404 ? 138.978 188.287 98.114 1.00 143.03 404 GLN B O 1
ATOM 9744 N N . GLY B 1 405 ? 136.915 187.584 98.681 1.00 119.03 405 GLY B N 1
ATOM 9745 C CA . GLY B 1 405 ? 136.290 188.213 97.529 1.00 119.03 405 GLY B CA 1
ATOM 9746 C C . GLY B 1 405 ? 136.791 187.682 96.204 1.00 119.03 405 GLY B C 1
ATOM 9747 O O . GLY B 1 405 ? 137.077 188.466 95.291 1.00 119.03 405 GLY B O 1
ATOM 9748 N N . ALA B 1 406 ? 136.904 186.361 96.078 1.00 113.27 406 ALA B N 1
ATOM 9749 C CA . ALA B 1 406 ? 137.421 185.746 94.864 1.00 113.27 406 ALA B CA 1
ATOM 9750 C C . ALA B 1 406 ? 136.328 185.225 93.938 1.00 113.27 406 ALA B C 1
ATOM 9751 O O . ALA B 1 406 ? 136.607 184.980 92.759 1.00 113.27 406 ALA B O 1
ATOM 9753 N N . GLN B 1 407 ? 135.104 185.047 94.431 1.00 106.54 407 GLN B N 1
ATOM 9754 C CA . GLN B 1 407 ? 133.982 184.606 93.605 1.00 106.54 407 GLN B CA 1
ATOM 9755 C C . GLN B 1 407 ? 134.307 183.271 92.928 1.00 106.54 407 GLN B C 1
ATOM 9756 O O . GLN B 1 407 ? 134.451 183.163 91.711 1.00 106.54 407 GLN B O 1
ATOM 9762 N N . LEU B 1 408 ? 134.442 182.250 93.773 1.00 94.16 408 LEU B N 1
ATOM 9763 C CA . LEU B 1 408 ? 134.815 180.911 93.340 1.00 94.16 408 LEU B CA 1
ATOM 9764 C C . LEU B 1 408 ? 133.628 179.957 93.293 1.00 94.16 408 LEU B C 1
ATOM 9765 O O . LEU B 1 408 ? 133.824 178.737 93.325 1.00 94.16 408 LEU B O 1
ATOM 9770 N N . ARG B 1 409 ? 132.405 180.482 93.208 1.00 85.65 409 ARG B N 1
ATOM 9771 C CA . ARG B 1 409 ? 131.227 179.629 93.338 1.00 85.65 409 ARG B CA 1
ATOM 9772 C C . ARG B 1 409 ? 131.275 178.473 92.347 1.00 85.65 409 ARG B C 1
ATOM 9773 O O . ARG B 1 409 ? 131.064 177.312 92.717 1.00 85.65 409 ARG B O 1
ATOM 9781 N N . GLY B 1 410 ? 131.558 178.771 91.079 1.00 78.10 410 GLY B N 1
ATOM 9782 C CA . GLY B 1 410 ? 131.663 177.707 90.097 1.00 78.10 410 GLY B CA 1
ATOM 9783 C C . GLY B 1 410 ? 132.730 176.695 90.463 1.00 78.10 410 GLY B C 1
ATOM 9784 O O . GLY B 1 410 ? 132.540 175.485 90.301 1.00 78.10 410 GLY B O 1
ATOM 9785 N N . ALA B 1 411 ? 133.867 177.175 90.966 1.00 74.29 411 ALA B N 1
ATOM 9786 C CA . ALA B 1 411 ? 134.926 176.264 91.375 1.00 74.29 411 ALA B CA 1
ATOM 9787 C C . ALA B 1 411 ? 134.450 175.338 92.483 1.00 74.29 411 ALA B C 1
ATOM 9788 O O . ALA B 1 411 ? 134.710 174.130 92.446 1.00 74.29 411 ALA B O 1
ATOM 9790 N N . LEU B 1 412 ? 133.750 175.882 93.479 1.00 64.03 412 LEU B N 1
ATOM 9791 C CA . LEU B 1 412 ? 133.275 175.047 94.576 1.00 64.03 412 LEU B CA 1
ATOM 9792 C C . LEU B 1 412 ? 132.245 174.037 94.089 1.00 64.03 412 LEU B C 1
ATOM 9793 O O . LEU B 1 412 ? 132.250 172.879 94.523 1.00 64.03 412 LEU B O 1
ATOM 9798 N N . ARG B 1 413 ? 131.353 174.451 93.188 1.00 68.64 413 ARG B N 1
ATOM 9799 C CA . ARG B 1 413 ? 130.386 173.509 92.633 1.00 68.64 413 ARG B CA 1
ATOM 9800 C C . ARG B 1 413 ? 131.096 172.358 91.933 1.00 68.64 413 ARG B C 1
ATOM 9801 O O . ARG B 1 413 ? 130.786 171.181 92.165 1.00 68.64 413 ARG B O 1
ATOM 9809 N N . THR B 1 414 ? 132.060 172.683 91.070 1.00 65.01 414 THR B N 1
ATOM 9810 C CA . THR B 1 414 ? 132.775 171.638 90.348 1.00 65.01 414 THR B CA 1
ATOM 9811 C C . THR B 1 414 ? 133.509 170.716 91.309 1.00 65.01 414 THR B C 1
ATOM 9812 O O . THR B 1 414 ? 133.493 169.493 91.139 1.00 65.01 414 THR B O 1
ATOM 9816 N N . LEU B 1 415 ? 134.160 171.283 92.323 1.00 60.18 415 LEU B N 1
ATOM 9817 C CA . LEU B 1 415 ? 134.910 170.465 93.268 1.00 60.18 415 LEU B CA 1
ATOM 9818 C C . LEU B 1 415 ? 133.989 169.524 94.032 1.00 60.18 415 LEU B C 1
ATOM 9819 O O . LEU B 1 415 ? 134.314 168.349 94.234 1.00 60.18 415 LEU B O 1
ATOM 9824 N N . SER B 1 416 ? 132.835 170.020 94.467 1.00 61.07 416 SER B N 1
ATOM 9825 C CA . SER B 1 416 ? 131.894 169.161 95.172 1.00 61.07 416 SER B CA 1
ATOM 9826 C C . SER B 1 416 ? 131.408 168.033 94.270 1.00 61.07 416 SER B C 1
ATOM 9827 O O . SER B 1 416 ? 131.354 166.864 94.682 1.00 61.07 416 SER B O 1
ATOM 9830 N N . LEU B 1 417 ? 131.063 168.362 93.025 1.00 60.79 417 LEU B N 1
ATOM 9831 C CA . LEU B 1 417 ? 130.602 167.332 92.101 1.00 60.79 417 LEU B CA 1
ATOM 9832 C C . LEU B 1 417 ? 131.680 166.282 91.878 1.00 60.79 417 LEU B C 1
ATOM 9833 O O . LEU B 1 417 ? 131.393 165.079 91.831 1.00 60.79 417 LEU B O 1
ATOM 9838 N N . LEU B 1 418 ? 132.931 166.723 91.734 1.00 57.13 418 LEU B N 1
ATOM 9839 C CA . LEU B 1 418 ? 134.039 165.801 91.514 1.00 57.13 418 LEU B CA 1
ATOM 9840 C C . LEU B 1 418 ? 134.241 164.879 92.708 1.00 57.13 418 LEU B C 1
ATOM 9841 O O . LEU B 1 418 ? 134.447 163.670 92.543 1.00 57.13 418 LEU B O 1
ATOM 9846 N N . ALA B 1 419 ? 134.190 165.428 93.920 1.00 51.22 419 ALA B N 1
ATOM 9847 C CA . ALA B 1 419 ? 134.330 164.584 95.098 1.00 51.22 419 ALA B CA 1
ATOM 9848 C C . ALA B 1 419 ? 133.225 163.544 95.149 1.00 51.22 419 ALA B C 1
ATOM 9849 O O . ALA B 1 419 ? 133.477 162.372 95.460 1.00 51.22 419 ALA B O 1
ATOM 9851 N N . ALA B 1 420 ? 131.990 163.954 94.852 1.00 59.37 420 ALA B N 1
ATOM 9852 C CA . ALA B 1 420 ? 130.879 163.006 94.880 1.00 59.37 420 ALA B CA 1
ATOM 9853 C C . ALA B 1 420 ? 131.084 161.898 93.855 1.00 59.37 420 ALA B C 1
ATOM 9854 O O . ALA B 1 420 ? 130.934 160.707 94.164 1.00 59.37 420 ALA B O 1
ATOM 9856 N N . GLN B 1 421 ? 131.432 162.274 92.624 1.00 60.17 421 GLN B N 1
ATOM 9857 C CA . GLN B 1 421 ? 131.715 161.271 91.606 1.00 60.17 421 GLN B CA 1
ATOM 9858 C C . GLN B 1 421 ? 132.740 160.275 92.115 1.00 60.17 421 GLN B C 1
ATOM 9859 O O . GLN B 1 421 ? 132.523 159.060 92.071 1.00 60.17 421 GLN B O 1
ATOM 9865 N N . GLY B 1 422 ? 133.858 160.780 92.633 1.00 53.51 422 GLY B N 1
ATOM 9866 C CA . GLY B 1 422 ? 134.918 159.890 93.070 1.00 53.51 422 GLY B CA 1
ATOM 9867 C C . GLY B 1 422 ? 134.455 158.924 94.140 1.00 53.51 422 GLY B C 1
ATOM 9868 O O . GLY B 1 422 ? 134.699 157.719 94.053 1.00 53.51 422 GLY B O 1
ATOM 9869 N N . LEU B 1 423 ? 133.765 159.434 95.159 1.00 48.12 423 LEU B N 1
ATOM 9870 C CA . LEU B 1 423 ? 133.391 158.560 96.264 1.00 48.12 423 LEU B CA 1
ATOM 9871 C C . LEU B 1 423 ? 132.317 157.562 95.861 1.00 48.12 423 LEU B C 1
ATOM 9872 O O . LEU B 1 423 ? 132.220 156.492 96.469 1.00 48.12 423 LEU B O 1
ATOM 9877 N N . TRP B 1 424 ? 131.488 157.889 94.868 1.00 53.15 424 TRP B N 1
ATOM 9878 C CA . TRP B 1 424 ? 130.404 156.974 94.525 1.00 53.15 424 TRP B CA 1
ATOM 9879 C C . TRP B 1 424 ? 130.915 155.752 93.769 1.00 53.15 424 TRP B C 1
ATOM 9880 O O . TRP B 1 424 ? 130.493 154.624 94.050 1.00 53.15 424 TRP B O 1
ATOM 9891 N N . ALA B 1 425 ? 131.821 155.949 92.813 1.00 52.70 425 ALA B N 1
ATOM 9892 C CA . ALA B 1 425 ? 132.368 154.845 92.031 1.00 52.70 425 ALA B CA 1
ATOM 9893 C C . ALA B 1 425 ? 133.521 154.136 92.728 1.00 52.70 425 ALA B C 1
ATOM 9894 O O . ALA B 1 425 ? 134.031 153.147 92.195 1.00 52.70 425 ALA B O 1
ATOM 9896 N N . GLN B 1 426 ? 133.941 154.614 93.898 1.00 56.35 426 GLN B N 1
ATOM 9897 C CA . GLN B 1 426 ? 135.046 154.021 94.644 1.00 56.35 426 GLN B CA 1
ATOM 9898 C C . GLN B 1 426 ? 136.375 154.208 93.917 1.00 56.35 426 GLN B C 1
ATOM 9899 O O . GLN B 1 426 ? 137.166 153.274 93.793 1.00 56.35 426 GLN B O 1
ATOM 9905 N N . MET B 1 427 ? 136.620 155.422 93.439 1.00 53.75 427 MET B N 1
ATOM 9906 C CA . MET B 1 427 ? 137.880 155.797 92.814 1.00 53.75 427 MET B CA 1
ATOM 9907 C C . MET B 1 427 ? 138.507 156.922 93.621 1.00 53.75 427 MET B C 1
ATOM 9908 O O . MET B 1 427 ? 137.832 157.902 93.948 1.00 53.75 427 MET B O 1
ATOM 9913 N N . SER B 1 428 ? 139.793 156.784 93.937 1.00 51.27 428 SER B N 1
ATOM 9914 C CA . SER B 1 428 ? 140.487 157.762 94.760 1.00 51.27 428 SER B CA 1
ATOM 9915 C C . SER B 1 428 ? 141.545 158.558 94.011 1.00 51.27 428 SER B C 1
ATOM 9916 O O . SER B 1 428 ? 142.051 159.538 94.563 1.00 51.27 428 SER B O 1
ATOM 9919 N N . VAL B 1 429 ? 141.897 158.174 92.785 1.00 48.48 429 VAL B N 1
ATOM 9920 C CA . VAL B 1 429 ? 142.942 158.841 92.017 1.00 48.48 429 VAL B CA 1
ATOM 9921 C C . VAL B 1 429 ? 142.407 159.153 90.628 1.00 48.48 429 VAL B C 1
ATOM 9922 O O . VAL B 1 429 ? 141.973 158.249 89.909 1.00 48.48 429 VAL B O 1
ATOM 9926 N N . PHE B 1 430 ? 142.468 160.421 90.242 1.00 51.29 430 PHE B N 1
ATOM 9927 C CA . PHE B 1 430 ? 141.944 160.894 88.970 1.00 51.29 430 PHE B CA 1
ATOM 9928 C C . PHE B 1 430 ? 143.095 161.294 88.060 1.00 51.29 430 PHE B C 1
ATOM 9929 O O . PHE B 1 430 ? 144.073 161.892 88.513 1.00 51.29 430 PHE B O 1
ATOM 9937 N N . HIS B 1 431 ? 142.977 160.974 86.777 1.00 66.56 431 HIS B N 1
ATOM 9938 C CA . HIS B 1 431 ? 143.929 161.431 85.775 1.00 66.56 431 HIS B CA 1
ATOM 9939 C C . HIS B 1 431 ? 143.455 162.751 85.181 1.00 66.56 431 HIS B C 1
ATOM 9940 O O . HIS B 1 431 ? 142.389 163.266 85.521 1.00 66.56 431 HIS B O 1
ATOM 9947 N N . ARG B 1 432 ? 144.265 163.305 84.277 1.00 70.86 432 ARG B N 1
ATOM 9948 C CA . ARG B 1 432 ? 143.894 164.571 83.656 1.00 70.86 432 ARG B CA 1
ATOM 9949 C C . ARG B 1 432 ? 142.643 164.427 82.797 1.00 70.86 432 ARG B C 1
ATOM 9950 O O . ARG B 1 432 ? 141.840 165.363 82.708 1.00 70.86 432 ARG B O 1
ATOM 9958 N N . GLU B 1 433 ? 142.456 163.268 82.163 1.00 75.68 433 GLU B N 1
ATOM 9959 C CA . GLU B 1 433 ? 141.259 163.055 81.356 1.00 75.68 433 GLU B CA 1
ATOM 9960 C C . GLU B 1 433 ? 140.001 163.061 82.219 1.00 75.68 433 GLU B C 1
ATOM 9961 O O . GLU B 1 433 ? 138.964 163.599 81.811 1.00 75.68 433 GLU B O 1
ATOM 9967 N N . ASP B 1 434 ? 140.069 162.464 83.411 1.00 70.27 434 ASP B N 1
ATOM 9968 C CA . ASP B 1 434 ? 138.907 162.451 84.293 1.00 70.27 434 ASP B CA 1
ATOM 9969 C C . ASP B 1 434 ? 138.516 163.862 84.712 1.00 70.27 434 ASP B C 1
ATOM 9970 O O . ASP B 1 434 ? 137.329 164.205 84.733 1.00 70.27 434 ASP B O 1
ATOM 9975 N N . LEU B 1 435 ? 139.500 164.694 85.055 1.00 66.08 435 LEU B N 1
ATOM 9976 C CA . LEU B 1 435 ? 139.199 166.085 85.373 1.00 66.08 435 LEU B CA 1
ATOM 9977 C C . LEU B 1 435 ? 138.668 166.816 84.148 1.00 66.08 435 LEU B C 1
ATOM 9978 O O . LEU B 1 435 ? 137.827 167.713 84.269 1.00 66.08 435 LEU B O 1
ATOM 9983 N N . GLU B 1 436 ? 139.148 166.447 82.959 1.00 78.93 436 GLU B N 1
ATOM 9984 C CA . GLU B 1 436 ? 138.629 167.052 81.737 1.00 78.93 436 GLU B CA 1
ATOM 9985 C C . GLU B 1 436 ? 137.149 166.740 81.560 1.00 78.93 436 GLU B C 1
ATOM 9986 O O . GLU B 1 436 ? 136.369 167.608 81.152 1.00 78.93 436 GLU B O 1
ATOM 9992 N N . ARG B 1 437 ? 136.744 165.505 81.860 1.00 79.72 437 ARG B N 1
ATOM 9993 C CA . ARG B 1 437 ? 135.358 165.111 81.624 1.00 79.72 437 ARG B CA 1
ATOM 9994 C C . ARG B 1 437 ? 134.381 166.018 82.361 1.00 79.72 437 ARG B C 1
ATOM 9995 O O . ARG B 1 437 ? 133.239 166.185 81.918 1.00 79.72 437 ARG B O 1
ATOM 10003 N N . LEU B 1 438 ? 134.802 166.611 83.474 1.00 70.30 438 LEU B N 1
ATOM 10004 C CA . LEU B 1 438 ? 133.969 167.536 84.230 1.00 70.30 438 LEU B CA 1
ATOM 10005 C C . LEU B 1 438 ? 134.185 168.991 83.835 1.00 70.30 438 LEU B C 1
ATOM 10006 O O . LEU B 1 438 ? 133.561 169.877 84.425 1.00 70.30 438 LEU B O 1
ATOM 10011 N N . GLY B 1 439 ? 135.051 169.261 82.864 1.00 80.06 439 GLY B N 1
ATOM 10012 C CA . GLY B 1 439 ? 135.252 170.625 82.422 1.00 80.06 439 GLY B CA 1
ATOM 10013 C C . GLY B 1 439 ? 136.059 171.488 83.363 1.00 80.06 439 GLY B C 1
ATOM 10014 O O . GLY B 1 439 ? 136.008 172.715 83.257 1.00 80.06 439 GLY B O 1
ATOM 10015 N N . VAL B 1 440 ? 136.810 170.886 84.284 1.00 72.95 440 VAL B N 1
ATOM 10016 C CA . VAL B 1 440 ? 137.659 171.667 85.173 1.00 72.95 440 VAL B CA 1
ATOM 10017 C C . VAL B 1 440 ? 138.751 172.332 84.346 1.00 72.95 440 VAL B C 1
ATOM 10018 O O . VAL B 1 440 ? 139.408 171.685 83.520 1.00 72.95 440 VAL B O 1
ATOM 10022 N N . GLN B 1 441 ? 138.944 173.630 84.554 1.00 87.38 441 GLN B N 1
ATOM 10023 C CA . GLN B 1 441 ? 139.920 174.392 83.787 1.00 87.38 441 GLN B CA 1
ATOM 10024 C C . GLN B 1 441 ? 141.270 174.430 84.498 1.00 87.38 441 GLN B C 1
ATOM 10025 O O . GLN B 1 441 ? 141.364 174.275 85.718 1.00 87.38 441 GLN B O 1
ATOM 10031 N N . GLU B 1 442 ? 142.327 174.653 83.708 1.00 89.65 442 GLU B N 1
ATOM 10032 C CA . GLU B 1 442 ? 143.669 174.685 84.276 1.00 89.65 442 GLU B CA 1
ATOM 10033 C C . GLU B 1 442 ? 143.767 175.706 85.403 1.00 89.65 442 GLU B C 1
ATOM 10034 O O . GLU B 1 442 ? 144.482 175.476 86.386 1.00 89.65 442 GLU B O 1
ATOM 10040 N N . SER B 1 443 ? 143.053 176.833 85.290 1.00 87.12 443 SER B N 1
ATOM 10041 C CA . SER B 1 443 ? 143.019 177.788 86.397 1.00 87.12 443 SER B CA 1
ATOM 10042 C C . SER B 1 443 ? 142.499 177.128 87.666 1.00 87.12 443 SER B C 1
ATOM 10043 O O . SER B 1 443 ? 143.116 177.243 88.733 1.00 87.12 443 SER B O 1
ATOM 10046 N N . ASP B 1 444 ? 141.348 176.449 87.565 1.00 77.99 444 ASP B N 1
ATOM 10047 C CA . ASP B 1 444 ? 140.773 175.788 88.731 1.00 77.99 444 ASP B CA 1
ATOM 10048 C C . ASP B 1 444 ? 141.756 174.796 89.327 1.00 77.99 444 ASP B C 1
ATOM 10049 O O . ASP B 1 444 ? 141.879 174.697 90.552 1.00 77.99 444 ASP B O 1
ATOM 10054 N N . LEU B 1 445 ? 142.474 174.056 88.479 1.00 75.91 445 LEU B N 1
ATOM 10055 C CA . LEU B 1 445 ? 143.493 173.147 88.991 1.00 75.91 445 LEU B CA 1
ATOM 10056 C C . LEU B 1 445 ? 144.563 173.907 89.764 1.00 75.91 445 LEU B C 1
ATOM 10057 O O . LEU B 1 445 ? 144.989 173.471 90.838 1.00 75.91 445 LEU B O 1
ATOM 10062 N N . ARG B 1 446 ? 145.020 175.039 89.228 1.00 76.83 446 ARG B N 1
ATOM 10063 C CA . ARG B 1 446 ? 146.042 175.812 89.927 1.00 76.83 446 ARG B CA 1
ATOM 10064 C C . ARG B 1 446 ? 145.536 176.301 91.279 1.00 76.83 446 ARG B C 1
ATOM 10065 O O . ARG B 1 446 ? 146.247 176.216 92.287 1.00 76.83 446 ARG B O 1
ATOM 10073 N N . LEU B 1 447 ? 144.309 176.820 91.318 1.00 77.07 447 LEU B N 1
ATOM 10074 C CA . LEU B 1 447 ? 143.749 177.314 92.573 1.00 77.07 447 LEU B CA 1
ATOM 10075 C C . LEU B 1 447 ? 143.589 176.195 93.593 1.00 77.07 447 LEU B C 1
ATOM 10076 O O . LEU B 1 447 ? 143.819 176.401 94.790 1.00 77.07 447 LEU B O 1
ATOM 10081 N N . PHE B 1 448 ? 143.184 175.007 93.151 1.00 65.19 448 PHE B N 1
ATOM 10082 C CA . PHE B 1 448 ? 143.084 173.898 94.091 1.00 65.19 448 PHE B CA 1
ATOM 10083 C C . PHE B 1 448 ? 144.461 173.481 94.596 1.00 65.19 448 PHE B C 1
ATOM 10084 O O . PHE B 1 448 ? 144.651 173.283 95.801 1.00 65.19 448 PHE B O 1
ATOM 10092 N N . LEU B 1 449 ? 145.439 173.359 93.695 1.00 68.22 449 LEU B N 1
ATOM 10093 C CA . LEU B 1 449 ? 146.764 172.900 94.100 1.00 68.22 449 LEU B CA 1
ATOM 10094 C C . LEU B 1 449 ? 147.414 173.876 95.071 1.00 68.22 449 LEU B C 1
ATOM 10095 O O . LEU B 1 449 ? 147.919 173.474 96.125 1.00 68.22 449 LEU B O 1
ATOM 10100 N N . ASP B 1 450 ? 147.408 175.169 94.736 1.00 74.21 450 ASP B N 1
ATOM 10101 C CA . ASP B 1 450 ? 148.016 176.162 95.615 1.00 74.21 450 ASP B CA 1
ATOM 10102 C C . ASP B 1 450 ? 147.306 176.226 96.959 1.00 74.21 450 ASP B C 1
ATOM 10103 O O . ASP B 1 450 ? 147.927 176.558 97.974 1.00 74.21 450 ASP B O 1
ATOM 10108 N N . GLY B 1 451 ? 146.017 175.915 96.987 1.00 68.53 451 GLY B N 1
ATOM 10109 C CA . GLY B 1 451 ? 145.252 175.941 98.212 1.00 68.53 451 GLY B CA 1
ATOM 10110 C C . GLY B 1 451 ? 145.357 174.700 99.058 1.00 68.53 451 GLY B C 1
ATOM 10111 O O . GLY B 1 451 ? 144.678 174.602 100.082 1.00 68.53 451 GLY B O 1
ATOM 10112 N N . ASP B 1 452 ? 146.183 173.737 98.662 1.00 61.82 452 ASP B N 1
ATOM 10113 C CA . ASP B 1 452 ? 146.332 172.489 99.402 1.00 61.82 452 ASP B CA 1
ATOM 10114 C C . ASP B 1 452 ? 144.992 171.755 99.450 1.00 61.82 452 ASP B C 1
ATOM 10115 O O . ASP B 1 452 ? 144.420 171.511 100.513 1.00 61.82 452 ASP B O 1
ATOM 10120 N N . ILE B 1 453 ? 144.471 171.439 98.272 1.00 58.35 453 ILE B N 1
ATOM 10121 C CA . ILE B 1 453 ? 143.293 170.593 98.124 1.00 58.35 453 ILE B CA 1
ATOM 10122 C C . ILE B 1 453 ? 143.631 169.325 97.361 1.00 58.35 453 ILE B C 1
ATOM 10123 O O . ILE B 1 453 ? 143.357 168.219 97.824 1.00 58.35 453 ILE B O 1
ATOM 10128 N N . LEU B 1 454 ? 144.247 169.474 96.196 1.00 53.60 454 LEU B N 1
ATOM 10129 C CA . LEU B 1 454 ? 144.755 168.364 95.409 1.00 53.60 454 LEU B CA 1
ATOM 10130 C C . LEU B 1 454 ? 146.269 168.284 95.552 1.00 53.60 454 LEU B C 1
ATOM 10131 O O . LEU B 1 454 ? 146.958 169.304 95.620 1.00 53.60 454 LEU B O 1
ATOM 10136 N N . ARG B 1 455 ? 146.785 167.060 95.599 1.00 55.04 455 ARG B N 1
ATOM 10137 C CA . ARG B 1 455 ? 148.217 166.809 95.648 1.00 55.04 455 ARG B CA 1
ATOM 10138 C C . ARG B 1 455 ? 148.631 166.041 94.404 1.00 55.04 455 ARG B C 1
ATOM 10139 O O . ARG B 1 455 ? 148.104 164.957 94.139 1.00 55.04 455 ARG B O 1
ATOM 10147 N N . GLN B 1 456 ? 149.582 166.590 93.656 1.00 64.74 456 GLN B N 1
ATOM 10148 C CA . GLN B 1 456 ? 150.074 165.954 92.441 1.00 64.74 456 GLN B CA 1
ATOM 10149 C C . GLN B 1 456 ? 151.158 164.947 92.799 1.00 64.74 456 GLN B C 1
ATOM 10150 O O . GLN B 1 456 ? 152.249 165.334 93.229 1.00 64.74 456 GLN B O 1
ATOM 10156 N N . ASP B 1 457 ? 150.868 163.664 92.606 1.00 77.94 457 ASP B N 1
ATOM 10157 C CA . ASP B 1 457 ? 151.833 162.633 92.956 1.00 77.94 457 ASP B CA 1
ATOM 10158 C C . ASP B 1 457 ? 153.130 162.852 92.188 1.00 77.94 457 ASP B C 1
ATOM 10159 O O . ASP B 1 457 ? 153.118 163.096 90.979 1.00 77.94 457 ASP B O 1
ATOM 10164 N N . ARG B 1 458 ? 154.254 162.774 92.901 1.00 93.02 458 ARG B N 1
ATOM 10165 C CA . ARG B 1 458 ? 155.542 163.094 92.296 1.00 93.02 458 ARG B CA 1
ATOM 10166 C C . ARG B 1 458 ? 156.059 161.977 91.401 1.00 93.02 458 ARG B C 1
ATOM 10167 O O . ARG B 1 458 ? 156.663 162.256 90.360 1.00 93.02 458 ARG B O 1
ATOM 10175 N N . VAL B 1 459 ? 155.825 160.721 91.774 1.00 86.18 459 VAL B N 1
ATOM 10176 C CA . VAL B 1 459 ? 156.462 159.608 91.073 1.00 86.18 459 VAL B CA 1
ATOM 10177 C C . VAL B 1 459 ? 155.891 159.458 89.667 1.00 86.18 459 VAL B C 1
ATOM 10178 O O . VAL B 1 459 ? 156.618 159.574 88.674 1.00 86.18 459 VAL B O 1
ATOM 10182 N N . SER B 1 460 ? 154.584 159.212 89.555 1.00 82.96 460 SER B N 1
ATOM 10183 C CA . SER B 1 460 ? 153.943 158.965 88.269 1.00 82.96 460 SER B CA 1
ATOM 10184 C C . SER B 1 460 ? 153.149 160.203 87.871 1.00 82.96 460 SER B C 1
ATOM 10185 O O . SER B 1 460 ? 152.108 160.499 88.465 1.00 82.96 460 SER B O 1
ATOM 10188 N N . LYS B 1 461 ? 153.630 160.908 86.854 1.00 77.91 461 LYS B N 1
ATOM 10189 C CA . LYS B 1 461 ? 152.977 162.135 86.428 1.00 77.91 461 LYS B CA 1
ATOM 10190 C C . LYS B 1 461 ? 151.578 161.836 85.903 1.00 77.91 461 LYS B C 1
ATOM 10191 O O . LYS B 1 461 ? 151.322 160.791 85.301 1.00 77.91 461 LYS B O 1
ATOM 10197 N N . GLY B 1 462 ? 150.664 162.770 86.146 1.00 68.70 462 GLY B N 1
ATOM 10198 C CA . GLY B 1 462 ? 149.298 162.630 85.695 1.00 68.70 462 GLY B CA 1
ATOM 10199 C C . GLY B 1 462 ? 148.334 162.056 86.708 1.00 68.70 462 GLY B C 1
ATOM 10200 O O . GLY B 1 462 ? 147.221 161.677 86.327 1.00 68.70 462 GLY B O 1
ATOM 10201 N N . CYS B 1 463 ? 148.716 161.974 87.978 1.00 57.15 463 CYS B N 1
ATOM 10202 C CA . CYS B 1 463 ? 147.848 161.466 89.030 1.00 57.15 463 CYS B CA 1
ATOM 10203 C C . CYS B 1 463 ? 147.688 162.525 90.108 1.00 57.15 463 CYS B C 1
ATOM 10204 O O . CYS B 1 463 ? 148.673 163.137 90.531 1.00 57.15 463 CYS B O 1
ATOM 10207 N N . TYR B 1 464 ? 146.449 162.736 90.548 1.00 54.04 464 TYR B N 1
ATOM 10208 C CA . TYR B 1 464 ? 146.134 163.645 91.639 1.00 54.04 464 TYR B CA 1
ATOM 10209 C C . TYR B 1 464 ? 145.280 162.912 92.660 1.00 54.04 464 TYR B C 1
ATOM 10210 O O . TYR B 1 464 ? 144.923 161.748 92.475 1.00 54.04 464 TYR B O 1
ATOM 10219 N N . SER B 1 465 ? 144.963 163.599 93.751 1.00 45.11 465 SER B N 1
ATOM 10220 C CA . SER B 1 465 ? 144.118 163.020 94.783 1.00 45.11 465 SER B CA 1
ATOM 10221 C C . SER B 1 465 ? 143.897 164.049 95.880 1.00 45.11 465 SER B C 1
ATOM 10222 O O . SER B 1 465 ? 144.586 165.069 95.949 1.00 45.11 465 SER B O 1
ATOM 10225 N N . PHE B 1 466 ? 142.922 163.767 96.738 1.00 53.38 466 PHE B N 1
ATOM 10226 C CA . PHE B 1 466 ? 142.578 164.687 97.808 1.00 53.38 466 PHE B CA 1
ATOM 10227 C C . PHE B 1 466 ? 143.501 164.494 99.004 1.00 53.38 466 PHE B C 1
ATOM 10228 O O . PHE B 1 466 ? 144.079 163.427 99.215 1.00 53.38 466 PHE B O 1
ATOM 10236 N N . ILE B 1 467 ? 143.619 165.552 99.807 1.00 61.89 467 ILE B N 1
ATOM 10237 C CA . ILE B 1 467 ? 144.591 165.568 100.895 1.00 61.89 467 ILE B CA 1
ATOM 10238 C C . ILE B 1 467 ? 144.410 164.372 101.812 1.00 61.89 467 ILE B C 1
ATOM 10239 O O . ILE B 1 467 ? 145.358 163.937 102.474 1.00 61.89 467 ILE B O 1
ATOM 10244 N N . HIS B 1 468 ? 143.207 163.824 101.876 1.00 61.89 468 HIS B N 1
ATOM 10245 C CA . HIS B 1 468 ? 142.928 162.687 102.739 1.00 61.89 468 HIS B CA 1
ATOM 10246 C C . HIS B 1 468 ? 141.579 162.119 102.326 1.00 61.89 468 HIS B C 1
ATOM 10247 O O . HIS B 1 468 ? 140.958 162.582 101.369 1.00 61.89 468 HIS B O 1
ATOM 10254 N N . LEU B 1 469 ? 141.145 161.079 103.031 1.00 48.13 469 LEU B N 1
ATOM 10255 C CA . LEU B 1 469 ? 139.811 160.553 102.783 1.00 48.13 469 LEU B CA 1
ATOM 10256 C C . LEU B 1 469 ? 138.746 161.460 103.387 1.00 48.13 469 LEU B C 1
ATOM 10257 O O . LEU B 1 469 ? 137.739 161.765 102.736 1.00 48.13 469 LEU B O 1
ATOM 10262 N N . SER B 1 470 ? 138.965 161.927 104.619 1.00 48.85 470 SER B N 1
ATOM 10263 C CA . SER B 1 470 ? 137.921 162.664 105.320 1.00 48.85 470 SER B CA 1
ATOM 10264 C C . SER B 1 470 ? 137.581 163.958 104.597 1.00 48.85 470 SER B C 1
ATOM 10265 O O . SER B 1 470 ? 136.412 164.352 104.537 1.00 48.85 470 SER B O 1
ATOM 10268 N N . PHE B 1 471 ? 138.585 164.647 104.063 1.00 61.89 471 PHE B N 1
ATOM 10269 C CA . PHE B 1 471 ? 138.299 165.865 103.318 1.00 61.89 471 PHE B CA 1
ATOM 10270 C C . PHE B 1 471 ? 137.444 165.565 102.095 1.00 61.89 471 PHE B C 1
ATOM 10271 O O . PHE B 1 471 ? 136.545 166.342 101.748 1.00 61.89 471 PHE B O 1
ATOM 10279 N N . GLN B 1 472 ? 137.697 164.438 101.430 1.00 52.83 472 GLN B N 1
ATOM 10280 C CA . GLN B 1 472 ? 136.851 164.049 100.307 1.00 52.83 472 GLN B CA 1
ATOM 10281 C C . GLN B 1 472 ? 135.422 163.794 100.762 1.00 52.83 472 GLN B C 1
ATOM 10282 O O . GLN B 1 472 ? 134.468 164.197 100.088 1.00 52.83 472 GLN B O 1
ATOM 10288 N N . GLN B 1 473 ? 135.249 163.125 101.896 1.00 61.89 473 GLN B N 1
ATOM 10289 C CA . GLN B 1 473 ? 133.898 162.882 102.384 1.00 61.89 473 GLN B CA 1
ATOM 10290 C C . GLN B 1 473 ? 133.175 164.195 102.669 1.00 61.89 473 GLN B C 1
ATOM 10291 O O . GLN B 1 473 ? 132.014 164.382 102.282 1.00 61.89 473 GLN B O 1
ATOM 10297 N N . PHE B 1 474 ? 133.850 165.120 103.343 1.00 61.89 474 PHE B N 1
ATOM 10298 C CA . PHE B 1 474 ? 133.230 166.400 103.664 1.00 61.89 474 PHE B CA 1
ATOM 10299 C C . PHE B 1 474 ? 132.821 167.138 102.397 1.00 61.89 474 PHE B C 1
ATOM 10300 O O . PHE B 1 474 ? 131.682 167.613 102.275 1.00 61.89 474 PHE B O 1
ATOM 10308 N N . LEU B 1 475 ? 133.728 167.226 101.427 1.00 61.89 475 LEU B N 1
ATOM 10309 C CA . LEU B 1 475 ? 133.373 167.903 100.189 1.00 61.89 475 LEU B CA 1
ATOM 10310 C C . LEU B 1 475 ? 132.200 167.219 99.505 1.00 61.89 475 LEU B C 1
ATOM 10311 O O . LEU B 1 475 ? 131.346 167.894 98.923 1.00 61.89 475 LEU B O 1
ATOM 10316 N N . THR B 1 476 ? 132.129 165.888 99.561 1.00 50.75 476 THR B N 1
ATOM 10317 C CA . THR B 1 476 ? 130.976 165.212 98.978 1.00 50.75 476 THR B CA 1
ATOM 10318 C C . THR B 1 476 ? 129.693 165.668 99.653 1.00 50.75 476 THR B C 1
ATOM 10319 O O . THR B 1 476 ? 128.716 166.007 98.980 1.00 50.75 476 THR B O 1
ATOM 10323 N N . ALA B 1 477 ? 129.689 165.721 100.985 1.00 47.81 477 ALA B N 1
ATOM 10324 C CA . ALA B 1 477 ? 128.481 166.155 101.685 1.00 47.81 477 ALA B CA 1
ATOM 10325 C C . ALA B 1 477 ? 128.066 167.548 101.234 1.00 47.81 477 ALA B C 1
ATOM 10326 O O . ALA B 1 477 ? 126.869 167.832 101.061 1.00 47.81 477 ALA B O 1
ATOM 10328 N N . LEU B 1 478 ? 129.045 168.430 101.028 1.00 55.53 478 LEU B N 1
ATOM 10329 C CA . LEU B 1 478 ? 128.712 169.773 100.561 1.00 55.53 478 LEU B CA 1
ATOM 10330 C C . LEU B 1 478 ? 127.930 169.726 99.256 1.00 55.53 478 LEU B C 1
ATOM 10331 O O . LEU B 1 478 ? 127.133 170.626 98.974 1.00 55.53 478 LEU B O 1
ATOM 10336 N N . PHE B 1 479 ? 128.157 168.704 98.429 1.00 53.06 479 PHE B N 1
ATOM 10337 C CA . PHE B 1 479 ? 127.347 168.574 97.224 1.00 53.06 479 PHE B CA 1
ATOM 10338 C C . PHE B 1 479 ? 125.895 168.302 97.570 1.00 53.06 479 PHE B C 1
ATOM 10339 O O . PHE B 1 479 ? 124.985 168.847 96.937 1.00 53.06 479 PHE B O 1
ATOM 10347 N N . TYR B 1 480 ? 125.655 167.439 98.555 1.00 50.87 480 TYR B N 1
ATOM 10348 C CA . TYR B 1 480 ? 124.283 167.115 98.921 1.00 50.87 480 TYR B CA 1
ATOM 10349 C C . TYR B 1 480 ? 123.555 168.343 99.439 1.00 50.87 480 TYR B C 1
ATOM 10350 O O . TYR B 1 480 ? 122.417 168.615 99.042 1.00 50.87 480 TYR B O 1
ATOM 10359 N N . ALA B 1 481 ? 124.199 169.114 100.317 1.00 55.83 481 ALA B N 1
ATOM 10360 C CA . ALA B 1 481 ? 123.473 170.234 100.911 1.00 55.83 481 ALA B CA 1
ATOM 10361 C C . ALA B 1 481 ? 12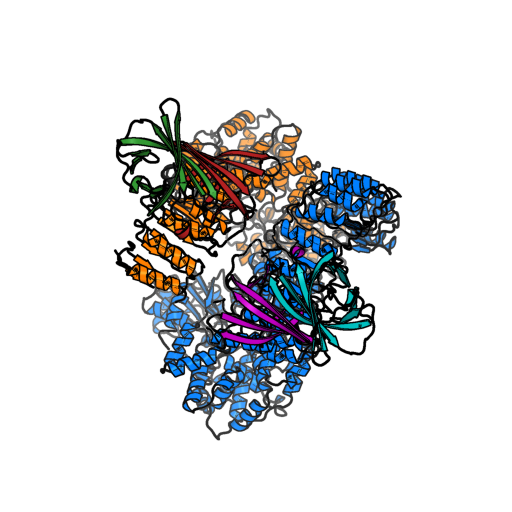3.182 171.316 99.880 1.00 55.83 481 ALA B C 1
ATOM 10362 O O . ALA B 1 481 ? 122.092 171.897 99.878 1.00 55.83 481 ALA B O 1
ATOM 10364 N N . LEU B 1 482 ? 124.130 171.591 98.988 1.00 63.24 482 LEU B N 1
ATOM 10365 C CA . LEU B 1 482 ? 124.024 172.755 98.118 1.00 63.24 482 LEU B CA 1
ATOM 10366 C C . LEU B 1 482 ? 122.745 172.714 97.289 1.00 63.24 482 LEU B C 1
ATOM 10367 O O . LEU B 1 482 ? 122.221 171.648 96.957 1.00 63.24 482 LEU B O 1
ATOM 10372 N N . GLU B 1 483 ? 122.241 173.903 96.969 1.00 79.95 483 GLU B N 1
ATOM 10373 C CA . GLU B 1 483 ? 120.991 174.030 96.235 1.00 79.95 483 GLU B CA 1
ATOM 10374 C C . GLU B 1 483 ? 121.191 173.692 94.765 1.00 79.95 483 GLU B C 1
ATOM 10375 O O . GLU B 1 483 ? 122.221 174.019 94.170 1.00 79.95 483 GLU B O 1
ATOM 10381 N N . LYS B 1 484 ? 120.190 173.044 94.178 1.00 88.23 484 LYS B N 1
ATOM 10382 C CA . LYS B 1 484 ? 120.222 172.723 92.762 1.00 88.23 484 LYS B CA 1
ATOM 10383 C C . LYS B 1 484 ? 119.771 173.924 91.936 1.00 88.23 484 LYS B C 1
ATOM 10384 O O . LYS B 1 484 ? 119.373 174.966 92.463 1.00 88.23 484 LYS B O 1
ATOM 10390 N N . GLU B 1 485 ? 119.839 173.766 90.620 1.00 99.58 485 GLU B N 1
ATOM 10391 C CA . GLU B 1 485 ? 119.436 174.821 89.699 1.00 99.58 485 GLU B CA 1
ATOM 10392 C C . GLU B 1 485 ? 118.139 174.454 88.985 1.00 99.58 485 GLU B C 1
ATOM 10393 O O . GLU B 1 485 ? 117.928 173.300 88.614 1.00 99.58 485 GLU B O 1
ATOM 10399 N N . TRP B 1 495 ? 124.683 162.788 86.581 1.00 70.39 495 TRP B N 1
ATOM 10400 C CA . TRP B 1 495 ? 125.836 161.945 86.871 1.00 70.39 495 TRP B CA 1
ATOM 10401 C C . TRP B 1 495 ? 125.466 160.860 87.873 1.00 70.39 495 TRP B C 1
ATOM 10402 O O . TRP B 1 495 ? 124.421 160.932 88.516 1.00 70.39 495 TRP B O 1
ATOM 10413 N N . ASP B 1 496 ? 126.335 159.860 88.013 1.00 71.25 496 ASP B N 1
ATOM 10414 C CA . ASP B 1 496 ? 126.022 158.691 88.827 1.00 71.25 496 ASP B CA 1
ATOM 10415 C C . ASP B 1 496 ? 126.071 159.009 90.317 1.00 71.25 496 ASP B C 1
ATOM 10416 O O . ASP B 1 496 ? 126.905 158.465 91.046 1.00 71.25 496 ASP B O 1
ATOM 10421 N N . ILE B 1 497 ? 125.168 159.868 90.779 1.00 63.58 497 ILE B N 1
ATOM 10422 C CA . ILE B 1 497 ? 125.062 160.237 92.186 1.00 63.58 497 ILE B CA 1
ATOM 10423 C C . ILE B 1 497 ? 123.660 159.876 92.652 1.00 63.58 497 ILE B C 1
ATOM 10424 O O . ILE B 1 497 ? 122.669 160.294 92.040 1.00 63.58 497 ILE B O 1
ATOM 10429 N N . GLY B 1 498 ? 123.573 159.117 93.740 1.00 61.63 498 GLY B N 1
ATOM 10430 C CA . GLY B 1 498 ? 122.288 158.670 94.237 1.00 61.63 498 GLY B CA 1
ATOM 10431 C C . GLY B 1 498 ? 121.539 159.756 94.988 1.00 61.63 498 GLY B C 1
ATOM 10432 O O . GLY B 1 498 ? 121.964 160.907 95.092 1.00 61.63 498 GLY B O 1
ATOM 10433 N N . ASP B 1 499 ? 120.381 159.372 95.515 1.00 59.57 499 ASP B N 1
ATOM 10434 C CA . ASP B 1 499 ? 119.562 160.279 96.302 1.00 59.57 499 ASP B CA 1
ATOM 10435 C C . ASP B 1 499 ? 119.794 160.049 97.794 1.00 59.57 499 ASP B C 1
ATOM 10436 O O . ASP B 1 499 ? 120.440 159.087 98.214 1.00 59.57 499 ASP B O 1
ATOM 10441 N N . VAL B 1 500 ? 119.232 160.949 98.602 1.00 55.40 500 VAL B N 1
ATOM 10442 C CA . VAL B 1 500 ? 119.459 160.898 100.042 1.00 55.40 500 VAL B CA 1
ATOM 10443 C C . VAL B 1 500 ? 118.965 159.578 100.616 1.00 55.40 500 VAL B C 1
ATOM 10444 O O . VAL B 1 500 ? 119.621 158.972 101.474 1.00 55.40 500 VAL B O 1
ATOM 10448 N N . GLN B 1 501 ? 117.801 159.111 100.160 1.00 62.16 501 GLN B N 1
ATOM 10449 C CA . GLN B 1 501 ? 117.274 157.845 100.663 1.00 62.16 501 GLN B CA 1
ATOM 10450 C C . GLN B 1 501 ? 118.223 156.699 100.343 1.00 62.16 501 GLN B C 1
ATOM 10451 O O . GLN B 1 501 ? 118.438 155.808 101.174 1.00 62.16 501 GLN B O 1
ATOM 10457 N N . LYS B 1 502 ? 118.792 156.699 99.139 1.00 59.53 502 LYS B N 1
ATOM 10458 C CA . L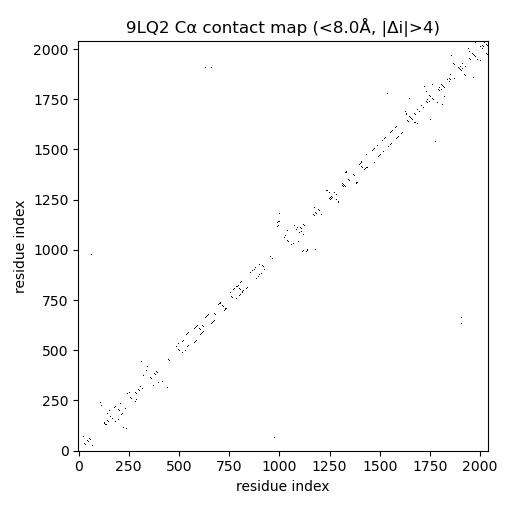YS B 1 502 ? 119.790 155.693 98.802 1.00 59.53 502 LYS B CA 1
ATOM 10459 C C . LYS B 1 502 ? 121.031 155.845 99.673 1.00 59.53 502 LYS B C 1
ATOM 10460 O O . LYS B 1 502 ? 121.602 154.847 100.126 1.00 59.53 502 LYS B O 1
ATOM 10466 N N . LEU B 1 503 ? 121.458 157.084 99.927 1.00 50.20 503 LEU B N 1
ATOM 10467 C CA . LEU B 1 503 ? 122.664 157.301 100.720 1.00 50.20 503 LEU B CA 1
ATOM 10468 C C . LEU B 1 503 ? 122.503 156.758 102.132 1.00 50.20 503 LEU B C 1
ATOM 10469 O O . LEU B 1 503 ? 123.437 156.173 102.689 1.00 50.20 503 LEU B O 1
ATOM 10474 N N . LEU B 1 504 ? 121.335 156.961 102.736 1.00 58.40 504 LEU B N 1
ATOM 10475 C CA . LEU B 1 504 ? 121.106 156.506 104.102 1.00 58.40 504 LEU B CA 1
ATOM 10476 C C . LEU B 1 504 ? 120.605 155.067 104.181 1.00 58.40 504 LEU B C 1
ATOM 10477 O O . LEU B 1 504 ? 120.404 154.561 105.290 1.00 58.40 504 LEU B O 1
ATOM 10482 N N . SER B 1 505 ? 120.401 154.398 103.049 1.00 62.36 505 SER B N 1
ATOM 10483 C CA . SER B 1 505 ? 119.911 153.027 103.078 1.00 62.36 505 SER B CA 1
ATOM 10484 C C . SER B 1 505 ? 120.955 152.098 103.683 1.00 62.36 505 SER B C 1
ATOM 10485 O O . SER B 1 505 ? 122.151 152.215 103.407 1.00 62.36 505 SER B O 1
ATOM 10488 N N . GLY B 1 506 ? 120.491 151.158 104.508 1.00 65.63 506 GLY B N 1
ATOM 10489 C CA . GLY B 1 506 ? 121.413 150.256 105.182 1.00 65.63 506 GLY B CA 1
ATOM 10490 C C . GLY B 1 506 ? 122.161 149.350 104.223 1.00 65.63 506 GLY B C 1
ATOM 10491 O O . GLY B 1 506 ? 123.335 149.035 104.438 1.00 65.63 506 GLY B O 1
ATOM 10492 N N . GLU B 1 507 ? 121.491 148.906 103.160 1.00 70.56 507 GLU B N 1
ATOM 10493 C CA . GLU B 1 507 ? 122.143 148.019 102.204 1.00 70.56 507 GLU B CA 1
ATOM 10494 C C . GLU B 1 507 ? 123.317 148.713 101.525 1.00 70.56 507 GLU B C 1
ATOM 10495 O O . GLU B 1 507 ? 124.391 148.121 101.364 1.00 70.56 507 GLU B O 1
ATOM 10501 N N . GLU B 1 508 ? 123.134 149.974 101.124 1.00 61.80 508 GLU B N 1
ATOM 10502 C CA . GLU B 1 508 ? 124.228 150.718 100.509 1.00 61.80 508 GLU B CA 1
ATOM 10503 C C . GLU B 1 508 ? 125.368 150.934 101.493 1.00 61.80 508 GLU B C 1
ATOM 10504 O O . GLU B 1 508 ? 126.543 150.855 101.116 1.00 61.80 508 GLU B O 1
ATOM 10510 N N . ARG B 1 509 ? 125.045 151.220 102.754 1.00 63.83 509 ARG B N 1
ATOM 10511 C CA . ARG B 1 509 ? 126.085 151.362 103.766 1.00 63.83 509 ARG B CA 1
ATOM 10512 C C . ARG B 1 509 ? 126.897 150.080 103.892 1.00 63.83 509 ARG B C 1
ATOM 10513 O O . ARG B 1 509 ? 128.132 150.113 103.911 1.00 63.83 509 ARG B O 1
ATOM 10521 N N . LEU B 1 510 ? 126.218 148.935 103.975 1.00 69.37 510 LEU B N 1
ATOM 10522 C CA . LEU B 1 510 ? 126.934 147.671 104.111 1.00 69.37 510 LEU B CA 1
ATOM 10523 C C . LEU B 1 510 ? 127.777 147.380 102.876 1.00 69.37 510 LEU B C 1
ATOM 10524 O O . LEU B 1 510 ? 128.893 146.861 102.986 1.00 69.37 510 LEU B O 1
ATOM 10529 N N . LYS B 1 511 ? 127.256 147.694 101.690 1.00 67.73 511 LYS B N 1
ATOM 10530 C CA . LYS B 1 511 ? 128.022 147.460 100.471 1.00 67.73 511 LYS B CA 1
ATOM 10531 C C . LYS B 1 511 ? 129.279 148.321 100.428 1.00 67.73 511 LYS B C 1
ATOM 10532 O O . LYS B 1 511 ? 130.352 147.838 100.050 1.00 67.73 511 LYS B O 1
ATOM 10538 N N . ASN B 1 512 ? 129.169 149.595 100.808 1.00 54.98 512 ASN B N 1
ATOM 10539 C CA . ASN B 1 512 ? 130.258 150.564 100.679 1.00 54.98 512 ASN B CA 1
ATOM 10540 C C . ASN B 1 512 ? 130.414 151.330 101.985 1.00 54.98 512 ASN B C 1
ATOM 10541 O O . ASN B 1 512 ? 129.848 152.419 102.146 1.00 54.98 512 ASN B O 1
ATOM 10546 N N . PRO B 1 513 ? 131.191 150.807 102.936 1.00 53.82 513 PRO B N 1
ATOM 10547 C CA . PRO B 1 513 ? 131.236 151.429 104.270 1.00 53.82 513 PRO B CA 1
ATOM 10548 C C . PRO B 1 513 ? 131.737 152.863 104.276 1.00 53.82 513 PRO B C 1
ATOM 10549 O O . PRO B 1 513 ? 131.480 153.583 105.247 1.00 53.82 513 PRO B O 1
ATOM 10553 N N . ASP B 1 514 ? 132.436 153.308 103.233 1.00 55.21 514 ASP B N 1
ATOM 10554 C CA . ASP B 1 514 ? 133.005 154.650 103.240 1.00 55.21 514 ASP B CA 1
ATOM 10555 C C . ASP B 1 514 ? 131.950 155.745 103.203 1.00 55.21 514 ASP B C 1
ATOM 10556 O O . ASP B 1 514 ? 132.302 156.916 103.370 1.00 55.21 514 ASP B O 1
ATOM 10561 N N . LEU B 1 515 ? 130.685 155.409 102.961 1.00 49.37 515 LEU B N 1
ATOM 10562 C CA . LEU B 1 515 ? 129.631 156.413 102.930 1.00 49.37 515 LEU B CA 1
ATOM 10563 C C . LEU B 1 515 ? 129.094 156.753 104.311 1.00 49.37 515 LEU B C 1
ATOM 10564 O O . LEU B 1 515 ? 128.215 157.613 104.417 1.00 49.37 515 LEU B O 1
ATOM 10569 N N . ILE B 1 516 ? 129.583 156.104 105.367 1.00 51.08 516 ILE B N 1
ATOM 10570 C CA . ILE B 1 516 ? 129.046 156.360 106.700 1.00 51.08 516 ILE B CA 1
ATOM 10571 C C . ILE B 1 516 ? 129.379 157.778 107.147 1.00 51.08 516 ILE B C 1
ATOM 10572 O O . ILE B 1 516 ? 128.505 158.527 107.595 1.00 51.08 516 ILE B O 1
ATOM 10577 N N . GLN B 1 517 ? 130.646 158.173 107.018 1.00 45.89 517 GLN B N 1
ATOM 10578 C CA . GLN B 1 517 ? 131.073 159.473 107.527 1.00 45.89 517 GLN B CA 1
ATOM 10579 C C . GLN B 1 517 ? 130.350 160.616 106.827 1.00 45.89 517 GLN B C 1
ATOM 10580 O O . GLN B 1 517 ? 130.164 161.691 107.418 1.00 45.89 517 GLN B O 1
ATOM 10586 N N . VAL B 1 518 ? 129.948 160.419 105.569 1.00 50.86 518 VAL B N 1
ATOM 10587 C CA . VAL B 1 518 ? 129.213 161.473 104.884 1.00 50.86 518 VAL B CA 1
ATOM 10588 C C . VAL B 1 518 ? 127.912 161.745 105.611 1.00 50.86 518 VAL B C 1
ATOM 10589 O O . VAL B 1 518 ? 127.406 162.868 105.583 1.00 50.86 518 VAL B O 1
ATOM 10593 N N . GLY B 1 519 ? 127.351 160.739 106.283 1.00 49.74 519 GLY B N 1
ATOM 10594 C CA . GLY B 1 519 ? 126.134 160.970 107.043 1.00 49.74 519 GLY B CA 1
ATOM 10595 C C . GLY B 1 519 ? 126.342 161.944 108.186 1.00 49.74 519 GLY B C 1
ATOM 10596 O O . GLY B 1 519 ? 125.571 162.890 108.362 1.00 49.74 519 GLY B O 1
ATOM 10597 N N . HIS B 1 520 ? 127.398 161.734 108.974 1.00 61.89 520 HIS B N 1
ATOM 10598 C CA . HIS B 1 520 ? 127.676 162.649 110.076 1.00 61.89 520 HIS B CA 1
ATOM 10599 C C . HIS B 1 520 ? 127.984 164.041 109.557 1.00 61.89 520 HIS B C 1
ATOM 10600 O O . HIS B 1 520 ? 127.541 165.038 110.135 1.00 61.89 520 HIS B O 1
ATOM 10607 N N . PHE B 1 521 ? 128.752 164.136 108.474 1.00 56.64 521 PHE B N 1
ATOM 10608 C CA . PHE B 1 521 ? 129.050 165.457 107.931 1.00 56.64 521 PHE B CA 1
ATOM 10609 C C . PHE B 1 521 ? 127.784 166.137 107.427 1.00 56.64 521 PHE B C 1
ATOM 10610 O O . PHE B 1 521 ? 127.605 167.348 107.607 1.00 56.64 521 PHE B O 1
ATOM 10618 N N . LEU B 1 522 ? 126.889 165.376 106.799 1.00 48.56 522 LEU B N 1
ATOM 10619 C CA . LEU B 1 522 ? 125.621 165.935 106.354 1.00 48.56 522 LEU B CA 1
ATOM 10620 C C . LEU B 1 522 ? 124.822 166.468 107.530 1.00 48.56 522 LEU B C 1
ATOM 10621 O O . LEU B 1 522 ? 124.277 167.574 107.468 1.00 48.56 522 LEU B O 1
ATOM 10626 N N . PHE B 1 523 ? 124.751 165.699 108.618 1.00 51.07 523 PHE B N 1
ATOM 10627 C CA . PHE B 1 523 ? 124.061 166.181 109.810 1.00 51.07 523 PHE B CA 1
ATOM 10628 C C . PHE B 1 523 ? 124.687 167.475 110.298 1.00 51.07 523 PHE B C 1
ATOM 10629 O O . PHE B 1 523 ? 123.990 168.460 110.563 1.00 51.07 523 PHE B O 1
ATOM 10637 N N . GLY B 1 524 ? 126.011 167.499 110.399 1.00 47.76 524 GLY B N 1
ATOM 10638 C CA . GLY B 1 524 ? 126.675 168.685 110.900 1.00 47.76 524 GLY B CA 1
ATOM 10639 C C . GLY B 1 524 ? 126.374 169.908 110.062 1.00 47.76 524 GLY B C 1
ATOM 10640 O O . GLY B 1 524 ? 126.217 171.009 110.589 1.00 47.76 524 GLY B O 1
ATOM 10641 N N . LEU B 1 525 ? 126.279 169.734 108.747 1.00 48.76 525 LEU B N 1
ATOM 10642 C CA . LEU B 1 525 ? 126.027 170.882 107.886 1.00 48.76 525 LEU B CA 1
ATOM 10643 C C . LEU B 1 525 ? 124.599 171.397 107.989 1.00 48.76 525 LEU B C 1
ATOM 10644 O O . LEU B 1 525 ? 124.283 172.415 107.367 1.00 48.76 525 LEU B O 1
ATOM 10649 N N . ALA B 1 526 ? 123.728 170.727 108.744 1.00 52.82 526 ALA B N 1
ATOM 10650 C CA . ALA B 1 526 ? 122.340 171.163 108.828 1.00 52.82 526 ALA B CA 1
ATOM 10651 C C . ALA B 1 526 ? 122.176 172.452 109.617 1.00 52.82 526 ALA B C 1
ATOM 10652 O O . ALA B 1 526 ? 121.154 173.126 109.465 1.00 52.82 526 ALA B O 1
ATOM 10654 N N . ASN B 1 527 ? 123.150 172.813 110.444 1.00 53.40 527 ASN B N 1
ATOM 10655 C CA . ASN B 1 527 ? 123.003 173.979 111.303 1.00 53.40 527 ASN B CA 1
ATOM 10656 C C . ASN B 1 527 ? 122.801 175.237 110.472 1.00 53.40 527 ASN B C 1
ATOM 10657 O O . ASN B 1 527 ? 123.333 175.366 109.369 1.00 53.40 527 ASN B O 1
ATOM 10662 N N . GLU B 1 528 ? 122.008 176.166 111.005 1.00 60.26 528 GLU B N 1
ATOM 10663 C CA . GLU B 1 528 ? 121.729 177.399 110.280 1.00 60.26 528 GLU B CA 1
ATOM 10664 C C . GLU B 1 528 ? 122.890 178.382 110.366 1.00 60.26 528 GLU B C 1
ATOM 10665 O O . GLU B 1 528 ? 123.163 179.109 109.405 1.00 60.26 528 GLU B O 1
ATOM 10671 N N . LYS B 1 529 ? 123.576 178.432 111.508 1.00 56.58 529 LYS B N 1
ATOM 10672 C CA . LYS B 1 529 ? 124.692 179.361 111.655 1.00 56.58 529 LYS B CA 1
ATOM 10673 C C . LYS B 1 529 ? 125.810 179.035 110.673 1.00 56.58 529 LYS B C 1
ATOM 10674 O O . LYS B 1 529 ? 126.361 179.928 110.019 1.00 56.58 529 LYS B O 1
ATOM 10680 N N . ARG B 1 530 ? 126.161 177.752 110.556 1.00 50.97 530 ARG B N 1
ATOM 10681 C CA . ARG B 1 530 ? 127.209 177.355 109.622 1.00 50.97 530 ARG B CA 1
ATOM 10682 C C . ARG B 1 530 ? 126.806 177.654 108.186 1.00 50.97 530 ARG B C 1
ATOM 10683 O O . ARG B 1 530 ? 127.625 178.121 107.385 1.00 50.97 530 ARG B O 1
ATOM 10691 N N . ALA B 1 531 ? 125.549 177.382 107.837 1.00 57.30 531 ALA B N 1
ATOM 10692 C CA . ALA B 1 531 ? 125.084 177.686 106.491 1.00 57.30 531 ALA B CA 1
ATOM 10693 C C . ALA B 1 531 ? 125.168 179.177 106.211 1.00 57.30 531 ALA B C 1
ATOM 10694 O O . ALA B 1 531 ? 125.563 179.587 105.116 1.00 57.30 531 ALA B O 1
ATOM 10696 N N . LYS B 1 532 ? 124.796 180.007 107.187 1.00 62.46 532 LYS B N 1
ATOM 10697 C CA . LYS B 1 532 ? 124.895 181.451 106.999 1.00 62.46 532 LYS B CA 1
ATOM 10698 C C . LYS B 1 532 ? 126.343 181.883 106.813 1.00 62.46 532 LYS B C 1
ATOM 10699 O O . LYS B 1 532 ? 126.644 182.730 105.963 1.00 62.46 532 LYS B O 1
ATOM 10705 N N . GLU B 1 533 ? 127.253 181.321 107.610 1.00 60.70 533 GLU B N 1
ATOM 10706 C CA . GLU B 1 533 ? 128.669 181.643 107.464 1.00 60.70 533 GLU B CA 1
ATOM 10707 C C . GLU B 1 533 ? 129.157 181.297 106.066 1.00 60.70 533 GLU B C 1
ATOM 10708 O O . GLU B 1 533 ? 129.829 182.100 105.409 1.00 60.70 533 GLU B O 1
ATOM 10714 N N . LEU B 1 534 ? 128.821 180.097 105.593 1.00 63.46 534 LEU B N 1
ATOM 10715 C CA . LEU B 1 534 ? 129.258 179.680 104.267 1.00 63.46 534 LEU B CA 1
ATOM 10716 C C . LEU B 1 534 ? 128.652 180.570 103.189 1.00 63.46 534 LEU B C 1
ATOM 10717 O O . LEU B 1 534 ? 129.323 180.923 102.211 1.00 63.46 534 LEU B O 1
ATOM 10722 N N . GLU B 1 535 ? 127.379 180.939 103.349 1.00 76.82 535 GLU B N 1
ATOM 10723 C CA . GLU B 1 535 ? 126.726 181.804 102.373 1.00 76.82 535 GLU B CA 1
ATOM 10724 C C . GLU B 1 535 ? 127.409 183.162 102.307 1.00 76.82 535 GLU B C 1
ATOM 10725 O O . GLU B 1 535 ? 127.679 183.678 101.217 1.00 76.82 535 GLU B O 1
ATOM 10731 N N . ALA B 1 536 ? 127.703 183.753 103.464 1.00 78.95 536 ALA B N 1
ATOM 10732 C CA . ALA B 1 536 ? 128.387 185.039 103.476 1.00 78.95 536 ALA B CA 1
ATOM 10733 C C . ALA B 1 536 ? 129.795 184.924 102.910 1.00 78.95 536 ALA B C 1
ATOM 10734 O O . ALA B 1 536 ? 130.291 185.869 102.287 1.00 78.95 536 ALA B O 1
ATOM 10736 N N . THR B 1 537 ? 130.451 183.781 103.114 1.00 71.40 537 THR B N 1
ATOM 10737 C CA . THR B 1 537 ? 131.815 183.622 102.625 1.00 71.40 537 THR B CA 1
ATOM 10738 C C . THR B 1 537 ? 131.845 183.488 101.107 1.00 71.40 537 THR B C 1
ATOM 10739 O O . THR B 1 537 ? 132.460 184.306 100.414 1.00 71.40 537 THR B O 1
ATOM 10743 N N . PHE B 1 538 ? 131.179 182.465 100.571 1.00 72.41 538 PHE B N 1
ATOM 10744 C CA . PHE B 1 538 ? 131.250 182.145 99.151 1.00 72.41 538 PHE B CA 1
ATOM 10745 C C . PHE B 1 538 ? 130.026 182.596 98.367 1.00 72.41 538 PHE B C 1
ATOM 10746 O O . PHE B 1 538 ? 129.999 182.431 97.143 1.00 72.41 538 PHE B O 1
ATOM 10754 N N . GLY B 1 539 ? 129.017 183.156 99.027 1.00 81.55 539 GLY B N 1
ATOM 10755 C CA . GLY B 1 539 ? 127.842 183.603 98.309 1.00 81.55 539 GLY B CA 1
ATOM 10756 C C . GLY B 1 539 ? 127.003 182.490 97.728 1.00 81.55 539 GLY B C 1
ATOM 10757 O O . GLY B 1 539 ? 126.237 182.731 96.791 1.00 81.55 539 GLY B O 1
ATOM 10758 N N . CYS B 1 540 ? 127.123 181.274 98.254 1.00 78.07 540 CYS B N 1
ATOM 10759 C CA . CYS B 1 540 ? 126.361 180.146 97.746 1.00 78.07 540 CYS B CA 1
ATOM 10760 C C . CYS B 1 540 ? 124.948 180.167 98.323 1.00 78.07 540 CYS B C 1
ATOM 10761 O O . CYS B 1 540 ? 124.539 181.110 99.003 1.00 78.07 540 CYS B O 1
ATOM 10764 N N . ARG B 1 541 ? 124.185 179.114 98.041 1.00 77.83 541 ARG B N 1
ATOM 10765 C CA . ARG B 1 541 ? 122.816 178.982 98.520 1.00 77.83 541 ARG B CA 1
ATOM 10766 C C . ARG B 1 541 ? 122.599 177.568 99.031 1.00 77.83 541 ARG B C 1
ATOM 10767 O O . ARG B 1 541 ? 122.952 176.599 98.352 1.00 77.83 541 ARG B O 1
ATOM 10775 N N . MET B 1 542 ? 122.007 177.452 100.214 1.00 65.76 542 MET B N 1
ATOM 10776 C CA . MET B 1 542 ? 121.753 176.163 100.839 1.00 65.76 542 MET B CA 1
ATOM 10777 C C . MET B 1 542 ? 120.289 175.782 100.668 1.00 65.76 542 MET B C 1
ATOM 10778 O O . MET B 1 542 ? 119.397 176.626 100.792 1.00 65.76 542 MET B O 1
ATOM 10783 N N . SER B 1 543 ? 120.048 174.513 100.378 1.00 72.94 543 SER B N 1
ATOM 10784 C CA . SER B 1 543 ? 118.689 174.028 100.172 1.00 72.94 543 SER B CA 1
ATOM 10785 C C . SER B 1 543 ? 117.951 173.949 101.503 1.00 72.94 543 SER B C 1
ATOM 10786 O O . SER B 1 543 ? 118.437 173.287 102.429 1.00 72.94 543 SER B O 1
ATOM 10789 N N . PRO B 1 544 ? 116.786 174.587 101.649 1.00 74.10 544 PRO B N 1
ATOM 10790 C CA . PRO B 1 544 ? 116.096 174.550 102.947 1.00 74.10 544 PRO B CA 1
ATOM 10791 C C . PRO B 1 544 ? 115.449 173.214 103.264 1.00 74.10 544 PRO B C 1
ATOM 10792 O O . PRO B 1 544 ? 115.031 173.011 104.411 1.00 74.10 544 PRO B O 1
ATOM 10796 N N . ASP B 1 545 ? 115.351 172.299 102.302 1.00 72.64 545 ASP B N 1
ATOM 10797 C CA . ASP B 1 545 ? 114.691 171.018 102.527 1.00 72.64 545 ASP B CA 1
ATOM 10798 C C . ASP B 1 545 ? 115.599 169.981 103.172 1.00 72.64 545 ASP B C 1
ATOM 10799 O O . ASP B 1 545 ? 115.160 168.844 103.373 1.00 72.64 545 ASP B O 1
ATOM 10804 N N . ILE B 1 546 ? 116.846 170.333 103.489 1.00 65.63 546 ILE B N 1
ATOM 10805 C CA . ILE B 1 546 ? 117.758 169.357 104.078 1.00 65.63 546 ILE B CA 1
ATOM 10806 C C . ILE B 1 546 ? 117.221 168.866 105.418 1.00 65.63 546 ILE B C 1
ATOM 10807 O O . ILE B 1 546 ? 117.289 167.671 105.733 1.00 65.63 546 ILE B O 1
ATOM 10812 N N . LYS B 1 547 ? 116.674 169.774 106.226 1.00 63.53 547 LYS B N 1
ATOM 10813 C CA . LYS B 1 547 ? 116.127 169.374 107.516 1.00 63.53 547 LYS B CA 1
ATOM 10814 C C . LYS B 1 547 ? 115.005 168.359 107.338 1.00 63.53 547 LYS B C 1
ATOM 10815 O O . LYS B 1 547 ? 114.987 167.308 107.992 1.00 63.53 547 LYS B O 1
ATOM 10821 N N . GLN B 1 548 ? 114.055 168.661 106.451 1.00 67.25 548 GLN B N 1
ATOM 10822 C CA . GLN B 1 548 ? 112.927 167.761 106.241 1.00 67.25 548 GLN B CA 1
ATOM 10823 C C . GLN B 1 548 ? 113.391 166.422 105.687 1.00 67.25 548 GLN B C 1
ATOM 10824 O O . GLN B 1 548 ? 112.880 165.368 106.083 1.00 67.25 548 GLN B O 1
ATOM 10830 N N . GLU B 1 549 ? 114.352 166.441 104.763 1.00 64.57 549 GLU B N 1
ATOM 10831 C CA . GLU B 1 549 ? 114.857 165.194 104.202 1.00 64.57 549 GLU B CA 1
ATOM 10832 C C . GLU B 1 549 ? 115.519 164.341 105.274 1.00 64.57 549 GLU B C 1
ATOM 10833 O O . GLU B 1 549 ? 115.327 163.120 105.312 1.00 64.57 549 GLU B O 1
ATOM 10839 N N . LEU B 1 550 ? 116.293 164.965 106.163 1.00 60.93 550 LEU B N 1
ATOM 10840 C CA . LEU B 1 550 ? 116.877 164.225 107.274 1.00 60.93 550 LEU B CA 1
ATOM 10841 C C . LEU B 1 550 ? 115.788 163.615 108.143 1.00 60.93 550 LEU B C 1
ATOM 10842 O O . LEU B 1 550 ? 115.856 162.437 108.511 1.00 60.93 550 LEU B O 1
ATOM 10847 N N . LEU B 1 551 ? 114.761 164.405 108.468 1.00 69.63 551 LEU B N 1
ATOM 10848 C CA . LEU B 1 551 ? 113.724 163.927 109.378 1.00 69.63 551 LEU B CA 1
ATOM 10849 C C . LEU B 1 551 ? 112.896 162.811 108.758 1.00 69.63 551 LEU B C 1
ATOM 10850 O O . LEU B 1 551 ? 112.371 161.958 109.483 1.00 69.63 551 LEU B O 1
ATOM 10855 N N . GLN B 1 552 ? 112.764 162.797 107.431 1.00 80.46 552 GLN B N 1
ATOM 10856 C CA . GLN B 1 552 ? 111.965 161.760 106.786 1.00 80.46 552 GLN B CA 1
ATOM 10857 C C . GLN B 1 552 ? 112.510 160.373 107.102 1.00 80.46 552 GLN B C 1
ATOM 10858 O O . GLN B 1 552 ? 111.742 159.428 107.314 1.00 80.46 552 GLN B O 1
ATOM 10864 N N . CYS B 1 553 ? 113.835 160.233 107.143 1.00 85.82 553 CYS B N 1
ATOM 10865 C CA . CYS B 1 553 ? 114.472 158.963 107.474 1.00 85.82 553 CYS B CA 1
ATOM 10866 C C . CYS B 1 553 ? 114.403 158.631 108.958 1.00 85.82 553 CYS B C 1
ATOM 10867 O O . CYS B 1 553 ? 115.067 157.682 109.390 1.00 85.82 553 CYS B O 1
ATOM 10870 N N . LYS B 1 554 ? 113.621 159.379 109.740 1.00 85.75 554 LYS B N 1
ATOM 10871 C CA . LYS B 1 554 ? 113.563 159.154 111.181 1.00 85.75 554 LYS B CA 1
ATOM 10872 C C . LYS B 1 554 ? 113.102 157.739 111.510 1.00 85.75 554 LYS B C 1
ATOM 10873 O O . LYS B 1 554 ? 113.542 157.151 112.505 1.00 85.75 554 LYS B O 1
ATOM 10879 N N . ALA B 1 555 ? 112.220 157.173 110.682 1.00 99.21 555 ALA B N 1
ATOM 10880 C CA . ALA B 1 555 ? 111.642 155.870 110.994 1.00 99.21 555 ALA B CA 1
ATOM 10881 C C . ALA B 1 555 ? 112.698 154.774 111.049 1.00 99.21 555 ALA B C 1
ATOM 10882 O O . ALA B 1 555 ? 112.520 153.777 111.759 1.00 99.21 555 ALA B O 1
ATOM 10884 N N . HIS B 1 556 ? 113.805 154.939 110.322 1.00 96.95 556 HIS B N 1
ATOM 10885 C CA . HIS B 1 556 ? 114.796 153.872 110.222 1.00 96.95 556 HIS B CA 1
ATOM 10886 C C . HIS B 1 556 ? 115.514 153.616 111.540 1.00 96.95 556 HIS B C 1
ATOM 10887 O O . HIS B 1 556 ? 116.161 152.574 111.687 1.00 96.95 556 HIS B O 1
ATOM 10894 N N . LEU B 1 557 ? 115.406 154.533 112.501 1.00 93.82 557 LEU B N 1
ATOM 10895 C CA . LEU B 1 557 ? 116.289 154.509 113.661 1.00 93.82 557 LEU B CA 1
ATOM 10896 C C . LEU B 1 557 ? 115.752 153.642 114.793 1.00 93.82 557 LEU B C 1
ATOM 10897 O O . LEU B 1 557 ? 116.534 153.164 115.622 1.00 93.82 557 LEU B O 1
ATOM 10902 N N . HIS B 1 558 ? 114.440 153.424 114.849 1.00 103.36 558 HIS B N 1
ATOM 10903 C CA . HIS B 1 558 ? 113.847 152.740 115.991 1.00 103.36 558 HIS B CA 1
ATOM 10904 C C . HIS B 1 558 ? 114.357 151.308 116.096 1.00 103.36 558 HIS B C 1
ATOM 10905 O O . HIS B 1 558 ? 114.244 150.523 115.150 1.00 103.36 558 HIS B O 1
ATOM 10912 N N . ALA B 1 559 ? 114.917 150.971 117.253 1.00 111.68 559 ALA B N 1
ATOM 10913 C CA . ALA B 1 559 ? 115.344 149.610 117.568 1.00 111.68 559 ALA B CA 1
ATOM 10914 C C . ALA B 1 559 ? 114.775 149.112 118.887 1.00 111.68 559 ALA B C 1
ATOM 10915 O O . ALA B 1 559 ? 114.451 147.927 118.998 1.00 111.68 559 ALA B O 1
ATOM 10917 N N . ASN B 1 560 ? 114.654 149.986 119.889 1.00 109.83 560 ASN B N 1
ATOM 10918 C CA . ASN B 1 560 ? 114.001 149.675 121.157 1.00 109.83 560 ASN B CA 1
ATOM 10919 C C . ASN B 1 560 ? 114.429 148.322 121.713 1.00 109.83 560 ASN B C 1
ATOM 10920 O O . ASN B 1 560 ? 113.626 147.619 122.335 1.00 109.83 560 ASN B O 1
ATOM 10925 N N . LYS B 1 561 ? 115.691 147.957 121.509 1.00 110.82 561 LYS B N 1
ATOM 10926 C CA . LYS B 1 561 ? 116.212 146.673 121.962 1.00 110.82 561 LYS B CA 1
ATOM 10927 C C . LYS B 1 561 ? 117.702 146.810 122.252 1.00 110.82 561 LYS B C 1
ATOM 10928 O O . LYS B 1 561 ? 118.276 147.884 122.030 1.00 110.82 561 LYS B O 1
ATOM 10934 N N . PRO B 1 562 ? 118.365 145.764 122.752 1.00 112.50 562 PRO B N 1
ATOM 10935 C CA . PRO B 1 562 ? 119.816 145.870 122.977 1.00 112.50 562 PRO B CA 1
ATOM 10936 C C . PRO B 1 562 ? 120.586 146.263 121.729 1.00 112.50 562 PRO B C 1
ATOM 10937 O O . PRO B 1 562 ? 121.650 146.887 121.834 1.00 112.50 562 PRO B O 1
ATOM 10941 N N . LEU B 1 563 ? 120.074 145.925 120.542 1.00 107.96 563 LEU B N 1
ATOM 10942 C CA . LEU B 1 563 ? 120.688 146.407 119.311 1.00 107.96 563 LEU B CA 1
ATOM 10943 C C . LEU B 1 563 ? 120.737 147.927 119.284 1.00 107.96 563 LEU B C 1
ATOM 10944 O O . LEU B 1 563 ? 121.584 148.512 118.600 1.00 107.96 563 LEU B O 1
ATOM 10949 N N . SER B 1 564 ? 119.840 148.580 120.025 1.00 94.38 564 SER B N 1
ATOM 10950 C CA . SER B 1 564 ? 119.796 150.035 120.036 1.00 94.38 564 SER B CA 1
ATOM 10951 C C . SER B 1 564 ? 121.068 150.646 120.605 1.00 94.38 564 SER B C 1
ATOM 10952 O O . SER B 1 564 ? 121.297 151.844 120.418 1.00 94.38 564 SER B O 1
ATOM 10955 N N . VAL B 1 565 ? 121.901 149.859 121.290 1.00 75.49 565 VAL B N 1
ATOM 10956 C CA . VAL B 1 565 ? 123.126 150.404 121.871 1.00 75.49 565 VAL B CA 1
ATOM 10957 C C . VAL B 1 565 ? 123.946 151.116 120.800 1.00 75.49 565 VAL B C 1
ATOM 10958 O O . VAL B 1 565 ? 124.162 152.332 120.861 1.00 75.49 565 VAL B O 1
ATOM 10962 N N . THR B 1 566 ? 124.402 150.369 119.794 1.00 77.00 566 THR B N 1
ATOM 10963 C CA . THR B 1 566 ? 125.209 150.974 118.738 1.00 77.00 566 THR B CA 1
ATOM 10964 C C . THR B 1 566 ? 124.404 151.993 117.939 1.00 77.00 566 THR B C 1
ATOM 10965 O O . THR B 1 566 ? 124.907 153.076 117.612 1.00 77.00 566 THR B O 1
ATOM 10969 N N . ASP B 1 567 ? 123.155 151.662 117.610 1.00 78.81 567 ASP B N 1
ATOM 10970 C CA . ASP B 1 567 ? 122.319 152.612 116.888 1.00 78.81 567 ASP B CA 1
ATOM 10971 C C . ASP B 1 567 ? 122.103 153.871 117.711 1.00 78.81 567 ASP B C 1
ATOM 10972 O O . ASP B 1 567 ? 122.098 154.984 117.171 1.00 78.81 567 ASP B O 1
ATOM 10977 N N . LEU B 1 568 ? 121.919 153.716 119.023 1.00 61.03 568 LEU B N 1
ATOM 10978 C CA . LEU B 1 568 ? 121.787 154.884 119.884 1.00 61.03 568 LEU B CA 1
ATOM 10979 C C . LEU B 1 568 ? 123.059 155.718 119.862 1.00 61.03 568 LEU B C 1
ATOM 10980 O O . LEU B 1 568 ? 122.999 156.952 119.833 1.00 61.03 568 LEU B O 1
ATOM 10985 N N . LYS B 1 569 ? 124.221 155.065 119.882 1.00 61.64 569 LYS B N 1
ATOM 10986 C CA . LYS B 1 569 ? 125.469 155.812 119.800 1.00 61.64 569 LYS B CA 1
ATOM 10987 C C . LYS B 1 569 ? 125.522 156.624 118.517 1.00 61.64 569 LYS B C 1
ATOM 10988 O O . LYS B 1 569 ? 125.885 157.806 118.532 1.00 61.64 569 LYS B O 1
ATOM 10994 N N . GLU B 1 570 ? 125.152 156.006 117.397 1.00 60.64 570 GLU B N 1
ATOM 10995 C CA . GLU B 1 570 ? 125.202 156.706 116.117 1.00 60.64 570 GLU B CA 1
ATOM 10996 C C . GLU B 1 570 ? 124.238 157.887 116.099 1.00 60.64 570 GLU B C 1
ATOM 10997 O O . GLU B 1 570 ? 124.583 158.982 115.634 1.00 60.64 570 GLU B O 1
ATOM 11003 N N . VAL B 1 571 ? 123.017 157.683 116.594 1.00 59.30 571 VAL B N 1
ATOM 11004 C CA . VAL B 1 571 ? 122.032 158.760 116.588 1.00 59.30 571 VAL B CA 1
ATOM 11005 C C . VAL B 1 571 ? 122.499 159.910 117.468 1.00 59.30 571 VAL B C 1
ATOM 11006 O O . VAL B 1 571 ? 122.375 161.087 117.101 1.00 59.30 571 VAL B O 1
ATOM 11010 N N . LEU B 1 572 ? 123.035 159.594 118.648 1.00 51.50 572 LEU B N 1
ATOM 11011 C CA . LEU B 1 572 ? 123.521 160.641 119.535 1.00 51.50 572 LEU B CA 1
ATOM 11012 C C . LEU B 1 572 ? 124.675 161.400 118.900 1.00 51.50 572 LEU B C 1
ATOM 11013 O O . LEU B 1 572 ? 124.756 162.626 119.017 1.00 51.50 572 LEU B O 1
ATOM 11018 N N . GLY B 1 573 ? 125.582 160.690 118.227 1.00 48.18 573 GLY B N 1
ATOM 11019 C CA . GLY B 1 573 ? 126.669 161.373 117.544 1.00 48.18 573 GLY B CA 1
ATOM 11020 C C . GLY B 1 573 ? 126.165 162.321 116.475 1.00 48.18 573 GLY B C 1
ATOM 11021 O O . GLY B 1 573 ? 126.597 163.474 116.390 1.00 48.18 573 GLY B O 1
ATOM 11022 N N . CYS B 1 574 ? 125.229 161.850 115.649 1.00 47.81 574 CYS B N 1
ATOM 11023 C CA . CYS B 1 574 ? 124.658 162.709 114.618 1.00 47.81 574 CYS B CA 1
ATOM 11024 C C . CYS B 1 574 ? 124.046 163.960 115.234 1.00 47.81 574 CYS B C 1
ATOM 11025 O O . CYS B 1 574 ? 124.324 165.086 114.801 1.00 47.81 574 CYS B O 1
ATOM 11028 N N . LEU B 1 575 ? 123.215 163.781 116.261 1.00 51.29 575 LEU B N 1
ATOM 11029 C CA . LEU B 1 575 ? 122.543 164.926 116.861 1.00 51.29 575 LEU B CA 1
ATOM 11030 C C . LEU B 1 575 ? 123.549 165.902 117.457 1.00 51.29 575 LEU B C 1
ATOM 11031 O O . LEU B 1 575 ? 123.454 167.114 117.234 1.00 51.29 575 LEU B O 1
ATOM 11036 N N . TYR B 1 576 ? 124.533 165.393 118.201 1.00 45.03 576 TYR B N 1
ATOM 11037 C CA . TYR B 1 576 ? 125.549 166.267 118.774 1.00 45.03 576 TYR B CA 1
ATOM 11038 C C . TYR B 1 576 ? 126.278 167.034 117.688 1.00 45.03 576 TYR B C 1
ATOM 11039 O O . TYR B 1 576 ? 126.676 168.185 117.891 1.00 45.03 576 TYR B O 1
ATOM 11048 N N . GLU B 1 577 ? 126.472 166.412 116.527 1.00 50.83 577 GLU B N 1
ATOM 11049 C CA . GLU B 1 577 ? 127.053 167.138 115.407 1.00 50.83 577 GLU B CA 1
ATOM 11050 C C . GLU B 1 577 ? 126.133 168.258 114.946 1.00 50.83 577 GLU B C 1
ATOM 11051 O O . GLU B 1 577 ? 126.598 169.348 114.598 1.00 50.83 577 GLU B O 1
ATOM 11057 N N . SER B 1 578 ? 124.822 168.006 114.930 1.00 49.54 578 SER B N 1
ATOM 11058 C CA . SER B 1 578 ? 123.893 169.001 114.401 1.00 49.54 578 SER B CA 1
ATOM 11059 C C . SER B 1 578 ? 123.948 170.297 115.198 1.00 49.54 578 SER B C 1
ATOM 11060 O O . SER B 1 578 ? 123.971 171.388 114.619 1.00 49.54 578 SER B O 1
ATOM 11063 N N . GLN B 1 579 ? 123.959 170.198 116.526 1.00 48.46 579 GLN B N 1
ATOM 11064 C CA . GLN B 1 579 ? 124.045 171.324 117.455 1.00 48.46 579 GLN B CA 1
ATOM 11065 C C . GLN B 1 579 ? 122.775 172.164 117.509 1.00 48.46 579 GLN B C 1
ATOM 11066 O O . GLN B 1 579 ? 122.784 173.234 118.127 1.00 48.46 579 GLN B O 1
ATOM 11072 N N . GLU B 1 580 ? 121.681 171.718 116.898 1.00 57.81 580 GLU B N 1
ATOM 11073 C CA . GLU B 1 580 ? 120.420 172.450 116.922 1.00 57.81 580 GLU B CA 1
ATOM 11074 C C . GLU B 1 580 ? 119.413 171.659 117.738 1.00 57.81 580 GLU B C 1
ATOM 11075 O O . GLU B 1 580 ? 119.204 170.468 117.487 1.00 57.81 580 GLU B O 1
ATOM 11081 N N . GLU B 1 581 ? 118.781 172.328 118.705 1.00 67.16 581 GLU B N 1
ATOM 11082 C CA . GLU B 1 581 ? 117.946 171.623 119.671 1.00 67.16 581 GLU B CA 1
ATOM 11083 C C . GLU B 1 581 ? 116.616 171.185 119.072 1.00 67.16 581 GLU B C 1
ATOM 11084 O O . GLU B 1 581 ? 116.019 170.216 119.551 1.00 67.16 581 GLU B O 1
ATOM 11090 N N . GLU B 1 582 ? 116.136 171.871 118.034 1.00 65.29 582 GLU B N 1
ATOM 11091 C CA . GLU B 1 582 ? 114.860 171.493 117.433 1.00 65.29 582 GLU B CA 1
ATOM 11092 C C . GLU B 1 582 ? 114.928 170.093 116.839 1.00 65.29 582 GLU B C 1
ATOM 11093 O O . GLU B 1 582 ? 114.009 169.280 117.023 1.00 65.29 582 GLU B O 1
ATOM 11099 N N . LEU B 1 583 ? 116.012 169.796 116.122 1.00 61.61 583 LEU B N 1
ATOM 11100 C CA . LEU B 1 583 ? 116.159 168.483 115.508 1.00 61.61 583 LEU B CA 1
ATOM 11101 C C . LEU B 1 583 ? 116.171 167.386 116.564 1.00 61.61 583 LEU B C 1
ATOM 11102 O O . LEU B 1 583 ? 115.475 166.373 116.425 1.00 61.61 583 LEU B O 1
ATOM 11107 N N . ALA B 1 584 ? 116.943 167.576 117.635 1.00 57.99 584 ALA B N 1
ATOM 11108 C CA . ALA B 1 584 ? 116.965 166.586 118.704 1.00 57.99 584 ALA B CA 1
ATOM 11109 C C . ALA B 1 584 ? 115.588 166.432 119.333 1.00 57.99 584 ALA B C 1
ATOM 11110 O O . ALA B 1 584 ? 115.121 165.309 119.563 1.00 57.99 584 ALA B O 1
ATOM 11112 N N . LYS B 1 585 ? 114.918 167.553 119.609 1.00 62.59 585 LYS B N 1
ATOM 11113 C CA . LYS B 1 585 ? 113.593 167.498 120.213 1.00 62.59 585 LYS B CA 1
ATOM 11114 C C . LYS B 1 585 ? 112.662 166.628 119.388 1.00 62.59 585 LYS B C 1
ATOM 11115 O O . LYS B 1 585 ? 111.972 165.752 119.920 1.00 62.59 585 LYS B O 1
ATOM 11121 N N . VAL B 1 586 ? 112.629 166.856 118.076 1.00 65.64 586 VAL B N 1
ATOM 11122 C CA . VAL B 1 586 ? 111.716 166.085 117.240 1.00 65.64 586 VAL B CA 1
ATOM 11123 C C . VAL B 1 586 ? 112.161 164.628 117.156 1.00 65.64 586 VAL B C 1
ATOM 11124 O O . VAL B 1 586 ? 111.327 163.716 117.103 1.00 65.64 586 VAL B O 1
ATOM 11128 N N . VAL B 1 587 ? 113.473 164.379 117.141 1.00 60.54 587 VAL B N 1
ATOM 11129 C CA . VAL B 1 587 ? 113.965 163.028 116.878 1.00 60.54 587 VAL B CA 1
ATOM 11130 C C . VAL B 1 587 ? 113.727 162.115 118.075 1.00 60.54 587 VAL B C 1
ATOM 11131 O O . VAL B 1 587 ? 113.219 160.999 117.925 1.00 60.54 587 VAL B O 1
ATOM 11135 N N . VAL B 1 588 ? 114.097 162.564 119.281 1.00 57.11 588 VAL B N 1
ATOM 11136 C CA . VAL B 1 588 ? 114.113 161.669 120.440 1.00 57.11 588 VAL B CA 1
ATOM 11137 C C . VAL B 1 588 ? 112.805 161.670 121.216 1.00 57.11 588 VAL B C 1
ATOM 11138 O O . VAL B 1 588 ? 112.776 161.189 122.356 1.00 57.11 588 VAL B O 1
ATOM 11142 N N . ALA B 1 589 ? 111.728 162.204 120.650 1.00 63.59 589 ALA B N 1
ATOM 11143 C CA . ALA B 1 589 ? 110.463 162.257 121.380 1.00 63.59 589 ALA B CA 1
ATOM 11144 C C . ALA B 1 589 ? 109.911 160.881 121.727 1.00 63.59 589 ALA B C 1
ATOM 11145 O O . ALA B 1 589 ? 109.484 160.686 122.877 1.00 63.59 589 ALA B O 1
ATOM 11147 N N . PRO B 1 590 ? 109.874 159.903 120.819 1.00 67.08 590 PRO B N 1
ATOM 11148 C CA . PRO B 1 590 ? 109.095 158.686 121.073 1.00 67.08 590 PRO B CA 1
ATOM 11149 C C . PRO B 1 590 ? 109.838 157.571 121.792 1.00 67.08 590 PRO B C 1
ATOM 11150 O O . PRO B 1 590 ? 109.274 156.481 121.930 1.00 67.08 590 PRO B O 1
ATOM 11154 N N . PHE B 1 591 ? 111.069 157.783 122.250 1.00 57.83 591 PHE B N 1
ATOM 11155 C CA . PHE B 1 591 ? 111.795 156.705 122.908 1.00 57.83 591 PHE B CA 1
ATOM 11156 C C . PHE B 1 591 ? 111.086 156.282 124.187 1.00 57.83 591 PHE B C 1
ATOM 11157 O O . PHE B 1 591 ? 110.518 157.108 124.906 1.00 57.83 591 PHE B O 1
ATOM 11165 N N . LYS B 1 592 ? 111.113 154.981 124.461 1.00 56.29 592 LYS B N 1
ATOM 11166 C CA . LYS B 1 592 ? 110.556 154.408 125.680 1.00 56.29 592 LYS B CA 1
ATOM 11167 C C . LYS B 1 592 ? 111.579 153.647 126.500 1.00 56.29 592 LYS B C 1
ATOM 11168 O O . LYS B 1 592 ? 111.569 153.743 127.726 1.00 56.29 592 LYS B O 1
ATOM 11174 N N . GLU B 1 593 ? 112.457 152.884 125.858 1.00 50.69 593 GLU B N 1
ATOM 11175 C CA . GLU B 1 593 ? 113.510 152.156 126.546 1.00 50.69 593 GLU B CA 1
ATOM 11176 C C . GLU B 1 593 ? 114.845 152.498 125.910 1.00 50.69 593 GLU B C 1
ATOM 11177 O O . GLU B 1 593 ? 114.953 152.588 124.685 1.00 50.69 593 GLU B O 1
ATOM 11183 N N . ILE B 1 594 ? 115.862 152.674 126.750 1.00 47.08 594 ILE B N 1
ATOM 11184 C CA . ILE B 1 594 ? 117.205 153.009 126.305 1.00 47.08 594 ILE B CA 1
ATOM 11185 C C . ILE B 1 594 ? 118.202 152.133 127.046 1.00 47.08 594 ILE B C 1
ATOM 11186 O O . ILE B 1 594 ? 117.912 151.578 128.105 1.00 47.08 594 ILE B O 1
ATOM 11191 N N . SER B 1 595 ? 119.379 151.987 126.451 1.00 49.96 595 SER B N 1
ATOM 11192 C CA . SER B 1 595 ? 120.523 151.377 127.105 1.00 49.96 595 SER B CA 1
ATOM 11193 C C . SER B 1 595 ? 121.737 152.253 126.850 1.00 49.96 595 SER B C 1
ATOM 11194 O O . SER B 1 595 ? 121.889 152.810 125.760 1.00 49.96 595 SER B O 1
ATOM 11197 N N . ILE B 1 596 ? 122.591 152.383 127.856 1.00 45.26 596 ILE B N 1
ATOM 11198 C CA . ILE B 1 596 ? 123.761 153.245 127.786 1.00 45.26 596 ILE B CA 1
ATOM 11199 C C . ILE B 1 596 ? 124.982 152.431 128.179 1.00 45.26 596 ILE B C 1
ATOM 11200 O O . ILE B 1 596 ? 124.923 151.622 129.111 1.00 45.26 596 ILE B O 1
ATOM 11205 N N . HIS B 1 597 ? 126.087 152.637 127.466 1.00 51.83 597 HIS B N 1
ATOM 11206 C CA . HIS B 1 597 ? 127.340 151.943 127.761 1.00 51.83 597 HIS B CA 1
ATOM 11207 C C . HIS B 1 597 ? 128.479 152.936 127.563 1.00 51.83 597 HIS B C 1
ATOM 11208 O O . HIS B 1 597 ? 129.009 153.067 126.458 1.00 51.83 597 HIS B O 1
ATOM 11215 N N . LEU B 1 598 ? 128.860 153.620 128.635 1.00 48.69 598 LEU B N 1
ATOM 11216 C CA . LEU B 1 598 ? 129.891 154.643 128.571 1.00 48.69 598 LEU B CA 1
ATOM 11217 C C . LEU B 1 598 ? 131.272 154.011 128.486 1.00 48.69 598 LEU B C 1
ATOM 11218 O O . LEU B 1 598 ? 131.540 152.986 129.118 1.00 48.69 598 LEU B O 1
ATOM 11223 N N . THR B 1 599 ? 132.147 154.625 127.690 1.00 56.38 599 THR B N 1
ATOM 11224 C CA . THR B 1 599 ? 133.538 154.205 127.602 1.00 56.38 599 THR B CA 1
ATOM 11225 C C . THR B 1 599 ? 134.531 155.357 127.603 1.00 56.38 599 THR B C 1
ATOM 11226 O O . THR B 1 599 ? 135.732 155.103 127.731 1.00 56.38 599 THR B O 1
ATOM 11230 N N . ASN B 1 600 ? 134.083 156.599 127.454 1.00 51.89 600 ASN B N 1
ATOM 11231 C CA . ASN B 1 600 ? 134.967 157.751 127.559 1.00 51.89 600 ASN B CA 1
ATOM 11232 C C . ASN B 1 600 ? 134.110 158.992 127.758 1.00 51.89 600 ASN B C 1
ATOM 11233 O O . ASN B 1 600 ? 132.887 158.955 127.621 1.00 51.89 600 ASN B O 1
ATOM 11238 N N . THR B 1 601 ? 134.778 160.102 128.066 1.00 50.52 601 THR B N 1
ATOM 11239 C CA . THR B 1 601 ? 134.065 161.320 128.436 1.00 50.52 601 THR B CA 1
ATOM 11240 C C . THR B 1 601 ? 133.140 161.792 127.320 1.00 50.52 601 THR B C 1
ATOM 11241 O O . THR B 1 601 ? 132.035 162.287 127.583 1.00 50.52 601 THR B O 1
ATOM 11245 N N . SER B 1 602 ? 133.578 161.659 126.067 1.00 51.47 602 SER B N 1
ATOM 11246 C CA . SER B 1 602 ? 132.785 162.166 124.955 1.00 51.47 602 SER B CA 1
ATOM 11247 C C . SER B 1 602 ? 131.397 161.539 124.936 1.00 51.47 602 SER B C 1
ATOM 11248 O O . SER B 1 602 ? 130.409 162.206 124.605 1.00 51.47 602 SER B O 1
ATOM 11251 N N . GLU B 1 603 ? 131.299 160.256 125.284 1.00 51.45 603 GLU B N 1
ATOM 11252 C CA . GLU B 1 603 ? 129.993 159.610 125.304 1.00 51.45 603 GLU B CA 1
ATOM 11253 C C . GLU B 1 603 ? 129.093 160.231 126.366 1.00 51.45 603 GLU B C 1
ATOM 11254 O O . GLU B 1 603 ? 127.892 160.427 126.136 1.00 51.45 603 GLU B O 1
ATOM 11260 N N . VAL B 1 604 ? 129.656 160.560 127.530 1.00 47.15 604 VAL B N 1
ATOM 11261 C CA . VAL B 1 604 ? 128.869 161.222 128.565 1.00 47.15 604 VAL B CA 1
ATOM 11262 C C . VAL B 1 604 ? 128.389 162.579 128.075 1.00 47.15 604 VAL B C 1
ATOM 11263 O O . VAL B 1 604 ? 127.235 162.966 128.301 1.00 47.15 604 VAL B O 1
ATOM 11267 N N . MET B 1 605 ? 129.265 163.331 127.407 1.00 49.81 605 MET B N 1
ATOM 11268 C CA . MET B 1 605 ? 128.852 164.632 126.891 1.00 49.81 605 MET B CA 1
ATOM 11269 C C . MET B 1 605 ? 127.711 164.485 125.893 1.00 49.81 605 MET B C 1
ATOM 11270 O O . MET B 1 605 ? 126.726 165.234 125.943 1.00 49.81 605 MET B O 1
ATOM 11275 N N . HIS B 1 606 ? 127.820 163.514 124.986 1.00 44.19 606 HIS B N 1
ATOM 11276 C CA . HIS B 1 606 ? 126.762 163.292 124.006 1.00 44.19 606 HIS B CA 1
ATOM 11277 C C . HIS B 1 606 ? 125.441 162.968 124.692 1.00 44.19 606 HIS B C 1
ATOM 11278 O O . HIS B 1 606 ? 124.396 163.553 124.372 1.00 44.19 606 HIS B O 1
ATOM 11285 N N . CYS B 1 607 ? 125.466 162.023 125.635 1.00 44.89 607 CYS B N 1
ATOM 11286 C CA . CYS B 1 607 ? 124.230 161.623 126.296 1.00 44.89 607 CYS B CA 1
ATOM 11287 C C . CYS B 1 607 ? 123.601 162.797 127.032 1.00 44.89 607 CYS B C 1
ATOM 11288 O O . CYS B 1 607 ? 122.391 163.027 126.929 1.00 44.89 607 CYS B O 1
ATOM 11291 N N . SER B 1 608 ? 124.408 163.564 127.765 1.00 46.23 608 SER B N 1
ATOM 11292 C CA . SER B 1 608 ? 123.856 164.695 128.501 1.00 46.23 608 SER B CA 1
ATOM 11293 C C . SER B 1 608 ? 123.229 165.706 127.554 1.00 46.23 608 SER B C 1
ATOM 11294 O O . SER B 1 608 ? 122.132 166.211 127.813 1.00 46.23 608 SER B O 1
ATOM 11297 N N . PHE B 1 609 ? 123.904 166.008 126.443 1.00 46.33 609 PHE B N 1
ATOM 11298 C CA . PHE B 1 609 ? 123.367 166.998 125.515 1.00 46.33 609 PHE B CA 1
ATOM 11299 C C . PHE B 1 609 ? 122.054 166.532 124.902 1.00 46.33 609 PHE B C 1
ATOM 11300 O O . PHE B 1 609 ? 121.139 167.338 124.703 1.00 46.33 609 PHE B O 1
ATOM 11308 N N . SER B 1 610 ? 121.942 165.245 124.581 1.00 47.73 610 SER B N 1
ATOM 11309 C CA . SER B 1 610 ? 120.802 164.799 123.786 1.00 47.73 610 SER B CA 1
ATOM 11310 C C . SER B 1 610 ? 119.614 164.335 124.626 1.00 47.73 610 SER B C 1
ATOM 11311 O O . SER B 1 610 ? 118.494 164.811 124.428 1.00 47.73 610 SER B O 1
ATOM 11314 N N . LEU B 1 611 ? 119.835 163.409 125.562 1.00 45.32 611 LEU B N 1
ATOM 11315 C CA . LEU B 1 611 ? 118.720 162.685 126.165 1.00 45.32 611 LEU B CA 1
ATOM 11316 C C . LEU B 1 611 ? 117.804 163.567 127.003 1.00 45.32 611 LEU B C 1
ATOM 11317 O O . LEU B 1 611 ? 116.703 163.130 127.350 1.00 45.32 611 LEU B O 1
ATOM 11322 N N . LYS B 1 612 ? 118.220 164.788 127.341 1.00 50.36 612 LYS B N 1
ATOM 11323 C CA . LYS B 1 612 ? 117.458 165.580 128.301 1.00 50.36 612 LYS B CA 1
ATOM 11324 C C . LYS B 1 612 ? 116.039 165.867 127.831 1.00 50.36 612 LYS B C 1
ATOM 11325 O O . LYS B 1 612 ? 115.166 166.129 128.665 1.00 50.36 612 LYS B O 1
ATOM 11331 N N . HIS B 1 613 ? 115.783 165.822 126.527 1.00 54.50 613 HIS B N 1
ATOM 11332 C CA . HIS B 1 613 ? 114.477 166.166 125.984 1.00 54.50 613 HIS B CA 1
ATOM 11333 C C . HIS B 1 613 ? 113.483 165.013 126.023 1.00 54.50 613 HIS B C 1
ATOM 11334 O O . HIS B 1 613 ? 112.309 165.222 125.704 1.00 54.50 613 HIS B O 1
ATOM 11341 N N . CYS B 1 614 ? 113.911 163.811 126.395 1.00 54.76 614 CYS B N 1
ATOM 11342 C CA . CYS B 1 614 ? 113.003 162.673 126.469 1.00 54.76 614 CYS B CA 1
ATOM 11343 C C . CYS B 1 614 ? 111.984 162.913 127.576 1.00 54.76 614 CYS B C 1
ATOM 11344 O O . CYS B 1 614 ? 112.320 163.465 128.628 1.00 54.76 614 CYS B O 1
ATOM 11347 N N . GLN B 1 615 ? 110.736 162.509 127.335 1.00 55.95 615 GLN B N 1
ATOM 11348 C CA . GLN B 1 615 ? 109.670 162.672 128.312 1.00 55.95 615 GLN B CA 1
ATOM 11349 C C . GLN B 1 615 ? 108.844 161.416 128.531 1.00 55.95 615 GLN B C 1
ATOM 11350 O O . GLN B 1 615 ? 108.196 161.301 129.575 1.00 55.95 615 GLN B O 1
ATOM 11356 N N . ASP B 1 616 ? 108.845 160.481 127.586 1.00 60.24 616 ASP B N 1
ATOM 11357 C CA . ASP B 1 616 ? 108.103 159.238 127.725 1.00 60.24 616 ASP B CA 1
ATOM 11358 C C . ASP B 1 616 ? 108.986 158.081 128.163 1.00 60.24 616 ASP B C 1
ATOM 11359 O O . ASP B 1 616 ? 108.559 156.925 128.091 1.00 60.24 616 ASP B O 1
ATOM 11364 N N . LEU B 1 617 ? 110.203 158.362 128.615 1.00 45.33 617 LEU B N 1
ATOM 11365 C CA . LEU B 1 617 ? 111.100 157.304 129.053 1.00 45.33 617 LEU B CA 1
ATOM 11366 C C . LEU B 1 617 ? 110.536 156.607 130.284 1.00 45.33 617 LEU B C 1
ATOM 11367 O O . LEU B 1 617 ? 109.988 157.250 131.182 1.00 45.33 617 LEU B O 1
ATOM 11372 N N . GLN B 1 618 ? 110.658 155.280 130.317 1.00 47.14 618 GLN B N 1
ATOM 11373 C CA . GLN B 1 618 ? 110.161 154.485 131.435 1.00 47.14 618 GLN B CA 1
ATOM 11374 C C . GLN B 1 618 ? 111.149 153.461 131.966 1.00 47.14 618 GLN B C 1
ATOM 11375 O O . GLN B 1 618 ? 110.898 152.901 133.038 1.00 47.14 618 GLN B O 1
ATOM 11381 N N . LYS B 1 619 ? 112.243 153.184 131.265 1.00 44.21 619 LYS B N 1
ATOM 11382 C CA . LYS B 1 619 ? 113.243 152.233 131.723 1.00 44.21 619 LYS B CA 1
ATOM 11383 C C . LYS B 1 619 ? 114.613 152.705 131.268 1.00 44.21 619 LYS B C 1
ATOM 11384 O O . LYS B 1 619 ? 114.742 153.303 130.200 1.00 44.21 619 LYS B O 1
ATOM 11390 N N . LEU B 1 620 ? 115.631 152.448 132.082 1.00 41.18 620 LEU B N 1
ATOM 11391 C CA . LEU B 1 620 ? 116.986 152.890 131.784 1.00 41.18 620 LEU B CA 1
ATOM 11392 C C . LEU B 1 620 ? 117.980 151.924 132.404 1.00 41.18 620 LEU B C 1
ATOM 11393 O O . LEU B 1 620 ? 117.903 151.639 133.600 1.00 41.18 620 LEU B O 1
ATOM 11398 N N . SER B 1 621 ? 118.915 151.435 131.598 1.00 44.85 621 SER B N 1
ATOM 11399 C CA . SER B 1 621 ? 119.967 150.536 132.055 1.00 44.85 621 SER B CA 1
ATOM 11400 C C . SER B 1 621 ? 121.308 151.204 131.808 1.00 44.85 621 SER B C 1
ATOM 11401 O O . SER B 1 621 ? 121.597 151.618 130.681 1.00 44.85 621 SER B O 1
ATOM 11404 N N . LEU B 1 622 ? 122.130 151.293 132.846 1.00 41.28 622 LEU B N 1
ATOM 11405 C CA . LEU B 1 622 ? 123.367 152.056 132.804 1.00 41.28 622 LEU B CA 1
ATOM 11406 C C . LEU B 1 622 ? 124.549 151.142 133.076 1.00 41.28 622 LEU B C 1
ATOM 11407 O O . LEU B 1 622 ? 124.480 150.264 133.939 1.00 41.28 622 LEU B O 1
ATOM 11412 N N . GLN B 1 623 ? 125.632 151.346 132.332 1.00 47.17 623 GLN B N 1
ATOM 11413 C CA . GLN B 1 623 ? 126.867 150.603 132.536 1.00 47.17 623 GLN B CA 1
ATOM 11414 C C . GLN B 1 623 ? 128.049 151.498 132.207 1.00 47.17 623 GLN B C 1
ATOM 11415 O O . GLN B 1 623 ? 128.063 152.146 131.158 1.00 47.17 623 GLN B O 1
ATOM 11421 N N . VAL B 1 624 ? 129.040 151.522 133.092 1.00 52.43 624 VAL B N 1
ATOM 11422 C CA . VAL B 1 624 ? 130.232 152.345 132.930 1.00 52.43 624 VAL B CA 1
ATOM 11423 C C . VAL B 1 624 ? 131.432 151.420 132.814 1.00 52.43 624 VAL B C 1
ATOM 11424 O O . VAL B 1 624 ? 131.587 150.489 133.612 1.00 52.43 624 VAL B O 1
ATOM 11428 N N . ALA B 1 625 ? 132.274 151.670 131.819 1.00 62.40 625 ALA B N 1
ATOM 11429 C CA . ALA B 1 625 ? 133.454 150.852 131.608 1.00 62.40 625 ALA B CA 1
ATOM 11430 C C . ALA B 1 625 ? 134.648 151.432 132.359 1.00 62.40 625 ALA B C 1
ATOM 11431 O O . ALA B 1 625 ? 134.703 152.621 132.681 1.00 62.40 625 ALA B O 1
ATOM 11433 N N . LYS B 1 626 ? 135.616 150.566 132.638 1.00 73.16 626 LYS B N 1
ATOM 11434 C CA . LYS B 1 626 ? 136.824 150.994 133.324 1.00 73.16 626 LYS B CA 1
ATOM 11435 C C . LYS B 1 626 ? 137.599 151.981 132.461 1.00 73.16 626 LYS B C 1
ATOM 11436 O O . LYS B 1 626 ? 137.685 151.829 131.240 1.00 73.16 626 LYS B O 1
ATOM 11442 N N . GLY B 1 627 ? 138.164 152.998 133.106 1.00 79.20 627 GLY B N 1
ATOM 11443 C CA . GLY B 1 627 ? 138.944 154.011 132.429 1.00 79.20 627 GLY B CA 1
ATOM 11444 C C . GLY B 1 627 ? 138.307 155.383 132.388 1.00 79.20 627 GLY B C 1
ATOM 11445 O O . GLY B 1 627 ? 139.026 156.372 132.203 1.00 79.20 627 GLY B O 1
ATOM 11446 N N . VAL B 1 628 ? 136.987 155.478 132.550 1.00 67.15 628 VAL B N 1
ATOM 11447 C CA . VAL B 1 628 ? 136.350 156.789 132.587 1.00 67.15 628 VAL B CA 1
ATOM 11448 C C . VAL B 1 628 ? 136.812 157.565 133.812 1.00 67.15 628 VAL B C 1
ATOM 11449 O O . VAL B 1 628 ? 137.137 158.755 133.724 1.00 67.15 628 VAL B O 1
ATOM 11453 N N . PHE B 1 629 ? 136.850 156.910 134.969 1.00 75.42 629 PHE B N 1
ATOM 11454 C CA . PHE B 1 629 ? 137.341 157.508 136.200 1.00 75.42 629 PHE B CA 1
ATOM 11455 C C . PHE B 1 629 ? 138.647 156.839 136.600 1.00 75.42 629 PHE B C 1
ATOM 11456 O O . PHE B 1 629 ? 138.777 155.614 136.526 1.00 75.42 629 PHE B O 1
ATOM 11464 N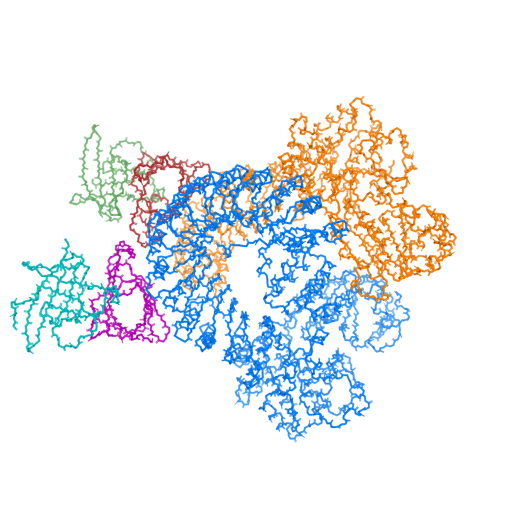 N . LEU B 1 630 ? 139.608 157.651 137.023 1.00 107.33 630 LEU B N 1
ATOM 11465 C CA . LEU B 1 630 ? 140.935 157.160 137.368 1.00 107.33 630 LEU B CA 1
ATOM 11466 C C . LEU B 1 630 ? 141.017 156.807 138.851 1.00 107.33 630 LEU B C 1
ATOM 11467 O O . LEU B 1 630 ? 140.409 157.469 139.692 1.00 107.33 630 LEU B O 1
ATOM 11472 N N . TRP B 1 653 ? 146.493 166.134 136.766 1.00 145.28 653 TRP B N 1
ATOM 11473 C CA . TRP B 1 653 ? 145.360 165.216 136.760 1.00 145.28 653 TRP B CA 1
ATOM 11474 C C . TRP B 1 653 ? 144.176 165.810 137.517 1.00 145.28 653 TRP B C 1
ATOM 11475 O O . TRP B 1 653 ? 143.040 165.359 137.361 1.00 145.28 653 TRP B O 1
ATOM 11486 N N . ALA B 1 654 ? 144.448 166.825 138.341 1.00 144.22 654 ALA B N 1
ATOM 11487 C CA . ALA B 1 654 ? 143.377 167.468 139.094 1.00 144.22 654 ALA B CA 1
ATOM 11488 C C . ALA B 1 654 ? 142.368 168.127 138.163 1.00 144.22 654 ALA B C 1
ATOM 11489 O O . ALA B 1 654 ? 141.156 168.046 138.392 1.00 144.22 654 ALA B O 1
ATOM 11491 N N . ARG B 1 655 ? 142.848 168.790 137.107 1.00 138.33 655 ARG B N 1
ATOM 11492 C CA . ARG B 1 655 ? 141.937 169.409 136.149 1.00 138.33 655 ARG B CA 1
ATOM 11493 C C . ARG B 1 655 ? 141.088 168.360 135.443 1.00 138.33 655 ARG B C 1
ATOM 11494 O O . ARG B 1 655 ? 139.884 168.558 135.234 1.00 138.33 655 ARG B O 1
ATOM 11502 N N . GLN B 1 656 ? 141.699 167.235 135.063 1.00 133.66 656 GLN B N 1
ATOM 11503 C CA . GLN B 1 656 ? 140.941 166.165 134.426 1.00 133.66 656 GLN B CA 1
ATOM 11504 C C . GLN B 1 656 ? 139.876 165.618 135.367 1.00 133.66 656 GLN B C 1
ATOM 11505 O O . GLN B 1 656 ? 138.736 165.371 134.952 1.00 133.66 656 GLN B O 1
ATOM 11511 N N . ASP B 1 657 ? 140.229 165.420 136.639 1.00 124.10 657 ASP B N 1
ATOM 11512 C CA . ASP B 1 657 ? 139.257 164.923 137.605 1.00 124.10 657 ASP B CA 1
ATOM 11513 C C . ASP B 1 657 ? 138.120 165.919 137.796 1.00 124.10 657 ASP B C 1
ATOM 11514 O O . ASP B 1 657 ? 136.950 165.529 137.893 1.00 124.10 657 ASP B O 1
ATOM 11519 N N . LEU B 1 658 ? 138.445 167.211 137.854 1.00 114.12 658 LEU B N 1
ATOM 11520 C CA . LEU B 1 658 ? 137.408 168.230 137.970 1.00 114.12 658 LEU B CA 1
ATOM 11521 C C . LEU B 1 658 ? 136.470 168.194 136.771 1.00 114.12 658 LEU B C 1
ATOM 11522 O O . LEU B 1 658 ? 135.244 168.264 136.926 1.00 114.12 658 LEU B O 1
ATOM 11527 N N . ARG B 1 659 ? 137.027 168.089 135.563 1.00 106.09 659 ARG B N 1
ATOM 11528 C CA . ARG B 1 659 ? 136.187 168.018 134.373 1.00 106.09 659 ARG B CA 1
ATOM 11529 C C . ARG B 1 659 ? 135.288 166.791 134.414 1.00 106.09 659 ARG B C 1
ATOM 11530 O O . ARG B 1 659 ? 134.092 166.874 134.104 1.00 106.09 659 ARG B O 1
ATOM 11538 N N . SER B 1 660 ? 135.846 165.641 134.794 1.00 87.28 660 SER B N 1
ATOM 11539 C CA . SER B 1 660 ? 135.047 164.425 134.852 1.00 87.28 660 SER B CA 1
ATOM 11540 C C . SER B 1 660 ? 133.910 164.569 135.850 1.00 87.28 660 SER B C 1
ATOM 11541 O O . SER B 1 660 ? 132.772 164.175 135.569 1.00 87.28 660 SER B O 1
ATOM 11544 N N . LEU B 1 661 ? 134.194 165.135 137.023 1.00 79.91 661 LEU B N 1
ATOM 11545 C CA . LEU B 1 661 ? 133.145 165.298 138.023 1.00 79.91 661 LEU B CA 1
ATOM 11546 C C . LEU B 1 661 ? 132.071 166.267 137.545 1.00 79.91 661 LEU B C 1
ATOM 11547 O O . LEU B 1 661 ? 130.878 166.032 137.763 1.00 79.91 661 LEU B O 1
ATOM 11552 N N . ARG B 1 662 ? 132.467 167.361 136.894 1.00 77.58 662 ARG B N 1
ATOM 11553 C CA . ARG B 1 662 ? 131.476 168.304 136.386 1.00 77.58 662 ARG B CA 1
ATOM 11554 C C . ARG B 1 662 ? 130.572 167.639 135.357 1.00 77.58 662 ARG B C 1
ATOM 11555 O O . ARG B 1 662 ? 129.345 167.802 135.385 1.00 77.58 662 ARG B O 1
ATOM 11563 N N . LEU B 1 663 ? 131.165 166.883 134.434 1.00 63.31 663 LEU B N 1
ATOM 11564 C CA . LEU B 1 663 ? 130.358 166.238 133.406 1.00 63.31 663 LEU B CA 1
ATOM 11565 C C . LEU B 1 663 ? 129.445 165.184 134.009 1.00 63.31 663 LEU B C 1
ATOM 11566 O O . LEU B 1 663 ? 128.292 165.045 133.589 1.00 63.31 663 LEU B O 1
ATOM 11571 N N . TRP B 1 664 ? 129.930 164.436 135.000 1.00 53.87 664 TRP B N 1
ATOM 11572 C CA . TRP B 1 664 ? 129.065 163.469 135.664 1.00 53.87 664 TRP B CA 1
ATOM 11573 C C . TRP B 1 664 ? 127.909 164.164 136.370 1.00 53.87 664 TRP B C 1
ATOM 11574 O O . TRP B 1 664 ? 126.772 163.678 136.342 1.00 53.87 664 TRP B O 1
ATOM 11585 N N . THR B 1 665 ? 128.177 165.299 137.016 1.00 54.80 665 THR B N 1
ATOM 11586 C CA . THR B 1 665 ? 127.105 166.038 137.672 1.00 54.80 665 THR B CA 1
ATOM 11587 C C . THR B 1 665 ? 126.060 166.489 136.665 1.00 54.80 665 THR B C 1
ATOM 11588 O O . THR B 1 665 ? 124.857 166.417 136.934 1.00 54.80 665 THR B O 1
ATOM 11592 N N . ASP B 1 666 ? 126.499 166.974 135.503 1.00 56.48 666 ASP B N 1
ATOM 11593 C CA . ASP B 1 666 ? 125.541 167.346 134.465 1.00 56.48 666 ASP B CA 1
ATOM 11594 C C . ASP B 1 666 ? 124.743 166.137 133.994 1.00 56.48 666 ASP B C 1
ATOM 11595 O O . ASP B 1 666 ? 123.532 166.229 133.766 1.00 56.48 666 ASP B O 1
ATOM 11600 N N . PHE B 1 667 ? 125.409 164.994 133.836 1.00 45.06 667 PHE B N 1
ATOM 11601 C CA . PHE B 1 667 ? 124.736 163.807 133.327 1.00 45.06 667 PHE B CA 1
ATOM 11602 C C . PHE B 1 667 ? 123.687 163.293 134.303 1.00 45.06 667 PHE B C 1
ATOM 11603 O O . PHE B 1 667 ? 122.618 162.839 133.886 1.00 45.06 667 PHE B O 1
ATOM 11611 N N . CYS B 1 668 ? 123.973 163.347 135.603 1.00 45.47 668 CYS B N 1
ATOM 11612 C CA . CYS B 1 668 ? 123.065 162.767 136.585 1.00 45.47 668 CYS B CA 1
ATOM 11613 C C . CYS B 1 668 ? 121.761 163.537 136.717 1.00 45.47 668 CYS B C 1
ATOM 11614 O O . CYS B 1 668 ? 120.851 163.060 137.399 1.00 45.47 668 CYS B O 1
ATOM 11617 N N . SER B 1 669 ? 121.644 164.707 136.092 1.00 42.57 669 SER B N 1
ATOM 11618 C CA . SER B 1 669 ? 120.434 165.509 136.214 1.00 42.57 669 SER B CA 1
ATOM 11619 C C . SER B 1 669 ? 119.224 164.861 135.557 1.00 42.57 669 SER B C 1
ATOM 11620 O O . SER B 1 669 ? 118.107 165.354 135.737 1.00 42.57 669 SER B O 1
ATOM 11623 N N . LEU B 1 670 ? 119.414 163.788 134.790 1.00 40.24 670 LEU B N 1
ATOM 11624 C CA . LEU B 1 670 ? 118.283 163.151 134.126 1.00 40.24 670 LEU B CA 1
ATOM 11625 C C . LEU B 1 670 ? 117.263 162.644 135.137 1.00 40.24 670 LEU B C 1
ATOM 11626 O O . LEU B 1 670 ? 116.054 162.810 134.945 1.00 40.24 670 LEU B O 1
ATOM 11631 N N . PHE B 1 671 ? 117.730 162.018 136.220 1.00 38.99 671 PHE B N 1
ATOM 11632 C CA . PHE B 1 671 ? 116.811 161.388 137.163 1.00 38.99 671 PHE B CA 1
ATOM 11633 C C . PHE B 1 671 ? 115.905 162.413 137.835 1.00 38.99 671 PHE B C 1
ATOM 11634 O O . PHE B 1 671 ? 114.702 162.178 137.991 1.00 38.99 671 PHE B O 1
ATOM 11642 N N . SER B 1 672 ? 116.461 163.553 138.243 1.00 38.58 672 SER B N 1
ATOM 11643 C CA . SER B 1 672 ? 115.665 164.541 138.965 1.00 38.58 672 SER B CA 1
ATOM 11644 C C . SER B 1 672 ? 114.677 165.251 138.049 1.00 38.58 672 SER B C 1
ATOM 11645 O O . SER B 1 672 ? 113.508 165.428 138.409 1.00 38.58 672 SER B O 1
ATOM 11648 N N . SER B 1 673 ? 115.126 165.674 136.864 1.00 39.78 673 SER B N 1
ATOM 11649 C CA . SER B 1 673 ? 114.269 166.463 135.982 1.00 39.78 673 SER B CA 1
ATOM 11650 C C . SER B 1 673 ? 113.148 165.621 135.385 1.00 39.78 673 SER B C 1
ATOM 11651 O O . SER B 1 673 ? 112.001 166.074 135.301 1.00 39.78 673 SER B O 1
ATOM 11654 N N . ASN B 1 674 ? 113.458 164.401 134.958 1.00 40.73 674 ASN B N 1
ATOM 11655 C CA . ASN B 1 674 ? 112.459 163.526 134.361 1.00 40.73 674 ASN B CA 1
ATOM 11656 C C . ASN B 1 674 ? 111.678 162.810 135.455 1.00 40.73 674 ASN B C 1
ATOM 11657 O O . ASN B 1 674 ? 112.267 162.236 136.376 1.00 40.73 674 ASN B O 1
ATOM 11662 N N . SER B 1 675 ? 110.351 162.834 135.347 1.00 40.28 675 SER B N 1
ATOM 11663 C CA . SER B 1 675 ? 109.491 162.245 136.364 1.00 40.28 675 SER B CA 1
ATOM 11664 C C . SER B 1 675 ? 109.004 160.852 136.008 1.00 40.28 675 SER B C 1
ATOM 11665 O O . SER B 1 675 ? 109.032 159.967 136.865 1.00 40.28 675 SER B O 1
ATOM 11668 N N . ASN B 1 676 ? 108.567 160.629 134.768 1.00 44.57 676 ASN B N 1
ATOM 11669 C CA . ASN B 1 676 ? 107.965 159.349 134.417 1.00 44.57 676 ASN B CA 1
ATOM 11670 C C . ASN B 1 676 ? 108.914 158.177 134.612 1.00 44.57 676 ASN B C 1
ATOM 11671 O O . ASN B 1 676 ? 108.445 157.051 134.794 1.00 44.57 676 ASN B O 1
ATOM 11676 N N . LEU B 1 677 ? 110.223 158.408 134.584 1.00 39.57 677 LEU B N 1
ATOM 11677 C CA . LEU B 1 677 ? 111.178 157.323 134.764 1.00 39.57 677 LEU B CA 1
ATOM 11678 C C . LEU B 1 677 ? 110.832 156.540 136.017 1.00 39.57 677 LEU B C 1
ATOM 11679 O O . LEU B 1 677 ? 110.597 157.125 137.076 1.00 39.57 677 LEU B O 1
ATOM 11684 N N . LYS B 1 678 ? 110.779 155.211 135.893 1.00 41.52 678 LYS B N 1
ATOM 11685 C CA . LYS B 1 678 ? 110.337 154.355 136.984 1.00 41.52 678 LYS B CA 1
ATOM 11686 C C . LYS B 1 678 ? 111.217 153.146 137.235 1.00 41.52 678 LYS B C 1
ATOM 11687 O O . LYS B 1 678 ? 111.054 152.503 138.273 1.00 41.52 678 LYS B O 1
ATOM 11693 N N . PHE B 1 679 ? 112.134 152.819 136.334 1.00 40.07 679 PHE B N 1
ATOM 11694 C CA . PHE B 1 679 ? 112.944 151.613 136.436 1.00 40.07 679 PHE B CA 1
ATOM 11695 C C . PHE B 1 679 ? 114.391 151.990 136.167 1.00 40.07 679 PHE B C 1
ATOM 11696 O O . PHE B 1 679 ? 114.689 152.604 135.140 1.00 40.07 679 PHE B O 1
ATOM 11704 N N . LEU B 1 680 ? 115.282 151.638 137.087 1.00 38.16 680 LEU B N 1
ATOM 11705 C CA . LEU B 1 680 ? 116.702 151.929 136.968 1.00 38.16 680 LEU B CA 1
ATOM 11706 C C . LEU B 1 680 ? 117.492 150.652 137.195 1.00 38.16 680 LEU B C 1
ATOM 11707 O O . LEU B 1 680 ? 117.018 149.736 137.868 1.00 38.16 680 LEU B O 1
ATOM 11712 N N . GLU B 1 681 ? 118.689 150.584 136.622 1.00 42.52 681 GLU B N 1
ATOM 11713 C CA . GLU B 1 681 ? 119.553 149.425 136.779 1.00 42.52 681 GLU B CA 1
ATOM 11714 C C . GLU B 1 681 ? 120.991 149.825 136.500 1.00 42.52 681 GLU B C 1
ATOM 11715 O O . GLU B 1 681 ? 121.262 150.559 135.548 1.00 42.52 681 GLU B O 1
ATOM 11721 N N . VAL B 1 682 ? 121.908 149.335 137.324 1.00 41.79 682 VAL B N 1
ATOM 11722 C CA . VAL B 1 682 ? 123.333 149.603 137.177 1.00 41.79 682 VAL B CA 1
ATOM 11723 C C . VAL B 1 682 ? 124.076 148.289 137.338 1.00 41.79 682 VAL B C 1
ATOM 11724 O O . VAL B 1 682 ? 123.771 147.508 138.245 1.00 41.79 682 VAL B O 1
ATOM 11728 N N . LYS B 1 683 ? 125.051 148.036 136.468 1.00 46.52 683 LYS B N 1
ATOM 11729 C CA . LYS B 1 683 ? 125.775 146.777 136.545 1.00 46.52 683 LYS B CA 1
ATOM 11730 C C . LYS B 1 683 ? 127.178 146.928 135.977 1.00 46.52 683 LYS B C 1
ATOM 11731 O O . LYS B 1 683 ? 127.389 147.605 134.969 1.00 46.52 683 LYS B O 1
ATOM 11737 N N . GLN B 1 684 ? 128.132 146.281 136.642 1.00 48.78 684 GLN B N 1
ATOM 11738 C CA . GLN B 1 684 ? 129.504 146.150 136.160 1.00 48.78 684 GLN B CA 1
ATOM 11739 C C . GLN B 1 684 ? 130.103 147.516 135.821 1.00 48.78 684 GLN B C 1
ATOM 11740 O O . GLN B 1 684 ? 130.433 147.821 134.678 1.00 48.78 684 GLN B O 1
ATOM 11746 N N . SER B 1 685 ? 130.244 148.330 136.861 1.00 53.31 685 SER B N 1
ATOM 11747 C CA . SER B 1 685 ? 130.715 149.697 136.721 1.00 53.31 685 SER B CA 1
ATOM 11748 C C . SER B 1 685 ? 131.927 149.926 137.609 1.00 53.31 685 SER B C 1
ATOM 11749 O O . SER B 1 685 ? 132.111 149.250 138.623 1.00 53.31 685 SER B O 1
ATOM 11752 N N . PHE B 1 686 ? 132.757 150.887 137.215 1.00 60.26 686 PHE B N 1
ATOM 11753 C CA . PHE B 1 686 ? 133.925 151.306 137.986 1.00 60.26 686 PHE B CA 1
ATOM 11754 C C . PHE B 1 686 ? 133.745 152.781 138.328 1.00 60.26 686 PHE B C 1
ATOM 11755 O O . PHE B 1 686 ? 134.045 153.656 137.513 1.00 60.26 686 PHE B O 1
ATOM 11763 N N . LEU B 1 687 ? 133.267 153.052 139.536 1.00 57.07 687 LEU B N 1
ATOM 11764 C CA . LEU B 1 687 ? 132.952 154.403 139.964 1.00 57.07 687 LEU B CA 1
ATOM 11765 C C . LEU B 1 687 ? 133.981 154.886 140.984 1.00 57.07 687 LEU B C 1
ATOM 11766 O O . LEU B 1 687 ? 134.964 154.205 141.286 1.00 57.07 687 LEU B O 1
ATOM 11771 N N . SER B 1 688 ? 133.757 156.085 141.514 1.00 62.15 688 SER B N 1
ATOM 11772 C CA . SER B 1 688 ? 134.561 156.648 142.586 1.00 62.15 688 SER B CA 1
ATOM 11773 C C . SER B 1 688 ? 133.627 157.217 143.643 1.00 62.15 688 SER B C 1
ATOM 11774 O O . SER B 1 688 ? 132.425 157.376 143.416 1.00 62.15 688 SER B O 1
ATOM 11777 N N . ASP B 1 689 ? 134.191 157.532 144.810 1.00 68.42 689 ASP B N 1
ATOM 11778 C CA . ASP B 1 689 ? 133.358 157.951 145.932 1.00 68.42 689 ASP B CA 1
ATOM 11779 C C . ASP B 1 689 ? 132.540 159.190 145.592 1.00 68.42 689 ASP B C 1
ATOM 11780 O O . ASP B 1 689 ? 131.333 159.236 145.857 1.00 68.42 689 ASP B O 1
ATOM 11785 N N . SER B 1 690 ? 133.175 160.206 145.007 1.00 66.68 690 SER B N 1
ATOM 11786 C CA . SER B 1 690 ? 132.464 161.450 144.732 1.00 66.68 690 SER B CA 1
ATOM 11787 C C . SER B 1 690 ? 131.321 161.229 143.749 1.00 66.68 690 SER B C 1
ATOM 11788 O O . SER B 1 690 ? 130.218 161.757 143.937 1.00 66.68 690 SER B O 1
ATOM 11791 N N . SER B 1 691 ? 131.564 160.455 142.692 1.00 59.54 691 SER B N 1
ATOM 11792 C CA . SER B 1 691 ? 130.506 160.191 141.725 1.00 59.54 691 SER B CA 1
ATOM 11793 C C . SER B 1 691 ? 129.351 159.440 142.372 1.00 59.54 691 SER B C 1
ATOM 11794 O O . SER B 1 691 ? 128.181 159.750 142.123 1.00 59.54 691 SER B O 1
ATOM 11797 N N . VAL B 1 692 ? 129.659 158.445 143.204 1.00 54.62 692 VAL B N 1
ATOM 11798 C CA . VAL B 1 692 ? 128.602 157.684 143.860 1.00 54.62 692 VAL B CA 1
ATOM 11799 C C . VAL B 1 692 ? 127.781 158.592 144.760 1.00 54.62 692 VAL B C 1
ATOM 11800 O O . VAL B 1 692 ? 126.546 158.511 144.797 1.00 54.62 692 VAL B O 1
ATOM 11804 N N . ARG B 1 693 ? 128.451 159.466 145.508 1.00 61.20 693 ARG B N 1
ATOM 11805 C CA . ARG B 1 693 ? 127.728 160.375 146.385 1.00 61.20 693 ARG B CA 1
ATOM 11806 C C . ARG B 1 693 ? 126.842 161.320 145.585 1.00 61.20 693 ARG B C 1
ATOM 11807 O O . ARG B 1 693 ? 125.711 161.608 145.987 1.00 61.20 693 ARG B O 1
ATOM 11815 N N . ILE B 1 694 ? 127.339 161.820 144.451 1.00 53.65 694 ILE B N 1
ATOM 11816 C CA . ILE B 1 694 ? 126.524 162.706 143.621 1.00 53.65 694 ILE B CA 1
ATOM 11817 C C . ILE B 1 694 ? 125.299 161.966 143.104 1.00 53.65 694 ILE B C 1
ATOM 11818 O O . ILE B 1 694 ? 124.180 162.500 143.102 1.00 53.65 694 ILE B O 1
ATOM 11823 N N . LEU B 1 695 ? 125.490 160.729 142.647 1.00 46.12 695 LEU B N 1
ATOM 11824 C CA . LEU B 1 695 ? 124.362 159.946 142.161 1.00 46.12 695 LEU B CA 1
ATOM 11825 C C . LEU B 1 695 ? 123.324 159.754 143.256 1.00 46.12 695 LEU B C 1
ATOM 11826 O O . LEU B 1 695 ? 122.121 159.912 143.015 1.00 46.12 695 LEU B O 1
ATOM 11831 N N . CYS B 1 696 ? 123.767 159.420 144.469 1.00 47.23 696 CYS B N 1
ATOM 11832 C CA . CYS B 1 696 ? 122.818 159.234 145.563 1.00 47.23 696 CYS B CA 1
ATOM 11833 C C . CYS B 1 696 ? 122.107 160.537 145.898 1.00 47.23 696 CYS B C 1
ATOM 11834 O O . CYS B 1 696 ? 120.902 160.545 146.179 1.00 47.23 696 CYS B O 1
ATOM 11837 N N . ASP B 1 697 ? 122.836 161.652 145.873 1.00 47.16 697 ASP B N 1
ATOM 11838 C CA . ASP B 1 697 ? 122.220 162.940 146.164 1.00 47.16 697 ASP B CA 1
ATOM 11839 C C . ASP B 1 697 ? 121.136 163.265 145.152 1.00 47.16 697 ASP B C 1
ATOM 11840 O O . ASP B 1 697 ? 120.098 163.835 145.506 1.00 47.16 697 ASP B O 1
ATOM 11845 N N . HIS B 1 698 ? 121.361 162.927 143.883 1.00 43.76 698 HIS B N 1
ATOM 11846 C CA . HIS B 1 698 ? 120.337 163.195 142.878 1.00 43.76 698 HIS B CA 1
ATOM 11847 C C . HIS B 1 698 ? 119.166 162.231 143.011 1.00 43.76 698 HIS B C 1
ATOM 11848 O O . HIS B 1 698 ? 118.013 162.617 142.796 1.00 43.76 698 HIS B O 1
ATOM 11855 N N . VAL B 1 699 ? 119.435 160.978 143.377 1.00 40.86 699 VAL B N 1
ATOM 11856 C CA . VAL B 1 699 ? 118.347 160.019 143.542 1.00 40.86 699 VAL B CA 1
ATOM 11857 C C . VAL B 1 699 ? 117.454 160.405 144.713 1.00 40.86 699 VAL B C 1
ATOM 11858 O O . VAL B 1 699 ? 116.240 160.177 144.675 1.00 40.86 699 VAL B O 1
ATOM 11862 N N . THR B 1 700 ? 118.028 160.976 145.776 1.00 45.30 700 THR B N 1
ATOM 11863 C CA . THR B 1 700 ? 117.262 161.259 146.987 1.00 45.30 700 THR B CA 1
ATOM 11864 C C . THR B 1 700 ? 116.276 162.408 146.829 1.00 45.30 700 THR B C 1
ATOM 11865 O O . THR B 1 700 ? 115.452 162.613 147.725 1.00 45.30 700 THR B O 1
ATOM 11869 N N . ARG B 1 701 ? 116.332 163.160 145.735 1.00 41.96 701 ARG B N 1
ATOM 11870 C CA . ARG B 1 701 ? 115.461 164.315 145.595 1.00 41.96 701 ARG B CA 1
ATOM 11871 C C . ARG B 1 701 ? 113.998 163.883 145.583 1.00 41.96 701 ARG B C 1
ATOM 11872 O O . ARG B 1 701 ? 113.672 162.697 145.511 1.00 41.96 701 ARG B O 1
ATOM 11880 N N . SER B 1 702 ? 113.108 164.872 145.664 1.00 40.87 702 SER B N 1
ATOM 11881 C CA . SER B 1 702 ? 111.685 164.606 145.824 1.00 40.87 702 SER B CA 1
ATOM 11882 C C . SER B 1 702 ? 110.945 164.426 144.508 1.00 40.87 702 SER B C 1
ATOM 11883 O O . SER B 1 702 ? 109.745 164.138 144.537 1.00 40.87 702 SER B O 1
ATOM 11886 N N . THR B 1 703 ? 111.604 164.604 143.365 1.00 37.99 703 THR B N 1
ATOM 11887 C CA . THR B 1 703 ? 110.931 164.396 142.089 1.00 37.99 703 THR B CA 1
ATOM 11888 C C . THR B 1 703 ? 111.062 162.968 141.588 1.00 37.99 703 THR B C 1
ATOM 11889 O O . THR B 1 703 ? 110.152 162.473 140.914 1.00 37.99 703 THR B O 1
ATOM 11893 N N . CYS B 1 704 ? 112.164 162.292 141.899 1.00 41.59 704 CYS B N 1
ATOM 11894 C CA . CYS B 1 704 ? 112.348 160.926 141.431 1.00 41.59 704 CYS B CA 1
ATOM 11895 C C . CYS B 1 704 ? 111.208 160.046 141.920 1.00 41.59 704 CYS B C 1
ATOM 11896 O O . CYS B 1 704 ? 110.849 160.074 143.100 1.00 41.59 704 CYS B O 1
ATOM 11899 N N . HIS B 1 705 ? 110.640 159.260 141.011 1.00 39.64 705 HIS B N 1
ATOM 11900 C CA . HIS B 1 705 ? 109.524 158.378 141.328 1.00 39.64 705 HIS B CA 1
ATOM 11901 C C . HIS B 1 705 ? 109.854 156.926 141.004 1.00 39.64 705 HIS B C 1
ATOM 11902 O O . HIS B 1 705 ? 109.018 156.196 140.474 1.00 39.64 705 HIS B O 1
ATOM 11909 N N . LEU B 1 706 ? 111.067 156.491 141.331 1.00 36.21 706 LEU B N 1
ATOM 11910 C CA . LEU B 1 706 ? 111.477 155.132 141.018 1.00 36.21 706 LEU B CA 1
ATOM 11911 C C . LEU B 1 706 ? 110.621 154.129 141.780 1.00 36.21 706 LEU B C 1
ATOM 11912 O O . LEU B 1 706 ? 110.059 154.432 142.836 1.00 36.21 706 LEU B O 1
ATOM 11917 N N . GLN B 1 707 ? 110.502 152.930 141.217 1.00 42.18 707 GLN B N 1
ATOM 11918 C CA . GLN B 1 707 ? 109.766 151.830 141.833 1.00 42.18 707 GLN B CA 1
ATOM 11919 C C . GLN B 1 707 ? 110.574 150.547 141.926 1.00 42.18 707 GLN B C 1
ATOM 11920 O O . GLN B 1 707 ? 110.407 149.797 142.887 1.00 42.18 707 GLN B O 1
ATOM 11926 N N . LYS B 1 708 ? 111.433 150.268 140.953 1.00 36.76 708 LYS B N 1
ATOM 11927 C CA . LYS B 1 708 ? 112.188 149.025 140.913 1.00 36.76 708 LYS B CA 1
ATOM 11928 C C . LYS B 1 708 ? 113.645 149.357 140.641 1.00 36.76 708 LYS B C 1
ATOM 11929 O O . LYS B 1 708 ? 113.957 149.974 139.620 1.00 36.76 708 LYS B O 1
ATOM 11935 N N . VAL B 1 709 ? 114.532 148.945 141.540 1.00 36.69 709 VAL B N 1
ATOM 11936 C CA . VAL B 1 709 ? 115.945 149.296 141.468 1.00 36.69 709 VAL B CA 1
ATOM 11937 C C . VAL B 1 709 ? 116.779 148.037 141.619 1.00 36.69 709 VAL B C 1
ATOM 11938 O O . VAL B 1 709 ? 116.470 147.175 142.445 1.00 36.69 709 VAL B O 1
ATOM 11942 N N . GLU B 1 710 ? 117.836 147.930 140.821 1.00 35.66 710 GLU B N 1
ATOM 11943 C CA . GLU B 1 710 ? 118.734 146.786 140.859 1.00 35.66 710 GLU B CA 1
ATOM 11944 C C . GLU B 1 710 ? 120.171 147.274 140.799 1.00 35.66 710 GLU B C 1
ATOM 11945 O O . GLU B 1 710 ? 120.481 148.197 140.044 1.00 35.66 710 GLU B O 1
ATOM 11951 N N . ILE B 1 711 ? 121.041 146.653 141.589 1.00 43.74 711 ILE B N 1
ATOM 11952 C CA . ILE B 1 711 ? 122.468 146.955 141.607 1.00 43.74 711 ILE B CA 1
ATOM 11953 C C . ILE B 1 711 ? 123.220 145.645 141.440 1.00 43.74 711 ILE B C 1
ATOM 11954 O O . ILE B 1 711 ? 122.860 144.638 142.059 1.00 43.74 711 ILE B O 1
ATOM 11959 N N . LYS B 1 712 ? 124.255 145.649 140.604 1.00 48.73 712 LYS B N 1
ATOM 11960 C CA . LYS B 1 712 ? 125.007 144.432 140.326 1.00 48.73 712 LYS B CA 1
ATOM 11961 C C . LYS B 1 712 ? 126.481 144.756 140.152 1.00 48.73 712 LYS B C 1
ATOM 11962 O O . LYS B 1 712 ? 126.836 145.628 139.357 1.00 48.73 712 LYS B O 1
ATOM 11968 N N . ASN B 1 713 ? 127.331 144.054 140.897 1.00 51.24 713 ASN B N 1
ATOM 11969 C CA . ASN B 1 713 ? 128.775 144.046 140.676 1.00 51.24 713 ASN B CA 1
ATOM 11970 C C . ASN B 1 713 ? 129.317 145.461 140.456 1.00 51.24 713 ASN B C 1
ATOM 11971 O O . ASN B 1 713 ? 129.832 145.806 139.394 1.00 51.24 713 ASN B O 1
ATOM 11976 N N . VAL B 1 714 ? 129.189 146.272 141.497 1.00 51.96 714 VAL B N 1
ATOM 11977 C CA . VAL B 1 714 ? 129.669 147.646 141.473 1.00 51.96 714 VAL B CA 1
ATOM 11978 C C . VAL B 1 714 ? 130.913 147.743 142.341 1.00 51.96 714 VAL B C 1
ATOM 11979 O O . VAL B 1 714 ? 131.074 147.002 143.316 1.00 51.96 714 VAL B O 1
ATOM 11983 N N . THR B 1 715 ? 131.804 148.656 141.971 1.00 58.74 715 THR B N 1
ATOM 11984 C CA . THR B 1 715 ? 132.985 148.966 142.758 1.00 58.74 715 THR B CA 1
ATOM 11985 C C . THR B 1 715 ? 133.133 150.475 142.865 1.00 58.74 715 THR B C 1
ATOM 11986 O O . THR B 1 715 ? 132.724 151.203 141.956 1.00 58.74 715 THR B O 1
ATOM 11990 N N . PRO B 1 716 ? 133.724 150.979 143.956 1.00 64.76 716 PRO B N 1
ATOM 11991 C CA . PRO B 1 716 ? 134.277 150.267 145.118 1.00 64.76 716 PRO B CA 1
ATOM 11992 C C . PRO B 1 716 ? 133.193 149.712 146.032 1.00 64.76 716 PRO B C 1
ATOM 11993 O O . PRO B 1 716 ? 132.020 150.026 145.870 1.00 64.76 716 PRO B O 1
ATOM 11997 N N . ASP B 1 717 ? 133.564 148.887 147.012 1.00 69.83 717 ASP B N 1
ATOM 11998 C CA . ASP B 1 717 ? 132.571 148.189 147.820 1.00 69.83 717 ASP B CA 1
ATOM 11999 C C . ASP B 1 717 ? 131.721 149.133 148.661 1.00 69.83 717 ASP B C 1
ATOM 12000 O O . ASP B 1 717 ? 130.635 148.742 149.098 1.00 69.83 717 ASP B O 1
ATOM 12005 N N . THR B 1 718 ? 132.182 150.362 148.902 1.00 64.13 718 THR B N 1
ATOM 12006 C CA . THR B 1 718 ? 131.391 151.307 149.684 1.00 64.13 718 THR B CA 1
ATOM 12007 C C . THR B 1 718 ? 130.098 151.696 148.977 1.00 64.13 718 THR B C 1
ATOM 12008 O O . THR B 1 718 ? 129.188 152.244 149.616 1.00 64.13 718 THR B O 1
ATOM 12012 N N . ALA B 1 719 ? 129.996 151.417 147.677 1.00 56.40 719 ALA B N 1
ATOM 12013 C CA . ALA B 1 719 ? 128.814 151.816 146.925 1.00 56.40 719 ALA B CA 1
ATOM 12014 C C . ALA B 1 719 ? 127.560 151.163 147.485 1.00 56.40 719 ALA B C 1
ATOM 12015 O O . ALA B 1 719 ? 126.505 151.800 147.562 1.00 56.40 719 ALA B O 1
ATOM 12017 N N . TYR B 1 720 ? 127.646 149.888 147.865 1.00 57.06 720 TYR B N 1
ATOM 12018 C CA . TYR B 1 720 ? 126.474 149.219 148.419 1.00 57.06 720 TYR B CA 1
ATOM 12019 C C . TYR B 1 720 ? 126.011 149.904 149.696 1.00 57.06 720 TYR B C 1
ATOM 12020 O O . TYR B 1 720 ? 124.811 150.132 149.890 1.00 57.06 720 TYR B O 1
ATOM 12029 N N . ARG B 1 721 ? 126.952 150.259 150.571 1.00 61.79 721 ARG B N 1
ATOM 12030 C CA . ARG B 1 721 ? 126.597 150.955 151.803 1.00 61.79 721 ARG B CA 1
ATOM 12031 C C . ARG B 1 721 ? 125.926 152.290 151.502 1.00 61.79 721 ARG B C 1
ATOM 12032 O O . ARG B 1 721 ? 124.879 152.616 152.076 1.00 61.79 721 ARG B O 1
ATOM 12040 N N . ASP B 1 722 ? 126.514 153.078 150.597 1.00 59.42 722 ASP B N 1
ATOM 12041 C CA . ASP B 1 722 ? 125.939 154.387 150.295 1.00 59.42 722 ASP B CA 1
ATOM 12042 C C . ASP B 1 722 ? 124.543 154.253 149.702 1.00 59.42 722 ASP B C 1
ATOM 12043 O O . ASP B 1 722 ? 123.616 154.967 150.103 1.00 59.42 722 ASP B O 1
ATOM 12048 N N . PHE B 1 723 ? 124.373 153.338 148.746 1.00 51.53 723 PHE B N 1
ATOM 12049 C CA . PHE B 1 723 ? 123.069 153.166 148.120 1.00 51.53 723 PHE B CA 1
ATOM 12050 C C . PHE B 1 723 ? 122.037 152.703 149.136 1.00 51.53 723 PHE B C 1
ATOM 12051 O O . PHE B 1 723 ? 120.889 153.161 149.118 1.00 51.53 723 PHE B O 1
ATOM 12059 N N . CYS B 1 724 ? 122.421 151.796 150.035 1.00 55.64 724 CYS B N 1
ATOM 12060 C CA . CYS B 1 724 ? 121.485 151.352 151.058 1.00 55.64 724 CYS B CA 1
ATOM 12061 C C . CYS B 1 724 ? 121.092 152.503 151.973 1.00 55.64 724 CYS B C 1
ATOM 12062 O O . CYS B 1 724 ? 119.931 152.612 152.381 1.00 55.64 724 CYS B O 1
ATOM 12065 N N . LEU B 1 725 ? 122.048 153.369 152.312 1.00 53.59 725 LEU B N 1
ATOM 12066 C CA . LEU B 1 725 ? 121.723 154.525 153.142 1.00 53.59 725 LEU B CA 1
ATOM 12067 C C . LEU B 1 725 ? 120.750 155.458 152.433 1.00 53.59 725 LEU B C 1
ATOM 12068 O O . LEU B 1 725 ? 119.801 155.956 153.047 1.00 53.59 725 LEU B O 1
ATOM 12073 N N . ALA B 1 726 ? 120.966 155.704 151.139 1.00 46.40 726 ALA B N 1
ATOM 12074 C CA . ALA B 1 726 ? 120.212 156.742 150.445 1.00 46.40 726 ALA B CA 1
ATOM 12075 C C . ALA B 1 726 ? 118.779 156.334 150.126 1.00 46.40 726 ALA B C 1
ATOM 12076 O O . ALA B 1 726 ? 117.987 157.188 149.717 1.00 46.40 726 ALA B O 1
ATOM 12078 N N . PHE B 1 727 ? 118.422 155.064 150.303 1.00 42.31 727 PHE B N 1
ATOM 12079 C CA . PHE B 1 727 ? 117.125 154.554 149.879 1.00 42.31 727 PHE B CA 1
ATOM 12080 C C . PHE B 1 727 ? 116.128 154.414 151.023 1.00 42.31 727 PHE B C 1
ATOM 12081 O O . PHE B 1 727 ? 115.088 153.774 150.845 1.00 42.31 727 PHE B O 1
ATOM 12089 N N . ILE B 1 728 ? 116.409 154.993 152.185 1.00 46.22 728 ILE B N 1
ATOM 12090 C CA . ILE B 1 728 ? 115.499 154.897 153.321 1.00 46.22 728 ILE B CA 1
ATOM 12091 C C . ILE B 1 728 ? 114.422 155.964 153.177 1.00 46.22 728 ILE B C 1
ATOM 12092 O O . ILE B 1 728 ? 114.727 157.151 153.028 1.00 46.22 728 ILE B O 1
ATOM 12097 N N . GLY B 1 729 ? 113.161 155.545 153.228 1.00 44.55 729 GLY B N 1
ATOM 12098 C CA . GLY B 1 729 ? 112.048 156.469 153.219 1.00 44.55 729 GLY B CA 1
ATOM 12099 C C . GLY B 1 729 ? 111.486 156.808 151.856 1.00 44.55 729 GLY B C 1
ATOM 12100 O O . GLY B 1 729 ? 110.474 157.514 151.785 1.00 44.55 729 GLY B O 1
ATOM 12101 N N . LYS B 1 730 ? 112.096 156.334 150.774 1.00 43.38 730 LYS B N 1
ATOM 12102 C CA . LYS B 1 730 ? 111.547 156.574 149.446 1.00 43.38 730 LYS B CA 1
ATOM 12103 C C . LYS B 1 730 ? 110.289 155.739 149.252 1.00 43.38 730 LYS B C 1
ATOM 12104 O O . LYS B 1 730 ? 110.364 154.585 148.820 1.00 43.38 730 LYS B O 1
ATOM 12110 N N . LYS B 1 731 ? 109.126 156.323 149.545 1.00 47.18 731 LYS B N 1
ATOM 12111 C CA . LYS B 1 731 ? 107.905 155.530 149.638 1.00 47.18 731 LYS B CA 1
ATOM 12112 C C . LYS B 1 731 ? 107.613 154.787 148.344 1.00 47.18 731 LYS B C 1
ATOM 12113 O O . LYS B 1 731 ? 107.246 153.608 148.368 1.00 47.18 731 LYS B O 1
ATOM 12119 N N . THR B 1 732 ? 107.773 155.453 147.202 1.00 43.57 732 THR B N 1
ATOM 12120 C CA . THR B 1 732 ? 107.409 154.814 145.945 1.00 43.57 732 THR B CA 1
ATOM 12121 C C . THR B 1 732 ? 108.164 153.507 145.744 1.00 43.57 732 THR B C 1
ATOM 12122 O O . THR B 1 732 ? 107.645 152.586 145.104 1.00 43.57 732 THR B O 1
ATOM 12126 N N . LEU B 1 733 ? 109.371 153.397 146.291 1.00 40.56 733 LEU B N 1
ATOM 12127 C CA . LEU B 1 733 ? 110.165 152.190 146.113 1.00 40.56 733 LEU B CA 1
ATOM 12128 C C . LEU B 1 733 ? 109.403 150.986 146.641 1.00 40.56 733 LEU B C 1
ATOM 12129 O O . LEU B 1 733 ? 108.812 151.044 147.721 1.00 40.56 733 LEU B O 1
ATOM 12134 N N . THR B 1 734 ? 109.401 149.896 145.874 1.00 38.62 734 THR B N 1
ATOM 12135 C CA . THR B 1 734 ? 108.729 148.681 146.319 1.00 38.62 734 THR B CA 1
ATOM 12136 C C . THR B 1 734 ? 109.654 147.476 146.249 1.00 38.62 734 THR B C 1
ATOM 12137 O O . THR B 1 734 ? 109.619 146.613 147.130 1.00 38.62 734 THR B O 1
ATOM 12141 N N . HIS B 1 735 ? 110.482 147.404 145.215 1.00 39.55 735 HIS B N 1
ATOM 12142 C CA . HIS B 1 735 ? 111.412 146.302 145.026 1.00 39.55 735 HIS B CA 1
ATOM 12143 C C . HIS B 1 735 ? 112.827 146.839 145.138 1.00 39.55 735 HIS B C 1
ATOM 12144 O O . HIS B 1 735 ? 113.080 148.005 144.833 1.00 39.55 735 HIS B O 1
ATOM 12151 N N . LEU B 1 736 ? 113.747 145.995 145.583 1.00 38.94 736 LEU B N 1
ATOM 12152 C CA . LEU B 1 736 ? 115.133 146.397 145.763 1.00 38.94 736 LEU B CA 1
ATOM 12153 C C . LEU B 1 736 ? 115.997 145.154 145.784 1.00 38.94 736 LEU B C 1
ATOM 12154 O O . LEU B 1 736 ? 115.666 144.182 146.464 1.00 38.94 736 LEU B O 1
ATOM 12159 N N . THR B 1 737 ? 117.097 145.183 145.048 1.00 40.09 737 THR B N 1
ATOM 12160 C CA . THR B 1 737 ? 117.989 144.041 144.940 1.00 40.09 737 THR B CA 1
ATOM 12161 C C . THR B 1 737 ? 119.419 144.521 145.095 1.00 40.09 737 THR B C 1
ATOM 12162 O O . THR B 1 737 ? 119.742 145.645 144.704 1.00 40.09 737 THR B O 1
ATOM 12166 N N . LEU B 1 738 ? 120.270 143.682 145.672 1.00 45.54 738 LEU B N 1
ATOM 12167 C CA . LEU B 1 738 ? 121.686 143.983 145.814 1.00 45.54 738 LEU B CA 1
ATOM 12168 C C . LEU B 1 738 ? 122.480 142.715 145.556 1.00 45.54 738 LEU B C 1
ATOM 12169 O O . LEU B 1 738 ? 122.125 141.646 146.061 1.00 45.54 738 LEU B O 1
ATOM 12174 N N . ALA B 1 739 ? 123.547 142.832 144.772 1.00 51.49 739 ALA B N 1
ATOM 12175 C CA . ALA B 1 739 ? 124.386 141.691 144.442 1.00 51.49 739 ALA B CA 1
ATOM 12176 C C . ALA B 1 739 ? 125.839 142.131 144.431 1.00 51.49 739 ALA B C 1
ATOM 12177 O O . ALA B 1 739 ? 126.154 143.228 143.963 1.00 51.49 739 ALA B O 1
ATOM 12179 N N . GLY B 1 740 ? 126.712 141.281 144.949 1.00 63.88 740 GLY B N 1
ATOM 12180 C CA . GLY B 1 740 ? 128.125 141.593 144.990 1.00 63.88 740 GLY B CA 1
ATOM 12181 C C . GLY B 1 740 ? 128.812 140.789 146.067 1.00 63.88 740 GLY B C 1
ATOM 12182 O O . GLY B 1 740 ? 128.186 140.031 146.813 1.00 63.88 740 GLY B O 1
ATOM 12183 N N . HIS B 1 741 ? 130.125 140.974 146.139 1.00 83.24 741 HIS B N 1
ATOM 12184 C CA . HIS B 1 741 ? 130.974 140.290 147.108 1.00 83.24 741 HIS B CA 1
ATOM 12185 C C . HIS B 1 741 ? 131.511 141.333 148.081 1.00 83.24 741 HIS B C 1
ATOM 12186 O O . HIS B 1 741 ? 132.256 142.234 147.684 1.00 83.24 741 HIS B O 1
ATOM 12193 N N . ILE B 1 742 ? 131.131 141.211 149.352 1.00 83.19 742 ILE B N 1
ATOM 12194 C CA . ILE B 1 742 ? 131.531 142.175 150.370 1.00 83.19 742 ILE B CA 1
ATOM 12195 C C . ILE B 1 742 ? 131.283 141.564 151.741 1.00 83.19 742 ILE B C 1
ATOM 12196 O O . ILE B 1 742 ? 130.359 140.771 151.931 1.00 83.19 742 ILE B O 1
ATOM 12201 N N . GLU B 1 743 ? 132.122 141.945 152.701 1.00 87.39 743 GLU B N 1
ATOM 12202 C CA . GLU B 1 743 ? 131.976 141.512 154.083 1.00 87.39 743 GLU B CA 1
ATOM 12203 C C . GLU B 1 743 ? 131.118 142.510 154.848 1.00 87.39 743 GLU B C 1
ATOM 12204 O O . GLU B 1 743 ? 131.223 143.722 154.642 1.00 87.39 743 GLU B O 1
ATOM 12210 N N . TRP B 1 744 ? 130.275 141.997 155.739 1.00 73.05 744 TRP B N 1
ATOM 12211 C CA . TRP B 1 744 ? 129.386 142.853 156.516 1.00 73.05 744 TRP B CA 1
ATOM 12212 C C . TRP B 1 744 ? 130.190 143.606 157.565 1.00 73.05 744 TRP B C 1
ATOM 12213 O O . TRP B 1 744 ? 130.764 143.000 158.473 1.00 73.05 744 TRP B O 1
ATOM 12224 N N . GLU B 1 745 ? 130.232 144.927 157.441 1.00 76.28 745 GLU B N 1
ATOM 12225 C CA . GLU B 1 745 ? 130.761 145.772 158.498 1.00 76.28 745 GLU B CA 1
ATOM 12226 C C . GLU B 1 745 ? 129.643 146.155 159.459 1.00 76.28 745 GLU B C 1
ATOM 12227 O O . GLU B 1 745 ? 128.461 146.131 159.107 1.00 76.28 745 GLU B O 1
ATOM 12233 N N . ARG B 1 746 ? 130.027 146.507 160.687 1.00 75.79 746 ARG B N 1
ATOM 12234 C CA . ARG B 1 746 ? 129.028 146.891 161.679 1.00 75.79 746 ARG B CA 1
ATOM 12235 C C . ARG B 1 746 ? 128.113 147.977 161.131 1.00 75.79 746 ARG B C 1
ATOM 12236 O O . ARG B 1 746 ? 126.892 147.938 161.328 1.00 75.79 746 ARG B O 1
ATOM 12244 N N . THR B 1 747 ? 128.687 148.947 160.419 1.00 68.95 747 THR B N 1
ATOM 12245 C CA . THR B 1 747 ? 127.888 150.039 159.878 1.00 68.95 747 THR B CA 1
ATOM 12246 C C . THR B 1 747 ? 126.841 149.524 158.901 1.00 68.95 747 THR B C 1
ATOM 12247 O O . THR B 1 747 ? 125.686 149.960 158.933 1.00 68.95 747 THR B O 1
ATOM 12251 N N . MET B 1 748 ? 127.226 148.603 158.019 1.00 67.94 748 MET B N 1
ATOM 12252 C CA . MET B 1 748 ? 126.264 148.070 157.063 1.00 67.94 748 MET B CA 1
ATOM 12253 C C . MET B 1 748 ? 125.160 147.305 157.779 1.00 67.94 748 MET B C 1
ATOM 12254 O O . MET B 1 748 ? 123.999 147.335 157.355 1.00 67.94 748 MET B O 1
ATOM 12259 N N . MET B 1 749 ? 125.503 146.609 158.863 1.00 71.03 749 MET B N 1
ATOM 12260 C CA . MET B 1 749 ? 124.483 145.943 159.663 1.00 71.03 749 MET B CA 1
ATOM 12261 C C . MET B 1 749 ? 123.496 146.954 160.228 1.00 71.03 749 MET B C 1
ATOM 12262 O O . MET B 1 749 ? 122.277 146.738 160.187 1.00 71.03 749 MET B O 1
ATOM 12267 N N . LEU B 1 750 ? 124.006 148.070 160.749 1.00 70.20 750 LEU B N 1
ATOM 12268 C CA . LEU B 1 750 ? 123.123 149.115 161.257 1.00 70.20 750 LEU B CA 1
ATOM 12269 C C . LEU B 1 750 ? 122.225 149.650 160.148 1.00 70.20 750 LEU B C 1
ATOM 12270 O O . LEU B 1 750 ? 121.031 149.884 160.359 1.00 70.20 750 LEU B O 1
ATOM 12275 N N . MET B 1 751 ? 122.791 149.863 158.959 1.00 61.83 751 MET B N 1
ATOM 12276 C CA . MET B 1 751 ? 122.000 150.392 157.851 1.00 61.83 751 MET B CA 1
ATOM 12277 C C . MET B 1 751 ? 120.889 149.434 157.445 1.00 61.83 751 MET B C 1
ATOM 12278 O O . MET B 1 751 ? 119.752 149.862 157.234 1.00 61.83 751 MET B O 1
ATOM 12283 N N . LEU B 1 752 ? 121.187 148.142 157.322 1.00 62.00 752 LEU B N 1
ATOM 12284 C CA . LEU B 1 752 ? 120.133 147.192 156.980 1.00 62.00 752 LEU B CA 1
ATOM 12285 C C . LEU B 1 752 ? 119.059 147.156 158.059 1.00 62.00 752 LEU B C 1
ATOM 12286 O O . LEU B 1 752 ? 117.854 147.168 157.756 1.00 62.00 752 LEU B O 1
ATOM 12291 N N . CYS B 1 753 ? 119.472 147.114 159.327 1.00 69.10 753 CYS B N 1
ATOM 12292 C CA . CYS B 1 753 ? 118.497 147.074 160.410 1.00 69.10 753 CYS B CA 1
ATOM 12293 C C . CYS B 1 753 ? 117.596 148.298 160.366 1.00 69.10 753 CYS B C 1
ATOM 12294 O O . CYS B 1 753 ? 116.371 148.190 160.493 1.00 69.10 753 CYS B O 1
ATOM 12297 N N . ASP B 1 754 ? 118.186 149.478 160.171 1.00 61.21 754 ASP B N 1
ATOM 12298 C CA . ASP B 1 754 ? 117.389 150.696 160.111 1.00 61.21 754 ASP B CA 1
ATOM 12299 C C . ASP B 1 754 ? 116.468 150.689 158.900 1.00 61.21 754 ASP B C 1
ATOM 12300 O O . ASP B 1 754 ? 115.299 151.080 158.996 1.00 61.21 754 ASP B O 1
ATOM 12305 N N . LEU B 1 755 ? 116.975 150.238 157.750 1.00 53.56 755 LEU B N 1
ATOM 12306 C CA . LEU B 1 755 ? 116.168 150.212 156.538 1.00 53.56 755 LEU B CA 1
ATOM 12307 C C . LEU B 1 755 ? 114.931 149.359 156.726 1.00 53.56 755 LEU B C 1
ATOM 12308 O O . LEU B 1 755 ? 113.854 149.709 156.234 1.00 53.56 755 LEU B O 1
ATOM 12313 N N . LEU B 1 756 ? 115.063 148.236 157.422 1.00 63.36 756 LEU B N 1
ATOM 12314 C CA . LEU B 1 756 ? 113.896 147.403 157.674 1.00 63.36 756 LEU B CA 1
ATOM 12315 C C . LEU B 1 756 ? 113.102 147.845 158.897 1.00 63.36 756 LEU B C 1
ATOM 12316 O O . LEU B 1 756 ? 111.980 147.368 159.099 1.00 63.36 756 LEU B O 1
ATOM 12321 N N . ARG B 1 757 ? 113.644 148.760 159.705 1.00 64.46 757 ARG B N 1
ATOM 12322 C CA . ARG B 1 757 ? 112.961 149.162 160.932 1.00 64.46 757 ARG B CA 1
ATOM 12323 C C . ARG B 1 757 ? 112.084 150.388 160.722 1.00 64.46 757 ARG B C 1
ATOM 12324 O O . ARG B 1 757 ? 111.097 150.571 161.443 1.00 64.46 757 ARG B O 1
ATOM 12332 N N . ASN B 1 758 ? 112.420 151.232 159.751 1.00 54.14 758 ASN B N 1
ATOM 12333 C CA . ASN B 1 758 ? 111.747 152.516 159.615 1.00 54.14 758 ASN B CA 1
ATOM 12334 C C . ASN B 1 758 ? 110.250 152.323 159.417 1.00 54.14 758 ASN B C 1
ATOM 12335 O O . ASN B 1 758 ? 109.807 151.371 158.771 1.00 54.14 758 ASN B O 1
ATOM 12340 N N . HIS B 1 759 ? 109.467 153.235 159.993 1.00 55.91 759 HIS B N 1
ATOM 12341 C CA . HIS B 1 759 ? 108.017 153.191 159.863 1.00 55.91 759 HIS B CA 1
ATOM 12342 C C . HIS B 1 759 ? 107.523 153.782 158.550 1.00 55.91 759 HIS B C 1
ATOM 12343 O O . HIS B 1 759 ? 106.342 153.623 158.225 1.00 55.91 759 HIS B O 1
ATOM 12350 N N . LYS B 1 760 ? 108.384 154.460 157.799 1.00 55.41 760 LYS B N 1
ATOM 12351 C CA . LYS B 1 760 ? 108.025 154.964 156.483 1.00 55.41 760 LYS B CA 1
ATOM 12352 C C . LYS B 1 760 ? 108.350 153.981 155.368 1.00 55.41 760 LYS B C 1
ATOM 12353 O O . LYS B 1 760 ? 108.039 154.261 154.206 1.00 55.41 760 LYS B O 1
ATOM 12359 N N . CYS B 1 761 ? 108.962 152.845 155.687 1.00 58.22 761 CYS B N 1
ATOM 12360 C CA . CYS B 1 761 ? 109.308 151.869 154.664 1.00 58.22 761 CYS B CA 1
ATOM 12361 C C . CYS B 1 761 ? 108.050 151.263 154.060 1.00 58.22 761 CYS B C 1
ATOM 12362 O O . CYS B 1 761 ? 107.034 151.094 154.740 1.00 58.22 761 CYS B O 1
ATOM 12365 N N . ASN B 1 762 ? 108.120 150.937 152.768 1.00 48.96 762 ASN B N 1
ATOM 12366 C CA . ASN B 1 762 ? 106.997 150.327 152.069 1.00 48.96 762 ASN B CA 1
ATOM 12367 C C . ASN B 1 762 ? 107.454 149.216 151.130 1.00 48.96 762 ASN B C 1
ATOM 12368 O O . ASN B 1 762 ? 106.719 148.849 150.210 1.00 48.96 762 ASN B O 1
ATOM 12373 N N . LEU B 1 763 ? 108.644 148.665 151.349 1.00 42.97 763 LEU B N 1
ATOM 12374 C CA . LEU B 1 763 ? 109.165 147.640 150.458 1.00 42.97 763 LEU B CA 1
ATOM 12375 C C . LEU B 1 763 ? 108.230 146.438 150.420 1.00 42.97 763 LEU B C 1
ATOM 12376 O O . LEU B 1 763 ? 107.655 146.044 151.436 1.00 42.97 763 LEU B O 1
ATOM 12381 N N . GLN B 1 764 ? 108.069 145.862 149.228 1.00 48.94 764 GLN B N 1
ATOM 12382 C CA . GLN B 1 764 ? 107.274 144.658 149.045 1.00 48.94 764 GLN B CA 1
ATOM 12383 C C . GLN B 1 764 ? 108.079 143.479 148.525 1.00 48.94 764 GLN B C 1
ATOM 12384 O O . GLN B 1 764 ? 107.479 142.488 148.100 1.00 48.94 764 GLN B O 1
ATOM 12390 N N . TYR B 1 765 ? 109.406 143.560 148.533 1.00 46.48 765 TYR B N 1
ATOM 12391 C CA . TYR B 1 765 ? 110.261 142.491 148.045 1.00 46.48 765 TYR B CA 1
ATOM 12392 C C . TYR B 1 765 ? 111.699 142.887 148.331 1.00 46.48 765 TYR B C 1
ATOM 12393 O O . TYR B 1 765 ? 112.021 144.073 148.409 1.00 46.48 765 TYR B O 1
ATOM 12402 N N . LEU B 1 766 ? 112.560 141.891 148.499 1.00 50.77 766 LEU B N 1
ATOM 12403 C CA . LEU B 1 766 ? 113.961 142.162 148.784 1.00 50.77 766 LEU B CA 1
ATOM 12404 C C . LEU B 1 766 ? 114.763 140.905 148.501 1.00 50.77 766 LEU B C 1
ATOM 12405 O O . LEU B 1 766 ? 114.378 139.817 148.931 1.00 50.77 766 LEU B O 1
ATOM 12410 N N . ARG B 1 767 ? 115.865 141.054 147.776 1.00 50.61 767 ARG B N 1
ATOM 12411 C CA . ARG B 1 767 ? 116.742 139.943 147.449 1.00 50.61 767 ARG B CA 1
ATOM 12412 C C . ARG B 1 767 ? 118.184 140.362 147.676 1.00 50.61 767 ARG B C 1
ATOM 12413 O O . ARG B 1 767 ? 118.559 141.499 147.381 1.00 50.61 767 ARG B O 1
ATOM 12421 N N . LEU B 1 768 ? 118.987 139.444 148.203 1.00 56.78 768 LEU B N 1
ATOM 12422 C CA . LEU B 1 768 ? 120.386 139.702 148.506 1.00 56.78 768 LEU B CA 1
ATOM 12423 C C . LEU B 1 768 ? 121.246 138.622 147.864 1.00 56.78 768 LEU B C 1
ATOM 12424 O O . LEU B 1 768 ? 120.751 137.736 147.164 1.00 56.78 768 LEU B O 1
ATOM 12429 N N . GLY B 1 769 ? 122.552 138.710 148.099 1.00 69.09 769 GLY B N 1
ATOM 12430 C CA . GLY B 1 769 ? 123.480 137.724 147.584 1.00 69.09 769 GLY B CA 1
ATOM 12431 C C . GLY B 1 769 ? 124.927 138.079 147.855 1.00 69.09 769 GLY B C 1
ATOM 12432 O O . GLY B 1 769 ? 125.286 139.259 147.891 1.00 69.09 769 GLY B O 1
ATOM 12433 N N . GLY B 1 770 ? 125.768 137.069 148.055 1.00 74.37 770 GLY B N 1
ATOM 12434 C CA . GLY B 1 770 ? 127.191 137.314 148.241 1.00 74.37 770 GLY B CA 1
ATOM 12435 C C . GLY B 1 770 ? 127.527 138.140 149.464 1.00 74.37 770 GLY B C 1
ATOM 12436 O O . GLY B 1 770 ? 128.320 139.084 149.371 1.00 74.37 770 GLY B O 1
ATOM 12437 N N . HIS B 1 771 ? 126.942 137.805 150.612 1.00 74.93 771 HIS B N 1
ATOM 12438 C CA . HIS B 1 771 ? 127.186 138.511 151.863 1.00 74.93 771 HIS B CA 1
ATOM 12439 C C . HIS B 1 771 ? 127.690 137.540 152.925 1.00 74.93 771 HIS B C 1
ATOM 12440 O O . HIS B 1 771 ? 127.189 136.417 153.040 1.00 74.93 771 HIS B O 1
ATOM 12447 N N . CYS B 1 772 ? 128.679 137.983 153.700 1.00 83.63 772 CYS B N 1
ATOM 12448 C CA . CYS B 1 772 ? 129.324 137.165 154.720 1.00 83.63 772 CYS B CA 1
ATOM 12449 C C . CYS B 1 772 ? 129.229 137.862 156.069 1.00 83.63 772 CYS B C 1
ATOM 12450 O O . CYS B 1 772 ? 129.565 139.044 156.184 1.00 83.63 772 CYS B O 1
ATOM 12453 N N . ALA B 1 773 ? 128.791 137.126 157.088 1.00 78.46 773 ALA B N 1
ATOM 12454 C CA . ALA B 1 773 ? 128.646 137.692 158.421 1.00 78.46 773 ALA B CA 1
ATOM 12455 C C . ALA B 1 773 ? 128.619 136.567 159.446 1.00 78.46 773 ALA B C 1
ATOM 12456 O O . ALA B 1 773 ? 128.452 135.394 159.105 1.00 78.46 773 ALA B O 1
ATOM 12458 N N . THR B 1 774 ? 128.792 136.947 160.712 1.00 83.70 774 THR B N 1
ATOM 12459 C CA . THR B 1 774 ? 128.784 136.010 161.825 1.00 83.70 774 THR B CA 1
ATOM 12460 C C . THR B 1 774 ? 127.364 135.783 162.324 1.00 83.70 774 THR B C 1
ATOM 12461 O O . THR B 1 774 ? 126.454 136.560 162.022 1.00 83.70 774 THR B O 1
ATOM 12465 N N . PRO B 1 775 ? 127.139 134.721 163.102 1.00 86.30 775 PRO B N 1
ATOM 12466 C CA . PRO B 1 775 ? 125.765 134.414 163.534 1.00 86.30 775 PRO B CA 1
ATOM 12467 C C . PRO B 1 775 ? 125.105 135.530 164.324 1.00 86.30 775 PRO B C 1
ATOM 12468 O O . PRO B 1 775 ? 123.879 135.672 164.261 1.00 86.30 775 PRO B O 1
ATOM 12472 N N . GLU B 1 776 ? 125.873 136.320 165.077 1.00 84.78 776 GLU B N 1
ATOM 12473 C CA . GLU B 1 776 ? 125.270 137.376 165.886 1.00 84.78 776 GLU B CA 1
ATOM 12474 C C . GLU B 1 776 ? 124.610 138.436 165.012 1.00 84.78 776 GLU B C 1
ATOM 12475 O O . GLU B 1 776 ? 123.500 138.899 165.310 1.00 84.78 776 GLU B O 1
ATOM 12481 N N . GLN B 1 777 ? 125.285 138.841 163.935 1.00 78.36 777 GLN B N 1
ATOM 12482 C CA . GLN B 1 777 ? 124.723 139.852 163.048 1.00 78.36 777 GLN B CA 1
ATOM 12483 C C . GLN B 1 777 ? 123.454 139.348 162.373 1.00 78.36 777 GLN B C 1
ATOM 12484 O O . GLN B 1 777 ? 122.466 140.084 162.265 1.00 78.36 777 GLN B O 1
ATOM 12490 N N . TRP B 1 778 ? 123.453 138.092 161.925 1.00 78.96 778 TRP B N 1
ATOM 12491 C CA . TRP B 1 778 ? 122.239 137.519 161.355 1.00 78.96 778 TRP B CA 1
ATOM 12492 C C . TRP B 1 778 ? 121.126 137.461 162.393 1.00 78.96 778 TRP B C 1
ATOM 12493 O O . TRP B 1 778 ? 119.954 137.703 162.076 1.00 78.96 778 TRP B O 1
ATOM 12504 N N . ALA B 1 779 ? 121.470 137.128 163.639 1.00 80.06 779 ALA B N 1
ATOM 12505 C CA . ALA B 1 779 ? 120.465 137.066 164.693 1.00 80.06 779 ALA B CA 1
ATOM 12506 C C . ALA B 1 779 ? 119.819 138.426 164.904 1.00 80.06 779 ALA B C 1
ATOM 12507 O O . ALA B 1 779 ? 118.593 138.537 165.007 1.00 80.06 779 ALA B O 1
ATOM 12509 N N . GLU B 1 780 ? 120.634 139.479 164.967 1.00 80.66 780 GLU B N 1
ATOM 12510 C CA . GLU B 1 780 ? 120.079 140.821 165.129 1.00 80.66 780 GLU B CA 1
ATOM 12511 C C . GLU B 1 780 ? 119.245 141.222 163.918 1.00 80.66 780 GLU B C 1
ATOM 12512 O O . GLU B 1 780 ? 118.186 141.846 164.063 1.00 80.66 780 GLU B O 1
ATOM 12518 N N . PHE B 1 781 ? 119.713 140.883 162.717 1.00 74.35 781 PHE B N 1
ATOM 12519 C CA . PHE B 1 781 ? 118.951 141.174 161.509 1.00 74.35 781 PHE B CA 1
ATOM 12520 C C . PHE B 1 781 ? 117.563 140.556 161.585 1.00 74.35 781 PHE B C 1
ATOM 12521 O O . PHE B 1 781 ? 116.552 141.233 161.365 1.00 74.35 781 PHE B O 1
ATOM 12529 N N . PHE B 1 782 ? 117.493 139.267 161.915 1.00 77.98 782 PHE B N 1
ATOM 12530 C CA . PHE B 1 782 ? 116.199 138.599 161.971 1.00 77.98 782 PHE B CA 1
ATOM 12531 C C . PHE B 1 782 ? 115.350 139.111 163.127 1.00 77.98 782 PHE B C 1
ATOM 12532 O O . PHE B 1 782 ? 114.120 139.159 163.013 1.00 77.98 782 PHE B O 1
ATOM 12540 N N . TYR B 1 783 ? 115.976 139.495 164.241 1.00 81.87 783 TYR B N 1
ATOM 12541 C CA . TYR B 1 783 ? 115.219 140.079 165.343 1.00 81.87 783 TYR B CA 1
ATOM 12542 C C . TYR B 1 783 ? 114.560 141.383 164.920 1.00 81.87 783 TYR B C 1
ATOM 12543 O O . TYR B 1 783 ? 113.405 141.647 165.272 1.00 81.87 783 TYR B O 1
ATOM 12552 N N . VAL B 1 784 ? 115.284 142.214 164.170 1.00 75.45 784 VAL B N 1
ATOM 12553 C CA . VAL B 1 784 ? 114.706 143.464 163.690 1.00 75.45 784 VAL B CA 1
ATOM 12554 C C . VAL B 1 784 ? 113.622 143.188 162.658 1.00 75.45 784 VAL B C 1
ATOM 12555 O O . VAL B 1 784 ? 112.597 143.878 162.618 1.00 75.45 784 VAL B O 1
ATOM 12559 N N . LEU B 1 785 ? 113.825 142.177 161.811 1.00 73.77 785 LEU B N 1
ATOM 12560 C CA . LEU B 1 785 ? 112.850 141.893 160.763 1.00 73.77 785 LEU B CA 1
ATOM 12561 C C . LEU B 1 785 ? 111.465 141.634 161.339 1.00 73.77 785 LEU B C 1
ATOM 12562 O O . LEU B 1 785 ? 110.459 141.884 160.667 1.00 73.77 785 LEU B O 1
ATOM 12567 N N . LYS B 1 786 ? 111.392 141.142 162.577 1.00 84.62 786 LYS B N 1
ATOM 12568 C CA . LYS B 1 786 ? 110.097 140.890 163.200 1.00 84.62 786 LYS B CA 1
ATOM 12569 C C . LYS B 1 786 ? 109.274 142.166 163.309 1.00 84.62 786 LYS B C 1
ATOM 12570 O O . LYS B 1 786 ? 108.040 142.113 163.287 1.00 84.62 786 LYS B O 1
ATOM 12576 N N . ALA B 1 787 ? 109.934 143.318 163.428 1.00 81.10 787 ALA B N 1
ATOM 12577 C CA . ALA B 1 787 ? 109.221 144.580 163.563 1.00 81.10 787 ALA B CA 1
ATOM 12578 C C . ALA B 1 787 ? 108.662 145.085 162.241 1.00 81.10 787 ALA B C 1
ATOM 12579 O O . ALA B 1 787 ? 107.890 146.049 162.242 1.00 81.10 787 ALA B O 1
ATOM 12581 N N . ASN B 1 788 ? 109.032 144.470 161.122 1.00 72.88 788 ASN B N 1
ATOM 12582 C CA . ASN B 1 788 ? 108.539 144.910 159.826 1.00 72.88 788 ASN B CA 1
ATOM 12583 C C . ASN B 1 788 ? 107.223 144.218 159.502 1.00 72.88 788 ASN B C 1
ATOM 12584 O O . ASN B 1 788 ? 107.071 143.011 159.708 1.00 72.88 788 ASN B O 1
ATOM 12589 N N . GLN B 1 789 ? 106.269 144.994 158.992 1.00 72.00 789 GLN B N 1
ATOM 12590 C CA . GLN B 1 789 ? 104.950 144.484 158.654 1.00 72.00 789 GLN B CA 1
ATOM 12591 C C . GLN B 1 789 ? 104.560 144.751 157.209 1.00 72.00 789 GLN B C 1
ATOM 12592 O O . GLN B 1 789 ? 103.410 144.494 156.837 1.00 72.00 789 GLN B O 1
ATOM 12598 N N . SER B 1 790 ? 105.476 145.258 156.388 1.00 61.99 790 SER B N 1
ATOM 12599 C CA . SER B 1 790 ? 105.195 145.565 154.992 1.00 61.99 790 SER B CA 1
ATOM 12600 C C . SER B 1 790 ? 105.815 144.562 154.033 1.00 61.99 790 SER B C 1
ATOM 12601 O O . SER B 1 790 ? 105.185 144.192 153.038 1.00 61.99 790 SER B O 1
ATOM 12604 N N . LEU B 1 791 ? 107.034 144.113 154.312 1.00 58.63 791 LEU B N 1
ATOM 12605 C CA . LEU B 1 791 ? 107.716 143.191 153.417 1.00 58.63 791 LEU B CA 1
ATOM 12606 C C . LEU B 1 791 ? 106.922 141.898 153.282 1.00 58.63 791 LEU B C 1
ATOM 12607 O O . LEU B 1 791 ? 106.442 141.345 154.275 1.00 58.63 791 LEU B O 1
ATOM 12612 N N . LYS B 1 792 ? 106.776 141.424 152.046 1.00 71.14 792 LYS B N 1
ATOM 12613 C CA . LYS B 1 792 ? 106.045 140.199 151.739 1.00 71.14 792 LYS B CA 1
ATOM 12614 C C . LYS B 1 792 ? 106.920 139.097 151.176 1.00 71.14 792 LYS B C 1
ATOM 12615 O O . LYS B 1 792 ? 106.727 137.930 151.516 1.00 71.14 792 LYS B O 1
ATOM 12621 N N . HIS B 1 793 ? 107.865 139.433 150.312 1.00 69.83 793 HIS B N 1
ATOM 12622 C CA . HIS B 1 793 ? 108.739 138.458 149.683 1.00 69.83 793 HIS B CA 1
ATOM 12623 C C . HIS B 1 793 ? 110.161 138.700 150.153 1.00 69.83 793 HIS B C 1
ATOM 12624 O O . HIS B 1 793 ? 110.561 139.843 150.383 1.00 69.83 793 HIS B O 1
ATOM 12631 N N . LEU B 1 794 ? 110.913 137.619 150.315 1.00 64.66 794 LEU B N 1
ATOM 12632 C CA . LEU B 1 794 ? 112.317 137.707 150.674 1.00 64.66 794 LEU B CA 1
ATOM 12633 C C . LEU B 1 794 ? 113.059 136.567 150.002 1.00 64.66 794 LEU B C 1
ATOM 12634 O O . LEU B 1 794 ? 112.475 135.526 149.694 1.00 64.66 794 LEU B O 1
ATOM 12639 N N . ARG B 1 795 ? 114.346 136.781 149.754 1.00 65.67 795 ARG B N 1
ATOM 12640 C CA . ARG B 1 795 ? 115.194 135.736 149.194 1.00 65.67 795 ARG B CA 1
ATOM 12641 C C . ARG B 1 795 ? 116.630 135.991 149.610 1.00 65.67 795 ARG B C 1
ATOM 12642 O O . ARG B 1 795 ? 117.195 137.039 149.290 1.00 65.67 795 ARG B O 1
ATOM 12650 N N . LEU B 1 796 ? 117.214 135.026 150.308 1.00 72.11 796 LEU B N 1
ATOM 12651 C CA . LEU B 1 796 ? 118.609 135.070 150.725 1.00 72.11 796 LEU B CA 1
ATOM 12652 C C . LEU B 1 796 ? 119.409 133.989 150.005 1.00 72.11 796 LEU B C 1
ATOM 12653 O O . LEU B 1 796 ? 119.968 133.090 150.634 1.00 72.11 796 LEU B O 1
ATOM 12658 N N . SER B 1 797 ? 119.378 133.999 148.676 1.00 80.81 797 SER B N 1
ATOM 12659 C CA . SER B 1 797 ? 120.166 133.041 147.913 1.00 80.81 797 SER B CA 1
ATOM 12660 C C . SER B 1 797 ? 121.640 133.426 147.925 1.00 80.81 797 SER B C 1
ATOM 12661 O O . SER B 1 797 ? 121.994 134.605 148.005 1.00 80.81 797 SER B O 1
ATOM 12664 N N . ALA B 1 798 ? 122.504 132.413 147.881 1.00 87.02 798 ALA B N 1
ATOM 12665 C CA . ALA B 1 798 ? 123.938 132.615 147.662 1.00 87.02 798 ALA B CA 1
ATOM 12666 C C . ALA B 1 798 ? 124.539 133.571 148.690 1.00 87.02 798 ALA B C 1
ATOM 12667 O O . ALA B 1 798 ? 125.135 134.594 148.348 1.00 87.02 798 ALA B O 1
ATOM 12669 N N . ASN B 1 799 ? 124.383 133.228 149.961 1.00 84.16 799 ASN B N 1
ATOM 12670 C CA . ASN B 1 799 ? 125.003 133.942 151.070 1.00 84.16 799 ASN B CA 1
ATOM 12671 C C . ASN B 1 799 ? 125.618 132.943 152.039 1.00 84.16 799 ASN B C 1
ATOM 12672 O O . ASN B 1 799 ? 125.064 131.861 152.262 1.00 84.16 799 ASN B O 1
ATOM 12677 N N . VAL B 1 800 ? 126.770 133.307 152.603 1.00 88.43 800 VAL B N 1
ATOM 12678 C CA . VAL B 1 800 ? 127.501 132.379 153.461 1.00 88.43 800 VAL B CA 1
ATOM 12679 C C . VAL B 1 800 ? 126.643 131.963 154.651 1.00 88.43 800 VAL B C 1
ATOM 12680 O O . VAL B 1 800 ? 126.501 130.769 154.943 1.00 88.43 800 VAL B O 1
ATOM 12684 N N . LEU B 1 801 ? 126.048 132.930 155.349 1.00 90.18 801 LEU B N 1
ATOM 12685 C CA . LEU B 1 801 ? 125.206 132.631 156.505 1.00 90.18 801 LEU B CA 1
ATOM 12686 C C . LEU B 1 801 ? 125.955 131.832 157.566 1.00 90.18 801 LEU B C 1
ATOM 12687 O O . LEU B 1 801 ? 127.187 131.736 157.538 1.00 90.18 801 LEU B O 1
ATOM 12692 N N . LEU B 1 802 ? 125.208 131.282 158.520 1.00 98.61 802 LEU B N 1
ATOM 12693 C CA . LEU B 1 802 ? 125.743 130.448 159.583 1.00 98.61 802 LEU B CA 1
ATOM 12694 C C . LEU B 1 802 ? 124.636 129.514 160.050 1.00 98.61 802 LEU B C 1
ATOM 12695 O O . LEU B 1 802 ? 123.456 129.746 159.777 1.00 98.61 802 LEU B O 1
ATOM 12697 N N . ASP B 1 803 ? 125.028 128.447 160.749 1.00 104.97 803 ASP B N 1
ATOM 12698 C CA . ASP B 1 803 ? 124.046 127.467 161.204 1.00 104.97 803 ASP B CA 1
ATOM 12699 C C . ASP B 1 803 ? 123.049 128.091 162.175 1.00 104.97 803 ASP B C 1
ATOM 12700 O O . ASP B 1 803 ? 121.839 127.848 162.079 1.00 104.97 803 ASP B O 1
ATOM 12702 N N . GLU B 1 804 ? 123.539 128.896 163.120 1.00 108.56 804 GLU B N 1
ATOM 12703 C CA . GLU B 1 804 ? 122.642 129.541 164.073 1.00 108.56 804 GLU B CA 1
ATOM 12704 C C . GLU B 1 804 ? 121.703 130.512 163.369 1.00 108.56 804 GLU B C 1
ATOM 12705 O O . GLU B 1 804 ? 120.522 130.609 163.720 1.00 108.56 804 GLU B O 1
ATOM 12707 N N . GLY B 1 805 ? 122.209 131.246 162.377 1.00 101.49 805 GLY B N 1
ATOM 12708 C CA . GLY B 1 805 ? 121.346 132.135 161.617 1.00 101.49 805 GLY B CA 1
ATOM 12709 C C . GLY B 1 805 ? 120.271 131.386 160.852 1.00 101.49 805 GLY B C 1
ATOM 12710 O O . GLY B 1 805 ? 119.116 131.818 160.798 1.00 101.49 805 GLY B O 1
ATOM 12711 N N . ALA B 1 806 ? 120.634 130.255 160.246 1.00 99.52 806 ALA B N 1
ATOM 12712 C CA . ALA B 1 806 ? 119.640 129.444 159.552 1.00 99.52 806 ALA B CA 1
ATOM 12713 C C . ALA B 1 806 ? 118.586 128.924 160.521 1.00 99.52 806 ALA B C 1
ATOM 12714 O O . ALA B 1 806 ? 117.392 128.909 160.202 1.00 99.52 806 ALA B O 1
ATOM 12716 N N . MET B 1 807 ? 119.010 128.486 161.710 1.00 101.03 807 MET B N 1
ATOM 12717 C CA . MET B 1 807 ? 118.049 128.019 162.706 1.00 101.03 807 MET B CA 1
ATOM 12718 C C . MET B 1 807 ? 117.124 129.147 163.146 1.00 101.03 807 MET B C 1
ATOM 12719 O O . MET B 1 807 ? 115.915 128.942 163.321 1.00 101.03 807 MET B O 1
ATOM 12721 N N . LEU B 1 808 ? 117.675 130.348 163.334 1.00 96.31 808 LEU B N 1
ATOM 12722 C CA . LEU B 1 808 ? 116.847 131.491 163.698 1.00 96.31 808 LEU B CA 1
ATOM 12723 C C . LEU B 1 808 ? 115.840 131.804 162.601 1.00 96.31 808 LEU B C 1
ATOM 12724 O O . LEU B 1 808 ? 114.678 132.112 162.884 1.00 96.31 808 LEU B O 1
ATOM 12726 N N . LEU B 1 809 ? 116.268 131.732 161.339 1.00 94.08 809 LEU B N 1
ATOM 12727 C CA . LEU B 1 809 ? 115.345 131.964 160.233 1.00 94.08 809 LEU B CA 1
ATOM 12728 C C . LEU B 1 809 ? 114.243 130.912 160.208 1.00 94.08 809 LEU B C 1
ATOM 12729 O O . LEU B 1 809 ? 113.069 131.234 159.984 1.00 94.08 809 LEU B O 1
ATOM 12731 N N . TYR B 1 810 ? 114.603 129.647 160.432 1.00 102.07 810 TYR B N 1
ATOM 12732 C CA . TYR B 1 810 ? 113.599 128.588 160.458 1.00 102.07 810 TYR B CA 1
ATOM 12733 C C . TYR B 1 810 ? 112.584 128.827 161.567 1.00 102.07 810 TYR B C 1
ATOM 12734 O O . TYR B 1 810 ? 111.378 128.636 161.369 1.00 102.07 810 TYR B O 1
ATOM 12736 N N . LYS B 1 811 ? 113.054 129.243 162.744 1.00 103.38 811 LYS B N 1
ATOM 12737 C CA . LYS B 1 811 ? 112.132 129.585 163.823 1.00 103.38 811 LYS B CA 1
ATOM 12738 C C . LYS B 1 811 ? 111.251 130.767 163.435 1.00 103.38 811 LYS B C 1
ATOM 12739 O O . LYS B 1 811 ? 110.056 130.794 163.752 1.00 103.38 811 LYS B O 1
ATOM 12741 N N . THR B 1 812 ? 111.829 131.757 162.750 1.00 100.91 812 THR B N 1
ATOM 12742 C CA . THR B 1 812 ? 111.068 132.936 162.350 1.00 100.91 812 THR B CA 1
ATOM 12743 C C . THR B 1 812 ? 109.956 132.573 161.375 1.00 100.91 812 THR B C 1
ATOM 12744 O O . THR B 1 812 ? 108.856 133.135 161.437 1.00 100.91 812 THR B O 1
ATOM 12746 N N . MET B 1 813 ? 110.228 131.645 160.457 1.00 100.43 813 MET B N 1
ATOM 12747 C CA . MET B 1 813 ? 109.216 131.266 159.476 1.00 100.43 813 MET B CA 1
ATOM 12748 C C . MET B 1 813 ? 107.981 130.684 160.154 1.00 100.43 813 MET B C 1
ATOM 12749 O O . MET B 1 813 ? 106.848 131.013 159.783 1.00 100.43 813 MET B O 1
ATOM 12751 N N . THR B 1 814 ? 108.178 129.818 161.150 1.00 107.90 814 THR B N 1
ATOM 12752 C CA . THR B 1 814 ? 107.040 129.179 161.805 1.00 107.90 814 THR B CA 1
ATOM 12753 C C . THR B 1 814 ? 106.406 130.096 162.846 1.00 107.90 814 THR B C 1
ATOM 12754 O O . THR B 1 814 ? 105.278 129.850 163.290 1.00 107.90 814 THR B O 1
ATOM 12756 N N . ARG B 1 815 ? 107.107 131.151 163.248 1.00 101.82 815 ARG B N 1
ATOM 12757 C CA . ARG B 1 815 ? 106.569 132.043 164.263 1.00 101.82 815 ARG B CA 1
ATOM 12758 C C . ARG B 1 815 ? 105.332 132.762 163.724 1.00 101.82 815 ARG B C 1
ATOM 12759 O O . ARG B 1 815 ? 105.365 133.304 162.613 1.00 101.82 815 ARG B O 1
ATOM 12761 N N . PRO B 1 816 ? 104.224 132.786 164.475 1.00 103.50 816 PRO B N 1
ATOM 12762 C CA . PRO B 1 816 ? 103.019 133.460 163.952 1.00 103.50 816 PRO B CA 1
ATOM 12763 C C . PRO B 1 816 ? 103.224 134.939 163.667 1.00 103.50 816 PRO B C 1
ATOM 12764 O O . PRO B 1 816 ? 102.635 135.474 162.719 1.00 103.50 816 PRO B O 1
ATOM 12768 N N . LYS B 1 817 ? 104.046 135.618 164.469 1.00 107.84 817 LYS B N 1
ATOM 12769 C CA . LYS B 1 817 ? 104.155 137.070 164.365 1.00 107.84 817 LYS B CA 1
ATOM 12770 C C . LYS B 1 817 ? 104.709 137.495 163.010 1.00 107.84 817 LYS B C 1
ATOM 12771 O O . LYS B 1 817 ? 104.288 138.515 162.452 1.00 107.84 817 LYS B O 1
ATOM 12773 N N . HIS B 1 818 ? 105.657 136.734 162.469 1.00 98.93 818 HIS B N 1
ATOM 12774 C CA . HIS B 1 818 ? 106.315 137.132 161.232 1.00 98.93 818 HIS B CA 1
ATOM 12775 C C . HIS B 1 818 ? 105.310 137.208 160.089 1.00 98.93 818 HIS B C 1
ATOM 12776 O O . HIS B 1 818 ? 104.488 136.307 159.899 1.00 98.93 818 HIS B O 1
ATOM 12783 N N . PHE B 1 819 ? 105.385 138.295 159.321 1.00 94.14 819 PHE B N 1
ATOM 12784 C CA . PHE B 1 819 ? 104.401 138.602 158.291 1.00 94.14 819 PHE B CA 1
ATOM 12785 C C . PHE B 1 819 ? 104.843 138.204 156.888 1.00 94.14 819 PHE B C 1
ATOM 12786 O O . PHE B 1 819 ? 104.099 138.439 155.932 1.00 94.14 819 PHE B O 1
ATOM 12788 N N . LEU B 1 820 ? 106.021 137.607 156.736 1.00 81.36 820 LEU B N 1
ATOM 12789 C CA . LEU B 1 820 ? 106.474 137.206 155.413 1.00 81.36 820 LEU B CA 1
ATOM 12790 C C . LEU B 1 820 ? 105.593 136.088 154.868 1.00 81.36 820 LEU B C 1
ATOM 12791 O O . LEU B 1 820 ? 104.936 135.367 155.623 1.00 81.36 820 LEU B O 1
ATOM 12796 N N . GLN B 1 821 ? 105.569 135.961 153.543 1.00 90.91 821 GLN B N 1
ATOM 12797 C CA . GLN B 1 821 ? 104.755 134.956 152.873 1.00 90.91 821 GLN B CA 1
ATOM 12798 C C . GLN B 1 821 ? 105.575 133.906 152.141 1.00 90.91 821 GLN B C 1
ATOM 12799 O O . GLN B 1 821 ? 105.174 132.740 152.104 1.00 90.91 821 GLN B O 1
ATOM 12805 N N . MET B 1 822 ? 106.702 134.289 151.549 1.00 84.03 822 MET B N 1
ATOM 12806 C CA . MET B 1 822 ? 107.597 133.342 150.900 1.00 84.03 822 MET B CA 1
ATOM 12807 C C . MET B 1 822 ? 109.013 133.636 151.361 1.00 84.03 822 MET B C 1
ATOM 12808 O O . MET B 1 822 ? 109.368 134.797 151.574 1.00 84.03 822 MET B O 1
ATOM 12813 N N . LEU B 1 823 ? 109.811 132.588 151.530 1.00 76.23 823 LEU B N 1
ATOM 12814 C CA . LEU B 1 823 ? 111.186 132.739 151.972 1.00 76.23 823 LEU B CA 1
ATOM 12815 C C . LEU B 1 823 ? 112.049 131.704 151.274 1.00 76.23 823 LEU B C 1
ATOM 12816 O O . LEU B 1 823 ? 111.546 130.683 150.801 1.00 76.23 823 LEU B O 1
ATOM 12821 N N . SER B 1 824 ? 113.345 131.979 151.205 1.00 73.93 824 SER B N 1
ATOM 12822 C CA . SER B 1 824 ? 114.305 131.069 150.601 1.00 73.93 824 SER B CA 1
ATOM 12823 C C . SER B 1 824 ? 115.682 131.370 151.168 1.00 73.93 824 SER B C 1
ATOM 12824 O O . SER B 1 824 ? 116.102 132.530 151.207 1.00 73.93 824 SER B O 1
ATOM 12827 N N . LEU B 1 825 ? 116.377 130.325 151.607 1.00 80.67 825 LEU B N 1
ATOM 12828 C CA . LEU B 1 825 ? 117.708 130.466 152.179 1.00 80.67 825 LEU B CA 1
ATOM 12829 C C . LEU B 1 825 ? 118.695 129.648 151.358 1.00 80.67 825 LEU B C 1
ATOM 12830 O O . LEU B 1 825 ? 119.509 128.899 151.905 1.00 80.67 825 LEU B O 1
ATOM 12835 N N . GLU B 1 826 ? 118.616 129.789 150.039 1.00 89.33 826 GLU B N 1
ATOM 12836 C CA . GLU B 1 826 ? 119.391 128.950 149.137 1.00 89.33 826 GLU B CA 1
ATOM 12837 C C . GLU B 1 826 ? 120.886 129.119 149.380 1.00 89.33 826 GLU B C 1
ATOM 12838 O O . GLU B 1 826 ? 121.361 130.204 149.726 1.00 89.33 826 GLU B O 1
ATOM 12844 N N . ASN B 1 827 ? 121.625 128.024 149.204 1.00 99.70 827 ASN B N 1
ATOM 12845 C CA . ASN B 1 827 ? 123.088 128.044 149.198 1.00 99.70 827 ASN B CA 1
ATOM 12846 C C . ASN B 1 827 ? 123.647 128.723 150.447 1.00 99.70 827 ASN B C 1
ATOM 12847 O O . ASN B 1 827 ? 124.494 129.614 150.372 1.00 99.70 827 ASN B O 1
ATOM 12852 N N . CYS B 1 828 ? 123.175 128.285 151.610 1.00 95.61 828 CYS B N 1
ATOM 12853 C CA . CYS B 1 828 ? 123.653 128.782 152.899 1.00 95.61 828 CYS B CA 1
ATOM 12854 C C . CYS B 1 828 ? 124.608 127.806 153.570 1.00 95.61 828 CYS B C 1
ATOM 12855 O O . CYS B 1 828 ? 124.564 127.631 154.791 1.00 95.61 828 CYS B O 1
ATOM 12858 N N . ARG B 1 829 ? 125.476 127.156 152.792 1.00 105.06 829 ARG B N 1
ATOM 12859 C CA . ARG B 1 829 ? 126.348 126.085 153.276 1.00 105.06 829 ARG B CA 1
ATOM 12860 C C . ARG B 1 829 ? 125.553 124.844 153.673 1.00 105.06 829 ARG B C 1
ATOM 12861 O O . ARG B 1 829 ? 125.863 124.191 154.672 1.00 105.06 829 ARG B O 1
ATOM 12869 N N . LEU B 1 830 ? 124.527 124.512 152.896 1.00 92.86 830 LEU B N 1
ATOM 12870 C CA . LEU B 1 830 ? 123.718 123.330 153.153 1.00 92.86 830 LEU B CA 1
ATOM 12871 C C . LEU B 1 830 ? 124.277 122.141 152.382 1.00 92.86 830 LEU B C 1
ATOM 12872 O O . LEU B 1 830 ? 125.209 122.288 151.591 1.00 92.86 830 LEU B O 1
ATOM 12877 N N . LYS B 1 847 ? 100.192 133.698 156.450 1.00 100.74 847 LYS B N 1
ATOM 12878 C CA . LYS B 1 847 ? 100.889 134.430 155.400 1.00 100.74 847 LYS B CA 1
ATOM 12879 C C . LYS B 1 847 ? 101.770 133.487 154.593 1.00 100.74 847 LYS B C 1
ATOM 12880 O O . LYS B 1 847 ? 101.792 133.537 153.363 1.00 100.74 847 LYS B O 1
ATOM 12886 N N . LEU B 1 848 ? 102.491 132.622 155.300 1.00 100.95 848 LEU B N 1
ATOM 12887 C CA . LEU B 1 848 ? 103.453 131.737 154.658 1.00 100.95 848 LEU B CA 1
ATOM 12888 C C . LEU B 1 848 ? 102.750 130.765 153.722 1.00 100.95 848 LEU B C 1
ATOM 12889 O O . LEU B 1 848 ? 101.920 129.960 154.156 1.00 100.95 848 LEU B O 1
ATOM 12894 N N . THR B 1 849 ? 103.094 130.835 152.441 1.00 106.34 849 THR B N 1
ATOM 12895 C CA . THR B 1 849 ? 102.573 129.923 151.429 1.00 106.34 849 THR B CA 1
ATOM 12896 C C . THR B 1 849 ? 103.657 129.076 150.783 1.00 106.34 849 THR B C 1
ATOM 12897 O O . THR B 1 849 ? 103.429 127.894 150.512 1.00 106.34 849 THR B O 1
ATOM 12901 N N . HIS B 1 850 ? 104.836 129.647 150.539 1.00 104.64 850 HIS B N 1
ATOM 12902 C CA . HIS B 1 850 ? 105.959 128.942 149.937 1.00 104.64 850 HIS B CA 1
ATOM 12903 C C . HIS B 1 850 ? 107.149 129.001 150.885 1.00 104.64 850 HIS B C 1
ATOM 12904 O O . HIS B 1 850 ? 107.341 129.998 151.584 1.00 104.64 850 HIS B O 1
ATOM 12911 N N . LEU B 1 851 ? 107.944 127.934 150.911 1.00 89.66 851 LEU B N 1
ATOM 12912 C CA . LEU B 1 851 ? 109.157 127.917 151.718 1.00 89.66 851 LEU B CA 1
ATOM 12913 C C . LEU B 1 851 ? 110.138 126.943 151.086 1.00 89.66 851 LEU B C 1
ATOM 12914 O O . LEU B 1 851 ? 109.733 125.894 150.578 1.00 89.66 851 LEU B O 1
ATOM 12919 N N . CYS B 1 852 ? 111.419 127.298 151.108 1.00 80.85 852 CYS B N 1
ATOM 12920 C CA . CYS B 1 852 ? 112.484 126.432 150.629 1.00 80.85 852 CYS B CA 1
ATOM 12921 C C . CYS B 1 852 ? 113.731 126.701 151.458 1.00 80.85 852 CYS B C 1
ATOM 12922 O O . CYS B 1 852 ? 113.934 127.820 151.934 1.00 80.85 852 CYS B O 1
ATOM 12925 N N . LEU B 1 853 ? 114.552 125.671 151.643 1.00 82.98 853 LEU B N 1
ATOM 12926 C CA . LEU B 1 853 ? 115.818 125.812 152.362 1.00 82.98 853 LEU B CA 1
ATOM 12927 C C . LEU B 1 853 ? 116.999 125.449 151.472 1.00 82.98 853 LEU B C 1
ATOM 12928 O O . LEU B 1 853 ? 116.922 124.520 150.669 1.00 82.98 853 LEU B O 1
ATOM 12933 N N . ASP C 2 8 ? 100.854 166.593 190.438 1.00 132.92 16 ASP D N 1
ATOM 12934 C CA . ASP C 2 8 ? 100.518 165.230 190.830 1.00 132.92 16 ASP D CA 1
ATOM 12935 C C . ASP C 2 8 ? 100.830 164.253 189.701 1.00 132.92 16 ASP D C 1
ATOM 12936 O O . ASP C 2 8 ? 101.515 163.251 189.903 1.00 132.92 16 ASP D O 1
ATOM 12941 N N . ARG C 2 9 ? 100.318 164.555 188.509 1.00 133.15 17 ARG D N 1
ATOM 12942 C CA . ARG C 2 9 ? 100.541 163.718 187.341 1.00 133.15 17 ARG D CA 1
ATOM 12943 C C . ARG C 2 9 ? 100.661 164.604 186.111 1.00 133.15 17 ARG D C 1
ATOM 12944 O O . ARG C 2 9 ? 100.128 165.715 186.068 1.00 133.15 17 ARG D O 1
ATOM 12952 N N . LEU C 2 10 ? 101.368 164.093 185.105 1.00 129.63 18 LEU D N 1
ATOM 12953 C CA . LEU C 2 10 ? 101.536 164.792 183.836 1.00 129.63 18 LEU D CA 1
ATOM 12954 C C . LEU C 2 10 ? 101.206 163.827 182.709 1.00 129.63 18 LEU D C 1
ATOM 12955 O O . LEU C 2 10 ? 101.792 162.743 182.629 1.00 129.63 18 LEU D O 1
ATOM 12960 N N . TRP C 2 11 ? 100.277 164.221 181.844 1.00 129.05 19 TRP D N 1
ATOM 12961 C CA . TRP C 2 11 ? 99.872 163.422 180.696 1.00 129.05 19 TRP D CA 1
ATOM 12962 C C . TRP C 2 11 ? 100.296 164.136 179.422 1.00 129.05 19 TRP D C 1
ATOM 12963 O O . TRP C 2 11 ? 100.098 165.349 179.292 1.00 129.05 19 TRP D O 1
ATOM 12974 N N . ALA C 2 12 ? 100.878 163.387 178.491 1.00 125.03 20 ALA D N 1
ATOM 12975 C CA . ALA C 2 12 ? 101.321 163.954 177.224 1.00 125.03 20 ALA D CA 1
ATOM 12976 C C . ALA C 2 12 ? 100.133 164.069 176.275 1.00 125.03 20 ALA D C 1
ATOM 12977 O O . ALA C 2 12 ? 99.488 163.064 175.955 1.00 125.03 20 ALA D O 1
ATOM 12979 N N . TRP C 2 13 ? 99.844 165.293 175.830 1.00 127.84 21 TRP D N 1
ATOM 12980 C CA . TRP C 2 13 ? 98.768 165.535 174.876 1.00 127.84 21 TRP D CA 1
ATOM 12981 C C . TRP C 2 13 ? 99.298 165.718 173.461 1.00 127.84 21 TRP D C 1
ATOM 12982 O O . TRP C 2 13 ? 98.725 165.179 172.507 1.00 127.84 21 TRP D O 1
ATOM 12993 N N . GLU C 2 14 ? 100.384 166.471 173.312 1.00 119.86 22 GLU D N 1
ATOM 12994 C CA . GLU C 2 14 ? 101.065 166.640 172.040 1.00 119.86 22 GLU D CA 1
ATOM 12995 C C . GLU C 2 14 ? 102.552 166.399 172.253 1.00 119.86 22 GLU D C 1
ATOM 12996 O O . GLU C 2 14 ? 103.040 166.376 173.386 1.00 119.86 22 GLU D O 1
ATOM 13002 N N . LYS C 2 15 ? 103.273 166.210 171.150 1.00 111.02 23 LYS D N 1
ATOM 13003 C CA . LYS C 2 15 ? 104.715 166.025 171.239 1.00 111.02 23 LYS D CA 1
ATOM 13004 C C . LYS C 2 15 ? 105.341 167.216 171.951 1.00 111.02 23 LYS D C 1
ATOM 13005 O O . LYS C 2 15 ? 105.112 168.369 171.578 1.00 111.02 23 LYS D O 1
ATOM 13011 N N . PHE C 2 16 ? 106.132 166.932 172.985 1.00 105.38 24 PHE D N 1
ATOM 13012 C CA . PHE C 2 16 ? 106.740 167.967 173.816 1.00 105.38 24 PHE D CA 1
ATOM 13013 C C . PHE C 2 16 ? 105.691 168.846 174.489 1.00 105.38 24 PHE D C 1
ATOM 13014 O O . PHE C 2 16 ? 105.929 170.031 174.729 1.00 105.38 24 PHE D O 1
ATOM 13022 N N . VAL C 2 17 ? 104.523 168.282 174.792 1.00 118.46 25 VAL D N 1
ATOM 13023 C CA . VAL C 2 17 ? 103.453 169.001 175.478 1.00 118.46 25 VAL D CA 1
ATOM 13024 C C . VAL C 2 17 ? 102.856 168.068 176.522 1.00 118.46 25 VAL D C 1
ATOM 13025 O O . VAL C 2 17 ? 102.582 166.899 176.228 1.00 118.46 25 VAL D O 1
ATOM 13029 N N . TYR C 2 18 ? 102.645 168.581 177.732 1.00 121.37 26 TYR D N 1
ATOM 13030 C CA . TYR C 2 18 ? 102.165 167.788 178.854 1.00 121.37 26 TYR D CA 1
ATOM 13031 C C . TYR C 2 18 ? 101.040 168.519 179.570 1.00 121.37 26 TYR D C 1
ATOM 13032 O O . TYR C 2 18 ? 101.132 169.724 179.823 1.00 121.37 26 TYR D O 1
ATOM 13041 N N . LEU C 2 19 ? 99.988 167.781 179.909 1.00 125.61 27 LEU D N 1
ATOM 13042 C CA . LEU C 2 19 ? 98.849 168.311 180.644 1.00 125.61 27 LEU D CA 1
ATOM 13043 C C . LEU C 2 19 ? 98.843 167.717 182.044 1.00 125.61 27 LEU D C 1
ATOM 13044 O O . LEU C 2 19 ? 98.976 166.499 182.206 1.00 125.61 27 LEU D O 1
ATOM 13049 N N . ASP C 2 20 ? 98.691 168.574 183.048 1.00 129.11 28 ASP D N 1
ATOM 13050 C CA . ASP C 2 20 ? 98.784 168.157 184.438 1.00 129.11 28 ASP D CA 1
ATOM 13051 C C . ASP C 2 20 ? 97.406 167.752 184.957 1.00 129.11 28 ASP D C 1
ATOM 13052 O O . ASP C 2 20 ? 96.433 167.655 184.204 1.00 129.11 28 ASP D O 1
ATOM 13057 N N . GLU C 2 21 ? 97.315 167.515 186.268 1.00 130.23 29 GLU D N 1
ATOM 13058 C CA . GLU C 2 21 ? 96.033 167.168 186.870 1.00 130.23 29 GLU D CA 1
ATOM 13059 C C . GLU C 2 21 ? 94.994 168.256 186.635 1.00 130.23 29 GLU D C 1
ATOM 13060 O O . GLU C 2 21 ? 93.798 167.960 186.531 1.00 130.23 29 GLU D O 1
ATOM 13066 N N . LYS C 2 22 ? 95.426 169.512 186.538 1.00 131.07 30 LYS D N 1
ATOM 13067 C CA . LYS C 2 22 ? 94.538 170.627 186.246 1.00 131.07 30 LYS D CA 1
ATOM 13068 C C . LYS C 2 22 ? 94.545 171.002 184.770 1.00 131.07 30 LYS D C 1
ATOM 13069 O O . LYS C 2 22 ? 94.022 172.060 184.404 1.00 131.07 30 LYS D O 1
ATOM 13075 N N . GLN C 2 23 ? 95.134 170.162 183.917 1.00 128.14 31 GLN D N 1
ATOM 13076 C CA . GLN C 2 23 ? 95.107 170.358 182.469 1.00 128.14 31 GLN D CA 1
ATOM 13077 C C . GLN C 2 23 ? 95.710 171.703 182.069 1.00 128.14 31 GLN D C 1
ATOM 13078 O O . GLN C 2 23 ? 95.212 172.375 181.163 1.00 128.14 31 GLN D O 1
ATOM 13084 N N . HIS C 2 24 ? 96.783 172.105 182.747 1.00 127.15 32 HIS D N 1
ATOM 13085 C CA . HIS C 2 24 ? 97.586 173.247 182.331 1.00 127.15 32 HIS D CA 1
ATOM 13086 C C . HIS C 2 24 ? 98.828 172.747 181.609 1.00 127.15 32 HIS D C 1
ATOM 13087 O O . HIS C 2 24 ? 99.568 171.911 182.131 1.00 127.15 32 HIS D O 1
ATOM 13094 N N . ALA C 2 25 ? 99.053 173.264 180.406 1.00 122.86 33 ALA D N 1
ATOM 13095 C CA . ALA C 2 25 ? 100.100 172.741 179.540 1.00 122.86 33 ALA D CA 1
ATOM 13096 C C . ALA C 2 25 ? 101.479 173.005 180.133 1.00 122.86 33 ALA D C 1
ATOM 13097 O O . ALA C 2 25 ? 101.730 174.076 180.692 1.00 122.86 33 ALA D O 1
ATOM 13099 N N . TRP C 2 26 ? 102.368 172.020 180.013 1.00 123.58 34 TRP D N 1
ATOM 13100 C CA . TRP C 2 26 ? 103.774 172.167 180.368 1.00 123.58 34 TRP D CA 1
ATOM 13101 C C . TRP C 2 26 ? 104.619 171.856 179.141 1.00 123.58 34 TRP D C 1
ATOM 13102 O O . TRP C 2 26 ? 104.491 170.775 178.556 1.00 123.58 34 TRP D O 1
ATOM 13113 N N . LEU C 2 27 ? 105.487 172.794 178.761 1.00 116.58 35 LEU D N 1
ATOM 13114 C CA . LEU C 2 27 ? 106.265 172.681 177.532 1.00 116.58 35 LEU D CA 1
ATOM 13115 C C . LEU C 2 27 ? 107.723 172.408 177.857 1.00 116.58 35 LEU D C 1
ATOM 13116 O O . LEU C 2 27 ? 108.418 173.319 178.333 1.00 116.58 35 LEU D O 1
ATOM 13121 N N . PRO C 2 28 ? 108.239 171.202 177.626 1.00 113.27 36 PRO D N 1
ATOM 13122 C CA . PRO C 2 28 ? 109.681 170.991 177.778 1.00 113.27 36 PRO D CA 1
ATOM 13123 C C . PRO C 2 28 ? 110.457 171.984 176.928 1.00 113.27 36 PRO D C 1
ATOM 13124 O O . PRO C 2 28 ? 110.070 172.296 175.801 1.00 113.27 36 PRO D O 1
ATOM 13128 N N . LEU C 2 29 ? 111.561 172.486 177.481 1.00 110.77 37 LEU D N 1
ATOM 13129 C CA . LEU C 2 29 ? 112.363 173.484 176.785 1.00 110.77 37 LEU D CA 1
ATOM 13130 C C . LEU C 2 29 ? 113.714 172.940 176.338 1.00 110.77 37 LEU D C 1
ATOM 13131 O O . LEU C 2 29 ? 114.122 173.172 175.196 1.00 110.77 37 LEU D O 1
ATOM 13136 N N . THR C 2 30 ? 114.418 172.224 177.211 1.00 97.15 38 THR D N 1
ATOM 13137 C CA . THR C 2 30 ? 115.756 171.752 176.890 1.00 97.15 38 THR D CA 1
ATOM 13138 C C . THR C 2 30 ? 115.997 170.412 177.564 1.00 97.15 38 THR D C 1
ATOM 13139 O O . THR C 2 30 ? 115.405 170.109 178.603 1.00 97.15 38 THR D O 1
ATOM 13143 N N . ILE C 2 31 ? 116.874 169.615 176.959 1.00 97.14 39 ILE D N 1
ATOM 13144 C CA . ILE C 2 31 ? 117.295 168.329 177.504 1.00 97.14 39 ILE D CA 1
ATOM 13145 C C . ILE C 2 31 ? 118.815 168.318 177.537 1.00 97.14 39 ILE D C 1
ATOM 13146 O O . ILE C 2 31 ? 119.460 168.436 176.488 1.00 97.14 39 ILE D O 1
ATOM 13151 N N . GLU C 2 32 ? 119.384 168.157 178.728 1.00 98.82 40 GLU D N 1
ATOM 13152 C CA . GLU C 2 32 ? 120.826 168.217 178.930 1.00 98.82 40 GLU D CA 1
ATOM 13153 C C . GLU C 2 32 ? 121.345 166.843 179.326 1.00 98.82 40 GLU D C 1
ATOM 13154 O O . GLU C 2 32 ? 120.723 166.148 180.136 1.00 98.82 40 GLU D O 1
ATOM 13160 N N . ILE C 2 33 ? 122.481 166.458 178.751 1.00 100.20 41 ILE D N 1
ATOM 13161 C CA . ILE C 2 33 ? 123.164 165.212 179.078 1.00 100.20 41 ILE D CA 1
ATOM 13162 C C . ILE C 2 33 ? 124.564 165.569 179.556 1.00 100.20 41 ILE D C 1
ATOM 13163 O O . ILE C 2 33 ? 125.325 166.231 178.838 1.00 100.20 41 ILE D O 1
ATOM 13168 N N . LYS C 2 34 ? 124.906 165.134 180.768 1.00 105.44 42 LYS D N 1
ATOM 13169 C CA . LYS C 2 34 ? 126.248 165.285 181.317 1.00 105.44 42 LYS D CA 1
ATOM 13170 C C . LYS C 2 34 ? 127.018 163.974 181.327 1.00 105.44 42 LYS D C 1
ATOM 13171 O O . LYS C 2 34 ? 128.150 163.915 180.838 1.00 105.44 42 LYS D O 1
ATOM 13177 N N . ASP C 2 35 ? 126.421 162.925 181.882 1.00 106.50 43 ASP D N 1
ATOM 13178 C CA . ASP C 2 35 ? 127.008 161.596 181.884 1.00 106.50 43 ASP D CA 1
ATOM 13179 C C . ASP C 2 35 ? 125.905 160.609 181.530 1.00 106.50 43 ASP D C 1
ATOM 13180 O O . ASP C 2 35 ? 124.731 160.972 181.430 1.00 106.50 43 ASP D O 1
ATOM 13185 N N . ARG C 2 36 ? 126.291 159.346 181.348 1.00 104.97 44 ARG D N 1
ATOM 13186 C CA . ARG C 2 36 ? 125.314 158.334 180.963 1.00 104.97 44 ARG D CA 1
ATOM 13187 C C . ARG C 2 36 ? 124.142 158.283 181.935 1.00 104.97 44 ARG D C 1
ATOM 13188 O O . ARG C 2 36 ? 123.003 158.048 181.519 1.00 104.97 44 ARG D O 1
ATOM 13196 N N . LEU C 2 37 ? 124.397 158.500 183.223 1.00 118.71 45 LEU D N 1
ATOM 13197 C CA . LEU C 2 37 ? 123.362 158.449 184.247 1.00 118.71 45 LEU D CA 1
ATOM 13198 C C . LEU C 2 37 ? 122.825 159.822 184.625 1.00 118.71 45 LEU D C 1
ATOM 13199 O O . LEU C 2 37 ? 121.994 159.916 185.533 1.00 118.71 45 LEU D O 1
ATOM 13204 N N . GLN C 2 38 ? 123.277 160.885 183.964 1.00 112.60 46 GLN D N 1
ATOM 13205 C CA . GLN C 2 38 ? 122.855 162.250 184.268 1.00 112.60 46 GLN D CA 1
ATOM 13206 C C . GLN C 2 38 ? 122.089 162.787 183.063 1.00 112.60 46 GLN D C 1
ATOM 13207 O O . GLN C 2 38 ? 122.683 163.179 182.056 1.00 112.60 46 GLN D O 1
ATOM 13213 N N . LEU C 2 39 ? 120.763 162.799 183.173 1.00 111.28 47 LEU D N 1
ATOM 13214 C CA . LEU C 2 39 ? 119.884 163.372 182.165 1.00 111.28 47 LEU D CA 1
ATOM 13215 C C . LEU C 2 39 ? 119.067 164.476 182.819 1.00 111.28 47 LEU D C 1
ATOM 13216 O O . LEU C 2 39 ? 118.381 164.235 183.819 1.00 111.28 47 LEU D O 1
ATOM 13221 N N . ARG C 2 40 ? 119.142 165.680 182.257 1.00 110.35 48 ARG D N 1
ATOM 13222 C CA . ARG C 2 40 ? 118.514 166.861 182.834 1.00 110.35 48 ARG D CA 1
ATOM 13223 C C . ARG C 2 40 ? 117.507 167.426 181.845 1.00 110.35 48 ARG D C 1
ATOM 13224 O O . ARG C 2 40 ? 117.817 167.579 180.660 1.00 110.35 48 ARG D O 1
ATOM 13232 N N . VAL C 2 41 ? 116.309 167.734 182.334 1.00 113.85 49 VAL D N 1
ATOM 13233 C CA . VAL C 2 41 ? 115.237 168.291 181.519 1.00 113.85 49 VAL D CA 1
ATOM 13234 C C . VAL C 2 41 ? 114.539 169.381 182.317 1.00 113.85 49 VAL D C 1
ATOM 13235 O O . VAL C 2 41 ? 114.319 169.234 183.524 1.00 113.85 49 VAL D O 1
ATOM 13239 N N . LEU C 2 42 ? 114.184 170.470 181.642 1.00 117.17 50 LEU D N 1
ATOM 13240 C CA . LEU C 2 42 ? 113.511 171.600 182.267 1.00 117.17 50 LEU D CA 1
ATOM 13241 C C . LEU C 2 42 ? 112.090 171.693 181.731 1.00 117.17 50 LEU D C 1
ATOM 13242 O O . LEU C 2 42 ? 111.853 171.447 180.545 1.00 117.17 50 LEU D O 1
ATOM 13247 N N . LEU C 2 43 ? 111.151 172.046 182.606 1.00 121.18 51 LEU D N 1
ATOM 13248 C CA . LEU C 2 43 ? 109.735 172.119 182.271 1.00 121.18 51 LEU D CA 1
ATOM 13249 C C . LEU C 2 43 ? 109.207 173.512 182.581 1.00 121.18 51 LEU D C 1
ATOM 13250 O O . LEU C 2 43 ? 109.545 174.093 183.618 1.00 121.18 51 LEU D O 1
ATOM 13255 N N . ARG C 2 44 ? 108.377 174.040 181.686 1.00 122.81 52 ARG D N 1
ATOM 13256 C CA . ARG C 2 44 ? 107.737 175.335 181.864 1.00 122.81 52 ARG D CA 1
ATOM 13257 C C . ARG C 2 44 ? 106.240 175.198 181.623 1.00 122.81 52 ARG D C 1
ATOM 13258 O O . ARG C 2 44 ? 105.812 174.474 180.718 1.00 122.81 52 ARG D O 1
ATOM 13266 N N . ARG C 2 45 ? 105.449 175.894 182.434 1.00 124.59 53 ARG D N 1
ATOM 13267 C CA . ARG C 2 45 ? 103.995 175.871 182.333 1.00 124.59 53 ARG D CA 1
ATOM 13268 C C . ARG C 2 45 ? 103.525 177.134 181.625 1.00 124.59 53 ARG D C 1
ATOM 13269 O O . ARG C 2 45 ? 103.701 178.242 182.143 1.00 124.59 53 ARG D O 1
ATOM 13277 N N . GLU C 2 46 ? 102.917 176.966 180.454 1.00 120.47 54 GLU D N 1
ATOM 13278 C CA . GLU C 2 46 ? 102.386 178.089 179.697 1.00 120.47 54 GLU D CA 1
ATOM 13279 C C . GLU C 2 46 ? 101.196 177.610 178.882 1.00 120.47 54 GLU D C 1
ATOM 13280 O O . GLU C 2 46 ? 101.254 176.554 178.246 1.00 120.47 54 GLU D O 1
ATOM 13286 N N . ASP C 2 47 ? 100.124 178.397 178.899 1.00 118.46 55 ASP D N 1
ATOM 13287 C CA . ASP C 2 47 ? 98.889 178.031 178.216 1.00 118.46 55 ASP D CA 1
ATOM 13288 C C . ASP C 2 47 ? 99.082 178.223 176.717 1.00 118.46 55 ASP D C 1
ATOM 13289 O O . ASP C 2 47 ? 99.329 179.340 176.251 1.00 118.46 55 ASP D O 1
ATOM 13294 N N . VAL C 2 48 ? 98.969 177.134 175.962 1.00 116.24 56 VAL D N 1
ATOM 13295 C CA . VAL C 2 48 ? 99.133 177.149 174.515 1.00 116.24 56 VAL D CA 1
ATOM 13296 C C . VAL C 2 48 ? 97.925 176.467 173.890 1.00 116.24 56 VAL D C 1
ATOM 13297 O O . VAL C 2 48 ? 97.319 175.570 174.485 1.00 116.24 56 VAL D O 1
ATOM 13301 N N . VAL C 2 49 ? 97.570 176.906 172.682 1.00 118.81 57 VAL D N 1
ATOM 13302 C CA . VAL C 2 49 ? 96.426 176.324 171.989 1.00 118.81 57 VAL D CA 1
ATOM 13303 C C . VAL C 2 49 ? 96.692 174.843 171.767 1.00 118.81 57 VAL D C 1
ATOM 13304 O O . VAL C 2 49 ? 97.722 174.458 171.199 1.00 118.81 57 VAL D O 1
ATOM 13308 N N . LEU C 2 50 ? 95.764 174.005 172.213 1.00 123.01 58 LEU D N 1
ATOM 13309 C CA . LEU C 2 50 ? 95.923 172.562 172.137 1.00 123.01 58 LEU D CA 1
ATOM 13310 C C . LEU C 2 50 ? 95.198 172.005 170.919 1.00 123.01 58 LEU D C 1
ATOM 13311 O O . LEU C 2 50 ? 94.136 172.494 170.523 1.00 123.01 58 LEU D O 1
ATOM 13316 N N . GLY C 2 51 ? 95.787 170.976 170.328 1.00 127.53 59 GLY D N 1
ATOM 13317 C CA . GLY C 2 51 ? 95.214 170.262 169.209 1.00 127.53 59 GLY D CA 1
ATOM 13318 C C . GLY C 2 51 ? 94.619 168.934 169.623 1.00 127.53 59 GLY D C 1
ATOM 13319 O O . GLY C 2 51 ? 94.254 168.723 170.786 1.00 127.53 59 GLY D O 1
ATOM 13320 N N . ARG C 2 52 ? 94.521 168.029 168.668 1.00 139.45 60 ARG D N 1
ATOM 13321 C CA . ARG C 2 52 ? 93.982 166.708 168.948 1.00 139.45 60 ARG D CA 1
ATOM 13322 C C . ARG C 2 52 ? 94.984 165.877 169.744 1.00 139.45 60 ARG D C 1
ATOM 13323 O O . ARG C 2 52 ? 96.187 166.160 169.728 1.00 139.45 60 ARG D O 1
ATOM 13331 N N . PRO C 2 53 ? 94.522 164.852 170.461 1.00 135.25 61 PRO D N 1
ATOM 13332 C CA . PRO C 2 53 ? 95.457 164.005 171.216 1.00 135.25 61 PRO D CA 1
ATOM 13333 C C . PRO C 2 53 ? 96.254 163.104 170.285 1.00 135.25 61 PRO D C 1
ATOM 13334 O O . PRO C 2 53 ? 95.721 162.161 169.696 1.00 135.25 61 PRO D O 1
ATOM 13338 N N . MET C 2 54 ? 97.543 163.404 170.155 1.00 127.88 62 MET D N 1
ATOM 13339 C CA . MET C 2 54 ? 98.433 162.612 169.314 1.00 127.88 62 MET D CA 1
ATOM 13340 C C . MET C 2 54 ? 98.570 161.226 169.929 1.00 127.88 62 MET D C 1
ATOM 13341 O O . MET C 2 54 ? 99.209 161.059 170.972 1.00 127.88 62 MET D O 1
ATOM 13346 N N . THR C 2 55 ? 97.967 160.233 169.282 1.00 118.83 63 THR D N 1
ATOM 13347 C CA . THR C 2 55 ? 98.010 158.875 169.790 1.00 118.83 63 THR D CA 1
ATOM 13348 C C . THR C 2 55 ? 99.460 158.388 169.823 1.00 118.83 63 THR D C 1
ATOM 13349 O O . THR C 2 55 ? 100.287 158.832 169.024 1.00 118.83 63 THR D O 1
ATOM 13353 N N . PRO C 2 56 ? 99.798 157.472 170.744 1.00 114.78 64 PRO D N 1
ATOM 13354 C CA . PRO C 2 56 ? 101.217 157.163 170.979 1.00 114.78 64 PRO D CA 1
ATOM 13355 C C . PRO C 2 56 ? 101.983 156.800 169.717 1.00 114.78 64 PRO D C 1
ATOM 13356 O O . PRO C 2 56 ? 103.159 157.154 169.586 1.00 114.78 64 PRO D O 1
ATOM 13360 N N . THR C 2 57 ? 101.338 156.106 168.779 1.00 113.91 65 THR D N 1
ATOM 13361 C CA . THR C 2 57 ? 102.025 155.742 167.544 1.00 113.91 65 THR D CA 1
ATOM 13362 C C . THR C 2 57 ? 102.466 156.982 166.775 1.00 113.91 65 THR D C 1
ATOM 13363 O O . THR C 2 57 ? 103.579 157.023 166.238 1.00 113.91 65 THR D O 1
ATOM 13367 N N . GLN C 2 58 ? 101.610 158.003 166.715 1.00 120.13 66 GLN D N 1
ATOM 13368 C CA . GLN C 2 58 ? 101.959 159.218 165.986 1.00 120.13 66 GLN D CA 1
ATOM 13369 C C . GLN C 2 58 ? 103.172 159.912 166.588 1.00 120.13 66 GLN D C 1
ATOM 13370 O O . GLN C 2 58 ? 103.915 160.592 165.872 1.00 120.13 66 GLN D O 1
ATOM 13376 N N . ILE C 2 59 ? 103.389 159.762 167.896 1.00 113.74 67 ILE D N 1
ATOM 13377 C CA . ILE C 2 59 ? 104.484 160.481 168.540 1.00 113.74 67 ILE D CA 1
ATOM 13378 C C . ILE C 2 59 ? 105.826 159.898 168.116 1.00 113.74 67 ILE D C 1
ATOM 13379 O O . ILE C 2 59 ? 106.802 160.631 167.921 1.00 113.74 67 ILE D O 1
ATOM 13384 N N . GLY C 2 60 ? 105.902 158.578 167.978 1.00 109.34 68 GLY D N 1
ATOM 13385 C CA . GLY C 2 60 ? 107.121 157.935 167.552 1.00 109.34 68 GLY D CA 1
ATOM 13386 C C . GLY C 2 60 ? 108.142 157.862 168.668 1.00 109.34 68 GLY D C 1
ATOM 13387 O O . GLY C 2 60 ? 107.858 158.195 169.822 1.00 109.34 68 GLY D O 1
ATOM 13388 N N . PRO C 2 61 ? 109.358 157.426 168.344 1.00 104.66 69 PRO D N 1
ATOM 13389 C CA . PRO C 2 61 ? 110.387 157.291 169.382 1.00 104.66 69 PRO D CA 1
ATOM 13390 C C . PRO C 2 61 ? 110.716 158.631 170.021 1.00 104.66 69 PRO D C 1
ATOM 13391 O O . PRO C 2 61 ? 110.739 159.668 169.356 1.00 104.66 69 PRO D O 1
ATOM 13395 N N . SER C 2 62 ? 110.974 158.599 171.327 1.00 105.06 70 SER D N 1
ATOM 13396 C CA . SER C 2 62 ? 111.322 159.801 172.068 1.00 105.06 70 SER D CA 1
ATOM 13397 C C . SER C 2 62 ? 112.035 159.405 173.352 1.00 105.06 70 SER D C 1
ATOM 13398 O O . SER C 2 62 ? 111.762 158.350 173.930 1.00 105.06 70 SER D O 1
ATOM 13401 N N . LEU C 2 63 ? 112.957 160.265 173.792 1.00 96.86 71 LEU D N 1
ATOM 13402 C CA . LEU C 2 63 ? 113.700 159.992 175.017 1.00 96.86 71 LEU D CA 1
ATOM 13403 C C . LEU C 2 63 ? 112.841 160.171 176.261 1.00 96.86 71 LEU D C 1
ATOM 13404 O O . LEU C 2 63 ? 112.880 159.324 177.160 1.00 96.86 71 LEU D O 1
ATOM 13409 N N . LEU C 2 64 ? 112.068 161.244 176.334 1.00 107.79 72 LEU D N 1
ATOM 13410 C CA . LEU C 2 64 ? 111.270 161.471 177.525 1.00 107.79 72 LEU D CA 1
ATOM 13411 C C . LEU C 2 64 ? 110.115 160.472 177.596 1.00 107.79 72 LEU D C 1
ATOM 13412 O O . LEU C 2 64 ? 109.591 160.044 176.565 1.00 107.79 72 LEU D O 1
ATOM 13417 N N . PRO C 2 65 ? 109.707 160.077 178.799 1.00 121.47 73 PRO D N 1
ATOM 13418 C CA . PRO C 2 65 ? 108.559 159.174 178.928 1.00 121.47 73 PRO D CA 1
ATOM 13419 C C . PRO C 2 65 ? 107.248 159.861 178.580 1.00 121.47 73 PRO D C 1
ATOM 13420 O O . PRO C 2 65 ? 107.182 161.068 178.340 1.00 121.47 73 PRO D O 1
ATOM 13424 N N . ILE C 2 66 ? 106.185 159.054 178.555 1.00 127.06 74 ILE D N 1
ATOM 13425 C CA . ILE C 2 66 ? 104.862 159.566 178.217 1.00 127.06 74 ILE D CA 1
ATOM 13426 C C . ILE C 2 66 ? 104.123 160.108 179.433 1.00 127.06 74 ILE D C 1
ATOM 13427 O O . ILE C 2 66 ? 103.300 161.021 179.288 1.00 127.06 74 ILE D O 1
ATOM 13432 N N . MET C 2 67 ? 104.388 159.578 180.626 1.00 130.22 75 MET D N 1
ATOM 13433 C CA . MET C 2 67 ? 103.652 159.969 181.819 1.00 130.22 75 MET D CA 1
ATOM 13434 C C . MET C 2 67 ? 104.613 160.163 182.984 1.00 130.22 75 MET D C 1
ATOM 13435 O O . MET C 2 67 ? 105.632 159.476 183.091 1.00 130.22 75 MET D O 1
ATOM 13440 N N . TRP C 2 68 ? 104.275 161.116 183.853 1.00 127.85 76 TRP D N 1
ATOM 13441 C CA . TRP C 2 68 ? 104.985 161.356 185.102 1.00 127.85 76 TRP D CA 1
ATOM 13442 C C . TRP C 2 68 ? 103.989 161.370 186.250 1.00 127.85 76 TRP D C 1
ATOM 13443 O O . TRP C 2 68 ? 102.890 161.917 186.120 1.00 127.85 76 TRP D O 1
ATOM 13454 N N . GLN C 2 69 ? 104.379 160.779 187.378 1.00 131.40 77 GLN D N 1
ATOM 13455 C CA . GLN C 2 69 ? 103.549 160.755 188.574 1.00 131.40 77 GLN D CA 1
ATOM 13456 C C . GLN C 2 69 ? 104.403 161.058 189.797 1.00 131.40 77 GLN D C 1
ATOM 13457 O O . GLN C 2 69 ? 105.551 160.612 189.893 1.00 131.40 77 GLN D O 1
ATOM 13463 N N . LEU C 2 70 ? 103.829 161.810 190.733 1.00 133.61 78 LEU D N 1
ATOM 13464 C CA . LEU C 2 70 ? 104.570 162.259 191.904 1.00 133.61 78 LEU D CA 1
ATOM 13465 C C . LEU C 2 70 ? 104.937 161.077 192.793 1.00 133.61 78 LEU D C 1
ATOM 13466 O O . LEU C 2 70 ? 104.128 160.170 193.008 1.00 133.61 78 LEU D O 1
ATOM 13471 N N . TYR C 2 71 ? 106.160 161.097 193.317 1.00 136.12 79 TYR D N 1
ATOM 13472 C CA . TYR C 2 71 ? 106.667 160.067 194.208 1.00 136.12 79 TYR D CA 1
ATOM 13473 C C . TYR C 2 71 ? 107.254 160.713 195.454 1.00 136.12 79 TYR D C 1
ATOM 13474 O O . TYR C 2 71 ? 107.786 161.826 195.383 1.00 136.12 79 TYR D O 1
ATOM 13483 N N . PRO C 2 72 ? 107.178 160.046 196.606 1.00 137.20 80 PRO D N 1
ATOM 13484 C CA . PRO C 2 72 ? 107.759 160.628 197.820 1.00 137.20 80 PRO D CA 1
ATOM 13485 C C . PRO C 2 72 ? 109.260 160.834 197.682 1.00 137.20 80 PRO D C 1
ATOM 13486 O O . PRO C 2 72 ? 109.901 160.358 196.743 1.00 137.20 80 PRO D O 1
ATOM 13490 N N . ASP C 2 73 ? 109.820 161.562 198.651 1.00 136.23 81 ASP D N 1
ATOM 13491 C CA . ASP C 2 73 ? 111.244 161.887 198.687 1.00 136.23 81 ASP D CA 1
ATOM 13492 C C . ASP C 2 73 ? 111.635 162.864 197.581 1.00 136.23 81 ASP D C 1
ATOM 13493 O O . ASP C 2 73 ? 112.767 162.837 197.093 1.00 136.23 81 ASP D O 1
ATOM 13498 N N . GLY C 2 74 ? 110.711 163.732 197.181 1.00 124.30 82 GLY D N 1
ATOM 13499 C CA . GLY C 2 74 ? 110.998 164.688 196.123 1.00 124.30 82 GLY D CA 1
ATOM 13500 C C . GLY C 2 74 ? 111.384 164.033 194.815 1.00 124.30 82 GLY D C 1
ATOM 13501 O O . GLY C 2 74 ? 112.290 164.515 194.125 1.00 124.30 82 GLY D O 1
ATOM 13502 N N . ARG C 2 75 ? 110.709 162.944 194.455 1.00 134.77 83 ARG D N 1
ATOM 13503 C CA . ARG C 2 75 ? 111.011 162.186 193.252 1.00 134.77 83 ARG D CA 1
ATOM 13504 C C . ARG C 2 75 ? 109.758 162.028 192.403 1.00 134.77 83 ARG D C 1
ATOM 13505 O O . ARG C 2 75 ? 108.631 162.191 192.879 1.00 134.77 83 ARG D O 1
ATOM 13513 N N . TYR C 2 76 ? 109.972 161.703 191.131 1.00 129.89 84 TYR D N 1
ATOM 13514 C CA . TYR C 2 76 ? 108.896 161.473 190.180 1.00 129.89 84 TYR D CA 1
ATOM 13515 C C . TYR C 2 76 ? 109.076 160.105 189.541 1.00 129.89 84 TYR D C 1
ATOM 13516 O O . TYR C 2 76 ? 110.194 159.721 189.184 1.00 129.89 84 TYR D O 1
ATOM 13525 N N . ARG C 2 77 ? 107.974 159.371 189.398 1.00 129.16 85 ARG D N 1
ATOM 13526 C CA . ARG C 2 77 ? 107.979 158.083 188.718 1.00 129.16 85 ARG D CA 1
ATOM 13527 C C . ARG C 2 77 ? 107.400 158.259 187.322 1.00 129.16 85 ARG D C 1
ATOM 13528 O O . ARG C 2 77 ? 106.331 158.856 187.158 1.00 129.16 85 ARG D O 1
ATOM 13536 N N . SER C 2 78 ? 108.102 157.732 186.327 1.00 126.12 86 SER D N 1
ATOM 13537 C CA . SER C 2 78 ? 107.679 157.838 184.941 1.00 126.12 86 SER D CA 1
ATOM 13538 C C . SER C 2 78 ? 106.891 156.598 184.520 1.00 126.12 86 SER D C 1
ATOM 13539 O O . SER C 2 78 ? 106.807 155.601 185.240 1.00 126.12 86 SER D O 1
ATOM 13542 N N . SER C 2 79 ? 106.303 156.677 183.324 1.00 124.08 87 SER D N 1
ATOM 13543 C CA . SER C 2 79 ? 105.510 155.566 182.810 1.00 124.08 87 SER D CA 1
ATOM 13544 C C . SER C 2 79 ? 106.356 154.317 182.605 1.00 124.08 87 SER D C 1
ATOM 13545 O O . SER C 2 79 ? 105.833 153.199 182.662 1.00 124.08 87 SER D O 1
ATOM 13548 N N . ASP C 2 80 ? 107.654 154.482 182.364 1.00 118.87 88 ASP D N 1
ATOM 13549 C CA . ASP C 2 80 ? 108.556 153.364 182.130 1.00 118.87 88 ASP D CA 1
ATOM 13550 C C . ASP C 2 80 ? 109.097 152.762 183.421 1.00 118.87 88 ASP D C 1
ATOM 13551 O O . ASP C 2 80 ? 109.989 151.908 183.365 1.00 118.87 88 ASP D O 1
ATOM 13556 N N . SER C 2 81 ? 108.581 153.183 184.574 1.00 122.17 89 SER D N 1
ATOM 13557 C CA . SER C 2 81 ? 108.981 152.752 185.910 1.00 122.17 89 SER D CA 1
ATOM 13558 C C . SER C 2 81 ? 110.251 153.459 186.375 1.00 122.17 89 SER D C 1
ATOM 13559 O O . SER C 2 81 ? 110.672 153.245 187.519 1.00 122.17 89 SER D O 1
ATOM 13562 N N . SER C 2 82 ? 110.869 154.295 185.545 1.00 125.52 90 SER D N 1
ATOM 13563 C CA . SER C 2 82 ? 112.051 155.024 185.971 1.00 125.52 90 SER D CA 1
ATOM 13564 C C . SER C 2 82 ? 111.669 156.106 186.976 1.00 125.52 90 SER D C 1
ATOM 13565 O O . SER C 2 82 ? 110.506 156.499 187.098 1.00 125.52 90 SER D O 1
ATOM 13568 N N . PHE C 2 83 ? 112.673 156.590 187.701 1.00 129.00 91 PHE D N 1
ATOM 13569 C CA . PHE C 2 83 ? 112.477 157.581 188.746 1.00 129.00 91 PHE D CA 1
ATOM 13570 C C . PHE C 2 83 ? 113.311 158.822 188.462 1.00 129.00 91 PHE D C 1
ATOM 13571 O O . PHE C 2 83 ? 114.413 158.742 187.912 1.00 129.00 91 PHE D O 1
ATOM 13579 N N . TRP C 2 84 ? 112.760 159.973 188.837 1.00 125.91 92 TRP D N 1
ATOM 13580 C CA . TRP C 2 84 ? 113.395 161.265 188.633 1.00 125.91 92 TRP D CA 1
ATOM 13581 C C . TRP C 2 84 ? 113.382 162.027 189.950 1.00 125.91 92 TRP D C 1
ATOM 13582 O O . TRP C 2 84 ? 112.590 161.726 190.846 1.00 125.91 92 TRP D O 1
ATOM 13593 N N . ARG C 2 85 ? 114.271 163.009 190.065 1.00 123.70 93 ARG D N 1
ATOM 13594 C CA . ARG C 2 85 ? 114.363 163.848 191.252 1.00 123.70 93 ARG D CA 1
ATOM 13595 C C . ARG C 2 85 ? 114.074 165.299 190.889 1.00 123.70 93 ARG D C 1
ATOM 13596 O O . ARG C 2 85 ? 114.522 165.791 189.850 1.00 123.70 93 ARG D O 1
ATOM 13604 N N . LEU C 2 86 ? 113.323 165.980 191.753 1.00 124.05 94 LEU D N 1
ATOM 13605 C CA . LEU C 2 86 ? 112.980 167.385 191.550 1.00 124.05 94 LEU D CA 1
ATOM 13606 C C . LEU C 2 86 ? 114.078 168.242 192.169 1.00 124.05 94 LEU D C 1
ATOM 13607 O O . LEU C 2 86 ? 114.374 168.118 193.361 1.00 124.05 94 LEU D O 1
ATOM 13612 N N . VAL C 2 87 ? 114.678 169.116 191.360 1.00 126.34 95 VAL D N 1
ATOM 13613 C CA . VAL C 2 87 ? 115.778 169.941 191.848 1.00 126.34 95 VAL D CA 1
ATOM 13614 C C . VAL C 2 87 ? 115.246 171.234 192.455 1.00 126.34 95 VAL D C 1
ATOM 13615 O O . VAL C 2 87 ? 115.560 171.575 193.601 1.00 126.34 95 VAL D O 1
ATOM 13619 N N . TYR C 2 88 ? 114.436 171.973 191.702 1.00 129.36 96 TYR D N 1
ATOM 13620 C CA . TYR C 2 88 ? 113.889 173.234 192.186 1.00 129.36 96 TYR D CA 1
ATOM 13621 C C . TYR C 2 88 ? 112.665 173.582 191.352 1.00 129.36 96 TYR D C 1
ATOM 13622 O O . TYR C 2 88 ? 112.412 172.986 190.303 1.00 129.36 96 TYR D O 1
ATOM 13631 N N . HIS C 2 89 ? 111.910 174.565 191.836 1.00 130.34 97 HIS D N 1
ATOM 13632 C CA . HIS C 2 89 ? 110.670 174.981 191.186 1.00 130.34 97 HIS D CA 1
ATOM 13633 C C . HIS C 2 89 ? 110.330 176.387 191.654 1.00 130.34 97 HIS D C 1
ATOM 13634 O O . HIS C 2 89 ? 110.071 176.593 192.844 1.00 130.34 97 HIS D O 1
ATOM 13641 N N . ILE C 2 90 ? 110.323 177.346 190.727 1.00 132.14 98 ILE D N 1
ATOM 13642 C CA . ILE C 2 90 ? 110.124 178.754 191.038 1.00 132.14 98 ILE D CA 1
ATOM 13643 C C . ILE C 2 90 ? 109.036 179.316 190.128 1.00 132.14 98 ILE D C 1
ATOM 13644 O O . ILE C 2 90 ? 108.468 178.613 189.293 1.00 132.14 98 ILE D O 1
ATOM 13649 N N . LYS C 2 91 ? 108.756 180.607 190.302 1.00 132.97 99 LYS D N 1
ATOM 13650 C CA . LYS C 2 91 ? 107.752 181.320 189.522 1.00 132.97 99 LYS D CA 1
ATOM 13651 C C . LYS C 2 91 ? 108.325 182.670 189.121 1.00 132.97 99 LYS D C 1
ATOM 13652 O O . LYS C 2 91 ? 108.643 183.492 189.987 1.00 132.97 99 LYS D O 1
ATOM 13658 N N . ILE C 2 92 ? 108.454 182.900 187.816 1.00 131.41 100 ILE D N 1
ATOM 13659 C CA . ILE C 2 92 ? 109.016 184.136 187.281 1.00 131.41 100 ILE D CA 1
ATOM 13660 C C . ILE C 2 92 ? 107.947 184.815 186.438 1.00 131.41 100 ILE D C 1
ATOM 13661 O O . ILE C 2 92 ? 107.458 184.235 185.460 1.00 131.41 100 ILE D O 1
ATOM 13666 N N . ASP C 2 93 ? 107.592 186.043 186.814 1.00 130.19 101 ASP D N 1
ATOM 13667 C CA . ASP C 2 93 ? 106.653 186.858 186.044 1.00 130.19 101 ASP D CA 1
ATOM 13668 C C . ASP C 2 93 ? 105.372 186.085 185.743 1.00 130.19 101 ASP D C 1
ATOM 13669 O O . ASP C 2 93 ? 104.806 186.174 184.651 1.00 130.19 101 ASP D O 1
ATOM 13674 N N . GLY C 2 94 ? 104.910 185.315 186.726 1.00 124.34 102 GLY D N 1
ATOM 13675 C CA . GLY C 2 94 ? 103.682 184.562 186.597 1.00 124.34 102 GLY D CA 1
ATOM 13676 C C . GLY C 2 94 ? 103.816 183.216 185.920 1.00 124.34 102 GLY D C 1
ATOM 13677 O O . GLY C 2 94 ? 102.817 182.491 185.825 1.00 124.34 102 GLY D O 1
ATOM 13678 N N . VAL C 2 95 ? 105.008 182.852 185.454 1.00 128.50 103 VAL D N 1
ATOM 13679 C CA . VAL C 2 95 ? 105.229 181.597 184.744 1.00 128.50 103 VAL D CA 1
ATOM 13680 C C . VAL C 2 95 ? 105.974 180.647 185.670 1.00 128.50 103 VAL D C 1
ATOM 13681 O O . VAL C 2 95 ? 106.984 181.023 186.278 1.00 128.50 103 VAL D O 1
ATOM 13685 N N . GLU C 2 96 ? 105.474 179.421 185.781 1.00 131.08 104 GLU D N 1
ATOM 13686 C CA . GLU C 2 96 ? 106.071 178.415 186.646 1.00 131.08 104 GLU D CA 1
ATOM 13687 C C . GLU C 2 96 ? 107.130 177.626 185.889 1.00 131.08 104 GLU D C 1
ATOM 13688 O O . GLU C 2 96 ? 107.035 177.438 184.673 1.00 131.08 104 GLU D O 1
ATOM 13694 N N . ASP C 2 97 ? 108.143 177.171 186.621 1.00 131.64 105 ASP D N 1
ATOM 13695 C CA . ASP C 2 97 ? 109.244 176.399 186.063 1.00 131.64 105 ASP D CA 1
ATOM 13696 C C . ASP C 2 97 ? 109.465 175.163 186.920 1.00 131.64 105 ASP D C 1
ATOM 13697 O O . ASP C 2 97 ? 109.377 175.232 188.150 1.00 131.64 105 ASP D O 1
ATOM 13702 N N . MET C 2 98 ? 109.745 174.038 186.271 1.00 126.37 106 MET D N 1
ATOM 13703 C CA . MET C 2 98 ? 110.054 172.791 186.955 1.00 126.37 106 MET D CA 1
ATOM 13704 C C . MET C 2 98 ? 111.248 172.139 186.276 1.00 126.37 106 MET D C 1
ATOM 13705 O O . MET C 2 98 ? 111.246 171.951 185.055 1.00 126.37 106 MET D O 1
ATOM 13710 N N . LEU C 2 99 ? 112.264 171.800 187.067 1.00 122.09 107 LEU D N 1
ATOM 13711 C CA . LEU C 2 99 ? 113.479 171.166 186.574 1.00 122.09 107 LEU D CA 1
ATOM 13712 C C . LEU C 2 99 ? 113.635 169.804 187.233 1.00 122.09 107 LEU D C 1
ATOM 13713 O O . LEU C 2 99 ? 113.541 169.690 188.459 1.00 122.09 107 LEU D O 1
ATOM 13718 N N . LEU C 2 100 ? 113.886 168.782 186.420 1.00 121.60 108 LEU D N 1
ATOM 13719 C CA . LEU C 2 100 ? 114.041 167.415 186.891 1.00 121.60 108 LEU D CA 1
ATOM 13720 C C . LEU C 2 100 ? 115.381 166.856 186.430 1.00 121.60 108 LEU D C 1
ATOM 13721 O O . LEU C 2 100 ? 115.957 167.314 185.439 1.00 121.60 108 LEU D O 1
ATOM 13726 N N . GLU C 2 101 ? 115.878 165.865 187.169 1.00 121.95 109 GLU D N 1
ATOM 13727 C CA . GLU C 2 101 ? 117.114 165.172 186.838 1.00 121.95 109 GLU D CA 1
ATOM 13728 C C . GLU C 2 101 ? 116.894 163.671 186.951 1.00 121.95 109 GLU D C 1
ATOM 13729 O O . GLU C 2 101 ? 116.213 163.202 187.868 1.00 121.95 109 GLU D O 1
ATOM 13735 N N . LEU C 2 102 ? 117.475 162.922 186.019 1.00 117.63 110 LEU D N 1
ATOM 13736 C CA . LEU C 2 102 ? 117.265 161.482 185.978 1.00 117.63 110 LEU D CA 1
ATOM 13737 C C . LEU C 2 102 ? 117.973 160.798 187.142 1.00 117.63 110 LEU D C 1
ATOM 13738 O O . LEU C 2 102 ? 118.993 161.274 187.647 1.00 117.63 110 LEU D O 1
ATOM 13743 N N . LEU C 2 103 ? 117.414 159.668 187.568 1.00 126.02 111 LEU D N 1
ATOM 13744 C CA . LEU C 2 103 ? 118.025 158.841 188.604 1.00 126.02 111 LEU D CA 1
ATOM 13745 C C . LEU C 2 103 ? 118.371 157.468 188.039 1.00 126.02 111 LEU D C 1
ATOM 13746 O O . LEU C 2 103 ? 117.487 156.644 187.800 1.00 126.02 111 LEU D O 1
ATOM 13751 N N . ALA D 2 2 ? 137.371 178.545 164.034 1.00 98.89 10 ALA E N 1
ATOM 13752 C CA . ALA D 2 2 ? 136.792 178.345 162.712 1.00 98.89 10 ALA E CA 1
ATOM 13753 C C . ALA D 2 2 ? 137.462 177.172 162.007 1.00 98.89 10 ALA E C 1
ATOM 13754 O O . ALA D 2 2 ? 138.609 177.271 161.571 1.00 98.89 10 ALA E O 1
ATOM 13756 N N . VAL D 2 3 ? 136.736 176.063 161.893 1.00 102.61 11 VAL E N 1
ATOM 13757 C CA . VAL D 2 3 ? 137.244 174.840 161.283 1.00 102.61 11 VAL E CA 1
ATOM 13758 C C . VAL D 2 3 ? 136.628 174.701 159.899 1.00 102.61 11 VAL E C 1
ATOM 13759 O O . VAL D 2 3 ? 135.410 174.849 159.735 1.00 102.61 11 VAL E O 1
ATOM 13763 N N . THR D 2 4 ? 137.468 174.419 158.902 1.00 102.14 12 THR E N 1
ATOM 13764 C CA . THR D 2 4 ? 137.008 174.297 157.524 1.00 102.14 12 THR E CA 1
ATOM 13765 C C . THR D 2 4 ? 136.756 172.855 157.106 1.00 102.14 12 THR E C 1
ATOM 13766 O O . THR D 2 4 ? 135.925 172.612 156.223 1.00 102.14 12 THR E O 1
ATOM 13770 N N . ASP D 2 5 ? 137.443 171.894 157.717 1.00 100.68 13 ASP E N 1
ATOM 13771 C CA . ASP D 2 5 ? 137.302 170.480 157.377 1.00 100.68 13 ASP E CA 1
ATOM 13772 C C . ASP D 2 5 ? 136.271 169.887 158.330 1.00 100.68 13 ASP E C 1
ATOM 13773 O O . ASP D 2 5 ? 136.538 169.710 159.521 1.00 100.68 13 ASP E O 1
ATOM 13778 N N . HIS D 2 6 ? 135.097 169.573 157.801 1.00 89.19 14 HIS E N 1
ATOM 13779 C CA . HIS D 2 6 ? 134.047 168.968 158.602 1.00 89.19 14 HIS E CA 1
ATOM 13780 C C . HIS D 2 6 ? 134.153 167.446 158.562 1.00 89.19 14 HIS E C 1
ATOM 13781 O O . HIS D 2 6 ? 134.684 166.880 157.601 1.00 89.19 14 HIS E O 1
ATOM 13788 N N . PRO D 2 7 ? 133.664 166.757 159.593 1.00 78.52 15 PRO E N 1
ATOM 13789 C CA . PRO D 2 7 ? 133.756 165.293 159.604 1.00 78.52 15 PRO E CA 1
ATOM 13790 C C . PRO D 2 7 ? 132.922 164.672 158.496 1.00 78.52 15 PRO E C 1
ATOM 13791 O O . PRO D 2 7 ? 131.877 165.197 158.104 1.00 78.52 15 PRO E O 1
ATOM 13795 N N . ASP D 2 8 ? 133.396 163.531 157.996 1.00 75.43 16 ASP E N 1
ATOM 13796 C CA . ASP D 2 8 ? 132.727 162.841 156.901 1.00 75.43 16 ASP E CA 1
ATOM 13797 C C . ASP D 2 8 ? 131.678 161.850 157.374 1.00 75.43 16 ASP E C 1
ATOM 13798 O O . ASP D 2 8 ? 130.769 161.517 156.608 1.00 75.43 16 ASP E O 1
ATOM 13803 N N . ARG D 2 9 ? 131.775 161.368 158.610 1.00 69.21 17 ARG E N 1
ATOM 13804 C CA . ARG D 2 9 ? 130.837 160.369 159.095 1.00 69.21 17 ARG E CA 1
ATOM 13805 C C . ARG D 2 9 ? 130.756 160.443 160.610 1.00 69.21 17 ARG E C 1
ATOM 13806 O O . ARG D 2 9 ? 131.628 161.006 161.274 1.00 69.21 17 ARG E O 1
ATOM 13814 N N . LEU D 2 10 ? 129.685 159.870 161.148 1.00 67.87 18 LEU E N 1
ATOM 13815 C CA . LEU D 2 10 ? 129.493 159.780 162.590 1.00 67.87 18 LEU E CA 1
ATOM 13816 C C . LEU D 2 10 ? 128.637 158.557 162.876 1.00 67.87 18 LEU E C 1
ATOM 13817 O O . LEU D 2 10 ? 127.541 158.429 162.325 1.00 67.87 18 LEU E O 1
ATOM 13822 N N . TRP D 2 11 ? 129.127 157.667 163.734 1.00 72.91 19 TRP E N 1
ATOM 13823 C CA . TRP D 2 11 ? 128.411 156.456 164.103 1.00 72.91 19 TRP E CA 1
ATOM 13824 C C . TRP D 2 11 ? 128.137 156.462 165.597 1.00 72.91 19 TRP E C 1
ATOM 13825 O O . TRP D 2 11 ? 128.938 156.978 166.381 1.00 72.91 19 TRP E O 1
ATOM 13836 N N . ALA D 2 12 ? 127.009 155.880 165.988 1.00 71.21 20 ALA E N 1
ATOM 13837 C CA . ALA D 2 12 ? 126.657 155.767 167.397 1.00 71.21 20 ALA E CA 1
ATOM 13838 C C . ALA D 2 12 ? 127.269 154.488 167.954 1.00 71.21 20 ALA E C 1
ATOM 13839 O O . ALA D 2 12 ? 126.811 153.385 167.640 1.00 71.21 20 ALA E O 1
ATOM 13841 N N . TRP D 2 13 ? 128.308 154.632 168.776 1.00 84.83 21 TRP E N 1
ATOM 13842 C CA . TRP D 2 13 ? 128.982 153.488 169.380 1.00 84.83 21 TRP E CA 1
ATOM 13843 C C . TRP D 2 13 ? 128.421 153.153 170.753 1.00 84.83 21 TRP E C 1
ATOM 13844 O O . TRP D 2 13 ? 128.282 151.976 171.098 1.00 84.83 21 TRP E O 1
ATOM 13855 N N . GLU D 2 14 ? 128.113 154.170 171.548 1.00 84.16 22 GLU E N 1
ATOM 13856 C CA . GLU D 2 14 ? 127.515 153.986 172.858 1.00 84.16 22 GLU E CA 1
ATOM 13857 C C . GLU D 2 14 ? 126.507 155.102 173.074 1.00 84.16 22 GLU E C 1
ATOM 13858 O O . GLU D 2 14 ? 126.599 156.171 172.465 1.00 84.16 22 GLU E O 1
ATOM 13864 N N . LYS D 2 15 ? 125.534 154.841 173.940 1.00 89.13 23 LYS E N 1
ATOM 13865 C CA . LYS D 2 15 ? 124.495 155.823 174.212 1.00 89.13 23 LYS E CA 1
ATOM 13866 C C . LYS D 2 15 ? 125.113 157.184 174.484 1.00 89.13 23 LYS E C 1
ATOM 13867 O O . LYS D 2 15 ? 125.822 157.370 175.476 1.00 89.13 23 LYS E O 1
ATOM 13873 N N . PHE D 2 16 ? 124.840 158.138 173.596 1.00 87.40 24 PHE E N 1
ATOM 13874 C CA . PHE D 2 16 ? 125.364 159.495 173.703 1.00 87.40 24 PHE E CA 1
ATOM 13875 C C . PHE D 2 16 ? 126.874 159.545 173.494 1.00 87.40 24 PHE E C 1
ATOM 13876 O O . PHE D 2 16 ? 127.580 160.248 174.216 1.00 87.40 24 PHE E O 1
ATOM 13884 N N . VAL D 2 17 ? 127.384 158.802 172.513 1.00 76.51 25 VAL E N 1
ATOM 13885 C CA . VAL D 2 17 ? 128.798 158.832 172.150 1.00 76.51 25 VAL E CA 1
ATOM 13886 C C . VAL D 2 17 ? 128.913 158.510 170.668 1.00 76.51 25 VAL E C 1
ATOM 13887 O O . VAL D 2 17 ? 128.420 157.470 170.219 1.00 76.51 25 VAL E O 1
ATOM 13891 N N . TYR D 2 18 ? 129.575 159.385 169.913 1.00 71.62 26 TYR E N 1
ATOM 13892 C CA . TYR D 2 18 ? 129.743 159.223 168.476 1.00 71.62 26 TYR E CA 1
ATOM 13893 C C . TYR D 2 18 ? 131.222 159.139 168.129 1.00 71.62 26 TYR E C 1
ATOM 13894 O O . TYR D 2 18 ? 132.040 159.883 168.676 1.00 71.62 26 TYR E O 1
ATOM 13903 N N . LEU D 2 19 ? 131.562 158.230 167.220 1.00 80.41 27 LEU E N 1
ATOM 13904 C CA . LEU D 2 19 ? 132.913 158.114 166.692 1.00 80.41 27 LEU E CA 1
ATOM 13905 C C . LEU D 2 19 ? 132.938 158.619 165.259 1.00 80.41 27 LEU E C 1
ATOM 13906 O O . LEU D 2 19 ? 132.057 158.290 164.461 1.00 80.41 27 LEU E O 1
ATOM 13911 N N . ASP D 2 20 ? 133.956 159.410 164.933 1.00 84.88 28 ASP E N 1
ATOM 13912 C CA . ASP D 2 20 ? 134.064 160.003 163.611 1.00 84.88 28 ASP E CA 1
ATOM 13913 C C . ASP D 2 20 ? 134.949 159.135 162.718 1.00 84.88 28 ASP E C 1
ATOM 13914 O O . ASP D 2 20 ? 135.459 158.091 163.127 1.00 84.88 28 ASP E O 1
ATOM 13919 N N . GLU D 2 21 ? 135.130 159.575 161.469 1.00 85.54 29 GLU E N 1
ATOM 13920 C CA . GLU D 2 21 ? 135.923 158.806 160.517 1.00 85.54 29 GLU E CA 1
ATOM 13921 C C . GLU D 2 21 ? 137.310 158.500 161.062 1.00 85.54 29 GLU E C 1
ATOM 13922 O O . GLU D 2 21 ? 137.881 157.451 160.746 1.00 85.54 29 GLU E O 1
ATOM 13928 N N . LYS D 2 22 ? 137.868 159.398 161.870 1.00 89.89 30 LYS E N 1
ATOM 13929 C CA . LYS D 2 22 ? 139.167 159.194 162.496 1.00 89.89 30 LYS E CA 1
ATOM 13930 C C . LYS D 2 22 ? 139.046 158.622 163.904 1.00 89.89 30 LYS E C 1
ATOM 13931 O O . LYS D 2 22 ? 140.026 158.633 164.655 1.00 89.89 30 LYS E O 1
ATOM 13937 N N . GLN D 2 23 ? 137.862 158.136 164.276 1.00 87.15 31 GLN E N 1
ATOM 13938 C CA . GLN D 2 23 ? 137.644 157.455 165.552 1.00 87.15 31 GLN E CA 1
ATOM 13939 C C . GLN D 2 23 ? 137.993 158.351 166.738 1.00 87.15 31 GLN E C 1
ATOM 13940 O O . GLN D 2 23 ? 138.695 157.941 167.664 1.00 87.15 31 GLN E O 1
ATOM 13946 N N . HIS D 2 24 ? 137.494 159.583 166.710 1.00 91.16 32 HIS E N 1
ATOM 13947 C CA . HIS D 2 24 ? 137.549 160.487 167.851 1.00 91.16 32 HIS E CA 1
ATOM 13948 C C . HIS D 2 24 ? 136.149 160.631 168.432 1.00 91.16 32 HIS E C 1
ATOM 13949 O O . HIS D 2 24 ? 135.205 160.968 167.709 1.00 91.16 32 HIS E O 1
ATOM 13956 N N . ALA D 2 25 ? 136.020 160.385 169.732 1.00 89.61 33 ALA E N 1
ATOM 13957 C CA . ALA D 2 25 ? 134.707 160.342 170.363 1.00 89.61 33 ALA E CA 1
ATOM 13958 C C . ALA D 2 25 ? 134.105 161.739 170.438 1.00 89.61 33 ALA E C 1
ATOM 13959 O O . ALA D 2 25 ? 134.711 162.656 171.001 1.00 89.61 33 ALA E O 1
ATOM 13961 N N . TRP D 2 26 ? 132.911 161.898 169.875 1.00 80.99 34 TRP E N 1
ATOM 13962 C CA . TRP D 2 26 ? 132.140 163.129 169.967 1.00 80.99 34 TRP E CA 1
ATOM 13963 C C . TRP D 2 26 ? 131.031 162.946 170.989 1.00 80.99 34 TRP E C 1
ATOM 13964 O O . TRP D 2 26 ? 130.466 161.855 171.115 1.00 80.99 34 TRP E O 1
ATOM 13975 N N . LEU D 2 27 ? 130.716 164.013 171.714 1.00 83.20 35 LEU E N 1
ATOM 13976 C CA . LEU D 2 27 ? 129.668 163.945 172.709 1.00 83.20 35 LEU E CA 1
ATOM 13977 C C . LEU D 2 27 ? 128.631 165.036 172.468 1.00 83.20 35 LEU E C 1
ATOM 13978 O O . LEU D 2 27 ? 128.995 166.206 172.310 1.00 83.20 35 LEU E O 1
ATOM 13983 N N . PRO D 2 28 ? 127.341 164.693 172.421 1.00 83.90 36 PRO E N 1
ATOM 13984 C CA . PRO D 2 28 ? 126.300 165.728 172.360 1.00 83.90 36 PRO E CA 1
ATOM 13985 C C . PRO D 2 28 ? 126.049 166.304 173.745 1.00 83.90 36 PRO E C 1
ATOM 13986 O O . PRO D 2 28 ? 125.672 165.583 174.672 1.00 83.90 36 PRO E O 1
ATOM 13990 N N . LEU D 2 29 ? 126.257 167.612 173.883 1.00 89.87 37 LEU E N 1
ATOM 13991 C CA . LEU D 2 29 ? 126.166 168.245 175.193 1.00 89.87 37 LEU E CA 1
ATOM 13992 C C . LEU D 2 29 ? 124.717 168.441 175.618 1.00 89.87 37 LEU E C 1
ATOM 13993 O O . LEU D 2 29 ? 124.309 167.981 176.689 1.00 89.87 37 LEU E O 1
ATOM 13998 N N . THR D 2 30 ? 123.925 169.119 174.792 1.00 89.67 38 THR E N 1
ATOM 13999 C CA . THR D 2 30 ? 122.566 169.472 175.169 1.00 89.67 38 THR E CA 1
ATOM 14000 C C . THR D 2 30 ? 121.704 169.569 173.920 1.00 89.67 38 THR E C 1
ATOM 14001 O O . THR D 2 30 ? 122.180 169.934 172.842 1.00 89.67 38 THR E O 1
ATOM 14005 N N . ILE D 2 31 ? 120.426 169.240 174.081 1.00 89.45 39 ILE E N 1
ATOM 14006 C CA . ILE D 2 31 ? 119.438 169.323 173.013 1.00 89.45 39 ILE E CA 1
ATOM 14007 C C . ILE D 2 31 ? 118.505 170.477 173.342 1.00 89.45 39 ILE E C 1
ATOM 14008 O O . ILE D 2 31 ? 117.854 170.476 174.394 1.00 89.45 39 ILE E O 1
ATOM 14013 N N . GLU D 2 32 ? 118.434 171.456 172.445 1.00 86.66 40 GLU E N 1
ATOM 14014 C CA . GLU D 2 32 ? 117.578 172.623 172.612 1.00 86.66 40 GLU E CA 1
ATOM 14015 C C . GLU D 2 32 ? 116.432 172.527 171.617 1.00 86.66 40 GLU E C 1
ATOM 14016 O O . GLU D 2 32 ? 116.666 172.385 170.413 1.00 86.66 40 GLU E O 1
ATOM 14022 N N . ILE D 2 33 ? 115.202 172.601 172.118 1.00 91.37 41 ILE E N 1
ATOM 14023 C CA . ILE D 2 33 ? 114.004 172.531 171.290 1.00 91.37 41 ILE E CA 1
ATOM 14024 C C . ILE D 2 33 ? 113.100 173.702 171.648 1.00 91.37 41 ILE E C 1
ATOM 14025 O O . ILE D 2 33 ? 112.875 173.980 172.832 1.00 91.37 41 ILE E O 1
ATOM 14030 N N . LYS D 2 34 ? 112.596 174.391 170.625 1.00 92.31 42 LYS E N 1
ATOM 14031 C CA . LYS D 2 34 ? 111.624 175.466 170.791 1.00 92.31 42 LYS E CA 1
ATOM 14032 C C . LYS D 2 34 ? 110.219 175.044 170.390 1.00 92.31 42 LYS E C 1
ATOM 14033 O O . LYS D 2 34 ? 109.241 175.510 170.981 1.00 92.31 42 LYS E O 1
ATOM 14039 N N . ASP D 2 35 ? 110.111 174.177 169.389 1.00 99.00 43 ASP E N 1
ATOM 14040 C CA . ASP D 2 35 ? 108.863 173.551 168.972 1.00 99.00 43 ASP E CA 1
ATOM 14041 C C . ASP D 2 35 ? 109.227 172.448 167.991 1.00 99.00 43 ASP E C 1
ATOM 14042 O O . ASP D 2 35 ? 110.402 172.230 167.683 1.00 99.00 43 ASP E O 1
ATOM 14047 N N . ARG D 2 36 ? 108.200 171.763 167.488 1.00 109.28 44 ARG E N 1
ATOM 14048 C CA . ARG D 2 36 ? 108.439 170.581 166.663 1.00 109.28 44 ARG E CA 1
ATOM 14049 C C . ARG D 2 36 ? 109.392 170.897 165.517 1.00 109.28 44 ARG E C 1
ATOM 14050 O O . ARG D 2 36 ? 110.199 170.050 165.116 1.00 109.28 44 ARG E O 1
ATOM 14058 N N . LEU D 2 37 ? 109.315 172.109 164.978 1.00 100.40 45 LEU E N 1
ATOM 14059 C CA . LEU D 2 37 ? 110.101 172.493 163.816 1.00 100.40 45 LEU E CA 1
ATOM 14060 C C . LEU D 2 37 ? 111.402 173.200 164.175 1.00 100.40 45 LEU E C 1
ATOM 14061 O O . LEU D 2 37 ? 112.116 173.642 163.268 1.00 100.40 45 LEU E O 1
ATOM 14066 N N . GLN D 2 38 ? 111.734 173.323 165.458 1.00 93.97 46 GLN E N 1
ATOM 14067 C CA . GLN D 2 38 ? 112.937 174.033 165.894 1.00 93.97 46 GLN E CA 1
ATOM 14068 C C . GLN D 2 38 ? 113.731 173.094 166.790 1.00 93.97 46 GLN E C 1
ATOM 14069 O O . GLN D 2 38 ? 113.488 173.032 167.997 1.00 93.97 46 GLN E O 1
ATOM 14075 N N . LEU D 2 39 ? 114.679 172.366 166.203 1.00 76.28 47 LEU E N 1
ATOM 14076 C CA . LEU D 2 39 ? 115.504 171.420 166.942 1.00 76.28 47 LEU E CA 1
ATOM 14077 C C . LEU D 2 39 ? 116.953 171.583 166.517 1.00 76.28 47 LEU E C 1
ATOM 14078 O O . LEU D 2 39 ? 117.251 171.601 165.319 1.00 76.28 47 LEU E O 1
ATOM 14083 N N . ARG D 2 40 ? 117.848 171.699 167.495 1.00 77.93 48 ARG E N 1
ATOM 14084 C CA . ARG D 2 40 ? 119.269 171.873 167.238 1.00 77.93 48 ARG E CA 1
ATOM 14085 C C . ARG D 2 40 ? 120.067 171.208 168.346 1.00 77.93 48 ARG E C 1
ATOM 14086 O O . ARG D 2 40 ? 119.661 171.230 169.510 1.00 77.93 48 ARG E O 1
ATOM 14094 N N . VAL D 2 41 ? 121.210 170.631 167.982 1.00 79.30 49 VAL E N 1
ATOM 14095 C CA . VAL D 2 41 ? 122.065 169.916 168.920 1.00 79.30 49 VAL E CA 1
ATOM 14096 C C . VAL D 2 41 ? 123.502 170.383 168.744 1.00 79.30 49 VAL E C 1
ATOM 14097 O O . VAL D 2 41 ? 123.986 170.528 167.616 1.00 79.30 49 VAL E O 1
ATOM 14101 N N . LEU D 2 42 ? 124.180 170.611 169.868 1.00 86.10 50 LEU E N 1
ATOM 14102 C CA . LEU D 2 42 ? 125.567 171.060 169.899 1.00 86.10 50 LEU E CA 1
ATOM 14103 C C . LEU D 2 42 ? 126.466 169.881 170.250 1.00 86.10 50 LEU E C 1
ATOM 14104 O O . LEU D 2 42 ? 126.274 169.237 171.286 1.00 86.10 50 LEU E O 1
ATOM 14109 N N . LEU D 2 43 ? 127.451 169.614 169.398 1.00 82.91 51 LEU E N 1
ATOM 14110 C CA . LEU D 2 43 ? 128.365 168.495 169.571 1.00 82.91 51 LEU E CA 1
ATOM 14111 C C . LEU D 2 43 ? 129.754 169.012 169.917 1.00 82.91 51 LEU E C 1
ATOM 14112 O O . LEU D 2 43 ? 130.186 170.051 169.405 1.00 82.91 51 LEU E O 1
ATOM 14117 N N . ARG D 2 44 ? 130.450 168.284 170.791 1.00 95.75 52 ARG E N 1
ATOM 14118 C CA . ARG D 2 44 ? 131.800 168.632 171.208 1.00 95.75 52 ARG E CA 1
ATOM 14119 C C . ARG D 2 44 ? 132.702 167.411 171.097 1.00 95.75 52 ARG E C 1
ATOM 14120 O O . ARG D 2 44 ? 132.246 166.269 171.205 1.00 95.75 52 ARG E O 1
ATOM 14128 N N . ARG D 2 45 ? 133.990 167.665 170.880 1.00 95.26 53 ARG E N 1
ATOM 14129 C CA . ARG D 2 45 ? 134.986 166.613 170.719 1.00 95.26 53 ARG E CA 1
ATOM 14130 C C . ARG D 2 45 ? 135.736 166.437 172.032 1.00 95.26 53 ARG E C 1
ATOM 14131 O O . ARG D 2 45 ? 136.321 167.394 172.549 1.00 95.26 53 ARG E O 1
ATOM 14139 N N . GLU D 2 46 ? 135.720 165.217 172.565 1.00 99.14 54 GLU E N 1
ATOM 14140 C CA . GLU D 2 46 ? 136.437 164.904 173.792 1.00 99.14 54 GLU E CA 1
ATOM 14141 C C . GLU D 2 46 ? 136.813 163.431 173.782 1.00 99.14 54 GLU E C 1
ATOM 14142 O O . GLU D 2 46 ? 135.994 162.578 173.431 1.00 99.14 54 GLU E O 1
ATOM 14148 N N . ASP D 2 47 ? 138.050 163.141 174.175 1.00 113.59 55 ASP E N 1
ATOM 14149 C CA . ASP D 2 47 ? 138.549 161.768 174.209 1.00 113.59 55 ASP E CA 1
ATOM 14150 C C . ASP D 2 47 ? 138.032 161.109 175.481 1.00 113.59 55 ASP E C 1
ATOM 14151 O O . ASP D 2 47 ? 138.410 161.491 176.590 1.00 113.59 55 ASP E O 1
ATOM 14156 N N . VAL D 2 48 ? 137.165 160.114 175.322 1.00 110.66 56 VAL E N 1
ATOM 14157 C CA . VAL D 2 48 ? 136.559 159.412 176.445 1.00 110.66 56 VAL E CA 1
ATOM 14158 C C . VAL D 2 48 ? 136.855 157.927 176.313 1.00 110.66 56 VAL E C 1
ATOM 14159 O O . VAL D 2 48 ? 137.047 157.404 175.210 1.00 110.66 56 VAL E O 1
ATOM 14163 N N . VAL D 2 49 ? 136.893 157.245 177.460 1.00 115.14 57 VAL E N 1
ATOM 14164 C CA . VAL D 2 49 ? 137.188 155.818 177.468 1.00 115.14 57 VAL E CA 1
ATOM 14165 C C . VAL D 2 49 ? 136.183 155.089 176.592 1.00 115.14 57 VAL E C 1
ATOM 14166 O O . VAL D 2 49 ? 135.000 155.448 176.539 1.00 115.14 57 VAL E O 1
ATOM 14170 N N . LEU D 2 50 ? 136.652 154.057 175.896 1.00 116.78 58 LEU E N 1
ATOM 14171 C CA . LEU D 2 50 ? 135.827 153.309 174.956 1.00 116.78 58 LEU E CA 1
ATOM 14172 C C . LEU D 2 50 ? 135.384 151.997 175.593 1.00 116.78 58 LEU E C 1
ATOM 14173 O O . LEU D 2 50 ? 136.217 151.226 176.082 1.00 116.78 58 LEU E O 1
ATOM 14178 N N . GLY D 2 51 ? 134.079 151.745 175.580 1.00 103.80 59 GLY E N 1
ATOM 14179 C CA . GLY D 2 51 ? 133.519 150.493 176.032 1.00 103.80 59 GLY E CA 1
ATOM 14180 C C . GLY D 2 51 ? 133.289 149.531 174.885 1.00 103.80 59 GLY E C 1
ATOM 14181 O O . GLY D 2 51 ? 133.939 149.602 173.835 1.00 103.80 59 GLY E O 1
ATOM 14182 N N . ARG D 2 52 ? 132.350 148.605 175.093 1.00 95.29 60 ARG E N 1
ATOM 14183 C CA . ARG D 2 52 ? 131.962 147.693 174.021 1.00 95.29 60 ARG E CA 1
ATOM 14184 C C . ARG D 2 52 ? 130.859 148.322 173.178 1.00 95.29 60 ARG E C 1
ATOM 14185 O O . ARG D 2 52 ? 130.062 149.108 173.703 1.00 95.29 60 ARG E O 1
ATOM 14193 N N . PRO D 2 53 ? 130.770 148.003 171.884 1.00 87.99 61 PRO E N 1
ATOM 14194 C CA . PRO D 2 53 ? 129.736 148.626 171.049 1.00 87.99 61 PRO E CA 1
ATOM 14195 C C . PRO D 2 53 ? 128.350 148.076 171.340 1.00 87.99 61 PRO E C 1
ATOM 14196 O O . PRO D 2 53 ? 128.022 146.952 170.949 1.00 87.99 61 PRO E O 1
ATOM 14200 N N . MET D 2 54 ? 127.527 148.867 172.019 1.00 93.72 62 MET E N 1
ATOM 14201 C CA . MET D 2 54 ? 126.184 148.438 172.375 1.00 93.72 62 MET E CA 1
ATOM 14202 C C . MET D 2 54 ? 125.335 148.329 171.115 1.00 93.72 62 MET E C 1
ATOM 14203 O O . MET D 2 54 ? 125.333 149.236 170.278 1.00 93.72 62 MET E O 1
ATOM 14208 N N . THR D 2 55 ? 124.620 147.212 170.977 1.00 94.56 63 THR E N 1
ATOM 14209 C CA . THR D 2 55 ? 123.839 146.971 169.775 1.00 94.56 63 THR E CA 1
ATOM 14210 C C . THR D 2 55 ? 122.625 147.897 169.736 1.00 94.56 63 THR E C 1
ATOM 14211 O O . THR D 2 55 ? 122.219 148.450 170.761 1.00 94.56 63 THR E O 1
ATOM 14215 N N . PRO D 2 56 ? 122.028 148.082 168.555 1.00 87.08 64 PRO E N 1
ATOM 14216 C CA . PRO D 2 56 ? 120.878 148.995 168.458 1.00 87.08 64 PRO E CA 1
ATOM 14217 C C . PRO D 2 56 ? 119.763 148.661 169.425 1.00 87.08 64 PRO E C 1
ATOM 14218 O O . PRO D 2 56 ? 119.151 149.572 169.996 1.00 87.08 64 PRO E O 1
ATOM 14222 N N . THR D 2 57 ? 119.481 147.375 169.634 1.00 95.06 65 THR E N 1
ATOM 14223 C CA . THR D 2 57 ? 118.470 147.002 170.614 1.00 95.06 65 THR E CA 1
ATOM 14224 C C . THR D 2 57 ? 118.819 147.535 171.994 1.00 95.06 65 THR E C 1
ATOM 14225 O O . THR D 2 57 ? 117.926 147.918 172.757 1.00 95.06 65 THR E O 1
ATOM 14229 N N . GLN D 2 58 ? 120.109 147.571 172.330 1.00 93.96 66 GLN E N 1
ATOM 14230 C CA . GLN D 2 58 ? 120.523 148.013 173.656 1.00 93.96 66 GLN E CA 1
ATOM 14231 C C . GLN D 2 58 ? 120.445 149.528 173.799 1.00 93.96 66 GLN E C 1
ATOM 14232 O O . GLN D 2 58 ? 120.103 150.033 174.874 1.00 93.96 66 GLN E O 1
ATOM 14238 N N . ILE D 2 59 ? 120.764 150.272 172.736 1.00 92.54 67 ILE E N 1
ATOM 14239 C CA . ILE D 2 59 ? 120.694 151.730 172.814 1.00 92.54 67 ILE E CA 1
ATOM 14240 C C . ILE D 2 59 ? 119.266 152.174 173.102 1.00 92.54 67 ILE E C 1
ATOM 14241 O O . ILE D 2 59 ? 119.031 153.060 173.932 1.00 92.54 67 ILE E O 1
ATOM 14246 N N . GLY D 2 60 ? 118.295 151.568 172.425 1.00 96.85 68 GLY E N 1
ATOM 14247 C CA . GLY D 2 60 ? 116.903 151.856 172.667 1.00 96.85 68 GLY E CA 1
ATOM 14248 C C . GLY D 2 60 ? 116.418 153.063 171.894 1.00 96.85 68 GLY E C 1
ATOM 14249 O O . GLY D 2 60 ? 117.184 153.738 171.199 1.00 96.85 68 GLY E O 1
ATOM 14250 N N . PRO D 2 61 ? 115.124 153.357 172.001 1.00 99.61 69 PRO E N 1
ATOM 14251 C CA . PRO D 2 61 ? 114.571 154.509 171.282 1.00 99.61 69 PRO E CA 1
ATOM 14252 C C . PRO D 2 61 ? 115.219 155.807 171.734 1.00 99.61 69 PRO E C 1
ATOM 14253 O O . PRO D 2 61 ? 115.559 155.978 172.906 1.00 99.61 69 PRO E O 1
ATOM 14257 N N . SER D 2 62 ? 115.390 156.727 170.788 1.00 95.81 70 SER E N 1
ATOM 14258 C CA . SER D 2 62 ? 115.994 158.016 171.093 1.00 95.81 70 SER E CA 1
ATOM 14259 C C . SER D 2 62 ? 115.604 159.013 170.013 1.00 95.81 70 SER E C 1
ATOM 14260 O O . SER D 2 62 ? 115.188 158.638 168.914 1.00 95.81 70 SER E O 1
ATOM 14263 N N . LEU D 2 63 ? 115.744 160.297 170.347 1.00 87.22 71 LEU E N 1
ATOM 14264 C CA . LEU D 2 63 ? 115.430 161.349 169.387 1.00 87.22 71 LEU E CA 1
ATOM 14265 C C . LEU D 2 63 ? 116.471 161.415 168.278 1.00 87.22 71 LEU E C 1
ATOM 14266 O O . LEU D 2 63 ? 116.125 161.603 167.107 1.00 87.22 71 LEU E O 1
ATOM 14271 N N . LEU D 2 64 ? 117.740 161.266 168.622 1.00 71.57 72 LEU E N 1
ATOM 14272 C CA . LEU D 2 64 ? 118.797 161.493 167.652 1.00 71.57 72 LEU E CA 1
ATOM 14273 C C . LEU D 2 64 ? 118.922 160.322 166.679 1.00 71.57 72 LEU E C 1
ATOM 14274 O O . LEU D 2 64 ? 118.490 159.206 166.976 1.00 71.57 72 LEU E O 1
ATOM 14279 N N . PRO D 2 65 ? 119.508 160.557 165.509 1.00 60.18 73 PRO E N 1
ATOM 14280 C CA . PRO D 2 65 ? 119.681 159.486 164.528 1.00 60.18 73 PRO E CA 1
ATOM 14281 C C . PRO D 2 65 ? 120.899 158.630 164.831 1.00 60.18 73 PRO E C 1
ATOM 14282 O O . PRO D 2 65 ? 121.806 159.026 165.563 1.00 60.18 73 PRO E O 1
ATOM 14286 N N . ILE D 2 66 ? 120.921 157.445 164.226 1.00 57.19 74 ILE E N 1
ATOM 14287 C CA . ILE D 2 66 ? 121.978 156.480 164.501 1.00 57.19 74 ILE E CA 1
ATOM 14288 C C . ILE D 2 66 ? 123.311 156.974 163.951 1.00 57.19 74 ILE E C 1
ATOM 14289 O O . ILE D 2 66 ? 124.322 156.954 164.661 1.00 57.19 74 ILE E O 1
ATOM 14294 N N . MET D 2 67 ? 123.337 157.421 162.697 1.00 58.77 75 MET E N 1
ATOM 14295 C CA . MET D 2 67 ? 124.570 157.896 162.082 1.00 58.77 75 MET E CA 1
ATOM 14296 C C . MET D 2 67 ? 124.284 159.031 161.112 1.00 58.77 75 MET E C 1
ATOM 14297 O O . MET D 2 67 ? 123.151 159.202 160.656 1.00 58.77 75 MET E O 1
ATOM 14302 N N . TRP D 2 68 ? 125.322 159.804 160.807 1.00 57.53 76 TRP E N 1
ATOM 14303 C CA . TRP D 2 68 ? 125.236 160.944 159.907 1.00 57.53 76 TRP E CA 1
ATOM 14304 C C . TRP D 2 68 ? 126.044 160.645 158.654 1.00 57.53 76 TRP E C 1
ATOM 14305 O O . TRP D 2 68 ? 126.776 159.653 158.604 1.00 57.53 76 TRP E O 1
ATOM 14316 N N . GLN D 2 69 ? 125.901 161.498 157.646 1.00 57.04 77 GLN E N 1
ATOM 14317 C CA . GLN D 2 69 ? 126.649 161.387 156.405 1.00 57.04 77 GLN E CA 1
ATOM 14318 C C . GLN D 2 69 ? 126.547 162.705 155.654 1.00 57.04 77 GLN E C 1
ATOM 14319 O O . GLN D 2 69 ? 125.484 163.330 155.612 1.00 57.04 77 GLN E O 1
ATOM 14325 N N . LEU D 2 70 ? 127.658 163.121 155.054 1.00 57.37 78 LEU E N 1
ATOM 14326 C CA . LEU D 2 70 ? 127.769 164.427 154.422 1.00 57.37 78 LEU E CA 1
ATOM 14327 C C . LEU D 2 70 ? 127.663 164.294 152.911 1.00 57.37 78 LEU E C 1
ATOM 14328 O O . LEU D 2 70 ? 128.374 163.493 152.299 1.00 57.37 78 LEU E O 1
ATOM 14333 N N . TYR D 2 71 ? 126.789 165.098 152.317 1.00 54.89 79 TYR E N 1
ATOM 14334 C CA . TYR D 2 71 ? 126.617 165.198 150.878 1.00 54.89 79 TYR E CA 1
ATOM 14335 C C . TYR D 2 71 ? 127.115 166.552 150.399 1.00 54.89 79 TYR E C 1
ATOM 14336 O O . TYR D 2 71 ? 127.129 167.522 151.164 1.00 54.89 79 TYR E O 1
ATOM 14345 N N . PRO D 2 72 ? 127.526 166.660 149.136 1.00 58.09 80 PRO E N 1
ATOM 14346 C CA . PRO D 2 72 ? 128.006 167.951 148.638 1.00 58.09 80 PRO E CA 1
ATOM 14347 C C . PRO D 2 72 ? 126.966 169.040 148.844 1.00 58.09 80 PRO E C 1
ATOM 14348 O O . PRO D 2 72 ? 125.819 168.773 149.209 1.00 58.09 80 PRO E O 1
ATOM 14352 N N . ASP D 2 73 ? 127.388 170.282 148.616 1.00 67.39 81 ASP E N 1
ATOM 14353 C CA . ASP D 2 73 ? 126.557 171.449 148.889 1.00 67.39 81 ASP E CA 1
ATOM 14354 C C . ASP D 2 73 ? 126.396 171.651 150.390 1.00 67.39 81 ASP E C 1
ATOM 14355 O O . ASP D 2 73 ? 125.443 172.298 150.835 1.00 67.39 81 ASP E O 1
ATOM 14360 N N . GLY D 2 74 ? 127.314 171.095 151.177 1.00 62.47 82 GLY E N 1
ATOM 14361 C CA . GLY D 2 74 ? 127.340 171.338 152.606 1.00 62.47 82 GLY E CA 1
ATOM 14362 C C . GLY D 2 74 ? 126.070 171.078 153.389 1.00 62.47 82 GLY E C 1
ATOM 14363 O O . GLY D 2 74 ? 125.561 171.969 154.074 1.00 62.47 82 GLY E O 1
ATOM 14364 N N . ARG D 2 75 ? 125.544 169.863 153.287 1.00 59.62 83 ARG E N 1
ATOM 14365 C CA . ARG D 2 75 ? 124.395 169.433 154.069 1.00 59.62 83 ARG E CA 1
ATOM 14366 C C . ARG D 2 75 ? 124.626 168.039 154.632 1.00 59.62 83 ARG E C 1
ATOM 14367 O O . ARG D 2 75 ? 125.402 167.260 154.071 1.00 59.62 83 ARG E O 1
ATOM 14375 N N . TYR D 2 76 ? 123.957 167.729 155.734 1.00 59.42 84 TYR E N 1
ATOM 14376 C CA . TYR D 2 76 ? 124.137 166.460 156.429 1.00 59.42 84 TYR E CA 1
ATOM 14377 C C . TYR D 2 76 ? 122.849 165.652 156.320 1.00 59.42 84 TYR E C 1
ATOM 14378 O O . TYR D 2 76 ? 121.761 166.168 156.596 1.00 59.42 84 TYR E O 1
ATOM 14387 N N . ARG D 2 77 ? 122.971 164.390 155.914 1.00 50.46 85 ARG E N 1
ATOM 14388 C CA . ARG D 2 77 ? 121.835 163.487 155.798 1.00 50.46 85 ARG E CA 1
ATOM 14389 C C . ARG D 2 77 ? 121.971 162.362 156.809 1.00 50.46 85 ARG E C 1
ATOM 14390 O O . ARG D 2 77 ? 122.976 161.646 156.811 1.00 50.46 85 ARG E O 1
ATOM 14398 N N . SER D 2 78 ? 120.951 162.194 157.644 1.00 51.02 86 SER E N 1
ATOM 14399 C CA . SER D 2 78 ? 120.928 161.165 158.671 1.00 51.02 86 SER E CA 1
ATOM 14400 C C . SER D 2 78 ? 120.156 159.943 158.189 1.00 51.02 86 SER E C 1
ATOM 14401 O O . SER D 2 78 ? 119.466 159.975 157.171 1.00 51.02 86 SER E O 1
ATOM 14404 N N . SER D 2 79 ? 120.277 158.854 158.947 1.00 50.44 87 SER E N 1
ATOM 14405 C CA . SER D 2 79 ? 119.639 157.607 158.551 1.00 50.44 87 SER E CA 1
ATOM 14406 C C . SER D 2 79 ? 118.123 157.668 158.659 1.00 50.44 87 SER E C 1
ATOM 14407 O O . SER D 2 79 ? 117.450 156.750 158.185 1.00 50.44 87 SER E O 1
ATOM 14410 N N . ASP D 2 80 ? 117.568 158.703 159.280 1.00 42.14 88 ASP E N 1
ATOM 14411 C CA . ASP D 2 80 ? 116.124 158.838 159.408 1.00 42.14 88 ASP E CA 1
ATOM 14412 C C . ASP D 2 80 ? 115.502 159.626 158.264 1.00 42.14 88 ASP E C 1
ATOM 14413 O O . ASP D 2 80 ? 114.301 159.909 158.304 1.00 42.14 88 ASP E O 1
ATOM 14418 N N . SER D 2 81 ? 116.286 159.978 157.247 1.00 48.60 89 SER E N 1
ATOM 14419 C CA . SER D 2 81 ? 115.839 160.623 156.017 1.00 48.60 89 SER E CA 1
ATOM 14420 C C . SER D 2 81 ? 115.672 162.133 156.130 1.00 48.60 89 SER E C 1
ATOM 14421 O O . SER D 2 81 ? 115.124 162.741 155.206 1.00 48.60 89 SER E O 1
ATOM 14424 N N . SER D 2 82 ? 116.122 162.763 157.208 1.00 49.22 90 SER E N 1
ATOM 14425 C CA . SER D 2 82 ? 116.030 164.210 157.333 1.00 49.22 90 SER E CA 1
ATOM 14426 C C . SER D 2 82 ? 117.382 164.861 157.070 1.00 49.22 90 SER E C 1
ATOM 14427 O O . SER D 2 82 ? 118.436 164.232 157.175 1.00 49.22 90 SER E O 1
ATOM 14430 N N . PHE D 2 83 ? 117.336 166.144 156.730 1.00 55.08 91 PHE E N 1
ATOM 14431 C CA . PHE D 2 83 ? 118.524 166.917 156.397 1.00 55.08 91 PHE E CA 1
ATOM 14432 C C . PHE D 2 83 ? 118.874 167.849 157.550 1.00 55.08 91 PHE E C 1
ATOM 14433 O O . PHE D 2 83 ? 118.017 168.597 158.031 1.00 55.08 91 PHE E O 1
ATOM 14441 N N . TRP D 2 84 ? 120.132 167.808 157.981 1.00 59.43 92 TRP E N 1
ATOM 14442 C CA . TRP D 2 84 ? 120.643 168.686 159.023 1.00 59.43 92 TRP E CA 1
ATOM 14443 C C . TRP D 2 84 ? 121.574 169.717 158.399 1.00 59.43 92 TRP E C 1
ATOM 14444 O O . TRP D 2 84 ? 122.483 169.361 157.642 1.00 59.43 92 TRP E O 1
ATOM 14455 N N . ARG D 2 85 ? 121.350 170.988 158.723 1.00 72.74 93 ARG E N 1
ATOM 14456 C CA . ARG D 2 85 ? 122.185 172.081 158.247 1.00 72.74 93 ARG E CA 1
ATOM 14457 C C . ARG D 2 85 ? 123.181 172.478 159.325 1.00 72.74 93 ARG E C 1
ATOM 14458 O O . ARG D 2 85 ? 122.815 172.640 160.492 1.00 72.74 93 ARG E O 1
ATOM 14466 N N . LEU D 2 86 ? 124.442 172.638 158.929 1.00 74.18 94 LEU E N 1
ATOM 14467 C CA . LEU D 2 86 ? 125.482 173.039 159.866 1.00 74.18 94 LEU E CA 1
ATOM 14468 C C . LEU D 2 86 ? 125.365 174.527 160.164 1.00 74.18 94 LEU E C 1
ATOM 14469 O O . LEU D 2 86 ? 125.188 175.340 159.252 1.00 74.18 94 LEU E O 1
ATOM 14474 N N . VAL D 2 87 ? 125.461 174.882 161.444 1.00 78.66 95 VAL E N 1
ATOM 14475 C CA . VAL D 2 87 ? 125.316 176.269 161.868 1.00 78.66 95 VAL E CA 1
ATOM 14476 C C . VAL D 2 87 ? 126.699 176.891 162.000 1.00 78.66 95 VAL E C 1
ATOM 14477 O O . VAL D 2 87 ? 127.028 177.848 161.290 1.00 78.66 95 VAL E O 1
ATOM 14481 N N . TYR D 2 88 ? 127.520 176.356 162.901 1.00 86.38 96 TYR E N 1
ATOM 14482 C CA . TYR D 2 88 ? 128.871 176.866 163.070 1.00 86.38 96 TYR E CA 1
ATOM 14483 C C . TYR D 2 88 ? 129.767 175.764 163.611 1.00 86.38 96 TYR E C 1
ATOM 14484 O O . TYR D 2 88 ? 129.303 174.783 164.198 1.00 86.38 96 TYR E O 1
ATOM 14493 N N . HIS D 2 89 ? 131.068 175.948 163.404 1.00 94.10 97 HIS E N 1
ATOM 14494 C CA . HIS D 2 89 ? 132.072 174.992 163.863 1.00 94.10 97 HIS E CA 1
ATOM 14495 C C . HIS D 2 89 ? 133.372 175.769 164.053 1.00 94.10 97 HIS E C 1
ATOM 14496 O O . HIS D 2 89 ? 134.035 176.120 163.071 1.00 94.10 97 HIS E O 1
ATOM 14503 N N . ILE D 2 90 ? 133.730 176.031 165.311 1.00 102.02 98 ILE E N 1
ATOM 14504 C CA . ILE D 2 90 ? 134.893 176.840 165.646 1.00 102.02 98 ILE E CA 1
ATOM 14505 C C . ILE D 2 90 ? 135.758 176.088 166.649 1.00 102.02 98 ILE E C 1
ATOM 14506 O O . ILE D 2 90 ? 135.300 175.184 167.349 1.00 102.02 98 ILE E O 1
ATOM 14511 N N . LYS D 2 91 ? 137.028 176.482 166.709 1.00 111.82 99 LYS E N 1
ATOM 14512 C CA . LYS D 2 91 ? 138.004 175.889 167.616 1.00 111.82 99 LYS E CA 1
ATOM 14513 C C . LYS D 2 91 ? 138.539 176.977 168.537 1.00 111.82 99 LYS E C 1
ATOM 14514 O O . LYS D 2 91 ? 138.995 178.025 168.066 1.00 111.82 99 LYS E O 1
ATOM 14520 N N . ILE D 2 92 ? 138.480 176.729 169.844 1.00 115.99 100 ILE E N 1
ATOM 14521 C CA . ILE D 2 92 ? 138.957 177.665 170.856 1.00 115.99 100 ILE E CA 1
ATOM 14522 C C . ILE D 2 92 ? 139.892 176.910 171.789 1.00 115.99 100 ILE E C 1
ATOM 14523 O O . ILE D 2 92 ? 139.453 176.015 172.519 1.00 115.99 100 ILE E O 1
ATOM 14528 N N . ASP D 2 93 ? 141.173 177.276 171.775 1.00 127.97 101 ASP E N 1
ATOM 14529 C CA . ASP D 2 93 ? 142.162 176.673 172.666 1.00 127.97 101 ASP E CA 1
ATOM 14530 C C . ASP D 2 93 ? 142.126 175.149 172.581 1.00 127.97 101 ASP E C 1
ATOM 14531 O O . ASP D 2 93 ? 142.255 174.444 173.584 1.00 127.97 101 ASP E O 1
ATOM 14536 N N . GLY D 2 94 ? 141.941 174.634 171.366 1.00 119.09 102 GLY E N 1
ATOM 14537 C CA . GLY D 2 94 ? 142.035 173.213 171.111 1.00 119.09 102 GLY E CA 1
ATOM 14538 C C . GLY D 2 94 ? 140.744 172.433 171.250 1.00 119.09 102 GLY E C 1
ATOM 14539 O O . GLY D 2 94 ? 140.719 171.251 170.882 1.00 119.09 102 GLY E O 1
ATOM 14540 N N . VAL D 2 95 ? 139.675 173.040 171.761 1.00 112.55 103 VAL E N 1
ATOM 14541 C CA . VAL D 2 95 ? 138.388 172.368 171.911 1.00 112.55 103 VAL E CA 1
ATOM 14542 C C . VAL D 2 95 ? 137.458 172.847 170.803 1.00 112.55 103 VAL E C 1
ATOM 14543 O O . VAL D 2 95 ? 137.347 174.053 170.549 1.00 112.55 103 VAL E O 1
ATOM 14547 N N . GLU D 2 96 ? 136.797 171.901 170.141 1.00 102.18 104 GLU E N 1
ATOM 14548 C CA . GLU D 2 96 ? 135.995 172.170 168.954 1.00 102.18 104 GLU E CA 1
ATOM 14549 C C . GLU D 2 96 ? 134.513 172.063 169.292 1.00 102.18 104 GLU E C 1
ATOM 14550 O O . GLU D 2 96 ? 134.080 171.079 169.900 1.00 102.18 104 GLU E O 1
ATOM 14556 N N . ASP D 2 97 ? 133.742 173.069 168.888 1.00 98.66 105 ASP E N 1
ATOM 14557 C CA . ASP D 2 97 ? 132.300 173.101 169.093 1.00 98.66 105 ASP E CA 1
ATOM 14558 C C . ASP D 2 97 ? 131.601 173.003 167.745 1.00 98.66 105 ASP E C 1
ATOM 14559 O O . ASP D 2 97 ? 132.063 173.582 166.758 1.00 98.66 105 ASP E O 1
ATOM 14564 N N . MET D 2 98 ? 130.491 172.264 167.699 1.00 84.27 106 MET E N 1
ATO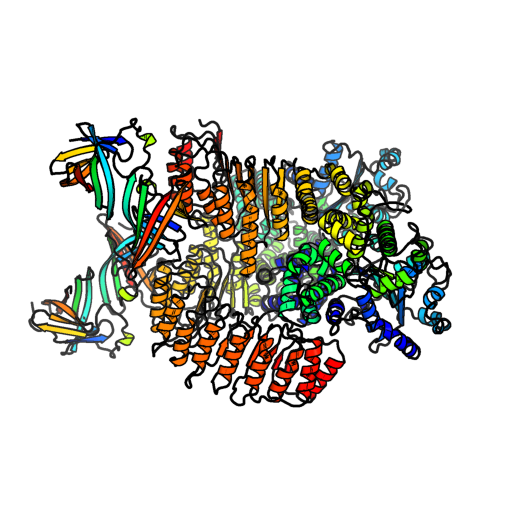M 14565 C CA . MET D 2 98 ? 129.717 172.128 166.471 1.00 84.27 106 MET E CA 1
ATOM 14566 C C . MET D 2 98 ? 128.233 172.133 166.792 1.00 84.27 106 MET E C 1
ATOM 14567 O O . MET D 2 98 ? 127.782 171.416 167.687 1.00 84.27 106 MET E O 1
ATOM 14572 N N . LEU D 2 99 ? 127.477 172.922 166.034 1.00 82.22 107 LEU E N 1
ATOM 14573 C CA . LEU D 2 99 ? 126.035 173.039 166.199 1.00 82.22 107 LEU E CA 1
ATOM 14574 C C . LEU D 2 99 ? 125.353 172.687 164.883 1.00 82.22 107 LEU E C 1
ATOM 14575 O O . LEU D 2 99 ? 125.757 173.175 163.822 1.00 82.22 107 LEU E O 1
ATOM 14580 N N . LEU D 2 100 ? 124.322 171.843 164.957 1.00 69.23 108 LEU E N 1
ATOM 14581 C CA . LEU D 2 100 ? 123.589 171.372 163.790 1.00 69.23 108 LEU E CA 1
ATOM 14582 C C . LEU D 2 100 ? 122.110 171.686 163.952 1.00 69.23 108 LEU E C 1
ATOM 14583 O O . LEU D 2 100 ? 121.569 171.610 165.060 1.00 69.23 108 LEU E O 1
ATOM 14588 N N . GLU D 2 101 ? 121.460 172.029 162.841 1.00 70.57 109 GLU E N 1
ATOM 14589 C CA . GLU D 2 101 ? 120.059 172.424 162.821 1.00 70.57 109 GLU E CA 1
ATOM 14590 C C . GLU D 2 101 ? 119.273 171.482 161.920 1.00 70.57 109 GLU E C 1
ATOM 14591 O O . GLU D 2 101 ? 119.797 170.989 160.918 1.00 70.57 109 GLU E O 1
ATOM 14597 N N . LEU D 2 102 ? 118.012 171.246 162.277 1.00 69.57 110 LEU E N 1
ATOM 14598 C CA . LEU D 2 102 ? 117.151 170.325 161.544 1.00 69.57 110 LEU E CA 1
ATOM 14599 C C . LEU D 2 102 ? 116.279 171.093 160.560 1.00 69.57 110 LEU E C 1
ATOM 14600 O O . LEU D 2 102 ? 115.500 171.962 160.965 1.00 69.57 110 LEU E O 1
ATOM 14605 N N . LEU D 2 103 ? 116.386 170.749 159.277 1.00 67.10 111 LEU E N 1
ATOM 14606 C CA . LEU D 2 103 ? 115.580 171.387 158.246 1.00 67.10 111 LEU E CA 1
ATOM 14607 C C . LEU D 2 103 ? 114.284 170.611 158.063 1.00 67.10 111 LEU E C 1
ATOM 14608 O O . LEU D 2 103 ? 114.335 169.432 157.694 1.00 67.10 111 LEU E O 1
ATOM 14613 N N . PRO D 2 104 ? 113.115 171.213 158.293 1.00 80.26 112 PRO E N 1
ATOM 14614 C CA . PRO D 2 104 ? 111.864 170.455 158.145 1.00 80.26 112 PRO E CA 1
ATOM 14615 C C . PRO D 2 104 ? 111.682 170.017 156.701 1.00 80.26 112 PRO E C 1
ATOM 14616 O O . PRO D 2 104 ? 111.456 170.840 155.813 1.00 80.26 112 PRO E O 1
ATOM 14620 N N . ASP D 2 105 ? 111.776 168.710 156.474 1.00 99.00 113 ASP E N 1
ATOM 14621 C CA . ASP D 2 105 ? 111.721 168.187 155.118 1.00 99.00 113 ASP E CA 1
ATOM 14622 C C . ASP D 2 105 ? 110.393 168.540 154.464 1.00 99.00 113 ASP E C 1
ATOM 14623 O O . ASP D 2 105 ? 109.338 168.513 155.102 1.00 99.00 113 ASP E O 1
ATOM 14628 N N . ASP D 2 106 ? 110.453 168.877 153.181 1.00 121.50 114 ASP E N 1
ATOM 14629 C CA . ASP D 2 106 ? 109.257 169.229 152.429 1.00 121.50 114 ASP E CA 1
ATOM 14630 C C . ASP D 2 106 ? 108.509 167.973 151.995 1.00 121.50 114 ASP E C 1
ATOM 14631 O O . ASP D 2 106 ? 109.109 166.924 151.759 1.00 121.50 114 ASP E O 1
ATOM 14637 N N . GLU E 2 1 ? 139.838 121.338 189.951 1.00 102.39 9 GLU F N 1
ATOM 14638 C CA . GLU E 2 1 ? 139.301 120.633 188.794 1.00 102.39 9 GLU F CA 1
ATOM 14639 C C . GLU E 2 1 ? 140.056 121.016 187.525 1.00 102.39 9 GLU F C 1
ATOM 14640 O O . GLU E 2 1 ? 140.132 122.190 187.167 1.00 102.39 9 GLU F O 1
ATOM 14646 N N . ALA E 2 2 ? 140.598 120.011 186.841 1.00 99.07 10 ALA F N 1
ATOM 14647 C CA . ALA E 2 2 ? 141.414 120.262 185.662 1.00 99.07 10 ALA F CA 1
ATOM 14648 C C . ALA E 2 2 ? 140.583 120.897 184.555 1.00 99.07 10 ALA F C 1
ATOM 14649 O O . ALA E 2 2 ? 139.380 120.655 184.439 1.00 99.07 10 ALA F O 1
ATOM 14651 N N . VAL E 2 3 ? 141.240 121.716 183.738 1.00 86.55 11 VAL F N 1
ATOM 14652 C CA . VAL E 2 3 ? 140.608 122.407 182.622 1.00 86.55 11 VAL F CA 1
ATOM 14653 C C . VAL E 2 3 ? 141.354 122.047 181.346 1.00 86.55 11 VAL F C 1
ATOM 14654 O O . VAL E 2 3 ? 142.590 122.033 181.324 1.00 86.55 11 VAL F O 1
ATOM 14658 N N . THR E 2 4 ? 140.603 121.746 180.288 1.00 88.87 12 THR F N 1
ATOM 14659 C CA . THR E 2 4 ? 141.175 121.317 179.018 1.00 88.87 12 THR F CA 1
ATOM 14660 C C . THR E 2 4 ? 141.267 122.436 177.988 1.00 88.87 12 THR F C 1
ATOM 14661 O O . THR E 2 4 ? 141.632 122.170 176.839 1.00 88.87 12 THR F O 1
ATOM 14665 N N . ASP E 2 5 ? 140.945 123.671 178.363 1.00 76.07 13 ASP F N 1
ATOM 14666 C CA . ASP E 2 5 ? 141.012 124.818 177.463 1.00 76.07 13 ASP F CA 1
ATOM 14667 C C . ASP E 2 5 ? 142.067 125.783 177.994 1.00 76.07 13 ASP F C 1
ATOM 14668 O O . ASP E 2 5 ? 142.216 125.941 179.211 1.00 76.07 13 ASP F O 1
ATOM 14673 N N . HIS E 2 6 ? 142.814 126.423 177.069 1.00 64.69 14 HIS F N 1
ATOM 14674 C CA . HIS E 2 6 ? 143.835 127.390 177.430 1.00 64.69 14 HIS F CA 1
ATOM 14675 C C . HIS E 2 6 ? 143.660 128.681 176.639 1.00 64.69 14 HIS F C 1
ATOM 14676 O O . HIS E 2 6 ? 143.119 128.668 175.530 1.00 64.69 14 HIS F O 1
ATOM 14683 N N . PRO E 2 7 ? 144.101 129.815 177.182 1.00 51.11 15 PRO F N 1
ATOM 14684 C CA . PRO E 2 7 ? 144.030 131.068 176.423 1.00 51.11 15 PRO F CA 1
ATOM 14685 C C . PRO E 2 7 ? 145.107 131.144 175.352 1.00 51.11 15 PRO F C 1
ATOM 14686 O O . PRO E 2 7 ? 146.240 130.702 175.549 1.00 51.11 15 PRO F O 1
ATOM 14690 N N . ASP E 2 8 ? 144.744 131.725 174.212 1.00 52.25 16 ASP F N 1
ATOM 14691 C CA . ASP E 2 8 ? 145.645 131.836 173.075 1.00 52.25 16 ASP F CA 1
ATOM 14692 C C . ASP E 2 8 ? 146.357 133.176 173.002 1.00 52.25 16 ASP F C 1
ATOM 14693 O O . ASP E 2 8 ? 147.032 133.438 172.005 1.00 52.25 16 ASP F O 1
ATOM 14698 N N . ARG E 2 9 ? 146.208 134.033 174.004 1.00 54.02 17 ARG F N 1
ATOM 14699 C CA . ARG E 2 9 ? 146.878 135.324 174.011 1.00 54.02 17 ARG F CA 1
ATOM 14700 C C . ARG E 2 9 ? 146.729 135.935 175.391 1.00 54.02 17 ARG F C 1
ATOM 14701 O O . ARG E 2 9 ? 145.891 135.509 176.185 1.00 54.02 17 ARG F O 1
ATOM 14709 N N . LEU E 2 10 ? 147.569 136.927 175.678 1.00 61.89 18 LEU F N 1
ATOM 14710 C CA . LEU E 2 10 ? 147.393 137.726 176.888 1.00 61.89 18 LEU F CA 1
ATOM 14711 C C . LEU E 2 10 ? 148.012 139.103 176.632 1.00 61.89 18 LEU F C 1
ATOM 14712 O O . LEU E 2 10 ? 149.204 139.294 176.874 1.00 61.89 18 LEU F O 1
ATOM 14717 N N . TRP E 2 11 ? 147.197 140.053 176.181 1.00 52.40 19 TRP F N 1
ATOM 14718 C CA . TRP E 2 11 ? 147.665 141.426 176.069 1.00 52.40 19 TRP F CA 1
ATOM 14719 C C . TRP E 2 11 ? 147.874 142.014 177.456 1.00 52.40 19 TRP F C 1
ATOM 14720 O O . TRP E 2 11 ? 147.477 141.434 178.467 1.00 52.40 19 TRP F O 1
ATOM 14731 N N . ALA E 2 12 ? 148.500 143.184 177.498 1.00 45.73 20 ALA F N 1
ATOM 14732 C CA . ALA E 2 12 ? 148.703 143.908 178.751 1.00 45.73 20 ALA F CA 1
ATOM 14733 C C . ALA E 2 12 ? 147.923 145.214 178.667 1.00 45.73 20 ALA F C 1
ATOM 14734 O O . ALA E 2 12 ? 148.455 146.256 178.289 1.00 45.73 20 ALA F O 1
ATOM 14736 N N . TRP E 2 13 ? 146.639 145.148 179.023 1.00 61.51 21 TRP F N 1
ATOM 14737 C CA . TRP E 2 13 ? 145.808 146.347 179.030 1.00 61.51 21 TRP F CA 1
ATOM 14738 C C . TRP E 2 13 ? 146.314 147.352 180.053 1.00 61.51 21 TRP F C 1
ATOM 14739 O O . TRP E 2 13 ? 146.391 148.552 179.771 1.00 61.51 21 TRP F O 1
ATOM 14750 N N . GLU E 2 14 ? 146.657 146.879 181.244 1.00 63.54 22 GLU F N 1
ATOM 14751 C CA . GLU E 2 14 ? 147.264 147.701 182.274 1.00 63.54 22 GLU F CA 1
ATOM 14752 C C . GLU E 2 14 ? 148.303 146.859 182.992 1.00 63.54 22 GLU F C 1
ATOM 14753 O O . GLU E 2 14 ? 148.251 145.628 182.957 1.00 63.54 22 GLU F O 1
ATOM 14759 N N . LYS E 2 15 ? 149.245 147.526 183.646 1.00 69.20 23 LYS F N 1
ATOM 14760 C CA . LYS E 2 15 ? 150.222 146.802 184.443 1.00 69.20 23 LYS F CA 1
ATOM 14761 C C . LYS E 2 15 ? 149.488 145.939 185.461 1.00 69.20 23 LYS F C 1
ATOM 14762 O O . LYS E 2 15 ? 148.611 146.421 186.182 1.00 69.20 23 LYS F O 1
ATOM 14768 N N . PHE E 2 16 ? 149.843 144.659 185.518 1.00 69.50 24 PHE F N 1
ATOM 14769 C CA . PHE E 2 16 ? 149.127 143.698 186.349 1.00 69.50 24 PHE F CA 1
ATOM 14770 C C . PHE E 2 16 ? 147.673 143.531 185.919 1.00 69.50 24 PHE F C 1
ATOM 14771 O O . PHE E 2 16 ? 146.807 143.295 186.764 1.00 69.50 24 PHE F O 1
ATOM 14779 N N . VAL E 2 17 ? 147.386 143.643 184.624 1.00 59.18 25 VAL F N 1
ATOM 14780 C CA . VAL E 2 17 ? 146.049 143.384 184.091 1.00 59.18 25 VAL F CA 1
ATOM 14781 C C . VAL E 2 17 ? 146.205 142.798 182.692 1.00 59.18 25 VAL F C 1
ATOM 14782 O O . VAL E 2 17 ? 146.645 143.499 181.775 1.00 59.18 25 VAL F O 1
ATOM 14786 N N . TYR E 2 18 ? 145.820 141.536 182.517 1.00 55.07 26 TYR F N 1
ATOM 14787 C CA . TYR E 2 18 ? 145.932 140.848 181.237 1.00 55.07 26 TYR F CA 1
ATOM 14788 C C . TYR E 2 18 ? 144.550 140.443 180.746 1.00 55.07 26 TYR F C 1
ATOM 14789 O O . TYR E 2 18 ? 143.716 139.992 181.534 1.00 55.07 26 TYR F O 1
ATOM 14798 N N . LEU E 2 19 ? 144.306 140.604 179.445 1.00 51.68 27 LEU F N 1
ATOM 14799 C CA . LEU E 2 19 ? 143.043 140.224 178.821 1.00 51.68 27 LEU F CA 1
ATOM 14800 C C . LEU E 2 19 ? 143.283 139.139 177.782 1.00 51.68 27 LEU F C 1
ATOM 14801 O O . LEU E 2 19 ? 144.053 139.343 176.841 1.00 51.68 27 LEU F O 1
ATOM 14806 N N . ASP E 2 20 ? 142.591 138.013 177.919 1.00 50.81 28 ASP F N 1
ATOM 14807 C CA . ASP E 2 20 ? 142.779 136.902 176.996 1.00 50.81 28 ASP F CA 1
ATOM 14808 C C . ASP E 2 20 ? 142.055 137.221 175.691 1.00 50.81 28 ASP F C 1
ATOM 14809 O O . ASP E 2 20 ? 141.628 138.352 175.458 1.00 50.81 28 ASP F O 1
ATOM 14814 N N . GLU E 2 21 ? 141.916 136.226 174.811 1.00 51.89 29 GLU F N 1
ATOM 14815 C CA . GLU E 2 21 ? 141.310 136.466 173.506 1.00 51.89 29 GLU F CA 1
ATOM 14816 C C . GLU E 2 21 ? 139.795 136.601 173.561 1.00 51.89 29 GLU F C 1
ATOM 14817 O O . GLU E 2 21 ? 139.184 136.907 172.532 1.00 51.89 29 GLU F O 1
ATOM 14823 N N . LYS E 2 22 ? 139.175 136.367 174.718 1.00 57.15 30 LYS F N 1
ATOM 14824 C CA . LYS E 2 22 ? 137.741 136.556 174.900 1.00 57.15 30 LYS F CA 1
ATOM 14825 C C . LYS E 2 22 ? 137.429 137.730 175.823 1.00 57.15 30 LYS F C 1
ATOM 14826 O O . LYS E 2 22 ? 136.351 137.778 176.422 1.00 57.15 30 LYS F O 1
ATOM 14832 N N . GLN E 2 23 ? 138.358 138.675 175.951 1.00 57.44 31 GLN F N 1
ATOM 14833 C CA . GLN E 2 23 ? 138.163 139.909 176.706 1.00 57.44 31 GLN F CA 1
ATOM 14834 C C . GLN E 2 23 ? 137.822 139.657 178.171 1.00 57.44 31 GLN F C 1
ATOM 14835 O O . GLN E 2 23 ? 137.190 140.497 178.815 1.00 57.44 31 GLN F O 1
ATOM 14841 N N . HIS E 2 24 ? 138.234 138.519 178.718 1.00 58.02 32 HIS F N 1
ATOM 14842 C CA . HIS E 2 24 ? 138.174 138.293 180.154 1.00 58.02 32 HIS F CA 1
ATOM 14843 C C . HIS E 2 24 ? 139.488 138.727 180.788 1.00 58.02 32 HIS F C 1
ATOM 14844 O O . HIS E 2 24 ? 140.544 138.686 180.156 1.00 58.02 32 HIS F O 1
ATOM 14851 N N . ALA E 2 25 ? 139.418 139.142 182.047 1.00 58.26 33 ALA F N 1
ATOM 14852 C CA . ALA E 2 25 ? 140.568 139.723 182.725 1.00 58.26 33 ALA F CA 1
ATOM 14853 C C . ALA E 2 25 ? 141.242 138.693 183.621 1.00 58.26 33 ALA F C 1
ATOM 14854 O O . ALA E 2 25 ? 140.572 137.980 184.374 1.00 58.26 33 ALA F O 1
ATOM 14856 N N . TRP E 2 26 ? 142.567 138.620 183.532 1.00 53.00 34 TRP F N 1
ATOM 14857 C CA . TRP E 2 26 ? 143.394 137.815 184.419 1.00 53.00 34 TRP F CA 1
ATOM 14858 C C . TRP E 2 26 ? 144.252 138.749 185.255 1.00 53.00 34 TRP F C 1
ATOM 14859 O O . TRP E 2 26 ? 144.755 139.753 184.743 1.00 53.00 34 TRP F O 1
ATOM 14870 N N . LEU E 2 27 ? 144.436 138.413 186.529 1.00 59.04 35 LEU F N 1
ATOM 14871 C CA . LEU E 2 27 ? 145.229 139.240 187.420 1.00 59.04 35 LEU F CA 1
ATOM 14872 C C . LEU E 2 27 ? 146.351 138.423 188.051 1.00 59.04 35 LEU F C 1
ATOM 14873 O O . LEU E 2 27 ? 146.089 137.357 188.616 1.00 59.04 35 LEU F O 1
ATOM 14878 N N . PRO E 2 28 ? 147.600 138.884 187.979 1.00 58.78 36 PRO F N 1
ATOM 14879 C CA . PRO E 2 28 ? 148.684 138.153 188.643 1.00 58.78 36 PRO F CA 1
ATOM 14880 C C . PRO E 2 28 ? 148.687 138.398 190.144 1.00 58.78 36 PRO F C 1
ATOM 14881 O O . PRO E 2 28 ? 148.484 139.519 190.614 1.00 58.78 36 PRO F O 1
ATOM 14885 N N . LEU E 2 29 ? 148.922 137.325 190.898 1.00 66.86 37 LEU F N 1
ATOM 14886 C CA . LEU E 2 29 ? 148.877 137.370 192.356 1.00 66.86 37 LEU F CA 1
ATOM 14887 C C . LEU E 2 29 ? 150.268 137.454 192.975 1.00 66.86 37 LEU F C 1
ATOM 14888 O O . LEU E 2 29 ? 150.565 138.398 193.713 1.00 66.86 37 LEU F O 1
ATOM 14893 N N . THR E 2 30 ? 151.129 136.479 192.688 1.00 67.94 38 THR F N 1
ATOM 14894 C CA . THR E 2 30 ? 152.433 136.383 193.328 1.00 67.94 38 THR F CA 1
ATOM 14895 C C . THR E 2 30 ? 153.465 135.891 192.325 1.00 67.94 38 THR F C 1
ATOM 14896 O O . THR E 2 30 ? 153.133 135.286 191.304 1.00 67.94 38 THR F O 1
ATOM 14900 N N . ILE E 2 31 ? 154.731 136.153 192.639 1.00 67.82 39 ILE F N 1
ATOM 14901 C CA . ILE E 2 31 ? 155.864 135.710 191.835 1.00 67.82 39 ILE F CA 1
ATOM 14902 C C . ILE E 2 31 ? 156.794 134.909 192.735 1.00 67.82 39 ILE F C 1
ATOM 14903 O O . ILE E 2 31 ? 157.143 135.359 193.832 1.00 67.82 39 ILE F O 1
ATOM 14908 N N . GLU E 2 32 ? 157.192 133.730 192.271 1.00 68.63 40 GLU F N 1
ATOM 14909 C CA . GLU E 2 32 ? 158.072 132.842 193.015 1.00 68.63 40 GLU F CA 1
ATOM 14910 C C . GLU E 2 32 ? 159.458 132.847 192.389 1.00 68.63 40 GLU F C 1
ATOM 14911 O O . GLU E 2 32 ? 159.595 132.846 191.162 1.00 68.63 40 GLU F O 1
ATOM 14917 N N . ILE E 2 33 ? 160.485 132.855 193.232 1.00 72.49 41 ILE F N 1
ATOM 14918 C CA . ILE E 2 33 ? 161.868 132.739 192.791 1.00 72.49 41 ILE F CA 1
ATOM 14919 C C . ILE E 2 33 ? 162.526 131.671 193.651 1.00 72.49 41 ILE F C 1
ATOM 14920 O O . ILE E 2 33 ? 162.561 131.794 194.881 1.00 72.49 41 ILE F O 1
ATOM 14925 N N . LYS E 2 34 ? 163.041 130.623 193.010 1.00 78.56 42 LYS F N 1
ATOM 14926 C CA . LYS E 2 34 ? 163.771 129.574 193.710 1.00 78.56 42 LYS F CA 1
ATOM 14927 C C . LYS E 2 34 ? 165.276 129.736 193.558 1.00 78.56 42 LYS F C 1
ATOM 14928 O O . LYS E 2 34 ? 166.032 129.423 194.483 1.00 78.56 42 LYS F O 1
ATOM 14934 N N . ASP E 2 35 ? 165.721 130.212 192.402 1.00 91.54 43 ASP F N 1
ATOM 14935 C CA . ASP E 2 35 ? 167.124 130.519 192.163 1.00 91.54 43 ASP F CA 1
ATOM 14936 C C . ASP E 2 35 ? 167.200 131.446 190.956 1.00 91.54 43 ASP F C 1
ATOM 14937 O O . ASP E 2 35 ? 166.186 131.985 190.502 1.00 91.54 43 ASP F O 1
ATOM 14942 N N . ARG E 2 36 ? 168.411 131.635 190.431 1.00 101.61 44 ARG F N 1
ATOM 14943 C CA . ARG E 2 36 ? 168.600 132.593 189.348 1.00 101.61 44 ARG F CA 1
ATOM 14944 C C . ARG E 2 36 ? 167.809 132.198 188.107 1.00 101.61 44 ARG F C 1
ATOM 14945 O O . ARG E 2 36 ? 167.176 133.048 187.471 1.00 101.61 44 ARG F O 1
ATOM 14953 N N . LEU E 2 37 ? 167.829 130.917 187.746 1.00 94.09 45 LEU F N 1
ATOM 14954 C CA . LEU E 2 37 ? 167.258 130.458 186.488 1.00 94.09 45 LEU F CA 1
ATOM 14955 C C . LEU E 2 37 ? 165.861 129.864 186.638 1.00 94.09 45 LEU F C 1
ATOM 14956 O O . LEU E 2 37 ? 165.324 129.328 185.664 1.00 94.09 45 LEU F O 1
ATOM 14961 N N . GLN E 2 38 ? 165.257 129.944 187.822 1.00 78.64 46 GLN F N 1
ATOM 14962 C CA . GLN E 2 38 ? 163.925 129.386 188.057 1.00 78.64 46 GLN F CA 1
ATOM 14963 C C . GLN E 2 38 ? 163.001 130.518 188.487 1.00 78.64 46 GLN F C 1
ATOM 14964 O O . GLN E 2 38 ? 163.225 131.153 189.521 1.00 78.64 46 GLN F O 1
ATOM 14970 N N . LEU E 2 39 ? 161.964 130.764 187.694 1.00 60.63 47 LEU F N 1
ATOM 14971 C CA . LEU E 2 39 ? 160.950 131.764 187.992 1.00 60.63 47 LEU F CA 1
ATOM 14972 C C . LEU E 2 39 ? 159.579 131.190 187.661 1.00 60.63 47 LEU F C 1
ATOM 14973 O O . LEU E 2 39 ? 159.375 130.655 186.568 1.00 60.63 47 LEU F O 1
ATOM 14978 N N . ARG E 2 40 ? 158.645 131.297 188.602 1.00 56.00 48 ARG F N 1
ATOM 14979 C CA . ARG E 2 40 ? 157.313 130.731 188.442 1.00 56.00 48 ARG F CA 1
ATOM 14980 C C . ARG E 2 40 ? 156.279 131.767 188.844 1.00 56.00 48 ARG F C 1
ATOM 14981 O O . ARG E 2 40 ? 156.302 132.259 189.975 1.00 56.00 48 ARG F O 1
ATOM 14989 N N . VAL E 2 41 ? 155.363 132.081 187.928 1.00 54.53 49 VAL F N 1
ATOM 14990 C CA . VAL E 2 41 ? 154.395 133.159 188.106 1.00 54.53 49 VAL F CA 1
ATOM 14991 C C . VAL E 2 41 ? 152.995 132.563 188.141 1.00 54.53 49 VAL F C 1
ATOM 14992 O O . VAL E 2 41 ? 152.706 131.587 187.442 1.00 54.53 49 VAL F O 1
ATOM 14996 N N . LEU E 2 42 ? 152.128 133.166 188.951 1.00 58.97 50 LEU F N 1
ATOM 14997 C CA . LEU E 2 42 ? 150.797 132.648 189.239 1.00 58.97 50 LEU F CA 1
ATOM 14998 C C . LEU E 2 42 ? 149.740 133.631 188.754 1.00 58.97 50 LEU F C 1
ATOM 14999 O O . LEU E 2 42 ? 149.737 134.795 189.166 1.00 58.97 50 LEU F O 1
ATOM 15004 N N . LEU E 2 43 ? 148.830 133.157 187.907 1.00 52.14 51 LEU F N 1
ATOM 15005 C CA . LEU E 2 43 ? 147.774 133.983 187.339 1.00 52.14 51 LEU F CA 1
ATOM 15006 C C . LEU E 2 43 ? 146.428 133.585 187.928 1.00 52.14 51 LEU F C 1
ATOM 15007 O O . LEU E 2 43 ? 146.170 132.401 188.166 1.00 52.14 51 LEU F O 1
ATOM 15012 N N . ARG E 2 44 ? 145.570 134.580 188.157 1.00 66.71 52 ARG F N 1
ATOM 15013 C CA . ARG E 2 44 ? 144.235 134.365 188.697 1.00 66.71 52 ARG F CA 1
ATOM 15014 C C . ARG E 2 44 ? 143.210 135.096 187.842 1.00 66.71 52 ARG F C 1
ATOM 15015 O O . ARG E 2 44 ? 143.496 136.145 187.258 1.00 66.71 52 ARG F O 1
ATOM 15023 N N . ARG E 2 45 ? 142.008 134.527 187.778 1.00 63.10 53 ARG F N 1
ATOM 15024 C CA . ARG E 2 45 ? 140.903 135.107 187.029 1.00 63.10 53 ARG F CA 1
ATOM 15025 C C . ARG E 2 45 ? 140.018 135.931 187.953 1.00 63.10 53 ARG F C 1
ATOM 15026 O O . ARG E 2 45 ? 139.734 135.529 189.084 1.00 63.10 53 ARG F O 1
ATOM 15034 N N . GLU E 2 46 ? 139.584 137.087 187.462 1.00 67.08 54 GLU F N 1
ATOM 15035 C CA . GLU E 2 46 ? 138.678 137.941 188.213 1.00 67.08 54 GLU F CA 1
ATOM 15036 C C . GLU E 2 46 ? 138.136 139.009 187.279 1.00 67.08 54 GLU F C 1
ATOM 15037 O O . GLU E 2 46 ? 138.822 139.445 186.352 1.00 67.08 54 GLU F O 1
ATOM 15043 N N . ASP E 2 47 ? 136.903 139.432 187.541 1.00 67.95 55 ASP F N 1
ATOM 15044 C CA . ASP E 2 47 ? 136.223 140.440 186.730 1.00 67.95 55 ASP F CA 1
ATOM 15045 C C . ASP E 2 47 ? 136.335 141.779 187.451 1.00 67.95 55 ASP F C 1
ATOM 15046 O O . ASP E 2 47 ? 135.853 141.933 188.575 1.00 67.95 55 ASP F O 1
ATOM 15051 N N . VAL E 2 48 ? 136.976 142.748 186.801 1.00 68.54 56 VAL F N 1
ATOM 15052 C CA . VAL E 2 48 ? 137.120 144.090 187.345 1.00 68.54 56 VAL F CA 1
ATOM 15053 C C . VAL E 2 48 ? 136.900 145.096 186.225 1.00 68.54 56 VAL F C 1
ATOM 15054 O O . VAL E 2 48 ? 137.034 144.784 185.039 1.00 68.54 56 VAL F O 1
ATOM 15058 N N . VAL E 2 49 ? 136.556 146.322 186.619 1.00 69.05 57 VAL F N 1
ATOM 15059 C CA . VAL E 2 49 ? 136.392 147.396 185.649 1.00 69.05 57 VAL F CA 1
ATOM 15060 C C . VAL E 2 49 ? 137.742 147.725 185.029 1.00 69.05 57 VAL F C 1
ATOM 15061 O O . VAL E 2 49 ? 138.797 147.537 185.650 1.00 69.05 57 VAL F O 1
ATOM 15065 N N . LEU E 2 50 ? 137.716 148.215 183.794 1.00 68.94 58 LEU F N 1
ATOM 15066 C CA . LEU E 2 50 ? 138.925 148.550 183.057 1.00 68.94 58 LEU F CA 1
ATOM 15067 C C . LEU E 2 50 ? 138.996 150.054 182.848 1.00 68.94 58 LEU F C 1
ATOM 15068 O O . LEU E 2 50 ? 138.023 150.670 182.404 1.00 68.94 58 LEU F O 1
ATOM 15073 N N . GLY E 2 51 ? 140.142 150.637 183.170 1.00 80.12 59 GLY F N 1
ATOM 15074 C CA . GLY E 2 51 ? 140.411 152.031 182.892 1.00 80.12 59 GLY F CA 1
ATOM 15075 C C . GLY E 2 51 ? 140.974 152.214 181.500 1.00 80.12 59 GLY F C 1
ATOM 15076 O O . GLY E 2 51 ? 140.849 151.351 180.629 1.00 80.12 59 GLY F O 1
ATOM 15077 N N . ARG E 2 52 ? 141.603 153.353 181.293 1.00 89.77 60 ARG F N 1
ATOM 15078 C CA . ARG E 2 52 ? 142.212 153.629 180.000 1.00 89.77 60 ARG F CA 1
ATOM 15079 C C . ARG E 2 52 ? 143.406 152.705 179.789 1.00 89.77 60 ARG F C 1
ATOM 15080 O O . ARG E 2 52 ? 144.085 152.353 180.758 1.00 89.77 60 ARG F O 1
ATOM 15088 N N . PRO E 2 53 ? 143.689 152.288 178.556 1.00 69.50 61 PRO F N 1
ATOM 15089 C CA . PRO E 2 53 ? 144.800 151.352 178.335 1.00 69.50 61 PRO F CA 1
ATOM 15090 C C . PRO E 2 53 ? 146.142 152.056 178.445 1.00 69.50 61 PRO F C 1
ATOM 15091 O O . PRO E 2 53 ? 146.498 152.888 177.609 1.00 69.50 61 PRO F O 1
ATOM 15095 N N . MET E 2 54 ? 146.891 151.718 179.490 1.00 63.63 62 MET F N 1
ATOM 15096 C CA . MET E 2 54 ? 148.212 152.294 179.682 1.00 63.63 62 MET F CA 1
ATOM 15097 C C . MET E 2 54 ? 149.101 151.914 178.507 1.00 63.63 62 MET F C 1
ATOM 15098 O O . MET E 2 54 ? 149.152 150.747 178.109 1.00 63.63 62 MET F O 1
ATOM 15103 N N . THR E 2 55 ? 149.789 152.901 177.948 1.00 59.83 63 THR F N 1
ATOM 15104 C CA . THR E 2 55 ? 150.643 152.678 176.795 1.00 59.83 63 THR F CA 1
ATOM 15105 C C . THR E 2 55 ? 152.001 152.129 177.224 1.00 59.83 63 THR F C 1
ATOM 15106 O O . THR E 2 55 ? 152.380 152.226 178.394 1.00 59.83 63 THR F O 1
ATOM 15110 N N . PRO E 2 56 ? 152.759 151.549 176.290 1.00 54.21 64 PRO F N 1
ATOM 15111 C CA . PRO E 2 56 ? 154.014 150.884 176.677 1.00 54.21 64 PRO F CA 1
ATOM 15112 C C . PRO E 2 56 ? 154.979 151.775 177.436 1.00 54.21 64 PRO F C 1
ATOM 15113 O O . PRO E 2 56 ? 155.655 151.297 178.356 1.00 54.21 64 PRO F O 1
ATOM 15117 N N . THR E 2 57 ? 155.072 153.056 177.084 1.00 57.53 65 THR F N 1
ATOM 15118 C CA . THR E 2 57 ? 155.941 153.952 177.837 1.00 57.53 65 THR F CA 1
ATOM 15119 C C . THR E 2 57 ? 155.485 154.079 179.283 1.00 57.53 65 THR F C 1
ATOM 15120 O O . THR E 2 57 ? 156.320 154.139 180.192 1.00 57.53 65 THR F O 1
ATOM 15124 N N . GLN E 2 58 ? 154.171 154.128 179.512 1.00 61.26 66 GLN F N 1
ATOM 15125 C CA . GLN E 2 58 ? 153.657 154.251 180.870 1.00 61.26 66 GLN F CA 1
ATOM 15126 C C . GLN E 2 58 ? 153.849 152.964 181.662 1.00 61.26 66 GLN F C 1
ATOM 15127 O O . GLN E 2 58 ? 154.040 153.012 182.882 1.00 61.26 66 GLN F O 1
ATOM 15133 N N . ILE E 2 59 ? 153.798 151.811 180.995 1.00 62.77 67 ILE F N 1
ATOM 15134 C CA . ILE E 2 59 ? 153.951 150.540 181.695 1.00 62.77 67 ILE F CA 1
ATOM 15135 C C . ILE E 2 59 ? 155.319 150.470 182.361 1.00 62.77 67 ILE F C 1
ATOM 15136 O O . ILE E 2 59 ? 155.445 150.074 183.525 1.00 62.77 67 ILE F O 1
ATOM 15141 N N . GLY E 2 60 ? 156.364 150.855 181.632 1.00 74.78 68 GLY F N 1
ATOM 15142 C CA . GLY E 2 60 ? 157.704 150.865 182.167 1.00 74.78 68 GLY F CA 1
ATOM 15143 C C . GLY E 2 60 ? 158.314 149.480 182.227 1.00 74.78 68 GLY F C 1
ATOM 15144 O O . GLY E 2 60 ? 157.728 148.497 181.767 1.00 74.78 68 GLY F O 1
ATOM 15145 N N . PRO E 2 61 ? 159.514 149.378 182.794 1.00 81.80 69 PRO F N 1
ATOM 15146 C CA . PRO E 2 61 ? 160.162 148.068 182.907 1.00 81.80 69 PRO F CA 1
ATOM 15147 C C . PRO E 2 61 ? 159.396 147.140 183.834 1.00 81.80 69 PRO F C 1
ATOM 15148 O O . PRO E 2 61 ? 158.740 147.571 184.785 1.00 81.80 69 PRO F O 1
ATOM 15152 N N . SER E 2 62 ? 159.489 145.845 183.543 1.00 76.23 70 SER F N 1
ATOM 15153 C CA . SER E 2 62 ? 158.799 144.838 184.335 1.00 76.23 70 SER F CA 1
ATOM 15154 C C . SER E 2 62 ? 159.480 143.495 184.126 1.00 76.23 70 SER F C 1
ATOM 15155 O O . SER E 2 62 ? 160.251 143.308 183.181 1.00 76.23 70 SER F O 1
ATOM 15158 N N . LEU E 2 63 ? 159.187 142.562 185.032 1.00 69.80 71 LEU F N 1
ATOM 15159 C CA . LEU E 2 63 ? 159.721 141.210 184.929 1.00 69.80 71 LEU F CA 1
ATOM 15160 C C . LEU E 2 63 ? 158.871 140.315 184.038 1.00 69.80 71 LEU F C 1
ATOM 15161 O O . LEU E 2 63 ? 159.401 139.372 183.444 1.00 69.80 71 LEU F O 1
ATOM 15166 N N . LEU E 2 64 ? 157.599 140.580 183.933 1.00 58.30 72 LEU F N 1
ATOM 15167 C CA . LEU E 2 64 ? 156.723 139.781 183.099 1.00 58.30 72 LEU F CA 1
ATOM 15168 C C . LEU E 2 64 ? 156.671 140.342 181.683 1.00 58.30 72 LEU F C 1
ATOM 15169 O O . LEU E 2 64 ? 156.923 141.530 181.469 1.00 58.30 72 LEU F O 1
ATOM 15174 N N . PRO E 2 65 ? 156.346 139.519 180.694 1.00 51.00 73 PRO F N 1
ATOM 15175 C CA . PRO E 2 65 ? 156.325 139.990 179.309 1.00 51.00 73 PRO F CA 1
ATOM 15176 C C . PRO E 2 65 ? 155.050 140.748 178.982 1.00 51.00 73 PRO F C 1
ATOM 15177 O O . PRO E 2 65 ? 154.117 140.833 179.778 1.00 51.00 73 PRO F O 1
ATOM 15181 N N . ILE E 2 66 ? 155.025 141.299 177.770 1.00 42.99 74 ILE F N 1
ATOM 15182 C CA . ILE E 2 66 ? 153.867 142.073 177.345 1.00 42.99 74 ILE F CA 1
ATOM 15183 C C . ILE E 2 66 ? 152.789 141.175 176.747 1.00 42.99 74 ILE F C 1
ATOM 15184 O O . ILE E 2 66 ? 151.597 141.453 176.909 1.00 42.99 74 ILE F O 1
ATOM 15189 N N . MET E 2 67 ? 153.165 140.101 176.055 1.00 47.16 75 MET F N 1
ATOM 15190 C CA . MET E 2 67 ? 152.175 139.247 175.408 1.00 47.16 75 MET F CA 1
ATOM 15191 C C . MET E 2 67 ? 152.694 137.824 175.327 1.00 47.16 75 MET F C 1
ATOM 15192 O O . MET E 2 67 ? 153.809 137.599 174.855 1.00 47.16 75 MET F O 1
ATOM 15197 N N . TRP E 2 68 ? 151.885 136.876 175.777 1.00 61.89 76 TRP F N 1
ATOM 15198 C CA . TRP E 2 68 ? 152.141 135.458 175.587 1.00 61.89 76 TRP F CA 1
ATOM 15199 C C . TRP E 2 68 ? 151.458 134.990 174.308 1.00 61.89 76 TRP F C 1
ATOM 15200 O O . TRP E 2 68 ? 150.813 135.767 173.605 1.00 61.89 76 TRP F O 1
ATOM 15211 N N . GLN E 2 69 ? 151.617 133.707 173.995 1.00 61.89 77 GLN F N 1
ATOM 15212 C CA . GLN E 2 69 ? 150.901 133.121 172.869 1.00 61.89 77 GLN F CA 1
ATOM 15213 C C . GLN E 2 69 ? 151.118 131.619 172.869 1.00 61.89 77 GLN F C 1
ATOM 15214 O O . GLN E 2 69 ? 152.227 131.157 173.138 1.00 61.89 77 GLN F O 1
ATOM 15220 N N . LEU E 2 70 ? 150.067 130.866 172.568 1.00 44.83 78 LEU F N 1
ATOM 15221 C CA . LEU E 2 70 ? 150.162 129.413 172.589 1.00 44.83 78 LEU F CA 1
ATOM 15222 C C . LEU E 2 70 ? 150.810 128.901 171.313 1.00 44.83 78 LEU F C 1
ATOM 15223 O O . LEU E 2 70 ? 150.513 129.372 170.214 1.00 44.83 78 LEU F O 1
ATOM 15228 N N . TYR E 2 71 ? 151.690 127.920 171.467 1.00 40.07 79 TYR F N 1
ATOM 15229 C CA . TYR E 2 71 ? 152.353 127.244 170.367 1.00 40.07 79 TYR F CA 1
ATOM 15230 C C . TYR E 2 71 ? 152.097 125.753 170.500 1.00 40.07 79 TYR F C 1
ATOM 15231 O O . TYR E 2 71 ? 151.855 125.265 171.607 1.00 40.07 79 TYR F O 1
ATOM 15240 N N . PRO E 2 72 ? 152.136 125.003 169.399 1.00 38.17 80 PRO F N 1
ATOM 15241 C CA . PRO E 2 72 ? 151.890 123.558 169.500 1.00 38.17 80 PRO F CA 1
ATOM 15242 C C . PRO E 2 72 ? 152.789 122.925 170.543 1.00 38.17 80 PRO F C 1
ATOM 15243 O O . PRO E 2 72 ? 153.709 123.582 171.039 1.00 38.17 80 PRO F O 1
ATOM 15247 N N . ASP E 2 73 ? 152.517 121.672 170.912 1.00 41.36 81 ASP F N 1
ATOM 15248 C CA . ASP E 2 73 ? 153.262 120.962 171.947 1.00 41.36 81 ASP F CA 1
ATOM 15249 C C . ASP E 2 73 ? 152.859 121.469 173.336 1.00 41.36 81 ASP F C 1
ATOM 15250 O O . ASP E 2 73 ? 153.105 120.811 174.344 1.00 41.36 81 ASP F O 1
ATOM 15255 N N . GLY E 2 74 ? 152.127 122.577 173.408 1.00 40.91 82 GLY F N 1
ATOM 15256 C CA . GLY E 2 74 ? 151.661 123.063 174.705 1.00 40.91 82 GLY F CA 1
ATOM 15257 C C . GLY E 2 74 ? 152.674 123.908 175.437 1.00 40.91 82 GLY F C 1
ATOM 15258 O O . GLY E 2 74 ? 152.919 123.699 176.631 1.00 40.91 82 GLY F O 1
ATOM 15259 N N . ARG E 2 75 ? 153.266 124.871 174.744 1.00 39.08 83 ARG F N 1
ATOM 15260 C CA . ARG E 2 75 ? 154.220 125.796 175.328 1.00 39.08 83 ARG F CA 1
ATOM 15261 C C . ARG E 2 75 ? 153.898 127.207 174.863 1.00 39.08 83 ARG F C 1
ATOM 15262 O O . ARG E 2 75 ? 153.476 127.419 173.724 1.00 39.08 83 ARG F O 1
ATOM 15270 N N . TYR E 2 76 ? 154.107 128.174 175.750 1.00 47.18 84 TYR F N 1
ATOM 15271 C CA . TYR E 2 76 ? 153.869 129.579 175.454 1.00 47.18 84 TYR F CA 1
ATOM 15272 C C . TYR E 2 76 ? 155.170 130.261 175.064 1.00 47.18 84 TYR F C 1
ATOM 15273 O O . TYR E 2 76 ? 156.233 129.942 175.604 1.00 47.18 84 TYR F O 1
ATOM 15282 N N . ARG E 2 77 ? 155.082 131.204 174.133 1.00 61.89 85 ARG F N 1
ATOM 15283 C CA . ARG E 2 77 ? 156.203 132.056 173.768 1.00 61.89 85 ARG F CA 1
ATOM 15284 C C . ARG E 2 77 ? 155.911 133.482 174.198 1.00 61.89 85 ARG F C 1
ATOM 15285 O O . ARG E 2 77 ? 154.975 134.104 173.691 1.00 61.89 85 ARG F O 1
ATOM 15293 N N . SER E 2 78 ? 156.725 134.007 175.107 1.00 46.43 86 SER F N 1
ATOM 15294 C CA . SER E 2 78 ? 156.558 135.376 175.558 1.00 46.43 86 SER F CA 1
ATOM 15295 C C . SER E 2 78 ? 157.046 136.330 174.477 1.00 46.43 86 SER F C 1
ATOM 15296 O O . SER E 2 78 ? 157.350 135.931 173.353 1.00 46.43 86 SER F O 1
ATOM 15299 N N . SER E 2 79 ? 157.104 137.616 174.808 1.00 43.90 87 SER F N 1
ATOM 15300 C CA . SER E 2 79 ? 157.555 138.615 173.852 1.00 43.90 87 SER F CA 1
ATOM 15301 C C . SER E 2 79 ? 159.052 138.872 173.919 1.00 43.90 87 SER F C 1
ATOM 15302 O O . SER E 2 79 ? 159.560 139.660 173.116 1.00 43.90 87 SER F O 1
ATOM 15305 N N . ASP E 2 80 ? 159.765 138.250 174.855 1.00 49.10 88 ASP F N 1
ATOM 15306 C CA . ASP E 2 80 ? 161.211 138.374 174.953 1.00 49.10 88 ASP F CA 1
ATOM 15307 C C . ASP E 2 80 ? 161.937 137.163 174.382 1.00 49.10 88 ASP F C 1
ATOM 15308 O O . ASP E 2 80 ? 163.130 136.986 174.646 1.00 49.10 88 ASP F O 1
ATOM 15313 N N . SER E 2 81 ? 161.236 136.323 173.623 1.00 49.62 89 SER F N 1
ATOM 15314 C CA . SER E 2 81 ? 161.834 135.189 172.930 1.00 49.62 89 SER F CA 1
ATOM 15315 C C . SER E 2 81 ? 162.037 133.981 173.835 1.00 49.62 89 SER F C 1
ATOM 15316 O O . SER E 2 81 ? 162.538 132.950 173.381 1.00 49.62 89 SER F O 1
ATOM 15319 N N . SER E 2 82 ? 161.650 134.079 175.100 1.00 40.42 90 SER F N 1
ATOM 15320 C CA . SER E 2 82 ? 161.781 132.948 176.004 1.00 40.42 90 SER F CA 1
ATOM 15321 C C . SER E 2 82 ? 160.492 132.140 176.052 1.00 40.42 90 SER F C 1
ATOM 15322 O O . SER E 2 82 ? 159.393 132.677 175.902 1.00 40.42 90 SER F O 1
ATOM 15325 N N . PHE E 2 83 ? 160.637 130.837 176.277 1.00 44.93 91 PHE F N 1
ATOM 15326 C CA . PHE E 2 83 ? 159.521 129.901 176.307 1.00 44.93 91 PHE F CA 1
ATOM 15327 C C . PHE E 2 83 ? 159.071 129.659 177.740 1.00 44.93 91 PHE F C 1
ATOM 15328 O O . PHE E 2 83 ? 159.898 129.451 178.630 1.00 44.93 91 PHE F O 1
ATOM 15336 N N . TRP E 2 84 ? 157.759 129.661 177.953 1.00 45.08 92 TRP F N 1
ATOM 15337 C CA . TRP E 2 84 ? 157.169 129.399 179.258 1.00 45.08 92 TRP F CA 1
ATOM 15338 C C . TRP E 2 84 ? 156.372 128.102 179.212 1.00 45.08 92 TRP F C 1
ATOM 15339 O O . TRP E 2 84 ? 155.633 127.851 178.256 1.00 45.08 92 TRP F O 1
ATOM 15350 N N . ARG E 2 85 ? 156.515 127.290 180.255 1.00 49.48 93 ARG F N 1
ATOM 15351 C CA . ARG E 2 85 ? 155.874 125.985 180.334 1.00 49.48 93 ARG F CA 1
ATOM 15352 C C . ARG E 2 85 ? 154.631 126.055 181.205 1.00 49.48 93 ARG F C 1
ATOM 15353 O O . ARG E 2 85 ? 154.580 126.818 182.173 1.00 49.48 93 ARG F O 1
ATOM 15361 N N . LEU E 2 86 ? 153.636 125.244 180.862 1.00 53.36 94 LEU F N 1
ATOM 15362 C CA . LEU E 2 86 ? 152.389 125.193 181.614 1.00 53.36 94 LEU F CA 1
ATOM 15363 C C . LEU E 2 86 ? 152.510 124.165 182.732 1.00 53.36 94 LEU F C 1
ATOM 15364 O O . LEU E 2 86 ? 152.800 122.993 182.474 1.00 53.36 94 LEU F O 1
ATOM 15369 N N . VAL E 2 87 ? 152.274 124.597 183.970 1.00 55.61 95 VAL F N 1
ATOM 15370 C CA . VAL E 2 87 ? 152.406 123.716 185.125 1.00 55.61 95 VAL F CA 1
ATOM 15371 C C . VAL E 2 87 ? 151.062 123.062 185.417 1.00 55.61 95 VAL F C 1
ATOM 15372 O O . VAL E 2 87 ? 150.931 121.836 185.337 1.00 55.61 95 VAL F O 1
ATOM 15376 N N . TYR E 2 88 ? 150.054 123.865 185.752 1.00 65.42 96 TYR F N 1
ATOM 15377 C CA . TYR E 2 88 ? 148.724 123.325 186.002 1.00 65.42 96 TYR F CA 1
ATOM 15378 C C . TYR E 2 88 ? 147.691 124.430 185.840 1.00 65.42 96 TYR F C 1
ATOM 15379 O O . TYR E 2 88 ? 148.014 125.620 185.874 1.00 65.42 96 TYR F O 1
ATOM 15388 N N . HIS E 2 89 ? 146.434 124.010 185.688 1.00 74.88 97 HIS F N 1
ATOM 15389 C CA . HIS E 2 89 ? 145.328 124.930 185.424 1.00 74.88 97 HIS F CA 1
ATOM 15390 C C . HIS E 2 89 ? 144.052 124.261 185.931 1.00 74.88 97 HIS F C 1
ATOM 15391 O O . HIS E 2 89 ? 143.526 123.355 185.277 1.00 74.88 97 HIS F O 1
ATOM 15398 N N . ILE E 2 90 ? 143.557 124.712 187.089 1.00 86.05 98 ILE F N 1
ATOM 15399 C CA . ILE E 2 90 ? 142.459 124.050 187.780 1.00 86.05 98 ILE F CA 1
ATOM 15400 C C . ILE E 2 90 ? 141.375 125.057 188.146 1.00 86.05 98 ILE F C 1
ATOM 15401 O O . ILE E 2 90 ? 141.578 126.272 188.101 1.00 86.05 98 ILE F O 1
ATOM 15406 N N . LYS E 2 91 ? 140.211 124.525 188.520 1.00 96.67 99 LYS F N 1
ATOM 15407 C CA . LYS E 2 91 ? 139.092 125.313 189.024 1.00 96.67 99 LYS F CA 1
ATOM 15408 C C . LYS E 2 91 ? 138.851 124.934 190.477 1.00 96.67 99 LYS F C 1
ATOM 15409 O O . LYS E 2 91 ? 138.759 123.746 190.803 1.00 96.67 99 LYS F O 1
ATOM 15415 N N . ILE E 2 92 ? 138.748 125.938 191.345 1.00 101.21 100 ILE F N 1
ATOM 15416 C CA . ILE E 2 92 ? 138.423 125.736 192.752 1.00 101.21 100 ILE F CA 1
ATOM 15417 C C . ILE E 2 92 ? 137.421 126.803 193.170 1.00 101.21 100 ILE F C 1
ATOM 15418 O O . ILE E 2 92 ? 137.631 127.994 192.912 1.00 101.21 100 ILE F O 1
ATOM 15423 N N . ASP E 2 93 ? 136.327 126.374 193.801 1.00 102.43 101 ASP F N 1
ATOM 15424 C CA . ASP E 2 93 ? 135.287 127.288 194.274 1.00 102.43 101 ASP F CA 1
ATOM 15425 C C . ASP E 2 93 ? 134.779 128.181 193.147 1.00 102.43 101 ASP F C 1
ATOM 15426 O O . ASP E 2 93 ? 134.374 129.323 193.375 1.00 102.43 101 ASP F O 1
ATOM 15431 N N . GLY E 2 94 ? 134.796 127.668 191.919 1.00 95.47 102 GLY F N 1
ATOM 15432 C CA . GLY E 2 94 ? 134.399 128.448 190.769 1.00 95.47 102 GLY F CA 1
ATOM 15433 C C . GLY E 2 94 ? 135.402 129.493 190.335 1.00 95.47 102 GLY F C 1
ATOM 15434 O O . GLY E 2 94 ? 135.063 130.344 189.504 1.00 95.47 102 GLY F O 1
ATOM 15435 N N . VAL E 2 95 ? 136.624 129.456 190.863 1.00 86.70 103 VAL F N 1
ATOM 15436 C CA . VAL E 2 95 ? 137.647 130.452 190.571 1.00 86.70 103 VAL F CA 1
ATOM 15437 C C . VAL E 2 95 ? 138.711 129.807 189.693 1.00 86.70 103 VAL F C 1
ATOM 15438 O O . VAL E 2 95 ? 139.242 128.741 190.030 1.00 86.70 103 VAL F O 1
ATOM 15442 N N . GLU E 2 96 ? 139.021 130.449 188.570 1.00 78.92 104 GLU F N 1
ATOM 15443 C CA . GLU E 2 96 ? 140.043 129.965 187.652 1.00 78.92 104 GLU F CA 1
ATOM 15444 C C . GLU E 2 96 ? 141.423 130.378 188.149 1.00 78.92 104 GLU F C 1
ATOM 15445 O O . GLU E 2 96 ? 141.592 131.479 188.684 1.00 78.92 104 GLU F O 1
ATOM 15451 N N . ASP E 2 97 ? 142.402 129.491 187.973 1.00 66.49 105 ASP F N 1
ATOM 15452 C CA . ASP E 2 97 ? 143.777 129.738 188.384 1.00 66.49 105 ASP F CA 1
ATOM 15453 C C . ASP E 2 97 ? 144.723 129.047 187.412 1.00 66.49 105 ASP F C 1
ATOM 15454 O O . ASP E 2 97 ? 144.379 128.015 186.830 1.00 66.49 105 ASP F O 1
ATOM 15459 N N . MET E 2 98 ? 145.916 129.617 187.245 1.00 55.83 106 MET F N 1
ATOM 15460 C CA . MET E 2 98 ? 146.921 129.075 186.341 1.00 55.83 106 MET F CA 1
ATOM 15461 C C . MET E 2 98 ? 148.307 129.386 186.882 1.00 55.83 106 MET F C 1
ATOM 15462 O O . MET E 2 98 ? 148.511 130.398 187.558 1.00 55.83 106 MET F O 1
ATOM 15467 N N . LEU E 2 99 ? 149.260 128.507 186.573 1.00 55.50 107 LEU F N 1
ATOM 15468 C CA . LEU E 2 99 ? 150.644 128.647 187.011 1.00 55.50 107 LEU F CA 1
ATOM 15469 C C . LEU E 2 99 ? 151.568 128.405 185.827 1.00 55.50 107 LEU F C 1
ATOM 15470 O O . LEU E 2 99 ? 151.390 127.430 185.092 1.00 55.50 107 LEU F O 1
ATOM 15475 N N . LEU E 2 100 ? 152.553 129.283 185.649 1.00 47.78 108 LEU F N 1
ATOM 15476 C CA . LEU E 2 100 ? 153.485 129.209 184.533 1.00 47.78 108 LEU F CA 1
ATOM 15477 C C . LEU E 2 100 ? 154.919 129.345 185.031 1.00 47.78 108 LEU F C 1
ATOM 15478 O O . LEU E 2 100 ? 155.181 129.987 186.052 1.00 47.78 108 LEU F O 1
ATOM 15483 N N . GLU E 2 101 ? 155.849 128.742 184.291 1.00 49.90 109 GLU F N 1
ATOM 15484 C CA . GLU E 2 101 ? 157.253 128.685 184.672 1.00 49.90 109 GLU F CA 1
ATOM 15485 C C . GLU E 2 101 ? 158.113 129.163 183.513 1.00 49.90 109 GLU F C 1
ATOM 15486 O O . GLU E 2 101 ? 157.662 129.204 182.366 1.00 49.90 109 GLU F O 1
ATOM 15492 N N . LEU E 2 102 ? 159.354 129.541 183.822 1.00 48.07 110 LEU F N 1
ATOM 15493 C CA . LEU E 2 102 ? 160.303 130.030 182.827 1.00 48.07 110 LEU F CA 1
ATOM 15494 C C . LEU E 2 102 ? 161.357 128.960 182.573 1.00 48.07 110 LEU F C 1
ATOM 15495 O O . LEU E 2 102 ? 162.187 128.682 183.444 1.00 48.07 110 LEU F O 1
ATOM 15500 N N . LEU E 2 103 ? 161.341 128.388 181.369 1.00 48.90 111 LEU F N 1
ATOM 15501 C CA . LEU E 2 103 ? 162.278 127.340 181.006 1.00 48.90 111 LEU F CA 1
ATOM 15502 C C . LEU E 2 103 ? 163.663 127.925 180.736 1.00 48.90 111 LEU F C 1
ATOM 15503 O O . LEU E 2 103 ? 163.785 129.059 180.270 1.00 48.90 111 LEU F O 1
ATOM 15508 N N . PRO E 2 104 ? 164.724 127.166 181.006 1.00 62.36 112 PRO F N 1
ATOM 15509 C CA . PRO E 2 104 ? 166.068 127.659 180.690 1.00 62.36 112 PRO F CA 1
ATOM 15510 C C . PRO E 2 104 ? 166.217 127.910 179.200 1.00 62.36 112 PRO F C 1
ATOM 15511 O O . PRO E 2 104 ? 165.680 127.175 178.370 1.00 62.36 112 PRO F O 1
ATOM 15515 N N . ASP E 2 105 ? 166.953 128.965 178.864 1.00 84.42 113 ASP F N 1
ATOM 15516 C CA . ASP E 2 105 ? 167.181 129.289 177.464 1.00 84.42 113 ASP F CA 1
ATOM 15517 C C . ASP E 2 105 ? 167.960 128.170 176.786 1.00 84.42 113 ASP F C 1
ATOM 15518 O O . ASP E 2 105 ? 168.953 127.669 177.320 1.00 84.42 113 ASP F O 1
ATOM 15523 N N . ASP E 2 106 ? 167.506 127.780 175.601 1.00 109.19 114 ASP F N 1
ATOM 15524 C CA . ASP E 2 106 ? 168.135 126.690 174.871 1.00 109.19 114 ASP F CA 1
ATOM 15525 C C . ASP E 2 106 ? 169.519 127.102 174.394 1.00 109.19 114 ASP F C 1
ATOM 15526 O O . ASP E 2 106 ? 169.734 128.247 174.000 1.00 109.19 114 ASP F O 1
ATOM 15532 N N . GLU F 2 1 ? 163.218 135.855 216.702 1.00 119.55 9 GLU G N 1
ATOM 15533 C CA . GLU F 2 1 ? 162.861 137.065 217.433 1.00 119.55 9 GLU G CA 1
ATOM 15534 C C . GLU F 2 1 ? 163.192 138.307 216.612 1.00 119.55 9 GLU G C 1
ATOM 15535 O O . GLU F 2 1 ? 164.054 138.271 215.736 1.00 119.55 9 GLU G O 1
ATOM 15541 N N . ALA F 2 2 ? 162.501 139.405 216.904 1.00 113.21 10 ALA G N 1
ATOM 15542 C CA . ALA F 2 2 ? 162.765 140.654 216.205 1.00 113.21 10 ALA G CA 1
ATOM 15543 C C . ALA F 2 2 ? 164.185 141.127 216.490 1.00 113.21 10 ALA G C 1
ATOM 15544 O O . ALA F 2 2 ? 164.712 140.940 217.589 1.00 113.21 10 ALA G O 1
ATOM 15546 N N . VAL F 2 3 ? 164.808 141.739 215.485 1.00 119.84 11 VAL G N 1
ATOM 15547 C CA . VAL F 2 3 ? 166.173 142.242 215.585 1.00 119.84 11 VAL G CA 1
ATOM 15548 C C . VAL F 2 3 ? 166.162 143.727 215.250 1.00 119.84 11 VAL G C 1
ATOM 15549 O O . VAL F 2 3 ? 165.624 144.131 214.213 1.00 119.84 11 VAL G O 1
ATOM 15553 N N . THR F 2 4 ? 166.760 144.534 216.128 1.00 123.19 12 THR G N 1
ATOM 15554 C CA . THR F 2 4 ? 166.759 145.980 215.926 1.00 123.19 12 THR G CA 1
ATOM 15555 C C . THR F 2 4 ? 167.644 146.381 214.753 1.00 123.19 12 THR G C 1
ATOM 15556 O O . THR F 2 4 ? 167.288 147.278 213.979 1.00 123.19 12 THR G O 1
ATOM 15560 N N . ASP F 2 5 ? 168.797 145.734 214.604 1.00 126.31 13 ASP G N 1
ATOM 15561 C CA . ASP F 2 5 ? 169.733 146.104 213.551 1.00 126.31 13 ASP G CA 1
ATOM 15562 C C . ASP F 2 5 ? 169.078 145.978 212.182 1.00 126.31 13 ASP G C 1
ATOM 15563 O O . ASP F 2 5 ? 168.041 145.327 212.028 1.00 126.31 13 ASP G O 1
ATOM 15568 N N . HIS F 2 6 ? 169.683 146.618 211.188 1.00 127.05 14 HIS G N 1
ATOM 15569 C CA . HIS F 2 6 ? 169.215 146.540 209.814 1.00 127.05 14 HIS G CA 1
ATOM 15570 C C . HIS F 2 6 ? 170.265 147.165 208.912 1.00 127.05 14 HIS G C 1
ATOM 15571 O O . HIS F 2 6 ? 170.977 148.087 209.329 1.00 127.05 14 HIS G O 1
ATOM 15578 N N . PRO F 2 7 ? 170.394 146.688 207.675 1.00 126.17 15 PRO G N 1
ATOM 15579 C CA . PRO F 2 7 ? 171.336 147.319 206.742 1.00 126.17 15 PRO G CA 1
ATOM 15580 C C . PRO F 2 7 ? 170.985 148.781 206.517 1.00 126.17 15 PRO G C 1
ATOM 15581 O O . PRO F 2 7 ? 169.815 149.141 206.375 1.00 126.17 15 PRO G O 1
ATOM 15585 N N . ASP F 2 8 ? 172.014 149.627 206.489 1.00 127.78 16 ASP G N 1
ATOM 15586 C CA . ASP F 2 8 ? 171.803 151.033 206.160 1.00 127.78 16 ASP G CA 1
ATOM 15587 C C . ASP F 2 8 ? 171.524 151.203 204.672 1.00 127.78 16 ASP G C 1
ATOM 15588 O O . ASP F 2 8 ? 170.585 151.904 204.277 1.00 127.78 16 ASP G O 1
ATOM 15593 N N . ARG F 2 9 ? 172.324 150.552 203.832 1.00 125.53 17 ARG G N 1
ATOM 15594 C CA . ARG F 2 9 ? 172.181 150.623 202.387 1.00 125.53 17 ARG G CA 1
ATOM 15595 C C . ARG F 2 9 ? 172.326 149.226 201.800 1.00 125.53 17 ARG G C 1
ATOM 15596 O O . ARG F 2 9 ? 172.956 148.345 202.389 1.00 125.53 17 ARG G O 1
ATOM 15604 N N . LEU F 2 10 ? 171.734 149.034 200.623 1.00 119.52 18 LEU G N 1
ATOM 15605 C CA . LEU F 2 10 ? 171.821 147.777 199.894 1.00 119.52 18 LEU G CA 1
ATOM 15606 C C . LEU F 2 10 ? 172.157 148.058 198.438 1.00 119.52 18 LEU G C 1
ATOM 15607 O O . LEU F 2 10 ? 171.613 148.989 197.836 1.00 119.52 18 LEU G O 1
ATOM 15612 N N . TRP F 2 11 ? 173.056 147.252 197.877 1.00 121.07 19 TRP G N 1
ATOM 15613 C CA . TRP F 2 11 ? 173.468 147.376 196.486 1.00 121.07 19 TRP G CA 1
ATOM 15614 C C . TRP F 2 11 ? 173.370 146.021 195.805 1.00 121.07 19 TRP G C 1
ATOM 15615 O O . TRP F 2 11 ? 173.612 144.984 196.428 1.00 121.07 19 TRP G O 1
ATOM 15626 N N . ALA F 2 12 ? 173.014 146.037 194.523 1.00 116.32 20 ALA G N 1
ATOM 15627 C CA . ALA F 2 12 ? 172.855 144.808 193.757 1.00 116.32 20 ALA G CA 1
ATOM 15628 C C . ALA F 2 12 ? 174.205 144.377 193.199 1.00 116.32 20 ALA G C 1
ATOM 15629 O O . ALA F 2 12 ? 174.881 145.160 192.524 1.00 116.32 20 ALA G O 1
ATOM 15631 N N . TRP F 2 13 ? 174.596 143.136 193.479 1.00 115.07 21 TRP G N 1
ATOM 15632 C CA . TRP F 2 13 ? 175.869 142.596 193.017 1.00 115.07 21 TRP G CA 1
ATOM 15633 C C . TRP F 2 13 ? 175.723 141.698 191.798 1.00 115.07 21 TRP G C 1
ATOM 15634 O O . TRP F 2 13 ? 176.600 141.695 190.930 1.00 115.07 21 TRP G O 1
ATOM 15645 N N . GLU F 2 14 ? 174.636 140.935 191.714 1.00 110.44 22 GLU G N 1
ATOM 15646 C CA . GLU F 2 14 ? 174.402 140.019 190.605 1.00 110.44 22 GLU G CA 1
ATOM 15647 C C . GLU F 2 14 ? 172.924 140.084 190.250 1.00 110.44 22 GLU G C 1
ATOM 15648 O O . GLU F 2 14 ? 172.208 141.007 190.650 1.00 110.44 22 GLU G O 1
ATOM 15654 N N . LYS F 2 15 ? 172.465 139.100 189.484 1.00 109.23 23 LYS G N 1
ATOM 15655 C CA . LYS F 2 15 ? 171.048 138.997 189.162 1.00 109.23 23 LYS G CA 1
ATOM 15656 C C . LYS F 2 15 ? 170.303 138.376 190.339 1.00 109.23 23 LYS G C 1
ATOM 15657 O O . LYS F 2 15 ? 170.488 137.194 190.649 1.00 109.23 23 LYS G O 1
ATOM 15663 N N . PHE F 2 16 ? 169.468 139.175 190.999 1.00 97.79 24 PHE G N 1
ATOM 15664 C CA . PHE F 2 16 ? 168.702 138.720 192.156 1.00 97.79 24 PHE G CA 1
ATOM 15665 C C . PHE F 2 16 ? 169.618 138.393 193.332 1.00 97.79 24 PHE G C 1
ATOM 15666 O O . PHE F 2 16 ? 169.485 137.352 193.976 1.00 97.79 24 PHE G O 1
ATOM 15674 N N . VAL F 2 17 ? 170.563 139.288 193.605 1.00 108.48 25 VAL G N 1
ATOM 15675 C CA . VAL F 2 17 ? 171.414 139.209 194.790 1.00 108.48 25 VAL G CA 1
ATOM 15676 C C . VAL F 2 17 ? 171.829 140.625 195.164 1.00 108.48 25 VAL G C 1
ATOM 15677 O O . VAL F 2 17 ? 172.172 141.430 194.293 1.00 108.48 25 VAL G O 1
ATOM 15681 N N . TYR F 2 18 ? 171.807 140.927 196.458 1.00 110.77 26 TYR G N 1
ATOM 15682 C CA . TYR F 2 18 ? 172.154 142.246 196.961 1.00 110.77 26 TYR G CA 1
ATOM 15683 C C . TYR F 2 18 ? 173.231 142.127 198.031 1.00 110.77 26 TYR G C 1
ATOM 15684 O O . TYR F 2 18 ? 173.461 141.056 198.598 1.00 110.77 26 TYR G O 1
ATOM 15693 N N . LEU F 2 19 ? 173.897 143.247 198.296 1.00 117.66 27 LEU G N 1
ATOM 15694 C CA . LEU F 2 19 ? 174.911 143.329 199.336 1.00 117.66 27 LEU G CA 1
ATOM 15695 C C . LEU F 2 19 ? 174.699 144.596 200.149 1.00 117.66 27 LEU G C 1
ATOM 15696 O O . LEU F 2 19 ? 174.368 145.650 199.598 1.00 117.66 27 LEU G O 1
ATOM 15701 N N . ASP F 2 20 ? 174.896 144.486 201.460 1.00 124.56 28 ASP G N 1
ATOM 15702 C CA . ASP F 2 20 ? 174.770 145.619 202.359 1.00 124.56 28 ASP G CA 1
ATOM 15703 C C . ASP F 2 20 ? 176.155 146.152 202.719 1.00 124.56 28 ASP G C 1
ATOM 15704 O O . ASP F 2 20 ? 177.182 145.646 202.260 1.00 124.56 28 ASP G O 1
ATOM 15709 N N . GLU F 2 21 ? 176.189 147.190 203.559 1.00 126.85 29 GLU G N 1
ATOM 15710 C CA . GLU F 2 21 ? 177.474 147.730 203.988 1.00 126.85 29 GLU G CA 1
ATOM 15711 C C . GLU F 2 21 ? 178.316 146.667 204.682 1.00 126.85 29 GLU G C 1
ATOM 15712 O O . GLU F 2 21 ? 179.544 146.656 204.537 1.00 126.85 29 GLU G O 1
ATOM 15718 N N . LYS F 2 22 ? 177.679 145.766 205.429 1.00 124.23 30 LYS G N 1
ATOM 15719 C CA . LYS F 2 22 ? 178.380 144.628 206.007 1.00 124.23 30 LYS G CA 1
ATOM 15720 C C . LYS F 2 22 ? 178.790 143.611 204.951 1.00 124.23 30 LYS G C 1
ATOM 15721 O O . LYS F 2 22 ? 179.654 142.771 205.224 1.00 124.23 30 LYS G O 1
ATOM 15727 N N . GLN F 2 23 ? 178.207 143.680 203.754 1.00 124.92 31 GLN G N 1
ATOM 15728 C CA . GLN F 2 23 ? 178.461 142.764 202.648 1.00 124.92 31 GLN G CA 1
ATOM 15729 C C . GLN F 2 23 ? 177.780 141.416 202.844 1.00 124.92 31 GLN G C 1
ATOM 15730 O O . GLN F 2 23 ? 178.142 140.439 202.180 1.00 124.92 31 GLN G O 1
ATOM 15736 N N . HIS F 2 24 ? 176.802 141.335 203.741 1.00 118.93 32 HIS G N 1
ATOM 15737 C CA . HIS F 2 24 ? 175.974 140.142 203.833 1.00 118.93 32 HIS G CA 1
ATOM 15738 C C . HIS F 2 24 ? 175.162 139.984 202.554 1.00 118.93 32 HIS G C 1
ATOM 15739 O O . HIS F 2 24 ? 174.755 140.968 201.932 1.00 118.93 32 HIS G O 1
ATOM 15746 N N . ALA F 2 25 ? 174.933 138.737 202.158 1.00 115.55 33 ALA G N 1
ATOM 15747 C CA . ALA F 2 25 ? 174.178 138.440 200.949 1.00 115.55 33 ALA G CA 1
ATOM 15748 C C . ALA F 2 25 ? 172.696 138.336 201.290 1.00 115.55 33 ALA G C 1
ATOM 15749 O O . ALA F 2 25 ? 172.275 137.398 201.976 1.00 115.55 33 ALA G O 1
ATOM 15751 N N . TRP F 2 26 ? 171.914 139.299 200.813 1.00 113.32 34 TRP G N 1
ATOM 15752 C CA . TRP F 2 26 ? 170.466 139.299 200.961 1.00 113.32 34 TRP G CA 1
ATOM 15753 C C . TRP F 2 26 ? 169.839 139.018 199.604 1.00 113.32 34 TRP G C 1
ATOM 15754 O O . TRP F 2 26 ? 170.191 139.661 198.611 1.00 113.32 34 TRP G O 1
ATOM 15765 N N . LEU F 2 27 ? 168.911 138.065 199.564 1.00 103.80 35 LEU G N 1
ATOM 15766 C CA . LEU F 2 27 ? 168.314 137.648 198.309 1.00 103.80 35 LEU G CA 1
ATOM 15767 C C . LEU F 2 27 ? 166.794 137.747 198.373 1.00 103.80 35 LEU G C 1
ATOM 15768 O O . LEU F 2 27 ? 166.206 137.619 199.451 1.00 103.80 35 LEU G O 1
ATOM 15773 N N . PRO F 2 28 ? 166.132 137.980 197.238 1.00 96.55 36 PRO G N 1
ATOM 15774 C CA . PRO F 2 28 ? 164.663 137.948 197.218 1.00 96.55 36 PRO G CA 1
ATOM 15775 C C . PRO F 2 28 ? 164.147 136.537 196.969 1.00 96.55 36 PRO G C 1
ATOM 15776 O O . PRO F 2 28 ? 164.641 135.827 196.091 1.00 96.55 36 PRO G O 1
ATOM 15780 N N . LEU F 2 29 ? 163.142 136.137 197.746 1.00 92.13 37 LEU G N 1
ATOM 15781 C CA . LEU F 2 29 ? 162.567 134.800 197.658 1.00 92.13 37 LEU G CA 1
ATOM 15782 C C . LEU F 2 29 ? 161.168 134.789 197.063 1.00 92.13 37 LEU G C 1
ATOM 15783 O O . LEU F 2 29 ? 160.842 133.890 196.283 1.00 92.13 37 LEU G O 1
ATOM 15788 N N . THR F 2 30 ? 160.326 135.755 197.420 1.00 85.61 38 THR G N 1
ATOM 15789 C CA . THR F 2 30 ? 158.969 135.809 196.900 1.00 85.61 38 THR G CA 1
ATOM 15790 C C . THR F 2 30 ? 158.527 137.260 196.812 1.00 85.61 38 THR G C 1
ATOM 15791 O O . THR F 2 30 ? 159.005 138.117 197.560 1.00 85.61 38 THR G O 1
ATOM 15795 N N . ILE F 2 31 ? 157.610 137.526 195.885 1.00 85.24 39 ILE G N 1
ATOM 15796 C CA . ILE F 2 31 ? 157.038 138.851 195.686 1.00 85.24 39 ILE G CA 1
ATOM 15797 C C . ILE F 2 31 ? 155.524 138.720 195.725 1.00 85.24 39 ILE G C 1
ATOM 15798 O O . ILE F 2 31 ? 154.949 137.884 195.019 1.00 85.24 39 ILE G O 1
ATOM 15803 N N . GLU F 2 32 ? 154.884 139.546 196.546 1.00 93.46 40 GLU G N 1
ATOM 15804 C CA . GLU F 2 32 ? 153.439 139.534 196.725 1.00 93.46 40 GLU G CA 1
ATOM 15805 C C . GLU F 2 32 ? 152.879 140.883 196.300 1.00 93.46 40 GLU G C 1
ATOM 15806 O O . GLU F 2 32 ? 153.358 141.928 196.754 1.00 93.46 40 GLU G O 1
ATOM 15812 N N . ILE F 2 33 ? 151.870 140.859 195.433 1.00 98.19 41 ILE G N 1
ATOM 15813 C CA . ILE F 2 33 ? 151.283 142.066 194.865 1.00 98.19 41 ILE G CA 1
ATOM 15814 C C . ILE F 2 33 ? 149.780 142.023 195.095 1.00 98.19 41 ILE G C 1
ATOM 15815 O O . ILE F 2 33 ? 149.136 141.002 194.827 1.00 98.19 41 ILE G O 1
ATOM 15820 N N . LYS F 2 34 ? 149.228 143.129 195.594 1.00 111.20 42 LYS G N 1
ATOM 15821 C CA . LYS F 2 34 ? 147.786 143.306 195.728 1.00 111.20 42 LYS G CA 1
ATOM 15822 C C . LYS F 2 34 ? 147.241 144.371 194.786 1.00 111.20 42 LYS G C 1
ATOM 15823 O O . LYS F 2 34 ? 146.068 144.314 194.407 1.00 111.20 42 LYS G O 1
ATOM 15829 N N . ASP F 2 35 ? 148.068 145.340 194.408 1.00 106.70 43 ASP G N 1
ATOM 15830 C CA . ASP F 2 35 ? 147.731 146.325 193.385 1.00 106.70 43 ASP G CA 1
ATOM 15831 C C . ASP F 2 35 ? 148.965 147.188 193.157 1.00 106.70 43 ASP G C 1
ATOM 15832 O O . ASP F 2 35 ? 149.997 147.013 193.812 1.00 106.70 43 ASP G O 1
ATOM 15837 N N . ARG F 2 36 ? 148.851 148.126 192.215 1.00 109.88 44 ARG G N 1
ATOM 15838 C CA . ARG F 2 36 ? 150.008 148.926 191.828 1.00 109.88 44 ARG G CA 1
ATOM 15839 C C . ARG F 2 36 ? 150.647 149.592 193.037 1.00 109.88 44 ARG G C 1
ATOM 15840 O O . ARG F 2 36 ? 151.863 149.507 193.239 1.00 109.88 44 ARG G O 1
ATOM 15848 N N . LEU F 2 37 ? 149.839 150.252 193.862 1.00 117.38 45 LEU G N 1
ATOM 15849 C CA . LEU F 2 37 ? 150.371 150.962 195.016 1.00 117.38 45 LEU G CA 1
ATOM 15850 C C . LEU F 2 37 ? 150.692 150.039 196.184 1.00 117.38 45 LEU G C 1
ATOM 15851 O O . LEU F 2 37 ? 151.367 150.474 197.123 1.00 117.38 45 LEU G O 1
ATOM 15856 N N . GLN F 2 38 ? 150.239 148.784 196.149 1.00 112.03 46 GLN G N 1
ATOM 15857 C CA . GLN F 2 38 ? 150.494 147.812 197.213 1.00 112.03 46 GLN G CA 1
ATOM 15858 C C . GLN F 2 38 ? 151.366 146.706 196.629 1.00 112.03 46 GLN G C 1
ATOM 15859 O O . GLN F 2 38 ? 150.881 145.839 195.897 1.00 112.03 46 GLN G O 1
ATOM 15865 N N . LEU F 2 39 ? 152.655 146.743 196.962 1.00 106.69 47 LEU G N 1
ATOM 15866 C CA . LEU F 2 39 ? 153.630 145.773 196.482 1.00 106.69 47 LEU G CA 1
ATOM 15867 C C . LEU F 2 39 ? 154.527 145.361 197.639 1.00 106.69 47 LEU G C 1
ATOM 15868 O O . LEU F 2 39 ? 155.026 146.218 198.375 1.00 106.69 47 LEU G O 1
ATOM 15873 N N . ARG F 2 40 ? 154.732 144.054 197.794 1.00 104.67 48 ARG G N 1
ATOM 15874 C CA . ARG F 2 40 ? 155.527 143.511 198.885 1.00 104.67 48 ARG G CA 1
ATOM 15875 C C . ARG F 2 40 ? 156.576 142.561 198.332 1.00 104.67 48 ARG G C 1
ATOM 15876 O O . ARG F 2 40 ? 156.331 141.853 197.351 1.00 104.67 48 ARG G O 1
ATOM 15884 N N . VAL F 2 41 ? 157.744 142.547 198.969 1.00 98.78 49 VAL G N 1
ATOM 15885 C CA . VAL F 2 41 ? 158.847 141.672 198.593 1.00 98.78 49 VAL G CA 1
ATOM 15886 C C . VAL F 2 41 ? 159.473 141.123 199.865 1.00 98.78 49 VAL G C 1
ATOM 15887 O O . VAL F 2 41 ? 159.504 141.805 200.895 1.00 98.78 49 VAL G O 1
ATOM 15891 N N . LEU F 2 42 ? 159.968 139.891 199.795 1.00 100.75 50 LEU G N 1
ATOM 15892 C CA . LEU F 2 42 ? 160.554 139.210 200.942 1.00 100.75 50 LEU G CA 1
ATOM 15893 C C . LEU F 2 42 ? 162.055 139.057 200.737 1.00 100.75 50 LEU G C 1
ATOM 15894 O O . LEU F 2 42 ? 162.513 138.817 199.615 1.00 100.75 50 LEU G O 1
ATOM 15899 N N . LEU F 2 43 ? 162.814 139.202 201.818 1.00 105.43 51 LEU G N 1
ATOM 15900 C CA . LEU F 2 43 ? 164.264 139.087 201.791 1.00 105.43 51 LEU G CA 1
ATOM 15901 C C . LEU F 2 43 ? 164.715 138.050 202.809 1.00 105.43 51 LEU G C 1
ATOM 15902 O O . LEU F 2 43 ? 164.076 137.871 203.850 1.00 105.43 51 LEU G O 1
ATOM 15907 N N . ARG F 2 44 ? 165.817 137.367 202.504 1.00 105.15 52 ARG G N 1
ATOM 15908 C CA . ARG F 2 44 ? 166.429 136.414 203.420 1.00 105.15 52 ARG G CA 1
ATOM 15909 C C . ARG F 2 44 ? 167.944 136.504 203.309 1.00 105.15 52 ARG G C 1
ATOM 15910 O O . ARG F 2 44 ? 168.479 136.842 202.249 1.00 105.15 52 ARG G O 1
ATOM 15918 N N . ARG F 2 45 ? 168.629 136.191 204.407 1.00 112.55 53 ARG G N 1
ATOM 15919 C CA . ARG F 2 45 ? 170.085 136.213 204.453 1.00 112.55 53 ARG G CA 1
ATOM 15920 C C . ARG F 2 45 ? 170.596 134.786 204.294 1.00 112.55 53 ARG G C 1
ATOM 15921 O O . ARG F 2 45 ? 170.287 133.915 205.112 1.00 112.55 53 ARG G O 1
ATOM 15929 N N . GLU F 2 46 ? 171.377 134.554 203.239 1.00 111.42 54 GLU G N 1
ATOM 15930 C CA . GLU F 2 46 ? 172.011 133.264 203.009 1.00 111.42 54 GLU G CA 1
ATOM 15931 C C . GLU F 2 46 ? 173.472 133.506 202.654 1.00 111.42 54 GLU G C 1
ATOM 15932 O O . GLU F 2 46 ? 173.855 134.601 202.234 1.00 111.42 54 GLU G O 1
ATOM 15938 N N . ASP F 2 47 ? 174.291 132.473 202.845 1.00 117.92 55 ASP G N 1
ATOM 15939 C CA . ASP F 2 47 ? 175.715 132.519 202.526 1.00 117.92 55 ASP G CA 1
ATOM 15940 C C . ASP F 2 47 ? 175.935 131.828 201.185 1.00 117.92 55 ASP G C 1
ATOM 15941 O O . ASP F 2 47 ? 175.639 130.638 201.037 1.00 117.92 55 ASP G O 1
ATOM 15946 N N . VAL F 2 48 ? 176.454 132.575 200.210 1.00 113.24 56 VAL G N 1
ATOM 15947 C CA . VAL F 2 48 ? 176.732 132.056 198.877 1.00 113.24 56 VAL G CA 1
ATOM 15948 C C . VAL F 2 48 ? 177.978 132.737 198.329 1.00 113.24 56 VAL G C 1
ATOM 15949 O O . VAL F 2 48 ? 178.370 133.818 198.780 1.00 113.24 56 VAL G O 1
ATOM 15953 N N . VAL F 2 49 ? 178.597 132.097 197.341 1.00 112.84 57 VAL G N 1
ATOM 15954 C CA . VAL F 2 49 ? 179.806 132.628 196.721 1.00 112.84 57 VAL G CA 1
ATOM 15955 C C . VAL F 2 49 ? 179.418 133.707 195.720 1.00 112.84 57 VAL G C 1
ATOM 15956 O O . VAL F 2 49 ? 178.526 133.509 194.886 1.00 112.84 57 VAL G O 1
ATOM 15960 N N . LEU F 2 50 ? 180.090 134.851 195.800 1.00 113.73 58 LEU G N 1
ATOM 15961 C CA . LEU F 2 50 ? 179.819 135.959 194.896 1.00 113.73 58 LEU G CA 1
ATOM 15962 C C . LEU F 2 50 ? 180.731 135.885 193.678 1.00 113.73 58 LEU G C 1
ATOM 15963 O O . LEU F 2 50 ? 181.946 135.707 193.801 1.00 113.73 58 LEU G O 1
ATOM 15968 N N . GLY F 2 51 ? 180.136 136.016 192.499 1.00 112.62 59 GLY G N 1
ATOM 15969 C CA . GLY F 2 51 ? 180.875 136.085 191.258 1.00 112.62 59 GLY G CA 1
ATOM 15970 C C . GLY F 2 51 ? 181.291 137.505 190.945 1.00 112.62 59 GLY G C 1
ATOM 15971 O O . GLY F 2 51 ? 181.287 138.389 191.805 1.00 112.62 59 GLY G O 1
ATOM 15972 N N . ARG F 2 52 ? 181.658 137.726 189.689 1.00 122.47 60 ARG G N 1
ATOM 15973 C CA . ARG F 2 52 ? 182.003 139.071 189.263 1.00 122.47 60 ARG G CA 1
ATOM 15974 C C . ARG F 2 52 ? 180.776 139.972 189.373 1.00 122.47 60 ARG G C 1
ATOM 15975 O O . ARG F 2 52 ? 179.645 139.504 189.206 1.00 122.47 60 ARG G O 1
ATOM 15983 N N . PRO F 2 53 ? 180.958 141.263 189.648 1.00 120.81 61 PRO G N 1
ATOM 15984 C CA . PRO F 2 53 ? 179.791 142.145 189.768 1.00 120.81 61 PRO G CA 1
ATOM 15985 C C . PRO F 2 53 ? 179.103 142.336 188.429 1.00 120.81 61 PRO G C 1
ATOM 15986 O O . PRO F 2 53 ? 179.632 143.012 187.541 1.00 120.81 61 PRO G O 1
ATOM 15990 N N . MET F 2 54 ? 177.924 141.742 188.271 1.00 119.04 62 MET G N 1
ATOM 15991 C CA . MET F 2 54 ? 177.174 141.872 187.031 1.00 119.04 62 MET G CA 1
ATOM 15992 C C . MET F 2 54 ? 176.684 143.309 186.915 1.00 119.04 62 MET G C 1
ATOM 15993 O O . MET F 2 54 ? 175.730 143.702 187.595 1.00 119.04 62 MET G O 1
ATOM 15998 N N . THR F 2 55 ? 177.337 144.093 186.062 1.00 118.36 63 THR G N 1
ATOM 15999 C CA . THR F 2 55 ? 177.041 145.514 186.005 1.00 118.36 63 THR G CA 1
ATOM 16000 C C . THR F 2 55 ? 175.583 145.724 185.596 1.00 118.36 63 THR G C 1
ATOM 16001 O O . THR F 2 55 ? 175.009 144.905 184.871 1.00 118.36 63 THR G O 1
ATOM 16005 N N . PRO F 2 56 ? 174.955 146.810 186.055 1.00 115.93 64 PRO G N 1
ATOM 16006 C CA . PRO F 2 56 ? 173.504 146.960 185.855 1.00 115.93 64 PRO G CA 1
ATOM 16007 C C . PRO F 2 56 ? 173.044 146.766 184.422 1.00 115.93 64 PRO G C 1
ATOM 16008 O O . PRO F 2 56 ? 171.905 146.335 184.203 1.00 115.93 64 PRO G O 1
ATOM 16012 N N . THR F 2 57 ? 173.887 147.070 183.435 1.00 115.31 65 THR G N 1
ATOM 16013 C CA . THR F 2 57 ? 173.480 146.888 182.046 1.00 115.31 65 THR G CA 1
ATOM 16014 C C . THR F 2 57 ? 173.147 145.429 181.758 1.00 115.31 65 THR G C 1
ATOM 16015 O O . THR F 2 57 ? 172.189 145.134 181.034 1.00 115.31 65 THR G O 1
ATOM 16019 N N . GLN F 2 58 ? 173.926 144.502 182.317 1.00 116.02 66 GLN G N 1
ATOM 16020 C CA . GLN F 2 58 ? 173.695 143.084 182.054 1.00 116.02 66 GLN G CA 1
ATOM 16021 C C . GLN F 2 58 ? 172.518 142.554 182.861 1.00 116.02 66 GLN G C 1
ATOM 16022 O O . GLN F 2 58 ? 171.795 141.664 182.400 1.00 116.02 66 GLN G O 1
ATOM 16028 N N . ILE F 2 59 ? 172.304 143.088 184.066 1.00 111.69 67 ILE G N 1
ATOM 16029 C CA . ILE F 2 59 ? 171.186 142.628 184.886 1.00 111.69 67 ILE G CA 1
ATOM 16030 C C . ILE F 2 59 ? 169.871 142.845 184.151 1.00 111.69 67 ILE G C 1
ATOM 16031 O O . ILE F 2 59 ? 168.961 142.010 184.213 1.00 111.69 67 ILE G O 1
ATOM 16036 N N . GLY F 2 60 ? 169.746 143.968 183.451 1.00 107.71 68 GLY G N 1
ATOM 16037 C CA . GLY F 2 60 ? 168.571 144.248 182.664 1.00 107.71 68 GLY G CA 1
ATOM 16038 C C . GLY F 2 60 ? 167.466 144.867 183.490 1.00 107.71 68 GLY G C 1
ATOM 16039 O O . GLY F 2 60 ? 167.542 144.938 184.719 1.00 107.71 68 GLY G O 1
ATOM 16040 N N . PRO F 2 61 ? 166.413 145.333 182.824 1.00 100.86 69 PRO G N 1
ATOM 16041 C CA . PRO F 2 61 ? 165.293 145.935 183.556 1.00 100.86 69 PRO G CA 1
ATOM 16042 C C . PRO F 2 61 ? 164.652 144.930 184.502 1.00 100.86 69 PRO G C 1
ATOM 16043 O O . PRO F 2 61 ? 164.557 143.738 184.203 1.00 100.86 69 PRO G O 1
ATOM 16047 N N . SER F 2 62 ? 164.208 145.426 185.654 1.00 99.06 70 SER G N 1
ATOM 16048 C CA . SER F 2 62 ? 163.618 144.572 186.674 1.00 99.06 70 SER G CA 1
ATOM 16049 C C . SER F 2 62 ? 162.634 145.385 187.498 1.00 99.06 70 SER G C 1
ATOM 16050 O O . SER F 2 62 ? 162.695 146.616 187.541 1.00 99.06 70 SER G O 1
ATOM 16053 N N . LEU F 2 63 ? 161.715 144.675 188.157 1.00 84.87 71 LEU G N 1
ATOM 16054 C CA . LEU F 2 63 ? 160.787 145.334 189.066 1.00 84.87 71 LEU G CA 1
ATOM 16055 C C . LEU F 2 63 ? 161.491 145.863 190.306 1.00 84.87 71 LEU G C 1
ATOM 16056 O O . LEU F 2 63 ? 161.038 146.856 190.885 1.00 84.87 71 LEU G O 1
ATOM 16061 N N . LEU F 2 64 ? 162.582 145.222 190.725 1.00 100.52 72 LEU G N 1
ATOM 16062 C CA . LEU F 2 64 ? 163.338 145.683 191.875 1.00 100.52 72 LEU G CA 1
ATOM 16063 C C . LEU F 2 64 ? 164.364 146.729 191.448 1.00 100.52 72 LEU G C 1
ATOM 16064 O O . LEU F 2 64 ? 164.853 146.700 190.314 1.00 100.52 72 LEU G O 1
ATOM 16069 N N . PRO F 2 65 ? 164.719 147.660 192.327 1.00 113.28 73 PRO G N 1
ATOM 16070 C CA . PRO F 2 65 ? 165.679 148.702 191.959 1.00 113.28 73 PRO G CA 1
ATOM 16071 C C . PRO F 2 65 ? 167.115 148.206 192.073 1.00 113.28 73 PRO G C 1
ATOM 16072 O O . PRO F 2 65 ? 167.385 147.054 192.412 1.00 113.28 73 PRO G O 1
ATOM 16076 N N . ILE F 2 66 ? 168.044 149.116 191.779 1.00 118.23 74 ILE G N 1
ATOM 16077 C CA . ILE F 2 66 ? 169.463 148.796 191.883 1.00 118.23 74 ILE G CA 1
ATOM 16078 C C . ILE F 2 66 ? 170.015 149.116 193.266 1.00 118.23 74 ILE G C 1
ATOM 16079 O O . ILE F 2 66 ? 171.051 148.564 193.655 1.00 118.23 74 ILE G O 1
ATOM 16084 N N . MET F 2 67 ? 169.349 149.984 194.024 1.00 124.09 75 MET G N 1
ATOM 16085 C CA . MET F 2 67 ? 169.835 150.393 195.333 1.00 124.09 75 MET G CA 1
ATOM 16086 C C . MET F 2 67 ? 168.645 150.598 196.259 1.00 124.09 75 MET G C 1
ATOM 16087 O O . MET F 2 67 ? 167.583 151.051 195.825 1.00 124.09 75 MET G O 1
ATOM 16092 N N . TRP F 2 68 ? 168.829 150.249 197.531 1.00 119.18 76 TRP G N 1
ATOM 16093 C CA . TRP F 2 68 ? 167.803 150.412 198.553 1.00 119.18 76 TRP G CA 1
ATOM 16094 C C . TRP F 2 68 ? 168.407 151.142 199.741 1.00 119.18 76 TRP G C 1
ATOM 16095 O O . TRP F 2 68 ? 169.478 150.763 200.226 1.00 119.18 76 TRP G O 1
ATOM 16106 N N . GLN F 2 69 ? 167.718 152.180 200.209 1.00 124.42 77 GLN G N 1
ATOM 16107 C CA . GLN F 2 69 ? 168.187 153.003 201.312 1.00 124.42 77 GLN G CA 1
ATOM 16108 C C . GLN F 2 69 ? 167.199 152.920 202.465 1.00 124.42 77 GLN G C 1
ATOM 16109 O O . GLN F 2 69 ? 166.018 152.618 202.273 1.00 124.42 77 GLN G O 1
ATOM 16115 N N . LEU F 2 70 ? 167.698 153.191 203.668 1.00 123.35 78 LEU G N 1
ATOM 16116 C CA . LEU F 2 70 ? 166.917 153.103 204.893 1.00 123.35 78 LEU G CA 1
ATOM 16117 C C . LEU F 2 70 ? 167.022 154.421 205.643 1.00 123.35 78 LEU G C 1
ATOM 16118 O O . LEU F 2 70 ? 168.115 154.985 205.765 1.00 123.35 78 LEU G O 1
ATOM 16123 N N . TYR F 2 71 ? 165.894 154.910 206.138 1.00 114.27 79 TYR G N 1
ATOM 16124 C CA . TYR F 2 71 ? 165.820 156.149 206.893 1.00 114.27 79 TYR G CA 1
ATOM 16125 C C . TYR F 2 71 ? 164.941 155.945 208.115 1.00 114.27 79 TYR G C 1
ATOM 16126 O O . TYR F 2 71 ? 164.096 155.043 208.138 1.00 114.27 79 TYR G O 1
ATOM 16128 N N . PRO F 2 72 ? 165.113 156.765 209.153 1.00 112.93 80 PRO G N 1
ATOM 16129 C CA . PRO F 2 72 ? 164.254 156.638 210.334 1.00 112.93 80 PRO G CA 1
ATOM 16130 C C . PRO F 2 72 ? 162.789 156.846 209.981 1.00 112.93 80 PRO G C 1
ATOM 16131 O O . PRO F 2 72 ? 162.435 157.229 208.864 1.00 112.93 80 PRO G O 1
ATOM 16135 N N . ASP F 2 73 ? 161.928 156.584 210.962 1.00 113.55 81 ASP G N 1
ATOM 16136 C CA . ASP F 2 73 ? 160.481 156.676 210.805 1.00 113.55 81 ASP G CA 1
ATOM 16137 C C . ASP F 2 73 ? 159.949 155.706 209.759 1.00 113.55 81 ASP G C 1
ATOM 16138 O O . ASP F 2 73 ? 158.942 155.991 209.104 1.00 113.55 81 ASP G O 1
ATOM 16140 N N . GLY F 2 74 ? 160.607 154.564 209.585 1.00 111.00 82 GLY G N 1
ATOM 16141 C CA . GLY F 2 74 ? 160.162 153.591 208.599 1.00 111.00 82 GLY G CA 1
ATOM 16142 C C . GLY F 2 74 ? 160.192 154.118 207.181 1.00 111.00 82 GLY G C 1
ATOM 16143 O O . GLY F 2 74 ? 159.281 153.831 206.394 1.00 111.00 82 GLY G O 1
ATOM 16144 N N . ARG F 2 75 ? 161.226 154.882 206.834 1.00 118.02 83 ARG G N 1
ATOM 16145 C CA . ARG F 2 75 ? 161.368 155.472 205.510 1.00 118.02 83 ARG G CA 1
ATOM 16146 C C . ARG F 2 75 ? 162.553 154.838 204.797 1.00 118.02 83 ARG G C 1
ATOM 16147 O O . ARG F 2 75 ? 163.687 154.907 205.283 1.00 118.02 83 ARG G O 1
ATOM 16149 N N . TYR F 2 76 ? 162.285 154.229 203.645 1.00 118.80 84 TYR G N 1
ATOM 16150 C CA . TYR F 2 76 ? 163.308 153.640 202.792 1.00 118.80 84 TYR G CA 1
ATOM 16151 C C . TYR F 2 76 ? 163.317 154.391 201.471 1.00 118.80 84 TYR G C 1
ATOM 16152 O O . TYR F 2 76 ? 162.254 154.735 200.946 1.00 118.80 84 TYR G O 1
ATOM 16161 N N . ARG F 2 77 ? 164.507 154.650 200.938 1.00 127.51 85 ARG G N 1
ATOM 16162 C CA . ARG F 2 77 ? 164.660 155.346 199.665 1.00 127.51 85 ARG G CA 1
ATOM 16163 C C . ARG F 2 77 ? 165.303 154.393 198.664 1.00 127.51 85 ARG G C 1
ATOM 16164 O O . ARG F 2 77 ? 166.324 153.766 198.962 1.00 127.51 85 ARG G O 1
ATOM 16172 N N . SER F 2 78 ? 164.700 154.283 197.484 1.00 125.33 86 SER G N 1
ATOM 16173 C CA . SER F 2 78 ? 165.234 153.439 196.428 1.00 125.33 86 SER G CA 1
ATOM 16174 C C . SER F 2 78 ? 165.994 154.284 195.408 1.00 125.33 86 SER G C 1
ATOM 16175 O O . SER F 2 78 ? 166.032 155.515 195.479 1.00 125.33 86 SER G O 1
ATOM 16178 N N . SER F 2 79 ? 166.609 153.599 194.441 1.00 122.73 87 SER G N 1
ATOM 16179 C CA . SER F 2 79 ? 167.331 154.304 193.388 1.00 122.73 87 SER G CA 1
ATOM 16180 C C . SER F 2 79 ? 166.396 155.173 192.560 1.00 122.73 87 SER G C 1
ATOM 16181 O O . SER F 2 79 ? 166.761 156.291 192.177 1.00 122.73 87 SER G O 1
ATOM 16184 N N . ASP F 2 80 ? 165.193 154.682 192.276 1.00 125.89 88 ASP G N 1
ATOM 16185 C CA . ASP F 2 80 ? 164.208 155.409 191.488 1.00 125.89 88 ASP G CA 1
ATOM 16186 C C . ASP F 2 80 ? 163.421 156.422 192.312 1.00 125.89 88 ASP G C 1
ATOM 16187 O O . ASP F 2 80 ? 162.361 156.872 191.866 1.00 125.89 88 ASP G O 1
ATOM 16192 N N . SER F 2 81 ? 163.905 156.780 193.500 1.00 127.67 89 SER G N 1
ATOM 16193 C CA . SER F 2 81 ? 163.328 157.813 194.356 1.00 127.67 89 SER G CA 1
ATOM 16194 C C . SER F 2 81 ? 162.003 157.399 194.983 1.00 127.67 89 SER G C 1
ATOM 16195 O O . SER F 2 81 ? 161.323 158.241 195.583 1.00 127.67 89 SER G O 1
ATOM 16198 N N . SER F 2 82 ? 161.611 156.133 194.864 1.00 128.03 90 SER G N 1
ATOM 16199 C CA . SER F 2 82 ? 160.400 155.664 195.519 1.00 128.03 90 SER G CA 1
ATOM 16200 C C . SER F 2 82 ? 160.666 155.386 196.994 1.00 128.03 90 SER G C 1
ATOM 16201 O O . SER F 2 82 ? 161.814 155.268 197.430 1.00 128.03 90 SER G O 1
ATOM 16204 N N . PHE F 2 83 ? 159.589 155.285 197.766 1.00 127.17 91 PHE G N 1
ATOM 16205 C CA . PHE F 2 83 ? 159.669 155.065 199.202 1.00 127.17 91 PHE G CA 1
ATOM 16206 C C . PHE F 2 83 ? 159.152 153.676 199.551 1.00 127.17 91 PHE G C 1
ATOM 16207 O O . PHE F 2 83 ? 158.201 153.184 198.936 1.00 127.17 91 PHE G O 1
ATOM 16215 N N . TRP F 2 84 ? 159.787 153.047 200.539 1.00 116.00 92 TRP G N 1
ATOM 16216 C CA . TRP F 2 84 ? 159.393 151.731 201.016 1.00 116.00 92 TRP G CA 1
ATOM 16217 C C . TRP F 2 84 ? 159.354 151.731 202.539 1.00 116.00 92 TRP G C 1
ATOM 16218 O O . TRP F 2 84 ? 159.930 152.600 203.198 1.00 116.00 92 TRP G O 1
ATOM 16229 N N . ARG F 2 85 ? 158.660 150.740 203.092 1.00 113.11 93 ARG G N 1
ATOM 16230 C CA . ARG F 2 85 ? 158.490 150.592 204.531 1.00 113.11 93 ARG G CA 1
ATOM 16231 C C . ARG F 2 85 ? 158.885 149.182 204.950 1.00 113.11 93 ARG G C 1
ATOM 16232 O O . ARG F 2 85 ? 158.760 148.234 204.168 1.00 113.11 93 ARG G O 1
ATOM 16240 N N . LEU F 2 86 ? 159.358 149.048 206.187 1.00 112.81 94 LEU G N 1
ATOM 16241 C CA . LEU F 2 86 ? 159.729 147.754 206.753 1.00 112.81 94 LEU G CA 1
ATOM 16242 C C . LEU F 2 86 ? 158.601 147.282 207.665 1.00 112.81 94 LEU G C 1
ATOM 16243 O O . LEU F 2 86 ? 158.111 148.047 208.501 1.00 112.81 94 LEU G O 1
ATOM 16248 N N . VAL F 2 87 ? 158.192 146.021 207.507 1.00 111.14 95 VAL G N 1
ATOM 16249 C CA . VAL F 2 87 ? 157.110 145.486 208.329 1.00 111.14 95 VAL G CA 1
ATOM 16250 C C . VAL F 2 87 ? 157.673 144.740 209.532 1.00 111.14 95 VAL G C 1
ATOM 16251 O O . VAL F 2 87 ? 157.305 145.014 210.680 1.00 111.14 95 VAL G O 1
ATOM 16255 N N . TYR F 2 88 ? 158.559 143.777 209.290 1.00 111.65 96 TYR G N 1
ATOM 16256 C CA . TYR F 2 88 ? 159.179 143.035 210.378 1.00 111.65 96 TYR G CA 1
ATOM 16257 C C . TYR F 2 88 ? 160.589 142.639 209.971 1.00 111.65 96 TYR G C 1
ATOM 16258 O O . TYR F 2 88 ? 160.883 142.440 208.789 1.00 111.65 96 TYR G O 1
ATOM 16267 N N . HIS F 2 89 ? 161.457 142.520 210.974 1.00 115.28 97 HIS G N 1
ATOM 16268 C CA . HIS F 2 89 ? 162.792 141.960 210.792 1.00 115.28 97 HIS G CA 1
ATOM 16269 C C . HIS F 2 89 ? 162.998 141.018 211.968 1.00 115.28 97 HIS G C 1
ATOM 16270 O O . HIS F 2 89 ? 163.133 141.471 213.108 1.00 115.28 97 HIS G O 1
ATOM 16277 N N . ILE F 2 90 ? 163.020 139.712 211.696 1.00 118.02 98 ILE G N 1
ATOM 16278 C CA . ILE F 2 90 ? 163.105 138.701 212.740 1.00 118.02 98 ILE G CA 1
ATOM 16279 C C . ILE F 2 90 ? 164.163 137.673 212.370 1.00 118.02 98 ILE G C 1
ATOM 16280 O O . ILE F 2 90 ? 164.589 137.565 211.218 1.00 118.02 98 ILE G O 1
ATOM 16285 N N . LYS F 2 91 ? 164.590 136.917 213.379 1.00 119.75 99 LYS G N 1
ATOM 16286 C CA . LYS F 2 91 ? 165.476 135.774 213.201 1.00 119.75 99 LYS G CA 1
ATOM 16287 C C . LYS F 2 91 ? 164.845 134.587 213.910 1.00 119.75 99 LYS G C 1
ATOM 16288 O O . LYS F 2 91 ? 164.492 134.685 215.090 1.00 119.75 99 LYS G O 1
ATOM 16294 N N . ILE F 2 92 ? 164.683 133.479 213.194 1.00 121.93 100 ILE G N 1
ATOM 16295 C CA . ILE F 2 92 ? 164.082 132.269 213.738 1.00 121.93 100 ILE G CA 1
ATOM 16296 C C . ILE F 2 92 ? 164.902 131.077 213.270 1.00 121.93 100 ILE G C 1
ATOM 16297 O O . ILE F 2 92 ? 165.138 130.915 212.069 1.00 121.93 100 ILE G O 1
ATOM 16302 N N . ASP F 2 93 ? 165.333 130.244 214.214 1.00 125.98 101 ASP G N 1
ATOM 16303 C CA . ASP F 2 93 ? 166.075 129.029 213.884 1.00 125.98 101 ASP G CA 1
ATOM 16304 C C . ASP F 2 93 ? 167.326 129.346 213.070 1.00 125.98 101 ASP G C 1
ATOM 16305 O O . ASP F 2 93 ? 167.761 128.549 212.236 1.00 125.98 101 ASP G O 1
ATOM 16310 N N . GLY F 2 94 ? 167.910 130.519 213.303 1.00 120.71 102 GLY G N 1
ATOM 16311 C CA . GLY F 2 94 ? 169.162 130.886 212.679 1.00 120.71 102 GLY G CA 1
ATOM 16312 C C . GLY F 2 94 ? 169.060 131.588 211.342 1.00 120.71 102 GLY G C 1
ATOM 16313 O O . GLY F 2 94 ? 170.097 131.993 210.800 1.00 120.71 102 GLY G O 1
ATOM 16314 N N . VAL F 2 95 ? 167.860 131.747 210.785 1.00 118.66 103 VAL G N 1
ATOM 16315 C CA . VAL F 2 95 ? 167.678 132.421 209.503 1.00 118.66 103 VAL G CA 1
ATOM 16316 C C . VAL F 2 95 ? 167.102 133.806 209.762 1.00 118.66 103 VAL G C 1
ATOM 16317 O O . VAL F 2 95 ? 166.155 133.959 210.542 1.00 118.66 103 VAL G O 1
ATOM 16321 N N . GLU F 2 96 ? 167.683 134.814 209.117 1.00 117.66 104 GLU G N 1
ATOM 16322 C CA . GLU F 2 96 ? 167.251 136.198 209.257 1.00 117.66 104 GLU G CA 1
ATOM 16323 C C . GLU F 2 96 ? 166.433 136.580 208.031 1.00 117.66 104 GLU G C 1
ATOM 16324 O O . GLU F 2 96 ? 166.844 136.309 206.897 1.00 117.66 104 GLU G O 1
ATOM 16330 N N . ASP F 2 97 ? 165.282 137.206 208.259 1.00 117.04 105 ASP G N 1
ATOM 16331 C CA . ASP F 2 97 ? 164.354 137.564 207.197 1.00 117.04 105 ASP G CA 1
ATOM 16332 C C . ASP F 2 97 ? 163.899 139.005 207.374 1.00 117.04 105 ASP G C 1
ATOM 16333 O O . ASP F 2 97 ? 163.900 139.534 208.490 1.00 117.04 105 ASP G O 1
ATOM 16338 N N . MET F 2 98 ? 163.512 139.635 206.268 1.00 113.86 106 MET G N 1
ATOM 16339 C CA . MET F 2 98 ? 163.033 141.011 206.280 1.00 113.86 106 MET G CA 1
ATOM 16340 C C . MET F 2 98 ? 161.935 141.147 205.239 1.00 113.86 106 MET G C 1
ATOM 16341 O O . MET F 2 98 ? 161.983 140.487 204.197 1.00 113.86 106 MET G O 1
ATOM 16346 N N . LEU F 2 99 ? 160.954 141.996 205.521 1.00 107.68 107 LEU G N 1
ATOM 16347 C CA . LEU F 2 99 ? 159.837 142.239 204.621 1.00 107.68 107 LEU G CA 1
ATOM 16348 C C . LEU F 2 99 ? 159.753 143.724 204.294 1.00 107.68 107 LEU G C 1
ATOM 16349 O O . LEU F 2 99 ? 159.872 144.574 205.181 1.00 107.68 107 LEU G O 1
ATOM 16354 N N . LEU F 2 100 ? 159.558 144.032 203.016 1.00 109.63 108 LEU G N 1
ATOM 16355 C CA . LEU F 2 100 ? 159.433 145.402 202.543 1.00 109.63 108 LEU G CA 1
ATOM 16356 C C . LEU F 2 100 ? 158.003 145.649 202.084 1.00 109.63 108 LEU G C 1
ATOM 16357 O O . LEU F 2 100 ? 157.216 144.708 201.941 1.00 109.63 108 LEU G O 1
ATOM 16362 N N . GLU F 2 101 ? 157.672 146.918 201.862 1.00 110.72 109 GLU G N 1
ATOM 16363 C CA . GLU F 2 101 ? 156.348 147.321 201.414 1.00 110.72 109 GLU G CA 1
ATOM 16364 C C . GLU F 2 101 ? 156.472 148.557 200.540 1.00 110.72 109 GLU G C 1
ATOM 16365 O O . GLU F 2 101 ? 157.491 149.251 200.563 1.00 110.72 109 GLU G O 1
ATOM 16371 N N . LEU F 2 102 ? 155.425 148.828 199.769 1.00 113.68 110 LEU G N 1
ATOM 16372 C CA . LEU F 2 102 ? 155.362 150.009 198.920 1.00 113.68 110 LEU G CA 1
ATOM 16373 C C . LEU F 2 102 ? 154.246 150.919 199.410 1.00 113.68 110 LEU G C 1
ATOM 16374 O O . LEU F 2 102 ? 153.139 150.452 199.698 1.00 113.68 110 LEU G O 1
ATOM 16379 N N . LEU F 2 103 ? 154.544 152.219 199.505 1.00 115.52 111 LEU G N 1
ATOM 16380 C CA . LEU F 2 103 ? 153.636 153.211 200.052 1.00 115.52 111 LEU G CA 1
ATOM 16381 C C . LEU F 2 103 ? 153.138 154.143 198.951 1.00 115.52 111 LEU G C 1
ATOM 16382 O O . LEU F 2 103 ? 153.954 154.713 198.217 1.00 115.52 111 LEU G O 1
ATOM 16387 N N . PRO F 2 104 ? 151.824 154.318 198.796 1.00 116.50 112 PRO G N 1
ATOM 16388 C CA . PRO F 2 104 ? 151.333 155.212 197.739 1.00 116.50 112 PRO G CA 1
ATOM 16389 C C . PRO F 2 104 ? 151.807 156.642 197.951 1.00 116.50 112 PRO G C 1
ATOM 16390 O O . PRO F 2 104 ? 151.987 157.097 199.082 1.00 116.50 112 PRO G O 1
ATOM 16394 N N . ASP F 2 105 ? 152.009 157.347 196.844 1.00 103.30 113 ASP G N 1
ATOM 16395 C CA . ASP F 2 105 ? 152.460 158.731 196.887 1.00 103.30 113 ASP G CA 1
ATOM 16396 C C . ASP F 2 105 ? 151.473 159.598 197.658 1.00 103.30 113 ASP G C 1
ATOM 16397 O O . ASP F 2 105 ? 150.262 159.488 197.473 1.00 103.30 113 ASP G O 1
#

Secondary structure (DSSP, 8-state):
--HHHHHHHHHHHTT--HHHHHHHHHHHHHS---HHHHTS-HHHHHH--HHHHHHHHHTTS-HHHHHHHHHHHHHHHT-HHHHHHHHHHH--TTTHHHHHHHHHTT---EEEEE--TTS-HHHHHHHHHHHHHTT-S-TT--EEEEEEHHHHTT--SEEHHHHHHSS-GGGGGGHHHHHTTGGGEEEEEE-STT---TTSEE-HHHHHHHHHTT-SSTTSEEEEEE-GGGHHHHHHH-SS-EEEE-----HHHHHHHHHHHH-SHHHHHHHHHHHHT-HHHHHTTSSHHHHHHHHHHHHHHHHTT---TTGGGSHHHHHHHHHHTTS-TT---HHHHHHHHHHHHHHHHHT---EEHHHHHHTT--TTHHHHHHHTTSEEE-SSSSSEEEES-HHHHHHHHHHHHHBPPPTTGGGSSS------HHHHT-HHHHHH-GGGHHHHHHHHHTT-HHHHHHHHHHH---B-TTHHHHHHHTGGGT--SSPPPHHHHHHHHHHHHHHT-HHHHHHHHTT----B--B-SHHHHHHHHHHHTT-SS---EEE-B-TTSSPPP--HHHHHHHHHHHHHHTHHHHH-S----EEEEEEE--HHHHHHHHHHHTSTT-------EEEEESTHHHHHHHHHTSS-SS-----EES-EE--HHHHHHHHHHHH-SS------B--SEE--HHHHHHHHHHHTT-SS----B-TT---TTHHHHHHHHHHTSTT------B-TTS---SSTHHHHHHHHHH-SS-------S----HHHHHHHHHHHTSTT------B-TT----HHHHHHHHHHHTS-------EEESS--TTTHHHHHHHHHSTT----EEEEET----GGGHHHHHHHHHH-SS--EEEEES-S-TTHHHHHHHHHHTS---S--EEE-B--TT-HHHHHHHHHHHHH-TT-EEE-BTT------SS--/-HHHHHHHHHHHHHT--S-TT-SS-THHHHHHHGGGG-GGG-TTS---S---EEEEE--TTS--HHHHHHHHHHHHH--S-SS---EEEEEHHHHTT--SB-HHHHHTTT-TTTGGGHHHHHHSGGG-EEEEE-GGG----TTGGGSS----TTS-B-HHHHHHHHHHTSSSTTSEEEEEE-GGGTTHHHHH-SSEEEEE-----HHHHHHHHHHHH-SHHHHHHHHHHHHH-HHHHHGGGSHHHHHHHHHHHHHHHHHT---TTGGG-HHHHHHHHHHTSS-SS---HHHHHHHHHHHHHHHHHT---B-HHHHHHTT--HHHHHHHHHTTSB---SSSTT-B-BS-HHHHHHHHHHHHHB--------HHHHH-HHHHHH-GGGHHHHHHHHHTT-HHHHHHHHHHH---B-TTHHHHHHHGGGGG---STTHHHHHHHHHHHHHHH--HHHHHHHTTT--EEEEEE-SHHHHHHHHHHHTT--S--EEEEEE-TTS---HHHHHHHHHHHHHHTHHHHH--S--EEEEEEEE--HHHHHHHHHHHTSSS----EEEEEEEESTHHHHHHHHHTTT-TT--EEEEE--EE--HHHHHHHHHHHH-TT------B--SEE--HHHHHHHHHHHTT--S--B-B--S----HHHHHHHHHHHH-TT---SEEE-TTS-----EEE-/-EEEEEETTEEEETT--EEEEEEEEEEETTEEEEEEEE------S---HHHH-S-SS-SEEEEETTTEEEETTS-EEEEEEEEEETTEEEEEEEE-/------SEEEEEETTEEEETT--EEEEEEEEEEETTEEEEEEEE----------HHHH-S-SS-SEEEEETTTEEE-TTS-EEEEEEEEEETTEEEEEEEEE---/-B-----S-BEEEETTEEE-TTS-EEEEEEEEEEETTEEEEEEEE------S---HHHH---SS-S-B-EEGGGEEE-TTS-EEEEEEEEEETTEEEEEEEEPPP-/-B-S---SEEEEEETTEEEETT--EEEEEEEEEEETTEEEEEEEE------S---HHHH---SS-SEEEEETTTEEEETTS-EEEEEEEEEETTEEEEEEEE---

B-factor: mean 78.51, std 27.66, range [29.35, 145.28]

Radius of gyration: 44.36 Å; Cα contacts (8 Å, |Δi|>4): 3360; chains: 6; bounding box: 96×109×143 Å

Nearest PDB structures (foldseek):
  7wbu-assembly1_A  TM=6.613E-01  e=6.529E-52  Bos taurus
  7wbt-assembly1_B  TM=6.551E-01  e=1.882E-49  Bos taurus
  7vtp-assembly1_A  TM=6.959E-01  e=1.098E-43  Homo sapiens
  9gu4-assembly1_A  TM=7.239E-01  e=1.346E-24  Homo sapiens
  6npy-assembly1_A  TM=6.018E-01  e=2.346E-28  Homo sapiens

Sequence (2039 aa):
TSPQLEWTLQTLLEQLNEDELKSFKSLLWAFPLEDVLQKTPWSEVEEADGKKLAEILVNTSSENWIRNATVNILEEMNLTELCKMAKAEMMIDNFHDDVTLRNQRFIPYTVVLHGPAGVGKTTLAKKCMLDWTDCNLSPTLRYAFYLSCKELSRMGPCSFAELISKDWPELQDDIPSILAQAQRILFVVDGLDELGDWEKKKPVPVLLGSLLKRKMLPRAALLVTTRPRALRDLQLLAQQPIYVRVEGFLEEDRRAYFLRHFGDEDQAMRAFELMRSNAALFQLGSAPAVCWIVCTTLKLQMEKGEDPVPTCLTRTGLFLRFLCSRFPQGAQLRGALRTLSLLAAQGLWAQMSVFHREDLERLGVQESDLRLFLDGDILRQDRVSKGCYSFIHLSFQQFLTALFYALEKEEGEDRDGHAWDIGDVQKLLSGEERLKNPDLIQVGHFLFGLANEKRAKELEATFGCRMSPDIKQELLQCKAHLHANKPLSVTDLKEVLGCLYESQEEELAKVVVAPFKEISIHLTNTSEVMHCSFSLKHCQDLQKLSLQVAKGVFLENYWARQDLRSLRLWTDFCSLFSSNSNLKFLEVKQSFLSDSSVRILCDHVTRSTCHLQKVEIKNVTPDTAYRDFCLAFIGKKTLTHLTLAGHIEWERTMMLMLCDLLRNHKCNLQYLRLGGHCATPEQWAEFFYVLKANQSLKHLRLSANVLLDEGAMLLYKTMTRPKHFLQMLSLENCRLTEASCKDLAAVLVVSKKLTHLCLAKNPIGDTGVKFLCEGLSYPDCKLQTLVLQQCSITKLGCRYLSEALQEACSLTNLDLSINQIARGLWILCQALENPNCNLKHLRLWSCSLMPFYCQHLGSALLSNQKLETLDLGQNHLWKSGIIKLFGVLRQRTGSLKILRLKTYETNLEIKKLLEEVKEKNPKLTIDCNASGATAPPCCDFEGWRNSMEKQSLVWKNTFWQGDIDNFHDDVTLRNQRFIPFLNPRTPRKLTPYTVVLHGPAGVGKTTLAKKCMLDWTDCNLSPTLRYAFYLSCKELSRMGPCSFAELISKDWPELQDDIPSILAQAQRILFVVDGLDELKVPPGALIQDICGDWEKKKPVPVLLGSLLKRKMLPRAALLVTTRPRALRDLQLLAQQPIYVRVEGFLEEDRRAYFLRHFGDEDQAMRAFELMRSNAALFQLGSAPAVCWIVCTTLKLQMEKGEDPVPTCLTRTGLFLRFLCSRFPQGAQLRGALRTLSLLAAQGLWAQMSVFHREDLERLGVQESDLRLFLDGDILRQDRVSKGCYSFIHLSFQQFLTALFYALEKEWDIGDVQKLLSGEERLKNPDLIQVGHFLFGLANEKRAKELEATFGCRMSPDIKQELLQCKAHLHANKPLSVTDLKEVLGCLYESQEEELAKVVVAPFKEISIHLTNTSEVMHCSFSLKHCQDLQKLSLQVAKGVFLWARQDLRSLRLWTDFCSLFSSNSNLKFLEVKQSFLSDSSVRILCDHVTRSTCHLQKVEIKNVTPDTAYRDFCLAFIGKKTLTHLTLAGHIEWERTMMLMLCDLLRNHKCNLQYLRLGGHCATPEQWAEFFYVLKANQSLKHLRLSANVLLDEGAMLLYKTMTRPKHFLQMLSLENCRLKLTHLCLDRLWAWEKFVYLDEKQHAWLPLTIEIKDRLQLRVLLRREDVVLGRPMTPTQIGPSLLPIMWQLYPDGRYRSSDSSFWRLVYHIKIDGVEDMLLELLAVTDHPDRLWAWEKFVYLDEKQHAWLPLTIEIKDRLQLRVLLRREDVVLGRPMTPTQIGPSLLPIMWQLYPDGRYRSSDSSFWRLVYHIKIDGVEDMLLELLPDDEAVTDHPDRLWAWEKFVYLDEKQHAWLPLTIEIKDRLQLRVLLRREDVVLGRPMTPTQIGPSLLPIMWQLYPDGRYRSSDSSFWRLVYHIKIDGVEDMLLELLPDDEAVTDHPDRLWAWEKFVYLDEKQHAWLPLTIEIKDRLQLRVLLRREDVVLGRPMTPTQIGPSLLPIMWQLYPDGRYRSSDSSFWRLVYHIKIDGVEDMLLELLPD

Organism: Homo sapiens (NCBI:txid9606)

Foldseek 3Di:
DDVPQLVVQLVLQLFDAPVVNVVLLLLLVLPDDDPQVVPDDVVVCVPDDSSVNSVVDVVGDDPVVVLVSVLVSCVVVPVVVSNVLSCVVSCPPPALCVQLVVQVVVACAAEEEEEDPQQDPVVNVVVVVVCCVVVVDPVLQPEEFEAEQLPLQPDFWAAQLCVRCVVPVVCSVVSVVVLVPLLNYEYEYEEPLQGDDSHDIDGSVVVVLCVQQCNHSNNHHYYYYYYPLPVVVSVVRHDPHDYGYGDADDLVVLLVVLCVLVVDPVLSVVLSVLQVVDPVLVSVVRRVLSSVLSSVQSVVCVVVPHDCNVCNPDDLSVLLSLVLVQADFPPLPQVVLLLLLLVLQLCLLVVHFKDFPVRCVVSVNPVVCVVSCPVSQQKDADPPDHGMIGGSDLLNSLLSPLVNQFFDDDPPPCVDPDDGSHDHDVCLPDPSNCVSRVSSLSNLLSNLLVLEDVSQVVVCVSNVGDTDNCSLVSVCVVLVVQPVVDEGRAVVVQSVLSSNVSNVDQVSLLVRQAPDAEYEYEDEEQVSLQSQLVRNPNYANHAEYEYEYDPPHADDPPCVVPNVVSLVSLLSSLCVQQPHQRHAYYEYEHYADDDSSLVSNLVSNLDDSGQYAEYEYYAYDDPCSVLSVLQSPALRQRYAYYEDEDADEDDVSSLVSLLVSQQDDSDQYAEYEYYNYEYDLVSLLVSLVSQQPGAHYAEYYYAHYACVCSSVLSNLVSLLDARGAYAEYEDEQHAEELPNLLSVLSNQQRYDRHAEYEYHPAQHELNSLLNNLVSQQHPPGRHAEYEYEHRQYDQSSVLSVLVSQLAQTRYAYYEYEPAANAVNVLSVLVSLLRQSGQYAEYEYEHRAHDLVCLVSVLVSQQRHARHAEYHYEPYPCADVNLVVSLVSLLPDAHNYAEYEYEYDPPDDVSVVSVVSNCVVHVRHDYHHHRSRPDDDDPPVD/DVVLVVVVVVVVLLVVLAPDPAQPRLCPCQLVVQPVPDQVVDPPHDPDQAAAEEEEEEAWQLDPVSSVSVVLVVQSVPDDDPAAADEFEDELQCLQPDFWAFQLCVRCVVPVPCSVVSVVVVVSLQRYEYEYEEPVQHDDDPPLLPPDADADRHDIDGSSSVVSNVQLCSYSNNYHYYYYYYPVPPPVSVPSHDRHDYGYRFADDPVSLLVSLCSLLVDDVLSVVLSVLQVVDVVLVSVVRRVLSSVLSSVLSSVCVVVPHDCNVCSQADLSVVLSSVLPLDDFPPQCVVLLLLLLVLLQQCLVVVHFKAFPVRSVVSVQDPVSVVSCVSSQAWDQDDPDGGIIGGSTLLNSLLSNLVNLFFDDVHPGDHPCCLPDPVNCVVRVSSLSNLLSNLLCLEPVSQVVVCVGNVTDTDPCSLVSVVVCLVVQDDLDPVNAVSVQSVLSSVSSNVDQVSLLVRQAPDAEDEYEDDELVSLVSCLVRVLNYANYAEYEYEYDPPHDDVVVVNVVSLVSLLSSLLSQQVHQNHAYYEYEHYEDDDSSLLSNLVSCLDPRHQYAEYEYYAYDDPCSVVSNLQSPALNQNYAEYEYEDADEDDPSSLVSLLCSQQDPSHQYAEYEYANYEDDQVSLLSNLVSNLNHQRYAYYEDAHYQHDPNSVVSVVVLLPDPSHCYAEYYNHPNVVCHDYYYD/DKWADQDQQWTQGPPGFIKGKDDWDDDDPQKIKTKIKTDHDDGDGRQPPVNNPDDDAARMWDDDPPQWIAGPVRFIKHWDDWDADPNMIMTMIIGD/DDDDDFFKWACQDQQWIQTPVGFIKGWDDWDDDDPQWTKIKIKTDHDDHDGRDDPVRNDDDDDAGMWGADPPQWIAGPVGWIKHWDDWDADPHIIMTMIITHPDD/DADPDDFFKWAPQDQQWTATPVRFIKGWDDWDDDDDQKIKTKIWGDDDDGDHRDDPVRRDDDDAARMWGADPVQWIAGPVRWIKHWDGWDADPNITMTMIMTDGDD/DFDPDDFQKWFAQAQQWIQGPVGFIKGWDDKDDDDDQKIKTKIKTDDDDGDHRPPPVNSDDDPAARMWGDDPPQWIAGPVRFTKGWDTWDADPHMTMTMIIGHDD

GO terms:
  GO:0042802 identical protein binding (F, IPI)
  GO:0005938 cell cortex (C, IDA)
  GO:0010955 negative regulation of protein processing (P, IDA)
  GO:0071222 cellular response to lipopolysaccharide (P, IEP)
  GO:0071347 cellular response to interleukin-1 (P, IEP)
  GO:0019828 aspartic-type endopeptidase inhibitor activity (F, IDA)
  GO:1900016 negative regulation of cytokine production involved in inflammatory response (P, IMP)
  GO:0032691 negative regulation of interleukin-1 beta production (P, IMP)
  GO:0089720 caspase binding (F, IPI)
  GO:0019966 interleukin-1 binding (F, IPI)

Solvent-accessible surface area: 100590 Å² total; per-residue (Å²): 150,40,49,38,20,47,126,8,1,44,45,5,5,37,80,14,11,78,100,41,31,118,48,5,4,46,66,10,71,47,20,26,38,33,48,71,18,91,157,42,82,65,73,68,17,74,127,6,86,8,100,88,2,1,67,26,9,47,121,46,15,46,83,22,9,3,76,58,5,4,32,42,5,5,44,130,35,114,34,86,108,15,2,141,27,1,83,80,64,26,175,104,101,89,26,60,64,56,21,4,103,120,14,35,172,114,85,105,175,15,14,0,0,17,1,76,24,39,17,29,26,78,43,4,4,111,55,16,27,76,9,54,73,87,110,97,55,61,127,87,50,126,59,18,19,115,6,18,2,46,50,20,62,148,42,40,103,18,3,2,4,68,9,14,4,112,111,161,97,146,61,84,128,70,1,64,60,2,5,82,47,19,122,95,3,20,1,0,4,16,14,23,44,70,101,57,72,72,106,119,141,90,54,7,99,74,9,16,20,18,5,18,119,41,146,2,11,72,174,4,30,8,10,2,3,2,72,73,64,17,6,108,69,2,71,162,50,15,123,156,33,106,36,16,171,6,128,8,7,95,55,105,24,26,77,28,17,1,68,90,51,12,58,68,129,100,68,0,74,119,3,3,91,41,0,96,56,20,38,45,0,29,137,56,0,29,5,27,22,1,0,57,0,0,0,18,4,2,59,57,16,38,122,130,65,81,86,9,90,83,13,4,86,7,26,0,18,0,1,7,97,1,0,21,49,57,29,77,185,78,48,114,52,99,47,16,4,67,45,0,1,50,4,0,0,27,1,9,36,44,108,87,29,23,5,33,112,105,22,6,112,142,29,47,13,114,88,66,50,10,170,70,2,36,126,9,40,0,6,120,103,44,222,134,34,194,38,10,31,32,19,15,25,49,4,0,13,11,0,0,0,0,1,28,11,4,6,70,120,126,164,28,73,150,209,72,81,104,103,74,100,60,27,53,12,101,113,3,22,16,31,98,40,54,50,155,5,43,37,2,71,29,0,5,29,1,2,38,0,8,10,25,119,152,36,17,145,58,1,61,74,64,8,28,6,142,34,28,116,82,17,72,105,54,13,44,116,15,55,78,104,38,78,41,148,96,36,24,8,48,71,50,9,78,64,13,8,20,10,3,21,12,1,58,30,69,117,5,0,108,74,6,0,59,62,13,127,76,8,14,12,60,1,54,54,28,20,28,6,48,38,6,23,40,0,6,107,41,12,144,55,8,83,59,2,9,5,38,1,25,139,62,16,9,45,88,92,136,186,51,75,133,34,118,89,11,25,165,20,4,56,91,1,0,45,16,4,20,91,22,62,66,8,94,49,8,21,4,68,80,2,104,14,8,79,57,1,6,51,24,7,0,23,26,3,20,121,82,65,7,81,0,76,81,2,40,2,65,80,3,61,40,69,57,0,3,24,6,10,2,0,2,10,4,16,29,155,41,4,29,58,3,13,1,17,12,167,15,106,15,97,51,3,8,11,3,0,1,3,17,7,3,104,22,148,74,28,67,6,77,42,1,69,0,5,23,2,58,24,55,60,117,31,4,38,33,1,4,128,14,12,49,78,11,138,37,10,104,69,0,33,0,11,60,1,71,8,74,13,80,2,0,47,58,3,6,140,24,13,59,129,110,145,20,76,9,74,19,6,6,0,33,66,0,149,8,63,74,70,3,4,141,40,8,14,45,6,10,41,75,21,144,108,9,39,62,3,1,2,1,86,2,80,4,16,29,60,0,2,66,58,7,9,97,6,11,72,118,123,38,7,116,3,94,11,6,4,2,8,74,0,73,12,70,33,87,0,1,96,47,6,1,87,11,9,55,93,90,23,45,3,44,27,2,4,2,1,73,11,60,5,9,116,2,3,141,19,15,8,77,6,11,113,27,119,64,9,45,7,98,71,6,63,3,23,32,0,53,4,49,28,136,46,2,99,40,7,0,60,4,16,27,51,22,120,103,9,59,31,3,6,1,1,63,12,52,8,44,43,36,0,0,74,91,4,4,30,29,23,79,132,133,89,26,51,18,104,92,1,57,3,57,22,66,112,102,58,131,104,10,74,112,36,22,94,67,6,78,136,114,14,77,158,7,82,24,51,16,114,4,48,28,35,75,35,24,90,23,99,130,19,176,44,127,42,90,64,34,109,161,61,12,123,52,48,109,68,9,66,58,150,68,24,84,52,44,18,21,22,40,18,4,39,46,24,30,130,14,4,36,61,50,42,136,151,41,107,114,81,105,58,54,91,5,0,2,0,39,1,73,26,36,10,35,24,52,32,6,1,44,23,3,16,39,61,51,46,112,47,96,114,68,151,57,58,40,28,11,5,64,12,18,0,37,42,5,46,138,94,30,106,18,4,3,13,67,11,5,4,91,110,40,80,143,18,84,139,41,2,58,61,11,1,74,104,19,101,3,1,3,0,1,0,7,15,19,35,22,24,101,52,89,132,43,11,29,92,102,94,63,21,40,62,77,94,131,136,51,56,9,27,12,7,11,1,1,3,10,56,39,110,5,6,69,173,3,16,4,1,4,6,5,67,52,121,17,43,147,86,3,100,116,6,12,102,113,45,37,74,6,115,10,38,8,2,35,63,89,20,21,91,10,13,1,32,48,40,16,66,60,49,105,86,0,62,124,0,6,70,25,0,102,75,23,36,47,1,23,120,57,0,34,5,15,13,4,0,44,2,0,0,26,9,0,78,76,31,28,138,154,63,97,87,4,82,81,15,4,83,6,30,0,22,0,4,3,95,1,1,24,55,50,40,104,184,89,39,138,32,77,47,23,14,76,38,5,2,30,6,0,0,32,1,10,35,62,88,58,36,18,4,29,129,97,29,2,123,182,24,43,17,105,104,52,29,10,119,78,6,52,109,9,36,1,5,108,72,49,142,52,24,137,22,2,6,26,12,6,26,48,5,0,10,11,0,0,2,0,0,44,35,2,10,65,161,194,189,90,37,21,84,28,83,101,3,34,39,51,149,23,52,156,155,11,60,23,3,69,32,0,4,31,1,6,34,0,3,10,12,104,142,21,19,127,55,0,79,91,68,21,47,2,146,44,18,115,81,23,64,118,62,11,44,109,7,53,70,111,60,90,22,98,123,110,139,13,36,99,60,14,70,53,10,9,16,8,2,25,13,2,60,30,92,110,6,1,114,60,13,0,52,61,34,144,50,4,26,6,64,1,63,55,54,23,30,5,75,38,6,27,56,0,9,127,44,3,115,79,16,108,84,4,13,10,45,0,26,150,56,18,27,159,225,65,194,85,61,112,127,13,34,128,22,7,60,86,2,1,49,24,5,20,91,16,58,75,8,100,43,7,33,8,73,103,2,88,20,34,77,61,0,2,42,20,13,1,10,27,9,26,84,90,56,6,81,3,80,96,1,26,5,60,85,2,56,47,65,50,0,5,43,13,14,3,5,5,16,8,20,49,127,48,2,23,64,7,13,5,19,14,152,21,136,16,113,52,24,6,15,3,0,3,4,2,6,2,105,23,172,82,18,65,8,75,41,2,61,2,8,30,2,48,18,70,51,120,36,1,50,23,6,11,142,20,4,80,62,10,152,42,2,91,62,1,108,2,18,50,4,54,4,23,90,61,0,17,65,35,2,54,66,9,19,86,30,137,63,36,26,10,49,28,14,22,6,97,101,7,136,142,166,72,106,130,86,80,94,99,121,16,121,32,88,28,58,11,6,2,15,10,73,147,106,55,1,16,29,7,55,33,7,30,19,109,60,79,139,77,20,63,3,27,5,56,89,77,132,72,142,72,41,198,78,63,63,89,120,123,36,35,90,23,43,25,17,94,36,9,37,92,55,91,112,44,63,21,82,5,66,91,78,42,56,11,131,65,70,86,82,75,138,83,141,57,40,32,2,41,10,11,31,47,121,92,38,125,101,53,10,59,51,3,36,12,65,42,74,45,10,10,11,5,51,122,126,47,5,10,22,11,39,30,10,48,7,111,78,98,123,90,20,63,4,39,0,80,90,81,128,42,80,105,36,164,38,52,45,19,80,105,32,28,102,30,34,28,8,27,2,2,5,39,6,52,111,39,63,7,16,1,1,65,16,31,33,13,99,49,54,85,18,63,133,95,152,69,54,30,24,3,26,3,26,40,60,78,99,188,135,91,34,141,97,58,11,53,52,5,44,7,65,49,47,36,17,13,12,10,51,127,98,70,6,10,48,15,52,49,6,68,12,137,74,83,129,71,10,45,1,36,1,88,70,71,117,73,140,76,35,164,48,77,44,7,71,110,13,25,86,37,40,23,18,26,0,2,1,42,3,56,120,41,81,7,14,2,4,69,16,26,40,8,100,50,45,96,15,62,71,100,140,74,50,32,24,1,20,0,21,49,42,85,107,169,128,83,48,121,101,81,13,82,106,10,115,28,75,24,78,37,3,12,24,8,91,117,131,55,8,7,19,6,57,38,2,47,20,138,100,150,90,55,16,47,0,38,4,92,58,89,117,46,140,95,45,192,75,69,69,68,124,96,32,27,105,30,40,15,19,85,38,8,39,22,30,119,110,42,38,15,106,0,57,93,66,38,111,13,125,47,68,77,18,50,71,92,143,56,64,39,18,3,7,2,13,37,109,60,182

InterPro domains:
  IPR001611 Leucine-rich repeat [PF13516] (788-809)
  IPR001611 Leucine-rich repeat [PF13516] (845-867)
  IPR004020 DAPIN domain [PF02758] (10-85)
  IPR004020 DAPIN domain [PS50824] (1-93)
  IPR004020 DAPIN domain [SM01289] (6-89)
  IPR007111 NACHT nucleoside triphosphatase [PF05729] (173-340)
  IPR007111 NACHT nucleoside triphosphatase [PS50837] (172-370)
  IPR011029 Death-like domain superfamily [G3DSA:1.10.533.10] (1-102)
  IPR011029 Death-like domain superfamily [SSF47986] (4-92)
  IPR027417 P-loop containing nucleoside triphosphate hydrolase [G3DSA:3.40.50.300] (121-318)
  IPR027417 P-loop containing nucleoside triphosphate hydrolase [SSF52540] (171-344)
  IPR032675 Leucine-rich repeat domain superfamily [G3DSA:3.80.10.10] (593-965)
  IPR041075 NOD1/2, winged helix domain [PF17779] (411-466)
  IPR041267 NACHT, LRR and PYD domains-containing protein, helical domain HD2 [PF17776] (468-585)
  IPR050637 NLRP family, innate immunity and inflammation regulators [PTHR45690] (3-882)

=== Feature glossary ===
Key to the feature types in this record:

pLDDT. pLDDT is the predicted lDDT-Cα score: AlphaFold's confidence that the local environment of each residue (all inter-atomic distances within 15 Å) is correctly placed. It is a per-residue number between 0 and 100, with higher meaning more reliable.

Radius of gyration, Cα contacts, bounding box. The geometric summary reports three shape descriptors. Rg (radius of gyration) measures how spread out the Cα atoms are about their centre of mass; compact globular proteins have small Rg, elongated or unfolded ones large. Cα contacts (<8 Å, |i−j|>4) count long-range residue pairs in spatial proximity — high for tightly packed folds, near zero for rods or random coil. The bounding-box extents give the protein's footprint along x, y, z in Å.

Backbone torsions (φ/ψ). Backbone dihedral angles. Every residue except chain termini has a φ (preceding-C → N → Cα → C) and a ψ (N → Cα → C → next-N). They are reported in degrees following the IUPAC sign convention. Secondary structure is essentially a statement about which (φ, ψ) basin each residue occupies.

Contact-map, Ramachandran, and PAE plots. Plot images: a contact map (which residues are close in 3D, as an N×N binary image), a Ramachandran scatter (backbone torsion angles, revealing secondary-structure composition at a glance), and — for AlphaFold structures — a PAE heatmap (pairwise prediction confidence).

Predicted aligned error. Predicted Aligned Error (PAE) is an AlphaFold confidence matrix: entry (i, j) is the expected error in the position of residue j, in ångströms, when the prediction is superimposed on the true structure at residue i. Low PAE within a block of residues means that block is internally rigid and well-predicted; high PAE between two blocks means their relative placement is uncertain even if each block individually is confident.

Secondary structure (3-state, P-SEA). Three-state secondary structure (P-SEA) collapses the eight DSSP classes into helix (a), strand (b), and coil (c). P-SEA assigns these from Cα geometry alone — distances and angles — without requiring backbone oxygens, so it works on any Cα trace.

Solvent-accessible surface area. Solvent-accessible surface area (SASA) is the area in Å² traced out by the centre of a 1.4 Å probe sphere (a water molecule) rolled over the protein's van der Waals surface (Shrake–Rupley / Lee–Richards construction). Buried residues have near-zero SASA; fully exposed residues can exceed 200 Å². The total SASA scales roughly with the number of surface residues.

Foldseek 3Di. The Foldseek 3Di string encodes local tertiary geometry as a 20-letter alphabet — one character per residue — derived from the relative positions of nearby Cα atoms. Unlike the amino-acid sequence, 3Di is a direct function of the 3D structure, so two proteins with the same fold have similar 3Di strings even at low sequence identity.

B-factor. For experimental (PDB) structures, the B-factor (temperature factor) quantifies the positional spread of each atom in the crystal — a combination of thermal vibration and static disorder — in units of Å². High B-factors mark flexible loops or poorly resolved regions; low B-factors mark the rigid, well-ordered core.

mmCIF coordinates. The mmCIF block holds the 3D Cartesian coordinates of each backbone atom (N, Cα, C, O) in ångströms. mmCIF is the PDB's canonical archive format — a tagged-loop text representation of the atomic model.

InterPro / GO / CATH / organism. Functional annotations link the protein to curated databases. InterPro entries identify conserved domains and families by matching the sequence against member-database signatures (Pfam, PROSITE, CDD, …). Gene Ontology (GO) terms describe molecular function, biological process, and cellular component in a controlled vocabulary. CATH places the structure in a hierarchical fold classification (Class/Architecture/Topology/Homologous-superfamily). The organism is the source species.

Rendered structure images. Structure images are PyMOL renders from six orthogonal camera directions. Cartoon representation draws helices as coils and strands as arrows; sticks shows the backbone as bonds; surface shows the solvent-excluded envelope. Rainbow coloring maps sequence position to hue (blue→red, N→C); chain coloring assigns a distinct color per polypeptide.

Sequence. This is the polypeptide sequence — one letter per residue, N-terminus first. Length ranges from a few dozen residues for small domains to over a thousand for large multi-domain proteins.

Secondary structure (8-state, DSSP). The SS8 string is DSSP's per-residue secondary-structure call. α-helix (H) means an i→i+4 H-bond ladder; β-strand (E) means the residue participates in a β-sheet; 3₁₀ (G) and π (I) are tighter and wider helices; T/S are turns/bends; '-' is loop.

Nearest PDB structures. Structural nearest neighbors (via Foldseek easy-search vs the PDB). Reported per hit: target PDB id, E-value, and alignment TM-score. A TM-score above ~0.5 is the conventional threshold for 'same fold'.